Protein 6NOR (pdb70)

Foldseek 3Di:
DDDDDADDQDAAAEEEEEDLPDVSLLLLVLQLVHNRYDDAEYEYCDQVSRVVSCVVSVHDYDPDPVVVLVDPRHQEYEYDDFAACQLVSLLVCLVSLHAYEYEALNHQALVSLVVSQVSNVVSVHAYHYHLQQCQFPQLVVLLVVLPPCVQFPAWAEKEKEKEALADDDQLQQECNRHVAHQCRVVVLNRVLSRCSSVPNAAWFWKAKAFDCDDPRHDHTFWMWMWTQGPVGHIYIYTTGNRDDDDIWIKMKIHGPRDITIDTQQQPQPDKDADCPADPPADPVGHGIDRGDDPNSNNSRVNVSVVVSVCCRPVVPDDPDGSVSSSSSSVNSVNHVVNNVPVDMGTDDD/DVAAAAEEEEEDQPDVSLLLLVLQLVDPNYDYAEYADLPQVSRVVSCVVNVYHYDPDPVVVLVPPRHQEYEYDDFAACQLVVLLVCLVSVHAYEYEPVNHQALVSLVVSQVSNVVSVHHYHYHLQQCQQPQLVVLLVVLVPCVQFPAWAEKEKEKEAQADDDQQQQECNGRVAHQCRVVVLNRVLSQCSSNVNAAWFWKAKAFACDDPDHDHTFWMWMWTAGPSGHIYIYTTGNHDDDDIWIKMKIHHPRDITIDTQQQPQPDKDADCPFDPPADPVTHGIDSGHDPNSNNSRPNVRSVQSVCCRPVVRDDPAGSVSSSSSSVRSVNHVVNNVVVDMGTDD/DQAAEEEEEDLDDVSLLLLVQQVVDPRYDDAEYEYCDQVSRVVSCVVNVHHYDPDVVVVLVDPRHQEYEYDDFAAVQLVVLLVQLVSLHAYEYEFVNHQDLVSLVVSQVSNVVSVHHYHYHLQQCQFPQLVVLLVVLPPCVQFPAWAEKEKEKEALADDDQLQQECNRRVAHFCRVVVLNRVLSQCSSVVNAAWFKKAKAFACDDPRHDHTFWMWMWTQGPVGHIYIYTTGNRDDDDIWIKMKIHHPNDITIDTQQQPQPDKDADCPADPVADPVGHGIDRGDDPCSNNSRVNVSSVQSVCCRRVVPDDPQGSVSSSSSSVNSVNHVVNNVVVDMGTDPD/DPPQAAEEEEEDLDDVSLLLVVQQVVPVRYDYAEYADLDCVSRVVSCVVVVHHYDPDVVVVLVDDRHQEYEYDFFLQCQLVVLLVCLVSLHAYEYEFNNHLDLVSLVVSVVSNVVSVHHYHYRLQQCQFPQLVVLLVVLVPCVQFPAWAEKEKEKEAQADDDQLQQECNRRVAHFCRVVVLNGVLSRCSSVVNAAWFWKAKAFACDDPGHDHTFWMWMWTQGPSRHIYIYTYGNRDPDDIWIKMKIHHPNDITITTQQQPQPDKDADPPADPVADDDTHGIDRGHDPNSNNSRSNVRSVVSVCCRRVVDDDPQGSVSVSSSSLNSVNRVVNNVVVDMGGDD/DAAEEEEEAQPDVSLLLLVLQLVDPRYDYAEYEDCDQVSQVVSCVVRVHYYDPDPVVVLVPPRHAEYEYDFFQACQLVVLVVQLVSLHAYEYEFLNHQALVSLVVSQVSNVVSVHHYHYHLQQCQQPQLVVLLVVLPPCVQFPAWAEKEKEKEAQADPDQQQQECNRRVAHQCRPVVLNRVLSQCSSVPNAAWFWKAKAFACDDPDGDHTFWMWMWTQGPVGHTYIYTYGNRDDDDIWIKMKIHGDNDITIDTQQQPQPDKDADCDADPVADPVGHGIDRGHDPNSNSSRVNVRSVVSVCCRPPVRDDPAGSVSSSSSSQRSVSHVVNNVPVDMRGRD/DAAAEEEEEALPDVSLLLLVLQVVDPRYDDAEYEDLDQVSQVVSCVVNVYDYYPDPVVVLVPVRHQEYEYDDFAQCLLVVLVVCLVSLHAYEYEPVNHQDLVSLVVSQVSNVVSVHHYHYHLQQCQQPQLVVLLVVLPPCVQFPQWAEKEKEKEALADDDQQQQECNRHVAHFCRVVVLNRVLSRCSSNVNAKWFKKAKAFAQDDPDGDHTFWMWMWTQGPSNHIYIYTYGNRDDDDIWIKMKIHHPRHITITTQQQPQPDKDADCPFDPVADPVTHGIDRGHDPNSSNSRVNVSSVQSVCCRRPVRDDPDGSVSSSSSSVNSVQRVVNNVVVDMDTDTD

CATH classification: 3.40.50.720 (+1 more: 3.30.360.10)

Sequence (2049 aa):
GLVPRGSHMVERLGVAVVGGGFMGGVHAEVLTADPRVDLRWVVDRDERVGTDLATRFGARVTTTLDEALADDTVRFVVVATPAATHEPIAAQVIAAGRNVLVEKPLVLSTGHARQLAAAAHERGVVLAHGGNFVYAPKFVRAHELAADREALGTVHSVRVAFRTSGPDTDWFRSKATAGGGALTDLGWHAVELCRWMLGKPAIRAVTACTRQLSAAGDVEDQGVVLIEFADGAIGQCDVSWACPGGEQLTVEVIGTEGLVTADLWQGMGVEAYTNTKFGAVWEPNQGWLRPEWEWIRNSGYVHQDRQVVDAVLDGRPMTHTPDDAVAVVETLEAAYRSAADGRKVEMNAHMVERLGVAVVGGGFMGGVHAEVLTADPRVDLRWVVDRDERVGTDLATRFGARVTTTLDEALADDTVRRFVVVATPAATHEPIAAQVIAAGRNVLVEKPLVLSTGHARQLAAAAHERGVVLAHGGNFVYAPKFVRAHELAADREALGTVHSVRVAFRTSGPDTDWFRSKATAGGGALTDLGWHAVELCRWMLGKPAIRAVTACTRQLSAAGDVEDQGVVLIEFADGAIGQCDVSWACPGGEQLTVEVIGTEGLVTADLWQGMGVEAYTNTKFGAVWEPNQGWLRPEWEWIRNSGYVHQDRQVVDAVLDGRPMTHTPDDAVAVVETLEAAYRSAADGRKVEMNVERLGVAVVGGGFMGGVHAEVLTADPRVDLRWVVDRDERVGTDLATRFGARVTTTLDEALADDTVRFVVVATPAATHEPIAAQVIAAGRNVLVEKPLVLSTGHARQLAAAAHERGVVLAHGGNFVYAPKFVRAHELAADREALGTVHSVRVAFRTSGPDTDWFRSKATAGGGALTDLGWHAVELCRWMLGKPAIRAVTACTRQLSAAGDVEDQGVVLIEFADGAIGQCDVSWACPGGEQLTVEVIGTEGLVTADLWQGMGVEAYTNTKFGAVWEPNQGWLRPEWEWIRNSGYVHQDRQVVDAVLDGRPMTHTPDDAVAVVETLEAAYRSAADGRKVEMNAHMVERLGVAVVGGGFMGGVHAEVLTADPRVDLRWVVDRDERVGTDLATRFGARVTTTLDEALADDTVRFVVVATPAATHEPIAAQVIAAGRNVLVEKPLVLSTGHARQLAAAAHERGVVLAHGGNFVYAPKFVRAHELAADREALGTVHSVRVAFRTSGPDTDWFRSKATAGGGALTDLGWHAVELCRWMLGKPAIRAVTACTRQLSAAGDVEDQGVVLIEFADGAIGQCDVSWACPGGEQLTVEVIGTEGLVTADLWQGMGVEAYTNTKFGAVWEPNQGWLRPEWEWIRNSGYVHQDRQVVDAVLDGRPMTHTPDDAVAVVETLEAAYRSAADGRKVEMNERLGVAVVGGGFMGGVHAEVLTADPRVDLRWVVDRDERVGTDLATRFGARVTTTLDEALADDTVRFVVVATPAATHEPIAAQVIAAGRNVLVEKPLVLSTGHARQLAAAAHERGVVLAHGGNFVYAPKFVRAHELAADREALGTVHSVRVAFRTSGPDTDWFRSKATAGGGALTDLGWHAVELCRWMLGKPAIRAVTACTRQLSAAGDVEDQGVVLIEFADGAIGQCDVSWACPGGEQLTVEVIGTEGLVTADLWQGMGVEAYTNTKFGAVWEPNQGWLRPEWEWIRNSGYVHQDRQVVDAVLDGRPMTHTPDDAVAVVETLEAAYRSAADGRKVEMNVERLGVAVVGGGFMGGVHAEVLTADPRVDLRWVVDRDERVGTDLATRFGARVTTTLDEALADDTVRFVVVATPAATHEPIAAQVIAAGRNVLVEKPLVLSTGHARQLAAAAHERGVVLAHGGNFVYAPKFVRAHELAADREALGTVHSVRVAFRTSGPDTDWFRSKATAGGGALTDLGWHAVELCRWMLGKPAIRAVTACTRQLSAAGDVEDQGVVLIEFADGAIGQCDVSWACPGGEQLTVEVIGTEGLVTADLWQGMGVEAYTNTKFGAVWEPNQGWLRPEWEWIRNSGYVHQDRQVVDAVLDGRPMTHTPDDAVAVVETLEAAYRSAADGRKVEMNA

Secondary structure (DSSP, 8-state):
--PPPPP-TT--EEEEEE--SHHHHHHHHHHHTSTTEEEEEEE-SSHHHHHHHHHHHT-EEES-HHHHHT-TTEEEEEE-S-GGGHHHHHHHHHHTT-EEEEPSS--SSHHHHHHHHHHHHHTT--EEE--GGGG-HHHHHHHHHTT-HHHH-SEEEEEEEEE-S--SSGGGG-HHHHSSSHHHHTHHHHHHHHHHHTTSPPEEEEEEEEE---SSSSS-SEEEEEEEETTS-EEEEEEES---SS-EEEEEEEESS-EEEEESSS-S---EEESS--TTSPSS-SEEE---SSHHHHTTHHHHHHHHHHHHHH----SS-HHHHHHHHHHHHHHHHHHHHTB-EE---/--S--EEEEEE--SHHHHHHHHHHHTSTTEEEEEEE-SSHHHHHHHHHHTT-EEESSHHHHHS-TTEEEEEE-S-GGGHHHHHHHHHHTT-EEEE-SS--SSHHHHHHHHHHHHHHT--EEE--GGGG-HHHHHHHHHHT-HHHH-SEEEEEEEEE-S--SSGGGG-HHHHSSSHHHHTHHHHHHHHHHHTTSPPEEEEEEEEE---SSSSS-SEEEEEEEETTS-EEEEEEES---SS-EEEEEEEESS-EEEEESSS-S---EEESS--TTS-S--SEEE---SSHHHHTTHHHHHHHHHHHHHH----SS-HHHHHHHHHHHHHHHHHHHHTB-EE--/---EEEEEE--SHHHHHHHHHHHHSTTEEEEEEE-SSHHHHHHHHHHHT-EEES-HHHHHS-TTEEEEEE-S-GGGHHHHHHHHHHTT-EEEE-SS--SSHHHHHHHHHHHHHHT--EEE--GGGG-HHHHHHHHHHT-HHHH-SEEEEEEEEE-S---SGGGG-HHHHSSSHHHHTHHHHHHHHHHHTTSPPEEEEEEEEE--SSSSSS-SEEEEEEEETTS-EEEEEEES---SS-EEEEEEEESS-EEEEESSS-S---EEESS--TTSPSP-SEEE---SSHHHHTTHHHHHHHHHHHHHH----SS-HHHHHHHHHHHHHHHHHHHHTB-EE---/-----EEEEEE--SHHHHHHHHHHTTSTTEEEEEEE-SSHHHHHHHHHHTTPEEES-HHHHHHSTTEEEEEE-S-GGGHHHHHHHHHHTT-EEEEPSSS-SSHHHHHHHHHHHHHHT--EEE--GGGG-HHHHHHHHHHT-HHHH-SEEEEEEEEE-S--SSGGGG-TTTTSSSHHHHTHHHHHHHHHHHTTSPPEEEEEEEEE--SSSSSS-SEEEEEEEETTS-EEEEEEES---SS-EEEEEEEESS-EEEEESSS-S---EEESS--TTS-S--SEEE---SSHHHHTTHHHHHHHHHHHHHH-PPPSS-HHHHHHHHHHHHHHHHHHHHTSPEE--/--EEEEEE--SHHHHHHHHHHHTSTTEEEEEEE-SSHHHHHHHHHHHT-EEES-HHHHHH-TTEEEEEE-S-GGGHHHHHHHHHHTT-EEEEPSS--SSHHHHHHHHHHHHHHT--EEE--GGGG-HHHHHHHHHHT-HHHH-SEEEEEEEEE-S---SGGGG-HHHHSSSHHHHTHHHHHHHHHHHTTSPPEEEEEEEEE--SSSSSS-SEEEEEEEETTSPEEEEEEES---SS-EEEEEEEESS-EEEEESSS-S---EEESS--TTSPSP-SEEE---SSHHHHTTHHHHHHHHHHHHHH----SS-HHHHHHHHHHHHHHHHHHHHTB-B---/---EEEEEE--SHHHHHHHHHHHTSTTEEEEEEE-SSHHHHHHHHHHHT-EEES-HHHHHT-TTEEEEEE-S-GGGHHHHHHHHHHTT-EEEE-SS--SSHHHHHHHHHHHHHTT--EEE--GGGG-HHHHHHHHHHT-HHHH-SEEEEEEEEE-S--SSGGGG-HHHHSSSHHHHTHHHHHHHHHHHTTSPPEEEEEEEEE---SSSSS-SEEEEEEEETTS-EEEEEEES---SS-EEEEEEEESS-EEEEESSS-S---EEESS--TTS-S--SEEE---SSHHHHTTHHHHHHHHHHHHHH----SS-HHHHHHHHHHHHHHHHHHHHTS-EE---

Solvent-accessible surface area: 84538 Å² total; per-residue (Å²): 125,158,107,82,187,60,29,96,55,125,70,146,0,2,0,0,0,7,9,8,40,143,37,0,10,10,0,0,78,13,1,53,84,16,57,0,9,39,12,72,6,0,7,18,145,23,111,157,53,0,44,83,11,1,99,155,52,69,18,148,50,9,70,70,21,85,80,0,18,79,20,133,69,1,105,1,0,0,0,15,21,41,2,38,49,2,45,76,31,0,37,68,0,4,65,38,28,27,18,0,0,0,14,46,8,1,3,70,8,6,3,61,0,41,49,5,22,26,42,3,134,75,98,68,22,35,8,2,8,0,2,4,11,4,12,0,44,62,0,69,133,9,50,102,79,10,62,67,200,97,52,4,22,86,37,2,14,0,21,0,3,5,9,20,91,17,33,148,75,38,57,45,41,12,125,86,52,4,31,4,0,0,0,8,19,8,0,1,7,0,0,5,1,0,24,15,7,35,58,63,29,72,21,122,2,0,16,10,17,28,58,80,62,35,43,24,19,75,4,16,3,10,2,6,0,6,1,34,0,44,100,20,2,3,0,4,0,7,1,3,6,15,1,25,63,33,62,35,0,39,3,29,2,4,0,54,123,14,68,19,84,13,44,0,18,57,37,16,83,67,123,18,103,24,134,98,132,76,66,106,33,127,144,86,9,123,22,174,15,139,21,53,122,100,56,31,93,14,2,0,19,40,32,0,2,64,33,0,0,13,10,20,25,81,58,104,117,32,83,7,45,34,115,9,0,16,20,0,7,20,0,11,54,5,0,61,59,0,30,91,78,16,79,62,2,118,34,53,54,147,119,80,85,143,0,7,0,0,0,6,6,8,39,136,41,0,13,9,0,0,86,14,2,54,82,19,96,37,7,46,9,59,15,0,8,22,210,66,116,167,45,0,50,81,9,2,105,159,39,72,18,133,53,6,52,70,21,88,89,1,16,80,25,124,77,1,100,1,0,0,0,14,23,40,3,12,37,2,44,58,31,0,38,65,0,2,70,36,25,27,19,0,0,0,14,28,12,1,6,74,37,27,9,81,0,26,62,4,22,49,30,4,129,105,116,68,23,32,11,4,11,0,2,3,10,3,12,0,43,64,0,68,132,8,45,102,76,8,65,67,188,98,53,6,19,82,31,3,13,0,21,0,4,8,8,24,92,22,35,138,75,130,77,48,46,21,60,3,27,6,16,1,0,0,0,7,29,10,0,2,14,0,0,5,1,0,20,14,8,36,57,58,34,52,8,122,1,1,18,8,19,35,51,45,65,31,58,58,40,55,4,15,4,8,0,5,0,6,2,40,2,45,104,22,3,8,0,4,0,6,1,8,6,17,1,25,70,29,53,35,0,37,2,25,1,3,0,56,120,14,64,21,83,10,43,0,18,56,37,15,83,71,120,21,104,22,136,92,134,76,71,104,30,120,145,78,16,132,20,175,11,151,22,51,123,104,60,38,95,15,2,0,20,36,48,0,4,108,38,0,1,22,9,18,24,86,62,99,118,36,83,9,50,36,91,10,0,6,18,0,7,22,0,13,61,1,0,47,102,1,31,88,71,20,22,56,4,121,33,49,168,74,157,0,4,0,0,0,6,6,8,37,144,38,0,12,10,0,0,70,13,2,52,82,21,101,37,9,54,10,41,23,0,5,22,220,67,110,170,45,0,40,90,11,2,101,150,46,69,16,109,52,11,68,73,18,80,92,0,14,78,25,128,66,1,107,1,0,0,0,16,22,42,3,34,36,2,39,77,29,0,37,68,0,2,72,36,26,25,18,0,0,0,12,50,12,2,5,69,38,24,35,73,1,118,77,4,25,62,42,4,158,140,121,67,23,35,12,2,9,0,1,3,10,4,9,0,43,65,0,66,136,7,46,104,74,8,65,71,200,97,52,6,22,82,35,2,12,0,22,0,3,7,12,22,93,22,35,136,69,130,75,48,48,39,92,85,53,6,15,2,0,0,0,9,21,7,0,2,3,0,1,6,0,0,27,16,8,34,57,57,32,54,11,123,1,0,16,8,17,38,43,76,60,41,106,65,43,94,4,15,3,5,1,6,1,5,0,34,0,43,101,18,3,6,0,5,1,8,1,5,6,18,1,24,67,30,61,33,0,41,4,29,1,2,0,52,121,12,63,19,82,12,44,0,21,60,39,14,81,73,121,20,103,22,135,96,127,76,71,107,32,136,148,78,12,122,21,176,12,144,21,55,121,105,58,38,97,15,2,0,19,36,44,0,3,108,40,1,0,23,7,15,34,79,60,95,119,35,86,8,48,40,108,8,0,9,24,0,4,23,0,12,68,5,0,50,141,1,25,87,103,17,32,78,12,114,24,150,75,122,79,123,118,78,4,3,0,0,0,8,5,11,40,144,37,0,12,11,0,0,83,14,2,51,81,20,88,55,6,42,12,35,10,0,6,23,145,42,83,183,62,0,60,93,7,0,97,143,47,35,11,48,46,13,21,11,17,70,70,0,20,66,21,132,55,1,94,1,0,0,0,16,22,44,2,39,48,3,33,77,33,0,34,70,0,1,64,34,25,32,22,0,1,0,17,38,9,1,5,66,33,29,45,78,0,134,102,1,22,66,23,5,158,118,115,72,25,33,9,0,10,1,1,3,11,4,12,0,42,64,0,72,132,7,46,98,76,3,62,71,119,95,51,5,16,88,24,81,21,0,69,0,5,7,61,25,89,19,33,150,74,93,69,46,42,31,98,82,20,4,11,2,0,0,1,9,20,9,2,2,10,0,1,6,1,0,26,16,9,37,57,58,32,72,23,130,0,0,46,12,72,36,140,84,107,32,114,57,40,89,4,18,2,64,2,64,3,78,0,57,2,44,110,58,4,91,0,59,1,24,2,14,3,59,23,111,74,30,59,55,0,39,4,65,2,53,9,86,128,23,111,18,87,7,41,0,18,58,34,14,80,71,114,20,106,21,133,73,117,75,68,107,30,119,100,74,20,127,21,174,18,147,22,54,122,104,53,42,98,15,2,0,20,33,48,0,1,112,39,1,0,17,7,31,54,103,61,101,117,32,88,11,54,35,108,10,0,11,23,0,5,60,2,13,71,3,0,56,139,1,32,85,65,74,155,97,18,84,52,171,142,159,6,4,0,0,0,5,5,7,39,142,40,0,14,11,0,0,74,11,3,51,78,6,114,44,8,45,10,64,6,0,7,21,232,67,104,179,56,0,39,68,15,2,105,154,44,70,18,144,47,8,67,70,20,87,81,0,17,71,21,124,71,0,97,1,0,0,0,16,23,45,2,34,49,2,40,78,30,0,39,67,0,2,75,36,2,20,9,0,1,0,12,38,6,1,5,76,47,15,39,80,0,128,112,5,23,65,41,3,153,132,123,67,20,36,10,1,8,0,2,3,10,4,10,0,41,67,0,66,136,7,48,103,74,9,63,72,206,96,52,5,26,93,29,4,12,0,23,0,4,9,9,21,91,22,30,137,78,124,69,38,47,47,115,85,51,4,23,3,0,0,1,8,19,10,1,1,11,0,0,4,1,0,22,14,7,35,59,58,33,75,24,109,0,0,14,10,18,36,42,79,65,37,115,56,44,77,2,16,4,8,2,8,1,6,0,22,0,45,101,13,3,2,0,2,2,8,1,5,5,18,1,25,63,29,61,35,0,39,4,29,2,4,0,56,121,12,66,19,85,11,47,1,19,54,37,14,81,70,124,21,103,22,131,96,111,74,77,106,34,128,130,64,9,100,22,177,10,144,22,51,120,104,58,39,102,17,2,0,20,35,62,0,3,94,52,0,1,23,8,34,33,80,60,151,119,35,84,6,50,38,111,10,0,11,26,0,4,48,2,13,58,1,0,62,104,0,30,85,59,18,66,62,7,86,43,180,178,69,105,3,4,0,0,0,7,6,6,42,145,36,0,8,10,0,0,79,13,1,52,79,19,62,59,12,45,11,25,23,0,6,18,210,59,52,62,40,0,42,89,11,2,105,151,40,21,3,43,47,7,56,33,8,11,89,0,13,30,25,98,66,0,95,1,0,0,0,15,24,42,10,43,35,3,32,4,6,0,23,8,0,2,18,22,9,17,16,0,0,0,16,30,13,2,8,98,32,22,50,56,0,139,109,4,25,62,38,3,159,153,112,67,23,30,9,5,12,0,2,4,9,5,14,0,43,64,0,70,138,7,47,104,76,9,64,69,206,96,52,5,24,94,38,81,26,0,67,0,3,7,62,25,88,24,33,145,68,127,65,43,47,41,118,37,52,5,16,3,0,0,1,9,23,10,0,1,14,0,1,5,1,0,22,15,7,28,57,62,24,29,0,96,1,0,50,10,66,30,139,81,108,30,115,60,44,84,3,18,3,66,2,63,1,84,1,76,3,50,82,55,2,92,0,64,0,28,1,16,6,54,21,110,78,33,60,51,0,39,4,62,2,47,9,86,132,21,114,20,87,10,41,0,19,58,37,18,80,68,124,22,102,22,134,100,136,80,68,106,24,118,118,92,9,125,22,180,16,148,19,48,122,103,55,37,94,14,2,0,20,36,46,0,3,102,60,1,0,24,10,33,55,79,59,124,122,34,85,11,46,37,111,6,0,13,6,0,2,42,0,14,69,7,0,58,140,1,31,85,82,69,154,102,6,118,30,97,29

Structure (mmCIF, N/CA/C/O backbone):
data_6NOR
#
_entry.id   6NOR
#
_cell.length_a   123.997
_cell.length_b   123.997
_cell.length_c   272.569
_cell.angle_alpha   90.000
_cell.angle_beta   90.000
_cell.angle_gamma   120.000
#
_symmetry.space_group_name_H-M   'P 31 2 1'
#
loop_
_entity.id
_entity.type
_entity.pdbx_description
1 polymer 'Putative NAD dependent dehydrogenase'
2 non-polymer NICOTINAMIDE-ADENINE-DINUCLEOTIDE
3 water water
#
loop_
_atom_site.group_PDB
_atom_site.id
_atom_site.type_symbol
_atom_site.label_atom_id
_atom_site.label_alt_id
_atom_site.label_comp_id
_atom_site.label_asym_id
_atom_site.label_entity_id
_atom_site.label_seq_id
_atom_site.pdbx_PDB_ins_code
_atom_site.Cartn_x
_atom_site.Cartn_y
_atom_site.Cartn_z
_atom_site.occupancy
_atom_site.B_iso_or_equiv
_atom_site.auth_seq_id
_atom_site.auth_comp_id
_atom_site.auth_asym_id
_atom_site.auth_atom_id
_atom_site.pdbx_PDB_model_num
ATOM 1 N N . GLY A 1 13 ? -14.659 5.464 -20.431 1.00 58.94 -7 GLY A N 1
ATOM 2 C CA . GLY A 1 13 ? -13.379 4.797 -20.289 1.00 63.09 -7 GLY A CA 1
ATOM 3 C C . GLY A 1 13 ? -13.043 3.787 -21.380 1.00 64.52 -7 GLY A C 1
ATOM 4 O O . GLY A 1 13 ? -13.382 3.978 -22.553 1.00 66.92 -7 GLY A O 1
ATOM 5 N N . LEU A 1 14 ? -12.378 2.701 -20.984 1.00 71.17 -6 LEU A N 1
ATOM 6 C CA . LEU A 1 14 ? -12.061 2.485 -19.572 1.00 70.99 -6 LEU A CA 1
ATOM 7 C C . LEU A 1 14 ? -10.592 2.154 -19.302 1.00 68.27 -6 LEU A C 1
ATOM 8 O O . LEU A 1 14 ? -9.985 1.312 -19.964 1.00 68.39 -6 LEU A O 1
ATOM 13 N N . VAL A 1 15 ? -10.046 2.842 -18.304 1.00 61.21 -5 VAL A N 1
ATOM 14 C CA . VAL A 1 15 ? -8.686 2.659 -17.832 1.00 54.56 -5 VAL A CA 1
ATOM 15 C C . VAL A 1 15 ? -8.674 1.755 -16.604 1.00 57.68 -5 VAL A C 1
ATOM 16 O O . VAL A 1 15 ? -9.378 2.026 -15.631 1.00 60.91 -5 VAL A O 1
ATOM 20 N N . PRO A 1 16 ? -7.882 0.671 -16.641 1.00 55.57 -4 PRO A N 1
ATOM 21 C CA . PRO A 1 16 ? -7.819 -0.203 -15.464 1.00 55.28 -4 PRO A CA 1
ATOM 22 C C . PRO A 1 16 ? -7.222 0.532 -14.269 1.00 56.19 -4 PRO A C 1
ATOM 23 O O . PRO A 1 16 ? -6.300 1.336 -14.437 1.00 56.38 -4 PRO A O 1
ATOM 27 N N . ARG A 1 17 ? -7.746 0.267 -13.078 1.00 58.96 -3 ARG A N 1
ATOM 28 C CA . ARG A 1 17 ? -7.291 0.984 -11.894 1.00 60.37 -3 ARG A CA 1
ATOM 29 C C . ARG A 1 17 ? -5.841 0.609 -11.635 1.00 63.02 -3 ARG A C 1
ATOM 30 O O . ARG A 1 17 ? -5.446 -0.526 -11.870 1.00 64.73 -3 ARG A O 1
ATOM 38 N N . GLY A 1 18 ? -5.038 1.567 -11.191 1.00 63.10 -2 GLY A N 1
ATOM 39 C CA . GLY A 1 18 ? -3.618 1.326 -11.006 1.00 69.40 -2 GLY A CA 1
ATOM 40 C C . GLY A 1 18 ? -3.306 0.447 -9.805 1.00 67.84 -2 GLY A C 1
ATOM 41 O O . GLY A 1 18 ? -3.941 0.589 -8.754 1.00 65.87 -2 GLY A O 1
ATOM 42 N N . SER A 1 19 ? -2.354 -0.479 -9.975 1.00 75.42 -1 SER A N 1
ATOM 43 C CA . SER A 1 19 ? -1.762 -1.223 -8.855 1.00 71.88 -1 SER A CA 1
ATOM 44 C C . SER A 1 19 ? -1.310 -0.184 -7.861 1.00 77.45 -1 SER A C 1
ATOM 45 O O . SER A 1 19 ? -0.502 0.641 -8.265 1.00 83.47 -1 SER A O 1
ATOM 48 N N . HIS A 1 20 ? -1.733 -0.121 -6.598 1.00 81.52 0 HIS A N 1
ATOM 49 C CA . HIS A 1 20 ? -2.471 -0.971 -5.645 1.00 85.33 0 HIS A CA 1
ATOM 50 C C . HIS A 1 20 ? -1.380 -1.090 -4.599 1.00 91.56 0 HIS A C 1
ATOM 51 O O . HIS A 1 20 ? -1.300 -2.061 -3.843 1.00 88.34 0 HIS A O 1
ATOM 58 N N . MET A 1 21 ? -0.552 -0.047 -4.612 1.00 114.50 1 MET A N 1
ATOM 59 C CA . MET A 1 21 ? 0.816 0.009 -4.066 1.00 121.48 1 MET A CA 1
ATOM 60 C C . MET A 1 21 ? 1.251 -0.982 -2.979 1.00 108.69 1 MET A C 1
ATOM 61 O O . MET A 1 21 ? 2.413 -1.363 -2.866 1.00 122.71 1 MET A O 1
ATOM 63 N N . VAL A 1 22 ? 0.285 -1.393 -2.196 0.68 91.37 2 VAL A N 1
ATOM 64 C CA . VAL A 1 22 ? 0.492 -1.577 -0.788 0.68 64.50 2 VAL A CA 1
ATOM 65 C C . VAL A 1 22 ? 0.805 -2.972 -0.256 0.68 53.97 2 VAL A C 1
ATOM 66 O O . VAL A 1 22 ? 1.334 -3.080 0.845 0.68 47.86 2 VAL A O 1
ATOM 70 N N . GLU A 1 23 ? 0.517 -4.036 -1.005 1.00 57.06 3 GLU A N 1
ATOM 71 C CA . GLU A 1 23 ? 0.847 -5.355 -0.506 1.00 58.47 3 GLU A CA 1
ATOM 72 C C . GLU A 1 23 ? 2.317 -5.545 -0.812 1.00 58.37 3 GLU A C 1
ATOM 73 O O . GLU A 1 23 ? 2.871 -4.787 -1.598 1.00 67.71 3 GLU A O 1
ATOM 79 N N . ARG A 1 24 ? 2.980 -6.493 -0.167 1.00 48.64 4 ARG A N 1
ATOM 80 C CA . ARG A 1 24 ? 4.367 -6.726 -0.519 1.00 40.77 4 ARG A CA 1
ATOM 81 C C . ARG A 1 24 ? 4.593 -8.187 -0.825 1.00 32.67 4 ARG A C 1
ATOM 82 O O . ARG A 1 24 ? 4.293 -9.063 -0.025 1.00 37.05 4 ARG A O 1
ATOM 90 N N . LEU A 1 25 ? 5.106 -8.449 -2.015 1.00 26.43 5 LEU A N 1
ATOM 91 C CA . LEU A 1 25 ? 5.317 -9.814 -2.432 1.00 24.56 5 LEU A CA 1
ATOM 92 C C . LEU A 1 25 ? 6.766 -10.001 -2.767 1.00 18.26 5 LEU A C 1
ATOM 93 O O . LEU A 1 25 ? 7.282 -9.374 -3.678 1.00 29.80 5 LEU A O 1
ATOM 98 N N . GLY A 1 26 ? 7.430 -10.861 -2.013 1.00 22.04 6 GLY A N 1
ATOM 99 C CA . GLY A 1 26 ? 8.833 -11.140 -2.233 1.00 18.37 6 GLY A CA 1
ATOM 100 C C . GLY A 1 26 ? 8.965 -12.071 -3.416 1.00 23.00 6 GLY A C 1
ATOM 101 O O . GLY A 1 26 ? 8.258 -13.081 -3.499 1.00 20.15 6 GLY A O 1
ATOM 102 N N . VAL A 1 27 ? 9.879 -11.733 -4.323 1.00 18.24 7 VAL A N 1
ATOM 103 C CA . VAL A 1 27 ? 10.024 -12.449 -5.580 1.00 21.94 7 VAL A CA 1
ATOM 104 C C . VAL A 1 27 ? 11.454 -12.935 -5.790 1.00 23.28 7 VAL A C 1
ATOM 105 O O . VAL A 1 27 ? 12.404 -12.228 -5.461 1.00 21.85 7 VAL A O 1
ATOM 109 N N . ALA A 1 28 ? 11.606 -14.148 -6.308 1.00 18.19 8 ALA A N 1
ATOM 110 C CA . ALA A 1 28 ? 12.897 -14.584 -6.844 1.00 19.55 8 ALA A CA 1
ATOM 111 C C . ALA A 1 28 ? 12.813 -14.766 -8.355 1.00 20.53 8 ALA A C 1
ATOM 112 O O . ALA A 1 28 ? 11.813 -15.235 -8.882 1.00 24.04 8 ALA A O 1
ATOM 114 N N . VAL A 1 29 ? 13.873 -14.386 -9.047 1.00 21.94 9 VAL A N 1
ATOM 115 C CA . VAL A 1 29 ? 13.963 -14.593 -10.477 1.00 20.92 9 VAL A CA 1
ATOM 116 C C . VAL A 1 29 ? 15.069 -15.595 -10.742 1.00 20.74 9 VAL A C 1
ATOM 117 O O . VAL A 1 29 ? 16.181 -15.408 -10.294 1.00 22.41 9 VAL A O 1
ATOM 121 N N . VAL A 1 30 ? 14.741 -16.666 -11.454 1.00 21.54 10 VAL A N 1
ATOM 122 C CA . VAL A 1 30 ? 15.692 -17.723 -11.747 1.00 18.10 10 VAL A CA 1
ATOM 123 C C . VAL A 1 30 ? 16.015 -17.665 -13.222 1.00 20.92 10 VAL A C 1
ATOM 124 O O . VAL A 1 30 ? 15.137 -17.818 -14.061 1.00 24.47 10 VAL A O 1
ATOM 128 N N . GLY A 1 31 ? 17.281 -17.454 -13.539 1.00 18.08 11 GLY A N 1
ATOM 129 C CA . GLY A 1 31 ? 17.669 -17.179 -14.902 1.00 19.20 11 GLY A CA 1
ATOM 130 C C . GLY A 1 31 ? 17.707 -15.681 -15.085 1.00 23.04 11 GLY A C 1
ATOM 131 O O . GLY A 1 31 ? 16.668 -15.056 -15.249 1.00 28.25 11 GLY A O 1
ATOM 132 N N . GLY A 1 32 ? 18.899 -15.101 -15.037 1.00 25.33 12 GLY A N 1
ATOM 133 C CA . GLY A 1 32 ? 19.053 -13.661 -15.159 1.00 25.97 12 GLY A CA 1
ATOM 134 C C . GLY A 1 32 ? 19.463 -13.253 -16.558 1.00 28.21 12 GLY A C 1
ATOM 135 O O . GLY A 1 32 ? 20.218 -12.297 -16.766 1.00 34.50 12 GLY A O 1
ATOM 136 N N . GLY A 1 33 ? 18.980 -14.001 -17.538 1.00 22.64 13 GLY A N 1
ATOM 137 C CA . GLY A 1 33 ? 19.287 -13.692 -18.919 1.00 18.58 13 GLY A CA 1
ATOM 138 C C . GLY A 1 33 ? 18.307 -12.684 -19.486 1.00 19.06 13 GLY A C 1
ATOM 139 O O . GLY A 1 33 ? 17.742 -11.874 -18.768 1.00 19.46 13 GLY A O 1
ATOM 140 N N . PHE A 1 34 ? 18.082 -12.760 -20.786 1.00 20.39 14 PHE A N 1
ATOM 141 C CA . PHE A 1 34 ? 17.186 -11.846 -21.457 1.00 17.73 14 PHE A CA 1
ATOM 142 C C . PHE A 1 34 ? 15.789 -11.777 -20.839 1.00 18.04 14 PHE A C 1
ATOM 143 O O . PHE A 1 34 ? 15.284 -10.708 -20.561 1.00 23.23 14 PHE A O 1
ATOM 151 N N . MET A 1 35 ? 15.162 -12.920 -20.621 1.00 17.70 15 MET A N 1
ATOM 152 C CA . MET A 1 35 ? 13.773 -12.909 -20.201 1.00 17.67 15 MET A CA 1
ATOM 153 C C . MET A 1 35 ? 13.653 -12.667 -18.702 1.00 21.49 15 MET A C 1
ATOM 154 O O . MET A 1 35 ? 12.695 -12.050 -18.236 1.00 21.24 15 MET A O 1
ATOM 159 N N . GLY A 1 36 ? 14.650 -13.113 -17.949 1.00 17.74 16 GLY A N 1
ATOM 160 C CA . GLY A 1 36 ? 14.694 -12.801 -16.536 1.00 18.49 16 GLY A CA 1
ATOM 161 C C . GLY A 1 36 ? 14.864 -11.310 -16.309 1.00 21.23 16 GLY A C 1
ATOM 162 O O . GLY A 1 36 ? 14.329 -10.750 -15.359 1.00 21.08 16 GLY A O 1
ATOM 163 N N . GLY A 1 37 ? 15.602 -10.655 -17.193 1.00 17.72 17 GLY A N 1
ATOM 164 C CA . GLY A 1 37 ? 15.717 -9.208 -17.126 1.00 19.04 17 GLY A CA 1
ATOM 165 C C . GLY A 1 37 ? 14.411 -8.473 -17.419 1.00 19.41 17 GLY A C 1
ATOM 166 O O . GLY A 1 37 ? 14.048 -7.540 -16.713 1.00 23.62 17 GLY A O 1
ATOM 167 N N . VAL A 1 38 ? 13.711 -8.885 -18.469 1.00 17.60 18 VAL A N 1
ATOM 168 C CA . VAL A 1 38 ? 12.421 -8.295 -18.808 1.00 17.55 18 VAL A CA 1
ATOM 169 C C . VAL A 1 38 ? 11.443 -8.404 -17.642 1.00 21.80 18 VAL A C 1
ATOM 170 O O . VAL A 1 38 ? 10.751 -7.434 -17.304 1.00 17.52 18 VAL A O 1
ATOM 174 N N . HIS A 1 39 ? 11.379 -9.589 -17.039 1.00 17.59 19 HIS A N 1
ATOM 175 C CA . HIS A 1 39 ? 10.457 -9.808 -15.938 1.00 17.61 19 HIS A CA 1
ATOM 176 C C . HIS A 1 39 ? 10.861 -8.982 -14.726 1.00 17.63 19 HIS A C 1
ATOM 177 O O . HIS A 1 39 ? 10.012 -8.404 -14.051 1.00 31.58 19 HIS A O 1
ATOM 184 N N . ALA A 1 40 ? 12.155 -8.929 -14.455 1.00 17.67 20 ALA A N 1
ATOM 185 C CA . ALA A 1 40 ? 12.688 -8.104 -13.369 1.00 23.71 20 ALA A CA 1
ATOM 186 C C . ALA A 1 40 ? 12.295 -6.648 -13.553 1.00 26.90 20 ALA A C 1
ATOM 187 O O . ALA A 1 40 ? 11.978 -5.956 -12.585 1.00 28.00 20 ALA A O 1
ATOM 189 N N . GLU A 1 41 ? 12.320 -6.186 -14.802 1.00 24.42 21 GLU A N 1
ATOM 190 C CA . GLU A 1 41 ? 11.961 -4.803 -15.081 1.00 26.95 21 GLU A CA 1
ATOM 191 C C . GLU A 1 41 ? 10.461 -4.605 -14.961 1.00 23.18 21 GLU A C 1
ATOM 192 O O . GLU A 1 41 ? 10.009 -3.589 -14.459 1.00 24.34 21 GLU A O 1
ATOM 198 N N . VAL A 1 42 ? 9.680 -5.582 -15.405 1.00 20.50 22 VAL A N 1
ATOM 199 C CA . VAL A 1 42 ? 8.231 -5.474 -15.307 1.00 17.50 22 VAL A CA 1
ATOM 200 C C . VAL A 1 42 ? 7.777 -5.584 -13.856 1.00 22.20 22 VAL A C 1
ATOM 201 O O . VAL A 1 42 ? 6.925 -4.837 -13.410 1.00 25.61 22 VAL A O 1
ATOM 205 N N . LEU A 1 43 ? 8.366 -6.508 -13.110 1.00 22.35 23 LEU A N 1
ATOM 206 C CA . LEU A 1 43 ? 7.904 -6.762 -11.751 1.00 20.89 23 LEU A CA 1
ATOM 207 C C . LEU A 1 43 ? 8.295 -5.628 -10.805 1.00 21.57 23 LEU A C 1
ATOM 208 O O . LEU A 1 43 ? 7.486 -5.223 -9.986 1.00 22.36 23 LEU A O 1
ATOM 213 N N . THR A 1 44 ? 9.510 -5.094 -10.934 1.00 20.58 24 THR A N 1
ATOM 214 C CA . THR A 1 44 ? 9.929 -3.991 -10.073 1.00 20.32 24 THR A CA 1
ATOM 215 C C . THR A 1 44 ? 9.158 -2.699 -10.344 1.00 25.62 24 THR A C 1
ATOM 216 O O . THR A 1 44 ? 9.146 -1.807 -9.505 1.00 30.48 24 THR A O 1
ATOM 220 N N . ALA A 1 45 ? 8.518 -2.587 -11.500 1.00 23.59 25 ALA A N 1
ATOM 221 C CA . ALA A 1 45 ? 7.676 -1.421 -11.753 1.00 24.16 25 ALA A CA 1
ATOM 222 C C . ALA A 1 45 ? 6.351 -1.516 -11.007 1.00 24.40 25 ALA A C 1
ATOM 223 O O . ALA A 1 45 ? 5.607 -0.551 -10.943 1.00 22.97 25 ALA A O 1
ATOM 225 N N . ASP A 1 46 ? 6.063 -2.694 -10.463 1.00 25.18 26 ASP A N 1
ATOM 226 C CA . ASP A 1 46 ? 4.831 -2.960 -9.721 1.00 23.40 26 ASP A CA 1
ATOM 227 C C . ASP A 1 46 ? 5.117 -2.658 -8.262 1.00 26.87 26 ASP A C 1
ATOM 228 O O . ASP A 1 46 ? 5.987 -3.294 -7.670 1.00 30.87 26 ASP A O 1
ATOM 233 N N . PRO A 1 47 ? 4.399 -1.680 -7.679 1.00 25.34 27 PRO A N 1
ATOM 234 C CA . PRO A 1 47 ? 4.640 -1.223 -6.303 1.00 25.01 27 PRO A CA 1
ATOM 235 C C . PRO A 1 47 ? 4.538 -2.349 -5.280 1.00 25.68 27 PRO A C 1
ATOM 236 O O . PRO A 1 47 ? 5.159 -2.288 -4.213 1.00 24.98 27 PRO A O 1
ATOM 240 N N . ARG A 1 48 ? 3.760 -3.371 -5.609 1.00 22.87 28 ARG A N 1
ATOM 241 C CA . ARG A 1 48 ? 3.529 -4.474 -4.685 1.00 22.37 28 ARG A CA 1
ATOM 242 C C . ARG A 1 48 ? 4.687 -5.465 -4.591 1.00 25.27 28 ARG A C 1
ATOM 243 O O . ARG A 1 48 ? 4.677 -6.338 -3.739 1.00 31.02 28 ARG A O 1
ATOM 251 N N . VAL A 1 49 ? 5.680 -5.326 -5.460 1.00 23.12 29 VAL A N 1
ATOM 252 C CA . VAL A 1 49 ? 6.697 -6.358 -5.614 1.00 29.05 29 VAL A CA 1
ATOM 253 C C . VAL A 1 49 ? 8.041 -6.022 -4.992 1.00 28.77 29 VAL A C 1
ATOM 254 O O . VAL A 1 49 ? 8.596 -4.948 -5.193 1.00 29.44 29 VAL A O 1
ATOM 258 N N . ASP A 1 50 ? 8.556 -6.972 -4.229 1.00 29.05 30 ASP A N 1
ATOM 259 C CA . ASP A 1 50 ? 9.896 -6.885 -3.676 1.00 34.21 30 ASP A CA 1
ATOM 260 C C . ASP A 1 50 ? 10.799 -7.949 -4.309 1.00 27.39 30 ASP A C 1
ATOM 261 O O . ASP A 1 50 ? 10.696 -9.122 -3.978 1.00 23.10 30 ASP A O 1
ATOM 266 N N . LEU A 1 51 ? 11.658 -7.538 -5.240 1.00 25.74 31 LEU A N 1
ATOM 267 C CA . LEU A 1 51 ? 12.611 -8.452 -5.881 1.00 25.33 31 LEU A CA 1
ATOM 268 C C . LEU A 1 51 ? 13.750 -8.739 -4.935 1.00 23.94 31 LEU A C 1
ATOM 269 O O . LEU A 1 51 ? 14.628 -7.912 -4.741 1.00 28.07 31 LEU A O 1
ATOM 274 N N . ARG A 1 52 ? 13.739 -9.924 -4.346 1.00 24.15 32 ARG A N 1
ATOM 275 C CA . ARG A 1 52 ? 14.720 -10.263 -3.318 1.00 21.42 32 ARG A CA 1
ATOM 276 C C . ARG A 1 52 ? 15.930 -11.015 -3.859 1.00 26.01 32 ARG A C 1
ATOM 277 O O . ARG A 1 52 ? 17.061 -10.777 -3.432 1.00 28.63 32 ARG A O 1
ATOM 285 N N . TRP A 1 53 ? 15.698 -11.900 -4.822 1.00 24.60 33 TRP A N 1
ATOM 286 C CA . TRP A 1 53 ? 16.767 -12.750 -5.323 1.00 20.15 33 TRP A CA 1
ATOM 287 C C . TRP A 1 53 ? 16.776 -12.850 -6.841 1.00 18.81 33 TRP A C 1
ATOM 288 O O . TRP A 1 53 ? 15.727 -12.920 -7.468 1.00 22.24 33 TRP A O 1
ATOM 299 N N . VAL A 1 54 ? 17.980 -12.829 -7.398 1.00 18.28 34 VAL A N 1
ATOM 300 C CA . VAL A 1 54 ? 18.283 -13.324 -8.720 1.00 18.23 34 VAL A CA 1
ATOM 301 C C . VAL A 1 54 ? 19.085 -14.611 -8.541 1.00 22.85 34 VAL A C 1
ATOM 302 O O . VAL A 1 54 ? 20.114 -14.612 -7.870 1.00 26.82 34 VAL A O 1
ATOM 306 N N . VAL A 1 55 ? 18.580 -15.712 -9.091 1.00 25.63 35 VAL A N 1
ATOM 307 C CA . VAL A 1 55 ? 19.283 -16.993 -9.100 1.00 18.35 35 VAL A CA 1
ATOM 308 C C . VAL A 1 55 ? 19.795 -17.254 -10.499 1.00 24.43 35 VAL A C 1
ATOM 309 O O . VAL A 1 55 ? 19.026 -17.160 -11.454 1.00 27.29 35 VAL A O 1
ATOM 313 N N . ASP A 1 56 ? 21.083 -17.554 -10.635 1.00 20.12 36 ASP A N 1
ATOM 314 C CA . ASP A 1 56 ? 21.667 -17.854 -11.947 1.00 21.25 36 ASP A CA 1
ATOM 315 C C . ASP A 1 56 ? 22.900 -18.712 -11.765 1.00 26.50 36 ASP A C 1
ATOM 316 O O . ASP A 1 56 ? 23.647 -18.518 -10.818 1.00 31.73 36 ASP A O 1
ATOM 321 N N . ARG A 1 57 ? 23.109 -19.671 -12.661 1.00 24.56 37 ARG A N 1
ATOM 322 C CA . ARG A 1 57 ? 24.309 -20.495 -12.590 1.00 29.05 37 ARG A CA 1
ATOM 323 C C . ARG A 1 57 ? 25.542 -19.626 -12.818 1.00 33.48 37 ARG A C 1
ATOM 324 O O . ARG A 1 57 ? 26.571 -19.851 -12.201 1.00 35.32 37 ARG A O 1
ATOM 332 N N . ASP A 1 58 ? 25.430 -18.635 -13.701 1.00 37.42 38 ASP A N 1
ATOM 333 C CA . ASP A 1 58 ? 26.523 -17.699 -13.984 1.00 37.81 38 ASP A CA 1
ATOM 334 C C . ASP A 1 58 ? 26.457 -16.510 -13.029 1.00 33.76 38 ASP A C 1
ATOM 335 O O . ASP A 1 58 ? 25.576 -15.654 -13.152 1.00 32.60 38 ASP A O 1
ATOM 340 N N . GLU A 1 59 ? 27.409 -16.444 -12.103 1.00 35.17 39 GLU A N 1
ATOM 341 C CA . GLU A 1 59 ? 27.370 -15.444 -11.048 1.00 37.79 39 GLU A CA 1
ATOM 342 C C . GLU A 1 59 ? 27.529 -14.014 -11.561 1.00 38.10 39 GLU A C 1
ATOM 343 O O . GLU A 1 59 ? 26.895 -13.101 -11.039 1.00 37.81 39 GLU A O 1
ATOM 349 N N . ARG A 1 60 ? 28.358 -13.817 -12.580 1.00 32.74 40 ARG A N 1
ATOM 350 C CA . ARG A 1 60 ? 28.530 -12.488 -13.151 1.00 37.32 40 ARG A CA 1
ATOM 351 C C . ARG A 1 60 ? 27.227 -11.956 -13.722 1.00 35.26 40 ARG A C 1
ATOM 352 O O . ARG A 1 60 ? 26.851 -10.810 -13.473 1.00 34.78 40 ARG A O 1
ATOM 360 N N . VAL A 1 61 ? 26.542 -12.794 -14.491 1.00 33.32 41 VAL A N 1
ATOM 361 C CA . VAL A 1 61 ? 25.251 -12.433 -15.068 1.00 32.30 41 VAL A CA 1
ATOM 362 C C . VAL A 1 61 ? 24.206 -12.209 -13.982 1.00 31.90 41 VAL A C 1
ATOM 363 O O . VAL A 1 61 ? 23.463 -11.231 -14.003 1.00 34.41 41 VAL A O 1
ATOM 367 N N . GLY A 1 62 ? 24.167 -13.120 -13.024 1.00 29.72 42 GLY A N 1
ATOM 368 C CA . GLY A 1 62 ? 23.275 -12.987 -11.899 1.00 33.37 42 GLY A CA 1
ATOM 369 C C . GLY A 1 62 ? 23.545 -11.708 -11.136 1.00 36.34 42 GLY A C 1
ATOM 370 O O . GLY A 1 62 ? 22.620 -10.985 -10.769 1.00 40.31 42 GLY A O 1
ATOM 371 N N . THR A 1 63 ? 24.819 -11.418 -10.914 1.00 35.08 43 THR A N 1
ATOM 372 C CA . THR A 1 63 ? 25.197 -10.274 -10.106 1.00 38.72 43 THR A CA 1
ATOM 373 C C . THR A 1 63 ? 24.847 -8.976 -10.811 1.00 38.44 43 THR A C 1
ATOM 374 O O . THR A 1 63 ? 24.319 -8.052 -10.193 1.00 38.76 43 THR A O 1
ATOM 378 N N . ASP A 1 64 ? 25.103 -8.923 -12.111 1.00 38.81 44 ASP A N 1
ATOM 379 C CA . ASP A 1 64 ? 24.780 -7.744 -12.909 1.00 45.80 44 ASP A CA 1
ATOM 380 C C . ASP A 1 64 ? 23.289 -7.416 -12.863 1.00 43.67 44 ASP A C 1
ATOM 381 O O . ASP A 1 64 ? 22.908 -6.257 -12.736 1.00 51.92 44 ASP A O 1
ATOM 386 N N . LEU A 1 65 ? 22.442 -8.434 -12.947 1.00 35.66 45 LEU A N 1
ATOM 387 C CA . LEU A 1 65 ? 21.012 -8.198 -12.854 1.00 31.47 45 LEU A CA 1
ATOM 388 C C . LEU A 1 65 ? 20.614 -7.750 -11.448 1.00 31.12 45 LEU A C 1
ATOM 389 O O . LEU A 1 65 ? 19.897 -6.769 -11.288 1.00 35.65 45 LEU A O 1
ATOM 394 N N . ALA A 1 66 ? 21.093 -8.455 -10.432 1.00 28.37 46 ALA A N 1
ATOM 395 C CA . ALA A 1 66 ? 20.766 -8.125 -9.044 1.00 25.53 46 ALA A CA 1
ATOM 396 C C . ALA A 1 66 ? 21.160 -6.703 -8.616 1.00 28.63 46 ALA A C 1
ATOM 397 O O . ALA A 1 66 ? 20.401 -6.040 -7.924 1.00 30.36 46 ALA A O 1
ATOM 399 N N . THR A 1 67 ? 22.338 -6.227 -9.002 1.00 31.38 47 THR A N 1
ATOM 400 C CA . THR A 1 67 ? 22.745 -4.898 -8.542 1.00 35.96 47 THR A CA 1
ATOM 401 C C . THR A 1 67 ? 21.910 -3.830 -9.226 1.00 37.82 47 THR A C 1
ATOM 402 O O . THR A 1 67 ? 21.692 -2.755 -8.696 1.00 41.36 47 THR A O 1
ATOM 406 N N . ARG A 1 68 ? 21.430 -4.148 -10.411 1.00 37.97 48 ARG A N 1
ATOM 407 C CA . ARG A 1 68 ? 20.599 -3.240 -11.170 1.00 39.52 48 ARG A CA 1
ATOM 408 C C . ARG A 1 68 ? 19.271 -2.989 -10.450 1.00 36.92 48 ARG A C 1
ATOM 409 O O . ARG A 1 68 ? 18.702 -1.904 -10.537 1.00 38.72 48 ARG A O 1
ATOM 417 N N . PHE A 1 69 ? 18.791 -3.985 -9.713 1.00 32.88 49 PHE A N 1
ATOM 418 C CA . PHE A 1 69 ? 17.530 -3.840 -8.997 1.00 32.64 49 PHE A CA 1
ATOM 419 C C . PHE A 1 69 ? 17.667 -3.967 -7.486 1.00 35.41 49 PHE A C 1
ATOM 420 O O . PHE A 1 69 ? 16.673 -4.017 -6.773 1.00 36.09 49 PHE A O 1
ATOM 428 N N . GLY A 1 70 ? 18.903 -3.999 -7.006 1.00 36.18 50 GLY A N 1
ATOM 429 C CA . GLY A 1 70 ? 19.153 -4.063 -5.582 1.00 39.77 50 GLY A CA 1
ATOM 430 C C . GLY A 1 70 ? 18.718 -5.368 -4.949 1.00 42.91 50 GLY A C 1
ATOM 431 O O . GLY A 1 70 ? 18.343 -5.397 -3.783 1.00 47.92 50 GLY A O 1
ATOM 432 N N . ALA A 1 71 ? 18.771 -6.450 -5.715 1.00 34.56 51 ALA A N 1
ATOM 433 C CA . ALA A 1 71 ? 18.449 -7.766 -5.188 1.00 29.57 51 ALA A CA 1
ATOM 434 C C . ALA A 1 71 ? 19.693 -8.438 -4.654 1.00 26.57 51 ALA A C 1
ATOM 435 O O . ALA A 1 71 ? 20.792 -7.947 -4.855 1.00 28.53 51 ALA A O 1
ATOM 437 N N . ARG A 1 72 ? 19.523 -9.562 -3.968 1.00 27.89 52 ARG A N 1
ATOM 438 C CA . ARG A 1 72 ? 20.657 -10.449 -3.672 1.00 28.13 52 ARG A CA 1
ATOM 439 C C . ARG A 1 72 ? 20.886 -11.441 -4.812 1.00 32.52 52 ARG A C 1
ATOM 440 O O . ARG A 1 72 ? 19.969 -11.770 -5.556 1.00 38.24 52 ARG A O 1
ATOM 448 N N . VAL A 1 73 ? 22.111 -11.919 -4.948 1.00 28.88 53 VAL A N 1
ATOM 449 C CA . VAL A 1 73 ? 22.417 -12.851 -6.012 1.00 28.89 53 VAL A CA 1
ATOM 450 C C . VAL A 1 73 ? 22.894 -14.173 -5.433 1.00 30.67 53 VAL A C 1
ATOM 451 O O . VAL A 1 73 ? 23.590 -14.194 -4.427 1.00 27.81 53 VAL A O 1
ATOM 455 N N . THR A 1 74 ? 22.487 -15.275 -6.057 1.00 30.38 54 THR A N 1
ATOM 456 C CA . THR A 1 74 ? 22.946 -16.598 -5.655 1.00 29.13 54 THR A CA 1
ATOM 457 C C . THR A 1 74 ? 23.017 -17.540 -6.856 1.00 26.94 54 THR A C 1
ATOM 458 O O . THR A 1 74 ? 22.449 -17.266 -7.903 1.00 27.60 54 THR A O 1
ATOM 462 N N . THR A 1 75 ? 23.722 -18.649 -6.683 1.00 26.96 55 THR A N 1
ATOM 463 C CA . THR A 1 75 ? 23.837 -19.652 -7.720 1.00 25.83 55 THR A CA 1
ATOM 464 C C . THR A 1 75 ? 23.062 -20.881 -7.303 1.00 25.62 55 THR A C 1
ATOM 465 O O . THR A 1 75 ? 22.960 -21.843 -8.044 1.00 32.37 55 THR A O 1
ATOM 469 N N . THR A 1 76 ? 22.482 -20.824 -6.119 1.00 26.44 56 THR A N 1
ATOM 470 C CA . THR A 1 76 ? 21.765 -21.951 -5.544 1.00 27.94 56 THR A CA 1
ATOM 471 C C . THR A 1 76 ? 20.313 -21.598 -5.324 1.00 29.50 56 THR A C 1
ATOM 472 O O . THR A 1 76 ? 20.001 -20.759 -4.491 1.00 33.78 56 THR A O 1
ATOM 476 N N . LEU A 1 77 ? 19.426 -22.261 -6.048 1.00 29.70 57 LEU A N 1
ATOM 477 C CA . LEU A 1 77 ? 17.997 -22.066 -5.876 1.00 29.56 57 LEU A CA 1
ATOM 478 C C . LEU A 1 77 ? 17.570 -22.224 -4.415 1.00 36.39 57 LEU A C 1
ATOM 479 O O . LEU A 1 77 ? 16.644 -21.569 -3.953 1.00 39.59 57 LEU A O 1
ATOM 484 N N . ASP A 1 78 ? 18.270 -23.079 -3.681 1.00 39.07 58 ASP A N 1
ATOM 485 C CA . ASP A 1 78 ? 17.893 -23.384 -2.309 1.00 39.15 58 ASP A CA 1
ATOM 486 C C . ASP A 1 78 ? 18.127 -22.227 -1.358 1.00 29.62 58 ASP A C 1
ATOM 487 O O . ASP A 1 78 ? 17.432 -22.103 -0.357 1.00 27.22 58 ASP A O 1
ATOM 492 N N . GLU A 1 79 ? 19.102 -21.383 -1.665 1.00 29.39 59 GLU A N 1
ATOM 493 C CA . GLU A 1 79 ? 19.361 -20.233 -0.823 1.00 32.98 59 GLU A CA 1
ATOM 494 C C . GLU A 1 79 ? 18.161 -19.277 -0.874 1.00 32.69 59 GLU A C 1
ATOM 495 O O . GLU A 1 79 ? 17.693 -18.799 0.156 1.00 36.31 59 GLU A O 1
ATOM 501 N N . ALA A 1 80 ? 17.640 -19.041 -2.075 1.00 30.23 60 ALA A N 1
ATOM 502 C CA . ALA A 1 80 ? 16.494 -18.159 -2.255 1.00 27.29 60 ALA A CA 1
ATOM 503 C C . ALA A 1 80 ? 15.239 -18.748 -1.642 1.00 28.55 60 ALA A C 1
ATOM 504 O O . ALA A 1 80 ? 14.384 -18.017 -1.153 1.00 32.97 60 ALA A O 1
ATOM 506 N N . LEU A 1 81 ? 15.116 -20.069 -1.693 1.00 26.65 61 LEU A N 1
ATOM 507 C CA . LEU A 1 81 ? 13.943 -20.740 -1.163 1.00 23.65 61 LEU A CA 1
ATOM 508 C C . LEU A 1 81 ? 14.028 -20.847 0.367 1.00 30.27 61 LEU A C 1
ATOM 509 O O . LEU A 1 81 ? 13.054 -21.198 1.025 1.00 31.07 61 LEU A O 1
ATOM 514 N N . ALA A 1 82 ? 15.196 -20.552 0.923 1.00 30.83 62 ALA A N 1
ATOM 515 C CA . ALA A 1 82 ? 15.359 -20.558 2.371 1.00 34.65 62 ALA A CA 1
ATOM 516 C C . ALA A 1 82 ? 14.906 -19.219 2.935 1.00 40.32 62 ALA A C 1
ATOM 517 O O . ALA A 1 82 ? 14.775 -19.048 4.141 1.00 45.10 62 ALA A O 1
ATOM 519 N N . ASP A 1 83 ? 14.671 -18.275 2.035 1.00 37.92 63 ASP A N 1
ATOM 520 C CA . ASP A 1 83 ? 14.159 -16.966 2.389 1.00 31.61 63 ASP A CA 1
ATOM 521 C C . ASP A 1 83 ? 12.647 -17.044 2.472 1.00 31.34 63 ASP A C 1
ATOM 522 O O . ASP A 1 83 ? 11.973 -17.147 1.459 1.00 33.90 63 ASP A O 1
ATOM 527 N N . ASP A 1 84 ? 12.115 -16.964 3.680 1.00 31.34 64 ASP A N 1
ATOM 528 C CA . ASP A 1 84 ? 10.677 -17.060 3.891 1.00 35.37 64 ASP A CA 1
ATOM 529 C C . ASP A 1 84 ? 9.851 -15.936 3.251 1.00 30.04 64 ASP A C 1
ATOM 530 O O . ASP A 1 84 ? 8.643 -16.078 3.095 1.00 27.52 64 ASP A O 1
ATOM 535 N N . THR A 1 85 ? 10.481 -14.819 2.907 1.00 28.11 65 THR A N 1
ATOM 536 C CA . THR A 1 85 ? 9.740 -13.696 2.347 1.00 31.95 65 THR A CA 1
ATOM 537 C C . THR A 1 85 ? 9.418 -13.929 0.864 1.00 29.74 65 THR A C 1
ATOM 538 O O . THR A 1 85 ? 8.484 -13.352 0.318 1.00 29.47 65 THR A O 1
ATOM 542 N N . VAL A 1 86 ? 10.187 -14.797 0.228 1.00 27.34 66 VAL A N 1
ATOM 543 C CA . VAL A 1 86 ? 9.906 -15.202 -1.135 1.00 23.56 66 VAL A CA 1
ATOM 544 C C . VAL A 1 86 ? 8.631 -16.049 -1.218 1.00 23.84 66 VAL A C 1
ATOM 545 O O . VAL A 1 86 ? 8.521 -17.093 -0.588 1.00 20.30 66 VAL A O 1
ATOM 549 N N . ARG A 1 87 ? 7.662 -15.577 -1.994 1.00 18.45 67 ARG A N 1
ATOM 550 C CA . ARG A 1 87 ? 6.394 -16.280 -2.142 1.00 18.42 67 ARG A CA 1
ATOM 551 C C . ARG A 1 87 ? 6.090 -16.540 -3.615 1.00 27.14 67 ARG A C 1
ATOM 552 O O . ARG A 1 87 ? 5.127 -17.228 -3.962 1.00 27.18 67 ARG A O 1
ATOM 560 N N . PHE A 1 88 ? 6.923 -15.980 -4.479 1.00 18.25 68 PHE A N 1
ATOM 561 C CA . PHE A 1 88 ? 6.655 -15.994 -5.890 1.00 18.14 68 PHE A CA 1
ATOM 562 C C . PHE A 1 88 ? 7.963 -16.090 -6.653 1.00 18.12 68 PHE A C 1
ATOM 563 O O . PHE A 1 88 ? 8.870 -15.296 -6.457 1.00 25.59 68 PHE A O 1
ATOM 571 N N . VAL A 1 89 ? 8.058 -17.089 -7.512 1.00 18.09 69 VAL A N 1
ATOM 572 C CA . VAL A 1 89 ? 9.278 -17.338 -8.248 1.00 18.09 69 VAL A CA 1
ATOM 573 C C . VAL A 1 89 ? 9.009 -17.323 -9.750 1.00 18.00 69 VAL A C 1
ATOM 574 O O . VAL A 1 89 ? 8.070 -17.948 -10.227 1.00 19.88 69 VAL A O 1
ATOM 578 N N . VAL A 1 90 ? 9.827 -16.569 -10.472 1.00 17.96 70 VAL A N 1
ATOM 579 C CA . VAL A 1 90 ? 9.818 -16.523 -11.919 1.00 17.89 70 VAL A CA 1
ATOM 580 C C . VAL A 1 90 ? 10.942 -17.400 -12.458 1.00 21.51 70 VAL A C 1
ATOM 581 O O . VAL A 1 90 ? 12.110 -17.218 -12.101 1.00 18.26 70 VAL A O 1
ATOM 585 N N . VAL A 1 91 ? 10.580 -18.352 -13.312 1.00 22.63 71 VAL A N 1
ATOM 586 C CA . VAL A 1 91 ? 11.547 -19.263 -13.911 1.00 17.93 71 VAL A CA 1
ATOM 587 C C . VAL A 1 91 ? 11.780 -18.971 -15.395 1.00 17.88 71 VAL A C 1
ATOM 588 O O . VAL A 1 91 ? 10.942 -19.250 -16.242 1.00 17.83 71 VAL A O 1
ATOM 592 N N . ALA A 1 92 ? 12.935 -18.396 -15.692 1.00 17.89 72 ALA A N 1
ATOM 593 C CA . ALA A 1 92 ? 13.273 -17.997 -17.045 1.00 19.28 72 ALA A CA 1
ATOM 594 C C . ALA A 1 92 ? 14.608 -18.599 -17.421 1.00 18.70 72 ALA A C 1
ATOM 595 O O . ALA A 1 92 ? 15.563 -17.895 -17.701 1.00 19.37 72 ALA A O 1
ATOM 597 N N . THR A 1 93 ? 14.674 -19.916 -17.401 1.00 21.74 73 THR A N 1
ATOM 598 C CA . THR A 1 93 ? 15.917 -20.614 -17.652 1.00 17.99 73 THR A CA 1
ATOM 599 C C . THR A 1 93 ? 15.740 -21.378 -18.954 1.00 17.99 73 THR A C 1
ATOM 600 O O . THR A 1 93 ? 14.665 -21.314 -19.534 1.00 17.94 73 THR A O 1
ATOM 604 N N . PRO A 1 94 ? 16.781 -22.088 -19.436 1.00 18.04 74 PRO A N 1
ATOM 605 C CA . PRO A 1 94 ? 16.557 -22.887 -20.647 1.00 18.04 74 PRO A CA 1
ATOM 606 C C . PRO A 1 94 ? 15.413 -23.874 -20.487 1.00 24.28 74 PRO A C 1
ATOM 607 O O . PRO A 1 94 ? 15.114 -24.317 -19.357 1.00 18.05 74 PRO A O 1
ATOM 611 N N . ALA A 1 95 ? 14.782 -24.204 -21.609 1.00 18.01 75 ALA A N 1
ATOM 612 C CA . ALA A 1 95 ? 13.524 -24.956 -21.603 1.00 17.99 75 ALA A CA 1
ATOM 613 C C . ALA A 1 95 ? 13.580 -26.250 -20.788 1.00 19.34 75 ALA A C 1
ATOM 614 O O . ALA A 1 95 ? 12.679 -26.520 -20.016 1.00 25.14 75 ALA A O 1
ATOM 616 N N . ALA A 1 96 ? 14.635 -27.041 -20.942 1.00 19.71 76 ALA A N 1
ATOM 617 C CA . ALA A 1 96 ? 14.687 -28.347 -20.266 1.00 21.70 76 ALA A CA 1
ATOM 618 C C . ALA A 1 96 ? 14.871 -28.253 -18.750 1.00 21.47 76 ALA A C 1
ATOM 619 O O . ALA A 1 96 ? 14.621 -29.220 -18.041 1.00 23.23 76 ALA A O 1
ATOM 621 N N . THR A 1 97 ? 15.277 -27.090 -18.247 1.00 18.16 77 THR A N 1
ATOM 622 C CA . THR A 1 97 ? 15.434 -26.919 -16.812 1.00 18.19 77 THR A CA 1
ATOM 623 C C . THR A 1 97 ? 14.118 -26.508 -16.138 1.00 21.23 77 THR A C 1
ATOM 624 O O . THR A 1 97 ? 14.011 -26.549 -14.925 1.00 27.97 77 THR A O 1
ATOM 628 N N . HIS A 1 98 ? 13.107 -26.131 -16.914 1.00 22.09 78 HIS A N 1
ATOM 629 C CA . HIS A 1 98 ? 11.839 -25.671 -16.334 1.00 18.03 78 HIS A CA 1
ATOM 630 C C . HIS A 1 98 ? 11.175 -26.669 -15.395 1.00 18.07 78 HIS A C 1
ATOM 631 O O . HIS A 1 98 ? 10.753 -26.310 -14.299 1.00 26.35 78 HIS A O 1
ATOM 638 N N . GLU A 1 99 ? 11.052 -27.914 -15.819 1.00 18.09 79 GLU A N 1
ATOM 639 C CA . GLU A 1 99 ? 10.350 -28.892 -14.987 1.00 26.10 79 GLU A CA 1
ATOM 640 C C . GLU A 1 99 ? 11.032 -29.162 -13.622 1.00 20.91 79 GLU A C 1
ATOM 641 O O . GLU A 1 99 ? 10.359 -29.115 -12.611 1.00 23.16 79 GLU A O 1
ATOM 647 N N . PRO A 1 100 ? 12.349 -29.459 -13.589 1.00 18.25 80 PRO A N 1
ATOM 648 C CA . PRO A 1 100 ? 12.951 -29.671 -12.264 1.00 18.44 80 PRO A CA 1
ATOM 649 C C . PRO A 1 100 ? 12.841 -28.440 -11.358 1.00 24.82 80 PRO A C 1
ATOM 650 O O . PRO A 1 100 ? 12.505 -28.551 -10.178 1.00 28.09 80 PRO A O 1
ATOM 654 N N . ILE A 1 101 ? 13.127 -27.273 -11.918 1.00 23.11 81 ILE A N 1
ATOM 655 C CA . ILE A 1 101 ? 13.136 -26.054 -11.133 1.00 18.28 81 ILE A CA 1
ATOM 656 C C . ILE A 1 101 ? 11.736 -25.717 -10.628 1.00 20.39 81 ILE A C 1
ATOM 657 O O . ILE A 1 101 ? 11.557 -25.409 -9.454 1.00 24.42 81 ILE A O 1
ATOM 662 N N . ALA A 1 102 ? 10.738 -25.800 -11.498 1.00 18.17 82 ALA A N 1
ATOM 663 C CA . ALA A 1 102 ? 9.369 -25.505 -11.076 1.00 19.75 82 ALA A CA 1
ATOM 664 C C . ALA A 1 102 ? 8.838 -26.536 -10.112 1.00 20.38 82 ALA A C 1
ATOM 665 O O . ALA A 1 102 ? 8.019 -26.210 -9.269 1.00 22.26 82 ALA A O 1
ATOM 667 N N . ALA A 1 103 ? 9.282 -27.785 -10.246 1.00 22.32 83 ALA A N 1
ATOM 668 C CA . ALA A 1 103 ? 8.828 -28.840 -9.337 1.00 24.63 83 ALA A CA 1
ATOM 669 C C . ALA A 1 103 ? 9.358 -28.586 -7.925 1.00 18.39 83 ALA A C 1
ATOM 670 O O . ALA A 1 103 ? 8.673 -28.812 -6.943 1.00 18.43 83 ALA A O 1
ATOM 672 N N . GLN A 1 104 ? 10.584 -28.099 -7.843 1.00 18.42 84 GLN A N 1
ATOM 673 C CA . GLN A 1 104 ? 11.199 -27.796 -6.555 1.00 26.96 84 GLN A CA 1
ATOM 674 C C . GLN A 1 104 ? 10.593 -26.530 -5.914 1.00 24.34 84 GLN A C 1
ATOM 675 O O . GLN A 1 104 ? 10.404 -26.469 -4.707 1.00 25.53 84 GLN A O 1
ATOM 681 N N . VAL A 1 105 ? 10.283 -25.531 -6.729 1.00 18.41 85 VAL A N 1
ATOM 682 C CA . VAL A 1 105 ? 9.649 -24.314 -6.238 1.00 18.39 85 VAL A CA 1
ATOM 683 C C . VAL A 1 105 ? 8.265 -24.612 -5.688 1.00 20.86 85 VAL A C 1
ATOM 684 O O . VAL A 1 105 ? 7.872 -24.106 -4.653 1.00 27.10 85 VAL A O 1
ATOM 688 N N . ILE A 1 106 ? 7.529 -25.448 -6.401 1.00 21.86 86 ILE A N 1
ATOM 689 C CA . ILE A 1 106 ? 6.208 -25.851 -5.991 1.00 18.34 86 ILE A CA 1
ATOM 690 C C . ILE A 1 106 ? 6.256 -26.693 -4.720 1.00 23.66 86 ILE A C 1
ATOM 691 O O . ILE A 1 106 ? 5.442 -26.528 -3.835 1.00 18.49 86 ILE A O 1
ATOM 696 N N . ALA A 1 107 ? 7.228 -27.585 -4.629 1.00 28.75 87 ALA A N 1
ATOM 697 C CA . ALA A 1 107 ? 7.329 -28.462 -3.470 1.00 25.62 87 ALA A CA 1
ATOM 698 C C . ALA A 1 107 ? 7.666 -27.656 -2.209 1.00 28.51 87 ALA A C 1
ATOM 699 O O . ALA A 1 107 ? 7.280 -28.026 -1.103 1.00 28.77 87 ALA A O 1
ATOM 701 N N . ALA A 1 108 ? 8.352 -26.533 -2.396 1.00 27.68 88 ALA A N 1
ATOM 702 C CA . ALA A 1 108 ? 8.719 -25.646 -1.294 1.00 18.77 88 ALA A CA 1
ATOM 703 C C . ALA A 1 108 ? 7.581 -24.696 -0.968 1.00 27.86 88 ALA A C 1
ATOM 704 O O . ALA A 1 108 ? 7.730 -23.793 -0.150 1.00 28.75 88 ALA A O 1
ATOM 706 N N . GLY A 1 109 ? 6.451 -24.890 -1.636 1.00 22.55 89 GLY A N 1
ATOM 707 C CA . GLY A 1 109 ? 5.240 -24.145 -1.349 1.00 21.01 89 GLY A CA 1
ATOM 708 C C . GLY A 1 109 ? 5.196 -22.737 -1.895 1.00 23.32 89 GLY A C 1
ATOM 709 O O . GLY A 1 109 ? 4.534 -21.875 -1.341 1.00 29.63 89 GLY A O 1
ATOM 710 N N . ARG A 1 110 ? 5.899 -22.499 -2.989 1.00 20.18 90 ARG A N 1
ATOM 711 C CA . ARG A 1 110 ? 5.908 -21.175 -3.610 1.00 21.27 90 ARG A CA 1
ATOM 712 C C . ARG A 1 110 ? 5.103 -21.099 -4.897 1.00 23.13 90 ARG A C 1
ATOM 713 O O . ARG A 1 110 ? 5.036 -22.054 -5.666 1.00 18.25 90 ARG A O 1
ATOM 721 N N . ASN A 1 111 ? 4.505 -19.940 -5.131 1.00 21.44 91 ASN A N 1
ATOM 722 C CA . ASN A 1 111 ? 3.863 -19.665 -6.408 1.00 18.12 91 ASN A CA 1
ATOM 723 C C . ASN A 1 111 ? 4.922 -19.523 -7.481 1.00 18.24 91 ASN A C 1
ATOM 724 O O . ASN A 1 111 ? 6.042 -19.116 -7.189 1.00 19.12 91 ASN A O 1
ATOM 729 N N . VAL A 1 112 ? 4.582 -19.866 -8.717 1.00 18.34 92 VAL A N 1
ATOM 730 C CA . VAL A 1 112 ? 5.587 -19.875 -9.756 1.00 19.20 92 VAL A CA 1
ATOM 731 C C . VAL A 1 112 ? 5.023 -19.478 -11.131 1.00 20.35 92 VAL A C 1
ATOM 732 O O . VAL A 1 112 ? 3.948 -19.895 -11.531 1.00 19.16 92 VAL A O 1
ATOM 736 N N . LEU A 1 113 ? 5.764 -18.612 -11.811 1.00 17.85 93 LEU A N 1
ATOM 737 C CA . LEU A 1 113 ? 5.531 -18.267 -13.200 1.00 17.78 93 LEU A CA 1
ATOM 738 C C . LEU A 1 113 ? 6.658 -18.875 -14.005 1.00 17.79 93 LEU A C 1
ATOM 739 O O . LEU A 1 113 ? 7.803 -18.513 -13.803 1.00 17.81 93 LEU A O 1
ATOM 744 N N . VAL A 1 114 ? 6.327 -19.810 -14.891 1.00 17.77 94 VAL A N 1
ATOM 745 C CA . VAL A 1 114 ? 7.295 -20.458 -15.774 1.00 17.78 94 VAL A CA 1
ATOM 746 C C . VAL A 1 114 ? 7.207 -19.916 -17.181 1.00 17.73 94 VAL A C 1
ATOM 747 O O . VAL A 1 114 ? 6.139 -19.864 -17.754 1.00 17.69 94 VAL A O 1
ATOM 751 N N . GLU A 1 115 ? 8.333 -19.500 -17.731 1.00 17.74 95 GLU A N 1
ATOM 752 C CA . GLU A 1 115 ? 8.367 -19.078 -19.096 1.00 17.70 95 GLU A CA 1
ATOM 753 C C . GLU A 1 115 ? 7.933 -20.195 -20.050 1.00 23.25 95 GLU A C 1
ATOM 754 O O . GLU A 1 115 ? 8.034 -21.369 -19.738 1.00 24.94 95 GLU A O 1
ATOM 760 N N . LYS A 1 116 ? 7.414 -19.784 -21.196 1.00 22.86 96 LYS A N 1
ATOM 761 C CA . LYS A 1 116 ? 7.252 -20.614 -22.378 1.00 19.27 96 LYS A CA 1
ATOM 762 C C . LYS A 1 116 ? 8.592 -21.247 -22.792 1.00 23.36 96 LYS A C 1
ATOM 763 O O . LYS A 1 116 ? 9.625 -20.597 -22.733 1.00 26.07 96 LYS A O 1
ATOM 769 N N . PRO A 1 117 ? 8.584 -22.523 -23.195 1.00 24.35 97 PRO A N 1
ATOM 770 C CA . PRO A 1 117 ? 7.452 -23.445 -23.106 1.00 25.68 97 PRO A CA 1
ATOM 771 C C . PRO A 1 117 ? 7.365 -23.989 -21.695 1.00 32.23 97 PRO A C 1
ATOM 772 O O . PRO A 1 117 ? 8.412 -24.176 -21.085 1.00 34.56 97 PRO A O 1
ATOM 776 N N . LEU A 1 118 ? 6.160 -24.198 -21.177 1.00 36.25 98 LEU A N 1
ATOM 777 C CA . LEU A 1 118 ? 5.996 -24.608 -19.781 1.00 29.16 98 LEU A CA 1
ATOM 778 C C . LEU A 1 118 ? 6.953 -25.756 -19.474 1.00 24.62 98 LEU A C 1
ATOM 779 O O . LEU A 1 118 ? 7.890 -25.589 -18.717 1.00 17.86 98 LEU A O 1
ATOM 784 N N . VAL A 1 119 ? 6.722 -26.895 -20.113 1.00 21.76 99 VAL A N 1
ATOM 785 C CA . VAL A 1 119 ? 7.578 -28.063 -20.029 1.00 20.62 99 VAL A CA 1
ATOM 786 C C . VAL A 1 119 ? 7.639 -28.707 -21.409 1.00 24.87 99 VAL A C 1
ATOM 787 O O . VAL A 1 119 ? 7.058 -28.200 -22.351 1.00 22.51 99 VAL A O 1
ATOM 791 N N . LEU A 1 120 ? 8.322 -29.838 -21.536 1.00 29.27 100 LEU A N 1
ATOM 792 C CA . LEU A 1 120 ? 8.512 -30.416 -22.861 1.00 27.71 100 LEU A CA 1
ATOM 793 C C . LEU A 1 120 ? 7.759 -31.723 -23.086 1.00 29.86 100 LEU A C 1
ATOM 794 O O . LEU A 1 120 ? 8.014 -32.421 -24.052 1.00 37.29 100 LEU A O 1
ATOM 799 N N . SER A 1 121 ? 6.828 -32.054 -22.207 1.00 24.32 101 SER A N 1
ATOM 800 C CA . SER A 1 121 ? 6.010 -33.241 -22.411 1.00 21.10 101 SER A CA 1
ATOM 801 C C . SER A 1 121 ? 4.649 -33.051 -21.767 1.00 17.94 101 SER A C 1
ATOM 802 O O . SER A 1 121 ? 4.499 -32.288 -20.817 1.00 22.03 101 SER A O 1
ATOM 805 N N . THR A 1 122 ? 3.645 -33.708 -22.322 1.00 17.93 102 THR A N 1
ATOM 806 C CA . THR A 1 122 ? 2.287 -33.592 -21.816 1.00 17.89 102 THR A CA 1
ATOM 807 C C . THR A 1 122 ? 2.189 -34.089 -20.378 1.00 17.91 102 THR A C 1
ATOM 808 O O . THR A 1 122 ? 1.530 -33.472 -19.549 1.00 22.57 102 THR A O 1
ATOM 812 N N . GLY A 1 123 ? 2.869 -35.192 -20.086 1.00 18.14 103 GLY A N 1
ATOM 813 C CA . GLY A 1 123 ? 2.909 -35.732 -18.735 1.00 21.97 103 GLY A CA 1
ATOM 814 C C . GLY A 1 123 ? 3.393 -34.743 -17.698 1.00 17.99 103 GLY A C 1
ATOM 815 O O . GLY A 1 123 ? 2.738 -34.502 -16.689 1.00 22.10 103 GLY A O 1
ATOM 816 N N . HIS A 1 124 ? 4.545 -34.152 -17.963 1.00 18.00 104 HIS A N 1
ATOM 817 C CA . HIS A 1 124 ? 5.120 -33.151 -17.077 1.00 20.41 104 HIS A CA 1
ATOM 818 C C . HIS A 1 124 ? 4.179 -31.992 -16.838 1.00 19.96 104 HIS A C 1
ATOM 819 O O . HIS A 1 124 ? 4.136 -31.451 -15.754 1.00 22.02 104 HIS A O 1
ATOM 826 N N . ALA A 1 125 ? 3.414 -31.621 -17.853 1.00 17.91 105 ALA A N 1
ATOM 827 C CA . ALA A 1 125 ? 2.544 -30.458 -17.731 1.00 20.62 105 ALA A CA 1
ATOM 828 C C . ALA A 1 125 ? 1.362 -30.788 -16.853 1.00 21.02 105 ALA A C 1
ATOM 829 O O . ALA A 1 125 ? 1.017 -30.019 -15.975 1.00 26.24 105 ALA A O 1
ATOM 831 N N . ARG A 1 126 ? 0.736 -31.928 -17.097 1.00 17.86 106 ARG A N 1
ATOM 832 C CA . ARG A 1 126 ? -0.380 -32.348 -16.263 1.00 22.35 106 ARG A CA 1
ATOM 833 C C . ARG A 1 126 ? 0.054 -32.562 -14.811 1.00 17.92 106 ARG A C 1
ATOM 834 O O . ARG A 1 126 ? -0.679 -32.237 -13.890 1.00 24.47 106 ARG A O 1
ATOM 842 N N . GLN A 1 127 ? 1.258 -33.089 -14.619 1.00 17.97 107 GLN A N 1
ATOM 843 C CA . GLN A 1 127 ? 1.745 -33.422 -13.281 1.00 21.65 107 GLN A CA 1
ATOM 844 C C . GLN A 1 127 ? 2.210 -32.210 -12.508 1.00 18.05 107 GLN A C 1
ATOM 845 O O . GLN A 1 127 ? 2.011 -32.121 -11.298 1.00 21.46 107 GLN A O 1
ATOM 851 N N . LEU A 1 128 ? 2.821 -31.268 -13.201 1.00 18.01 108 LEU A N 1
ATOM 852 C CA . LEU A 1 128 ? 3.170 -30.000 -12.582 1.00 18.01 108 LEU A CA 1
ATOM 853 C C . LEU A 1 128 ? 1.905 -29.256 -12.156 1.00 20.67 108 LEU A C 1
ATOM 854 O O . LEU A 1 128 ? 1.812 -28.713 -11.062 1.00 19.53 108 LEU A O 1
ATOM 859 N N . ALA A 1 129 ? 0.914 -29.252 -13.033 1.00 18.12 109 ALA A N 1
ATOM 860 C CA . ALA A 1 129 ? -0.334 -28.607 -12.714 1.00 17.90 109 ALA A CA 1
ATOM 861 C C . ALA A 1 129 ? -1.031 -29.270 -11.525 1.00 17.95 109 ALA A C 1
ATOM 862 O O . ALA A 1 129 ? -1.529 -28.584 -10.643 1.00 20.43 109 ALA A O 1
ATOM 864 N N . ALA A 1 130 ? -1.065 -30.598 -11.502 1.00 17.97 110 ALA A N 1
ATOM 865 C CA . ALA A 1 130 ? -1.670 -31.309 -10.377 1.00 18.03 110 ALA A CA 1
ATOM 866 C C . ALA A 1 130 ? -0.893 -31.011 -9.096 1.00 19.37 110 ALA A C 1
ATOM 867 O O . ALA A 1 130 ? -1.491 -30.859 -8.063 1.00 18.74 110 ALA A O 1
ATOM 869 N N . ALA A 1 131 ? 0.431 -30.912 -9.174 1.00 18.12 111 ALA A N 1
ATOM 870 C CA . ALA A 1 131 ? 1.232 -30.646 -7.981 1.00 22.55 111 ALA A CA 1
ATOM 871 C C . ALA A 1 131 ? 1.001 -29.249 -7.410 1.00 23.67 111 ALA A C 1
ATOM 872 O O . ALA A 1 131 ? 0.978 -29.067 -6.198 1.00 28.21 111 ALA A O 1
ATOM 874 N N . ALA A 1 132 ? 0.818 -28.264 -8.275 1.00 22.20 112 ALA A N 1
ATOM 875 C CA . ALA A 1 132 ? 0.567 -26.901 -7.823 1.00 20.75 112 ALA A CA 1
ATOM 876 C C . ALA A 1 132 ? -0.780 -26.778 -7.133 1.00 18.13 112 ALA A C 1
ATOM 877 O O . ALA A 1 132 ? -0.905 -26.125 -6.112 1.00 23.50 112 ALA A O 1
ATOM 879 N N . HIS A 1 133 ? -1.787 -27.406 -7.714 1.00 19.14 113 HIS A N 1
ATOM 880 C CA . HIS A 1 133 ? -3.132 -27.383 -7.178 1.00 21.88 113 HIS A CA 1
ATOM 881 C C . HIS A 1 133 ? -3.151 -28.042 -5.804 1.00 27.53 113 HIS A C 1
ATOM 882 O O . HIS A 1 133 ? -3.767 -27.535 -4.881 1.00 32.29 113 HIS A O 1
ATOM 889 N N . GLU A 1 134 ? -2.439 -29.154 -5.665 1.00 26.41 114 GLU A N 1
ATOM 890 C CA . GLU A 1 134 ? -2.374 -29.849 -4.393 1.00 28.21 114 GLU A CA 1
ATOM 891 C C . GLU A 1 134 ? -1.696 -28.986 -3.353 1.00 27.40 114 GLU A C 1
ATOM 892 O O . GLU A 1 134 ? -2.068 -29.003 -2.190 1.00 28.37 114 GLU A O 1
ATOM 898 N N . ARG A 1 135 ? -0.690 -28.239 -3.773 1.00 23.88 115 ARG A N 1
ATOM 899 C CA . ARG A 1 135 ? 0.101 -27.433 -2.860 1.00 22.93 115 ARG A CA 1
ATOM 900 C C . ARG A 1 135 ? -0.617 -26.117 -2.597 1.00 18.43 115 ARG A C 1
ATOM 901 O O . ARG A 1 135 ? -0.170 -25.288 -1.829 1.00 28.46 115 ARG A O 1
ATOM 909 N N . GLY A 1 136 ? -1.754 -25.932 -3.250 1.00 25.82 116 GLY A N 1
ATOM 910 C CA . GLY A 1 136 ? -2.509 -24.689 -3.162 1.00 22.72 116 GLY A CA 1
ATOM 911 C C . GLY A 1 136 ? -1.778 -23.435 -3.634 1.00 26.62 116 GLY A C 1
ATOM 912 O O . GLY A 1 136 ? -1.995 -22.369 -3.065 1.00 28.64 116 GLY A O 1
ATOM 913 N N . VAL A 1 137 ? -0.929 -23.552 -4.664 1.00 25.73 117 VAL A N 1
ATOM 914 C CA . VAL A 1 137 ? -0.211 -22.390 -5.207 1.00 19.99 117 VAL A CA 1
ATOM 915 C C . VAL A 1 137 ? -0.572 -22.117 -6.656 1.00 23.47 117 VAL A C 1
ATOM 916 O O . VAL A 1 137 ? -1.147 -22.956 -7.340 1.00 22.75 117 VAL A O 1
ATOM 920 N N . VAL A 1 138 ? -0.239 -20.922 -7.118 1.00 24.87 118 VAL A N 1
ATOM 921 C CA . VAL A 1 138 ? -0.469 -20.568 -8.505 1.00 19.52 118 VAL A CA 1
ATOM 922 C C . VAL A 1 138 ? 0.672 -21.092 -9.360 1.00 19.67 118 VAL A C 1
ATOM 923 O O . VAL A 1 138 ? 1.853 -20.904 -9.033 1.00 18.92 118 VAL A O 1
ATOM 927 N N . LEU A 1 139 ? 0.292 -21.789 -10.427 1.00 17.87 119 LEU A N 1
ATOM 928 C CA . LEU A 1 139 ? 1.175 -22.117 -11.536 1.00 21.07 119 LEU A CA 1
ATOM 929 C C . LEU A 1 139 ? 0.723 -21.298 -12.747 1.00 23.87 119 LEU A C 1
ATOM 930 O O . LEU A 1 139 ? -0.417 -21.379 -13.174 1.00 23.12 119 LEU A O 1
ATOM 935 N N . ALA A 1 140 ? 1.625 -20.503 -13.292 1.00 21.67 120 ALA A N 1
ATOM 936 C CA . ALA A 1 140 ? 1.279 -19.636 -14.391 1.00 17.69 120 ALA A CA 1
ATOM 937 C C . ALA A 1 140 ? 2.331 -19.816 -15.442 1.00 19.15 120 ALA A C 1
ATOM 938 O O . ALA A 1 140 ? 3.452 -20.179 -15.115 1.00 18.20 120 ALA A O 1
ATOM 940 N N . HIS A 1 141 ? 1.986 -19.583 -16.705 1.00 20.69 121 HIS A N 1
ATOM 941 C CA . HIS A 1 141 ? 2.959 -19.787 -17.778 1.00 19.71 121 HIS A CA 1
ATOM 942 C C . HIS A 1 141 ? 3.093 -18.550 -18.653 1.00 19.34 121 HIS A C 1
ATOM 943 O O . HIS A 1 141 ? 2.154 -17.776 -18.801 1.00 18.03 121 HIS A O 1
ATOM 950 N N . GLY A 1 142 ? 4.273 -18.385 -19.243 1.00 17.60 122 GLY A N 1
ATOM 951 C CA . GLY A 1 142 ? 4.606 -17.166 -19.953 1.00 17.57 122 GLY A CA 1
ATOM 952 C C . GLY A 1 142 ? 4.137 -17.001 -21.387 1.00 22.07 122 GLY A C 1
ATOM 953 O O . GLY A 1 142 ? 4.924 -16.586 -22.226 1.00 24.75 122 GLY A O 1
ATOM 954 N N . GLY A 1 143 ? 2.868 -17.289 -21.676 1.00 17.53 123 GLY A N 1
ATOM 955 C CA . GLY A 1 143 ? 2.295 -16.900 -22.957 1.00 19.75 123 GLY A CA 1
ATOM 956 C C . GLY A 1 143 ? 1.845 -15.452 -23.009 1.00 17.47 123 GLY A C 1
ATOM 957 O O . GLY A 1 143 ? 0.669 -15.163 -22.891 1.00 21.80 123 GLY A O 1
ATOM 958 N N . ASN A 1 144 ? 2.785 -14.537 -23.194 1.00 17.47 124 ASN A N 1
ATOM 959 C CA . ASN A 1 144 ? 2.490 -13.109 -23.082 1.00 17.44 124 ASN A CA 1
ATOM 960 C C . ASN A 1 144 ? 1.611 -12.503 -24.170 1.00 17.42 124 ASN A C 1
ATOM 961 O O . ASN A 1 144 ? 0.904 -11.542 -23.900 1.00 20.63 124 ASN A O 1
ATOM 966 N N . PHE A 1 145 ? 1.631 -13.035 -25.387 1.00 17.44 125 PHE A N 1
ATOM 967 C CA . PHE A 1 145 ? 0.976 -12.309 -26.466 1.00 17.43 125 PHE A CA 1
ATOM 968 C C . PHE A 1 145 ? -0.540 -12.343 -26.377 1.00 17.42 125 PHE A C 1
ATOM 969 O O . PHE A 1 145 ? -1.207 -11.493 -26.960 1.00 17.70 125 PHE A O 1
ATOM 977 N N . VAL A 1 146 ? -1.105 -13.277 -25.623 1.00 17.42 126 VAL A N 1
ATOM 978 C CA . VAL A 1 146 ? -2.556 -13.257 -25.467 1.00 19.26 126 VAL A CA 1
ATOM 979 C C . VAL A 1 146 ? -2.956 -12.148 -24.502 1.00 17.38 126 VAL A C 1
ATOM 980 O O . VAL A 1 146 ? -4.126 -11.928 -24.294 1.00 21.77 126 VAL A O 1
ATOM 984 N N . TYR A 1 147 ? -1.982 -11.439 -23.930 1.00 17.98 127 TYR A N 1
ATOM 985 C CA . TYR A 1 147 ? -2.286 -10.289 -23.071 1.00 17.35 127 TYR A CA 1
ATOM 986 C C . TYR A 1 147 ? -1.934 -8.973 -23.745 1.00 17.34 127 TYR A C 1
ATOM 987 O O . TYR A 1 147 ? -2.122 -7.907 -23.172 1.00 20.72 127 TYR A O 1
ATOM 996 N N . ALA A 1 148 ? -1.380 -9.050 -24.943 1.00 17.35 128 ALA A N 1
ATOM 997 C CA . ALA A 1 148 ? -1.024 -7.858 -25.688 1.00 17.34 128 ALA A CA 1
ATOM 998 C C . ALA A 1 148 ? -2.280 -7.060 -26.022 1.00 18.13 128 ALA A C 1
ATOM 999 O O . ALA A 1 148 ? -3.217 -7.583 -26.603 1.00 17.55 128 ALA A O 1
ATOM 1001 N N . PRO A 1 149 ? -2.288 -5.782 -25.650 1.00 18.32 129 PRO A N 1
ATOM 1002 C CA . PRO A 1 149 ? -3.426 -4.864 -25.770 1.00 17.30 129 PRO A CA 1
ATOM 1003 C C . PRO A 1 149 ? -4.069 -4.894 -27.162 1.00 17.99 129 PRO A C 1
ATOM 1004 O O . PRO A 1 149 ? -5.292 -4.945 -27.301 1.00 20.84 129 PRO A O 1
ATOM 1008 N N . LYS A 1 150 ? -3.228 -4.871 -28.185 1.00 17.33 130 LYS A N 1
ATOM 1009 C CA . LYS A 1 150 ? -3.689 -4.923 -29.558 1.00 17.37 130 LYS A CA 1
ATOM 1010 C C . LYS A 1 150 ? -4.407 -6.227 -29.879 1.00 19.02 130 LYS A C 1
ATOM 1011 O O . LYS A 1 150 ? -5.442 -6.214 -30.540 1.00 20.74 130 LYS A O 1
ATOM 1017 N N . PHE A 1 151 ? -3.856 -7.348 -29.415 1.00 17.40 131 PHE A N 1
ATOM 1018 C CA . PHE A 1 151 ? -4.439 -8.657 -29.675 1.00 17.42 131 PHE A CA 1
ATOM 1019 C C . PHE A 1 151 ? -5.704 -8.887 -28.855 1.00 17.40 131 PHE A C 1
ATOM 1020 O O . PHE A 1 151 ? -6.613 -9.541 -29.308 1.00 22.28 131 PHE A O 1
ATOM 1028 N N . VAL A 1 152 ? -5.766 -8.331 -27.656 1.00 17.37 132 VAL A N 1
ATOM 1029 C CA . VAL A 1 152 ? -6.963 -8.397 -26.845 1.00 17.36 132 VAL A CA 1
ATOM 1030 C C . VAL A 1 152 ? -8.119 -7.706 -27.551 1.00 17.37 132 VAL A C 1
ATOM 1031 O O . VAL A 1 152 ? -9.205 -8.262 -27.678 1.00 17.39 132 VAL A O 1
ATOM 1035 N N . ARG A 1 153 ? -7.865 -6.499 -28.037 1.00 17.37 133 ARG A N 1
ATOM 1036 C CA . ARG A 1 153 ? -8.806 -5.807 -28.902 1.00 17.39 133 ARG A CA 1
ATOM 1037 C C . ARG A 1 153 ? -9.248 -6.646 -30.089 1.00 17.43 133 ARG A C 1
ATOM 1038 O O . ARG A 1 153 ? -10.425 -6.743 -30.369 1.00 18.48 133 ARG A O 1
ATOM 1046 N N . ALA A 1 154 ? -8.304 -7.257 -30.787 1.00 17.45 134 ALA A N 1
ATOM 1047 C CA . ALA A 1 154 ? -8.641 -8.062 -31.950 1.00 17.50 134 ALA A CA 1
ATOM 1048 C C . ALA A 1 154 ? -9.435 -9.318 -31.553 1.00 20.26 134 ALA A C 1
ATOM 1049 O O . ALA A 1 154 ? -10.331 -9.764 -32.278 1.00 22.59 134 ALA A O 1
ATOM 1051 N N . HIS A 1 155 ? -9.090 -9.887 -30.405 1.00 17.47 135 HIS A N 1
ATOM 1052 C CA . HIS A 1 155 ? -9.816 -11.028 -29.874 1.00 19.56 135 HIS A CA 1
ATOM 1053 C C . HIS A 1 155 ? -11.284 -10.683 -29.616 1.00 22.99 135 HIS A C 1
ATOM 1054 O O . HIS A 1 155 ? -12.172 -11.471 -29.905 1.00 27.46 135 HIS A O 1
ATOM 1061 N N . GLU A 1 156 ? -11.525 -9.493 -29.084 1.00 21.04 136 GLU A N 1
ATOM 1062 C CA . GLU A 1 156 ? -12.880 -9.001 -28.830 1.00 23.81 136 GLU A CA 1
ATOM 1063 C C . GLU A 1 156 ? -13.721 -8.869 -30.110 1.00 22.55 136 GLU A C 1
ATOM 1064 O O . GLU A 1 156 ? -14.890 -9.249 -30.122 1.00 22.67 136 GLU A O 1
ATOM 1070 N N . LEU A 1 157 ? -13.130 -8.349 -31.187 1.00 17.52 137 LEU A N 1
ATOM 1071 C CA . LEU A 1 157 ? -13.838 -8.267 -32.478 1.00 18.75 137 LEU A CA 1
ATOM 1072 C C . LEU A 1 157 ? -14.009 -9.626 -33.108 1.00 17.61 137 LEU A C 1
ATOM 1073 O O . LEU A 1 157 ? -14.972 -9.858 -33.812 1.00 17.66 137 LEU A O 1
ATOM 1078 N N . ALA A 1 158 ? -13.053 -10.521 -32.887 1.00 19.38 138 ALA A N 1
ATOM 1079 C CA . ALA A 1 158 ? -13.156 -11.854 -33.470 1.00 20.08 138 ALA A CA 1
ATOM 1080 C C . ALA A 1 158 ? -14.248 -12.673 -32.784 1.00 22.03 138 ALA A C 1
ATOM 1081 O O . ALA A 1 158 ? -14.596 -13.762 -33.227 1.00 24.52 138 ALA A O 1
ATOM 1083 N N . ALA A 1 159 ? -14.793 -12.145 -31.700 1.00 21.10 139 ALA A N 1
ATOM 1084 C CA . ALA A 1 159 ? -15.792 -12.878 -30.956 1.00 23.48 139 ALA A CA 1
ATOM 1085 C C . ALA A 1 159 ? -17.184 -12.341 -31.273 1.00 25.56 139 ALA A C 1
ATOM 1086 O O . ALA A 1 159 ? -18.172 -12.792 -30.720 1.00 26.13 139 ALA A O 1
ATOM 1088 N N . ASP A 1 160 ? -17.253 -11.374 -32.179 1.00 29.38 140 ASP A N 1
ATOM 1089 C CA . ASP A 1 160 ? -18.534 -10.853 -32.634 1.00 25.14 140 ASP A CA 1
ATOM 1090 C C . ASP A 1 160 ? -19.116 -11.824 -33.665 1.00 25.18 140 ASP A C 1
ATOM 1091 O O . ASP A 1 160 ? -18.689 -11.863 -34.806 1.00 24.74 140 ASP A O 1
ATOM 1096 N N . ARG A 1 161 ? -20.075 -12.634 -33.249 1.00 24.74 141 ARG A N 1
ATOM 1097 C CA . ARG A 1 161 ? -20.557 -13.695 -34.112 1.00 22.33 141 ARG A CA 1
ATOM 1098 C C . ARG A 1 161 ? -21.452 -13.176 -35.211 1.00 22.54 141 ARG A C 1
ATOM 1099 O O . ARG A 1 161 ? -21.428 -13.685 -36.317 1.00 25.45 141 ARG A O 1
ATOM 1107 N N . GLU A 1 162 ? -22.236 -12.153 -34.916 1.00 24.34 142 GLU A N 1
ATOM 1108 C CA . GLU A 1 162 ? -23.010 -11.506 -35.958 1.00 27.96 142 GLU A CA 1
ATOM 1109 C C . GLU A 1 162 ? -22.081 -10.931 -37.035 1.00 27.83 142 GLU A C 1
ATOM 1110 O O . GLU A 1 162 ? -22.365 -11.039 -38.222 1.00 32.14 142 GLU A O 1
ATOM 1112 N N . ALA A 1 163 ? -20.963 -10.338 -36.621 1.00 24.36 143 ALA A N 1
ATOM 1113 C CA . ALA A 1 163 ? -20.099 -9.640 -37.576 1.00 22.84 143 ALA A CA 1
ATOM 1114 C C . ALA A 1 163 ? -19.264 -10.584 -38.437 1.00 21.53 143 ALA A C 1
ATOM 1115 O O . ALA A 1 163 ? -19.028 -10.291 -39.613 1.00 20.68 143 ALA A O 1
ATOM 1117 N N . LEU A 1 164 ? -18.839 -11.712 -37.875 1.00 20.25 144 LEU A N 1
ATOM 1118 C CA . LEU A 1 164 ? -17.990 -12.655 -38.616 1.00 21.10 144 LEU A CA 1
ATOM 1119 C C . LEU A 1 164 ? -18.717 -13.815 -39.272 1.00 25.27 144 LEU A C 1
ATOM 1120 O O . LEU A 1 164 ? -18.198 -14.431 -40.208 1.00 27.44 144 LEU A O 1
ATOM 1125 N N . GLY A 1 165 ? -19.912 -14.118 -38.784 1.00 24.31 145 GLY A N 1
ATOM 1126 C CA . GLY A 1 165 ? -20.587 -15.323 -39.199 1.00 20.83 145 GLY A CA 1
ATOM 1127 C C . GLY A 1 165 ? -19.850 -16.543 -38.690 1.00 23.67 145 GLY A C 1
ATOM 1128 O O . GLY A 1 165 ? -19.332 -16.559 -37.586 1.00 25.07 145 GLY A O 1
ATOM 1129 N N . THR A 1 166 ? -19.803 -17.573 -39.511 1.00 26.26 146 THR A N 1
ATOM 1130 C CA . THR A 1 166 ? -19.142 -18.802 -39.149 1.00 29.96 146 THR A CA 1
ATOM 1131 C C . THR A 1 166 ? -17.663 -18.675 -39.455 1.00 25.62 146 THR A C 1
ATOM 1132 O O . THR A 1 166 ? -17.275 -18.540 -40.615 1.00 26.76 146 THR A O 1
ATOM 1136 N N . VAL A 1 167 ? -16.847 -18.709 -38.405 1.00 21.43 147 VAL A N 1
ATOM 1137 C CA . VAL A 1 167 ? -15.398 -18.665 -38.544 1.00 19.59 147 VAL A CA 1
ATOM 1138 C C . VAL A 1 167 ? -14.855 -19.976 -39.111 1.00 20.63 147 VAL A C 1
ATOM 1139 O O . VAL A 1 167 ? -15.186 -21.042 -38.614 1.00 23.61 147 VAL A O 1
ATOM 1143 N N . HIS A 1 168 ? -14.050 -19.898 -40.172 1.00 21.15 148 HIS A N 1
ATOM 1144 C CA . HIS A 1 168 ? -13.498 -21.103 -40.796 1.00 18.17 148 HIS A CA 1
ATOM 1145 C C . HIS A 1 168 ? -11.969 -21.129 -40.856 1.00 20.91 148 HIS A C 1
ATOM 1146 O O . HIS A 1 168 ? -11.375 -22.164 -41.116 1.00 22.80 148 HIS A O 1
ATOM 1153 N N . SER A 1 169 ? -11.335 -19.988 -40.636 1.00 21.88 149 SER A N 1
ATOM 1154 C CA . SER A 1 169 ? -9.891 -19.879 -40.812 1.00 21.01 149 SER A CA 1
ATOM 1155 C C . SER A 1 169 ? -9.278 -19.019 -39.749 1.00 18.15 149 SER A C 1
ATOM 1156 O O . SER A 1 169 ? -9.798 -17.954 -39.432 1.00 18.17 149 SER A O 1
ATOM 1159 N N . VAL A 1 170 ? -8.167 -19.480 -39.198 1.00 18.02 150 VAL A N 1
ATOM 1160 C CA . VAL A 1 170 ? -7.359 -18.628 -38.371 1.00 17.95 150 VAL A CA 1
ATOM 1161 C C . VAL A 1 170 ? -5.917 -18.881 -38.776 1.00 20.40 150 VAL A C 1
ATOM 1162 O O . VAL A 1 170 ? -5.558 -19.997 -39.143 1.00 19.11 150 VAL A O 1
ATOM 1166 N N . ARG A 1 171 ? -5.112 -17.829 -38.768 1.00 17.97 151 ARG A N 1
ATOM 1167 C CA . ARG A 1 171 ? -3.733 -17.943 -39.158 1.00 18.00 151 ARG A CA 1
ATOM 1168 C C . ARG A 1 171 ? -2.854 -17.072 -38.270 1.00 17.94 151 ARG A C 1
ATOM 1169 O O . ARG A 1 171 ? -3.143 -15.920 -38.062 1.00 17.90 151 ARG A O 1
ATOM 1177 N N . VAL A 1 172 ? -1.790 -17.656 -37.747 1.00 17.92 152 VAL A N 1
ATOM 1178 C CA . VAL A 1 172 ? -0.793 -16.919 -37.012 1.00 17.87 152 VAL A CA 1
ATOM 1179 C C . VAL A 1 172 ? 0.568 -17.143 -37.632 1.00 17.93 152 VAL A C 1
ATOM 1180 O O . VAL A 1 172 ? 1.002 -18.267 -37.779 1.00 17.96 152 VAL A O 1
ATOM 1184 N N . ALA A 1 173 ? 1.227 -16.056 -38.004 1.00 17.93 153 ALA A N 1
ATOM 1185 C CA . ALA A 1 173 ? 2.559 -16.118 -38.555 1.00 17.98 153 ALA A CA 1
ATOM 1186 C C . ALA A 1 173 ? 3.542 -15.486 -37.600 1.00 17.92 153 ALA A C 1
ATOM 1187 O O . ALA A 1 173 ? 3.313 -14.393 -37.096 1.00 18.01 153 ALA A O 1
ATOM 1189 N N . PHE A 1 174 ? 4.631 -16.177 -37.320 1.00 17.94 154 PHE A N 1
ATOM 1190 C CA . PHE A 1 174 ? 5.580 -15.633 -36.358 1.00 18.32 154 PHE A CA 1
ATOM 1191 C C . PHE A 1 174 ? 7.003 -15.894 -36.847 1.00 17.94 154 PHE A C 1
ATOM 1192 O O . PHE A 1 174 ? 7.450 -17.026 -36.955 1.00 17.99 154 PHE A O 1
ATOM 1200 N N . ARG A 1 175 ? 7.691 -14.811 -37.180 1.00 17.95 155 ARG A N 1
ATOM 1201 C CA . ARG A 1 175 ? 8.981 -14.898 -37.840 1.00 21.23 155 ARG A CA 1
ATOM 1202 C C . ARG A 1 175 ? 10.038 -14.006 -37.236 1.00 19.55 155 ARG A C 1
ATOM 1203 O O . ARG A 1 175 ? 9.797 -12.843 -36.941 1.00 19.29 155 ARG A O 1
ATOM 1211 N N . THR A 1 176 ? 11.213 -14.595 -37.054 1.00 18.01 156 THR A N 1
ATOM 1212 C CA . THR A 1 176 ? 12.371 -13.925 -36.516 1.00 17.99 156 THR A CA 1
ATOM 1213 C C . THR A 1 176 ? 13.598 -14.345 -37.295 1.00 18.07 156 THR A C 1
ATOM 1214 O O . THR A 1 176 ? 13.542 -15.232 -38.124 1.00 18.14 156 THR A O 1
ATOM 1218 N N . SER A 1 177 ? 14.718 -13.713 -37.004 1.00 18.06 157 SER A N 1
ATOM 1219 C CA . SER A 1 177 ? 16.010 -14.153 -37.515 1.00 19.11 157 SER A CA 1
ATOM 1220 C C . SER A 1 177 ? 16.671 -15.148 -36.551 1.00 20.67 157 SER A C 1
ATOM 1221 O O . SER A 1 177 ? 17.852 -15.394 -36.638 1.00 22.67 157 SER A O 1
ATOM 1224 N N . GLY A 1 178 ? 15.913 -15.691 -35.608 1.00 18.08 158 GLY A N 1
ATOM 1225 C CA . GLY A 1 178 ? 16.418 -16.763 -34.789 1.00 19.64 158 GLY A CA 1
ATOM 1226 C C . GLY A 1 178 ? 16.976 -16.309 -33.463 1.00 23.74 158 GLY A C 1
ATOM 1227 O O . GLY A 1 178 ? 17.174 -15.132 -33.244 1.00 26.11 158 GLY A O 1
ATOM 1228 N N . PRO A 1 179 ? 17.236 -17.259 -32.570 1.00 25.50 159 PRO A N 1
ATOM 1229 C CA . PRO A 1 179 ? 17.678 -16.994 -31.198 1.00 25.50 159 PRO A CA 1
ATOM 1230 C C . PRO A 1 179 ? 19.124 -16.531 -31.093 1.00 27.16 159 PRO A C 1
ATOM 1231 O O . PRO A 1 179 ? 19.930 -16.852 -31.944 1.00 26.01 159 PRO A O 1
ATOM 1235 N N . ASP A 1 180 ? 19.449 -15.811 -30.025 1.00 38.53 160 ASP A N 1
ATOM 1236 C CA . ASP A 1 180 ? 20.807 -15.324 -29.815 1.00 48.83 160 ASP A CA 1
ATOM 1237 C C . ASP A 1 180 ? 21.683 -16.305 -29.048 1.00 41.41 160 ASP A C 1
ATOM 1238 O O . ASP A 1 180 ? 22.876 -16.402 -29.307 1.00 45.37 160 ASP A O 1
ATOM 1243 N N . THR A 1 181 ? 21.101 -17.044 -28.115 1.00 31.94 161 THR A N 1
ATOM 1244 C CA . THR A 1 181 ? 21.919 -17.886 -27.261 1.00 25.98 161 THR A CA 1
ATOM 1245 C C . THR A 1 181 ? 21.859 -19.338 -27.687 1.00 25.77 161 THR A C 1
ATOM 1246 O O . THR A 1 181 ? 20.859 -19.817 -28.195 1.00 23.75 161 THR A O 1
ATOM 1250 N N . ASP A 1 182 ? 22.952 -20.033 -27.424 1.00 28.55 162 ASP A N 1
ATOM 1251 C CA . ASP A 1 182 ? 23.222 -21.335 -27.999 1.00 26.40 162 ASP A CA 1
ATOM 1252 C C . ASP A 1 182 ? 22.284 -22.466 -27.556 1.00 18.27 162 ASP A C 1
ATOM 1253 O O . ASP A 1 182 ? 22.034 -23.380 -28.309 1.00 20.85 162 ASP A O 1
ATOM 1258 N N . TRP A 1 183 ? 21.770 -22.416 -26.340 1.00 18.23 163 TRP A N 1
ATOM 1259 C CA . TRP A 1 183 ? 21.013 -23.554 -25.829 1.00 18.36 163 TRP A CA 1
ATOM 1260 C C . TRP A 1 183 ? 19.739 -23.792 -26.637 1.00 20.30 163 TRP A C 1
ATOM 1261 O O . TRP A 1 183 ? 19.231 -24.896 -26.674 1.00 21.76 163 TRP A O 1
ATOM 1272 N N . PHE A 1 184 ? 19.230 -22.744 -27.271 1.00 18.78 164 PHE A N 1
ATOM 1273 C CA . PHE A 1 184 ? 18.029 -22.851 -28.095 1.00 18.12 164 PHE A CA 1
ATOM 1274 C C . PHE A 1 184 ? 18.160 -23.873 -29.220 1.00 20.25 164 PHE A C 1
ATOM 1275 O O . PHE A 1 184 ? 17.163 -24.382 -29.681 1.00 21.15 164 PHE A O 1
ATOM 1283 N N . ARG A 1 185 ? 19.377 -24.163 -29.677 1.00 18.26 165 ARG A N 1
ATOM 1284 C CA . ARG A 1 185 ? 19.519 -24.991 -30.874 1.00 18.32 165 ARG A CA 1
ATOM 1285 C C . ARG A 1 185 ? 19.825 -26.479 -30.603 1.00 21.06 165 ARG A C 1
ATOM 1286 O O . ARG A 1 185 ? 20.094 -27.225 -31.534 1.00 18.45 165 ARG A O 1
ATOM 1294 N N . SER A 1 186 ? 19.725 -26.914 -29.345 1.00 21.91 166 SER A N 1
ATOM 1295 C CA . SER A 1 186 ? 19.872 -28.332 -29.013 1.00 21.28 166 SER A CA 1
ATOM 1296 C C . SER A 1 186 ? 18.610 -28.908 -28.398 1.00 18.36 166 SER A C 1
ATOM 1297 O O . SER A 1 186 ? 18.057 -28.314 -27.491 1.00 22.28 166 SER A O 1
ATOM 1300 N N . LYS A 1 187 ? 18.164 -30.062 -28.896 1.00 18.39 167 LYS A N 1
ATOM 1301 C CA . LYS A 1 187 ? 17.016 -30.776 -28.342 1.00 22.41 167 LYS A CA 1
ATOM 1302 C C . LYS A 1 187 ? 17.160 -31.012 -26.853 1.00 22.32 167 LYS A C 1
ATOM 1303 O O . LYS A 1 187 ? 16.228 -30.812 -26.097 1.00 26.23 167 LYS A O 1
ATOM 1309 N N . ALA A 1 188 ? 18.346 -31.441 -26.449 1.00 25.44 168 ALA A N 1
ATOM 1310 C CA . ALA A 1 188 ? 18.602 -31.764 -25.058 1.00 27.59 168 ALA A CA 1
ATOM 1311 C C . ALA A 1 188 ? 18.238 -30.593 -24.147 1.00 31.01 168 ALA A C 1
ATOM 1312 O O . ALA A 1 188 ? 17.665 -30.788 -23.084 1.00 38.57 168 ALA A O 1
ATOM 1314 N N . THR A 1 189 ? 18.574 -29.378 -24.565 1.00 23.98 169 THR A N 1
ATOM 1315 C CA . THR A 1 189 ? 18.348 -28.225 -23.709 1.00 23.09 169 THR A CA 1
ATOM 1316 C C . THR A 1 189 ? 17.090 -27.454 -24.075 1.00 19.94 169 THR A C 1
ATOM 1317 O O . THR A 1 189 ? 16.571 -26.703 -23.261 1.00 18.41 169 THR A O 1
ATOM 1321 N N . ALA A 1 190 ? 16.595 -27.636 -25.292 1.00 18.19 170 ALA A N 1
ATOM 1322 C CA . ALA A 1 190 ? 15.513 -26.775 -25.772 1.00 19.64 170 ALA A CA 1
ATOM 1323 C C . ALA A 1 190 ? 14.198 -27.490 -26.063 1.00 21.55 170 ALA A C 1
ATOM 1324 O O . ALA A 1 190 ? 13.154 -26.853 -26.125 1.00 24.53 170 ALA A O 1
ATOM 1326 N N . GLY A 1 191 ? 14.239 -28.803 -26.256 1.00 21.50 171 GLY A N 1
ATOM 1327 C CA . GLY A 1 191 ? 13.031 -29.535 -26.595 1.00 18.13 171 GLY A CA 1
ATOM 1328 C C . GLY A 1 191 ? 12.800 -29.588 -28.091 1.00 22.96 171 GLY A C 1
ATOM 1329 O O . GLY A 1 191 ? 12.531 -30.638 -28.650 1.00 30.69 171 GLY A O 1
ATOM 1330 N N . GLY A 1 192 ? 12.934 -28.448 -28.746 1.00 22.37 172 GLY A N 1
ATOM 1331 C CA . GLY A 1 192 ? 12.812 -28.370 -30.189 1.00 18.88 172 GLY A CA 1
ATOM 1332 C C . GLY A 1 192 ? 13.179 -26.982 -30.652 1.00 18.42 172 GLY A C 1
ATOM 1333 O O . GLY A 1 192 ? 13.617 -26.165 -29.847 1.00 18.97 172 GLY A O 1
ATOM 1334 N N . GLY A 1 193 ? 12.995 -26.714 -31.938 1.00 18.17 173 GLY A N 1
ATOM 1335 C CA . GLY A 1 193 ? 13.396 -25.445 -32.506 1.00 18.17 173 GLY A CA 1
ATOM 1336 C C . GLY A 1 193 ? 12.263 -24.451 -32.600 1.00 18.11 173 GLY A C 1
ATOM 1337 O O . GLY A 1 193 ? 11.490 -24.304 -31.665 1.00 18.04 173 GLY A O 1
ATOM 1338 N N . ALA A 1 194 ? 12.150 -23.812 -33.761 1.00 18.13 174 ALA A N 1
ATOM 1339 C CA . ALA A 1 194 ? 11.160 -22.764 -34.010 1.00 18.08 174 ALA A CA 1
ATOM 1340 C C . ALA A 1 194 ? 9.754 -23.183 -33.653 1.00 18.04 174 ALA A C 1
ATOM 1341 O O . ALA A 1 194 ? 8.954 -22.373 -33.213 1.00 20.63 174 ALA A O 1
ATOM 1343 N N . LEU A 1 195 ? 9.440 -24.449 -33.860 1.00 18.08 175 LEU A N 1
ATOM 1344 C CA . LEU A 1 195 ? 8.102 -24.942 -33.563 1.00 20.62 175 LEU A CA 1
ATOM 1345 C C . LEU A 1 195 ? 7.831 -24.928 -32.069 1.00 23.53 175 LEU A C 1
ATOM 1346 O O . LEU A 1 195 ? 6.709 -24.732 -31.633 1.00 26.97 175 LEU A O 1
ATOM 1351 N N . THR A 1 196 ? 8.868 -25.115 -31.272 1.00 17.98 176 THR A N 1
ATOM 1352 C CA . THR A 1 196 ? 8.701 -25.019 -29.838 1.00 17.93 176 THR A CA 1
ATOM 1353 C C . THR A 1 196 ? 8.794 -23.573 -29.378 1.00 17.88 176 THR A C 1
ATOM 1354 O O . THR A 1 196 ? 8.022 -23.117 -28.555 1.00 20.76 176 THR A O 1
ATOM 1358 N N . ASP A 1 197 ? 9.779 -22.866 -29.904 1.00 17.90 177 ASP A N 1
ATOM 1359 C CA . ASP A 1 197 ? 10.123 -21.525 -29.439 1.00 17.86 177 ASP A CA 1
ATOM 1360 C C . ASP A 1 197 ? 9.051 -20.513 -29.861 1.00 20.92 177 ASP A C 1
ATOM 1361 O O . ASP A 1 197 ? 8.604 -19.723 -29.058 1.00 21.88 177 ASP A O 1
ATOM 1366 N N . LEU A 1 198 ? 8.647 -20.557 -31.130 1.00 17.85 178 LEU A N 1
ATOM 1367 C CA . LEU A 1 198 ? 7.687 -19.609 -31.686 1.00 17.82 178 LEU A CA 1
ATOM 1368 C C . LEU A 1 198 ? 6.320 -20.256 -31.810 1.00 17.81 178 LEU A C 1
ATOM 1369 O O . LEU A 1 198 ? 5.292 -19.606 -31.664 1.00 17.77 178 LEU A O 1
ATOM 1374 N N . GLY A 1 199 ? 6.327 -21.553 -32.075 1.00 17.85 179 GLY A N 1
ATOM 1375 C CA . GLY A 1 199 ? 5.104 -22.286 -32.289 1.00 17.85 179 GLY A CA 1
ATOM 1376 C C . GLY A 1 199 ? 4.286 -22.331 -31.027 1.00 17.79 179 GLY A C 1
ATOM 1377 O O . GLY A 1 199 ? 3.078 -22.429 -31.099 1.00 22.96 179 GLY A O 1
ATOM 1378 N N . TRP A 1 200 ? 4.937 -22.270 -29.872 1.00 17.77 180 TRP A N 1
ATOM 1379 C CA . TRP A 1 200 ? 4.201 -22.145 -28.630 1.00 17.72 180 TRP A CA 1
ATOM 1380 C C . TRP A 1 200 ? 3.205 -20.990 -28.706 1.00 20.20 180 TRP A C 1
ATOM 1381 O O . TRP A 1 200 ? 2.023 -21.161 -28.431 1.00 18.25 180 TRP A O 1
ATOM 1392 N N . HIS A 1 201 ? 3.699 -19.812 -29.066 1.00 17.67 181 HIS A N 1
ATOM 1393 C CA . HIS A 1 201 ? 2.853 -18.634 -29.155 1.00 17.63 181 HIS A CA 1
ATOM 1394 C C . HIS A 1 201 ? 1.826 -18.717 -30.237 1.00 17.65 181 HIS A C 1
ATOM 1395 O O . HIS A 1 201 ? 0.689 -18.304 -30.058 1.00 25.02 181 HIS A O 1
ATOM 1402 N N . ALA A 1 202 ? 2.237 -19.224 -31.380 1.00 17.70 182 ALA A N 1
ATOM 1403 C CA . ALA A 1 202 ? 1.345 -19.259 -32.505 1.00 18.74 182 ALA A CA 1
ATOM 1404 C C . ALA A 1 202 ? 0.155 -20.158 -32.156 1.00 17.72 182 ALA A C 1
ATOM 1405 O O . ALA A 1 202 ? -0.991 -19.804 -32.405 1.00 17.87 182 ALA A O 1
ATOM 1407 N N . VAL A 1 203 ? 0.431 -21.300 -31.534 1.00 19.48 183 VAL A N 1
ATOM 1408 C CA . VAL A 1 203 ? -0.643 -22.235 -31.203 1.00 17.86 183 VAL A CA 1
ATOM 1409 C C . VAL A 1 203 ? -1.548 -21.659 -30.118 1.00 17.66 183 VAL A C 1
ATOM 1410 O O . VAL A 1 203 ? -2.753 -21.769 -30.207 1.00 24.05 183 VAL A O 1
ATOM 1414 N N . GLU A 1 204 ? -0.979 -21.002 -29.120 1.00 17.63 184 GLU A N 1
ATOM 1415 C CA . GLU A 1 204 ? -1.806 -20.407 -28.085 1.00 18.65 184 GLU A CA 1
ATOM 1416 C C . GLU A 1 204 ? -2.715 -19.311 -28.682 1.00 19.99 184 GLU A C 1
ATOM 1417 O O . GLU A 1 204 ? -3.912 -19.269 -28.388 1.00 19.00 184 GLU A O 1
ATOM 1423 N N . LEU A 1 205 ? -2.150 -18.454 -29.534 1.00 17.58 185 LEU A N 1
ATOM 1424 C CA . LEU A 1 205 ? -2.913 -17.389 -30.192 1.00 17.57 185 LEU A CA 1
ATOM 1425 C C . LEU A 1 205 ? -4.028 -17.934 -31.061 1.00 17.60 185 LEU A C 1
ATOM 1426 O O . LEU A 1 205 ? -5.136 -17.437 -30.990 1.00 19.55 185 LEU A O 1
ATOM 1431 N N . CYS A 1 206 ? -3.739 -18.960 -31.864 1.00 17.65 186 CYS A N 1
ATOM 1432 C CA . CYS A 1 206 ? -4.769 -19.605 -32.689 1.00 17.68 186 CYS A CA 1
ATOM 1433 C C . CYS A 1 206 ? -5.972 -20.090 -31.885 1.00 19.92 186 CYS A C 1
ATOM 1434 O O . CYS A 1 206 ? -7.104 -19.734 -32.197 1.00 25.90 186 CYS A O 1
ATOM 1437 N N . ARG A 1 207 ? -5.725 -20.942 -30.890 1.00 17.64 187 ARG A N 1
ATOM 1438 C CA . ARG A 1 207 ? -6.770 -21.446 -29.985 1.00 17.61 187 ARG A CA 1
ATOM 1439 C C . ARG A 1 207 ? -7.628 -20.335 -29.456 1.00 17.57 187 ARG A C 1
ATOM 1440 O O . ARG A 1 207 ? -8.841 -20.366 -29.529 1.00 17.85 187 ARG A O 1
ATOM 1448 N N . TRP A 1 208 ? -6.943 -19.365 -28.882 1.00 17.55 188 TRP A N 1
ATOM 1449 C CA . TRP A 1 208 ? -7.549 -18.269 -28.160 1.00 18.28 188 TRP A CA 1
ATOM 1450 C C . TRP A 1 208 ? -8.410 -17.421 -29.058 1.00 18.31 188 TRP A C 1
ATOM 1451 O O . TRP A 1 208 ? -9.536 -17.098 -28.708 1.00 22.29 188 TRP A O 1
ATOM 1462 N N . MET A 1 209 ? -7.894 -17.082 -30.230 1.00 17.55 189 MET A N 1
ATOM 1463 C CA . MET A 1 209 ? -8.670 -16.260 -31.156 1.00 22.44 189 MET A CA 1
ATOM 1464 C C . MET A 1 209 ? -9.980 -16.953 -31.508 1.00 23.77 189 MET A C 1
ATOM 1465 O O . MET A 1 209 ? -10.966 -16.292 -31.761 1.00 19.17 189 MET A O 1
ATOM 1470 N N . LEU A 1 210 ? -10.003 -18.284 -31.465 1.00 25.48 190 LEU A N 1
ATOM 1471 C CA . LEU A 1 210 ? -11.224 -19.012 -31.814 1.00 24.67 190 LEU A CA 1
ATOM 1472 C C . LEU A 1 210 ? -12.168 -19.290 -30.651 1.00 24.99 190 LEU A C 1
ATOM 1473 O O . LEU A 1 210 ? -13.240 -19.853 -30.854 1.00 26.41 190 LEU A O 1
ATOM 1478 N N . GLY A 1 211 ? -11.770 -18.920 -29.441 1.00 25.20 191 GLY A N 1
ATOM 1479 C CA . GLY A 1 211 ? -12.582 -19.182 -28.265 1.00 22.90 191 GLY A CA 1
ATOM 1480 C C . GLY A 1 211 ? -12.223 -20.504 -27.620 1.00 28.16 191 GLY A C 1
ATOM 1481 O O . GLY A 1 211 ? -13.075 -21.178 -27.056 1.00 31.08 191 GLY A O 1
ATOM 1482 N N . LYS A 1 212 ? -10.944 -20.856 -27.714 1.00 28.72 192 LYS A N 1
ATOM 1483 C CA . LYS A 1 212 ? -10.378 -22.091 -27.169 1.00 25.23 192 LYS A CA 1
ATOM 1484 C C . LYS A 1 212 ? -11.223 -23.353 -27.372 1.00 26.70 192 LYS A C 1
ATOM 1485 O O . LYS A 1 212 ? -11.611 -23.995 -26.403 1.00 29.00 192 LYS A O 1
ATOM 1491 N N . PRO A 1 213 ? -11.510 -23.709 -28.632 1.00 25.41 193 PRO A N 1
ATOM 1492 C CA . PRO A 1 213 ? -12.173 -24.984 -28.897 1.00 23.17 193 PRO A CA 1
ATOM 1493 C C . PRO A 1 213 ? -11.190 -26.149 -28.931 1.00 28.54 193 PRO A C 1
ATOM 1494 O O . PRO A 1 213 ? -9.983 -25.924 -29.052 1.00 28.66 193 PRO A O 1
ATOM 1498 N N . ALA A 1 214 ? -11.708 -27.372 -28.824 1.00 28.10 194 ALA A N 1
ATOM 1499 C CA . ALA A 1 214 ? -10.890 -28.578 -28.871 1.00 22.81 194 ALA A CA 1
ATOM 1500 C C . ALA A 1 214 ? -10.207 -28.740 -30.219 1.00 22.59 194 ALA A C 1
ATOM 1501 O O . ALA A 1 214 ? -10.781 -28.422 -31.250 1.00 26.14 194 ALA A O 1
ATOM 1503 N N . ILE A 1 215 ? -8.980 -29.237 -30.199 1.00 22.26 195 ILE A N 1
ATOM 1504 C CA . ILE A 1 215 ? -8.259 -29.549 -31.414 1.00 22.36 195 ILE A CA 1
ATOM 1505 C C . ILE A 1 215 ? -8.451 -31.012 -31.792 1.00 27.62 195 ILE A C 1
ATOM 1506 O O . ILE A 1 215 ? -8.165 -31.896 -31.007 1.00 34.95 195 ILE A O 1
ATOM 1511 N N . ARG A 1 216 ? -8.934 -31.264 -32.999 1.00 28.09 196 ARG A N 1
ATOM 1512 C CA . ARG A 1 216 ? -9.203 -32.630 -33.432 1.00 27.08 196 ARG A CA 1
ATOM 1513 C C . ARG A 1 216 ? -7.994 -33.293 -34.094 1.00 25.26 196 ARG A C 1
ATOM 1514 O O . ARG A 1 216 ? -7.679 -34.433 -33.797 1.00 29.01 196 ARG A O 1
ATOM 1522 N N . ALA A 1 217 ? -7.315 -32.596 -34.993 1.00 19.45 197 ALA A N 1
ATOM 1523 C CA . ALA A 1 217 ? -6.135 -33.172 -35.638 1.00 21.00 197 ALA A CA 1
ATOM 1524 C C . ALA A 1 217 ? -5.060 -32.129 -35.973 1.00 20.86 197 ALA A C 1
ATOM 1525 O O . ALA A 1 217 ? -5.315 -30.938 -35.956 1.00 24.70 197 ALA A O 1
ATOM 1527 N N . VAL A 1 218 ? -3.861 -32.600 -36.280 1.00 18.12 198 VAL A N 1
ATOM 1528 C CA . VAL A 1 218 ? -2.727 -31.750 -36.566 1.00 18.14 198 VAL A CA 1
ATOM 1529 C C . VAL A 1 218 ? -1.937 -32.336 -37.726 1.00 23.93 198 VAL A C 1
ATOM 1530 O O . VAL A 1 218 ? -1.798 -33.552 -37.839 1.00 27.70 198 VAL A O 1
ATOM 1534 N N . THR A 1 219 ? -1.448 -31.469 -38.607 1.00 22.56 199 THR A N 1
ATOM 1535 C CA . THR A 1 219 ? -0.502 -31.850 -39.646 1.00 21.61 199 THR A CA 1
ATOM 1536 C C . THR A 1 219 ? 0.647 -30.852 -39.611 1.00 18.36 199 THR A C 1
ATOM 1537 O O . THR A 1 219 ? 0.433 -29.682 -39.372 1.00 26.07 199 THR A O 1
ATOM 1541 N N . ALA A 1 220 ? 1.869 -31.296 -39.839 1.00 18.42 200 ALA A N 1
ATOM 1542 C CA . ALA A 1 220 ? 2.999 -30.389 -39.721 1.00 18.41 200 ALA A CA 1
ATOM 1543 C C . ALA A 1 220 ? 4.147 -30.745 -40.641 1.00 19.41 200 ALA A C 1
ATOM 1544 O O . ALA A 1 220 ? 4.336 -31.887 -40.999 1.00 19.35 200 ALA A O 1
ATOM 1546 N N . CYS A 1 221 ? 4.917 -29.733 -40.995 1.00 18.52 201 CYS A N 1
ATOM 1547 C CA . CYS A 1 221 ? 6.105 -29.894 -41.781 1.00 18.61 201 CYS A CA 1
ATOM 1548 C C . CYS A 1 221 ? 7.211 -29.072 -41.118 1.00 19.78 201 CYS A C 1
ATOM 1549 O O . CYS A 1 221 ? 6.953 -27.966 -40.666 1.00 18.50 201 CYS A O 1
ATOM 1552 N N . THR A 1 222 ? 8.427 -29.612 -41.024 1.00 18.61 202 THR A N 1
ATOM 1553 C CA . THR A 1 222 ? 9.572 -28.856 -40.508 1.00 18.58 202 THR A CA 1
ATOM 1554 C C . THR A 1 222 ? 10.819 -29.008 -41.365 1.00 22.58 202 THR A C 1
ATOM 1555 O O . THR A 1 222 ? 10.995 -30.006 -42.041 1.00 24.59 202 THR A O 1
ATOM 1559 N N . ARG A 1 223 ? 11.694 -28.013 -41.325 1.00 25.11 203 ARG A N 1
ATOM 1560 C CA . ARG A 1 223 ? 13.021 -28.136 -41.935 1.00 28.63 203 ARG A CA 1
ATOM 1561 C C . ARG A 1 223 ? 14.085 -27.555 -41.035 1.00 18.72 203 ARG A C 1
ATOM 1562 O O . ARG A 1 223 ? 13.846 -26.612 -40.311 1.00 20.77 203 ARG A O 1
ATOM 1570 N N . GLN A 1 224 ? 15.276 -28.116 -41.105 1.00 25.23 204 GLN A N 1
ATOM 1571 C CA . GLN A 1 224 ? 16.427 -27.496 -40.495 1.00 23.27 204 GLN A CA 1
ATOM 1572 C C . GLN A 1 224 ? 17.288 -26.871 -41.586 1.00 25.73 204 GLN A C 1
ATOM 1573 O O . GLN A 1 224 ? 17.717 -27.538 -42.513 1.00 28.67 204 GLN A O 1
ATOM 1579 N N . LEU A 1 225 ? 17.495 -25.569 -41.487 1.00 29.81 205 LEU A N 1
ATOM 1580 C CA . LEU A 1 225 ? 18.316 -24.829 -42.428 1.00 29.07 205 LEU A CA 1
ATOM 1581 C C . LEU A 1 225 ? 19.735 -24.714 -41.928 1.00 31.90 205 LEU A C 1
ATOM 1582 O O . LEU A 1 225 ? 20.684 -25.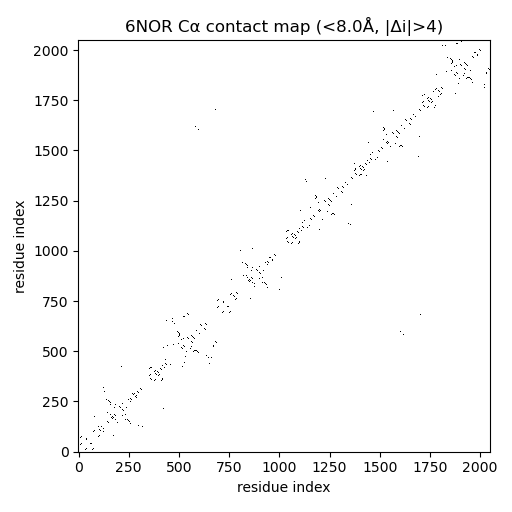025 -42.634 1.00 35.68 205 LEU A O 1
ATOM 1587 N N . SER A 1 226 ? 19.864 -24.251 -40.691 1.00 32.46 206 SER A N 1
ATOM 1588 C CA . SER A 1 226 ? 21.154 -24.037 -40.058 1.00 33.79 206 SER A CA 1
ATOM 1589 C C . SER A 1 226 ? 21.917 -25.342 -39.819 1.00 34.27 206 SER A C 1
ATOM 1590 O O . SER A 1 226 ? 21.331 -26.357 -39.457 1.00 37.69 206 SER A O 1
ATOM 1593 N N . ALA A 1 227 ? 23.230 -25.306 -40.004 1.00 33.24 207 ALA A N 1
ATOM 1594 C CA . ALA A 1 227 ? 24.066 -26.474 -39.727 1.00 33.26 207 ALA A CA 1
ATOM 1595 C C . ALA A 1 227 ? 24.220 -26.695 -38.218 1.00 27.32 207 ALA A C 1
ATOM 1596 O O . ALA A 1 227 ? 24.216 -27.825 -37.732 1.00 29.48 207 ALA A O 1
ATOM 1598 N N . ALA A 1 228 ? 24.354 -25.599 -37.487 1.00 23.28 208 ALA A N 1
ATOM 1599 C CA . ALA A 1 228 ? 24.465 -25.656 -36.042 1.00 24.05 208 ALA A CA 1
ATOM 1600 C C . ALA A 1 228 ? 23.206 -26.243 -35.421 1.00 26.46 208 ALA A C 1
ATOM 1601 O O . ALA A 1 228 ? 22.104 -25.899 -35.817 1.00 28.60 208 ALA A O 1
ATOM 1603 N N . GLY A 1 229 ? 23.391 -27.147 -34.463 1.00 22.76 209 GLY A N 1
ATOM 1604 C CA . GLY A 1 229 ? 22.303 -27.701 -33.689 1.00 22.11 209 GLY A CA 1
ATOM 1605 C C . GLY A 1 229 ? 21.601 -28.851 -34.360 1.00 21.18 209 GLY A C 1
ATOM 1606 O O . GLY A 1 229 ? 21.977 -29.276 -35.446 1.00 19.54 209 GLY A O 1
ATOM 1607 N N . ASP A 1 230 ? 20.561 -29.355 -33.711 1.00 21.93 210 ASP A N 1
ATOM 1608 C CA . ASP A 1 230 ? 19.809 -30.471 -34.275 1.00 27.81 210 ASP A CA 1
ATOM 1609 C C . ASP A 1 230 ? 18.302 -30.223 -34.256 1.00 23.58 210 ASP A C 1
ATOM 1610 O O . ASP A 1 230 ? 17.521 -31.159 -34.191 1.00 21.83 210 ASP A O 1
ATOM 1615 N N . VAL A 1 231 ? 17.890 -28.961 -34.305 1.00 18.52 211 VAL A N 1
ATOM 1616 C CA . VAL A 1 231 ? 16.462 -28.634 -34.264 1.00 21.88 211 VAL A CA 1
ATOM 1617 C C . VAL A 1 231 ? 16.044 -27.882 -35.512 1.00 22.86 211 VAL A C 1
ATOM 1618 O O . VAL A 1 231 ? 16.887 -27.366 -36.226 1.00 23.56 211 VAL A O 1
ATOM 1622 N N . GLU A 1 232 ? 14.737 -27.809 -35.750 1.00 18.47 212 GLU A N 1
ATOM 1623 C CA . GLU A 1 232 ? 14.196 -27.204 -36.966 1.00 18.46 212 GLU A CA 1
ATOM 1624 C C . GLU A 1 232 ? 14.225 -25.674 -36.917 1.00 18.41 212 GLU A C 1
ATOM 1625 O O . GLU A 1 232 ? 14.117 -25.094 -35.843 1.00 19.55 212 GLU A O 1
ATOM 1631 N N . ASP A 1 233 ? 14.365 -25.043 -38.086 1.00 22.16 213 ASP A N 1
ATOM 1632 C CA . ASP A 1 233 ? 14.363 -23.575 -38.242 1.00 22.51 213 ASP A CA 1
ATOM 1633 C C . ASP A 1 233 ? 13.028 -23.039 -38.723 1.00 21.24 213 ASP A C 1
ATOM 1634 O O . ASP A 1 233 ? 12.729 -21.852 -38.606 1.00 19.29 213 ASP A O 1
ATOM 1639 N N . GLN A 1 234 ? 12.250 -23.902 -39.343 1.00 18.43 214 GLN A N 1
ATOM 1640 C CA . GLN A 1 234 ? 10.954 -23.485 -39.832 1.00 24.52 214 GLN A CA 1
ATOM 1641 C C . GLN A 1 234 ? 9.967 -24.604 -39.694 1.00 20.29 214 GLN A C 1
ATOM 1642 O O . GLN A 1 234 ? 10.319 -25.774 -39.740 1.00 19.13 214 GLN A O 1
ATOM 1648 N N . GLY A 1 235 ? 8.717 -24.221 -39.512 1.00 20.16 215 GLY A N 1
ATOM 1649 C CA . GLY A 1 235 ? 7.649 -25.177 -39.408 1.00 18.35 215 GLY A CA 1
ATOM 1650 C C . GLY A 1 235 ? 6.325 -24.563 -39.783 1.00 20.81 215 GLY A C 1
ATOM 1651 O O . GLY A 1 235 ? 6.100 -23.357 -39.621 1.00 21.28 215 GLY A O 1
ATOM 1652 N N . VAL A 1 236 ? 5.451 -25.412 -40.300 1.00 18.37 216 VAL A N 1
ATOM 1653 C CA . VAL A 1 236 ? 4.086 -25.036 -40.568 1.00 18.35 216 VAL A CA 1
ATOM 1654 C C . VAL A 1 236 ? 3.199 -26.120 -39.981 1.00 18.32 216 VAL A C 1
ATOM 1655 O O . VAL A 1 236 ? 3.396 -27.293 -40.216 1.00 19.91 216 VAL A O 1
ATOM 1659 N N . VAL A 1 237 ? 2.237 -25.708 -39.187 1.00 20.68 217 VAL A N 1
ATOM 1660 C CA . VAL A 1 237 ? 1.271 -26.609 -38.610 1.00 18.20 217 VAL A CA 1
ATOM 1661 C C . VAL A 1 237 ? -0.113 -26.328 -39.176 1.00 21.67 217 VAL A C 1
ATOM 1662 O O . VAL A 1 237 ? -0.584 -25.205 -39.134 1.00 21.92 217 VAL A O 1
ATOM 1666 N N . LEU A 1 238 ? -0.764 -27.357 -39.695 1.00 20.88 218 LEU A N 1
ATOM 1667 C CA . LEU A 1 238 ? -2.174 -27.262 -40.020 1.00 19.95 218 LEU A CA 1
ATOM 1668 C C . LEU A 1 238 ? -2.975 -27.887 -38.889 1.00 22.56 218 LEU A C 1
ATOM 1669 O O . LEU A 1 238 ? -2.864 -29.081 -38.630 1.00 24.83 218 LEU A O 1
ATOM 1674 N N . ILE A 1 239 ? -3.765 -27.065 -38.206 1.00 20.35 219 ILE A N 1
ATOM 1675 C CA . ILE A 1 239 ? -4.605 -27.525 -37.116 1.00 20.47 219 ILE A CA 1
ATOM 1676 C C . ILE A 1 239 ? -6.059 -27.665 -37.538 1.00 25.57 219 ILE A C 1
ATOM 1677 O O . ILE A 1 239 ? -6.644 -26.739 -38.088 1.00 24.30 219 ILE A O 1
ATOM 1682 N N . GLU A 1 240 ? -6.651 -28.818 -37.261 1.00 27.50 220 GLU A N 1
ATOM 1683 C CA . GLU A 1 240 ? -8.075 -28.985 -37.490 1.00 26.83 220 GLU A CA 1
ATOM 1684 C C . GLU A 1 240 ? -8.812 -28.881 -36.160 1.00 24.29 220 GLU A C 1
ATOM 1685 O O . GLU A 1 240 ? -8.713 -29.761 -35.322 1.00 25.84 220 GLU A O 1
ATOM 1691 N N . PHE A 1 241 ? -9.553 -27.801 -35.966 1.00 21.83 221 PHE A N 1
ATOM 1692 C CA . PHE A 1 241 ? -10.381 -27.675 -34.781 1.00 23.22 221 PHE A CA 1
ATOM 1693 C C . PHE A 1 241 ? -11.678 -28.477 -34.874 1.00 25.57 221 PHE A C 1
ATOM 1694 O O . PHE A 1 241 ? -12.107 -28.863 -35.949 1.00 27.62 221 PHE A O 1
ATOM 1702 N N . ALA A 1 242 ? -12.294 -28.710 -33.723 1.00 30.74 222 ALA A N 1
ATOM 1703 C CA . ALA A 1 242 ? -13.465 -29.571 -33.600 1.00 32.59 222 ALA A CA 1
ATOM 1704 C C . ALA A 1 242 ? -14.687 -29.079 -34.380 1.00 35.70 222 ALA A C 1
ATOM 1705 O O . ALA A 1 242 ? -15.425 -29.871 -34.934 1.00 37.54 222 ALA A O 1
ATOM 1707 N N . ASP A 1 243 ? -14.904 -27.773 -34.408 1.00 43.18 223 ASP A N 1
ATOM 1708 C CA . ASP A 1 243 ? -15.990 -27.184 -35.194 1.00 49.15 223 ASP A CA 1
ATOM 1709 C C . ASP A 1 243 ? -15.764 -27.263 -36.703 1.00 44.13 223 ASP A C 1
ATOM 1710 O O . ASP A 1 243 ? -16.655 -26.966 -37.490 1.00 43.90 223 ASP A O 1
ATOM 1715 N N . GLY A 1 244 ? -14.553 -27.618 -37.100 1.00 37.92 224 GLY A N 1
ATOM 1716 C CA . GLY A 1 244 ? -14.210 -27.668 -38.503 1.00 37.64 224 GLY A CA 1
ATOM 1717 C C . GLY A 1 244 ? -13.425 -26.473 -39.027 1.00 38.45 224 GLY A C 1
ATOM 1718 O O . GLY A 1 244 ? -13.188 -26.381 -40.222 1.00 44.86 224 GLY A O 1
ATOM 1719 N N . ALA A 1 245 ? -13.014 -25.551 -38.166 1.00 29.97 225 ALA A N 1
ATOM 1720 C CA . ALA A 1 245 ? -12.172 -24.459 -38.637 1.00 22.44 225 ALA A CA 1
ATOM 1721 C C . ALA A 1 245 ? -10.742 -24.938 -38.798 1.00 27.32 225 ALA A C 1
ATOM 1722 O O . ALA A 1 245 ? -10.270 -25.768 -38.034 1.00 29.35 225 ALA A O 1
ATOM 1724 N N . ILE A 1 246 ? -10.064 -24.432 -39.814 1.00 24.89 226 ILE A N 1
ATOM 1725 C CA . ILE A 1 246 ? -8.658 -24.737 -40.017 1.00 22.42 226 ILE A CA 1
ATOM 1726 C C . ILE A 1 246 ? -7.769 -23.619 -39.478 1.00 23.01 226 ILE A C 1
ATOM 1727 O O . ILE A 1 246 ? -7.981 -22.442 -39.763 1.00 23.74 226 ILE A O 1
ATOM 1732 N N . GLY A 1 247 ? -6.797 -24.013 -38.672 1.00 18.06 227 GLY A N 1
ATOM 1733 C CA . GLY A 1 247 ? -5.778 -23.123 -38.182 1.00 19.94 227 GLY A CA 1
ATOM 1734 C C . GLY A 1 247 ? -4.468 -23.363 -38.897 1.00 23.74 227 GLY A C 1
ATOM 1735 O O . GLY A 1 247 ? -4.155 -24.478 -39.305 1.00 20.38 227 GLY A O 1
ATOM 1736 N N . GLN A 1 248 ? -3.710 -22.291 -39.076 1.00 23.99 228 GLN A N 1
ATOM 1737 C CA . GLN A 1 248 ? -2.357 -22.393 -39.589 1.00 21.84 228 GLN A CA 1
ATOM 1738 C C . GLN A 1 248 ? -1.394 -21.676 -38.643 1.00 24.73 228 GLN A C 1
ATOM 1739 O O . GLN A 1 248 ? -1.661 -20.566 -38.202 1.00 24.81 228 GLN A O 1
ATOM 1745 N N . CYS A 1 249 ? -0.275 -22.314 -38.342 1.00 26.99 229 CYS A N 1
ATOM 1746 C CA . CYS A 1 249 ? 0.809 -21.647 -37.637 1.00 24.18 229 CYS A CA 1
ATOM 1747 C C . CYS A 1 249 ? 2.046 -21.722 -38.500 1.00 29.34 229 CYS A C 1
ATOM 1748 O O . CYS A 1 249 ? 2.529 -22.802 -38.817 1.00 35.42 229 CYS A O 1
ATOM 1751 N N . ASP A 1 250 ? 2.522 -20.558 -38.911 1.00 27.82 230 ASP A N 1
ATOM 1752 C CA . ASP A 1 250 ? 3.689 -20.429 -39.767 1.00 24.86 230 ASP A CA 1
ATOM 1753 C C . ASP A 1 250 ? 4.788 -19.807 -38.910 1.00 22.39 230 ASP A C 1
ATOM 1754 O O . ASP A 1 250 ? 4.662 -18.672 -38.492 1.00 23.62 230 ASP A O 1
ATOM 1759 N N . VAL A 1 251 ? 5.841 -20.555 -38.607 1.00 18.14 231 VAL A N 1
ATOM 1760 C CA . VAL A 1 251 ? 6.920 -20.006 -37.794 1.00 18.10 231 VAL A CA 1
ATOM 1761 C C . VAL A 1 251 ? 8.277 -20.219 -38.440 1.00 18.17 231 VAL A C 1
ATOM 1762 O O . VAL A 1 251 ? 8.487 -21.168 -39.164 1.00 20.87 231 VAL A O 1
ATOM 1766 N N . SER A 1 252 ? 9.205 -19.316 -38.180 1.00 19.34 232 SER A N 1
ATOM 1767 C CA . SER A 1 252 ? 10.500 -19.379 -38.818 1.00 18.22 232 SER A CA 1
ATOM 1768 C C . SER A 1 252 ? 11.542 -18.633 -38.024 1.00 18.18 232 SER A C 1
ATOM 1769 O O . SER A 1 252 ? 11.263 -17.573 -37.480 1.00 18.11 232 SER A O 1
ATOM 1772 N N . TRP A 1 253 ? 12.740 -19.208 -37.982 1.00 18.22 233 TRP A N 1
ATOM 1773 C CA . TRP A 1 253 ? 13.935 -18.590 -37.422 1.00 18.21 233 TRP A CA 1
ATOM 1774 C C . TRP A 1 253 ? 14.839 -18.023 -38.507 1.00 18.28 233 TRP A C 1
ATOM 1775 O O . TRP A 1 253 ? 15.890 -17.492 -38.217 1.00 18.28 233 TRP A O 1
ATOM 1786 N N . ALA A 1 254 ? 14.445 -18.155 -39.766 1.00 19.46 234 ALA A N 1
ATOM 1787 C CA . ALA A 1 254 ? 15.359 -17.795 -40.839 1.00 21.14 234 ALA A CA 1
ATOM 1788 C C . ALA A 1 254 ? 14.832 -16.629 -41.649 1.00 24.26 234 ALA A C 1
ATOM 1789 O O . ALA A 1 254 ? 15.165 -16.479 -42.825 1.00 21.09 234 ALA A O 1
ATOM 1791 N N . CYS A 1 255 ? 14.018 -15.796 -41.011 1.00 23.23 235 CYS A N 1
ATOM 1792 C CA . CYS A 1 255 ? 13.426 -14.655 -41.690 1.00 18.35 235 CYS A CA 1
ATOM 1793 C C . CYS A 1 255 ? 14.138 -13.335 -41.356 1.00 21.90 235 CYS A C 1
ATOM 1794 O O . CYS A 1 255 ? 14.182 -12.917 -40.205 1.00 27.08 235 CYS A O 1
ATOM 1797 N N . PRO A 1 256 ? 14.680 -12.658 -42.373 1.00 22.77 236 PRO A N 1
ATOM 1798 C CA . PRO A 1 256 ? 15.427 -11.403 -42.190 1.00 18.35 236 PRO A CA 1
ATOM 1799 C C . PRO A 1 256 ? 14.518 -10.167 -42.084 1.00 18.28 236 PRO A C 1
ATOM 1800 O O . PRO A 1 256 ? 13.324 -10.240 -42.363 1.00 18.28 236 PRO A O 1
ATOM 1804 N N . GLY A 1 257 ? 15.079 -9.040 -41.673 1.00 18.55 237 GLY A N 1
ATOM 1805 C CA . GLY A 1 257 ? 14.383 -7.771 -41.802 1.00 18.20 237 GLY A CA 1
ATOM 1806 C C . GLY A 1 257 ? 13.616 -7.288 -40.593 1.00 18.08 237 GLY A C 1
ATOM 1807 O O . GLY A 1 257 ? 13.078 -6.176 -40.597 1.00 25.25 237 GLY A O 1
ATOM 1808 N N . GLY A 1 258 ? 13.569 -8.111 -39.552 1.00 20.45 238 GLY A N 1
ATOM 1809 C CA . GLY A 1 258 ? 12.835 -7.780 -38.342 1.00 17.94 238 GLY A CA 1
ATOM 1810 C C . GLY A 1 258 ? 11.725 -8.767 -38.024 1.00 17.92 238 GLY A C 1
ATOM 1811 O O . GLY A 1 258 ? 11.109 -9.349 -38.908 1.00 20.54 238 GLY A O 1
ATOM 1812 N N . GLU A 1 259 ? 11.507 -8.965 -36.734 1.00 22.81 239 GLU A N 1
ATOM 1813 C CA . GLU A 1 259 ? 10.405 -9.739 -36.193 1.00 22.55 239 GLU A CA 1
ATOM 1814 C C . GLU A 1 259 ? 9.045 -9.454 -36.848 1.00 22.40 239 GLU A C 1
ATOM 1815 O O . GLU A 1 259 ? 8.686 -8.303 -37.069 1.00 19.16 239 GLU A O 1
ATOM 1821 N N . GLN A 1 260 ? 8.304 -10.512 -37.163 1.00 17.86 240 GLN A N 1
ATOM 1822 C CA . GLN A 1 260 ? 6.937 -10.372 -37.668 1.00 22.45 240 GLN A CA 1
ATOM 1823 C C . GLN A 1 260 ? 5.990 -11.197 -36.805 1.00 17.82 240 GLN A C 1
ATOM 1824 O O . GLN A 1 260 ? 6.246 -12.367 -36.540 1.00 17.94 240 GLN A O 1
ATOM 1830 N N . LEU A 1 261 ? 4.877 -10.612 -36.393 1.00 17.77 241 LEU A N 1
ATOM 1831 C CA . LEU A 1 261 ? 3.859 -11.394 -35.707 1.00 17.74 241 LEU A CA 1
ATOM 1832 C C . LEU A 1 261 ? 2.472 -10.909 -36.101 1.00 17.74 241 LEU A C 1
ATOM 1833 O O . LEU A 1 261 ? 2.085 -9.792 -35.795 1.00 17.70 241 LEU A O 1
ATOM 1838 N N . THR A 1 262 ? 1.722 -11.768 -36.775 1.00 17.78 242 THR A N 1
ATOM 1839 C CA . THR A 1 262 ? 0.379 -11.421 -37.229 1.00 17.79 242 THR A CA 1
ATOM 1840 C C . THR A 1 262 ? -0.677 -12.501 -36.924 1.00 17.79 242 THR A C 1
ATOM 1841 O O . THR A 1 262 ? -0.398 -13.699 -36.854 1.00 17.81 242 THR A O 1
ATOM 1845 N N . VAL A 1 263 ? -1.906 -12.037 -36.768 1.00 17.77 243 VAL A N 1
ATOM 1846 C CA . VAL A 1 263 ? -3.040 -12.880 -36.488 1.00 17.76 243 VAL A CA 1
ATOM 1847 C C . VAL A 1 263 ? -4.155 -12.551 -37.460 1.00 18.43 243 VAL A C 1
ATOM 1848 O O . VAL A 1 263 ? -4.452 -11.390 -37.697 1.00 17.80 243 VAL A O 1
ATOM 1852 N N . GLU A 1 264 ? -4.769 -13.582 -38.016 1.00 21.67 244 GLU A N 1
ATOM 1853 C CA . GLU A 1 264 ? -5.840 -13.425 -38.984 1.00 24.17 244 GLU A CA 1
ATOM 1854 C C . GLU A 1 264 ? -6.956 -14.407 -38.669 1.00 17.91 244 GLU A C 1
ATOM 1855 O O . GLU A 1 264 ? -6.721 -15.591 -38.503 1.00 17.92 244 GLU A O 1
ATOM 1861 N N . VAL A 1 265 ? -8.166 -13.896 -38.545 1.00 17.90 245 VAL A N 1
ATOM 1862 C CA . VAL A 1 265 ? -9.344 -14.726 -38.377 1.00 17.90 245 VAL A CA 1
ATOM 1863 C C . VAL A 1 265 ? -10.351 -14.417 -39.471 1.00 17.97 245 VAL A C 1
ATOM 1864 O O . VAL A 1 265 ? -10.695 -13.257 -39.689 1.00 18.32 245 VAL A O 1
ATOM 1868 N N . ILE A 1 266 ? -10.817 -15.447 -40.167 1.00 20.68 246 ILE A N 1
ATOM 1869 C CA . ILE 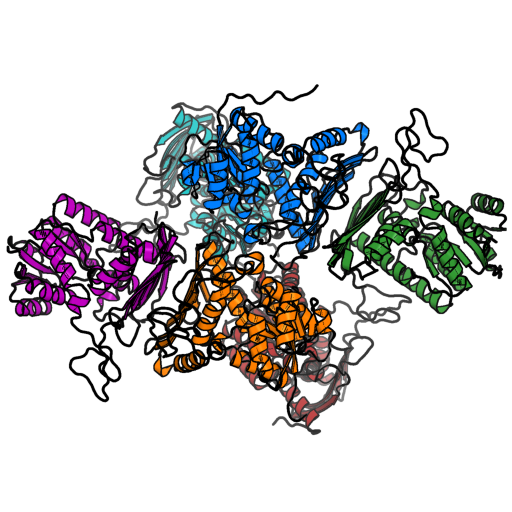A 1 266 ? -11.758 -15.268 -41.275 1.00 18.12 246 ILE A CA 1
ATOM 1870 C C . ILE A 1 266 ? -13.065 -16.059 -41.115 1.00 18.13 246 ILE A C 1
ATOM 1871 O O . ILE A 1 266 ? -13.057 -17.281 -40.982 1.00 18.13 246 ILE A O 1
ATOM 1876 N N . GLY A 1 267 ? -14.184 -15.347 -41.140 1.00 18.13 247 GLY A N 1
ATOM 1877 C CA . GLY A 1 267 ? -15.491 -15.965 -41.126 1.00 18.15 247 GLY A CA 1
ATOM 1878 C C . GLY A 1 267 ? -16.250 -15.769 -42.432 1.00 25.01 247 GLY A C 1
ATOM 1879 O O . GLY A 1 267 ? -15.702 -15.244 -43.401 1.00 23.71 247 GLY A O 1
ATOM 1880 N N . THR A 1 268 ? -17.518 -16.171 -42.467 1.00 23.10 248 THR A N 1
ATOM 1881 C CA . THR A 1 268 ? -18.283 -16.066 -43.705 1.00 23.65 248 THR A CA 1
ATOM 1882 C C . THR A 1 268 ? -18.823 -14.664 -43.918 1.00 18.42 248 THR A C 1
ATOM 1883 O O . THR A 1 268 ? -19.093 -14.281 -45.030 1.00 25.16 248 THR A O 1
ATOM 1887 N N . GLU A 1 269 ? -18.967 -13.889 -42.854 1.00 19.82 249 GLU A N 1
ATOM 1888 C CA . GLU A 1 269 ? -19.494 -12.537 -42.988 1.00 20.17 249 GLU A CA 1
ATOM 1889 C C . GLU A 1 269 ? -18.447 -11.466 -42.701 1.00 19.62 249 GLU A C 1
ATOM 1890 O O . GLU A 1 269 ? -18.689 -10.296 -42.926 1.00 23.88 249 GLU A O 1
ATOM 1896 N N . GLY A 1 270 ? -17.289 -11.852 -42.195 1.00 18.23 250 GLY A N 1
ATOM 1897 C CA . GLY A 1 270 ? -16.297 -10.855 -41.828 1.00 18.18 250 GLY A CA 1
ATOM 1898 C C . GLY A 1 270 ? -14.925 -11.420 -41.502 1.00 18.13 250 GLY A C 1
ATOM 1899 O O . GLY A 1 270 ? -14.727 -12.626 -41.545 1.00 18.15 250 GLY A O 1
ATOM 1900 N N . LEU A 1 271 ? -13.978 -10.538 -41.188 1.00 18.09 251 LEU A N 1
ATOM 1901 C CA . LEU A 1 271 ? -12.635 -10.960 -40.823 1.00 18.05 251 LEU A CA 1
ATOM 1902 C C . LEU A 1 271 ? -11.974 -9.969 -39.884 1.00 17.97 251 LEU A C 1
ATOM 1903 O O . LEU A 1 271 ? -12.365 -8.812 -39.819 1.00 22.41 251 LEU A O 1
ATOM 1908 N N . VAL A 1 272 ? -10.973 -10.438 -39.144 1.00 17.91 252 VAL A N 1
ATOM 1909 C CA . VAL A 1 272 ? -10.204 -9.581 -38.265 1.00 17.84 252 VAL A CA 1
ATOM 1910 C C . VAL A 1 272 ? -8.719 -9.905 -38.408 1.00 19.70 252 VAL A C 1
ATOM 1911 O O . VAL A 1 272 ? -8.354 -11.061 -38.437 1.00 17.86 252 VAL A O 1
ATOM 1915 N N . THR A 1 273 ? -7.870 -8.886 -38.532 1.00 17.83 253 THR A N 1
ATOM 1916 C CA . THR A 1 273 ? -6.426 -9.095 -38.569 1.00 17.83 253 THR A CA 1
ATOM 1917 C C . THR A 1 273 ? -5.742 -8.117 -37.659 1.00 20.34 253 THR A C 1
ATOM 1918 O O . THR A 1 273 ? -6.292 -7.065 -37.351 1.00 23.97 253 THR A O 1
ATOM 1922 N N . ALA A 1 274 ? -4.539 -8.470 -37.225 1.00 17.74 254 ALA A N 1
ATOM 1923 C CA . ALA A 1 274 ? -3.767 -7.611 -36.349 1.00 17.67 254 ALA A CA 1
ATOM 1924 C C . ALA A 1 274 ? -2.297 -7.900 -36.559 1.00 18.64 254 ALA A C 1
ATOM 1925 O O . ALA A 1 274 ? -1.899 -9.033 -36.765 1.00 18.31 254 ALA A O 1
ATOM 1927 N N . ASP A 1 275 ? -1.503 -6.847 -36.517 1.00 19.51 255 ASP A N 1
ATOM 1928 C CA . ASP A 1 275 ? -0.092 -6.911 -36.811 1.00 17.69 255 ASP A CA 1
ATOM 1929 C C . ASP A 1 275 ? 0.672 -6.219 -35.696 1.00 17.62 255 ASP A C 1
ATOM 1930 O O . ASP A 1 275 ? 0.541 -5.010 -35.501 1.00 28.11 255 ASP A O 1
ATOM 1935 N N . LEU A 1 276 ? 1.472 -6.976 -34.965 1.00 17.60 256 LEU A N 1
ATOM 1936 C CA . LEU A 1 276 ? 2.166 -6.427 -33.804 1.00 17.55 256 LEU A CA 1
ATOM 1937 C C . LEU A 1 276 ? 3.319 -5.500 -34.178 1.00 17.55 256 LEU A C 1
ATOM 1938 O O . LEU A 1 276 ? 3.283 -4.312 -33.874 1.00 18.94 256 LEU A O 1
ATOM 1943 N N . TRP A 1 277 ? 4.338 -6.052 -34.824 1.00 17.60 257 TRP A N 1
ATOM 1944 C CA . TRP A 1 277 ? 5.569 -5.315 -35.116 1.00 17.61 257 TRP A CA 1
ATOM 1945 C C . TRP A 1 277 ? 5.493 -4.404 -36.346 1.00 24.15 257 TRP A C 1
ATOM 1946 O O . TRP A 1 277 ? 6.161 -3.379 -36.368 1.00 19.19 257 TRP A O 1
ATOM 1957 N N . GLN A 1 278 ? 4.676 -4.759 -37.346 1.00 17.71 258 GLN A N 1
ATOM 1958 C CA . GLN A 1 278 ? 4.511 -3.907 -38.533 1.00 20.03 258 GLN A CA 1
ATOM 1959 C C . GLN A 1 278 ? 3.229 -3.077 -38.446 1.00 21.09 258 GLN A C 1
ATOM 1960 O O . GLN A 1 278 ? 2.847 -2.435 -39.405 1.00 25.35 258 GLN A O 1
ATOM 1966 N N . GLY A 1 279 ? 2.565 -3.096 -37.297 1.00 18.75 259 GLY A N 1
ATOM 1967 C CA . GLY A 1 279 ? 1.358 -2.309 -37.124 1.00 17.64 259 GLY A CA 1
ATOM 1968 C C . GLY A 1 279 ? 1.462 -1.279 -36.015 1.00 17.56 259 GLY A C 1
ATOM 1969 O O . GLY A 1 279 ? 0.481 -0.948 -35.363 1.00 19.43 259 GLY A O 1
ATOM 1970 N N . MET A 1 280 ? 2.654 -0.749 -35.799 1.00 17.55 260 MET A N 1
ATOM 1971 C CA . MET A 1 280 ? 2.819 0.192 -34.720 1.00 17.48 260 MET A CA 1
ATOM 1972 C C . MET A 1 280 ? 2.639 1.641 -35.146 1.00 19.07 260 MET A C 1
ATOM 1973 O O . MET A 1 280 ? 2.585 2.517 -34.301 1.00 23.58 260 MET A O 1
ATOM 1978 N N . GLY A 1 281 ? 2.509 1.881 -36.449 1.00 17.54 261 GLY A N 1
ATOM 1979 C CA . GLY A 1 281 ? 2.137 3.187 -36.960 1.00 17.55 261 GLY A CA 1
ATOM 1980 C C . GLY A 1 281 ? 3.251 4.219 -36.964 1.00 17.53 261 GLY A C 1
ATOM 1981 O O . GLY A 1 281 ? 2.992 5.401 -37.102 1.00 17.53 261 GLY A O 1
ATOM 1982 N N . VAL A 1 282 ? 4.492 3.782 -36.798 1.00 17.53 262 VAL A N 1
ATOM 1983 C CA . VAL A 1 282 ? 5.631 4.691 -36.893 1.00 17.52 262 VAL A CA 1
ATOM 1984 C C . VAL A 1 282 ? 6.526 4.277 -38.050 1.00 17.60 262 VAL A C 1
ATOM 1985 O O . VAL A 1 282 ? 6.856 3.108 -38.192 1.00 23.54 262 VAL A O 1
ATOM 1989 N N . GLU A 1 283 ? 6.912 5.225 -38.886 1.00 23.46 263 GLU A N 1
ATOM 1990 C CA . GLU A 1 283 ? 7.835 4.934 -39.981 1.00 26.75 263 GLU A CA 1
ATOM 1991 C C . GLU A 1 283 ? 9.024 5.894 -39.994 1.00 25.92 263 GLU A C 1
ATOM 1992 O O . GLU A 1 283 ? 8.912 7.061 -39.633 1.00 17.66 263 GLU A O 1
ATOM 1998 N N . ALA A 1 284 ? 10.182 5.389 -40.389 1.00 22.00 264 ALA A N 1
ATOM 1999 C CA . ALA A 1 284 ? 11.348 6.240 -40.440 1.00 17.74 264 ALA A CA 1
ATOM 2000 C C . ALA A 1 284 ? 12.265 5.861 -41.584 1.00 20.35 264 ALA A C 1
ATOM 2001 O O . ALA A 1 284 ? 12.269 4.733 -42.041 1.00 25.53 264 ALA A O 1
ATOM 2003 N N . TYR A 1 285 ? 13.034 6.828 -42.056 1.00 19.11 265 TYR A N 1
ATOM 2004 C CA . TYR A 1 285 ? 14.073 6.548 -43.013 1.00 17.94 265 TYR A CA 1
ATOM 2005 C C . TYR A 1 285 ? 15.290 7.331 -42.614 1.00 17.91 265 TYR A C 1
ATOM 2006 O O . TYR A 1 285 ? 15.170 8.455 -42.170 1.00 17.85 265 TYR A O 1
ATOM 2015 N N . THR A 1 286 ? 16.468 6.746 -42.775 1.00 17.95 266 THR A N 1
ATOM 2016 C CA . THR A 1 286 ? 17.684 7.543 -42.711 1.00 17.94 266 THR A CA 1
ATOM 2017 C C . THR A 1 286 ? 18.756 7.076 -43.698 1.00 21.61 266 THR A C 1
ATOM 2018 O O . THR A 1 286 ? 18.847 5.896 -44.024 1.00 24.94 266 THR A O 1
ATOM 2022 N N . ASN A 1 287 ? 19.550 8.027 -44.175 1.00 20.35 267 ASN A N 1
ATOM 2023 C CA . ASN A 1 287 ? 20.746 7.747 -44.966 1.00 21.11 267 ASN A CA 1
ATOM 2024 C C . ASN A 1 287 ? 21.921 7.230 -44.122 1.00 26.52 267 ASN A C 1
ATOM 2025 O O . ASN A 1 287 ? 22.847 6.645 -44.656 1.00 34.46 267 ASN A O 1
ATOM 2030 N N . THR A 1 288 ? 21.878 7.437 -42.810 1.00 23.77 268 THR A N 1
ATOM 2031 C CA . THR A 1 288 ? 22.945 6.966 -41.921 1.00 25.32 268 THR A CA 1
ATOM 2032 C C . THR A 1 288 ? 22.456 5.852 -40.995 1.00 24.06 268 THR A C 1
ATOM 2033 O O . THR A 1 288 ? 22.295 4.722 -41.425 1.00 26.17 268 THR A O 1
ATOM 2037 N N . LYS A 1 289 ? 22.211 6.165 -39.732 1.00 24.66 269 LYS A N 1
ATOM 2038 C CA . LYS A 1 289 ? 21.571 5.200 -38.846 1.00 27.78 269 LYS A CA 1
ATOM 2039 C C . LYS A 1 289 ? 20.823 5.890 -37.726 1.00 23.72 269 LYS A C 1
ATOM 2040 O O . LYS A 1 289 ? 21.201 6.969 -37.307 1.00 27.97 269 LYS A O 1
ATOM 2046 N N . PHE A 1 290 ? 19.753 5.273 -37.248 1.00 24.18 270 PHE A N 1
ATOM 2047 C CA . PHE A 1 290 ? 19.091 5.750 -36.034 1.00 24.58 270 PHE A CA 1
ATOM 2048 C C . PHE A 1 290 ? 19.727 5.077 -34.844 1.00 29.73 270 PHE A C 1
ATOM 2049 O O . PHE A 1 290 ? 19.691 3.865 -34.731 1.00 36.57 270 PHE A O 1
ATOM 2057 N N . GLY A 1 291 ? 20.315 5.862 -33.960 1.00 34.68 271 GLY A N 1
ATOM 2058 C CA . GLY A 1 291 ? 20.940 5.322 -32.769 1.00 41.84 271 GLY A CA 1
ATOM 2059 C C . GLY A 1 291 ? 20.011 4.531 -31.859 1.00 45.02 271 GLY A C 1
ATOM 2060 O O . GLY A 1 291 ? 20.385 3.482 -31.338 1.00 49.45 271 GLY A O 1
ATOM 2061 N N . ALA A 1 292 ? 18.792 5.021 -31.666 1.00 39.63 272 ALA A N 1
ATOM 2062 C CA . ALA A 1 292 ? 17.916 4.414 -30.678 1.00 35.62 272 ALA A CA 1
ATOM 2063 C C . ALA A 1 292 ? 17.042 3.319 -31.258 1.00 35.16 272 ALA A C 1
ATOM 2064 O O . ALA A 1 292 ? 15.994 3.019 -30.708 1.00 33.38 272 ALA A O 1
ATOM 2066 N N . VAL A 1 293 ? 17.458 2.712 -32.362 1.00 36.39 273 VAL A N 1
ATOM 2067 C CA . VAL A 1 293 ? 16.625 1.673 -32.952 1.00 34.95 273 VAL A CA 1
ATOM 2068 C C . VAL A 1 293 ? 17.364 0.341 -33.089 1.00 42.05 273 VAL A C 1
ATOM 2069 O O . VAL A 1 293 ? 18.538 0.304 -33.439 1.00 46.90 273 VAL A O 1
ATOM 2073 N N . TRP A 1 294 ? 16.656 -0.736 -32.749 1.00 45.27 274 TRP A N 1
ATOM 2074 C CA . TRP A 1 294 ? 17.081 -2.111 -32.985 1.00 52.00 274 TRP A CA 1
ATOM 2075 C C . TRP A 1 294 ? 17.607 -2.325 -34.396 1.00 56.77 274 TRP A C 1
ATOM 2076 O O . TRP A 1 294 ? 16.929 -2.002 -35.367 1.00 60.42 274 TRP A O 1
ATOM 2087 N N . GLU A 1 295 ? 18.802 -2.886 -34.514 1.00 63.47 275 GLU A N 1
ATOM 2088 C CA . GLU A 1 295 ? 19.348 -3.191 -35.828 1.00 68.39 275 GLU A CA 1
ATOM 2089 C C . GLU A 1 295 ? 18.513 -4.297 -36.465 1.00 68.11 275 GLU A C 1
ATOM 2090 O O . GLU A 1 295 ? 18.088 -5.214 -35.772 1.00 69.06 275 GLU A O 1
ATOM 2096 N N . PRO A 1 296 ? 18.246 -4.207 -37.782 1.00 67.64 276 PRO A N 1
ATOM 2097 C CA . PRO A 1 296 ? 18.739 -3.212 -38.744 1.00 66.07 276 PRO A CA 1
ATOM 2098 C C . PRO A 1 296 ? 18.125 -1.823 -38.547 1.00 56.71 276 PRO A C 1
ATOM 2099 O O . PRO A 1 296 ? 16.907 -1.691 -38.470 1.00 54.72 276 PRO A O 1
ATOM 2103 N N . ASN A 1 297 ? 18.970 -0.803 -38.465 1.00 46.11 277 ASN A N 1
ATOM 2104 C CA . ASN A 1 297 ? 18.504 0.548 -38.211 1.00 38.60 277 ASN A CA 1
ATOM 2105 C C . ASN A 1 297 ? 19.009 1.563 -39.228 1.00 31.74 277 ASN A C 1
ATOM 2106 O O . ASN A 1 297 ? 19.358 2.700 -38.864 1.00 23.16 277 ASN A O 1
ATOM 2111 N N . GLN A 1 298 ? 19.078 1.133 -40.489 1.00 30.28 278 GLN A N 1
ATOM 2112 C CA . GLN A 1 298 ? 19.403 2.015 -41.609 1.00 27.74 278 GLN A CA 1
ATOM 2113 C C . GLN A 1 298 ? 18.384 1.816 -42.698 1.00 25.55 278 GLN A C 1
ATOM 2114 O O . GLN A 1 298 ? 17.803 0.746 -42.806 1.00 25.46 278 GLN A O 1
ATOM 2120 N N . GLY A 1 299 ? 18.181 2.837 -43.517 1.00 18.12 279 GLY A N 1
ATOM 2121 C CA . GLY A 1 299 ? 17.188 2.759 -44.573 1.00 18.19 279 GLY A CA 1
ATOM 2122 C C . GLY A 1 299 ? 15.777 2.960 -44.038 1.00 18.12 279 GLY A C 1
ATOM 2123 O O . GLY A 1 299 ? 15.583 3.717 -43.111 1.00 18.03 279 GLY A O 1
ATOM 2124 N N . TRP A 1 300 ? 14.803 2.291 -44.641 1.00 18.17 280 TRP A N 1
ATOM 2125 C CA . TRP A 1 300 ? 13.424 2.358 -44.188 1.00 20.43 280 TRP A CA 1
ATOM 2126 C C . TRP A 1 300 ? 13.186 1.434 -42.999 1.00 20.12 280 TRP A C 1
ATOM 2127 O O . TRP A 1 300 ? 13.468 0.244 -43.068 1.00 22.75 280 TRP A O 1
ATOM 2138 N N . LEU A 1 301 ? 12.696 2.002 -41.903 1.00 17.94 281 LEU A N 1
ATOM 2139 C CA . LEU A 1 301 ? 12.408 1.245 -40.688 1.00 17.87 281 LEU A CA 1
ATOM 2140 C C . LEU A 1 301 ? 10.957 1.381 -40.294 1.00 25.92 281 LEU A C 1
ATOM 2141 O O . LEU A 1 301 ? 10.291 2.339 -40.688 1.00 24.84 281 LEU A O 1
ATOM 2146 N N . ARG A 1 302 ? 10.474 0.416 -39.520 1.00 17.79 282 ARG A N 1
ATOM 2147 C CA . ARG A 1 302 ? 9.222 0.575 -38.806 1.00 17.73 282 ARG A CA 1
ATOM 2148 C C . ARG A 1 302 ? 9.464 0.390 -37.307 1.00 20.27 282 ARG A C 1
ATOM 2149 O O . ARG A 1 302 ? 9.185 -0.665 -36.767 1.00 22.44 282 ARG A O 1
ATOM 2157 N N . PRO A 1 303 ? 9.990 1.426 -36.633 1.00 19.13 283 PRO A N 1
ATOM 2158 C CA . PRO A 1 303 ? 10.431 1.334 -35.233 1.00 17.53 283 PRO A CA 1
ATOM 2159 C C . PRO A 1 303 ? 9.324 0.960 -34.264 1.00 17.83 283 PRO A C 1
ATOM 2160 O O . PRO A 1 303 ? 8.185 1.363 -34.445 1.00 21.18 283 PRO A O 1
ATOM 2164 N N . GLU A 1 304 ? 9.666 0.195 -33.234 1.00 17.46 284 GLU A N 1
ATOM 2165 C CA . GLU A 1 304 ? 8.706 -0.139 -32.211 1.00 17.42 284 GLU A CA 1
ATOM 2166 C C . GLU A 1 304 ? 8.617 0.998 -31.215 1.00 19.89 284 GLU A C 1
ATOM 2167 O O . GLU A 1 304 ? 9.550 1.799 -31.083 1.00 17.36 284 GLU A O 1
ATOM 2173 N N . TRP A 1 305 ? 7.484 1.070 -30.531 1.00 17.34 285 TRP A N 1
ATOM 2174 C CA . TRP A 1 305 ? 7.365 1.856 -29.302 1.00 22.58 285 TRP A CA 1
ATOM 2175 C C . TRP A 1 305 ? 6.808 0.939 -28.218 1.00 17.28 285 TRP A C 1
ATOM 2176 O O . TRP A 1 305 ? 6.051 0.031 -28.517 1.00 17.30 285 TRP A O 1
ATOM 2187 N N . GLU A 1 306 ? 7.206 1.182 -26.971 1.00 17.26 286 GLU A N 1
ATOM 2188 C CA . GLU A 1 306 ? 6.801 0.398 -25.807 1.00 17.26 286 GLU A CA 1
ATOM 2189 C C . GLU A 1 306 ? 6.737 -1.104 -26.061 1.00 17.28 286 GLU A C 1
ATOM 2190 O O . GLU A 1 306 ? 5.703 -1.734 -25.845 1.00 17.28 286 GLU A O 1
ATOM 2196 N N . TRP A 1 307 ? 7.849 -1.687 -26.492 1.00 17.31 287 TRP A N 1
ATOM 2197 C CA . TRP A 1 307 ? 7.816 -3.065 -26.949 1.00 17.34 287 TRP A CA 1
ATOM 2198 C C . TRP A 1 307 ? 7.441 -4.045 -25.833 1.00 17.34 287 TRP A C 1
ATOM 2199 O O . TRP A 1 307 ? 6.782 -5.043 -26.083 1.00 22.84 287 TRP A O 1
ATOM 2210 N N . ILE A 1 308 ? 7.814 -3.737 -24.595 1.00 17.33 288 ILE A N 1
ATOM 2211 C CA . ILE A 1 308 ? 7.510 -4.622 -23.484 1.00 17.34 288 ILE A CA 1
ATOM 2212 C C . ILE A 1 308 ? 6.029 -4.629 -23.149 1.00 17.32 288 ILE A C 1
ATOM 2213 O O . ILE A 1 308 ? 5.415 -5.681 -23.073 1.00 17.34 288 ILE A O 1
ATOM 2218 N N . ARG A 1 309 ? 5.454 -3.455 -22.951 1.00 17.30 289 ARG A N 1
ATOM 2219 C CA . ARG A 1 309 ? 4.023 -3.363 -22.732 1.00 17.28 289 ARG A CA 1
ATOM 2220 C C . ARG A 1 309 ? 3.210 -3.868 -23.925 1.00 20.03 289 ARG A C 1
ATOM 2221 O O . ARG A 1 309 ? 2.219 -4.567 -23.771 1.00 19.98 289 ARG A O 1
ATOM 2229 N N . ASN A 1 310 ? 3.632 -3.517 -25.126 1.00 17.29 290 ASN A N 1
ATOM 2230 C CA . ASN A 1 310 ? 2.871 -3.896 -26.293 1.00 17.30 290 ASN A CA 1
ATOM 2231 C C . ASN A 1 310 ? 2.962 -5.383 -26.616 1.00 18.24 290 ASN A C 1
ATOM 2232 O O . ASN A 1 310 ? 2.088 -5.908 -27.279 1.00 17.35 290 ASN A O 1
ATOM 2237 N N . SER A 1 311 ? 3.986 -6.071 -26.113 1.00 19.50 291 SER A N 1
ATOM 2238 C CA . SER A 1 311 ? 4.065 -7.526 -26.277 1.00 17.37 291 SER A CA 1
ATOM 2239 C C . SER A 1 311 ? 3.250 -8.273 -25.236 1.00 17.37 291 SER A C 1
ATOM 2240 O O . SER A 1 311 ? 3.142 -9.489 -25.302 1.00 17.71 291 SER A O 1
ATOM 2243 N N . GLY A 1 312 ? 2.708 -7.549 -24.261 1.00 17.34 292 GLY A N 1
ATOM 2244 C CA . GLY A 1 312 ? 1.866 -8.145 -23.244 1.00 17.35 292 GLY A CA 1
ATOM 2245 C C . GLY A 1 312 ? 2.512 -8.518 -21.910 1.00 18.36 292 GLY A C 1
ATOM 2246 O O . GLY A 1 312 ? 1.824 -9.032 -21.033 1.00 18.30 292 GLY A O 1
ATOM 2247 N N . TYR A 1 313 ? 3.811 -8.273 -21.743 1.00 17.37 293 TYR A N 1
ATOM 2248 C CA . TYR A 1 313 ? 4.505 -8.721 -20.534 1.00 17.39 293 TYR A CA 1
ATOM 2249 C C . TYR A 1 313 ? 3.968 -8.047 -19.280 1.00 18.95 293 TYR A C 1
ATOM 2250 O O . TYR A 1 313 ? 3.847 -8.679 -18.231 1.00 18.11 293 TYR A O 1
ATOM 2259 N N . VAL A 1 314 ? 3.650 -6.763 -19.405 1.00 19.00 294 VAL A N 1
ATOM 2260 C CA . VAL A 1 314 ? 3.174 -5.968 -18.289 1.00 17.37 294 VAL A CA 1
ATOM 2261 C C . VAL A 1 314 ? 1.809 -6.484 -17.808 1.00 17.37 294 VAL A C 1
ATOM 2262 O O . VAL A 1 314 ? 1.608 -6.704 -16.628 1.00 24.13 294 VAL A O 1
ATOM 2266 N N . HIS A 1 315 ? 0.893 -6.724 -18.727 1.00 17.35 295 HIS A N 1
ATOM 2267 C CA . HIS A 1 315 ? -0.441 -7.203 -18.374 1.00 17.36 295 HIS A CA 1
ATOM 2268 C C . HIS A 1 315 ? -0.429 -8.624 -17.812 1.00 17.89 295 HIS A C 1
ATOM 2269 O O . HIS A 1 315 ? -1.142 -8.926 -16.871 1.00 17.63 295 HIS A O 1
ATOM 2276 N N . GLN A 1 316 ? 0.394 -9.478 -18.399 1.00 18.40 296 GLN A N 1
ATOM 2277 C CA . GLN A 1 316 ? 0.574 -10.834 -17.907 1.00 18.48 296 GLN A CA 1
ATOM 2278 C C . GLN A 1 316 ? 1.036 -10.844 -16.449 1.00 20.45 296 GLN A C 1
ATOM 2279 O O . GLN A 1 316 ? 0.419 -11.463 -15.598 1.00 23.01 296 GLN A O 1
ATOM 2285 N N . ASP A 1 317 ? 2.122 -10.136 -16.177 1.00 19.37 297 ASP A N 1
ATOM 2286 C CA . ASP A 1 317 ? 2.709 -10.135 -14.855 1.00 17.52 297 ASP A CA 1
ATOM 2287 C C . ASP A 1 317 ? 1.834 -9.421 -13.840 1.00 17.53 297 ASP A C 1
ATOM 2288 O O . ASP A 1 317 ? 1.857 -9.767 -12.682 1.00 23.12 297 ASP A O 1
ATOM 2293 N N . ARG A 1 318 ? 1.025 -8.470 -14.274 1.00 18.92 298 ARG A N 1
ATOM 2294 C CA . ARG A 1 318 ? 0.117 -7.845 -13.342 1.00 22.05 298 ARG A CA 1
ATOM 2295 C C . ARG A 1 318 ? -0.959 -8.838 -12.944 1.00 17.53 298 ARG A C 1
ATOM 2296 O O . ARG A 1 318 ? -1.324 -8.944 -11.789 1.00 17.58 298 ARG A O 1
ATOM 2304 N N . GLN A 1 319 ? -1.456 -9.586 -13.907 1.00 20.33 299 GLN A N 1
ATOM 2305 C CA . GLN A 1 319 ? -2.490 -10.551 -13.611 1.00 18.71 299 GLN A CA 1
ATOM 2306 C C . GLN A 1 319 ? -1.976 -11.748 -12.818 1.00 22.34 299 GLN A C 1
ATOM 2307 O O . GLN A 1 319 ? -2.717 -12.336 -12.046 1.00 23.81 299 GLN A O 1
ATOM 2313 N N . VAL A 1 320 ? -0.716 -12.111 -13.006 1.00 17.58 300 VAL A N 1
ATOM 2314 C CA . VAL A 1 320 ? -0.136 -13.175 -12.205 1.00 17.64 300 VAL A CA 1
ATOM 2315 C C . VAL A 1 320 ? 0.007 -12.753 -10.733 1.00 17.70 300 VAL A C 1
ATOM 2316 O O . VAL A 1 320 ? -0.372 -13.479 -9.826 1.00 25.54 300 VAL A O 1
ATOM 2320 N N . VAL A 1 321 ? 0.522 -11.556 -10.514 1.00 19.85 301 VAL A N 1
ATOM 2321 C CA . VAL A 1 321 ? 0.607 -10.988 -9.190 1.00 17.75 301 VAL A CA 1
ATOM 2322 C C . VAL A 1 321 ? -0.774 -10.805 -8.537 1.00 17.77 301 VAL A C 1
ATOM 2323 O O . VAL A 1 321 ? -0.930 -11.068 -7.354 1.00 26.04 301 VAL A O 1
ATOM 2327 N N . ASP A 1 322 ? -1.778 -10.387 -9.305 1.00 19.00 302 ASP A N 1
ATOM 2328 C CA . ASP A 1 322 ? -3.138 -10.297 -8.791 1.00 22.65 302 ASP A CA 1
ATOM 2329 C C . ASP A 1 322 ? -3.654 -11.668 -8.352 1.00 23.17 302 ASP A C 1
ATOM 2330 O O . ASP A 1 322 ? -4.407 -11.760 -7.397 1.00 25.03 302 ASP A O 1
ATOM 2335 N N . ALA A 1 323 ? -3.262 -12.729 -9.053 1.00 22.10 303 ALA A N 1
ATOM 2336 C CA . ALA A 1 323 ? -3.713 -14.071 -8.706 1.00 18.43 303 ALA A CA 1
ATOM 2337 C C . ALA A 1 323 ? -3.109 -14.529 -7.381 1.00 21.51 303 ALA A C 1
ATOM 2338 O O . ALA A 1 323 ? -3.793 -15.092 -6.552 1.00 25.34 303 ALA A O 1
ATOM 2340 N N . VAL A 1 324 ? -1.823 -14.278 -7.193 1.00 23.98 304 VAL A N 1
ATOM 2341 C CA . VAL A 1 324 ? -1.149 -14.659 -5.961 1.00 24.21 304 VAL A CA 1
ATOM 2342 C C . VAL A 1 324 ? -1.623 -13.846 -4.746 1.00 28.56 304 VAL A C 1
ATOM 2343 O O . VAL A 1 324 ? -1.964 -14.414 -3.717 1.00 29.47 304 VAL A O 1
ATOM 2347 N N . LEU A 1 325 ? -1.663 -12.524 -4.885 1.00 30.73 305 LEU A N 1
ATOM 2348 C CA . LEU A 1 325 ? -1.968 -11.624 -3.777 1.00 30.72 305 LEU A CA 1
ATOM 2349 C C . LEU A 1 325 ? -3.448 -11.500 -3.441 1.00 38.16 305 LEU A C 1
ATOM 2350 O O . LEU A 1 325 ? -3.811 -11.346 -2.272 1.00 42.44 305 LEU A O 1
ATOM 2355 N N . ASP A 1 326 ? -4.298 -11.550 -4.460 1.00 39.23 306 ASP A N 1
ATOM 2356 C CA . ASP A 1 326 ? -5.722 -11.263 -4.284 1.00 40.00 306 ASP A CA 1
ATOM 2357 C C . ASP A 1 326 ? -6.603 -12.422 -4.713 1.00 37.71 306 ASP A C 1
ATOM 2358 O O . ASP A 1 326 ? -7.819 -12.280 -4.778 1.00 34.84 306 ASP A O 1
ATOM 2363 N N . GLY A 1 327 ? -5.997 -13.559 -5.030 1.00 38.25 307 GLY A N 1
ATOM 2364 C CA . GLY A 1 327 ? -6.757 -14.718 -5.473 1.00 39.13 307 GLY A CA 1
ATOM 2365 C C . GLY A 1 327 ? -7.606 -14.501 -6.721 1.00 40.58 307 GLY A C 1
ATOM 2366 O O . GLY A 1 327 ? -8.516 -15.273 -7.004 1.00 41.98 307 GLY A O 1
ATOM 2367 N N . ARG A 1 328 ? -7.312 -13.450 -7.478 1.00 46.13 308 ARG A N 1
ATOM 2368 C CA . ARG A 1 328 ? -8.043 -13.181 -8.718 1.00 49.11 308 ARG A CA 1
ATOM 2369 C C . ARG A 1 328 ? -7.760 -14.243 -9.798 1.00 49.47 308 ARG A C 1
ATOM 2370 O O . ARG A 1 328 ? -6.652 -14.309 -10.316 1.00 47.76 308 ARG A O 1
ATOM 2378 N N . PRO A 1 329 ? -8.762 -15.072 -10.138 1.00 51.66 309 PRO A N 1
ATOM 2379 C CA . PRO A 1 329 ? -8.541 -16.233 -11.014 1.00 48.54 309 PRO A CA 1
ATOM 2380 C C . PRO A 1 329 ? -8.056 -15.820 -12.390 1.00 41.34 309 PRO A C 1
ATOM 2381 O O . PRO A 1 329 ? -8.507 -14.816 -12.927 1.00 42.55 309 PRO A O 1
ATOM 2385 N N . MET A 1 330 ? -7.112 -16.561 -12.947 1.00 35.80 310 MET A N 1
ATOM 2386 C CA . MET A 1 330 ? -6.515 -16.130 -14.202 1.00 33.14 310 MET A CA 1
ATOM 2387 C C . MET A 1 330 ? -7.343 -16.519 -15.419 1.00 26.20 310 MET A C 1
ATOM 2388 O O . MET A 1 330 ? -8.069 -17.505 -15.416 1.00 23.48 310 MET A O 1
ATOM 2393 N N . THR A 1 331 ? -7.233 -15.696 -16.450 1.00 28.17 311 THR A N 1
ATOM 2394 C CA . THR A 1 331 ? -7.857 -15.951 -17.732 1.00 28.90 311 THR A CA 1
ATOM 2395 C C . THR A 1 331 ? -7.249 -17.171 -18.410 1.00 25.54 311 THR A C 1
ATOM 2396 O O . THR A 1 331 ? -7.944 -18.013 -18.951 1.00 26.04 311 THR A O 1
ATOM 2400 N N . HIS A 1 332 ? -5.930 -17.250 -18.354 1.00 23.57 312 HIS A N 1
ATOM 2401 C CA . HIS A 1 332 ? -5.193 -18.329 -18.971 1.00 20.93 312 HIS A CA 1
ATOM 2402 C C . HIS A 1 332 ? -4.563 -19.240 -17.916 1.00 24.71 312 HIS A C 1
ATOM 2403 O O . HIS A 1 332 ? -3.777 -18.809 -17.083 1.00 28.36 312 HIS A O 1
ATOM 2410 N N . THR A 1 333 ? -4.940 -20.508 -17.961 1.00 25.84 313 THR A N 1
ATOM 2411 C CA . THR A 1 333 ? -4.676 -21.446 -16.876 1.00 28.12 313 THR A CA 1
ATOM 2412 C C . THR A 1 333 ? -3.777 -22.581 -17.334 1.00 30.61 313 THR A C 1
ATOM 2413 O O . THR A 1 333 ? -3.483 -22.692 -18.521 1.00 32.26 313 THR A O 1
ATOM 2417 N N . PRO A 1 334 ? -3.328 -23.427 -16.395 1.00 32.66 314 PRO A N 1
ATOM 2418 C CA . PRO A 1 334 ? -2.538 -24.595 -16.798 1.00 28.05 314 PRO A CA 1
ATOM 2419 C C . PRO A 1 334 ? -3.227 -25.524 -17.797 1.00 22.18 314 PRO A C 1
ATOM 2420 O O . PRO A 1 334 ? -2.535 -26.189 -18.542 1.00 27.58 314 PRO A O 1
ATOM 2424 N N . ASP A 1 335 ? -4.550 -25.576 -17.811 1.00 17.63 315 ASP A N 1
ATOM 2425 C CA . ASP A 1 335 ? -5.270 -26.305 -18.847 1.00 27.56 315 ASP A CA 1
ATOM 2426 C C . ASP A 1 335 ? -4.900 -25.804 -20.264 1.00 27.46 315 ASP A C 1
ATOM 2427 O O . ASP A 1 335 ? -4.765 -26.591 -21.194 1.00 31.01 315 ASP A O 1
ATOM 2432 N N . ASP A 1 336 ? -4.740 -24.493 -20.419 1.00 21.26 316 ASP A N 1
ATOM 2433 C CA . ASP A 1 336 ? -4.377 -23.940 -21.708 1.00 21.54 316 ASP A CA 1
ATOM 2434 C C . ASP A 1 336 ? -2.958 -24.368 -22.085 1.00 20.71 316 ASP A C 1
ATOM 2435 O O . ASP A 1 336 ? -2.687 -24.735 -23.231 1.00 21.60 316 ASP A O 1
ATOM 2440 N N . ALA A 1 337 ? -2.055 -24.355 -21.117 1.00 17.60 317 ALA A N 1
ATOM 2441 C CA . ALA A 1 337 ? -0.699 -24.795 -21.402 1.00 17.62 317 ALA A CA 1
ATOM 2442 C C . ALA A 1 337 ? -0.661 -26.278 -21.801 1.00 26.06 317 ALA A C 1
ATOM 2443 O O . ALA A 1 337 ? 0.053 -26.653 -22.734 1.00 22.92 317 ALA A O 1
ATOM 2445 N N . VAL A 1 338 ? -1.428 -27.119 -21.106 1.00 17.66 318 VAL A N 1
ATOM 2446 C CA . VAL A 1 338 ? -1.494 -28.531 -21.452 1.00 17.69 318 VAL A CA 1
ATOM 2447 C C . VAL A 1 338 ? -1.990 -28.710 -22.890 1.00 21.49 318 VAL A C 1
ATOM 2448 O O . VAL A 1 338 ? -1.478 -29.536 -23.636 1.00 22.74 318 VAL A O 1
ATOM 2452 N N . ALA A 1 339 ? -2.989 -27.929 -23.286 1.00 17.65 319 ALA A N 1
ATOM 2453 C CA . ALA A 1 339 ? -3.497 -28.053 -24.634 1.00 17.66 319 ALA A CA 1
ATOM 2454 C C . ALA A 1 339 ? -2.419 -27.675 -25.661 1.00 17.67 319 ALA A C 1
ATOM 2455 O O . ALA A 1 339 ? -2.288 -28.322 -26.688 1.00 17.71 319 ALA A O 1
ATOM 2457 N N . VAL A 1 340 ? -1.634 -26.641 -25.372 1.00 17.66 320 VAL A N 1
ATOM 2458 C CA . VAL A 1 340 ? -0.574 -26.232 -26.292 1.00 17.68 320 VAL A CA 1
ATOM 2459 C C . VAL A 1 340 ? 0.510 -27.301 -26.373 1.00 18.75 320 VAL A C 1
ATOM 2460 O O . VAL A 1 340 ? 0.978 -27.634 -27.454 1.00 21.53 320 VAL A O 1
ATOM 2464 N N . VAL A 1 341 ? 0.911 -27.841 -25.222 1.00 20.27 321 VAL A N 1
ATOM 2465 C CA . VAL A 1 341 ? 1.979 -28.834 -25.201 1.00 21.13 321 VAL A CA 1
ATOM 2466 C C . VAL A 1 341 ? 1.613 -30.074 -26.037 1.00 17.81 321 VAL A C 1
ATOM 2467 O O . VAL A 1 341 ? 2.450 -30.605 -26.756 1.00 17.85 321 VAL A O 1
ATOM 2471 N N . GLU A 1 342 ? 0.373 -30.531 -25.966 1.00 17.79 322 GLU A N 1
ATOM 2472 C CA . GLU A 1 342 ? 0.041 -31.729 -26.721 1.00 33.76 322 GLU A CA 1
ATOM 2473 C C . GLU A 1 342 ? -0.134 -31.437 -28.204 1.00 28.79 322 GLU A C 1
ATOM 2474 O O . GLU A 1 342 ? 0.156 -32.293 -29.037 1.00 27.03 322 GLU A O 1
ATOM 2480 N N . THR A 1 343 ? -0.567 -30.228 -28.538 1.00 21.96 323 THR A N 1
ATOM 2481 C CA . THR A 1 343 ? -0.592 -29.837 -29.931 1.00 17.84 323 THR A CA 1
ATOM 2482 C C . THR A 1 343 ? 0.807 -29.872 -30.521 1.00 17.89 323 THR A C 1
ATOM 2483 O O . THR A 1 343 ? 1.007 -30.424 -31.593 1.00 17.94 323 THR A O 1
ATOM 2487 N N . LEU A 1 344 ? 1.786 -29.330 -29.804 1.00 17.87 324 LEU A N 1
ATOM 2488 C CA . LEU A 1 344 ? 3.159 -29.327 -30.314 1.00 17.92 324 LEU A CA 1
ATOM 2489 C C . LEU A 1 344 ? 3.740 -30.729 -30.415 1.00 21.99 324 LEU A C 1
ATOM 2490 O O . LEU A 1 344 ? 4.500 -31.026 -31.342 1.00 25.63 324 LEU A O 1
ATOM 2495 N N . GLU A 1 345 ? 3.414 -31.587 -29.456 1.00 17.96 325 GLU A N 1
ATOM 2496 C CA . GLU A 1 345 ? 3.925 -32.949 -29.500 1.00 33.54 325 GLU A CA 1
ATOM 2497 C C . GLU A 1 345 ? 3.285 -33.678 -30.681 1.00 28.72 325 GLU A C 1
ATOM 2498 O O . GLU A 1 345 ? 3.951 -34.415 -31.388 1.00 29.85 325 GLU A O 1
ATOM 2504 N N . ALA A 1 346 ? 2.005 -33.423 -30.923 1.00 20.54 326 ALA A N 1
ATOM 2505 C CA . ALA A 1 346 ? 1.325 -34.006 -32.069 1.00 19.41 326 ALA A CA 1
ATOM 2506 C C . ALA A 1 346 ? 1.936 -33.511 -33.374 1.00 21.33 326 ALA A C 1
ATOM 2507 O O . ALA A 1 346 ? 2.153 -34.288 -34.290 1.00 25.40 326 ALA A O 1
ATOM 2509 N N . ALA A 1 347 ? 2.235 -32.218 -33.435 1.00 21.79 327 ALA A N 1
ATOM 2510 C CA . ALA A 1 347 ? 2.834 -31.634 -34.613 1.00 18.14 327 ALA A CA 1
ATOM 2511 C C . ALA A 1 347 ? 4.197 -32.249 -34.939 1.00 18.21 327 ALA A C 1
ATOM 2512 O O . ALA A 1 347 ? 4.470 -32.566 -36.083 1.00 19.86 327 ALA A O 1
ATOM 2514 N N . TYR A 1 348 ? 5.041 -32.432 -33.936 1.00 18.19 328 TYR A N 1
ATOM 2515 C CA . TYR A 1 348 ? 6.344 -33.062 -34.145 1.00 23.92 328 TYR A CA 1
ATOM 2516 C C . TYR A 1 348 ? 6.215 -34.518 -34.626 1.00 18.31 328 TYR A C 1
ATOM 2517 O O . TYR A 1 348 ? 7.002 -34.994 -35.437 1.00 25.08 328 TYR A O 1
ATOM 2526 N N . ARG A 1 349 ? 5.221 -35.226 -34.127 1.00 18.28 329 ARG A N 1
ATOM 2527 C CA . ARG A 1 349 ? 4.980 -36.571 -34.626 1.00 27.07 329 ARG A CA 1
ATOM 2528 C C . ARG A 1 349 ? 4.555 -36.558 -36.087 1.00 26.81 329 ARG A C 1
ATOM 2529 O O . ARG A 1 349 ? 5.075 -37.325 -36.884 1.00 22.08 329 ARG A O 1
ATOM 2537 N N . SER A 1 350 ? 3.618 -35.673 -36.425 1.00 23.74 330 SER A N 1
ATOM 2538 C CA . SER A 1 350 ? 3.155 -35.512 -37.800 1.00 18.43 330 SER A CA 1
ATOM 2539 C C . SER A 1 350 ? 4.278 -35.174 -38.755 1.00 18.51 330 SER A C 1
ATOM 2540 O O . SER A 1 350 ? 4.328 -35.684 -39.862 1.00 22.30 330 SER A O 1
ATOM 2543 N N . ALA A 1 351 ? 5.189 -34.313 -38.334 1.00 22.92 331 ALA A N 1
ATOM 2544 C CA . ALA A 1 351 ? 6.285 -33.935 -39.212 1.00 23.09 331 ALA A CA 1
ATOM 2545 C C . ALA A 1 351 ? 7.228 -35.118 -39.402 1.00 21.84 331 ALA A C 1
ATOM 2546 O O . ALA A 1 351 ? 7.819 -35.291 -40.455 1.00 22.28 331 ALA A O 1
ATOM 2548 N N . ALA A 1 352 ? 7.374 -35.932 -38.367 1.00 22.67 332 ALA A N 1
ATOM 2549 C CA . ALA A 1 352 ? 8.344 -37.011 -38.424 1.00 26.50 332 ALA A CA 1
ATOM 2550 C C . ALA A 1 352 ? 7.924 -38.119 -39.394 1.00 34.06 332 ALA A C 1
ATOM 2551 O O . ALA A 1 352 ? 8.765 -38.665 -40.096 1.00 41.42 332 ALA A O 1
ATOM 2553 N N . ASP A 1 353 ? 6.637 -38.444 -39.462 1.00 36.46 333 ASP A N 1
ATOM 2554 C CA . ASP A 1 353 ? 6.237 -39.559 -40.317 1.00 38.13 333 ASP A CA 1
ATOM 2555 C C . ASP A 1 353 ? 5.268 -39.235 -41.463 1.00 31.05 333 ASP A C 1
ATOM 2556 O O . ASP A 1 353 ? 4.797 -40.146 -42.145 1.00 27.74 333 ASP A O 1
ATOM 2561 N N . GLY A 1 354 ? 4.987 -37.953 -41.680 1.00 26.87 334 GLY A N 1
ATOM 2562 C CA . GLY A 1 354 ? 4.346 -37.518 -42.910 1.00 21.44 334 GLY A CA 1
ATOM 2563 C C . GLY A 1 354 ? 2.878 -37.874 -42.959 1.00 26.87 334 GLY A C 1
ATOM 2564 O O . GLY A 1 354 ? 2.351 -38.246 -43.999 1.00 27.16 334 GLY A O 1
ATOM 2565 N N . ARG A 1 355 ? 2.215 -37.744 -41.821 1.00 23.78 335 ARG A N 1
ATOM 2566 C CA . ARG A 1 355 ? 0.840 -38.153 -41.705 1.00 28.08 335 ARG A CA 1
ATOM 2567 C C . ARG A 1 355 ? 0.086 -37.225 -40.754 1.00 23.91 335 ARG A C 1
ATOM 2568 O O . ARG A 1 355 ? 0.664 -36.630 -39.864 1.00 23.72 335 ARG A O 1
ATOM 2576 N N . LYS A 1 356 ? -1.216 -37.120 -40.951 1.00 20.13 336 LYS A N 1
ATOM 2577 C CA . LYS A 1 356 ? -2.074 -36.398 -40.039 1.00 22.53 336 LYS A CA 1
ATOM 2578 C C . LYS A 1 356 ? -2.123 -37.158 -38.710 1.00 26.18 336 LYS A C 1
ATOM 2579 O O . LYS A 1 356 ? -2.210 -38.377 -38.709 1.00 30.31 336 LYS A O 1
ATOM 2585 N N . VAL A 1 357 ? -2.061 -36.441 -37.590 1.00 25.29 337 VAL A N 1
ATOM 2586 C CA . VAL A 1 357 ? -2.122 -37.061 -36.263 1.00 18.26 337 VAL A CA 1
ATOM 2587 C C . VAL A 1 357 ? -3.428 -36.662 -35.576 1.00 25.30 337 VAL A C 1
ATOM 2588 O O . VAL A 1 357 ? -3.691 -35.485 -35.356 1.00 25.75 337 VAL A O 1
ATOM 2592 N N . GLU A 1 358 ? -4.264 -37.651 -35.277 1.00 31.09 338 GLU A N 1
ATOM 2593 C CA . GLU A 1 358 ? -5.519 -37.437 -34.558 1.00 30.29 338 GLU A CA 1
ATOM 2594 C C . GLU A 1 358 ? -5.261 -37.121 -33.101 1.00 31.74 338 GLU A C 1
ATOM 2595 O O . GLU A 1 358 ? -4.500 -37.812 -32.452 1.00 28.20 338 GLU A O 1
ATOM 2601 N N . MET A 1 359 ? -5.878 -36.065 -32.591 1.00 38.90 339 MET A N 1
ATOM 2602 C CA . MET A 1 359 ? -5.772 -35.747 -31.174 1.00 46.70 339 MET A CA 1
ATOM 2603 C C . MET A 1 359 ? -6.835 -36.503 -30.418 1.00 55.52 339 MET A C 1
ATOM 2604 O O . MET A 1 359 ? -7.751 -37.072 -31.003 1.00 57.89 339 MET A O 1
ATOM 2609 N N . ASN A 1 360 ? -6.718 -36.484 -29.105 1.00 66.34 340 ASN A N 1
ATOM 2610 C CA . ASN A 1 360 ? -7.708 -37.118 -28.263 1.00 76.95 340 ASN A CA 1
ATOM 2611 C C . ASN A 1 360 ? -7.652 -36.471 -26.884 1.00 85.27 340 ASN A C 1
ATOM 2612 O O . ASN A 1 360 ? -8.656 -36.394 -26.175 1.00 89.16 340 ASN A O 1
ATOM 2614 N N . ALA A 1 361 ? -6.473 -35.966 -26.534 1.00 86.14 341 ALA A N 1
ATOM 2615 C CA . ALA A 1 361 ? -6.210 -35.463 -25.190 1.00 86.04 341 ALA A CA 1
ATOM 2616 C C . ALA A 1 361 ? -6.953 -34.164 -24.888 1.00 84.71 341 ALA A C 1
ATOM 2617 O O . ALA A 1 361 ? -7.034 -33.739 -23.730 1.00 82.60 341 ALA A O 1
ATOM 2619 N N . HIS B 1 20 ? 52.690 -39.475 -66.370 1.00 69.52 0 HIS B N 1
ATOM 2620 C CA . HIS B 1 20 ? 53.816 -38.974 -65.579 1.00 74.73 0 HIS B CA 1
ATOM 2621 C C . HIS B 1 20 ? 54.581 -40.104 -64.880 1.00 80.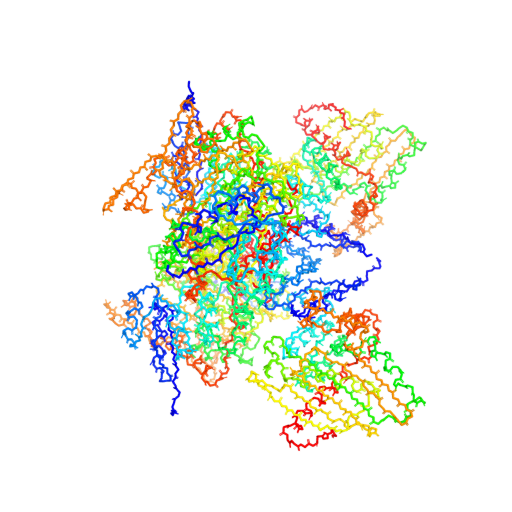76 0 HIS B C 1
ATOM 2622 O O . HIS B 1 20 ? 54.171 -41.261 -64.929 1.00 81.95 0 HIS B O 1
ATOM 2624 N N . MET B 1 21 ? 55.692 -39.759 -64.231 1.00 90.02 1 MET B N 1
ATOM 2625 C CA . MET B 1 21 ? 56.507 -40.729 -63.491 1.00 89.07 1 MET B CA 1
ATOM 2626 C C . MET B 1 21 ? 56.146 -40.745 -61.999 1.00 91.02 1 MET B C 1
ATOM 2627 O O . MET B 1 21 ? 56.441 -41.713 -61.286 1.00 89.85 1 MET B O 1
ATOM 2629 N N . VAL B 1 22 ? 55.531 -39.657 -61.534 1.00 89.54 2 VAL B N 1
ATOM 2630 C CA . VAL B 1 22 ? 54.887 -39.623 -60.226 1.00 88.96 2 VAL B CA 1
ATOM 2631 C C . VAL B 1 22 ? 53.474 -39.058 -60.393 1.00 87.56 2 VAL B C 1
ATOM 2632 O O . VAL B 1 22 ? 53.220 -38.205 -61.252 1.00 89.50 2 VAL B O 1
ATOM 2636 N N . GLU B 1 23 ? 52.552 -39.569 -59.586 1.00 85.07 3 GLU B N 1
ATOM 2637 C CA . GLU B 1 23 ? 51.172 -39.108 -59.592 1.00 80.89 3 GLU B CA 1
ATOM 2638 C C . GLU B 1 23 ? 51.055 -37.708 -59.002 1.00 74.42 3 GLU B C 1
ATOM 2639 O O . GLU B 1 23 ? 51.871 -37.307 -58.174 1.00 76.37 3 GLU B O 1
ATOM 2645 N N . ARG B 1 24 ? 50.048 -36.957 -59.432 1.00 65.26 4 ARG B N 1
ATOM 2646 C CA . ARG B 1 24 ? 49.723 -35.717 -58.747 1.00 57.92 4 ARG B CA 1
ATOM 2647 C C . ARG B 1 24 ? 48.242 -35.681 -58.428 1.00 52.22 4 ARG B C 1
ATOM 2648 O O . ARG B 1 24 ? 47.402 -36.047 -59.245 1.00 53.80 4 ARG B O 1
ATOM 2656 N N . LEU B 1 25 ? 47.940 -35.252 -57.211 1.00 46.47 5 LEU B N 1
ATOM 2657 C CA . LEU B 1 25 ? 46.599 -35.342 -56.663 1.00 41.98 5 LEU B CA 1
ATOM 2658 C C . LEU B 1 25 ? 46.087 -33.960 -56.304 1.00 37.34 5 LEU B C 1
ATOM 2659 O O . LEU B 1 25 ? 46.678 -33.273 -55.483 1.00 39.94 5 LEU B O 1
ATOM 2664 N N . GLY B 1 26 ? 44.996 -33.548 -56.933 1.00 32.05 6 GLY B N 1
ATOM 2665 C CA . GLY B 1 26 ? 44.466 -32.211 -56.725 1.00 31.84 6 GLY B CA 1
ATOM 2666 C C . GLY B 1 26 ? 43.633 -32.130 -55.468 1.00 29.56 6 GLY B C 1
ATOM 2667 O O . GLY B 1 26 ? 42.764 -32.968 -55.253 1.00 31.82 6 GLY B O 1
ATOM 2668 N N . VAL B 1 27 ? 43.899 -31.115 -54.647 1.00 30.67 7 VAL B N 1
ATOM 2669 C CA . VAL B 1 27 ? 43.377 -31.039 -53.291 1.00 29.06 7 VAL B CA 1
ATOM 2670 C C . VAL B 1 27 ? 42.725 -29.686 -53.000 1.00 30.43 7 VAL B C 1
ATOM 2671 O O . VAL B 1 27 ? 43.200 -28.650 -53.455 1.00 35.92 7 VAL B O 1
ATOM 2675 N N . ALA B 1 28 ? 41.635 -29.704 -52.243 1.00 25.08 8 ALA B N 1
ATOM 2676 C CA . ALA B 1 28 ? 41.039 -28.489 -51.712 1.00 22.28 8 ALA B CA 1
ATOM 2677 C C . ALA B 1 28 ? 40.978 -28.586 -50.191 1.00 23.05 8 ALA B C 1
ATOM 2678 O O . ALA B 1 28 ? 40.679 -29.631 -49.649 1.00 26.94 8 ALA B O 1
ATOM 2680 N N . VAL B 1 29 ? 41.285 -27.495 -49.511 1.00 20.82 9 VAL B N 1
ATOM 2681 C CA . VAL B 1 29 ? 41.178 -27.450 -48.071 1.00 27.57 9 VAL B CA 1
ATOM 2682 C C . VAL B 1 29 ? 39.997 -26.568 -47.714 1.00 29.38 9 VAL B C 1
ATOM 2683 O O . VAL B 1 29 ? 39.975 -25.398 -48.084 1.00 28.58 9 VAL B O 1
ATOM 2687 N N . VAL B 1 30 ? 39.009 -27.136 -47.025 1.00 28.59 10 VAL B N 1
ATOM 2688 C CA . VAL B 1 30 ? 37.850 -26.361 -46.570 1.00 21.48 10 VAL B CA 1
ATOM 2689 C C . VAL B 1 30 ? 37.968 -25.944 -45.113 1.00 27.73 10 VAL B C 1
ATOM 2690 O O . VAL B 1 30 ? 37.948 -26.780 -44.217 1.00 28.18 10 VAL B O 1
ATOM 2694 N N . GLY B 1 31 ? 38.065 -24.639 -44.883 1.00 30.70 11 GLY B N 1
ATOM 2695 C CA . GLY B 1 31 ? 38.366 -24.112 -43.566 1.00 26.93 11 GLY B CA 1
ATOM 2696 C C . GLY B 1 31 ? 39.851 -23.794 -43.510 1.00 30.32 11 GLY B C 1
ATOM 2697 O O . GLY B 1 31 ? 40.686 -24.686 -43.433 1.00 32.94 11 GLY B O 1
ATOM 2698 N N . GLY B 1 32 ? 40.183 -22.513 -43.568 1.00 29.88 12 GLY B N 1
ATOM 2699 C CA . GLY B 1 32 ? 41.563 -22.097 -43.585 1.00 26.91 12 GLY B CA 1
ATOM 2700 C C . GLY B 1 32 ? 42.022 -21.520 -42.268 1.00 30.76 12 GLY B C 1
ATOM 2701 O O . GLY B 1 32 ? 42.850 -20.613 -42.235 1.00 32.08 12 GLY B O 1
ATOM 2702 N N . GLY B 1 33 ? 41.476 -22.042 -41.175 1.00 27.08 13 GLY B N 1
ATOM 2703 C CA . GLY B 1 33 ? 41.891 -21.623 -39.857 1.00 22.37 13 GLY B CA 1
ATOM 2704 C C . GLY B 1 33 ? 43.052 -22.476 -39.389 1.00 24.01 13 GLY B C 1
ATOM 2705 O O . GLY B 1 33 ? 43.856 -22.940 -40.187 1.00 27.94 13 GLY B O 1
ATOM 2706 N N . PHE B 1 34 ? 43.127 -22.709 -38.090 1.00 22.20 14 PHE B N 1
ATOM 2707 C CA . PHE B 1 34 ? 44.291 -23.357 -37.518 1.00 21.32 14 PHE B CA 1
ATOM 2708 C C . PHE B 1 34 ? 44.586 -24.731 -38.138 1.00 20.72 14 PHE B C 1
ATOM 2709 O O . PHE B 1 34 ? 45.652 -24.941 -38.695 1.00 27.08 14 PHE B O 1
ATOM 2717 N N . MET B 1 35 ? 43.635 -25.653 -38.063 1.00 23.32 15 MET B N 1
ATOM 2718 C CA . MET B 1 35 ? 43.818 -26.989 -38.624 1.00 20.11 15 MET B CA 1
ATOM 2719 C C . MET B 1 35 ? 43.917 -27.026 -40.138 1.00 25.56 15 MET B C 1
ATOM 2720 O O . MET B 1 35 ? 44.576 -27.905 -40.690 1.00 26.83 15 MET B O 1
ATOM 2725 N N . GLY B 1 36 ? 43.258 -26.097 -40.825 1.00 20.16 16 GLY B N 1
ATOM 2726 C CA . GLY B 1 36 ? 43.407 -26.029 -42.267 1.00 20.27 16 GLY B CA 1
ATOM 2727 C C . GLY B 1 36 ? 44.811 -25.619 -42.674 1.00 20.37 16 GLY B C 1
ATOM 2728 O O . GLY B 1 36 ? 45.340 -26.095 -43.672 1.00 21.94 16 GLY B O 1
ATOM 2729 N N . GLY B 1 37 ? 45.408 -24.729 -41.890 1.00 20.31 17 GLY B N 1
ATOM 2730 C CA . GLY B 1 37 ? 46.787 -24.313 -42.085 1.00 20.40 17 GLY B CA 1
ATOM 2731 C C . GLY B 1 37 ? 47.724 -25.481 -41.843 1.00 29.28 17 GLY B C 1
ATOM 2732 O O . GLY B 1 37 ? 48.698 -25.673 -42.568 1.00 28.86 17 GLY B O 1
ATOM 2733 N N . VAL B 1 38 ? 47.422 -26.295 -40.837 1.00 25.64 18 VAL B N 1
ATOM 2734 C CA . VAL B 1 38 ? 48.274 -27.441 -40.559 1.00 23.17 18 VAL B CA 1
ATOM 2735 C C . VAL B 1 38 ? 48.239 -28.461 -41.696 1.00 22.17 18 VAL B C 1
ATOM 2736 O O . VAL B 1 38 ? 49.291 -28.911 -42.150 1.00 20.86 18 VAL B O 1
ATOM 2740 N N . HIS B 1 39 ? 47.042 -28.813 -42.160 1.00 20.75 19 HIS B N 1
ATOM 2741 C CA . HIS B 1 39 ? 46.913 -29.772 -43.255 1.00 20.80 19 HIS B CA 1
ATOM 2742 C C . HIS B 1 39 ? 47.570 -29.246 -44.528 1.00 26.86 19 HIS B C 1
ATOM 2743 O O . HIS B 1 39 ? 48.210 -29.995 -45.253 1.00 27.49 19 HIS B O 1
ATOM 2750 N N . ALA B 1 40 ? 47.431 -27.952 -44.775 1.00 27.67 20 ALA B N 1
ATOM 2751 C CA . ALA B 1 40 ? 48.027 -27.318 -45.941 1.00 27.25 20 ALA B CA 1
ATOM 2752 C C . ALA B 1 40 ? 49.536 -27.493 -45.941 1.00 29.86 20 ALA B C 1
ATOM 2753 O O . ALA B 1 40 ? 50.125 -27.898 -46.945 1.00 33.85 20 ALA B O 1
ATOM 2755 N N . GLU B 1 41 ? 50.142 -27.200 -44.796 1.00 26.03 21 GLU B N 1
ATOM 2756 C CA . GLU B 1 41 ? 51.575 -27.343 -44.596 1.00 30.52 21 GLU B CA 1
ATOM 2757 C C . GLU B 1 41 ? 52.005 -28.783 -44.792 1.00 27.85 21 GLU B C 1
ATOM 2758 O O . GLU B 1 41 ? 53.005 -29.056 -45.459 1.00 28.62 21 GLU B O 1
ATOM 2764 N N . VAL B 1 42 ? 51.243 -29.711 -44.231 1.00 24.62 22 VAL B N 1
ATOM 2765 C CA . VAL B 1 42 ? 51.587 -31.125 -44.347 1.00 21.34 22 VAL B CA 1
ATOM 2766 C C . VAL B 1 42 ? 51.415 -31.636 -45.773 1.00 21.47 22 VAL B C 1
ATOM 2767 O O . VAL B 1 42 ? 52.312 -32.266 -46.331 1.00 29.15 22 VAL B O 1
ATOM 2771 N N . LEU B 1 43 ? 50.273 -31.338 -46.375 1.00 25.91 23 LEU B N 1
ATOM 2772 C CA . LEU B 1 43 ? 49.979 -31.824 -47.724 1.00 25.62 23 LEU B CA 1
ATOM 2773 C C . LEU B 1 43 ? 50.918 -31.246 -48.786 1.00 23.89 23 LEU B C 1
ATOM 2774 O O . LEU B 1 43 ? 51.375 -31.971 -49.654 1.00 21.85 23 LEU B O 1
ATOM 2779 N N . THR B 1 44 ? 51.221 -29.956 -48.716 1.00 24.42 24 THR B N 1
ATOM 2780 C CA . THR B 1 44 ? 52.083 -29.361 -49.738 1.00 29.60 24 THR B CA 1
ATOM 2781 C C . THR B 1 44 ? 53.531 -29.801 -49.624 1.00 32.03 24 THR B C 1
ATOM 2782 O O . THR B 1 44 ? 54.319 -29.583 -50.529 1.00 38.08 24 THR B O 1
ATOM 2786 N N . ALA B 1 45 ? 53.884 -30.426 -48.517 1.00 29.83 25 ALA B N 1
ATOM 2787 C CA . ALA B 1 45 ? 55.226 -30.958 -48.359 1.00 29.93 25 ALA B CA 1
ATOM 2788 C C . ALA B 1 45 ? 55.338 -32.274 -49.105 1.00 30.61 25 ALA B C 1
ATOM 2789 O O . ALA B 1 45 ? 56.429 -32.786 -49.315 1.00 34.67 25 ALA B O 1
ATOM 2791 N N . ASP B 1 46 ? 54.186 -32.810 -49.488 1.00 31.49 26 ASP B N 1
ATOM 2792 C CA . ASP B 1 46 ? 54.080 -34.047 -50.255 1.00 33.56 26 ASP B CA 1
ATOM 2793 C C . ASP B 1 46 ? 54.120 -33.723 -51.756 1.00 36.50 26 ASP B C 1
ATOM 2794 O O . ASP B 1 46 ? 53.318 -32.932 -52.260 1.00 39.60 26 ASP B O 1
ATOM 2799 N N . PRO B 1 47 ? 55.076 -34.318 -52.475 1.00 38.05 27 PRO B N 1
ATOM 2800 C CA . PRO B 1 47 ? 55.267 -34.032 -53.904 1.00 38.65 27 PRO B CA 1
ATOM 2801 C C . PRO B 1 47 ? 54.126 -34.542 -54.788 1.00 42.06 27 PRO B C 1
ATOM 2802 O O . PRO B 1 47 ? 53.870 -33.969 -55.844 1.00 46.96 27 PRO B O 1
ATOM 2806 N N . ARG B 1 48 ? 53.448 -35.597 -54.354 1.00 38.28 28 ARG B N 1
ATOM 2807 C CA . ARG B 1 48 ? 52.304 -36.130 -55.075 1.00 37.99 28 ARG B CA 1
ATOM 2808 C C . ARG B 1 48 ? 51.101 -35.205 -55.016 1.00 41.77 28 ARG B C 1
ATOM 2809 O O . ARG B 1 48 ? 50.080 -35.471 -55.640 1.00 49.58 28 ARG B O 1
ATOM 2817 N N . VAL B 1 49 ? 51.211 -34.125 -54.253 1.00 37.44 29 VAL B N 1
ATOM 2818 C CA . VAL B 1 49 ? 50.045 -33.326 -53.946 1.00 35.18 29 VAL B CA 1
ATOM 2819 C C . VAL B 1 49 ? 50.095 -31.945 -54.568 1.00 35.61 29 VAL B C 1
ATOM 2820 O O . VAL B 1 49 ? 51.122 -31.290 -54.554 1.00 37.52 29 VAL B O 1
ATOM 2824 N N . ASP B 1 50 ? 48.966 -31.515 -55.119 1.00 36.34 30 ASP B N 1
ATOM 2825 C CA . ASP B 1 50 ? 48.800 -30.152 -55.596 1.00 40.12 30 ASP B CA 1
ATOM 2826 C C . ASP B 1 50 ? 47.627 -29.489 -54.887 1.00 37.97 30 ASP B C 1
ATOM 2827 O O . ASP B 1 50 ? 46.488 -29.910 -55.036 1.00 36.78 30 ASP B O 1
ATOM 2832 N N . LEU B 1 51 ? 47.914 -28.452 -54.110 1.00 40.40 31 LEU B N 1
ATOM 2833 C CA . LEU B 1 51 ? 46.875 -27.729 -53.389 1.00 36.05 31 LEU B CA 1
ATOM 2834 C C . LEU B 1 51 ? 46.299 -26.630 -54.260 1.00 37.69 31 LEU B C 1
ATOM 2835 O O . LEU B 1 51 ? 46.947 -25.619 -54.501 1.00 39.52 31 LEU B O 1
ATOM 2840 N N . ARG B 1 52 ? 45.069 -26.835 -54.718 1.00 38.38 32 ARG B N 1
ATOM 2841 C CA . ARG B 1 52 ? 44.462 -25.958 -55.713 1.00 36.78 32 ARG B CA 1
ATOM 2842 C C . ARG B 1 52 ? 43.570 -24.887 -55.117 1.00 33.68 32 ARG B C 1
ATOM 2843 O O . ARG B 1 52 ? 43.615 -23.737 -55.539 1.00 35.07 32 ARG B O 1
ATOM 2851 N N . TRP B 1 53 ? 42.762 -25.269 -54.134 1.00 30.80 33 TRP B N 1
ATOM 2852 C CA . TRP B 1 53 ? 41.790 -24.362 -53.535 1.00 29.86 33 TRP B CA 1
ATOM 2853 C C . TRP B 1 53 ? 41.840 -24.336 -52.011 1.00 31.04 33 TRP B C 1
ATOM 2854 O O . TRP B 1 53 ? 42.032 -25.365 -51.363 1.00 31.20 33 TRP B O 1
ATOM 2865 N N . VAL B 1 54 ? 41.661 -23.142 -51.457 1.00 30.81 34 VAL B N 1
ATOM 2866 C CA . VAL B 1 54 ? 41.229 -22.972 -50.080 1.00 30.25 34 VAL B CA 1
ATOM 2867 C C . VAL B 1 54 ? 39.805 -22.424 -50.045 1.00 33.10 34 VAL B C 1
ATOM 2868 O O . VAL B 1 54 ? 39.537 -21.354 -50.573 1.00 33.55 34 VAL B O 1
ATOM 2872 N N . VAL B 1 55 ? 38.898 -23.171 -49.431 1.00 36.03 35 VAL B N 1
ATOM 2873 C CA . VAL B 1 55 ? 37.514 -22.749 -49.279 1.00 35.80 35 VAL B CA 1
ATOM 2874 C C . VAL B 1 55 ? 37.239 -22.259 -47.860 1.00 36.63 35 VAL B C 1
ATOM 2875 O O . VAL B 1 55 ? 37.109 -23.070 -46.947 1.00 40.58 35 VAL B O 1
ATOM 2879 N N . ASP B 1 56 ? 37.160 -20.948 -47.663 1.00 35.62 36 ASP B N 1
ATOM 2880 C CA . ASP B 1 56 ? 36.738 -20.415 -46.368 1.00 38.06 36 ASP B CA 1
ATOM 2881 C C . ASP B 1 56 ? 35.661 -19.347 -46.521 1.00 38.34 36 ASP B C 1
ATOM 2882 O O . ASP B 1 56 ? 35.726 -18.503 -47.413 1.00 38.31 36 ASP B O 1
ATOM 2887 N N . ARG B 1 57 ? 34.665 -19.399 -45.640 1.00 42.53 37 ARG B N 1
ATOM 2888 C CA . ARG B 1 57 ? 33.553 -18.463 -45.691 1.00 49.83 37 ARG B CA 1
ATOM 2889 C C . ARG B 1 57 ? 33.968 -17.075 -45.218 1.00 52.69 37 ARG B C 1
ATOM 2890 O O . ARG B 1 57 ? 33.248 -16.103 -45.422 1.00 56.70 37 ARG B O 1
ATOM 2898 N N . ASP B 1 58 ? 35.128 -16.992 -44.580 1.00 47.03 38 ASP B N 1
ATOM 2899 C CA . ASP B 1 58 ? 35.764 -15.712 -44.312 1.00 49.76 38 ASP B CA 1
ATOM 2900 C C . ASP B 1 58 ? 36.798 -15.467 -45.403 1.00 45.94 38 ASP B C 1
ATOM 2901 O O . ASP B 1 58 ? 37.823 -16.138 -45.453 1.00 46.21 38 ASP B O 1
ATOM 2906 N N . GLU B 1 59 ? 36.529 -14.503 -46.276 1.00 49.00 39 GLU B N 1
ATOM 2907 C CA . GLU B 1 59 ? 37.377 -14.290 -47.447 1.00 54.47 39 GLU B CA 1
ATOM 2908 C C . GLU B 1 59 ? 38.807 -13.881 -47.081 1.00 50.52 39 GLU B C 1
ATOM 2909 O O . GLU B 1 59 ? 39.763 -14.347 -47.690 1.00 55.61 39 GLU B O 1
ATOM 2915 N N . ARG B 1 60 ? 38.945 -13.012 -46.088 1.00 44.35 40 ARG B N 1
ATOM 2916 C CA . ARG B 1 60 ? 40.250 -12.565 -45.625 1.00 41.46 40 ARG B CA 1
ATOM 2917 C C . ARG B 1 60 ? 41.103 -13.730 -45.081 1.00 42.69 40 ARG B C 1
ATOM 2918 O O . ARG B 1 60 ? 42.233 -13.928 -45.523 1.00 43.70 40 ARG B O 1
ATOM 2926 N N . VAL B 1 61 ? 40.558 -14.506 -44.143 1.00 43.10 41 VAL B N 1
ATOM 2927 C CA . VAL B 1 61 ? 41.241 -15.696 -43.629 1.00 41.92 41 VAL B CA 1
ATOM 2928 C C . VAL B 1 61 ? 41.632 -16.677 -44.750 1.00 43.24 41 VAL B C 1
ATOM 2929 O O . VAL B 1 61 ? 42.776 -17.122 -44.825 1.00 45.99 41 VAL B O 1
ATOM 2933 N N . GLY B 1 62 ? 40.673 -17.011 -45.610 1.00 42.83 42 GLY B N 1
ATOM 2934 C CA . GLY B 1 62 ? 40.904 -17.919 -46.719 1.00 42.04 42 GLY B CA 1
ATOM 2935 C C . GLY B 1 62 ? 41.958 -17.419 -47.697 1.00 42.63 42 GLY B C 1
ATOM 2936 O O . GLY B 1 62 ? 42.748 -18.200 -48.223 1.00 42.36 42 GLY B O 1
ATOM 2937 N N . THR B 1 63 ? 41.976 -16.111 -47.929 1.00 45.17 43 THR B N 1
ATOM 2938 C CA . THR B 1 63 ? 42.947 -15.497 -48.824 1.00 44.23 43 THR B CA 1
ATOM 2939 C C . THR B 1 63 ? 44.368 -15.645 -48.298 1.00 44.11 43 THR B C 1
ATOM 2940 O O . THR B 1 63 ? 45.272 -16.030 -49.036 1.00 45.37 43 THR B O 1
ATOM 2944 N N . ASP B 1 64 ? 44.561 -15.344 -47.018 1.00 48.82 44 ASP B N 1
ATOM 2945 C CA . ASP B 1 64 ? 45.883 -15.428 -46.402 1.00 50.76 44 ASP B CA 1
ATOM 2946 C C . ASP B 1 64 ? 46.465 -16.829 -46.500 1.00 44.92 44 ASP B C 1
ATOM 2947 O O . ASP B 1 64 ? 47.631 -16.997 -46.831 1.00 46.18 44 ASP B O 1
ATOM 2952 N N . LEU B 1 65 ? 45.647 -17.839 -46.233 1.00 39.64 45 LEU B N 1
ATOM 2953 C CA . LEU B 1 65 ? 46.129 -19.203 -46.315 1.00 34.21 45 LEU B CA 1
ATOM 2954 C C . LEU B 1 65 ? 46.474 -19.566 -47.757 1.00 35.72 45 LEU B C 1
ATOM 2955 O O . LEU B 1 65 ? 47.463 -20.243 -48.015 1.00 38.94 45 LEU B O 1
ATOM 2960 N N . ALA B 1 66 ? 45.656 -19.094 -48.688 1.00 35.44 46 ALA B N 1
ATOM 2961 C CA . ALA B 1 66 ? 45.803 -19.431 -50.102 1.00 36.12 46 ALA B CA 1
ATOM 2962 C C . ALA B 1 66 ? 47.085 -18.866 -50.702 1.00 39.56 46 ALA B C 1
ATOM 2963 O O . ALA B 1 66 ? 47.798 -19.557 -51.418 1.00 43.75 46 ALA B O 1
ATOM 2965 N N . THR B 1 67 ? 47.373 -17.610 -50.398 1.00 43.39 47 THR B N 1
ATOM 2966 C CA . THR B 1 67 ? 48.559 -16.947 -50.921 1.00 45.39 47 THR B CA 1
ATOM 2967 C C . THR B 1 67 ? 49.864 -17.582 -50.433 1.00 45.98 47 THR B C 1
ATOM 2968 O O . THR B 1 67 ? 50.838 -17.661 -51.183 1.00 46.33 47 THR B O 1
ATOM 2972 N N . ARG B 1 68 ? 49.878 -18.028 -49.179 1.00 41.92 48 ARG B N 1
ATOM 2973 C CA . ARG B 1 68 ? 51.050 -18.691 -48.621 1.00 41.65 48 ARG B CA 1
ATOM 2974 C C . ARG B 1 68 ? 51.392 -19.939 -49.414 1.00 38.24 48 ARG B C 1
ATOM 2975 O O . ARG B 1 68 ? 52.554 -20.311 -49.523 1.00 39.52 48 ARG B O 1
ATOM 2983 N N . PHE B 1 69 ? 50.378 -20.599 -49.956 1.00 38.35 49 PHE B N 1
ATOM 2984 C CA . PHE B 1 69 ? 50.611 -21.884 -50.602 1.00 39.47 49 PHE B CA 1
ATOM 2985 C C . PHE B 1 69 ? 50.245 -21.889 -52.082 1.00 43.19 49 PHE B C 1
ATOM 2986 O O . PHE B 1 69 ? 50.014 -22.951 -52.665 1.00 46.44 49 PHE B O 1
ATOM 2994 N N . GLY B 1 70 ? 50.187 -20.698 -52.671 1.00 41.41 50 GLY B N 1
ATOM 2995 C CA . GLY B 1 70 ? 49.922 -20.538 -54.088 1.00 40.91 50 GLY B CA 1
ATOM 2996 C C . GLY B 1 70 ? 48.677 -21.246 -54.578 1.00 40.72 50 GLY B C 1
ATOM 2997 O O . GLY B 1 70 ? 48.708 -21.959 -55.575 1.00 39.07 50 GLY B O 1
ATOM 2998 N N . ALA B 1 71 ? 47.575 -21.048 -53.869 1.00 43.21 51 ALA B N 1
ATOM 2999 C CA . ALA B 1 71 ? 46.332 -21.717 -54.203 1.00 40.92 51 ALA B CA 1
ATOM 3000 C C . ALA B 1 71 ? 45.263 -20.688 -54.521 1.00 38.05 51 ALA B C 1
ATOM 3001 O O . ALA B 1 71 ? 45.393 -19.527 -54.152 1.00 38.43 51 ALA B O 1
ATOM 3003 N N . ARG B 1 72 ? 44.217 -21.101 -55.225 1.00 38.65 52 ARG B N 1
ATOM 3004 C CA . ARG B 1 72 ? 43.097 -20.207 -55.461 1.00 39.56 52 ARG B CA 1
ATOM 3005 C C . ARG B 1 72 ? 42.265 -20.144 -54.191 1.00 40.25 52 ARG B C 1
ATOM 3006 O O . ARG B 1 72 ? 42.293 -21.069 -53.385 1.00 37.96 52 ARG B O 1
ATOM 3014 N N . VAL B 1 73 ? 41.530 -19.056 -54.014 1.00 38.30 53 VAL B N 1
ATOM 3015 C CA . VAL B 1 73 ? 40.664 -18.919 -52.861 1.00 40.96 53 VAL B CA 1
ATOM 3016 C C . VAL B 1 73 ? 39.202 -18.743 -53.273 1.00 41.49 53 VAL B C 1
ATOM 3017 O O . VAL B 1 73 ? 38.900 -18.028 -54.216 1.00 43.43 53 VAL B O 1
ATOM 3021 N N . THR B 1 74 ? 38.300 -19.415 -52.569 1.00 40.51 54 THR B N 1
ATOM 3022 C CA . THR B 1 74 ? 36.879 -19.227 -52.803 1.00 41.11 54 THR B CA 1
ATOM 3023 C C . THR B 1 74 ? 36.106 -19.225 -51.495 1.00 40.10 54 THR B C 1
ATOM 3024 O O . THR B 1 74 ? 36.537 -19.819 -50.516 1.00 40.60 54 THR B O 1
ATOM 3028 N N . THR B 1 75 ? 34.966 -18.546 -51.475 1.00 38.69 55 THR B N 1
ATOM 3029 C CA . THR B 1 75 ? 34.097 -18.584 -50.306 1.00 38.27 55 THR B CA 1
ATOM 3030 C C . THR B 1 75 ? 32.958 -19.570 -50.498 1.00 39.10 55 THR B C 1
ATOM 3031 O O . THR B 1 75 ? 32.149 -19.776 -49.593 1.00 41.79 55 THR B O 1
ATOM 3035 N N . THR B 1 76 ? 32.876 -20.166 -51.680 1.00 37.20 56 THR B N 1
ATOM 3036 C CA . THR B 1 76 ? 31.839 -21.145 -51.933 1.00 42.26 56 THR B CA 1
ATOM 3037 C C . THR B 1 76 ? 32.457 -22.467 -52.366 1.00 40.92 56 THR B C 1
ATOM 3038 O O . THR B 1 76 ? 33.288 -22.531 -53.275 1.00 42.76 56 THR B O 1
ATOM 3042 N N . LEU B 1 77 ? 32.029 -23.523 -51.692 1.00 40.85 57 LEU B N 1
ATOM 3043 C CA . LEU B 1 77 ? 32.570 -24.853 -51.869 1.00 40.67 57 LEU B CA 1
ATOM 3044 C C . LEU B 1 77 ? 32.357 -25.375 -53.281 1.00 46.31 57 LEU B C 1
ATOM 3045 O O . LEU B 1 77 ? 33.161 -26.148 -53.798 1.00 52.88 57 LEU B O 1
ATOM 3050 N N . ASP B 1 78 ? 31.277 -24.940 -53.911 1.00 46.66 58 ASP B N 1
ATOM 3051 C CA . ASP B 1 78 ? 30.921 -25.453 -55.223 1.00 51.32 58 ASP B CA 1
ATOM 3052 C C . ASP B 1 78 ? 31.882 -24.963 -56.299 1.00 47.59 58 ASP B C 1
ATOM 3053 O O . ASP B 1 78 ? 32.134 -25.663 -57.277 1.00 44.80 58 ASP B O 1
ATOM 3058 N N . GLU B 1 79 ? 32.439 -23.772 -56.102 1.00 44.39 59 GLU B N 1
ATOM 3059 C CA . GLU B 1 79 ? 33.399 -23.239 -57.052 1.00 44.44 59 GLU B CA 1
ATOM 3060 C C . GLU B 1 79 ? 34.661 -24.097 -57.085 1.00 45.88 59 GLU B C 1
ATOM 3061 O O . GLU B 1 79 ? 35.350 -24.148 -58.099 1.00 48.90 59 GLU B O 1
ATOM 3067 N N . ALA B 1 80 ? 34.954 -24.780 -55.981 1.00 45.39 60 ALA B N 1
ATOM 3068 C CA . ALA B 1 80 ? 36.108 -25.670 -55.933 1.00 42.13 60 ALA B CA 1
ATOM 3069 C C . ALA B 1 80 ? 35.736 -27.070 -56.388 1.00 38.20 60 ALA B C 1
ATOM 3070 O O . ALA B 1 80 ? 36.582 -27.823 -56.863 1.00 40.35 60 ALA B O 1
ATOM 3072 N N . LEU B 1 81 ? 34.469 -27.422 -56.238 1.00 34.90 61 LEU B N 1
ATOM 3073 C CA . LEU B 1 81 ? 34.006 -28.722 -56.690 1.00 36.34 61 LEU B CA 1
ATOM 3074 C C . LEU B 1 81 ? 33.664 -28.677 -58.188 1.00 40.03 61 LEU B C 1
ATOM 3075 O O . LEU B 1 81 ? 33.356 -29.697 -58.799 1.00 40.63 61 LEU B O 1
ATOM 3080 N N . ALA B 1 82 ? 33.719 -27.483 -58.767 1.00 42.23 62 ALA B N 1
ATOM 3081 C CA . ALA B 1 82 ? 33.563 -27.323 -60.207 1.00 45.44 62 ALA B CA 1
ATOM 3082 C C . ALA B 1 82 ? 34.867 -27.700 -60.904 1.00 50.29 62 ALA B C 1
ATOM 3083 O O . ALA B 1 82 ? 34.859 -28.241 -62.000 1.00 50.67 62 ALA B O 1
ATOM 3085 N N . ASP B 1 83 ? 35.985 -27.406 -60.245 1.00 54.47 63 ASP B N 1
ATOM 3086 C CA . ASP B 1 83 ? 37.304 -27.834 -60.697 1.00 53.32 63 ASP B CA 1
ATOM 3087 C C . ASP B 1 83 ? 37.360 -29.349 -60.707 1.00 52.83 63 ASP B C 1
ATOM 3088 O O . ASP B 1 83 ? 37.215 -29.984 -59.669 1.00 54.35 63 ASP B O 1
ATOM 3093 N N . ASP B 1 84 ? 37.583 -29.939 -61.871 1.00 55.27 64 ASP B N 1
ATOM 3094 C CA . ASP B 1 84 ? 37.535 -31.392 -61.963 1.00 58.35 64 ASP B CA 1
ATOM 3095 C C . ASP B 1 84 ? 38.882 -32.043 -61.641 1.00 48.40 64 ASP B C 1
ATOM 3096 O O . ASP B 1 84 ? 38.985 -33.270 -61.581 1.00 45.52 64 ASP B O 1
ATOM 3101 N N . THR B 1 85 ? 39.906 -31.225 -61.421 1.00 46.56 65 THR B N 1
ATOM 3102 C CA . THR B 1 85 ? 41.201 -31.751 -61.003 1.00 50.33 65 THR B CA 1
ATOM 3103 C C . THR B 1 85 ? 41.203 -32.080 -59.495 1.00 51.87 65 THR B C 1
ATOM 3104 O O . THR B 1 85 ? 41.947 -32.952 -59.043 1.00 54.73 65 THR B O 1
ATOM 3108 N N . VAL B 1 86 ? 40.347 -31.404 -58.733 1.00 46.46 66 VAL B N 1
ATOM 3109 C CA . VAL B 1 86 ? 40.179 -31.707 -57.309 1.00 43.35 66 VAL B CA 1
ATOM 3110 C C . VAL B 1 86 ? 39.528 -33.070 -57.055 1.00 41.47 66 VAL B C 1
ATOM 3111 O O . VAL B 1 86 ? 38.350 -33.256 -57.328 1.00 48.23 66 VAL B O 1
ATOM 3115 N N . ARG B 1 87 ? 40.294 -34.006 -56.499 1.00 34.33 67 ARG B N 1
ATOM 3116 C CA A ARG B 1 87 ? 39.823 -35.355 -56.201 0.56 31.19 67 ARG B CA 1
ATOM 3117 C CA B ARG B 1 87 ? 39.757 -35.329 -56.201 0.44 31.73 67 ARG B CA 1
ATOM 3118 C C . ARG B 1 87 ? 39.764 -35.631 -54.697 1.00 32.33 67 ARG B C 1
ATOM 3119 O O . ARG B 1 87 ? 39.253 -36.664 -54.262 1.00 34.72 67 ARG B O 1
ATOM 3134 N N . PHE B 1 88 ? 40.328 -34.723 -53.906 1.00 30.26 68 PHE B N 1
ATOM 3135 C CA . PHE B 1 88 ? 40.478 -34.936 -52.469 1.00 26.25 68 PHE B CA 1
ATOM 3136 C C . PHE B 1 88 ? 40.260 -33.632 -51.743 1.00 27.34 68 PHE B C 1
ATOM 3137 O O . PHE B 1 88 ? 40.875 -32.627 -52.063 1.00 31.12 68 PHE B O 1
ATOM 3145 N N . VAL B 1 89 ? 39.356 -33.645 -50.776 1.00 28.30 69 VAL B N 1
ATOM 3146 C CA . VAL B 1 89 ? 39.065 -32.451 -49.991 1.00 25.09 69 VAL B CA 1
ATOM 3147 C C . VAL B 1 89 ? 39.291 -32.683 -48.499 1.00 26.88 69 VAL B C 1
ATOM 3148 O O . VAL B 1 89 ? 38.855 -33.676 -47.922 1.00 28.17 69 VAL B O 1
ATOM 3152 N N . VAL B 1 90 ? 39.995 -31.748 -47.882 1.00 29.22 70 VAL B N 1
ATOM 3153 C CA . VAL B 1 90 ? 40.195 -31.763 -46.464 1.00 26.71 70 VAL B CA 1
ATOM 3154 C C . VAL B 1 90 ? 39.215 -30.819 -45.793 1.00 30.99 70 VAL B C 1
ATOM 3155 O O . VAL B 1 90 ? 39.230 -29.616 -46.066 1.00 34.28 70 VAL B O 1
ATOM 3159 N N . VAL B 1 91 ? 38.371 -31.365 -44.920 1.00 25.16 71 VAL B N 1
ATOM 3160 C CA . VAL B 1 91 ? 37.373 -30.577 -44.232 1.00 20.24 71 VAL B CA 1
ATOM 3161 C C . VAL B 1 91 ? 37.797 -30.256 -42.802 1.00 24.81 71 VAL B C 1
ATOM 3162 O O . VAL B 1 91 ? 37.741 -31.097 -41.920 1.00 25.01 71 VAL B O 1
ATOM 3166 N N . ALA B 1 92 ? 38.222 -29.018 -42.592 1.00 24.26 72 ALA B N 1
ATOM 3167 C CA . ALA B 1 92 ? 38.710 -28.568 -41.304 1.00 23.96 72 ALA B CA 1
ATOM 3168 C C . ALA B 1 92 ? 37.916 -27.355 -40.819 1.00 24.58 72 ALA B C 1
ATOM 3169 O O . ALA B 1 92 ? 38.465 -26.277 -40.583 1.00 24.49 72 ALA B O 1
ATOM 3171 N N . THR B 1 93 ? 36.614 -27.547 -40.674 1.00 23.82 73 THR B N 1
ATOM 3172 C CA . THR B 1 93 ? 35.698 -26.477 -40.297 1.00 24.85 73 THR B CA 1
ATOM 3173 C C . THR B 1 93 ? 35.072 -26.809 -38.936 1.00 27.32 73 THR B C 1
ATOM 3174 O O . THR B 1 93 ? 35.276 -27.909 -38.438 1.00 25.02 73 THR B O 1
ATOM 3178 N N . PRO B 1 94 ? 34.296 -25.875 -38.342 1.00 25.24 74 PRO B N 1
ATOM 3179 C CA . PRO B 1 94 ? 33.688 -26.253 -37.061 1.00 19.33 74 PRO B CA 1
ATOM 3180 C C . PRO B 1 94 ? 32.824 -27.505 -37.174 1.00 22.20 74 PRO B C 1
ATOM 3181 O O . PRO B 1 94 ? 32.297 -27.802 -38.238 1.00 23.34 74 PRO B O 1
ATOM 3185 N N . ALA B 1 95 ? 32.707 -28.227 -36.068 1.00 25.20 75 ALA B N 1
ATOM 3186 C CA . ALA B 1 95 ? 32.179 -29.588 -36.048 1.00 30.32 75 ALA B CA 1
ATOM 3187 C C . ALA B 1 95 ? 30.824 -29.786 -36.744 1.00 33.07 75 ALA B C 1
ATOM 3188 O O . ALA B 1 95 ? 30.634 -30.746 -37.474 1.00 37.60 75 ALA B O 1
ATOM 3190 N N . ALA B 1 96 ? 29.883 -28.883 -36.512 1.00 29.76 76 ALA B N 1
ATOM 3191 C CA . ALA B 1 96 ? 28.518 -29.084 -36.980 1.00 29.13 76 ALA B CA 1
ATOM 3192 C C . ALA B 1 96 ? 28.397 -28.925 -38.501 1.00 30.26 76 ALA B C 1
ATOM 3193 O O . ALA B 1 96 ? 27.428 -29.368 -39.101 1.00 33.95 76 ALA B O 1
ATOM 3195 N N . THR B 1 97 ? 29.389 -28.298 -39.117 1.00 29.01 77 THR B N 1
ATOM 3196 C CA . THR B 1 97 ? 29.375 -28.117 -40.554 1.00 30.23 77 THR B CA 1
ATOM 3197 C C . THR B 1 97 ? 29.901 -29.349 -41.267 1.00 33.33 77 THR B C 1
ATOM 3198 O O . THR B 1 97 ? 29.785 -29.440 -42.484 1.00 36.74 77 THR B O 1
ATOM 3202 N N . HIS B 1 98 ? 30.474 -30.287 -40.519 1.00 27.66 78 HIS B N 1
ATOM 3203 C CA . HIS B 1 98 ? 31.161 -31.430 -41.122 1.00 29.78 78 HIS B CA 1
ATOM 3204 C C . HIS B 1 98 ? 30.246 -32.314 -41.946 1.00 37.01 78 HIS B C 1
ATOM 3205 O O . HIS B 1 98 ? 30.579 -32.664 -43.075 1.00 44.04 78 HIS B O 1
ATOM 3212 N N . GLU B 1 99 ? 29.102 -32.681 -41.377 1.00 38.76 79 GLU B N 1
ATOM 3213 C CA . GLU B 1 99 ? 28.200 -33.615 -42.038 1.00 39.43 79 GLU B CA 1
ATOM 3214 C C . GLU B 1 99 ? 27.664 -33.036 -43.353 1.00 33.21 79 GLU B C 1
ATOM 3215 O O . GLU B 1 99 ? 27.710 -33.712 -44.373 1.00 32.21 79 GLU B O 1
ATOM 3221 N N . PRO B 1 100 ? 27.167 -31.791 -43.346 1.00 28.05 80 PRO B N 1
ATOM 3222 C CA . PRO B 1 100 ? 26.739 -31.305 -44.664 1.00 28.86 80 PRO B CA 1
ATOM 3223 C C . PRO B 1 100 ? 27.881 -31.108 -45.666 1.00 34.92 80 PRO B C 1
ATOM 3224 O O . PRO B 1 100 ? 27.697 -31.440 -46.831 1.00 42.42 80 PRO B O 1
ATOM 3228 N N . ILE B 1 101 ? 29.030 -30.593 -45.240 1.00 38.89 81 ILE B N 1
ATOM 3229 C CA . ILE B 1 101 ? 30.124 -30.370 -46.183 1.00 33.23 81 ILE B CA 1
ATOM 3230 C C . ILE B 1 101 ? 30.659 -31.698 -46.717 1.00 30.63 81 ILE B C 1
ATOM 3231 O O . ILE B 1 101 ? 30.843 -31.858 -47.918 1.00 30.15 81 ILE B O 1
ATOM 3236 N N . ALA B 1 102 ? 30.876 -32.664 -45.839 1.00 31.26 82 ALA B N 1
ATOM 3237 C CA . ALA B 1 102 ? 31.323 -33.977 -46.289 1.00 31.08 82 ALA B CA 1
ATOM 3238 C C . ALA B 1 102 ? 30.303 -34.640 -47.218 1.00 34.07 82 ALA B C 1
ATOM 3239 O O . ALA B 1 102 ? 30.676 -35.286 -48.197 1.00 34.50 82 ALA B O 1
ATOM 3241 N N . ALA B 1 103 ? 29.023 -34.485 -46.902 1.00 33.87 83 ALA B N 1
ATOM 3242 C CA . ALA B 1 103 ? 27.958 -35.062 -47.715 1.00 32.44 83 ALA B CA 1
ATOM 3243 C C . ALA B 1 103 ? 27.996 -34.509 -49.130 1.00 28.96 83 ALA B C 1
ATOM 3244 O O . ALA B 1 103 ? 27.922 -35.261 -50.091 1.00 31.36 83 ALA B O 1
ATOM 3246 N N . GLN B 1 104 ? 28.124 -33.194 -49.249 1.00 29.02 84 GLN B N 1
ATOM 3247 C CA . GLN B 1 104 ? 28.221 -32.555 -50.555 1.00 35.00 84 GLN B CA 1
ATOM 3248 C C . GLN B 1 104 ? 29.509 -32.952 -51.300 1.00 40.47 84 GLN B C 1
ATOM 3249 O O . GLN B 1 104 ? 29.520 -33.057 -52.521 1.00 46.34 84 GLN B O 1
ATOM 3255 N N . VAL B 1 105 ? 30.589 -33.180 -50.563 1.00 37.56 85 VAL B N 1
ATOM 3256 C CA . VAL B 1 105 ? 31.850 -33.574 -51.171 1.00 35.31 85 VAL B CA 1
ATOM 3257 C C . VAL B 1 105 ? 31.777 -35.005 -51.708 1.00 36.25 85 VAL B C 1
ATOM 3258 O O . VAL B 1 105 ? 32.278 -35.299 -52.791 1.00 40.97 85 VAL B O 1
ATOM 3262 N N . ILE B 1 106 ? 31.150 -35.897 -50.958 1.00 31.42 86 ILE B N 1
ATOM 3263 C CA . ILE B 1 106 ? 31.013 -37.272 -51.407 1.00 29.91 86 ILE B CA 1
ATOM 3264 C C . ILE B 1 106 ? 30.027 -37.346 -52.573 1.00 39.09 86 ILE B C 1
ATOM 3265 O O . ILE B 1 106 ? 30.195 -38.150 -53.491 1.00 42.31 86 ILE B O 1
ATOM 3270 N N . ALA B 1 107 ? 29.007 -36.489 -52.537 1.00 40.47 87 ALA B N 1
ATOM 3271 C CA . ALA B 1 107 ? 28.006 -36.441 -53.599 1.00 38.51 87 ALA B CA 1
ATOM 3272 C C . ALA B 1 107 ? 28.636 -36.015 -54.930 1.00 39.45 87 ALA B C 1
ATOM 3273 O O . ALA B 1 107 ? 28.219 -36.461 -55.997 1.00 42.13 87 ALA B O 1
ATOM 3275 N N . ALA B 1 108 ? 29.648 -35.158 -54.854 1.00 35.25 88 ALA B N 1
ATOM 3276 C CA . ALA B 1 108 ? 30.380 -34.734 -56.037 1.00 32.83 88 ALA B CA 1
ATOM 3277 C C . ALA B 1 108 ? 31.450 -35.752 -56.423 1.00 30.49 88 ALA B C 1
ATOM 3278 O O . ALA B 1 108 ? 32.300 -35.484 -57.257 1.00 34.82 88 ALA B O 1
ATOM 3280 N N . GLY B 1 109 ? 31.406 -36.913 -55.791 1.00 30.14 89 GLY B N 1
ATOM 3281 C CA . GLY B 1 109 ? 32.357 -37.968 -56.047 1.00 33.09 89 GLY B CA 1
ATOM 3282 C C . GLY B 1 109 ? 33.811 -37.704 -55.689 1.00 38.14 89 GLY B C 1
ATOM 3283 O O . GLY B 1 109 ? 34.696 -38.264 -56.331 1.00 40.27 89 GLY B O 1
ATOM 3284 N N . ARG B 1 110 ? 34.083 -36.883 -54.675 1.00 38.03 90 ARG B N 1
ATOM 3285 C CA . ARG B 1 110 ? 35.480 -36.686 -54.268 1.00 38.31 90 ARG B CA 1
ATOM 3286 C C . ARG B 1 110 ? 35.811 -37.475 -53.009 1.00 35.69 90 ARG B C 1
ATOM 3287 O O . ARG B 1 110 ? 34.944 -37.762 -52.195 1.00 36.25 90 ARG B O 1
ATOM 3295 N N . ASN B 1 111 ? 37.075 -37.856 -52.880 1.00 36.47 91 ASN B N 1
ATOM 3296 C CA . ASN B 1 111 ? 37.584 -38.411 -51.639 1.00 31.62 91 ASN B CA 1
ATOM 3297 C C . ASN B 1 111 ? 37.642 -37.311 -50.586 1.00 28.84 91 ASN B C 1
ATOM 3298 O O . ASN B 1 111 ? 37.848 -36.142 -50.916 1.00 26.64 91 ASN B O 1
ATOM 3303 N N . VAL B 1 112 ? 37.464 -37.669 -49.321 1.00 25.65 92 VAL B N 1
ATOM 3304 C CA . VAL B 1 112 ? 37.370 -36.641 -48.282 1.00 24.97 92 VAL B CA 1
ATOM 3305 C C . VAL B 1 112 ? 38.040 -37.057 -46.955 1.00 23.49 92 VAL B C 1
ATOM 3306 O O . VAL B 1 112 ? 37.976 -38.212 -46.537 1.00 20.88 92 VAL B O 1
ATOM 3310 N N . LEU B 1 113 ? 38.735 -36.113 -46.336 1.00 22.50 93 LEU B N 1
ATOM 3311 C CA . LEU B 1 113 ? 39.265 -36.290 -44.984 1.00 20.73 93 LEU B CA 1
ATOM 3312 C C . LEU B 1 113 ? 38.588 -35.296 -44.057 1.00 21.51 93 LEU B C 1
ATOM 3313 O O . LEU B 1 113 ? 38.677 -34.096 -44.255 1.00 21.88 93 LEU B O 1
ATOM 3318 N N . VAL B 1 114 ? 37.901 -35.808 -43.052 1.00 20.45 94 VAL B N 1
ATOM 3319 C CA . VAL B 1 114 ? 37.115 -34.975 -42.147 1.00 20.29 94 VAL B CA 1
ATOM 3320 C C . VAL B 1 114 ? 37.804 -34.875 -40.793 1.00 24.05 94 VAL B C 1
ATOM 3321 O O . VAL B 1 114 ? 38.143 -35.886 -40.185 1.00 26.08 94 VAL B O 1
ATOM 3325 N N . GLU B 1 115 ? 38.032 -33.659 -40.327 1.00 21.92 95 GLU B N 1
ATOM 3326 C CA . GLU B 1 115 ? 38.641 -33.510 -39.027 1.00 25.00 95 GLU B CA 1
ATOM 3327 C C . GLU B 1 115 ? 37.768 -34.120 -37.934 1.00 25.45 95 GLU B C 1
ATOM 3328 O O . GLU B 1 115 ? 36.559 -34.312 -38.094 1.00 21.70 95 GLU B O 1
ATOM 3334 N N . LYS B 1 116 ? 38.424 -34.443 -36.831 1.00 24.32 96 LYS B N 1
ATOM 3335 C CA . LYS B 1 116 ? 37.772 -35.025 -35.677 1.00 24.49 96 LYS B CA 1
ATOM 3336 C C . LYS B 1 116 ? 36.684 -34.094 -35.136 1.00 31.46 96 LYS B C 1
ATOM 3337 O O . LYS B 1 116 ? 36.690 -32.908 -35.443 1.00 33.72 96 LYS B O 1
ATOM 3343 N N . PRO B 1 117 ? 35.898 -34.587 -34.172 1.00 37.96 97 PRO B N 1
ATOM 3344 C CA . PRO B 1 117 ? 34.513 -35.019 -34.279 1.00 34.04 97 PRO B CA 1
ATOM 3345 C C . PRO B 1 117 ? 34.175 -35.199 -35.740 1.00 34.56 97 PRO B C 1
ATOM 3346 O O . PRO B 1 117 ? 33.990 -34.207 -36.449 1.00 35.97 97 PRO B O 1
ATOM 3350 N N . LEU B 1 118 ? 34.134 -36.450 -36.187 1.00 30.01 98 LEU B N 1
ATOM 3351 C CA . LEU B 1 118 ? 33.694 -36.750 -37.550 1.00 31.72 98 LEU B CA 1
ATOM 3352 C C . LEU B 1 118 ? 32.352 -36.062 -37.774 1.00 32.32 98 LEU B C 1
ATOM 3353 O O . LEU B 1 118 ? 32.253 -35.111 -38.555 1.00 34.88 98 LEU B O 1
ATOM 3358 N N . VAL B 1 119 ? 31.340 -36.546 -37.062 1.00 26.66 99 VAL B N 1
ATOM 3359 C CA . VAL B 1 119 ? 30.028 -35.915 -36.992 1.00 32.30 99 VAL B CA 1
ATOM 3360 C C . VAL B 1 119 ? 29.513 -35.942 -35.548 1.00 36.87 99 VAL B C 1
ATOM 3361 O O . VAL B 1 119 ? 30.180 -36.446 -34.645 1.00 36.83 99 VAL B O 1
ATOM 3365 N N . LEU B 1 120 ? 28.311 -35.428 -35.335 1.00 37.60 100 LEU B N 1
ATOM 3366 C CA . LEU B 1 120 ? 27.803 -35.300 -33.983 1.00 35.98 100 LEU B CA 1
ATOM 3367 C C . LEU B 1 120 ? 26.770 -36.371 -33.616 1.00 38.95 100 LEU B C 1
ATOM 3368 O O . LEU B 1 120 ? 26.237 -36.360 -32.522 1.00 42.75 100 LEU B O 1
ATOM 3373 N N . SER B 1 121 ? 26.491 -37.304 -34.515 1.00 36.66 101 SER B N 1
ATOM 3374 C CA . SER B 1 121 ? 25.511 -38.349 -34.217 1.00 35.54 101 SER B CA 1
ATOM 3375 C C . SER B 1 121 ? 25.898 -39.676 -34.841 1.00 34.20 101 SER B C 1
ATOM 3376 O O . SER B 1 121 ? 26.477 -39.706 -35.926 1.00 32.51 101 SER B O 1
ATOM 3379 N N . THR B 1 122 ? 25.598 -40.771 -34.148 1.00 36.48 102 THR B N 1
ATOM 3380 C CA . THR B 1 122 ? 25.883 -42.110 -34.666 1.00 38.61 102 THR B CA 1
ATOM 3381 C C . THR B 1 122 ? 25.237 -42.320 -36.031 1.00 45.95 102 THR B C 1
ATOM 3382 O O . THR B 1 122 ? 25.820 -42.949 -36.918 1.00 50.27 102 THR B O 1
ATOM 3386 N N . GLY B 1 123 ? 24.036 -41.765 -36.194 1.00 43.55 103 GLY B N 1
ATOM 3387 C CA . GLY B 1 123 ? 23.287 -41.882 -37.431 1.00 38.45 103 GLY B CA 1
ATOM 3388 C C . GLY B 1 123 ? 23.928 -41.226 -38.635 1.00 38.86 103 GLY B C 1
ATOM 3389 O O . GLY B 1 123 ? 24.095 -41.859 -39.677 1.00 39.56 103 GLY B O 1
ATOM 3390 N N . HIS B 1 124 ? 24.280 -39.954 -38.513 1.00 37.74 104 HIS B N 1
ATOM 3391 C CA . HIS B 1 124 ? 24.973 -39.280 -39.606 1.00 41.03 104 HIS B CA 1
ATOM 3392 C C . HIS B 1 124 ? 26.295 -39.966 -39.942 1.00 37.32 104 HIS B C 1
ATOM 3393 O O . HIS B 1 124 ? 26.713 -39.991 -41.103 1.00 36.47 104 HIS B O 1
ATOM 3400 N N . ALA B 1 125 ? 26.934 -40.534 -38.923 1.00 33.52 105 ALA B N 1
ATOM 3401 C CA . ALA B 1 125 ? 28.216 -41.188 -39.107 1.00 29.76 105 ALA B CA 1
ATOM 3402 C C . ALA B 1 125 ? 28.078 -42.387 -40.011 1.00 30.12 105 ALA B C 1
ATOM 3403 O O . ALA B 1 125 ? 28.729 -42.455 -41.045 1.00 31.19 105 ALA B O 1
ATOM 3405 N N . ARG B 1 126 ? 27.224 -43.324 -39.614 1.00 36.16 106 ARG B N 1
ATOM 3406 C CA . ARG B 1 126 ? 27.026 -44.565 -40.362 1.00 41.98 106 ARG B CA 1
ATOM 3407 C C . ARG B 1 126 ? 26.513 -44.284 -41.770 1.00 41.49 106 ARG B C 1
ATOM 3408 O O . ARG B 1 126 ? 26.838 -44.997 -42.721 1.00 42.13 106 ARG B O 1
ATOM 3416 N N . GLN B 1 127 ? 25.751 -43.214 -41.908 1.00 43.82 107 GLN B N 1
ATOM 3417 C CA . GLN B 1 127 ? 25.158 -42.890 -43.189 1.00 52.61 107 GLN B CA 1
ATOM 3418 C C . GLN B 1 127 ? 26.171 -42.187 -44.095 1.00 46.76 107 GLN B C 1
ATOM 3419 O O . GLN B 1 127 ? 26.134 -42.313 -45.317 1.00 49.60 107 GLN B O 1
ATOM 3425 N N . LEU B 1 128 ? 27.094 -41.458 -43.490 1.00 42.13 108 LEU B N 1
ATOM 3426 C CA . LEU B 1 128 ? 28.161 -40.822 -44.250 1.00 36.83 108 LEU B CA 1
ATOM 3427 C C . LEU B 1 128 ? 29.139 -41.881 -44.732 1.00 33.67 108 LEU B C 1
ATOM 3428 O O . LEU B 1 128 ? 29.608 -41.852 -45.866 1.00 33.32 108 LEU B O 1
ATOM 3433 N N . ALA B 1 129 ? 29.442 -42.823 -43.852 1.00 27.84 109 ALA B N 1
ATOM 3434 C CA . ALA B 1 129 ? 30.260 -43.963 -44.229 1.00 32.46 109 ALA B CA 1
ATOM 3435 C C . ALA B 1 129 ? 29.644 -44.703 -45.421 1.00 36.20 109 ALA B C 1
ATOM 3436 O O . ALA B 1 129 ? 30.322 -44.997 -46.408 1.00 35.62 109 ALA B O 1
ATOM 3438 N N . ALA B 1 130 ? 28.352 -44.990 -45.321 1.00 35.82 110 ALA B N 1
ATOM 3439 C CA . ALA B 1 130 ? 27.654 -45.730 -46.357 1.00 34.62 110 ALA B CA 1
ATOM 3440 C C . ALA B 1 130 ? 27.738 -44.994 -47.688 1.00 34.67 110 ALA B C 1
ATOM 3441 O O . ALA B 1 130 ? 28.095 -45.572 -48.709 1.00 35.49 110 ALA B O 1
ATOM 3443 N N . ALA B 1 131 ? 27.427 -43.706 -47.655 1.00 30.92 111 ALA B N 1
ATOM 3444 C CA . ALA B 1 131 ? 27.532 -42.841 -48.821 1.00 31.91 111 ALA B CA 1
ATOM 3445 C C . ALA B 1 131 ? 28.908 -42.868 -49.478 1.00 36.03 111 ALA B C 1
ATOM 3446 O O . ALA B 1 131 ? 29.010 -42.808 -50.697 1.00 43.00 111 ALA B O 1
ATOM 3448 N N . ALA B 1 132 ? 29.962 -42.933 -48.674 1.00 36.81 112 ALA B N 1
ATOM 3449 C CA . ALA B 1 132 ? 31.312 -42.994 -49.209 1.00 33.78 112 ALA B CA 1
ATOM 3450 C C . ALA B 1 132 ? 31.545 -44.329 -49.895 1.00 32.53 112 ALA B C 1
ATOM 3451 O O . ALA B 1 132 ? 32.091 -44.377 -50.986 1.00 32.85 112 ALA B O 1
ATOM 3453 N N . HIS B 1 133 ? 31.131 -45.403 -49.228 1.00 37.67 113 HIS B N 1
ATOM 3454 C CA . HIS B 1 133 ? 31.223 -46.765 -49.741 1.00 45.89 113 HIS B CA 1
ATOM 3455 C C . HIS B 1 133 ? 30.481 -46.864 -51.075 1.00 52.40 113 HIS B C 1
ATOM 3456 O O . HIS B 1 133 ? 30.990 -47.425 -52.052 1.00 53.74 113 HIS B O 1
ATOM 3463 N N . GLU B 1 134 ? 29.279 -46.294 -51.088 1.00 58.68 114 GLU B N 1
ATOM 3464 C CA . GLU B 1 134 ? 28.460 -46.119 -52.283 1.00 65.27 114 GLU B CA 1
ATOM 3465 C C . GLU B 1 134 ? 29.233 -45.680 -53.524 1.00 61.56 114 GLU B C 1
ATOM 3466 O O . GLU B 1 134 ? 29.252 -46.395 -54.519 1.00 59.40 114 GLU B O 1
ATOM 3472 N N . ARG B 1 135 ? 29.863 -44.508 -53.463 1.00 56.37 115 ARG B N 1
ATOM 3473 C CA . ARG B 1 135 ? 30.538 -43.923 -54.618 1.00 54.31 115 ARG B CA 1
ATOM 3474 C C . ARG B 1 135 ? 31.945 -44.477 -54.815 1.00 53.53 115 ARG B C 1
ATOM 3475 O O . ARG B 1 135 ? 32.662 -44.056 -55.723 1.00 59.33 115 ARG B O 1
ATOM 3483 N N . GLY B 1 136 ? 32.338 -45.413 -53.962 1.00 47.55 116 GLY B N 1
ATOM 3484 C CA . GLY B 1 136 ? 33.693 -45.920 -53.970 1.00 46.27 116 GLY B CA 1
ATOM 3485 C C . GLY B 1 136 ? 34.736 -44.831 -53.774 1.00 46.42 116 GLY B C 1
ATOM 3486 O O . GLY B 1 136 ? 35.744 -44.806 -54.472 1.00 51.62 116 GLY B O 1
ATOM 3487 N N . VAL B 1 137 ? 34.506 -43.915 -52.839 1.00 41.76 117 VAL B N 1
ATOM 3488 C CA . VAL B 1 137 ? 35.532 -42.919 -52.542 1.00 35.91 117 VAL B CA 1
ATOM 3489 C C . VAL B 1 137 ? 36.029 -43.123 -51.122 1.00 34.06 117 VAL B C 1
ATOM 3490 O O . VAL B 1 137 ? 35.365 -43.767 -50.314 1.00 31.35 117 VAL B O 1
ATOM 3494 N N . VAL B 1 138 ? 37.207 -42.589 -50.823 1.00 34.89 118 VAL B N 1
ATOM 3495 C CA . VAL B 1 138 ? 37.778 -42.726 -49.483 1.00 29.68 118 VAL B CA 1
ATOM 3496 C C . VAL B 1 138 ? 37.123 -41.740 -48.530 1.00 29.40 118 VAL B C 1
ATOM 3497 O O . VAL B 1 138 ? 36.994 -40.560 -48.840 1.00 30.91 118 VAL B O 1
ATOM 3501 N N . LEU B 1 139 ? 36.675 -42.245 -47.388 1.00 28.06 119 LEU B N 1
ATOM 3502 C CA . LEU B 1 139 ? 36.301 -41.402 -46.258 1.00 26.60 119 LEU B CA 1
ATOM 3503 C C . LEU B 1 139 ? 37.287 -41.656 -45.128 1.00 28.52 119 LEU B C 1
ATOM 3504 O O . LEU B 1 139 ? 37.375 -42.761 -44.613 1.00 33.10 119 LEU B O 1
ATOM 3509 N N . ALA B 1 140 ? 38.043 -40.634 -44.762 1.00 26.26 120 ALA B N 1
ATOM 3510 C CA . ALA B 1 140 ? 38.985 -40.730 -43.654 1.00 25.48 120 ALA B CA 1
ATOM 3511 C C . ALA B 1 140 ? 38.662 -39.706 -42.573 1.00 26.05 120 ALA B C 1
ATOM 3512 O O . ALA B 1 140 ? 38.040 -38.677 -42.853 1.00 24.64 120 ALA B O 1
ATOM 3514 N N . HIS B 1 141 ? 39.092 -39.975 -41.340 1.00 25.17 121 HIS B N 1
ATOM 3515 C CA . HIS B 1 141 ? 38.879 -39.011 -40.277 1.00 25.75 121 HIS B CA 1
ATOM 3516 C C . HIS B 1 141 ? 40.175 -38.611 -39.582 1.00 26.56 121 HIS B C 1
ATOM 3517 O O . HIS B 1 141 ? 41.126 -39.383 -39.515 1.00 25.13 121 HIS B O 1
ATOM 3524 N N . GLY B 1 142 ? 40.171 -37.396 -39.041 1.00 20.42 122 GLY B N 1
ATOM 3525 C CA . GLY B 1 142 ? 41.356 -36.770 -38.489 1.00 32.04 122 GLY B CA 1
ATOM 3526 C C . GLY B 1 142 ? 41.839 -37.130 -37.089 1.00 33.06 122 GLY B C 1
ATOM 3527 O O . GLY B 1 142 ? 42.351 -36.269 -36.387 1.00 39.49 122 GLY B O 1
ATOM 3528 N N . GLY B 1 143 ? 41.722 -38.388 -36.683 1.00 25.00 123 GLY B N 1
ATOM 3529 C CA . GLY B 1 143 ? 42.305 -38.804 -35.417 1.00 22.99 123 GLY B CA 1
ATOM 3530 C C . GLY B 1 143 ? 43.799 -39.047 -35.524 1.00 20.61 123 GLY B C 1
ATOM 3531 O O . GLY B 1 143 ? 44.239 -40.173 -35.687 1.00 20.72 123 GLY B O 1
ATOM 3532 N N . ASN B 1 144 ? 44.584 -37.985 -35.418 1.00 20.61 124 ASN B N 1
ATOM 3533 C CA . ASN B 1 144 ? 46.003 -38.040 -35.748 1.00 20.74 124 ASN B CA 1
ATOM 3534 C C . ASN B 1 144 ? 46.909 -38.794 -34.758 1.00 20.82 124 ASN B C 1
ATOM 3535 O O . ASN B 1 144 ? 47.928 -39.325 -35.168 1.00 24.42 124 ASN B O 1
ATOM 3540 N N . PHE B 1 145 ? 46.551 -38.856 -33.476 1.00 20.74 125 PHE B N 1
ATOM 3541 C CA . PHE B 1 145 ? 47.496 -39.387 -32.477 1.00 20.81 125 PHE B CA 1
ATOM 3542 C C . PHE B 1 145 ? 47.706 -40.899 -32.545 1.00 24.30 125 PHE B C 1
ATOM 3543 O O . PHE B 1 145 ? 48.719 -41.383 -32.047 1.00 24.59 125 PHE B O 1
ATOM 3551 N N . VAL B 1 146 ? 46.801 -41.640 -33.190 1.00 20.91 126 VAL B N 1
ATOM 3552 C CA . VAL B 1 146 ? 47.059 -43.064 -33.436 1.00 22.75 126 VAL B CA 1
ATOM 3553 C C . VAL B 1 146 ? 48.110 -43.248 -34.552 1.00 24.48 126 VAL B C 1
ATOM 3554 O O . VAL B 1 146 ? 48.517 -44.372 -34.848 1.00 22.81 126 VAL B O 1
ATOM 3558 N N . TYR B 1 147 ? 48.561 -42.141 -35.142 1.00 21.17 127 TYR B N 1
ATOM 3559 C CA . TYR B 1 147 ? 49.619 -42.162 -36.150 1.00 24.00 127 TYR B CA 1
ATOM 3560 C C . TYR B 1 147 ? 50.935 -41.579 -35.637 1.00 25.26 127 TYR B C 1
ATOM 3561 O O . TYR B 1 147 ? 51.926 -41.528 -36.368 1.00 25.58 127 TYR B O 1
ATOM 3570 N N . ALA B 1 148 ? 50.924 -41.071 -34.415 1.00 21.29 128 ALA B N 1
ATOM 3571 C CA . ALA B 1 148 ? 52.121 -40.498 -33.830 1.00 21.34 128 ALA B CA 1
ATOM 3572 C C . ALA B 1 148 ? 53.154 -41.597 -33.671 1.00 21.50 128 ALA B C 1
ATOM 3573 O O . ALA B 1 148 ? 52.823 -42.667 -33.182 1.00 23.57 128 ALA B O 1
ATOM 3575 N N . PRO B 1 149 ? 54.408 -41.338 -34.078 1.00 21.62 129 PRO B N 1
ATOM 3576 C CA . PRO B 1 149 ? 55.414 -42.413 -34.081 1.00 23.02 129 PRO B CA 1
ATOM 3577 C C . PRO B 1 149 ? 55.727 -42.973 -32.690 1.00 21.80 129 PRO B C 1
ATOM 3578 O O . PRO B 1 149 ? 55.906 -44.173 -32.527 1.00 32.66 129 PRO B O 1
ATOM 3582 N N . LYS B 1 150 ? 55.752 -42.118 -31.689 1.00 21.72 130 LYS B N 1
ATOM 3583 C CA . LYS B 1 150 ? 55.966 -42.561 -30.315 1.00 21.73 130 LYS B CA 1
ATOM 3584 C C . LYS B 1 150 ? 54.856 -43.509 -29.864 1.00 21.67 130 LYS B C 1
ATOM 3585 O O . LYS B 1 150 ? 55.120 -44.544 -29.250 1.00 21.75 130 LYS B O 1
ATOM 3591 N N . PHE B 1 151 ? 53.615 -43.156 -30.186 1.00 21.53 131 PHE B N 1
ATOM 3592 C CA . PHE B 1 151 ? 52.454 -43.931 -29.765 1.00 24.25 131 PHE B CA 1
ATOM 3593 C C . PHE B 1 151 ? 52.336 -45.245 -30.542 1.00 26.40 131 PHE B C 1
ATOM 3594 O O . PHE B 1 151 ? 51.901 -46.261 -30.001 1.00 26.35 131 PHE B O 1
ATOM 3602 N N . VAL B 1 152 ? 52.711 -45.211 -31.815 1.00 21.62 132 VAL B N 1
ATOM 3603 C CA . VAL B 1 152 ? 52.691 -46.408 -32.639 1.00 23.49 132 VAL B CA 1
ATOM 3604 C C . VAL B 1 152 ? 53.668 -47.433 -32.058 1.00 23.25 132 VAL B C 1
ATOM 3605 O O . VAL B 1 152 ? 53.338 -48.611 -31.900 1.00 21.91 132 VAL B O 1
ATOM 3609 N N . ARG B 1 153 ? 54.856 -46.968 -31.694 1.00 21.95 133 ARG B N 1
ATOM 3610 C CA . ARG B 1 153 ? 55.802 -47.823 -30.999 1.00 22.08 133 ARG B CA 1
ATOM 3611 C C . ARG B 1 153 ? 55.234 -48.395 -29.701 1.00 24.38 133 ARG B C 1
ATOM 3612 O O . ARG B 1 153 ? 55.428 -49.559 -29.391 1.00 24.73 133 ARG B O 1
ATOM 3620 N N . ALA B 1 154 ? 54.533 -47.568 -28.939 1.00 21.89 134 ALA B N 1
ATOM 3621 C CA . ALA B 1 154 ? 53.976 -48.017 -27.676 1.00 21.84 134 ALA B CA 1
ATOM 3622 C C . ALA B 1 154 ? 52.874 -49.040 -27.904 1.00 22.61 134 ALA B C 1
ATOM 3623 O O . ALA B 1 154 ? 52.724 -49.977 -27.130 1.00 23.37 134 ALA B O 1
ATOM 3625 N N . HIS B 1 155 ? 52.106 -48.850 -28.970 1.00 22.58 135 HIS B N 1
ATOM 3626 C CA . HIS B 1 155 ? 51.042 -49.772 -29.327 1.00 21.69 135 HIS B CA 1
ATOM 3627 C C . HIS B 1 155 ? 51.620 -51.148 -29.686 1.00 22.76 135 HIS B C 1
ATOM 3628 O O . HIS B 1 155 ? 51.071 -52.178 -29.333 1.00 28.02 135 HIS B O 1
ATOM 3635 N N . GLU B 1 156 ? 52.759 -51.143 -30.356 1.00 25.09 136 GLU B N 1
ATOM 3636 C CA . GLU B 1 156 ? 53.466 -52.368 -30.709 1.00 28.25 136 GLU B CA 1
ATOM 3637 C C . GLU B 1 156 ? 53.886 -53.159 -29.477 1.00 25.37 136 GLU B C 1
ATOM 3638 O O . GLU B 1 156 ? 53.784 -54.373 -29.448 1.00 24.14 136 GLU B O 1
ATOM 3644 N N . LEU B 1 157 ? 54.348 -52.463 -28.449 1.00 26.73 137 LEU B N 1
ATOM 3645 C CA . LEU B 1 157 ? 54.728 -53.115 -27.207 1.00 24.28 137 LEU B CA 1
ATOM 3646 C C . LEU B 1 157 ? 53.507 -53.537 -26.395 1.00 27.54 137 LEU B C 1
ATOM 3647 O O . LEU B 1 157 ? 53.539 -54.534 -25.683 1.00 34.50 137 LEU B O 1
ATOM 3652 N N . ALA B 1 158 ? 52.425 -52.773 -26.493 1.00 26.47 138 ALA B N 1
ATOM 3653 C CA . ALA B 1 158 ? 51.215 -53.135 -25.773 1.00 24.61 138 ALA B CA 1
ATOM 3654 C C . ALA B 1 158 ? 50.544 -54.369 -26.387 1.00 21.89 138 ALA B C 1
ATOM 3655 O O . ALA B 1 158 ? 49.713 -54.993 -25.753 1.00 28.28 138 ALA B O 1
ATOM 3657 N N . ALA B 1 159 ? 50.904 -54.728 -27.612 1.00 28.13 139 ALA B N 1
ATOM 3658 C CA . ALA B 1 159 ? 50.260 -55.867 -28.258 1.00 27.48 139 ALA B CA 1
ATOM 3659 C C . ALA B 1 159 ? 51.047 -57.156 -28.024 1.00 32.15 139 ALA B C 1
ATOM 3660 O O . ALA B 1 159 ? 50.683 -58.205 -28.528 1.00 35.74 139 ALA B O 1
ATOM 3662 N N . ASP B 1 160 ? 52.113 -57.076 -27.234 1.00 34.40 140 ASP B N 1
ATOM 3663 C CA . ASP B 1 160 ? 52.929 -58.245 -26.903 1.00 33.18 140 ASP B CA 1
ATOM 3664 C C . ASP B 1 160 ? 52.311 -58.987 -25.720 1.00 33.75 140 ASP B C 1
ATOM 3665 O O . ASP B 1 160 ? 52.575 -58.674 -24.566 1.00 33.47 140 ASP B O 1
ATOM 3670 N N . ARG B 1 161 ? 51.502 -59.989 -26.017 1.00 35.85 141 ARG B N 1
ATOM 3671 C CA . ARG B 1 161 ? 50.745 -60.675 -24.982 1.00 36.71 141 ARG B CA 1
ATOM 3672 C C . ARG B 1 161 ? 51.623 -61.417 -23.971 1.00 33.28 141 ARG B C 1
ATOM 3673 O O . ARG B 1 161 ? 51.283 -61.493 -22.792 1.00 33.56 141 ARG B O 1
ATOM 3681 N N . GLU B 1 162 ? 52.752 -61.955 -24.418 1.00 27.41 142 GLU B N 1
ATOM 3682 C CA . GLU B 1 162 ? 53.618 -62.670 -23.503 1.00 28.54 142 GLU B CA 1
ATOM 3683 C C . GLU B 1 162 ? 54.213 -61.716 -22.463 1.00 31.81 142 GLU B C 1
ATOM 3684 O O . GLU B 1 162 ? 54.376 -62.074 -21.296 1.00 34.60 142 GLU B O 1
ATOM 3686 N N . ALA B 1 163 ? 54.525 -60.498 -22.893 1.00 31.83 143 ALA B N 1
ATOM 3687 C CA . ALA B 1 163 ? 55.187 -59.523 -22.026 1.00 32.33 143 ALA B CA 1
ATOM 3688 C C . ALA B 1 163 ? 54.234 -58.886 -21.023 1.00 29.86 143 ALA B C 1
ATOM 3689 O O . ALA B 1 163 ? 54.598 -58.660 -19.871 1.00 26.82 143 ALA B O 1
ATOM 3691 N N . LEU B 1 164 ? 53.014 -58.618 -21.472 1.00 22.43 144 LEU B N 1
ATOM 3692 C CA . LEU B 1 164 ? 52.008 -57.913 -20.679 1.00 24.09 144 LEU B CA 1
ATOM 3693 C C . LEU B 1 164 ? 51.027 -58.790 -19.922 1.00 27.60 144 LEU B C 1
ATOM 3694 O O . LEU B 1 164 ? 50.371 -58.308 -18.991 1.00 30.16 144 LEU B O 1
ATOM 3699 N N . GLY B 1 165 ? 50.902 -60.055 -20.324 1.00 25.71 145 GLY B N 1
ATOM 3700 C CA . GLY B 1 165 ? 49.880 -60.922 -19.765 1.00 24.74 145 GLY B CA 1
ATOM 3701 C C . GLY B 1 165 ? 48.482 -60.409 -20.079 1.00 27.75 145 GLY B C 1
ATOM 3702 O O . GLY B 1 165 ? 48.252 -59.830 -21.131 1.00 29.22 145 GLY B O 1
ATOM 3703 N N . THR B 1 166 ? 47.545 -60.598 -19.157 1.00 30.37 146 THR B N 1
ATOM 3704 C CA . THR B 1 166 ? 46.180 -60.123 -19.358 1.00 34.08 146 THR B CA 1
ATOM 3705 C C . THR B 1 166 ? 46.065 -58.637 -19.085 1.00 28.25 146 THR B C 1
ATOM 3706 O O . THR B 1 166 ? 46.293 -58.195 -17.972 1.00 33.90 146 THR B O 1
ATOM 3710 N N . VAL B 1 167 ? 45.716 -57.869 -20.109 1.00 27.68 147 VAL B N 1
ATOM 3711 C CA . VAL B 1 167 ? 45.614 -56.424 -19.985 1.00 25.42 147 VAL B CA 1
ATOM 3712 C C . VAL B 1 167 ? 44.328 -56.039 -19.295 1.00 29.62 147 VAL B C 1
ATOM 3713 O O . VAL B 1 167 ? 43.256 -56.378 -19.775 1.00 38.49 147 VAL B O 1
ATOM 3717 N N . HIS B 1 168 ? 44.428 -55.335 -18.170 1.00 26.54 148 HIS B N 1
ATOM 3718 C CA . HIS B 1 168 ? 43.239 -54.941 -17.419 1.00 25.72 148 HIS B CA 1
ATOM 3719 C C . HIS B 1 168 ? 42.957 -53.442 -17.356 1.00 25.29 148 HIS B C 1
ATOM 3720 O O . HIS B 1 168 ? 41.839 -53.055 -17.028 1.00 25.84 148 HIS B O 1
ATOM 3727 N N . SER B 1 169 ? 43.955 -52.604 -17.640 1.00 24.99 149 SER B N 1
ATOM 3728 C CA . SER B 1 169 ? 43.795 -51.152 -17.508 1.00 24.97 149 SER B CA 1
ATOM 3729 C C . SER B 1 169 ? 44.399 -50.401 -18.667 1.00 23.61 149 SER B C 1
ATOM 3730 O O . SER B 1 169 ? 45.462 -50.740 -19.160 1.00 21.20 149 SER B O 1
ATOM 3733 N N . VAL B 1 170 ? 43.721 -49.344 -19.076 1.00 20.96 150 VAL B N 1
ATOM 3734 C CA . VAL B 1 170 ? 44.315 -48.419 -20.005 1.00 20.95 150 VAL B CA 1
ATOM 3735 C C . VAL B 1 170 ? 43.851 -47.048 -19.553 1.00 21.77 150 VAL B C 1
ATOM 3736 O O . VAL B 1 170 ? 42.727 -46.878 -19.114 1.00 20.73 150 VAL B O 1
ATOM 3740 N N . ARG B 1 171 ? 44.742 -46.075 -19.606 1.00 20.85 151 ARG B N 1
ATOM 3741 C CA . ARG B 1 171 ? 44.372 -44.724 -19.254 1.00 20.75 151 ARG B CA 1
ATOM 3742 C C . ARG B 1 171 ? 44.987 -43.763 -20.244 1.00 24.50 151 ARG B C 1
ATOM 3743 O O . ARG B 1 171 ? 46.146 -43.909 -20.632 1.00 20.84 151 ARG B O 1
ATOM 3751 N N . VAL B 1 172 ? 44.201 -42.792 -20.670 1.00 20.60 152 VAL B N 1
ATOM 3752 C CA . VAL B 1 172 ? 44.716 -41.718 -21.490 1.00 20.58 152 VAL B CA 1
ATOM 3753 C C . VAL B 1 172 ? 44.361 -40.406 -20.836 1.00 20.48 152 VAL B C 1
ATOM 3754 O O . VAL B 1 172 ? 43.217 -40.162 -20.536 1.00 26.60 152 VAL B O 1
ATOM 3758 N N . ALA B 1 173 ? 45.345 -39.565 -20.591 1.00 23.56 153 ALA B N 1
ATOM 3759 C CA . ALA B 1 173 ? 45.058 -38.260 -20.040 1.00 21.71 153 ALA B CA 1
ATOM 3760 C C . ALA B 1 173 ? 45.406 -37.224 -21.079 1.00 20.39 153 ALA B C 1
ATOM 3761 O O . ALA B 1 173 ? 46.487 -37.237 -21.628 1.00 20.47 153 ALA B O 1
ATOM 3763 N N . PHE B 1 174 ? 44.469 -36.330 -21.348 1.00 20.26 154 PHE B N 1
ATOM 3764 C CA . PHE B 1 174 ? 44.712 -35.243 -22.283 1.00 24.98 154 PHE B CA 1
ATOM 3765 C C . PHE B 1 174 ? 44.297 -33.904 -21.670 1.00 20.11 154 PHE B C 1
ATOM 3766 O O . PHE B 1 174 ? 43.138 -33.645 -21.397 1.00 20.26 154 PHE B O 1
ATOM 3774 N N . ARG B 1 175 ? 45.290 -33.068 -21.424 1.00 20.15 155 ARG B N 1
ATOM 3775 C CA . ARG B 1 175 ? 45.064 -31.803 -20.749 1.00 20.07 155 ARG B CA 1
ATOM 3776 C C . ARG B 1 175 ? 45.646 -30.641 -21.514 1.00 23.68 155 ARG B C 1
ATOM 3777 O O . ARG B 1 175 ? 46.699 -30.736 -22.135 1.00 24.09 155 ARG B O 1
ATOM 3785 N N . THR B 1 176 ? 44.968 -29.518 -21.377 1.00 23.65 156 THR B N 1
ATOM 3786 C CA . THR B 1 176 ? 45.117 -28.391 -22.251 1.00 20.14 156 THR B CA 1
ATOM 3787 C C . THR B 1 176 ? 44.634 -27.138 -21.503 1.00 19.78 156 THR B C 1
ATOM 3788 O O . THR B 1 176 ? 43.895 -27.258 -20.527 1.00 19.74 156 THR B O 1
ATOM 3792 N N . SER B 1 177 ? 45.075 -25.956 -21.924 1.00 20.55 157 SER B N 1
ATOM 3793 C CA . SER B 1 177 ? 44.576 -24.708 -21.352 1.00 23.82 157 SER B CA 1
ATOM 3794 C C . SER B 1 177 ? 43.333 -24.129 -22.076 1.00 28.04 157 SER B C 1
ATOM 3795 O O . SER B 1 177 ? 42.955 -22.982 -21.871 1.00 28.47 157 SER B O 1
ATOM 3798 N N . GLY B 1 178 ? 42.698 -24.916 -22.923 1.00 21.36 158 GLY B N 1
ATOM 3799 C CA . GLY B 1 178 ? 41.484 -24.475 -23.561 1.00 28.35 158 GLY B CA 1
ATOM 3800 C C . GLY B 1 178 ? 41.663 -23.927 -24.958 1.00 30.27 158 GLY B C 1
ATOM 3801 O O . GLY B 1 178 ? 42.761 -23.568 -25.365 1.00 32.00 158 GLY B O 1
ATOM 3802 N N . PRO B 1 179 ? 40.558 -23.853 -25.698 1.00 34.47 159 PRO B N 1
ATOM 3803 C CA . PRO B 1 179 ? 40.555 -23.472 -27.115 1.00 37.00 159 PRO B CA 1
ATOM 3804 C C . PRO B 1 179 ? 40.684 -21.970 -27.355 1.00 42.92 159 PRO B C 1
ATOM 3805 O O . PRO B 1 179 ? 40.282 -21.149 -26.528 1.00 38.86 159 PRO B O 1
ATOM 3809 N N . ASP B 1 180 ? 41.243 -21.638 -28.513 1.00 58.02 160 ASP B N 1
ATOM 3810 C CA . ASP B 1 180 ? 41.412 -20.262 -28.960 1.00 68.08 160 ASP B CA 1
ATOM 3811 C C . ASP B 1 180 ? 40.076 -19.594 -29.257 1.00 59.91 160 ASP B C 1
ATOM 3812 O O . ASP B 1 180 ? 39.674 -18.650 -28.586 1.00 58.76 160 ASP B O 1
ATOM 3817 N N . THR B 1 181 ? 39.396 -20.110 -30.276 1.00 52.61 161 THR B N 1
ATOM 3818 C CA . THR B 1 181 ? 38.247 -19.439 -30.863 1.00 47.63 161 THR B CA 1
ATOM 3819 C C . THR B 1 181 ? 36.911 -19.776 -30.187 1.00 44.04 161 THR B C 1
ATOM 3820 O O . THR B 1 181 ? 36.783 -20.753 -29.455 1.00 46.30 161 THR B O 1
ATOM 3824 N N . ASP B 1 182 ? 35.915 -18.951 -30.471 1.00 43.36 162 ASP B N 1
ATOM 3825 C CA . ASP B 1 182 ? 34.650 -18.950 -29.753 1.00 43.07 162 ASP B CA 1
ATOM 3826 C C . ASP B 1 182 ? 33.748 -20.156 -29.989 1.00 34.09 162 ASP B C 1
ATOM 3827 O O . ASP B 1 182 ? 33.041 -20.586 -29.064 1.00 35.94 162 ASP B O 1
ATOM 3832 N N . TRP B 1 183 ? 33.743 -20.694 -31.205 1.00 25.61 163 TRP B N 1
ATOM 3833 C CA . TRP B 1 183 ? 32.745 -21.707 -31.535 1.00 26.47 163 TRP B CA 1
ATOM 3834 C C . TRP B 1 183 ? 32.968 -22.998 -30.757 1.00 29.87 163 TRP B C 1
ATOM 3835 O O . TRP B 1 183 ? 32.085 -23.845 -30.698 1.00 32.97 163 TRP B O 1
ATOM 3846 N N . PHE B 1 184 ? 34.148 -23.138 -30.161 1.00 26.74 164 PHE B N 1
ATOM 3847 C CA . PHE B 1 184 ? 34.482 -24.335 -29.406 1.00 24.69 164 PHE B CA 1
ATOM 3848 C C . PHE B 1 184 ? 33.618 -24.460 -28.145 1.00 27.65 164 PHE B C 1
ATOM 3849 O O . PHE B 1 184 ? 33.398 -25.556 -27.647 1.00 25.40 164 PHE B O 1
ATOM 3857 N N . ARG B 1 185 ? 33.110 -23.338 -27.651 1.00 18.85 165 ARG B N 1
ATOM 3858 C CA . ARG B 1 185 ? 32.338 -23.347 -26.424 1.00 27.74 165 ARG B CA 1
ATOM 3859 C C . ARG B 1 185 ? 30.827 -23.271 -26.657 1.00 24.90 165 ARG B C 1
ATOM 3860 O O . ARG B 1 185 ? 30.055 -23.091 -25.725 1.00 25.95 165 ARG B O 1
ATOM 3868 N N . SER B 1 186 ? 30.426 -23.415 -27.909 1.00 24.21 166 SER B N 1
ATOM 3869 C CA . SER B 1 186 ? 29.032 -23.512 -28.280 1.00 22.18 166 SER B CA 1
ATOM 3870 C C . SER B 1 186 ? 28.657 -24.954 -28.527 1.00 21.79 166 SER B C 1
ATOM 3871 O O . SER B 1 186 ? 29.196 -25.591 -29.426 1.00 22.79 166 SER B O 1
ATOM 3874 N N . LYS B 1 187 ? 27.736 -25.469 -27.724 1.00 22.02 167 LYS B N 1
ATOM 3875 C CA . LYS B 1 187 ? 27.304 -26.859 -27.817 1.00 22.06 167 LYS B CA 1
ATOM 3876 C C . LYS B 1 187 ? 26.743 -27.186 -29.216 1.00 30.03 167 LYS B C 1
ATOM 3877 O O . LYS B 1 187 ? 27.013 -28.242 -29.788 1.00 29.50 167 LYS B O 1
ATOM 3883 N N . ALA B 1 188 ? 25.993 -26.246 -29.771 1.00 29.15 168 ALA B N 1
ATOM 3884 C CA . ALA B 1 188 ? 25.314 -26.427 -31.045 1.00 25.50 168 ALA B CA 1
ATOM 3885 C C . ALA B 1 188 ? 26.291 -26.551 -32.219 1.00 25.50 168 ALA B C 1
ATOM 3886 O O . ALA B 1 188 ? 26.042 -27.275 -33.183 1.00 23.87 168 ALA B O 1
ATOM 3888 N N . THR B 1 189 ? 27.404 -25.836 -32.121 1.00 29.77 169 THR B N 1
ATOM 3889 C CA . THR B 1 189 ? 28.428 -25.828 -33.162 1.00 26.79 169 THR B CA 1
ATOM 3890 C C . THR B 1 189 ? 29.515 -26.878 -32.941 1.00 22.47 169 THR B C 1
ATOM 3891 O O . THR B 1 189 ? 29.880 -27.599 -33.859 1.00 24.30 169 THR B O 1
ATOM 3895 N N . ALA B 1 190 ? 30.024 -26.965 -31.720 1.00 21.92 170 ALA B N 1
ATOM 3896 C CA . ALA B 1 190 ? 31.124 -27.881 -31.402 1.00 19.02 170 ALA B CA 1
ATOM 3897 C C . ALA B 1 190 ? 30.654 -29.291 -31.047 1.00 23.43 170 ALA B C 1
ATOM 3898 O O . ALA B 1 190 ? 31.405 -30.247 -31.193 1.00 25.11 170 ALA B O 1
ATOM 3900 N N . GLY B 1 191 ? 29.415 -29.416 -30.570 1.00 24.76 171 GLY B N 1
ATOM 3901 C CA . GLY B 1 191 ? 28.879 -30.709 -30.188 1.00 22.58 171 GLY B CA 1
ATOM 3902 C C . GLY B 1 191 ? 29.163 -31.111 -28.748 1.00 27.90 171 GLY B C 1
ATOM 3903 O O . GLY B 1 191 ? 28.676 -32.137 -28.276 1.00 33.95 171 GLY B O 1
ATOM 3904 N N . GLY B 1 192 ? 29.956 -30.306 -28.054 1.00 25.09 172 GLY B N 1
ATOM 3905 C CA . GLY B 1 192 ? 30.378 -30.609 -26.695 1.00 22.27 172 GLY B CA 1
ATOM 3906 C C . GLY B 1 192 ? 31.638 -29.833 -26.352 1.00 21.94 172 GLY B C 1
ATOM 3907 O O . GLY B 1 192 ? 32.135 -29.060 -27.167 1.00 23.21 172 GLY B O 1
ATOM 3908 N N . GLY B 1 193 ? 32.157 -30.029 -25.151 1.00 20.69 173 GLY B N 1
ATOM 3909 C CA . GLY B 1 193 ? 33.384 -29.370 -24.750 1.00 23.74 173 GLY B CA 1
ATOM 3910 C C . GLY B 1 193 ? 34.597 -30.289 -24.754 1.00 25.49 173 GLY B C 1
ATOM 3911 O O . GLY B 1 193 ? 34.859 -30.979 -25.737 1.00 26.33 173 GLY B O 1
ATOM 3912 N N . ALA B 1 194 ? 35.318 -30.303 -23.635 1.00 25.07 174 ALA B N 1
ATOM 3913 C CA . ALA B 1 194 ? 36.551 -31.065 -23.495 1.00 25.48 174 ALA B CA 1
ATOM 3914 C C . ALA B 1 194 ? 36.361 -32.519 -23.860 1.00 19.44 174 ALA B C 1
ATOM 3915 O O . ALA B 1 194 ? 37.220 -33.128 -24.452 1.00 19.53 174 ALA B O 1
ATOM 3917 N N . LEU B 1 195 ? 35.209 -33.065 -23.512 1.00 20.46 175 LEU B N 1
ATOM 3918 C CA . LEU B 1 195 ? 34.897 -34.457 -23.780 1.00 24.19 175 LEU B CA 1
ATOM 3919 C C . LEU B 1 195 ? 34.804 -34.744 -25.279 1.00 19.45 175 LEU B C 1
ATOM 3920 O O . LEU B 1 195 ? 35.068 -35.843 -25.736 1.00 22.41 175 LEU B O 1
ATOM 3925 N N . THR B 1 196 ? 34.429 -33.741 -26.049 1.00 22.16 176 THR B N 1
ATOM 3926 C CA . THR B 1 196 ? 34.399 -33.915 -27.495 1.00 19.41 176 THR B CA 1
ATOM 3927 C C . THR B 1 196 ? 35.726 -33.519 -28.097 1.00 23.79 176 THR B C 1
ATOM 3928 O O . THR B 1 196 ? 36.336 -34.292 -28.818 1.00 24.53 176 THR B O 1
ATOM 3932 N N . ASP B 1 197 ? 36.175 -32.313 -27.780 1.00 24.40 177 ASP B N 1
ATOM 3933 C CA . ASP B 1 197 ? 37.378 -31.763 -28.379 1.00 24.39 177 ASP B CA 1
ATOM 3934 C C . ASP B 1 197 ? 38.626 -32.567 -28.016 1.00 27.38 177 ASP B C 1
ATOM 3935 O O . ASP B 1 197 ? 39.485 -32.767 -28.851 1.00 27.43 177 ASP B O 1
ATOM 3940 N N . LEU B 1 198 ? 38.735 -33.037 -26.781 1.00 25.28 178 LEU B N 1
ATOM 3941 C CA . LEU B 1 198 ? 39.900 -33.831 -26.395 1.00 24.73 178 LEU B CA 1
ATOM 3942 C C . LEU B 1 198 ? 39.540 -35.307 -26.228 1.00 23.47 178 LEU B C 1
ATOM 3943 O O . LEU B 1 198 ? 40.358 -36.200 -26.456 1.00 19.93 178 LEU B O 1
ATOM 3948 N N . GLY B 1 199 ? 38.303 -35.560 -25.824 1.00 22.38 179 GLY B N 1
ATOM 3949 C CA . GLY B 1 199 ? 37.895 -36.912 -25.483 1.00 20.65 179 GLY B CA 1
ATOM 3950 C C . GLY B 1 199 ? 37.821 -37.821 -26.686 1.00 19.83 179 GLY B C 1
ATOM 3951 O O . GLY B 1 199 ? 37.897 -39.047 -26.559 1.00 24.02 179 GLY B O 1
ATOM 3952 N N . TRP B 1 200 ? 37.650 -37.215 -27.856 1.00 19.80 180 TRP B N 1
ATOM 3953 C CA . TRP B 1 200 ? 37.669 -37.961 -29.096 1.00 23.65 180 TRP B CA 1
ATOM 3954 C C . TRP B 1 200 ? 38.977 -38.738 -29.209 1.00 24.66 180 TRP B C 1
ATOM 3955 O O . TRP B 1 200 ? 38.991 -39.951 -29.414 1.00 20.07 180 TRP B O 1
ATOM 3966 N N . HIS B 1 201 ? 40.075 -38.008 -29.074 1.00 20.92 181 HIS B N 1
ATOM 3967 C CA . HIS B 1 201 ? 41.404 -38.600 -29.086 1.00 20.18 181 HIS B CA 1
ATOM 3968 C C . HIS B 1 201 ? 41.633 -39.588 -27.955 1.00 20.23 181 HIS B C 1
ATOM 3969 O O . HIS B 1 201 ? 42.213 -40.648 -28.158 1.00 20.57 181 HIS B O 1
ATOM 3976 N N . ALA B 1 202 ? 41.186 -39.236 -26.755 1.00 20.16 182 ALA B N 1
ATOM 3977 C CA . ALA B 1 202 ? 41.420 -40.101 -25.605 1.00 20.21 182 ALA B CA 1
ATOM 3978 C C . ALA B 1 202 ? 40.732 -41.438 -25.818 1.00 20.23 182 ALA B C 1
ATOM 3979 O O . ALA B 1 202 ? 41.311 -42.486 -25.594 1.00 20.33 182 ALA B O 1
ATOM 3981 N N . VAL B 1 203 ? 39.493 -41.392 -26.291 1.00 21.95 183 VAL B N 1
ATOM 3982 C CA . VAL B 1 203 ? 38.719 -42.614 -26.517 1.00 20.34 183 VAL B CA 1
ATOM 3983 C C . VAL B 1 203 ? 39.290 -43.438 -27.666 1.00 22.18 183 VAL B C 1
ATOM 3984 O O . VAL B 1 203 ? 39.388 -44.661 -27.576 1.00 25.88 183 VAL B O 1
ATOM 3988 N N . GLU B 1 204 ? 39.683 -42.764 -28.738 1.00 20.26 184 GLU B N 1
ATOM 3989 C CA . GLU B 1 204 ? 40.292 -43.441 -29.859 1.00 20.37 184 GLU B CA 1
ATOM 3990 C C . GLU B 1 204 ? 41.595 -44.142 -29.428 1.00 30.14 184 GLU B C 1
ATOM 3991 O O . GLU B 1 204 ? 41.837 -45.288 -29.796 1.00 20.60 184 GLU B O 1
ATOM 3997 N N . LEU B 1 205 ? 42.409 -43.464 -28.621 1.00 20.52 185 LEU B N 1
ATOM 3998 C CA . LEU B 1 205 ? 43.670 -44.034 -28.157 1.00 20.65 185 LEU B CA 1
ATOM 3999 C C . LEU B 1 205 ? 43.464 -45.218 -27.217 1.00 23.31 185 LEU B C 1
ATOM 4000 O O . LEU B 1 205 ? 44.149 -46.219 -27.351 1.00 23.24 185 LEU B O 1
ATOM 4005 N N . CYS B 1 206 ? 42.527 -45.103 -26.274 1.00 24.72 186 CYS B N 1
ATOM 4006 C CA . CYS B 1 206 ? 42.149 -46.230 -25.408 1.00 28.95 186 CYS B CA 1
ATOM 4007 C C . CYS B 1 206 ? 41.777 -47.495 -26.179 1.00 29.00 186 CYS B C 1
ATOM 4008 O O . CYS B 1 206 ? 42.286 -48.574 -25.884 1.00 30.39 186 CYS B O 1
ATOM 4011 N N . ARG B 1 207 ? 40.846 -47.350 -27.120 1.00 27.75 187 ARG B N 1
ATOM 4012 C CA . ARG B 1 207 ? 40.381 -48.446 -27.976 1.00 28.74 187 ARG B CA 1
ATOM 4013 C C . ARG B 1 207 ? 41.542 -49.125 -28.642 1.00 25.51 187 ARG B C 1
ATOM 4014 O O . ARG B 1 207 ? 41.697 -50.334 -28.608 1.00 24.51 187 ARG B O 1
ATOM 4022 N N . TRP B 1 208 ? 42.332 -48.293 -29.296 1.00 20.80 188 TRP B N 1
ATOM 4023 C CA . TRP B 1 208 ? 43.411 -48.725 -30.148 1.00 25.21 188 TRP B CA 1
ATOM 4024 C C . TRP B 1 208 ? 44.475 -49.490 -29.397 1.00 28.22 188 TRP B C 1
ATOM 4025 O O . TRP B 1 208 ? 44.992 -50.482 -29.893 1.00 29.83 188 TRP B O 1
ATOM 4036 N N . MET B 1 209 ? 44.809 -49.017 -28.199 1.00 27.42 189 MET B N 1
ATOM 4037 C CA . MET B 1 209 ? 45.889 -49.621 -27.428 1.00 24.92 189 MET B CA 1
ATOM 4038 C C . MET B 1 209 ? 45.469 -51.016 -26.967 1.00 28.59 189 MET B C 1
ATOM 4039 O O . MET B 1 209 ? 46.304 -51.875 -26.737 1.00 31.72 189 MET B O 1
ATOM 4044 N N . LEU B 1 210 ? 44.167 -51.248 -26.868 1.00 21.10 190 LEU B N 1
ATOM 4045 C CA . LEU B 1 210 ? 43.675 -52.562 -26.468 1.00 28.89 190 LEU B CA 1
ATOM 4046 C C . LEU B 1 210 ? 43.458 -53.514 -27.644 1.00 33.28 190 LEU B C 1
ATOM 4047 O O . LEU B 1 210 ? 43.110 -54.670 -27.448 1.00 39.14 190 LEU B O 1
ATOM 4052 N N . GLY B 1 211 ? 43.662 -53.034 -28.861 1.00 33.97 191 GLY B N 1
ATOM 4053 C CA . GLY B 1 211 ? 43.421 -53.848 -30.036 1.00 35.32 191 GLY B CA 1
ATOM 4054 C C . GLY B 1 211 ? 41.985 -53.702 -30.491 1.00 36.49 191 GLY B C 1
ATOM 4055 O O . GLY B 1 211 ? 41.415 -54.608 -31.092 1.00 41.96 191 GLY B O 1
ATOM 4056 N N . LYS B 1 212 ? 41.407 -52.551 -30.174 1.00 32.22 192 LYS B N 1
ATOM 4057 C CA . LYS B 1 212 ? 40.052 -52.198 -30.578 1.00 32.63 192 LYS B CA 1
ATOM 4058 C C . LYS B 1 212 ? 38.949 -53.191 -30.198 1.00 33.15 192 LYS B C 1
ATOM 4059 O O . LYS B 1 212 ? 38.147 -53.558 -31.028 1.00 34.13 192 LYS B O 1
ATOM 4065 N N . PRO B 1 213 ? 38.871 -53.595 -28.932 1.00 32.95 193 PRO B N 1
ATOM 4066 C CA . PRO B 1 213 ? 37.760 -54.480 -28.568 1.00 29.16 193 PRO B CA 1
ATOM 4067 C C . PRO B 1 213 ? 36.439 -53.729 -28.477 1.00 29.36 193 PRO B C 1
ATOM 4068 O O . PRO B 1 213 ? 36.419 -52.506 -28.549 1.00 31.06 193 PRO B O 1
ATOM 4072 N N . ALA B 1 214 ? 35.348 -54.458 -28.311 1.00 29.42 194 ALA B N 1
ATOM 4073 C CA . ALA B 1 214 ? 34.037 -53.837 -28.175 1.00 30.50 194 ALA B CA 1
ATOM 4074 C C . ALA B 1 214 ? 33.902 -53.120 -26.837 1.00 31.78 194 ALA B C 1
ATOM 4075 O O . ALA B 1 214 ? 34.466 -53.551 -25.831 1.00 31.16 194 ALA B O 1
ATOM 4077 N N . ILE B 1 215 ? 33.148 -52.030 -26.832 1.00 35.80 195 ILE B N 1
ATOM 4078 C CA . ILE B 1 215 ? 32.853 -51.312 -25.600 1.00 35.47 195 ILE B CA 1
ATOM 4079 C C . ILE B 1 215 ? 31.465 -51.673 -25.094 1.00 36.09 195 ILE B C 1
ATOM 4080 O O . ILE B 1 215 ? 30.491 -51.443 -25.786 1.00 39.08 195 ILE B O 1
ATOM 4085 N N . ARG B 1 216 ? 31.374 -52.228 -23.887 1.00 39.58 196 ARG B N 1
ATOM 4086 C CA . ARG B 1 216 ? 30.078 -52.671 -23.357 1.00 43.15 196 ARG B CA 1
ATOM 4087 C C . ARG B 1 216 ? 29.386 -51.668 -22.449 1.00 37.33 196 ARG B C 1
ATOM 4088 O O . ARG B 1 216 ? 28.175 -51.717 -22.297 1.00 41.47 196 ARG B O 1
ATOM 4096 N N . ALA B 1 217 ? 30.135 -50.757 -21.848 1.00 33.54 197 ALA B N 1
ATOM 4097 C CA . ALA B 1 217 ? 29.510 -49.773 -20.977 1.00 31.55 197 ALA B CA 1
ATOM 4098 C C . ALA B 1 217 ? 30.390 -48.550 -20.728 1.00 25.62 197 ALA B C 1
ATOM 4099 O O . ALA B 1 217 ? 31.600 -48.629 -20.739 1.00 25.01 197 ALA B O 1
ATOM 4101 N N . VAL B 1 218 ? 29.749 -47.423 -20.472 1.00 23.98 198 VAL B N 1
ATOM 4102 C CA . VAL B 1 218 ? 30.434 -46.178 -20.213 1.00 25.25 198 VAL B CA 1
ATOM 4103 C C . VAL B 1 218 ? 29.843 -45.467 -18.988 1.00 29.14 198 VAL B C 1
ATOM 4104 O O . VAL B 1 218 ? 28.625 -45.404 -18.822 1.00 31.35 198 VAL B O 1
ATOM 4108 N N . THR B 1 219 ? 30.719 -44.954 -18.128 1.00 35.09 199 THR B N 1
ATOM 4109 C CA . THR B 1 219 ? 30.340 -44.041 -17.052 1.00 34.32 199 THR B CA 1
ATOM 4110 C C . THR B 1 219 ? 31.153 -42.763 -17.193 1.00 35.62 199 THR B C 1
ATOM 4111 O O . THR B 1 219 ? 32.350 -42.833 -17.470 1.00 36.46 199 THR B O 1
ATOM 4115 N N . ALA B 1 220 ? 30.520 -41.604 -17.012 1.00 23.74 200 ALA B N 1
ATOM 4116 C CA . ALA B 1 220 ? 31.207 -40.348 -17.237 1.00 23.46 200 ALA B CA 1
ATOM 4117 C C . ALA B 1 220 ? 30.756 -39.237 -16.304 1.00 27.57 200 ALA B C 1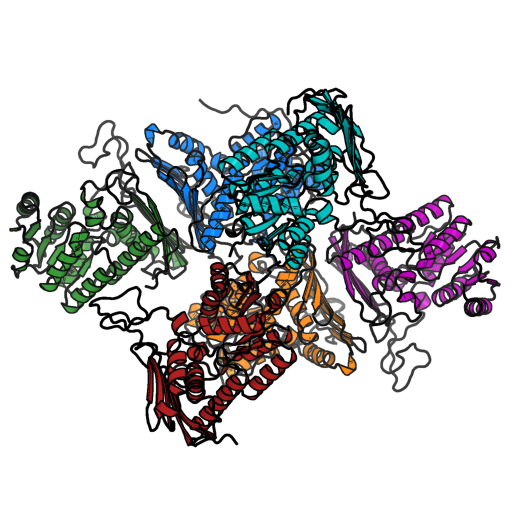
ATOM 4118 O O . ALA B 1 220 ? 29.575 -39.109 -16.014 1.00 30.93 200 ALA B O 1
ATOM 4120 N N . CYS B 1 221 ? 31.711 -38.424 -15.862 1.00 26.51 201 CYS B N 1
ATOM 4121 C CA . CYS B 1 221 ? 31.427 -37.217 -15.089 1.00 25.42 201 CYS B CA 1
ATOM 4122 C C . CYS B 1 221 ? 31.985 -35.990 -15.803 1.00 23.76 201 CYS B C 1
ATOM 4123 O O . CYS B 1 221 ? 33.068 -36.042 -16.359 1.00 27.63 201 CYS B O 1
ATOM 4126 N N . THR B 1 222 ? 31.252 -34.885 -15.790 1.00 22.12 202 THR B N 1
ATOM 4127 C CA . THR B 1 222 ? 31.687 -33.681 -16.487 1.00 21.92 202 THR B CA 1
ATOM 4128 C C . THR B 1 222 ? 31.384 -32.436 -15.693 1.00 23.15 202 THR B C 1
ATOM 4129 O O . THR B 1 222 ? 30.540 -32.443 -14.825 1.00 25.03 202 THR B O 1
ATOM 4133 N N . ARG B 1 223 ? 32.058 -31.347 -16.021 1.00 25.94 203 ARG B N 1
ATOM 4134 C CA . ARG B 1 223 ? 31.896 -30.125 -15.267 1.00 26.54 203 ARG B CA 1
ATOM 4135 C C . ARG B 1 223 ? 32.289 -28.915 -16.095 1.00 26.08 203 ARG B C 1
ATOM 4136 O O . ARG B 1 223 ? 33.298 -28.926 -16.798 1.00 24.75 203 ARG B O 1
ATOM 4144 N N . GLN B 1 224 ? 31.481 -27.870 -16.011 1.00 24.07 204 GLN B N 1
ATOM 4145 C CA . GLN B 1 224 ? 31.823 -26.608 -16.632 1.00 23.28 204 GLN B CA 1
ATOM 4146 C C . GLN B 1 224 ? 32.460 -25.715 -15.584 1.00 25.15 204 GLN B C 1
ATOM 4147 O O . GLN B 1 224 ? 31.878 -25.485 -14.554 1.00 30.41 204 GLN B O 1
ATOM 4153 N N . LEU B 1 225 ? 33.666 -25.231 -15.856 1.00 30.59 205 LEU B N 1
ATOM 4154 C CA . LEU B 1 225 ? 34.352 -24.286 -14.979 1.00 36.37 205 LEU B CA 1
ATOM 4155 C C . LEU B 1 225 ? 34.295 -22.870 -15.537 1.00 38.08 205 LEU B C 1
ATOM 4156 O O . LEU B 1 225 ? 34.122 -21.908 -14.791 1.00 40.22 205 LEU B O 1
ATOM 4161 N N . SER B 1 226 ? 34.450 -22.753 -16.851 1.00 37.14 206 SER B N 1
ATOM 4162 C CA . SER B 1 226 ? 34.420 -21.461 -17.516 1.00 43.68 206 SER B CA 1
ATOM 4163 C C . SER B 1 226 ? 33.067 -20.795 -17.361 1.00 43.11 206 SER B C 1
ATOM 4164 O O . SER B 1 226 ? 32.031 -21.458 -17.297 1.00 46.34 206 SER B O 1
ATOM 4167 N N . ALA B 1 227 ? 33.091 -19.472 -17.298 1.00 46.09 207 ALA B N 1
ATOM 4168 C CA . ALA B 1 227 ? 31.867 -18.691 -17.227 1.00 47.53 207 ALA B CA 1
ATOM 4169 C C . ALA B 1 227 ? 31.239 -18.639 -18.611 1.00 45.79 207 ALA B C 1
ATOM 4170 O O . ALA B 1 227 ? 30.020 -18.662 -18.757 1.00 48.57 207 ALA B O 1
ATOM 4172 N N . ALA B 1 228 ? 32.101 -18.601 -19.620 1.00 42.38 208 ALA B N 1
ATOM 4173 C CA . ALA B 1 228 ? 31.690 -18.520 -21.014 1.00 41.24 208 ALA B CA 1
ATOM 4174 C C . ALA B 1 228 ? 31.179 -19.846 -21.557 1.00 39.85 208 ALA B C 1
ATOM 4175 O O . ALA B 1 228 ? 31.579 -20.922 -21.099 1.00 41.26 208 ALA B O 1
ATOM 4177 N N . GLY B 1 229 ? 30.292 -19.747 -22.542 1.00 33.35 209 GLY B N 1
ATOM 4178 C CA . GLY B 1 229 ? 29.812 -20.907 -23.258 1.00 22.72 209 GLY B CA 1
ATOM 4179 C C . GLY B 1 229 ? 28.914 -21.770 -22.412 1.00 18.53 209 GLY B C 1
ATOM 4180 O O . GLY B 1 229 ? 28.575 -21.411 -21.303 1.00 27.19 209 GLY B O 1
ATOM 4181 N N . ASP B 1 230 ? 28.560 -22.926 -22.942 1.00 23.13 210 ASP B N 1
ATOM 4182 C CA . ASP B 1 230 ? 27.640 -23.848 -22.311 1.00 24.82 210 ASP B CA 1
ATOM 4183 C C . ASP B 1 230 ? 28.123 -25.289 -22.518 1.00 24.73 210 ASP B C 1
ATOM 4184 O O . ASP B 1 230 ? 27.312 -26.208 -22.650 1.00 23.49 210 ASP B O 1
ATOM 4189 N N . VAL B 1 231 ? 29.441 -25.474 -22.581 1.00 21.35 211 VAL B N 1
ATOM 4190 C CA . VAL B 1 231 ? 30.017 -26.814 -22.630 1.00 18.79 211 VAL B CA 1
ATOM 4191 C C . VAL B 1 231 ? 30.961 -27.082 -21.449 1.00 18.87 211 VAL B C 1
ATOM 4192 O O . VAL B 1 231 ? 31.427 -26.167 -20.801 1.00 18.86 211 VAL B O 1
ATOM 4196 N N . GLU B 1 232 ? 31.255 -28.353 -21.211 1.00 18.94 212 GLU B N 1
ATOM 4197 C CA . GLU B 1 232 ? 32.106 -28.769 -20.106 1.00 22.64 212 GLU B CA 1
ATOM 4198 C C . GLU B 1 232 ? 33.600 -28.498 -20.349 1.00 22.97 212 GLU B C 1
ATOM 4199 O O . GLU B 1 232 ? 34.074 -28.550 -21.471 1.00 26.67 212 GLU B O 1
ATOM 4205 N N . ASP B 1 233 ? 34.319 -28.232 -19.265 1.00 23.93 213 ASP B N 1
ATOM 4206 C CA . ASP B 1 233 ? 35.750 -27.941 -19.274 1.00 22.65 213 ASP B CA 1
ATOM 4207 C C . ASP B 1 233 ? 36.560 -29.135 -18.842 1.00 22.97 213 ASP B C 1
ATOM 4208 O O . ASP B 1 233 ? 37.779 -29.158 -18.996 1.00 23.61 213 ASP B O 1
ATOM 4213 N N . GLN B 1 234 ? 35.902 -30.109 -18.234 1.00 19.36 214 GLN B N 1
ATOM 4214 C CA . GLN B 1 234 ? 36.613 -31.276 -17.776 1.00 21.81 214 GLN B CA 1
ATOM 4215 C C . GLN B 1 234 ? 35.666 -32.440 -17.748 1.00 23.89 214 GLN B C 1
ATOM 4216 O O . GLN B 1 234 ? 34.459 -32.277 -17.628 1.00 19.38 214 GLN B O 1
ATOM 4222 N N . GLY B 1 235 ? 36.229 -33.625 -17.887 1.00 19.56 215 GLY B N 1
ATOM 4223 C CA . GLY B 1 235 ? 35.435 -34.818 -17.858 1.00 21.41 215 GLY B CA 1
ATOM 4224 C C . GLY B 1 235 ? 36.295 -36.038 -17.652 1.00 24.12 215 GLY B C 1
ATOM 4225 O O . GLY B 1 235 ? 37.454 -36.078 -18.031 1.00 26.30 215 GLY B O 1
ATOM 4226 N N . VAL B 1 236 ? 35.702 -37.034 -17.029 1.00 19.70 216 VAL B N 1
ATOM 4227 C CA . VAL B 1 236 ? 36.337 -38.300 -16.837 1.00 19.82 216 VAL B CA 1
ATOM 4228 C C . VAL B 1 236 ? 35.388 -39.353 -17.351 1.00 19.79 216 VAL B C 1
ATOM 4229 O O . VAL B 1 236 ? 34.236 -39.389 -16.966 1.00 31.95 216 VAL B O 1
ATOM 4233 N N . VAL B 1 237 ? 35.871 -40.196 -18.246 1.00 19.96 217 VAL B N 1
ATOM 4234 C CA . VAL B 1 237 ? 35.083 -41.288 -18.756 1.00 19.83 217 VAL B CA 1
ATOM 4235 C C . VAL B 1 237 ? 35.710 -42.599 -18.320 1.00 24.34 217 VAL B C 1
ATOM 4236 O O . VAL B 1 237 ? 36.883 -42.840 -18.543 1.00 26.08 217 VAL B O 1
ATOM 4240 N N . LEU B 1 238 ? 34.912 -43.434 -17.673 1.00 29.37 218 LEU B N 1
ATOM 4241 C CA . LEU B 1 238 ? 35.289 -44.797 -17.370 1.00 30.62 218 LEU B CA 1
ATOM 4242 C C . LEU B 1 238 ? 34.649 -45.706 -18.413 1.00 30.49 218 LEU B C 1
ATOM 4243 O O . LEU B 1 238 ? 33.441 -45.706 -18.604 1.00 29.86 218 LEU B O 1
ATOM 4248 N N . ILE B 1 239 ? 35.472 -46.463 -19.111 1.00 27.64 219 ILE B N 1
ATOM 4249 C CA . ILE B 1 239 ? 34.959 -47.335 -20.135 1.00 27.39 219 ILE B CA 1
ATOM 4250 C C . ILE B 1 239 ? 35.094 -48.781 -19.733 1.00 28.12 219 ILE B C 1
ATOM 4251 O O . ILE B 1 239 ? 36.148 -49.209 -19.286 1.00 30.06 219 ILE B O 1
ATOM 4256 N N . GLU B 1 240 ? 34.011 -49.528 -19.895 1.00 32.46 220 GLU B N 1
ATOM 4257 C CA . GLU B 1 240 ? 34.029 -50.966 -19.688 1.00 39.85 220 GLU B CA 1
ATOM 4258 C C . GLU B 1 240 ? 34.133 -51.646 -21.041 1.00 34.64 220 GLU B C 1
ATOM 4259 O O . GLU B 1 240 ? 33.292 -51.458 -21.901 1.00 33.55 220 GLU B O 1
ATOM 4265 N N . PHE B 1 241 ? 35.191 -52.413 -21.237 1.00 32.71 221 PHE B N 1
ATOM 4266 C CA . PHE B 1 241 ? 35.412 -53.112 -22.493 1.00 31.48 221 PHE B CA 1
ATOM 4267 C C . PHE B 1 241 ? 34.901 -54.542 -22.388 1.00 34.13 221 PHE B C 1
ATOM 4268 O O . PHE B 1 241 ? 34.702 -55.047 -21.290 1.00 33.42 221 PHE B O 1
ATOM 4276 N N . ALA B 1 242 ? 34.679 -55.188 -23.530 1.00 38.66 222 ALA B N 1
ATOM 4277 C CA . ALA B 1 242 ? 34.043 -56.505 -23.549 1.00 40.84 222 ALA B CA 1
ATOM 4278 C C . ALA B 1 242 ? 34.859 -57.516 -22.765 1.00 46.37 222 ALA B C 1
ATOM 4279 O O . ALA B 1 242 ? 34.325 -58.279 -21.966 1.00 49.48 222 ALA B O 1
ATOM 4281 N N . ASP B 1 243 ? 36.163 -57.497 -23.004 1.00 51.29 223 ASP B N 1
ATOM 4282 C CA . ASP B 1 243 ? 37.118 -58.358 -22.317 1.00 57.24 223 ASP B CA 1
ATOM 4283 C C . ASP B 1 243 ? 37.077 -58.232 -20.790 1.00 54.73 223 ASP B C 1
ATOM 4284 O O . ASP B 1 243 ? 37.304 -59.203 -20.073 1.00 56.69 223 ASP B O 1
ATOM 4289 N N . GLY B 1 244 ? 36.787 -57.033 -20.301 1.00 50.71 224 GLY B N 1
ATOM 4290 C CA . GLY B 1 244 ? 36.749 -56.780 -18.874 1.00 45.81 224 GLY B CA 1
ATOM 4291 C C . GLY B 1 244 ? 37.623 -55.606 -18.442 1.00 40.77 224 GLY B C 1
ATOM 4292 O O . GLY B 1 244 ? 37.421 -55.038 -17.377 1.00 44.22 224 GLY B O 1
ATOM 4293 N N . ALA B 1 245 ? 38.599 -55.242 -19.266 1.00 30.81 225 ALA B N 1
ATOM 4294 C CA . ALA B 1 245 ? 39.489 -54.137 -18.947 1.00 26.54 225 ALA B CA 1
ATOM 4295 C C . ALA B 1 245 ? 38.721 -52.840 -18.714 1.00 26.30 225 ALA B C 1
ATOM 4296 O O . ALA B 1 245 ? 37.620 -52.669 -19.223 1.00 30.78 225 ALA B O 1
ATOM 4298 N N . ILE B 1 246 ? 39.296 -51.939 -17.929 1.00 25.60 226 ILE B N 1
ATOM 4299 C CA . ILE B 1 246 ? 38.711 -50.614 -17.735 1.00 24.18 226 ILE B CA 1
ATOM 4300 C C . ILE B 1 246 ? 39.545 -49.559 -18.426 1.00 25.10 226 ILE B C 1
ATOM 4301 O O . ILE B 1 246 ? 40.751 -49.487 -18.228 1.00 29.40 226 ILE B O 1
ATOM 4306 N N . GLY B 1 247 ? 38.907 -48.756 -19.257 1.00 21.96 227 GLY B N 1
ATOM 4307 C CA . GLY B 1 247 ? 39.557 -47.577 -19.779 1.00 24.38 227 GLY B CA 1
ATOM 4308 C C . GLY B 1 247 ? 39.256 -46.342 -18.950 1.00 28.31 227 GLY B C 1
ATOM 4309 O O . GLY B 1 247 ? 38.153 -46.173 -18.439 1.00 29.94 227 GLY B O 1
ATOM 4310 N N . GLN B 1 248 ? 40.256 -45.485 -18.788 1.00 31.15 228 GLN B N 1
ATOM 4311 C CA . GLN B 1 248 ? 40.027 -44.162 -18.221 1.00 27.01 228 GLN B CA 1
ATOM 4312 C C . GLN B 1 248 ? 40.428 -43.097 -19.225 1.00 27.25 228 GLN B C 1
ATOM 4313 O O . GLN B 1 248 ? 41.504 -43.146 -19.808 1.00 31.64 228 GLN B O 1
ATOM 4319 N N . CYS B 1 249 ? 39.542 -42.147 -19.449 1.00 23.01 229 CYS B N 1
ATOM 4320 C CA . CYS B 1 249 ? 39.868 -41.004 -20.277 1.00 23.29 229 CYS B CA 1
ATOM 4321 C C . CYS B 1 249 ? 39.696 -39.792 -19.413 1.00 23.12 229 CYS B C 1
ATOM 4322 O O . CYS B 1 249 ? 38.617 -39.541 -18.902 1.00 27.16 229 CYS B O 1
ATOM 4325 N N . ASP B 1 250 ? 40.784 -39.065 -19.231 1.00 27.72 230 ASP B N 1
ATOM 4326 C CA . ASP B 1 250 ? 40.848 -37.924 -18.340 1.00 32.32 230 ASP B CA 1
ATOM 4327 C C . ASP B 1 250 ? 41.160 -36.727 -19.200 1.00 20.05 230 ASP B C 1
ATOM 4328 O O . ASP B 1 250 ? 42.266 -36.623 -19.723 1.00 26.58 230 ASP B O 1
ATOM 4333 N N . VAL B 1 251 ? 40.200 -35.829 -19.377 1.00 19.92 231 VAL B N 1
ATOM 4334 C CA . VAL B 1 251 ? 40.443 -34.692 -20.248 1.00 19.87 231 VAL B CA 1
ATOM 4335 C C . VAL B 1 251 ? 40.118 -33.391 -19.565 1.00 19.79 231 VAL B C 1
ATOM 4336 O O . VAL B 1 251 ? 39.264 -33.336 -18.696 1.00 19.74 231 VAL B O 1
ATOM 4340 N N . SER B 1 252 ? 40.818 -32.338 -19.950 1.00 19.78 232 SER B N 1
ATOM 4341 C CA . SER B 1 252 ? 40.600 -31.041 -19.346 1.00 19.71 232 SER B CA 1
ATOM 4342 C C . SER B 1 252 ? 41.047 -29.900 -20.221 1.00 19.67 232 SER B C 1
ATOM 4343 O O . SER B 1 252 ? 42.075 -29.974 -20.860 1.00 21.85 232 SER B O 1
ATOM 4346 N N . TRP B 1 253 ? 40.253 -28.835 -20.222 1.00 19.56 233 TRP B N 1
ATOM 4347 C CA . TRP B 1 253 ? 40.614 -27.570 -20.834 1.00 19.52 233 TRP B CA 1
ATOM 4348 C C . TRP B 1 253 ? 41.158 -26.586 -19.786 1.00 22.99 233 TRP B C 1
ATOM 4349 O O . TRP B 1 253 ? 41.451 -25.437 -20.105 1.00 22.85 233 TRP B O 1
ATOM 4360 N N . ALA B 1 254 ? 41.280 -27.014 -18.532 1.00 19.58 234 ALA B N 1
ATOM 4361 C CA . ALA B 1 254 ? 41.622 -26.062 -17.476 1.00 19.58 234 ALA B CA 1
ATOM 4362 C C . ALA B 1 254 ? 42.966 -26.341 -16.813 1.00 24.43 234 ALA B C 1
ATOM 4363 O O . ALA B 1 254 ? 43.124 -26.138 -15.617 1.00 21.97 234 ALA B O 1
ATOM 4365 N N . CYS B 1 255 ? 43.941 -26.790 -17.591 1.00 24.59 235 CYS B N 1
ATOM 4366 C CA . CYS B 1 255 ? 45.198 -27.222 -17.014 1.00 26.46 235 CYS B CA 1
ATOM 4367 C C . CYS B 1 255 ? 46.315 -26.300 -17.495 1.00 26.71 235 CYS B C 1
ATOM 4368 O O . CYS B 1 255 ? 46.532 -26.149 -18.688 1.00 29.47 235 CYS B O 1
ATOM 4371 N N . PRO B 1 256 ? 47.007 -25.652 -16.552 1.00 24.09 236 PRO B N 1
ATOM 4372 C CA . PRO B 1 256 ? 48.034 -24.671 -16.883 1.00 20.01 236 PRO B CA 1
ATOM 4373 C C . PRO B 1 256 ? 49.365 -25.339 -17.115 1.00 20.14 236 PRO B C 1
ATOM 4374 O O . PRO B 1 256 ? 49.511 -26.525 -16.845 1.00 20.23 236 PRO B O 1
ATOM 4378 N N . GLY B 1 257 ? 50.328 -24.590 -17.627 1.00 22.77 237 GLY B N 1
ATOM 4379 C CA . GLY B 1 257 ? 51.695 -25.066 -17.655 1.00 22.85 237 GLY B CA 1
ATOM 4380 C C . GLY B 1 257 ? 52.096 -25.755 -18.931 1.00 28.25 237 GLY B C 1
ATOM 4381 O O . GLY B 1 257 ? 53.283 -26.002 -19.162 1.00 35.23 237 GLY B O 1
ATOM 4382 N N . GLY B 1 258 ? 51.122 -26.072 -19.771 1.00 23.03 238 GLY B N 1
ATOM 4383 C CA . GLY B 1 258 ? 51.461 -26.696 -21.035 1.00 20.31 238 GLY B CA 1
ATOM 4384 C C . GLY B 1 258 ? 50.750 -28.014 -21.241 1.00 25.94 238 GLY B C 1
ATOM 4385 O O . GLY B 1 258 ? 50.526 -28.776 -20.310 1.00 30.02 238 GLY B O 1
ATOM 4386 N N . GLU B 1 259 ? 50.394 -28.257 -22.486 1.00 20.29 239 GLU B N 1
ATOM 4387 C CA . GLU B 1 259 ? 49.680 -29.438 -22.917 1.00 20.29 239 GLU B CA 1
ATOM 4388 C C . GLU B 1 259 ? 50.302 -30.754 -22.419 1.00 20.42 239 GLU B C 1
ATOM 4389 O O . GLU B 1 259 ? 51.522 -30.907 -22.376 1.00 20.54 239 GLU B O 1
ATOM 4395 N N . GLN B 1 260 ? 49.453 -31.696 -22.028 1.00 20.41 240 GLN B N 1
ATOM 4396 C CA . GLN B 1 260 ? 49.919 -33.037 -21.690 1.00 27.68 240 GLN B CA 1
ATOM 4397 C C . GLN B 1 260 ? 49.107 -34.089 -22.415 1.00 20.51 240 GLN B C 1
ATOM 4398 O O . GLN B 1 260 ? 47.892 -34.017 -22.433 1.00 20.40 240 GLN B O 1
ATOM 4404 N N . LEU B 1 261 ? 49.774 -35.080 -22.994 1.00 20.62 241 LEU B N 1
ATOM 4405 C CA . LEU B 1 261 ? 49.072 -36.227 -23.554 1.00 20.62 241 LEU B CA 1
ATOM 4406 C C . LEU B 1 261 ? 49.833 -37.480 -23.189 1.00 20.77 241 LEU B C 1
ATOM 4407 O O . LEU B 1 261 ? 50.956 -37.681 -23.619 1.00 20.88 241 LEU B O 1
ATOM 4412 N N . THR B 1 262 ? 49.193 -38.314 -22.385 1.00 20.76 242 THR B N 1
ATOM 4413 C CA . THR B 1 262 ? 49.810 -39.502 -21.821 1.00 20.89 242 THR B CA 1
ATOM 4414 C C . THR B 1 262 ? 48.944 -40.749 -22.067 1.00 24.45 242 THR B C 1
ATOM 4415 O O . THR B 1 262 ? 47.720 -40.674 -22.091 1.00 24.98 242 THR B O 1
ATOM 4419 N N . VAL B 1 263 ? 49.600 -41.881 -22.284 1.00 21.01 243 VAL B N 1
ATOM 4420 C CA . VAL B 1 263 ? 48.943 -43.166 -22.492 1.00 24.09 243 VAL B CA 1
ATOM 4421 C C . VAL B 1 263 ? 49.577 -44.209 -21.590 1.00 26.35 243 VAL B C 1
ATOM 4422 O O . VAL B 1 263 ? 50.781 -44.212 -21.396 1.00 24.14 243 VAL B O 1
ATOM 4426 N N . GLU B 1 264 ? 48.761 -45.102 -21.053 1.00 21.14 244 GLU B N 1
ATOM 4427 C CA . GLU B 1 264 ? 49.239 -46.094 -20.128 1.00 21.26 244 GLU B CA 1
ATOM 4428 C C . GLU B 1 264 ? 48.422 -47.373 -20.239 1.00 21.26 244 GLU B C 1
ATOM 4429 O O . GLU B 1 264 ? 47.213 -47.348 -20.123 1.00 21.79 244 GLU B O 1
ATOM 4435 N N . VAL B 1 265 ? 49.100 -48.484 -20.484 1.00 21.39 245 VAL B N 1
ATOM 4436 C CA . VAL B 1 265 ? 48.464 -49.794 -20.577 1.00 21.40 245 VAL B CA 1
ATOM 4437 C C . VAL B 1 265 ? 49.089 -50.727 -19.561 1.00 21.54 245 VAL B C 1
ATOM 4438 O O . VAL B 1 265 ? 50.300 -50.909 -19.552 1.00 26.36 245 VAL B O 1
ATOM 4442 N N . ILE B 1 266 ? 48.268 -51.315 -18.707 1.00 21.51 246 ILE B N 1
ATOM 4443 C CA . ILE B 1 266 ? 48.757 -52.192 -17.649 1.00 22.00 246 ILE B CA 1
ATOM 4444 C C . ILE B 1 266 ? 48.154 -53.576 -17.723 1.00 24.97 246 ILE B C 1
ATOM 4445 O O . ILE B 1 266 ? 46.937 -53.728 -17.759 1.00 27.15 246 ILE B O 1
ATOM 4450 N N . GLY B 1 267 ? 49.014 -54.582 -17.707 1.00 21.81 247 GLY B N 1
ATOM 4451 C CA . GLY B 1 267 ? 48.576 -55.952 -17.604 1.00 23.36 247 GLY B CA 1
ATOM 4452 C C . GLY B 1 267 ? 49.125 -56.619 -16.357 1.00 27.90 247 GLY B C 1
ATOM 4453 O O . GLY B 1 267 ? 49.802 -55.997 -15.550 1.00 29.08 247 GLY B O 1
ATOM 4454 N N . THR B 1 268 ? 48.841 -57.905 -16.211 1.00 29.74 248 THR B N 1
ATOM 4455 C CA . THR B 1 268 ? 49.278 -58.654 -15.053 1.00 27.08 248 THR B CA 1
ATOM 4456 C C . THR B 1 268 ? 50.788 -58.899 -15.039 1.00 23.69 248 THR B C 1
ATOM 4457 O O . THR B 1 268 ? 51.380 -59.017 -13.978 1.00 24.43 248 THR B O 1
ATOM 4461 N N . GLU B 1 269 ? 51.419 -58.944 -16.204 1.00 22.38 249 GLU B N 1
ATOM 4462 C CA . GLU B 1 269 ? 52.835 -59.301 -16.276 1.00 24.30 249 GLU B CA 1
ATOM 4463 C C . GLU B 1 269 ? 53.707 -58.141 -16.694 1.00 24.90 249 GLU B C 1
ATOM 4464 O O . GLU B 1 269 ? 54.923 -58.189 -16.554 1.00 28.47 249 GLU B O 1
ATOM 4470 N N . GLY B 1 270 ? 53.092 -57.093 -17.222 1.00 24.17 250 GLY B N 1
ATOM 4471 C CA . GLY B 1 270 ? 53.853 -55.974 -17.739 1.00 24.10 250 GLY B CA 1
ATOM 4472 C C . GLY B 1 270 ? 52.999 -54.744 -17.938 1.00 22.22 250 GLY B C 1
ATOM 4473 O O . GLY B 1 270 ? 51.801 -54.807 -17.775 1.00 22.11 250 GLY B O 1
ATOM 4474 N N . LEU B 1 271 ? 53.631 -53.627 -18.268 1.00 22.21 251 LEU B N 1
ATOM 4475 C CA . LEU B 1 271 ? 52.915 -52.393 -18.587 1.00 22.05 251 LEU B CA 1
ATOM 4476 C C . LEU B 1 271 ? 53.672 -51.599 -19.636 1.00 22.05 251 LEU B C 1
ATOM 4477 O O . LEU B 1 271 ? 54.831 -51.860 -19.888 1.00 22.19 251 LEU B O 1
ATOM 4482 N N . VAL B 1 272 ? 53.001 -50.638 -20.256 1.00 21.91 252 VAL B N 1
ATOM 4483 C CA . VAL B 1 272 ? 53.621 -49.753 -21.227 1.00 21.90 252 VAL B CA 1
ATOM 4484 C C . VAL B 1 272 ? 53.057 -48.363 -21.031 1.00 21.76 252 VAL B C 1
ATOM 4485 O O . VAL B 1 272 ? 51.882 -48.197 -20.765 1.00 26.14 252 VAL B O 1
ATOM 4489 N N . THR B 1 273 ? 53.914 -47.372 -21.197 1.00 21.78 253 THR B N 1
ATOM 4490 C CA . THR B 1 273 ? 53.628 -45.991 -20.882 1.00 21.66 253 THR B CA 1
ATOM 4491 C C . THR B 1 273 ? 54.226 -45.088 -21.966 1.00 21.65 253 THR B C 1
ATOM 4492 O O . THR B 1 273 ? 55.320 -45.338 -22.446 1.00 21.78 253 THR B O 1
ATOM 4496 N N . ALA B 1 274 ? 53.519 -44.043 -22.365 1.00 21.52 254 ALA B N 1
ATOM 4497 C CA . ALA B 1 274 ? 54.115 -43.099 -23.301 1.00 21.51 254 ALA B CA 1
ATOM 4498 C C . ALA B 1 274 ? 53.588 -41.707 -23.043 1.00 21.37 254 ALA B C 1
ATOM 4499 O O . ALA B 1 274 ? 52.442 -41.522 -22.682 1.00 21.25 254 ALA B O 1
ATOM 4501 N N . ASP B 1 275 ? 54.468 -40.742 -23.253 1.00 23.85 255 ASP B N 1
ATOM 4502 C CA . ASP B 1 275 ? 54.268 -39.350 -22.900 1.00 21.29 255 ASP B CA 1
ATOM 4503 C C . ASP B 1 275 ? 54.659 -38.482 -24.094 1.00 21.27 255 ASP B C 1
ATOM 4504 O O . ASP B 1 275 ? 55.822 -38.426 -24.483 1.00 24.10 255 ASP B O 1
ATOM 4509 N N . LEU B 1 276 ? 53.702 -37.799 -24.687 1.00 21.14 256 LEU B N 1
ATOM 4510 C CA . LEU B 1 276 ? 54.005 -37.058 -25.905 1.00 21.12 256 LEU B CA 1
ATOM 4511 C C . LEU B 1 276 ? 54.774 -35.765 -25.644 1.00 21.11 256 LEU B C 1
ATOM 4512 O O . LEU B 1 276 ? 55.885 -35.604 -26.126 1.00 24.60 256 LEU B O 1
ATOM 4517 N N . TRP B 1 277 ? 54.196 -34.845 -24.887 1.00 21.00 257 TRP B N 1
ATOM 4518 C CA . TRP B 1 277 ? 54.823 -33.525 -24.731 1.00 20.98 257 TRP B CA 1
ATOM 4519 C C . TRP B 1 277 ? 55.841 -33.393 -23.600 1.00 21.88 257 TRP B C 1
ATOM 4520 O O . TRP B 1 277 ? 56.710 -32.531 -23.662 1.00 23.86 257 TRP B O 1
ATOM 4531 N N . GLN B 1 278 ? 55.733 -34.228 -22.573 1.00 21.11 258 GLN B N 1
ATOM 4532 C CA . GLN B 1 278 ? 56.724 -34.241 -21.500 1.00 21.22 258 GLN B CA 1
ATOM 4533 C C . GLN B 1 278 ? 57.752 -35.330 -21.720 1.00 26.63 258 GLN B C 1
ATOM 4534 O O . GLN B 1 278 ? 58.587 -35.557 -20.868 1.00 27.84 258 GLN B O 1
ATOM 4540 N N . GLY B 1 279 ? 57.687 -36.017 -22.853 1.00 21.41 259 GLY B N 1
ATOM 4541 C CA . GLY B 1 279 ? 58.671 -37.040 -23.128 1.00 21.57 259 GLY B CA 1
ATOM 4542 C C . GLY B 1 279 ? 59.483 -36.769 -24.376 1.00 21.63 259 GLY B C 1
ATOM 4543 O O . GLY B 1 279 ? 59.822 -37.698 -25.086 1.00 21.78 259 GLY B O 1
ATOM 4544 N N . MET B 1 280 ? 59.800 -35.502 -24.640 1.00 21.58 260 MET B N 1
ATOM 4545 C CA . MET B 1 280 ? 60.530 -35.141 -25.844 1.00 21.63 260 MET B CA 1
ATOM 4546 C C . MET B 1 280 ? 62.026 -35.085 -25.612 1.00 25.83 260 MET B C 1
ATOM 4547 O O . MET B 1 280 ? 62.797 -34.977 -26.561 1.00 27.54 260 MET B O 1
ATOM 4552 N N . GLY B 1 281 ? 62.438 -35.172 -24.350 1.00 23.86 261 GLY B N 1
ATOM 4553 C CA . GLY B 1 281 ? 63.840 -35.375 -24.023 1.00 21.99 261 GLY B CA 1
ATOM 4554 C C . GLY B 1 281 ? 64.695 -34.130 -24.119 1.00 21.99 261 GLY B C 1
ATOM 4555 O O . GLY B 1 281 ? 65.913 -34.213 -24.096 1.00 22.13 261 GLY B O 1
ATOM 4556 N N . VAL B 1 282 ? 64.065 -32.969 -24.232 1.00 21.85 262 VAL B N 1
ATOM 4557 C CA . VAL B 1 282 ? 64.819 -31.721 -24.249 1.00 21.84 262 VAL B CA 1
ATOM 4558 C C . VAL B 1 282 ? 64.413 -30.870 -23.048 1.00 21.75 262 VAL B C 1
ATOM 4559 O O . VAL B 1 282 ? 63.244 -30.794 -22.698 1.00 21.63 262 VAL B O 1
ATOM 4563 N N . GLU B 1 283 ? 65.372 -30.232 -22.409 1.00 21.81 263 GLU B N 1
ATOM 4564 C CA . GLU B 1 283 ? 65.046 -29.412 -21.262 1.00 24.62 263 GLU B CA 1
ATOM 4565 C C . GLU B 1 283 ? 65.839 -28.108 -21.333 1.00 22.40 263 GLU B C 1
ATOM 4566 O O . GLU B 1 283 ? 66.963 -28.095 -21.806 1.00 21.84 263 GLU B O 1
ATOM 4572 N N . ALA B 1 284 ? 65.239 -27.006 -20.901 1.00 21.60 264 ALA B N 1
ATOM 4573 C CA . ALA B 1 284 ? 65.932 -25.734 -20.894 1.00 21.59 264 ALA B CA 1
ATOM 4574 C C . ALA B 1 284 ? 65.530 -24.886 -19.690 1.00 21.52 264 ALA B C 1
ATOM 4575 O O . ALA B 1 284 ? 64.437 -25.014 -19.162 1.00 21.43 264 ALA B O 1
ATOM 4577 N N . TYR B 1 285 ? 66.449 -24.036 -19.249 1.00 21.57 265 TYR B N 1
ATOM 4578 C CA . TYR B 1 285 ? 66.135 -23.011 -18.287 1.00 21.49 265 TYR B CA 1
ATOM 4579 C C . TYR B 1 285 ? 66.643 -21.654 -18.762 1.00 21.44 265 TYR B C 1
ATOM 4580 O O . TYR B 1 285 ? 67.709 -21.553 -19.322 1.00 21.53 265 TYR B O 1
ATOM 4589 N N . THR B 1 286 ? 65.887 -20.600 -18.514 1.00 21.31 266 THR B N 1
ATOM 4590 C CA . THR B 1 286 ? 66.436 -19.273 -18.718 1.00 21.27 266 THR B CA 1
ATOM 4591 C C . THR B 1 286 ? 65.927 -18.268 -17.695 1.00 21.19 266 THR B C 1
ATOM 4592 O O . THR B 1 286 ? 64.771 -18.306 -17.291 1.00 21.09 266 THR B O 1
ATOM 4596 N N . ASN B 1 287 ? 66.821 -17.381 -17.272 1.00 21.23 267 ASN B N 1
ATOM 4597 C CA . ASN B 1 287 ? 66.463 -16.249 -16.417 1.00 27.52 267 ASN B CA 1
ATOM 4598 C C . ASN B 1 287 ? 65.647 -15.188 -17.151 1.00 28.77 267 ASN B C 1
ATOM 4599 O O . ASN B 1 287 ? 65.014 -14.346 -16.519 1.00 33.08 267 ASN B O 1
ATOM 4604 N N . THR B 1 288 ? 65.667 -15.236 -18.480 1.00 30.87 268 THR B N 1
ATOM 4605 C CA . THR B 1 288 ? 64.961 -14.263 -19.311 1.00 28.50 268 THR B CA 1
ATOM 4606 C C . THR B 1 288 ? 63.863 -14.952 -20.131 1.00 28.67 268 THR B C 1
ATOM 4607 O O . THR B 1 288 ? 62.851 -15.348 -19.579 1.00 32.43 268 THR B O 1
ATOM 4611 N N . LYS B 1 289 ? 64.057 -15.110 -21.436 1.00 29.76 269 LYS B N 1
ATOM 4612 C CA . LYS B 1 289 ? 63.113 -15.896 -22.240 1.00 33.94 269 LYS B CA 1
ATOM 4613 C C . LYS B 1 289 ? 63.765 -16.463 -23.492 1.00 32.31 269 LYS B C 1
ATOM 4614 O O . LYS B 1 289 ? 64.691 -15.879 -24.050 1.00 34.35 269 LYS B O 1
ATOM 4620 N N . PHE B 1 290 ? 63.279 -17.617 -23.921 1.00 30.24 270 PHE B N 1
ATOM 4621 C CA . PHE B 1 290 ? 63.666 -18.183 -25.204 1.00 30.36 270 PHE B CA 1
ATOM 4622 C C . PHE B 1 290 ? 62.727 -17.667 -26.281 1.00 33.96 270 PHE B C 1
ATOM 4623 O O . PHE B 1 290 ? 61.519 -17.912 -26.227 1.00 35.92 270 PHE B O 1
ATOM 4631 N N . GLY B 1 291 ? 63.284 -16.959 -27.255 1.00 37.02 271 GLY B N 1
ATOM 4632 C CA . GLY B 1 291 ? 62.500 -16.399 -28.339 1.00 44.66 271 GLY B CA 1
ATOM 4633 C C . GLY B 1 291 ? 61.836 -17.394 -29.279 1.00 47.46 271 GLY B C 1
ATOM 4634 O O . GLY B 1 291 ? 60.923 -17.033 -30.011 1.00 52.54 271 GLY B O 1
ATOM 4635 N N . ALA B 1 292 ? 62.277 -18.646 -29.258 1.00 46.62 272 ALA B N 1
ATOM 4636 C CA . ALA B 1 292 ? 61.760 -19.642 -30.187 1.00 44.37 272 ALA B CA 1
ATOM 4637 C C . ALA B 1 292 ? 60.920 -20.733 -29.518 1.00 46.84 272 ALA B C 1
ATOM 4638 O O . ALA B 1 292 ? 60.873 -21.868 -29.999 1.00 48.59 272 ALA B O 1
ATOM 4640 N N . VAL B 1 293 ? 60.252 -20.410 -28.418 1.00 45.45 273 VAL B N 1
ATOM 4641 C CA . VAL B 1 293 ? 59.491 -21.435 -27.708 1.00 43.06 273 VAL B CA 1
ATOM 4642 C C . VAL B 1 293 ? 58.044 -21.010 -27.442 1.00 46.12 273 VAL B C 1
ATOM 4643 O O . VAL B 1 293 ? 57.792 -19.849 -27.142 1.00 46.78 273 VAL B O 1
ATOM 4647 N N . TRP B 1 294 ? 57.104 -21.951 -27.583 1.00 51.12 274 TRP B N 1
ATOM 4648 C CA . TRP B 1 294 ? 55.715 -21.763 -27.153 1.00 56.76 274 TRP B CA 1
ATOM 4649 C C . TRP B 1 294 ? 55.725 -21.209 -25.720 1.00 59.15 274 TRP B C 1
ATOM 4650 O O . TRP B 1 294 ? 56.476 -21.689 -24.881 1.00 59.90 274 TRP B O 1
ATOM 4661 N N . GLU B 1 295 ? 54.877 -20.236 -25.419 1.00 69.98 275 GLU B N 1
ATOM 4662 C CA . GLU B 1 295 ? 55.242 -19.327 -24.355 1.00 83.90 275 GLU B CA 1
ATOM 4663 C C . GLU B 1 295 ? 54.699 -19.556 -22.968 1.00 87.30 275 GLU B C 1
ATOM 4664 O O . GLU B 1 295 ? 54.325 -18.614 -22.280 1.00 89.16 275 GLU B O 1
ATOM 4670 N N . PRO B 1 296 ? 54.690 -20.836 -22.545 1.00 89.23 276 PRO B N 1
ATOM 4671 C CA . PRO B 1 296 ? 55.464 -21.039 -21.310 1.00 85.92 276 PRO B CA 1
ATOM 4672 C C . PRO B 1 296 ? 56.920 -20.977 -21.740 1.00 77.53 276 PRO B C 1
ATOM 4673 O O . PRO B 1 296 ? 57.445 -22.035 -22.076 1.00 87.49 276 PRO B O 1
ATOM 4677 N N . ASN B 1 297 ? 57.541 -19.802 -21.807 1.00 63.28 277 ASN B N 1
ATOM 4678 C CA . ASN B 1 297 ? 58.919 -19.742 -22.306 1.00 51.79 277 ASN B CA 1
ATOM 4679 C C . ASN B 1 297 ? 59.925 -19.019 -21.398 1.00 38.93 277 ASN B C 1
ATOM 4680 O O . ASN B 1 297 ? 60.961 -18.531 -21.867 1.00 30.74 277 ASN B O 1
ATOM 4685 N N . GLN B 1 298 ? 59.606 -19.005 -20.102 1.00 32.47 278 GLN B N 1
ATOM 4686 C CA . GLN B 1 298 ? 60.432 -18.434 -19.045 1.00 34.24 278 GLN B CA 1
ATOM 4687 C C . GLN B 1 298 ? 60.663 -19.456 -17.928 1.00 31.28 278 GLN B C 1
ATOM 4688 O O . GLN B 1 298 ? 59.747 -20.194 -17.563 1.00 30.36 278 GLN B O 1
ATOM 4694 N N . GLY B 1 299 ? 61.866 -19.488 -17.362 1.00 26.53 279 GLY B N 1
ATOM 4695 C CA . GLY B 1 299 ? 62.159 -20.457 -16.324 1.00 21.01 279 GLY B CA 1
ATOM 4696 C C . GLY B 1 299 ? 62.398 -21.840 -16.899 1.00 21.10 279 GLY B C 1
ATOM 4697 O O . GLY B 1 299 ? 63.038 -21.977 -17.930 1.00 24.11 279 GLY B O 1
ATOM 4698 N N . TRP B 1 300 ? 61.892 -22.869 -16.238 1.00 21.13 280 TRP B N 1
ATOM 4699 C CA . TRP B 1 300 ? 62.115 -24.240 -16.689 1.00 21.22 280 TRP B CA 1
ATOM 4700 C C . TRP B 1 300 ? 61.122 -24.676 -17.758 1.00 25.07 280 TRP B C 1
ATOM 4701 O O . TRP B 1 300 ? 59.905 -24.543 -17.587 1.00 21.00 280 TRP B O 1
ATOM 4712 N N . LEU B 1 301 ? 61.662 -25.189 -18.858 1.00 21.18 281 LEU B N 1
ATOM 4713 C CA . LEU B 1 301 ? 60.884 -25.548 -20.038 1.00 21.10 281 LEU B CA 1
ATOM 4714 C C . LEU B 1 301 ? 61.190 -26.952 -20.497 1.00 21.32 281 LEU B C 1
ATOM 4715 O O . LEU B 1 301 ? 62.324 -27.416 -20.360 1.00 21.35 281 LEU B O 1
ATOM 4720 N N . ARG B 1 302 ? 60.180 -27.614 -21.053 1.00 21.14 282 ARG B N 1
ATOM 4721 C CA . ARG B 1 302 ? 60.371 -28.846 -21.805 1.00 21.45 282 ARG B CA 1
ATOM 4722 C C . ARG B 1 302 ? 59.891 -28.605 -23.237 1.00 22.47 282 ARG B C 1
ATOM 4723 O O . ARG B 1 302 ? 58.803 -29.009 -23.605 1.00 21.07 282 ARG B O 1
ATOM 4731 N N . PRO B 1 303 ? 60.722 -27.930 -24.046 1.00 21.19 283 PRO B N 1
ATOM 4732 C CA . PRO B 1 303 ? 60.391 -27.469 -25.395 1.00 21.13 283 PRO B CA 1
ATOM 4733 C C . PRO B 1 303 ? 60.115 -28.616 -26.353 1.00 27.38 283 PRO B C 1
ATOM 4734 O O . PRO B 1 303 ? 60.794 -29.643 -26.278 1.00 23.81 283 PRO B O 1
ATOM 4738 N N . GLU B 1 304 ? 59.155 -28.438 -27.252 1.00 24.03 284 GLU B N 1
ATOM 4739 C CA . GLU B 1 304 ? 58.861 -29.462 -28.238 1.00 28.32 284 GLU B CA 1
ATOM 4740 C C . GLU B 1 304 ? 59.820 -29.363 -29.418 1.00 21.23 284 GLU B C 1
ATOM 4741 O O . GLU B 1 304 ? 60.447 -28.324 -29.634 1.00 21.23 284 GLU B O 1
ATOM 4747 N N . TRP B 1 305 ? 59.951 -30.457 -30.164 1.00 21.33 285 TRP B N 1
ATOM 4748 C CA . TRP B 1 305 ? 60.604 -30.435 -31.484 1.00 21.42 285 TRP B CA 1
ATOM 4749 C C . TRP B 1 305 ? 59.700 -31.174 -32.464 1.00 26.60 285 TRP B C 1
ATOM 4750 O O . TRP B 1 305 ? 58.978 -32.094 -32.060 1.00 21.39 285 TRP B O 1
ATOM 4761 N N . GLU B 1 306 ? 59.721 -30.750 -33.731 1.00 21.43 286 GLU B N 1
ATOM 4762 C CA . GLU B 1 306 ? 58.854 -31.297 -34.786 1.00 21.42 286 GLU B CA 1
ATOM 4763 C C . GLU B 1 306 ? 57.439 -31.659 -34.325 1.00 21.30 286 GLU B C 1
ATOM 4764 O O . GLU B 1 306 ? 57.017 -32.810 -34.434 1.00 21.33 286 GLU B O 1
ATOM 4770 N N . TRP B 1 307 ? 56.713 -30.685 -33.798 1.00 22.46 287 TRP B N 1
ATOM 4771 C CA . TRP B 1 307 ? 55.462 -30.986 -33.122 1.00 22.18 287 TRP B CA 1
ATOM 4772 C C . TRP B 1 307 ? 54.415 -31.557 -34.088 1.00 25.63 287 TRP B C 1
ATOM 4773 O O . TRP B 1 307 ? 53.620 -32.411 -33.704 1.00 24.37 287 TRP B O 1
ATOM 4784 N N . ILE B 1 308 ? 54.469 -31.133 -35.349 1.00 23.79 288 ILE B N 1
ATOM 4785 C CA . ILE B 1 308 ? 53.525 -31.600 -36.349 1.00 23.29 288 ILE B CA 1
ATOM 4786 C C . ILE B 1 308 ? 53.762 -33.061 -36.692 1.00 21.15 288 ILE B C 1
ATOM 4787 O O . ILE B 1 308 ? 52.834 -33.860 -36.720 1.00 21.46 288 ILE B O 1
ATOM 4792 N N . ARG B 1 309 ? 55.006 -33.426 -36.942 1.00 21.30 289 ARG B N 1
ATOM 4793 C CA . ARG B 1 309 ? 55.273 -34.813 -37.268 1.00 21.43 289 ARG B CA 1
ATOM 4794 C C . ARG B 1 309 ? 55.056 -35.693 -36.042 1.00 21.40 289 ARG B C 1
ATOM 4795 O O . ARG B 1 309 ? 54.408 -36.728 -36.113 1.00 24.83 289 ARG B O 1
ATOM 4803 N N . ASN B 1 310 ? 55.565 -35.266 -34.899 1.00 21.37 290 ASN B N 1
ATOM 4804 C CA . ASN B 1 310 ? 55.391 -36.050 -33.687 1.00 21.36 290 ASN B CA 1
ATOM 4805 C C . ASN B 1 310 ? 53.936 -36.151 -33.194 1.00 21.21 290 ASN B C 1
ATOM 4806 O O . ASN B 1 310 ? 53.599 -37.080 -32.475 1.00 21.21 290 ASN B O 1
ATOM 4811 N N . SER B 1 311 ? 53.072 -35.228 -33.597 1.00 21.09 291 SER B N 1
ATOM 4812 C CA . SER B 1 311 ? 51.647 -35.367 -33.285 1.00 20.96 291 SER B CA 1
ATOM 4813 C C . SER B 1 311 ? 50.882 -36.296 -34.220 1.00 20.99 291 SER B C 1
ATOM 4814 O O . SER B 1 311 ? 49.710 -36.556 -33.991 1.00 21.36 291 SER B O 1
ATOM 4817 N N . GLY B 1 312 ? 51.527 -36.763 -35.283 1.00 21.12 292 GLY B N 1
ATOM 4818 C CA . GLY B 1 312 ? 50.941 -37.757 -36.162 1.00 21.16 292 GLY B CA 1
ATOM 4819 C C . GLY B 1 312 ? 50.331 -37.247 -37.457 1.00 21.14 292 GLY B C 1
ATOM 4820 O O . GLY B 1 312 ? 49.891 -38.032 -38.270 1.00 22.98 292 GLY B O 1
ATOM 4821 N N . TYR B 1 313 ? 50.309 -35.938 -37.657 1.00 21.07 293 TYR B N 1
ATOM 4822 C CA . TYR B 1 313 ? 49.669 -35.362 -38.837 1.00 21.05 293 TYR B CA 1
ATOM 4823 C C . TYR B 1 313 ? 50.308 -35.783 -40.145 1.00 24.67 293 TYR B C 1
ATOM 4824 O O . TYR B 1 313 ? 49.614 -36.056 -41.111 1.00 25.24 293 TYR B O 1
ATOM 4833 N N . VAL B 1 314 ? 51.632 -35.827 -40.175 1.00 22.95 294 VAL B N 1
ATOM 4834 C CA . VAL B 1 314 ? 52.345 -36.201 -41.378 1.00 21.49 294 VAL B CA 1
ATOM 4835 C C . VAL B 1 314 ? 52.015 -37.645 -41.767 1.00 22.85 294 VAL B C 1
ATOM 4836 O O . VAL B 1 314 ? 51.686 -37.919 -42.907 1.00 23.18 294 VAL B O 1
ATOM 4840 N N . HIS B 1 315 ? 52.084 -38.563 -40.813 1.00 21.58 295 HIS B N 1
ATOM 4841 C CA . HIS B 1 315 ? 51.833 -39.959 -41.113 1.00 24.21 295 HIS B CA 1
ATOM 4842 C C . HIS B 1 315 ? 50.354 -40.214 -41.453 1.00 27.04 295 HIS B C 1
ATOM 4843 O O . HIS B 1 315 ? 50.054 -41.057 -42.290 1.00 27.35 295 HIS B O 1
ATOM 4850 N N . GLN B 1 316 ? 49.449 -39.484 -40.807 1.00 21.40 296 GLN B N 1
ATOM 4851 C CA . GLN B 1 316 ? 48.025 -39.557 -41.125 1.00 26.13 296 GLN B CA 1
ATOM 4852 C C . GLN B 1 316 ? 47.761 -39.204 -42.585 1.00 27.49 296 GLN B C 1
ATOM 4853 O O . GLN B 1 316 ? 47.142 -39.963 -43.318 1.00 22.82 296 GLN B O 1
ATOM 4859 N N . ASP B 1 317 ? 48.251 -38.038 -42.988 1.00 21.37 297 ASP B N 1
ATOM 4860 C CA . ASP B 1 317 ? 47.965 -37.504 -44.302 1.00 23.52 297 ASP B CA 1
ATOM 4861 C C . ASP B 1 317 ? 48.672 -38.274 -45.421 1.00 27.50 297 ASP B C 1
ATOM 4862 O O . ASP B 1 317 ? 48.153 -38.361 -46.528 1.00 29.47 297 ASP B O 1
ATOM 4867 N N . ARG B 1 318 ? 49.839 -38.837 -45.132 1.00 23.61 298 ARG B N 1
ATOM 4868 C CA . ARG B 1 318 ? 50.514 -39.701 -46.079 1.00 26.92 298 ARG B CA 1
ATOM 4869 C C . ARG B 1 318 ? 49.664 -40.939 -46.351 1.00 25.52 298 ARG B C 1
ATOM 4870 O O . ARG B 1 318 ? 49.492 -41.356 -47.484 1.00 22.87 298 ARG B O 1
ATOM 4878 N N . GLN B 1 319 ? 49.138 -41.522 -45.288 1.00 21.84 299 GLN B N 1
ATOM 4879 C CA . GLN B 1 319 ? 48.343 -42.730 -45.405 1.00 30.66 299 GLN B CA 1
ATOM 4880 C C . GLN B 1 319 ? 47.034 -42.491 -46.140 1.00 26.17 299 GLN B C 1
ATOM 4881 O O . GLN B 1 319 ? 46.561 -43.353 -46.870 1.00 29.35 299 GLN B O 1
ATOM 4887 N N . VAL B 1 320 ? 46.450 -41.319 -45.945 1.00 24.46 300 VAL B N 1
ATOM 4888 C CA . VAL B 1 320 ? 45.202 -40.999 -46.614 1.00 27.19 300 VAL B CA 1
ATOM 4889 C C . VAL B 1 320 ? 45.465 -40.767 -48.102 1.00 30.71 300 VAL B C 1
ATOM 4890 O O . VAL B 1 320 ? 44.719 -41.223 -48.958 1.00 34.58 300 VAL B O 1
ATOM 4894 N N . VAL B 1 321 ? 46.541 -40.059 -48.401 1.00 29.60 301 VAL B N 1
ATOM 4895 C CA . VAL B 1 321 ? 46.933 -39.830 -49.775 1.00 26.70 301 VAL B CA 1
ATOM 4896 C C . VAL B 1 321 ? 47.268 -41.153 -50.483 1.00 29.15 301 VAL B C 1
ATOM 4897 O O . VAL B 1 321 ? 46.895 -41.337 -51.636 1.00 34.22 301 VAL B O 1
ATOM 4901 N N . ASP B 1 322 ? 47.910 -42.079 -49.773 1.00 27.26 302 ASP B N 1
ATOM 4902 C CA . ASP B 1 322 ? 48.222 -43.412 -50.280 1.00 33.52 302 ASP B CA 1
ATOM 4903 C C . ASP B 1 322 ? 46.952 -44.216 -50.553 1.00 33.10 302 ASP B C 1
ATOM 4904 O O . ASP B 1 322 ? 46.872 -44.976 -51.522 1.00 31.19 302 ASP B O 1
ATOM 4909 N N . ALA B 1 323 ? 45.966 -44.069 -49.678 1.00 31.08 303 ALA B N 1
ATOM 4910 C CA . ALA B 1 323 ? 44.699 -44.745 -49.869 1.00 28.88 303 ALA B CA 1
ATOM 4911 C C . ALA B 1 323 ? 44.007 -44.234 -51.133 1.00 32.76 303 ALA B C 1
ATOM 4912 O O . ALA B 1 323 ? 43.512 -45.017 -51.931 1.00 36.96 303 ALA B O 1
ATOM 4914 N N . VAL B 1 324 ? 43.994 -42.921 -51.315 1.00 33.97 304 VAL B N 1
ATOM 4915 C CA . VAL B 1 324 ? 43.339 -42.309 -52.470 1.00 34.18 304 VAL B CA 1
ATOM 4916 C C . VAL B 1 324 ? 44.045 -42.620 -53.801 1.00 38.27 304 VAL B C 1
ATOM 4917 O O . VAL B 1 324 ? 43.392 -42.790 -54.828 1.00 38.65 304 VAL B O 1
ATOM 4921 N N . LEU B 1 325 ? 45.372 -42.713 -53.775 1.00 41.19 305 LEU B N 1
ATOM 4922 C CA . LEU B 1 325 ? 46.157 -42.878 -54.998 1.00 41.14 305 LEU B CA 1
ATOM 4923 C C . LEU B 1 325 ? 46.511 -44.324 -55.314 1.00 47.52 305 LEU B C 1
ATOM 4924 O O . LEU B 1 325 ? 46.572 -44.702 -56.482 1.00 48.61 305 LEU B O 1
ATOM 4929 N N . ASP B 1 326 ? 46.751 -45.129 -54.285 1.00 48.98 306 ASP B N 1
ATOM 4930 C CA . ASP B 1 326 ? 47.307 -46.468 -54.484 1.00 54.83 306 ASP B CA 1
ATOM 4931 C C . ASP B 1 326 ? 46.378 -47.581 -54.020 1.00 54.88 306 ASP B C 1
ATOM 4932 O O . ASP B 1 326 ? 46.782 -48.739 -53.950 1.00 55.89 306 ASP B O 1
ATOM 4937 N N . GLY B 1 327 ? 45.143 -47.233 -53.677 1.00 56.68 307 GLY B N 1
ATOM 4938 C CA . GLY B 1 327 ? 44.203 -48.209 -53.148 1.00 59.43 307 GLY B CA 1
ATOM 4939 C C . GLY B 1 327 ? 44.630 -48.820 -51.819 1.00 59.81 307 GLY B C 1
ATOM 4940 O O . GLY B 1 327 ? 43.954 -49.699 -51.285 1.00 62.49 307 GLY B O 1
ATOM 4941 N N . ARG B 1 328 ? 45.753 -48.348 -51.286 1.00 59.25 308 ARG B N 1
ATOM 4942 C CA . ARG B 1 328 ? 46.300 -48.843 -50.028 1.00 63.32 308 ARG B CA 1
ATOM 4943 C C . ARG B 1 328 ? 45.303 -48.684 -48.883 1.00 64.64 308 ARG B C 1
ATOM 4944 O O . ARG B 1 328 ? 45.032 -47.569 -48.449 1.00 61.61 308 ARG B O 1
ATOM 4952 N N . PRO B 1 329 ? 44.757 -49.807 -48.392 1.00 71.32 309 PRO B N 1
ATOM 4953 C CA . PRO B 1 329 ? 43.698 -49.795 -47.373 1.00 70.97 309 PRO B CA 1
ATOM 4954 C C . PRO B 1 329 ? 44.171 -49.191 -46.055 1.00 66.48 309 PRO B C 1
ATOM 4955 O O . PRO B 1 329 ? 45.327 -49.381 -45.666 1.00 65.99 309 PRO B O 1
ATOM 4959 N N . MET B 1 330 ? 43.280 -48.470 -45.382 1.00 56.99 310 MET B N 1
ATOM 4960 C CA . MET B 1 330 ? 43.655 -47.722 -44.191 1.00 47.69 310 MET B CA 1
ATOM 4961 C C . MET B 1 330 ? 43.626 -48.602 -42.954 1.00 42.83 310 MET B C 1
ATOM 4962 O O . MET B 1 330 ? 42.838 -49.533 -42.852 1.00 41.15 310 MET B O 1
ATOM 4967 N N . THR B 1 331 ? 44.515 -48.303 -42.021 1.00 46.26 311 THR B N 1
ATOM 4968 C CA . THR B 1 331 ? 44.550 -48.975 -40.734 1.00 44.56 311 THR B CA 1
ATOM 4969 C C . THR B 1 331 ? 43.336 -48.597 -39.910 1.00 39.95 311 THR B C 1
ATOM 4970 O O . THR B 1 331 ? 42.711 -49.436 -39.270 1.00 43.49 311 THR B O 1
ATOM 4974 N N . HIS B 1 332 ? 43.002 -47.316 -39.938 1.00 33.18 312 HIS B N 1
ATOM 4975 C CA . HIS B 1 332 ? 41.890 -46.812 -39.152 1.00 31.54 312 HIS B CA 1
ATOM 4976 C C . HIS B 1 332 ? 40.764 -46.374 -40.073 1.00 33.86 312 HIS B C 1
ATOM 4977 O O . HIS B 1 332 ? 40.924 -45.492 -40.908 1.00 37.12 312 HIS B O 1
ATOM 4984 N N . THR B 1 333 ? 39.620 -47.014 -39.894 1.00 35.93 313 THR B N 1
ATOM 4985 C CA . THR B 1 333 ? 38.531 -46.969 -40.847 1.00 40.50 313 THR B CA 1
ATOM 4986 C C . THR B 1 333 ? 37.378 -46.128 -40.327 1.00 36.97 313 THR B C 1
ATOM 4987 O O . THR B 1 333 ? 37.397 -45.711 -39.171 1.00 35.49 313 THR B O 1
ATOM 4991 N N . PRO B 1 334 ? 36.365 -45.869 -41.177 1.00 34.86 314 PRO B N 1
ATOM 4992 C CA . PRO B 1 334 ? 35.221 -45.135 -40.627 1.00 29.96 314 PRO B CA 1
ATOM 4993 C C . PRO B 1 334 ? 34.485 -45.908 -39.530 1.00 31.53 314 PRO B C 1
ATOM 4994 O O . PRO B 1 334 ? 33.856 -45.269 -38.700 1.00 34.50 314 PRO B O 1
ATOM 4998 N N . ASP B 1 335 ? 34.583 -47.233 -39.508 1.00 33.25 315 ASP B N 1
ATOM 4999 C CA . ASP B 1 335 ? 34.047 -48.029 -38.401 1.00 41.38 315 ASP B CA 1
ATOM 5000 C C . ASP B 1 335 ? 34.626 -47.589 -37.055 1.00 39.19 315 ASP B C 1
ATOM 5001 O O . ASP B 1 335 ? 33.937 -47.606 -36.040 1.00 37.62 315 ASP B O 1
ATOM 5006 N N . ASP B 1 336 ? 35.899 -47.205 -37.054 1.00 38.24 316 ASP B N 1
ATOM 5007 C CA . ASP B 1 336 ? 36.562 -46.759 -35.836 1.00 34.69 316 ASP B CA 1
ATOM 5008 C C . ASP B 1 336 ? 36.000 -45.410 -35.399 1.00 31.63 316 ASP B C 1
ATOM 5009 O O . ASP B 1 336 ? 35.762 -45.173 -34.221 1.00 34.48 316 ASP B O 1
ATOM 5014 N N . ALA B 1 337 ? 35.774 -44.531 -36.361 1.00 32.54 317 ALA B N 1
ATOM 5015 C CA . ALA B 1 337 ? 35.164 -43.247 -36.079 1.00 29.02 317 ALA B CA 1
ATOM 5016 C C . ALA 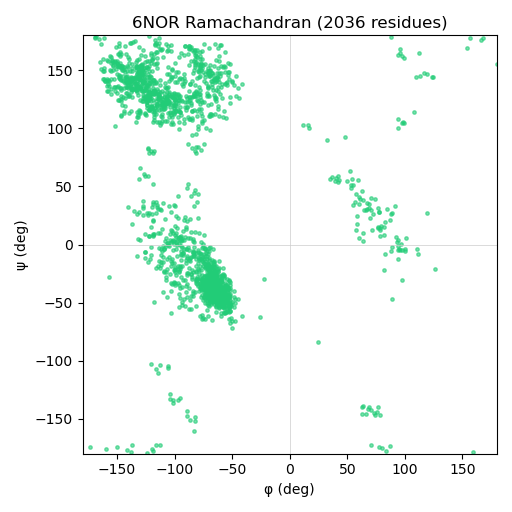B 1 337 ? 33.760 -43.414 -35.497 1.00 31.49 317 ALA B C 1
ATOM 5017 O O . ALA B 1 337 ? 33.370 -42.685 -34.591 1.00 34.66 317 ALA B O 1
ATOM 5019 N N . VAL B 1 338 ? 33.010 -44.377 -36.027 1.00 30.75 318 VAL B N 1
ATOM 5020 C CA . VAL B 1 338 ? 31.651 -44.641 -35.572 1.00 26.70 318 VAL B CA 1
ATOM 5021 C C . VAL B 1 338 ? 31.654 -45.040 -34.092 1.00 29.13 318 VAL B C 1
ATOM 5022 O O . VAL B 1 338 ? 30.879 -44.512 -33.307 1.00 35.37 318 VAL B O 1
ATOM 5026 N N . ALA B 1 339 ? 32.549 -45.949 -33.719 1.00 24.09 319 ALA B N 1
ATOM 5027 C CA . ALA B 1 339 ? 32.695 -46.384 -32.340 1.00 22.60 319 ALA B CA 1
ATOM 5028 C C . ALA B 1 339 ? 32.989 -45.236 -31.373 1.00 25.44 319 ALA B C 1
ATOM 5029 O O . ALA B 1 339 ? 32.471 -45.209 -30.255 1.00 29.94 319 ALA B O 1
ATOM 5031 N N . VAL B 1 340 ? 33.808 -44.283 -31.804 1.00 23.51 320 VAL B N 1
ATOM 5032 C CA . VAL B 1 340 ? 34.112 -43.132 -30.970 1.00 24.68 320 VAL B CA 1
ATOM 5033 C C . VAL B 1 340 ? 32.871 -42.272 -30.771 1.00 19.79 320 VAL B C 1
ATOM 5034 O O . VAL B 1 340 ? 32.553 -41.879 -29.654 1.00 23.66 320 VAL B O 1
ATOM 5038 N N . VAL B 1 341 ? 32.176 -41.984 -31.861 1.00 19.76 321 VAL B N 1
ATOM 5039 C CA . VAL B 1 341 ? 30.931 -41.233 -31.803 1.00 26.23 321 VAL B CA 1
ATOM 5040 C C . VAL B 1 341 ? 29.920 -41.888 -30.846 1.00 22.70 321 VAL B C 1
ATOM 5041 O O . VAL B 1 341 ? 29.368 -41.214 -29.996 1.00 27.66 321 VAL B O 1
ATOM 5045 N N . GLU B 1 342 ? 29.696 -43.194 -30.978 1.00 28.45 322 GLU B N 1
ATOM 5046 C CA . GLU B 1 342 ? 28.830 -43.932 -30.039 1.00 35.91 322 GLU B CA 1
ATOM 5047 C C . GLU B 1 342 ? 29.293 -43.749 -28.596 1.00 35.61 322 GLU B C 1
ATOM 5048 O O . GLU B 1 342 ? 28.491 -43.508 -27.706 1.00 34.05 322 GLU B O 1
ATOM 5054 N N . THR B 1 343 ? 30.594 -43.868 -28.370 1.00 29.58 323 THR B N 1
ATOM 5055 C CA . THR B 1 343 ? 31.106 -43.802 -27.027 1.00 19.66 323 THR B CA 1
ATOM 5056 C C . THR B 1 343 ? 30.911 -42.427 -26.422 1.00 19.57 323 THR B C 1
ATOM 5057 O O . THR B 1 343 ? 30.488 -42.311 -25.272 1.00 22.61 323 THR B O 1
ATOM 5061 N N . LEU B 1 344 ? 31.186 -41.387 -27.200 1.00 23.39 324 LEU B N 1
ATOM 5062 C CA . LEU B 1 344 ? 31.019 -40.019 -26.733 1.00 24.05 324 LEU B CA 1
ATOM 5063 C C . LEU B 1 344 ? 29.551 -39.692 -26.449 1.00 29.79 324 LEU B C 1
ATOM 5064 O O . LEU B 1 344 ? 29.228 -39.054 -25.451 1.00 34.63 324 LEU B O 1
ATOM 5069 N N . GLU B 1 345 ? 28.663 -40.134 -27.327 1.00 31.89 325 GLU B N 1
ATOM 5070 C CA . GLU B 1 345 ? 27.239 -39.939 -27.120 1.00 34.15 325 GLU B CA 1
ATOM 5071 C C . GLU B 1 345 ? 26.758 -40.651 -25.838 1.00 28.90 325 GLU B C 1
ATOM 5072 O O . GLU B 1 345 ? 26.006 -40.077 -25.063 1.00 29.01 325 GLU B O 1
ATOM 5078 N N . ALA B 1 346 ? 27.235 -41.870 -25.590 1.00 24.54 326 ALA B N 1
ATOM 5079 C CA . ALA B 1 346 ? 26.879 -42.592 -24.374 1.00 24.12 326 ALA B CA 1
ATOM 5080 C C . ALA B 1 346 ? 27.447 -41.939 -23.114 1.00 27.45 326 ALA B C 1
ATOM 5081 O O . ALA B 1 346 ? 26.797 -41.939 -22.085 1.00 30.52 326 ALA B O 1
ATOM 5083 N N . ALA B 1 347 ? 28.658 -41.395 -23.201 1.00 29.11 327 ALA B N 1
ATOM 5084 C CA . ALA B 1 347 ? 29.291 -40.708 -22.073 1.00 23.17 327 ALA B CA 1
ATOM 5085 C C . ALA B 1 347 ? 28.527 -39.450 -21.684 1.00 25.01 327 ALA B C 1
ATOM 5086 O O . ALA B 1 347 ? 28.360 -39.154 -20.497 1.00 26.46 327 ALA B O 1
ATOM 5088 N N . TYR B 1 348 ? 28.050 -38.705 -22.670 1.00 19.19 328 TYR B N 1
ATOM 5089 C CA . TYR B 1 348 ? 27.246 -37.529 -22.355 1.00 27.33 328 TYR B CA 1
ATOM 5090 C C . TYR B 1 348 ? 25.919 -37.923 -21.683 1.00 29.17 328 TYR B C 1
ATOM 5091 O O . TYR B 1 348 ? 25.456 -37.239 -20.778 1.00 31.88 328 TYR B O 1
ATOM 5100 N N . ARG B 1 349 ? 25.314 -39.020 -22.121 1.00 30.44 329 ARG B N 1
ATOM 5101 C CA . ARG B 1 349 ? 24.109 -39.509 -21.472 1.00 34.40 329 ARG B CA 1
ATOM 5102 C C . ARG B 1 349 ? 24.402 -39.877 -20.029 1.00 34.39 329 ARG B C 1
ATOM 5103 O O . ARG B 1 349 ? 23.692 -39.458 -19.124 1.00 41.45 329 ARG B O 1
ATOM 5111 N N . SER B 1 350 ? 25.454 -40.667 -19.835 1.00 29.67 330 SER B N 1
ATOM 5112 C CA . SER B 1 350 ? 25.911 -41.068 -18.513 1.00 24.51 330 SER B CA 1
ATOM 5113 C C . SER B 1 350 ? 26.109 -39.872 -17.587 1.00 23.30 330 SER B C 1
ATOM 5114 O O . SER B 1 350 ? 25.591 -39.838 -16.474 1.00 28.01 330 SER B O 1
ATOM 5117 N N . ALA B 1 351 ? 26.837 -38.876 -18.072 1.00 26.85 331 ALA B N 1
ATOM 5118 C CA . ALA B 1 351 ? 27.122 -37.670 -17.306 1.00 28.49 331 ALA B CA 1
ATOM 5119 C C . ALA B 1 351 ? 25.863 -36.892 -16.964 1.00 30.92 331 ALA B C 1
ATOM 5120 O O . ALA B 1 351 ? 25.787 -36.258 -15.914 1.00 36.44 331 ALA B O 1
ATOM 5122 N N . ALA B 1 352 ? 24.867 -36.929 -17.838 1.00 31.02 332 ALA B N 1
ATOM 5123 C CA . ALA B 1 352 ? 23.629 -36.202 -17.545 1.00 30.84 332 ALA B CA 1
ATOM 5124 C C . ALA B 1 352 ? 22.767 -36.937 -16.505 1.00 30.89 332 ALA B C 1
ATOM 5125 O O . ALA B 1 352 ? 22.243 -36.325 -15.583 1.00 31.97 332 ALA B O 1
ATOM 5127 N N . ASP B 1 353 ? 22.644 -38.251 -16.661 1.00 28.46 333 ASP B N 1
ATOM 5128 C CA . ASP B 1 353 ? 21.723 -39.044 -15.868 1.00 27.60 333 ASP B CA 1
ATOM 5129 C C . ASP B 1 353 ? 22.315 -39.467 -14.533 1.00 28.49 333 ASP B C 1
ATOM 5130 O O . ASP B 1 353 ? 21.576 -39.786 -13.607 1.00 32.03 333 ASP B O 1
ATOM 5135 N N . GLY B 1 354 ? 23.643 -39.476 -14.441 1.00 28.86 334 GLY B N 1
ATOM 5136 C CA . GLY B 1 354 ? 24.324 -40.002 -13.279 1.00 22.05 334 GLY B CA 1
ATOM 5137 C C . GLY B 1 354 ? 24.204 -41.518 -13.210 1.00 26.69 334 GLY B C 1
ATOM 5138 O O . GLY B 1 354 ? 24.020 -42.087 -12.133 1.00 28.00 334 GLY B O 1
ATOM 5139 N N . ARG B 1 355 ? 24.308 -42.176 -14.359 1.00 23.56 335 ARG B N 1
ATOM 5140 C CA . ARG B 1 355 ? 24.245 -43.632 -14.417 1.00 25.21 335 ARG B CA 1
ATOM 5141 C C . ARG B 1 355 ? 25.251 -44.212 -15.408 1.00 23.55 335 ARG B C 1
ATOM 5142 O O . ARG B 1 355 ? 25.700 -43.547 -16.330 1.00 22.71 335 ARG B O 1
ATOM 5150 N N . LYS B 1 356 ? 25.602 -45.466 -15.185 1.00 22.87 336 LYS B N 1
ATOM 5151 C CA . LYS B 1 356 ? 26.330 -46.233 -16.160 1.00 27.29 336 LYS B CA 1
ATOM 5152 C C . LYS B 1 356 ? 25.427 -46.549 -17.356 1.00 31.83 336 LYS B C 1
ATOM 5153 O O . LYS B 1 356 ? 24.332 -47.066 -17.187 1.00 31.62 336 LYS B O 1
ATOM 5159 N N . VAL B 1 357 ? 25.899 -46.237 -18.557 1.00 33.30 337 VAL B N 1
ATOM 5160 C CA . VAL B 1 357 ? 25.138 -46.480 -19.765 1.00 26.35 337 VAL B CA 1
ATOM 5161 C C . VAL B 1 357 ? 25.687 -47.671 -20.515 1.00 29.79 337 VAL B C 1
ATOM 5162 O O . VAL B 1 357 ? 26.793 -47.602 -21.066 1.00 32.37 337 VAL B O 1
ATOM 5166 N N . GLU B 1 358 ? 24.927 -48.769 -20.515 1.00 32.93 338 GLU B N 1
ATOM 5167 C CA . GLU B 1 358 ? 25.285 -49.975 -21.280 1.00 35.90 338 GLU B CA 1
ATOM 5168 C C . GLU B 1 358 ? 25.152 -49.701 -22.759 1.00 37.47 338 GLU B C 1
ATOM 5169 O O . GLU B 1 358 ? 24.252 -48.957 -23.165 1.00 36.40 338 GLU B O 1
ATOM 5175 N N . MET B 1 359 ? 26.040 -50.310 -23.530 1.00 45.42 339 MET B N 1
ATOM 5176 C CA . MET B 1 359 ? 25.970 -50.255 -24.938 1.00 52.21 339 MET B CA 1
ATOM 5177 C C . MET B 1 359 ? 26.541 -51.507 -25.563 1.00 66.29 339 MET B C 1
ATOM 5178 O O . MET B 1 359 ? 26.794 -52.538 -24.932 1.00 68.65 339 MET B O 1
ATOM 5183 N N . ASN B 1 360 ? 26.588 -51.398 -26.878 1.00 82.77 340 ASN B N 1
ATOM 5184 C CA . ASN B 1 360 ? 27.273 -52.231 -27.869 1.00 82.33 340 ASN B CA 1
ATOM 5185 C C . ASN B 1 360 ? 28.662 -51.671 -28.222 1.00 81.56 340 ASN B C 1
ATOM 5186 O O . ASN B 1 360 ? 28.879 -50.989 -29.221 1.00 80.34 340 ASN B O 1
ATOM 5191 N N . VAL C 1 22 ? -0.776 -6.570 -89.638 1.00 84.60 2 VAL C N 1
ATOM 5192 C CA . VAL C 1 22 ? -0.117 -6.823 -90.917 1.00 83.30 2 VAL C CA 1
ATOM 5193 C C . VAL C 1 22 ? -0.007 -8.332 -91.165 1.00 85.99 2 VAL C C 1
ATOM 5194 O O . VAL C 1 22 ? -0.199 -8.799 -92.285 1.00 86.91 2 VAL C O 1
ATOM 5198 N N . GLU C 1 23 ? 0.325 -9.077 -90.114 1.00 85.67 3 GLU C N 1
ATOM 5199 C CA . GLU C 1 23 ? 0.135 -10.511 -90.088 1.00 83.32 3 GLU C CA 1
ATOM 5200 C C . GLU C 1 23 ? -1.203 -10.687 -89.409 1.00 77.63 3 GLU C C 1
ATOM 5201 O O . GLU C 1 23 ? -1.339 -10.339 -88.243 1.00 81.25 3 GLU C O 1
ATOM 5207 N N . ARG C 1 24 ? -2.208 -11.176 -90.118 1.00 68.60 4 ARG C N 1
ATOM 5208 C CA . ARG C 1 24 ? -3.482 -11.371 -89.456 1.00 62.79 4 ARG C CA 1
ATOM 5209 C C . ARG C 1 24 ? -3.627 -12.829 -89.026 1.00 54.77 4 ARG C C 1
ATOM 5210 O O . ARG C 1 24 ? -3.213 -13.750 -89.730 1.00 58.91 4 ARG C O 1
ATOM 5218 N N . LEU C 1 25 ? -4.178 -13.021 -87.835 1.00 43.39 5 LEU C N 1
ATOM 5219 C CA . LEU C 1 25 ? -4.397 -14.347 -87.291 1.00 34.15 5 LEU C CA 1
ATOM 5220 C C . LEU C 1 25 ? -5.879 -14.528 -87.029 1.00 29.88 5 LEU C C 1
ATOM 5221 O O . LEU C 1 25 ? -6.500 -13.706 -86.356 1.00 29.84 5 LEU C O 1
ATOM 5226 N N . GLY C 1 26 ? -6.449 -15.595 -87.577 1.00 25.77 6 GLY C N 1
ATOM 5227 C CA . GLY C 1 26 ? -7.866 -15.867 -87.425 1.00 25.74 6 GLY C CA 1
ATOM 5228 C C . GLY C 1 26 ? -8.121 -16.711 -86.192 1.00 30.06 6 GLY C C 1
ATOM 5229 O O . GLY C 1 26 ? -7.519 -17.775 -86.015 1.00 29.36 6 GLY C O 1
ATOM 5230 N N . VAL C 1 27 ? -9.030 -16.227 -85.352 1.00 30.33 7 VAL C N 1
ATOM 5231 C CA . VAL C 1 27 ? -9.264 -16.779 -84.033 1.00 24.93 7 VAL C CA 1
ATOM 5232 C C . VAL C 1 27 ? -10.718 -17.178 -83.840 1.00 27.31 7 VAL C C 1
ATOM 5233 O O . VAL C 1 27 ? -11.625 -16.518 -84.348 1.00 28.00 7 VAL C O 1
ATOM 5237 N N . ALA C 1 28 ? -10.935 -18.271 -83.117 1.00 27.75 8 ALA C N 1
ATOM 5238 C CA . ALA C 1 28 ? -12.262 -18.607 -82.634 1.00 26.28 8 ALA C CA 1
ATOM 5239 C C . ALA C 1 28 ? -12.259 -18.736 -81.115 1.00 26.47 8 ALA C C 1
ATOM 5240 O O . ALA C 1 28 ? -11.318 -19.245 -80.530 1.00 26.73 8 ALA C O 1
ATOM 5242 N N . VAL C 1 29 ? -13.320 -18.262 -80.482 1.00 29.86 9 VAL C N 1
ATOM 5243 C CA . VAL C 1 29 ? -13.460 -18.362 -79.043 1.00 28.27 9 VAL C CA 1
ATOM 5244 C C . VAL C 1 29 ? -14.565 -19.345 -78.740 1.00 36.13 9 VAL C C 1
ATOM 5245 O O . VAL C 1 29 ? -15.681 -19.182 -79.218 1.00 32.30 9 VAL C O 1
ATOM 5249 N N . VAL C 1 30 ? -14.240 -20.374 -77.960 1.00 31.68 10 VAL C N 1
ATOM 5250 C CA . VAL C 1 30 ? -15.210 -21.377 -77.555 1.00 28.13 10 VAL C CA 1
ATOM 5251 C C . VAL C 1 30 ? -15.612 -21.159 -76.107 1.00 31.51 10 VAL C C 1
ATOM 5252 O O . VAL C 1 30 ? -14.773 -21.165 -75.218 1.00 34.77 10 VAL C O 1
ATOM 5256 N N . GLY C 1 31 ? -16.905 -20.955 -75.887 1.00 28.70 11 GLY C N 1
ATOM 5257 C CA . GLY C 1 31 ? -17.421 -20.525 -74.606 1.00 22.96 11 GLY C CA 1
ATOM 5258 C C . GLY C 1 31 ? -17.555 -19.010 -74.600 1.00 33.01 11 GLY C C 1
ATOM 5259 O O . GLY C 1 31 ? -16.566 -18.294 -74.556 1.00 36.71 11 GLY C O 1
ATOM 5260 N N . GLY C 1 32 ? -18.787 -18.516 -74.649 1.00 33.49 12 GLY C N 1
ATOM 5261 C CA . GLY C 1 32 ? -19.032 -17.088 -74.687 1.00 28.45 12 GLY C CA 1
ATOM 5262 C C . GLY C 1 32 ? -19.381 -16.503 -73.339 1.00 29.73 12 GLY C C 1
ATOM 5263 O O . GLY C 1 32 ? -20.022 -15.458 -73.256 1.00 35.56 12 GLY C O 1
ATOM 5264 N N . GLY C 1 33 ? -18.954 -17.175 -72.275 1.00 26.37 13 GLY C N 1
ATOM 5265 C CA . GLY C 1 33 ? -19.198 -16.704 -70.927 1.00 25.30 13 GLY C CA 1
ATOM 5266 C C . GLY C 1 33 ? -18.203 -15.660 -70.449 1.00 26.36 13 GLY C C 1
ATOM 5267 O O . GLY C 1 33 ? -17.629 -14.904 -71.237 1.00 22.22 13 GLY C O 1
ATOM 5268 N N . PHE C 1 34 ? -17.994 -15.627 -69.139 1.00 23.18 14 PHE C N 1
ATOM 5269 C CA . PHE C 1 34 ? -17.136 -14.626 -68.543 1.00 27.32 14 PHE C CA 1
ATOM 5270 C C . PHE C 1 34 ? -15.726 -14.568 -69.140 1.00 21.79 14 PHE C C 1
ATOM 5271 O O . PHE C 1 34 ? -15.290 -13.507 -69.563 1.00 26.90 14 PHE C O 1
ATOM 5279 N N . MET C 1 35 ? -15.018 -15.697 -69.165 1.00 22.61 15 MET C N 1
ATOM 5280 C CA . MET C 1 35 ? -13.638 -15.727 -69.669 1.00 21.87 15 MET C CA 1
ATOM 5281 C C . MET C 1 35 ? -13.523 -15.618 -71.178 1.00 22.15 15 MET C C 1
ATOM 5282 O O . MET C 1 35 ? -12.571 -15.032 -71.674 1.00 29.41 15 MET C O 1
ATOM 5287 N N . GLY C 1 36 ? -14.467 -16.208 -71.904 1.00 22.31 16 GLY C N 1
ATOM 5288 C CA . GLY C 1 36 ? -14.536 -16.015 -73.333 1.00 22.60 16 GLY C CA 1
ATOM 5289 C C . GLY C 1 36 ? -14.679 -14.532 -73.612 1.00 29.62 16 GLY C C 1
ATOM 5290 O O . GLY C 1 36 ? -14.040 -13.994 -74.519 1.00 26.76 16 GLY C O 1
ATOM 5291 N N . GLY C 1 37 ? -15.498 -13.866 -72.800 1.00 22.48 17 GLY C N 1
ATOM 5292 C CA . GLY C 1 37 ? -15.686 -12.429 -72.906 1.00 23.41 17 GLY C CA 1
ATOM 5293 C C . GLY C 1 37 ? -14.398 -11.643 -72.715 1.00 22.42 17 GLY C C 1
ATOM 5294 O O . GLY C 1 37 ? -14.094 -10.733 -73.477 1.00 30.16 17 GLY C O 1
ATOM 5295 N N . VAL C 1 38 ? -13.633 -12.006 -71.701 1.00 22.21 18 VAL C N 1
ATOM 5296 C CA . VAL C 1 38 ? -12.371 -11.326 -71.408 1.00 22.12 18 VAL C CA 1
ATOM 5297 C C . VAL C 1 38 ? -11.362 -11.524 -72.524 1.00 22.33 18 VAL C C 1
ATOM 5298 O O . VAL C 1 38 ? -10.733 -10.571 -72.965 1.00 22.39 18 VAL C O 1
ATOM 5302 N N . HIS C 1 39 ? -11.222 -12.763 -72.983 1.00 22.44 19 HIS C N 1
ATOM 5303 C CA . HIS C 1 39 ? -10.278 -13.081 -74.052 1.00 24.23 19 HIS C CA 1
ATOM 5304 C C . HIS C 1 39 ? -10.630 -12.339 -75.331 1.00 25.47 19 HIS C C 1
ATOM 5305 O O . HIS C 1 39 ? -9.770 -11.769 -75.981 1.00 29.07 19 HIS C O 1
ATOM 5312 N N . ALA C 1 40 ? -11.906 -12.340 -75.668 1.00 25.91 20 ALA C N 1
ATOM 5313 C CA . ALA C 1 40 ? -12.392 -11.628 -76.845 1.00 33.60 20 ALA C CA 1
ATOM 5314 C C . ALA C 1 40 ? -12.033 -10.145 -76.780 1.00 28.80 20 ALA C C 1
ATOM 5315 O O . ALA C 1 40 ? -11.633 -9.554 -77.772 1.00 29.99 20 ALA C O 1
ATOM 5317 N N . GLU C 1 41 ? -12.178 -9.563 -75.597 1.00 25.30 21 GLU C N 1
ATOM 5318 C CA . GLU C 1 41 ? -11.784 -8.187 -75.327 1.00 29.87 21 GLU C CA 1
ATOM 5319 C C . GLU C 1 41 ? -10.284 -7.955 -75.524 1.00 22.88 21 GLU C C 1
ATOM 5320 O O . GLU C 1 41 ? -9.863 -6.960 -76.103 1.00 26.86 21 GLU C O 1
ATOM 5326 N N . VAL C 1 42 ? -9.483 -8.891 -75.034 1.00 32.22 22 VAL C N 1
ATOM 5327 C CA . VAL C 1 42 ? -8.035 -8.777 -75.078 1.00 22.76 22 VAL C CA 1
ATOM 5328 C C . VAL C 1 42 ? -7.500 -9.024 -76.486 1.00 23.06 22 VAL C C 1
ATOM 5329 O O . VAL C 1 42 ? -6.682 -8.272 -76.991 1.00 26.02 22 VAL C O 1
ATOM 5333 N N . LEU C 1 43 ? -7.989 -10.060 -77.141 1.00 23.22 23 LEU C N 1
ATOM 5334 C CA . LEU C 1 43 ? -7.484 -10.389 -78.456 1.00 27.12 23 LEU C CA 1
ATOM 5335 C C . LEU C 1 43 ? -7.902 -9.374 -79.525 1.00 30.67 23 LEU C C 1
ATOM 5336 O O . LEU C 1 43 ? -7.145 -9.125 -80.450 1.00 35.31 23 LEU C O 1
ATOM 5341 N N . THR C 1 44 ? -9.085 -8.777 -79.413 1.00 26.82 24 THR C N 1
ATOM 5342 C CA . THR C 1 44 ? -9.503 -7.862 -80.468 1.00 28.84 24 THR C CA 1
ATOM 5343 C C . THR C 1 44 ? -8.802 -6.523 -80.314 1.00 30.14 24 THR C C 1
ATOM 5344 O O . THR C 1 44 ? -8.805 -5.713 -81.233 1.00 35.53 24 THR C O 1
ATOM 5348 N N . ALA C 1 45 ? -8.171 -6.305 -79.171 1.00 24.14 25 ALA C N 1
ATOM 5349 C CA . ALA C 1 45 ? -7.337 -5.127 -79.010 1.00 27.13 25 ALA C CA 1
ATOM 5350 C C . ALA C 1 45 ? -5.992 -5.336 -79.701 1.00 28.78 25 ALA C C 1
ATOM 5351 O O . ALA C 1 45 ? -5.285 -4.379 -79.984 1.00 30.00 25 ALA C O 1
ATOM 5353 N N . ASP C 1 46 ? -5.642 -6.588 -79.975 1.00 28.40 26 ASP C N 1
ATOM 5354 C CA . ASP C 1 46 ? -4.434 -6.887 -80.740 1.00 29.04 26 ASP C CA 1
ATOM 5355 C C . ASP C 1 46 ? -4.669 -6.631 -82.238 1.00 31.55 26 ASP C C 1
ATOM 5356 O O . ASP C 1 46 ? -5.482 -7.290 -82.879 1.00 31.90 26 ASP C O 1
ATOM 5361 N N . PRO C 1 47 ? -3.926 -5.680 -82.801 1.00 31.28 27 PRO C N 1
ATOM 5362 C CA . PRO C 1 47 ? -4.037 -5.365 -84.225 1.00 31.36 27 PRO C CA 1
ATOM 5363 C C . PRO C 1 47 ? -3.770 -6.566 -85.129 1.00 33.78 27 PRO C C 1
ATOM 5364 O O . PRO C 1 47 ? -4.220 -6.534 -86.265 1.00 37.75 27 PRO C O 1
ATOM 5368 N N . ARG C 1 48 ? -3.088 -7.602 -84.648 1.00 33.87 28 ARG C N 1
ATOM 5369 C CA . ARG C 1 48 ? -2.793 -8.766 -85.488 1.00 32.06 28 ARG C CA 1
ATOM 5370 C C . ARG C 1 48 ? -3.937 -9.763 -85.540 1.00 35.47 28 ARG C C 1
ATOM 5371 O O . ARG C 1 48 ? -3.885 -10.730 -86.295 1.00 40.18 28 ARG C O 1
ATOM 5379 N N . VAL C 1 49 ? -4.967 -9.543 -84.735 1.00 34.61 29 VAL C N 1
ATOM 5380 C CA . VAL C 1 49 ? -5.970 -10.580 -84.525 1.00 32.85 29 VAL C CA 1
ATOM 5381 C C . VAL C 1 49 ? -7.330 -10.315 -85.163 1.00 37.71 29 VAL C C 1
ATOM 5382 O O . VAL C 1 49 ? -7.881 -9.228 -85.065 1.00 41.40 29 VAL C O 1
ATOM 5386 N N . ASP C 1 50 ? -7.884 -11.339 -85.792 1.00 37.80 30 ASP C N 1
ATOM 5387 C CA . ASP C 1 50 ? -9.228 -11.245 -86.321 1.00 40.44 30 ASP C CA 1
ATOM 5388 C C . ASP C 1 50 ? -10.126 -12.282 -85.661 1.00 32.83 30 ASP C C 1
ATOM 5389 O O . ASP C 1 50 ? -10.036 -13.470 -85.932 1.00 34.92 30 ASP C O 1
ATOM 5394 N N . LEU C 1 51 ? -10.984 -11.819 -84.768 1.00 29.28 31 LEU C N 1
ATOM 5395 C CA . LEU C 1 51 ? -11.928 -12.701 -84.116 1.00 27.66 31 LEU C CA 1
ATOM 5396 C C . LEU C 1 51 ? -13.060 -13.021 -85.083 1.00 31.42 31 LEU C C 1
ATOM 5397 O O . LEU C 1 51 ? -13.859 -12.156 -85.403 1.00 33.27 31 LEU C O 1
ATOM 5402 N N . ARG C 1 52 ? -13.118 -14.266 -85.545 1.00 29.37 32 ARG C N 1
ATOM 5403 C CA . ARG C 1 52 ? -14.031 -14.658 -86.609 1.00 28.88 32 ARG C CA 1
ATOM 5404 C C . ARG C 1 52 ? -15.249 -15.401 -86.092 1.00 29.67 32 ARG C C 1
ATOM 5405 O O . ARG C 1 52 ? -16.341 -15.286 -86.648 1.00 30.01 32 ARG C O 1
ATOM 5413 N N . TRP C 1 53 ? -15.060 -16.184 -85.039 1.00 29.75 33 TRP C N 1
ATOM 5414 C CA . TRP C 1 53 ? -16.136 -17.033 -84.535 1.00 25.15 33 TRP C CA 1
ATOM 5415 C C . TRP C 1 53 ? -16.252 -17.017 -83.019 1.00 27.86 33 TRP C C 1
ATOM 5416 O O . TRP C 1 53 ? -15.258 -16.969 -82.309 1.00 24.59 33 TRP C O 1
ATOM 5427 N N . VAL C 1 54 ? -17.486 -17.076 -82.541 1.00 29.59 34 VAL C N 1
ATOM 5428 C CA . VAL C 1 54 ? -17.753 -17.422 -81.168 1.00 28.19 34 VAL C CA 1
ATOM 5429 C C . VAL C 1 54 ? -18.517 -18.718 -81.173 1.00 27.99 34 VAL C C 1
ATOM 5430 O O . VAL C 1 54 ? -19.558 -18.823 -81.798 1.00 32.56 34 VAL C O 1
ATOM 5434 N N . VAL C 1 55 ? -17.995 -19.719 -80.490 1.00 27.41 35 VAL C N 1
ATOM 5435 C CA . VAL C 1 55 ? -18.714 -20.962 -80.356 1.00 24.25 35 VAL C CA 1
ATOM 5436 C C . VAL C 1 55 ? -19.265 -21.104 -78.939 1.00 30.59 35 VAL C C 1
ATOM 5437 O O . VAL C 1 55 ? -18.547 -20.899 -77.975 1.00 31.37 35 VAL C O 1
ATOM 5441 N N . ASP C 1 56 ? -20.544 -21.438 -78.815 1.00 30.15 36 ASP C N 1
ATOM 5442 C CA . ASP C 1 56 ? -21.144 -21.662 -77.504 1.00 30.65 36 ASP C CA 1
ATOM 5443 C C . ASP C 1 56 ? -22.401 -22.512 -77.616 1.00 34.47 36 ASP C C 1
ATOM 5444 O O . ASP C 1 56 ? -23.194 -22.345 -78.534 1.00 36.47 36 ASP C O 1
ATOM 5449 N N . ARG C 1 57 ? -22.574 -23.419 -76.660 1.00 38.51 37 ARG C N 1
ATOM 5450 C CA . ARG C 1 57 ? -23.698 -24.347 -76.654 1.00 41.67 37 ARG C CA 1
ATOM 5451 C C . ARG C 1 57 ? -25.006 -23.601 -76.476 1.00 45.72 37 ARG C C 1
ATOM 5452 O O . ARG C 1 57 ? -26.019 -23.972 -77.051 1.00 54.04 37 ARG C O 1
ATOM 5460 N N . ASP C 1 58 ? -24.972 -22.554 -75.664 1.00 44.01 38 ASP C N 1
ATOM 5461 C CA . ASP C 1 58 ? -26.102 -21.650 -75.505 1.00 47.54 38 ASP C CA 1
ATOM 5462 C C . ASP C 1 58 ? -26.036 -20.609 -76.613 1.00 45.94 38 ASP C C 1
ATOM 5463 O O . ASP C 1 58 ? -25.115 -19.795 -76.640 1.00 49.21 38 ASP C O 1
ATOM 5468 N N . GLU C 1 59 ? -27.018 -20.618 -77.512 1.00 45.48 39 GLU C N 1
ATOM 5469 C CA . GLU C 1 59 ? -26.964 -19.746 -78.679 1.00 45.58 39 GLU C CA 1
ATOM 5470 C C . GLU C 1 59 ? -27.143 -18.281 -78.305 1.00 40.48 39 GLU C C 1
ATOM 5471 O O . GLU C 1 59 ? -26.545 -17.411 -78.929 1.00 37.51 39 GLU C O 1
ATOM 5477 N N . ARG C 1 60 ? -27.960 -18.009 -77.295 1.00 40.38 40 ARG C N 1
ATOM 5478 C CA . ARG C 1 60 ? -28.199 -16.636 -76.877 1.00 46.84 40 ARG C CA 1
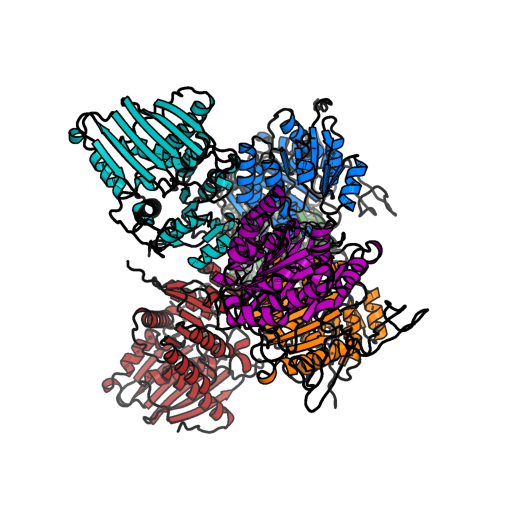ATOM 5479 C C . ARG C 1 60 ? -26.940 -15.986 -76.313 1.00 50.36 40 ARG C C 1
ATOM 5480 O O . ARG C 1 60 ? -26.655 -14.818 -76.590 1.00 58.70 40 ARG C O 1
ATOM 5488 N N . VAL C 1 61 ? -26.196 -16.744 -75.515 1.00 45.85 41 VAL C N 1
ATOM 5489 C CA . VAL C 1 61 ? -24.961 -16.246 -74.934 1.00 37.07 41 VAL C CA 1
ATOM 5490 C C . VAL C 1 61 ? -23.916 -15.994 -76.016 1.00 37.26 41 VAL C C 1
ATOM 5491 O O . VAL C 1 61 ? -23.278 -14.945 -76.044 1.00 37.29 41 VAL C O 1
ATOM 5495 N N . GLY C 1 62 ? -23.750 -16.962 -76.908 1.00 34.78 42 GLY C N 1
ATOM 5496 C CA . GLY C 1 62 ? -22.790 -16.851 -77.989 1.00 34.69 42 GLY C CA 1
ATOM 5497 C C . GLY C 1 62 ? -23.135 -15.725 -78.944 1.00 34.48 42 GLY C C 1
ATOM 5498 O O . GLY C 1 62 ? -22.259 -15.051 -79.480 1.00 33.86 42 GLY C O 1
ATOM 5499 N N . THR C 1 63 ? -24.425 -15.513 -79.145 1.00 34.24 43 THR C N 1
ATOM 5500 C CA . THR C 1 63 ? -24.889 -14.497 -80.073 1.00 35.72 43 THR C CA 1
ATOM 5501 C C . THR C 1 63 ? -24.607 -13.123 -79.526 1.00 36.41 43 THR C C 1
ATOM 5502 O O . THR C 1 63 ? -24.124 -12.252 -80.238 1.00 40.29 43 THR C O 1
ATOM 5506 N N . ASP C 1 64 ? -24.897 -12.945 -78.246 1.00 38.97 44 ASP C N 1
ATOM 5507 C CA . ASP C 1 64 ? -24.596 -11.705 -77.560 1.00 41.21 44 ASP C CA 1
ATOM 5508 C C . ASP C 1 64 ? -23.123 -11.320 -77.672 1.00 38.61 44 ASP C C 1
ATOM 5509 O O . ASP C 1 64 ? -22.816 -10.173 -77.988 1.00 37.08 44 ASP C O 1
ATOM 5514 N N . LEU C 1 65 ? -22.220 -12.270 -77.412 1.00 33.85 45 LEU C N 1
ATOM 5515 C CA . LEU C 1 65 ? -20.784 -12.005 -77.512 1.00 26.50 45 LEU C CA 1
ATOM 5516 C C . LEU C 1 65 ? -20.372 -11.741 -78.964 1.00 27.62 45 LEU C C 1
ATOM 5517 O O . LEU C 1 65 ? -19.606 -10.823 -79.236 1.00 32.28 45 LEU C O 1
ATOM 5522 N N . ALA C 1 66 ? -20.881 -12.544 -79.891 1.00 26.75 46 ALA C N 1
ATOM 5523 C CA . ALA C 1 66 ? -20.558 -12.359 -81.303 1.00 30.78 46 ALA C CA 1
ATOM 5524 C C . ALA C 1 66 ? -20.975 -10.980 -81.816 1.00 29.92 46 ALA C C 1
ATOM 5525 O O . ALA C 1 66 ? -20.185 -10.310 -82.467 1.00 33.70 46 ALA C O 1
ATOM 5527 N N . THR C 1 67 ? -22.195 -10.550 -81.510 1.00 28.93 47 THR C N 1
ATOM 5528 C CA . THR C 1 67 ? -22.697 -9.276 -82.026 1.00 28.10 47 THR C CA 1
ATOM 5529 C C . THR C 1 67 ? -21.900 -8.119 -81.432 1.00 30.33 47 THR C C 1
ATOM 5530 O O . THR C 1 67 ? -21.664 -7.110 -82.082 1.00 30.99 47 THR C O 1
ATOM 5534 N N . ARG C 1 68 ? -21.449 -8.284 -80.199 1.00 29.76 48 ARG C N 1
ATOM 5535 C CA . ARG C 1 68 ? -20.633 -7.262 -79.563 1.00 32.23 48 ARG C CA 1
ATOM 5536 C C . ARG C 1 68 ? -19.273 -7.067 -80.265 1.00 35.55 48 ARG C C 1
ATOM 5537 O O . ARG C 1 68 ? -18.778 -5.953 -80.352 1.00 43.70 48 ARG C O 1
ATOM 5545 N N . PHE C 1 69 ? -18.681 -8.139 -80.780 1.00 31.88 49 PHE C N 1
ATOM 5546 C CA . PHE C 1 69 ? -17.366 -8.039 -81.417 1.00 29.97 49 PHE C CA 1
ATOM 5547 C C . PHE C 1 69 ? -17.354 -8.286 -82.925 1.00 34.16 49 PHE C C 1
ATOM 5548 O O . PHE C 1 69 ? -16.293 -8.406 -83.518 1.00 41.31 49 PHE C O 1
ATOM 5556 N N . GLY C 1 70 ? -18.524 -8.361 -83.543 1.00 32.34 50 GLY C N 1
ATOM 5557 C CA . GLY C 1 70 ? -18.615 -8.531 -84.988 1.00 34.98 50 GLY C CA 1
ATOM 5558 C C . GLY C 1 70 ? -18.119 -9.865 -85.532 1.00 33.91 50 GLY C C 1
ATOM 5559 O O . GLY C 1 70 ? -17.560 -9.935 -86.613 1.00 35.30 50 GLY C O 1
ATOM 5560 N N . ALA C 1 71 ? -18.332 -10.934 -84.782 1.00 32.93 51 ALA C N 1
ATOM 5561 C CA . ALA C 1 71 ? -17.916 -12.253 -85.228 1.00 30.16 51 ALA C CA 1
ATOM 5562 C C . ALA C 1 71 ? -19.101 -13.089 -85.659 1.00 31.29 51 ALA C C 1
ATOM 5563 O O . ALA C 1 71 ? -20.244 -12.742 -85.394 1.00 29.20 51 ALA C O 1
ATOM 5565 N N . ARG C 1 72 ? -18.818 -14.193 -86.336 1.00 29.72 52 ARG C N 1
ATOM 5566 C CA . ARG C 1 72 ? -19.852 -15.162 -86.637 1.00 32.34 52 ARG C CA 1
ATOM 5567 C C . ARG C 1 72 ? -20.137 -15.932 -85.373 1.00 31.60 52 ARG C C 1
ATOM 5568 O O . ARG C 1 72 ? -19.319 -15.947 -84.455 1.00 34.56 52 ARG C O 1
ATOM 5576 N N . VAL C 1 73 ? -21.295 -16.564 -85.310 1.00 30.82 53 VAL C N 1
ATOM 5577 C CA . VAL C 1 73 ? -21.645 -17.336 -84.136 1.00 33.80 53 VAL C CA 1
ATOM 5578 C C . VAL C 1 73 ? -22.156 -18.704 -84.538 1.00 37.00 53 VAL C C 1
ATOM 5579 O O . VAL C 1 73 ? -22.828 -18.853 -85.550 1.00 35.23 53 VAL C O 1
ATOM 5583 N N . THR C 1 74 ? -21.815 -19.714 -83.756 1.00 36.57 54 THR C N 1
ATOM 5584 C CA . THR C 1 74 ? -22.389 -21.029 -83.970 1.00 34.21 54 THR C CA 1
ATOM 5585 C C . THR C 1 74 ? -22.457 -21.809 -82.669 1.00 34.13 54 THR C C 1
ATOM 5586 O O . THR C 1 74 ? -21.899 -21.398 -81.659 1.00 34.82 54 THR C O 1
ATOM 5590 N N . THR C 1 75 ? -23.156 -22.935 -82.707 1.00 34.44 55 THR C N 1
ATOM 5591 C CA . THR C 1 75 ? -23.241 -23.819 -81.563 1.00 39.44 55 THR C CA 1
ATOM 5592 C C . THR C 1 75 ? -22.436 -25.089 -81.801 1.00 40.43 55 THR C C 1
ATOM 5593 O O . THR C 1 75 ? -22.408 -25.976 -80.961 1.00 48.35 55 THR C O 1
ATOM 5597 N N . THR C 1 76 ? -21.768 -25.154 -82.944 1.00 39.88 56 THR C N 1
ATOM 5598 C CA . THR C 1 76 ? -21.065 -26.354 -83.372 1.00 41.63 56 THR C CA 1
ATOM 5599 C C . THR C 1 76 ? -19.612 -26.031 -83.688 1.00 42.46 56 THR C C 1
ATOM 5600 O O . THR C 1 76 ? -19.322 -25.333 -84.655 1.00 43.74 56 THR C O 1
ATOM 5604 N N . LEU C 1 77 ? -18.702 -26.543 -82.876 1.00 37.73 57 LEU C N 1
ATOM 5605 C CA . LEU C 1 77 ? -17.285 -26.238 -83.045 1.00 39.43 57 LEU C CA 1
ATOM 5606 C C . LEU C 1 77 ? -16.798 -26.590 -84.442 1.00 40.58 57 LEU C C 1
ATOM 5607 O O . LEU C 1 77 ? -15.959 -25.906 -85.012 1.00 40.59 57 LEU C O 1
ATOM 5612 N N . ASP C 1 78 ? -17.346 -27.656 -85.004 1.00 43.25 58 ASP C N 1
ATOM 5613 C CA . ASP C 1 78 ? -16.884 -28.118 -86.310 1.00 48.44 58 ASP C CA 1
ATOM 5614 C C . ASP C 1 78 ? -17.255 -27.158 -87.440 1.00 43.65 58 ASP C C 1
ATOM 5615 O O . ASP C 1 78 ? -16.598 -27.151 -88.472 1.00 43.18 58 ASP C O 1
ATOM 5620 N N . GLU C 1 79 ? -18.292 -26.348 -87.252 1.00 39.33 59 GLU C N 1
ATOM 5621 C CA . GLU C 1 79 ? -18.589 -25.319 -88.234 1.00 40.35 59 GLU C CA 1
ATOM 5622 C C . GLU C 1 79 ? -17.495 -24.260 -88.252 1.00 36.86 59 GLU C C 1
ATOM 5623 O O . GLU C 1 79 ? -17.189 -23.701 -89.289 1.00 37.33 59 GLU C O 1
ATOM 5629 N N . ALA C 1 80 ? -16.899 -23.996 -87.093 1.00 37.09 60 ALA C N 1
ATOM 5630 C CA . ALA C 1 80 ? -15.803 -23.034 -86.992 1.00 33.46 60 ALA C CA 1
ATOM 5631 C C . ALA C 1 80 ? -14.466 -23.630 -87.419 1.00 33.84 60 ALA C C 1
ATOM 5632 O O . ALA C 1 80 ? -13.582 -22.920 -87.872 1.00 32.59 60 ALA C O 1
ATOM 5634 N N . LEU C 1 81 ? -14.311 -24.936 -87.263 1.00 37.50 61 LEU C N 1
ATOM 5635 C CA . LEU C 1 81 ? -13.082 -25.595 -87.688 1.00 39.45 61 LEU C CA 1
ATOM 5636 C C . LEU C 1 81 ? -13.092 -25.881 -89.196 1.00 40.73 61 LEU C C 1
ATOM 5637 O O . LEU C 1 81 ? -12.040 -26.091 -89.802 1.00 43.40 61 LEU C O 1
ATOM 5642 N N . ALA C 1 82 ? -14.276 -25.866 -89.802 1.00 37.66 62 ALA C N 1
ATOM 5643 C CA . ALA C 1 82 ? -14.365 -25.965 -91.255 1.00 38.63 62 ALA C CA 1
ATOM 5644 C C . ALA C 1 82 ? -13.808 -24.702 -91.935 1.00 43.27 62 ALA C C 1
ATOM 5645 O O . ALA C 1 82 ? -13.453 -24.725 -93.111 1.00 49.45 62 ALA C O 1
ATOM 5647 N N . ASP C 1 83 ? -13.720 -23.610 -91.185 1.00 39.92 63 ASP C N 1
ATOM 5648 C CA . ASP C 1 83 ? -13.168 -22.353 -91.686 1.00 37.55 63 ASP C CA 1
ATOM 5649 C C . ASP C 1 83 ? -11.640 -22.395 -91.646 1.00 39.47 63 ASP C C 1
ATOM 5650 O O . ASP C 1 83 ? -11.039 -22.370 -90.580 1.00 45.41 63 ASP C O 1
ATOM 5655 N N . ASP C 1 84 ? -11.017 -22.435 -92.814 1.00 46.21 64 ASP C N 1
ATOM 5656 C CA . ASP C 1 84 ? -9.562 -22.565 -92.909 1.00 52.10 64 ASP C CA 1
ATOM 5657 C C . ASP C 1 84 ? -8.807 -21.307 -92.495 1.00 49.06 64 ASP C C 1
ATOM 5658 O O . ASP C 1 84 ? -7.577 -21.309 -92.460 1.00 44.83 64 ASP C O 1
ATOM 5663 N N . THR C 1 85 ? -9.534 -20.228 -92.213 1.00 45.08 65 THR C N 1
ATOM 5664 C CA . THR C 1 85 ? -8.901 -18.992 -91.781 1.00 44.01 65 THR C CA 1
ATOM 5665 C C . THR C 1 85 ? -8.573 -19.073 -90.298 1.00 39.63 65 THR C C 1
ATOM 5666 O O . THR C 1 85 ? -7.624 -18.452 -89.825 1.00 39.91 65 THR C O 1
ATOM 5670 N N . VAL C 1 86 ? -9.387 -19.838 -89.578 1.00 34.16 66 VAL C N 1
ATOM 5671 C CA . VAL C 1 86 ? -9.193 -20.054 -88.160 1.00 30.69 66 VAL C CA 1
ATOM 5672 C C . VAL C 1 86 ? -7.951 -20.899 -87.925 1.00 30.69 66 VAL C C 1
ATOM 5673 O O . VAL C 1 86 ? -7.926 -22.079 -88.240 1.00 32.05 66 VAL C O 1
ATOM 5677 N N . ARG C 1 87 ? -6.920 -20.272 -87.371 1.00 32.90 67 ARG C N 1
ATOM 5678 C CA . ARG C 1 87 ? -5.685 -20.951 -87.041 1.00 35.63 67 ARG C CA 1
ATOM 5679 C C . ARG C 1 87 ? -5.434 -21.025 -85.531 1.00 37.07 67 ARG C C 1
ATOM 5680 O O . ARG C 1 87 ? -4.449 -21.609 -85.086 1.00 42.80 67 ARG C O 1
ATOM 5688 N N . PHE C 1 88 ? -6.317 -20.429 -84.742 1.00 31.58 68 PHE C N 1
ATOM 5689 C CA . PHE C 1 88 ? -6.094 -20.360 -83.312 1.00 29.73 68 PHE C CA 1
ATOM 5690 C C . PHE C 1 88 ? -7.425 -20.309 -82.562 1.00 30.97 68 PHE C C 1
ATOM 5691 O O . PHE C 1 88 ? -8.331 -19.551 -82.912 1.00 29.47 68 PHE C O 1
ATOM 5699 N N . VAL C 1 89 ? -7.533 -21.144 -81.538 1.00 24.40 69 VAL C N 1
ATOM 5700 C CA . VAL C 1 89 ? -8.771 -21.305 -80.782 1.00 24.24 69 VAL C CA 1
ATOM 5701 C C . VAL C 1 89 ? -8.548 -21.128 -79.287 1.00 28.93 69 VAL C C 1
ATOM 5702 O O . VAL C 1 89 ? -7.610 -21.689 -78.708 1.00 30.14 69 VAL C O 1
ATOM 5706 N N . VAL C 1 90 ? -9.401 -20.323 -78.668 1.00 25.75 70 VAL C N 1
ATOM 5707 C CA . VAL C 1 90 ? -9.382 -20.157 -77.231 1.00 23.42 70 VAL C CA 1
ATOM 5708 C C . VAL C 1 90 ? -10.522 -20.974 -76.626 1.00 25.29 70 VAL C C 1
ATOM 5709 O O . VAL C 1 90 ? -11.673 -20.854 -77.030 1.00 26.09 70 VAL C O 1
ATOM 5713 N N . VAL C 1 91 ? -10.199 -21.823 -75.668 1.00 23.12 71 VAL C N 1
ATOM 5714 C CA . VAL C 1 91 ? -11.200 -22.686 -75.059 1.00 23.02 71 VAL C CA 1
ATOM 5715 C C . VAL C 1 91 ? -11.546 -22.219 -73.656 1.00 22.72 71 VAL C C 1
ATOM 5716 O O . VAL C 1 91 ? -10.765 -22.370 -72.744 1.00 25.11 71 VAL C O 1
ATOM 5720 N N . ALA C 1 92 ? -12.719 -21.628 -73.493 1.00 27.45 72 ALA C N 1
ATOM 5721 C CA . ALA C 1 92 ? -13.093 -21.046 -72.212 1.00 25.75 72 ALA C CA 1
ATOM 5722 C C . ALA C 1 92 ? -14.419 -21.607 -71.754 1.00 24.98 72 ALA C C 1
ATOM 5723 O O . ALA C 1 92 ? -15.379 -20.885 -71.547 1.00 25.77 72 ALA C O 1
ATOM 5725 N N . THR C 1 93 ? -14.450 -22.917 -71.607 1.00 29.11 73 THR C N 1
ATOM 5726 C CA . THR C 1 93 ? -15.658 -23.641 -71.270 1.00 31.35 73 THR C CA 1
ATOM 5727 C C . THR C 1 93 ? -15.449 -24.318 -69.922 1.00 32.28 73 THR C C 1
ATOM 5728 O O . THR C 1 93 ? -14.340 -24.286 -69.399 1.00 31.53 73 THR C O 1
ATOM 5732 N N . PRO C 1 94 ? -16.508 -24.910 -69.339 1.00 31.49 74 PRO C N 1
ATOM 5733 C CA . PRO C 1 94 ? -16.295 -25.619 -68.069 1.00 30.03 74 PRO C CA 1
ATOM 5734 C C . PRO C 1 94 ? -15.167 -26.647 -68.141 1.00 29.14 74 PRO C C 1
ATOM 5735 O O . PRO C 1 94 ? -14.936 -27.225 -69.199 1.00 32.70 74 PRO C O 1
ATOM 5739 N N . ALA C 1 95 ? -14.489 -26.850 -67.015 1.00 29.96 75 ALA C N 1
ATOM 5740 C CA . ALA C 1 95 ? -13.273 -27.659 -66.912 1.00 33.24 75 ALA C CA 1
ATOM 5741 C C . ALA C 1 95 ? -13.332 -29.034 -67.588 1.00 34.09 75 ALA C C 1
ATOM 5742 O O . ALA C 1 95 ? -12.405 -29.419 -68.291 1.00 34.83 75 ALA C O 1
ATOM 5744 N N . ALA C 1 96 ? -14.410 -29.777 -67.362 1.00 34.48 76 ALA C N 1
ATOM 5745 C CA . ALA C 1 96 ? -14.508 -31.144 -67.871 1.00 32.85 76 ALA C CA 1
ATOM 5746 C C . ALA C 1 96 ? -14.635 -31.198 -69.389 1.00 31.85 76 ALA C C 1
ATOM 5747 O O . ALA C 1 96 ? -14.368 -32.227 -69.994 1.00 32.67 76 ALA C O 1
ATOM 5749 N N . THR C 1 97 ? -15.044 -30.095 -70.005 1.00 30.28 77 THR C N 1
ATOM 5750 C CA . THR C 1 97 ? -15.172 -30.067 -71.450 1.00 27.33 77 THR C CA 1
ATOM 5751 C C . THR C 1 97 ? -13.842 -29.776 -72.131 1.00 29.20 77 THR C C 1
ATOM 5752 O O . THR C 1 97 ? -13.735 -29.911 -73.353 1.00 35.91 77 THR C O 1
ATOM 5756 N N . HIS C 1 98 ? -12.820 -29.414 -71.351 1.00 28.65 78 HIS C N 1
ATOM 5757 C CA . HIS C 1 98 ? -11.555 -28.949 -71.939 1.00 29.92 78 HIS C CA 1
ATOM 5758 C C . HIS C 1 98 ? -10.842 -29.984 -72.800 1.00 33.67 78 HIS C C 1
ATOM 5759 O O . HIS C 1 98 ? -10.424 -29.675 -73.920 1.00 35.24 78 HIS C O 1
ATOM 5766 N N . GLU C 1 99 ? -10.725 -31.207 -72.301 1.00 31.46 79 GLU C N 1
ATOM 5767 C CA . GLU C 1 99 ? -9.959 -32.219 -73.008 1.00 35.28 79 GLU C CA 1
ATOM 5768 C C . GLU C 1 99 ? -10.628 -32.651 -74.326 1.00 34.67 79 GLU C C 1
ATOM 5769 O O . GLU C 1 99 ? -9.970 -32.642 -75.355 1.00 36.81 79 GLU C O 1
ATOM 5775 N N . PRO C 1 100 ? -11.925 -33.022 -74.308 1.00 31.57 80 PRO C N 1
ATOM 5776 C CA . PRO C 1 100 ? -12.527 -33.351 -75.607 1.00 31.06 80 PRO C CA 1
ATOM 5777 C C . PRO C 1 100 ? -12.428 -32.216 -76.633 1.00 34.61 80 PRO C C 1
ATOM 5778 O O . PRO C 1 100 ? -12.074 -32.470 -77.774 1.00 34.68 80 PRO C O 1
ATOM 5782 N N . ILE C 1 101 ? -12.692 -30.983 -76.223 1.00 37.03 81 ILE C N 1
ATOM 5783 C CA . ILE C 1 101 ? -12.611 -29.860 -77.150 1.00 31.01 81 ILE C CA 1
ATOM 5784 C C . ILE C 1 101 ? -11.198 -29.621 -77.662 1.00 29.63 81 ILE C C 1
ATOM 5785 O O . ILE C 1 101 ? -10.990 -29.510 -78.868 1.00 34.54 81 ILE C O 1
ATOM 5790 N N . ALA C 1 102 ? -10.230 -29.562 -76.756 1.00 29.16 82 ALA C N 1
ATOM 5791 C CA . ALA C 1 102 ? -8.830 -29.332 -77.122 1.00 28.20 82 ALA C CA 1
ATOM 5792 C C . ALA C 1 102 ? -8.278 -30.423 -78.021 1.00 31.12 82 ALA C C 1
ATOM 5793 O O . ALA C 1 102 ? -7.463 -30.159 -78.901 1.00 34.92 82 ALA C O 1
ATOM 5795 N N . ALA C 1 103 ? -8.713 -31.652 -77.789 1.00 30.39 83 ALA C N 1
ATOM 5796 C CA . ALA C 1 103 ? -8.261 -32.768 -78.600 1.00 29.79 83 ALA C CA 1
ATOM 5797 C C . ALA C 1 103 ? -8.785 -32.594 -80.017 1.00 30.54 83 ALA C C 1
ATOM 5798 O O . ALA C 1 103 ? -8.059 -32.766 -80.988 1.00 32.97 83 ALA C O 1
ATOM 5800 N N . GLN C 1 104 ? -10.047 -32.216 -80.122 1.00 28.34 84 GLN C N 1
ATOM 5801 C CA . GLN C 1 104 ? -10.666 -31.955 -81.410 1.00 29.27 84 GLN C CA 1
ATOM 5802 C C . GLN C 1 104 ? -9.923 -30.858 -82.165 1.00 34.93 84 GLN C C 1
ATOM 5803 O O . GLN C 1 104 ? -9.614 -31.015 -83.344 1.00 40.68 84 GLN C O 1
ATOM 5809 N N . VAL C 1 105 ? -9.618 -29.762 -81.473 1.00 29.74 85 VAL C N 1
ATOM 5810 C CA . VAL C 1 105 ? -9.000 -28.604 -82.096 1.00 28.79 85 VAL C CA 1
ATOM 5811 C C . VAL C 1 105 ? -7.604 -28.925 -82.619 1.00 32.16 85 VAL C C 1
ATOM 5812 O O . VAL C 1 105 ? -7.212 -28.490 -83.706 1.00 34.16 85 VAL C O 1
ATOM 5816 N N . ILE C 1 106 ? -6.850 -29.679 -81.830 1.00 35.84 86 ILE C N 1
ATOM 5817 C CA . ILE C 1 106 ? -5.504 -30.090 -82.209 1.00 34.93 86 ILE C CA 1
ATOM 5818 C C . ILE C 1 106 ? -5.542 -31.095 -83.350 1.00 34.64 86 ILE C C 1
ATOM 5819 O O . ILE C 1 106 ? -4.705 -31.061 -84.249 1.00 35.71 86 ILE C O 1
ATOM 5824 N N . ALA C 1 107 ? -6.535 -31.976 -83.315 1.00 32.87 87 ALA C N 1
ATOM 5825 C CA . ALA C 1 107 ? -6.712 -32.982 -84.354 1.00 32.32 87 ALA C CA 1
ATOM 5826 C C . ALA C 1 107 ? -7.021 -32.314 -85.690 1.00 33.55 87 ALA C C 1
ATOM 5827 O O . ALA C 1 107 ? -6.701 -32.844 -86.745 1.00 33.59 87 ALA C O 1
ATOM 5829 N N . ALA C 1 108 ? -7.616 -31.127 -85.625 1.00 34.00 88 ALA C N 1
ATOM 5830 C CA . ALA C 1 108 ? -7.940 -30.357 -86.817 1.00 30.13 88 ALA C CA 1
ATOM 5831 C C . ALA C 1 108 ? -6.812 -29.414 -87.216 1.00 31.35 88 ALA C C 1
ATOM 5832 O O . ALA C 1 108 ? -6.969 -28.613 -88.120 1.00 30.90 88 ALA C O 1
ATOM 5834 N N . GLY C 1 109 ? -5.676 -29.504 -86.534 1.00 31.63 89 GLY C N 1
ATOM 5835 C CA . GLY C 1 109 ? -4.497 -28.750 -86.927 1.00 30.57 89 GLY C CA 1
ATOM 5836 C C . GLY C 1 109 ? -4.445 -27.310 -86.454 1.00 34.22 89 GLY C C 1
ATOM 5837 O O . GLY C 1 109 ? -3.696 -26.508 -86.998 1.00 37.78 89 GLY C O 1
ATOM 5838 N N . ARG C 1 110 ? -5.221 -26.975 -85.430 1.00 32.76 90 ARG C N 1
ATOM 5839 C CA . ARG C 1 110 ? -5.245 -25.606 -84.922 1.00 30.82 90 ARG C CA 1
ATOM 5840 C C . ARG C 1 110 ? -4.445 -25.426 -83.640 1.00 30.95 90 ARG C C 1
ATOM 5841 O O . ARG C 1 110 ? -4.409 -26.307 -82.787 1.00 34.64 90 ARG C O 1
ATOM 5849 N N . ASN C 1 111 ? -3.807 -24.270 -83.513 1.00 29.51 91 ASN C N 1
ATOM 5850 C CA . ASN C 1 111 ? -3.202 -23.873 -82.259 1.00 24.63 91 ASN C CA 1
ATOM 5851 C C . ASN C 1 111 ? -4.277 -23.606 -81.224 1.00 24.38 91 ASN C C 1
ATOM 5852 O O . ASN C 1 111 ? -5.381 -23.178 -81.569 1.00 25.88 91 ASN C O 1
ATOM 5857 N N . VAL C 1 112 ? -3.980 -23.870 -79.959 1.00 24.10 92 VAL C N 1
ATOM 5858 C CA . VAL C 1 112 ? -5.033 -23.767 -78.974 1.00 23.87 92 VAL C CA 1
ATOM 5859 C C . VAL C 1 112 ? -4.535 -23.192 -77.655 1.00 23.57 92 VAL C C 1
ATOM 5860 O O . VAL C 1 112 ? -3.394 -23.409 -77.227 1.00 23.48 92 VAL C O 1
ATOM 5864 N N . LEU C 1 113 ? -5.400 -22.408 -77.040 1.00 23.41 93 LEU C N 1
ATOM 5865 C CA . LEU C 1 113 ? -5.176 -21.935 -75.694 1.00 23.12 93 LEU C CA 1
ATOM 5866 C C . LEU C 1 113 ? -6.319 -22.421 -74.834 1.00 22.95 93 LEU C C 1
ATOM 5867 O O . LEU C 1 113 ? -7.475 -22.167 -75.131 1.00 23.01 93 LEU C O 1
ATOM 5872 N N . VAL C 1 114 ? -5.990 -23.138 -73.772 1.00 22.75 94 VAL C N 1
ATOM 5873 C CA . VAL C 1 114 ? -7.012 -23.742 -72.922 1.00 24.85 94 VAL C CA 1
ATOM 5874 C C . VAL C 1 114 ? -6.979 -23.092 -71.562 1.00 22.31 94 VAL C C 1
ATOM 5875 O O . VAL C 1 114 ? -5.934 -23.025 -70.937 1.00 22.18 94 VAL C O 1
ATOM 5879 N N . GLU C 1 115 ? -8.122 -22.598 -71.111 1.00 24.64 95 GLU C N 1
ATOM 5880 C CA . GLU C 1 115 ? -8.200 -21.950 -69.810 1.00 27.70 95 GLU C CA 1
ATOM 5881 C C . GLU C 1 115 ? -7.823 -22.914 -68.691 1.00 30.65 95 GLU C C 1
ATOM 5882 O O . GLU C 1 115 ? -7.847 -24.129 -68.893 1.00 29.71 95 GLU C O 1
ATOM 5888 N N . LYS C 1 116 ? -7.497 -22.360 -67.520 1.00 35.09 96 LYS C N 1
ATOM 5889 C CA . LYS C 1 116 ? -7.030 -23.135 -66.363 1.00 34.34 96 LYS C CA 1
ATOM 5890 C C . LYS C 1 116 ? -8.155 -24.095 -65.930 1.00 34.93 96 LYS C C 1
ATOM 5891 O O . LYS C 1 116 ? -9.308 -23.838 -66.249 1.00 37.11 96 LYS C O 1
ATOM 5897 N N . PRO C 1 117 ? -7.846 -25.045 -65.032 1.00 38.63 97 PRO C N 1
ATOM 5898 C CA . PRO C 1 117 ? -7.613 -26.476 -65.199 1.00 37.10 97 PRO C CA 1
ATOM 5899 C C . PRO C 1 117 ? -7.487 -26.801 -66.660 1.00 38.10 97 PRO C C 1
ATOM 5900 O O . PRO C 1 117 ? -8.496 -26.837 -67.351 1.00 45.44 97 PRO C O 1
ATOM 5904 N N . LEU C 1 118 ? -6.257 -26.999 -67.123 1.00 35.97 98 LEU C N 1
ATOM 5905 C CA . LEU C 1 118 ? -6.027 -27.491 -68.475 1.00 33.15 98 LEU C CA 1
ATOM 5906 C C . LEU C 1 118 ? -6.839 -28.763 -68.656 1.00 37.50 98 LEU C C 1
ATOM 5907 O O . LEU C 1 118 ? -7.765 -28.810 -69.455 1.00 40.87 98 LEU C O 1
ATOM 5912 N N . VAL C 1 119 ? -6.498 -29.784 -67.880 1.00 36.65 99 VAL C N 1
ATOM 5913 C CA . VAL C 1 119 ? -7.296 -30.996 -67.788 1.00 37.80 99 VAL C CA 1
ATOM 5914 C C . VAL C 1 119 ? -7.275 -31.503 -66.358 1.00 43.60 99 VAL C C 1
ATOM 5915 O O . VAL C 1 119 ? -6.509 -31.025 -65.527 1.00 44.34 99 VAL C O 1
ATOM 5919 N N . LEU C 1 120 ? -8.111 -32.490 -66.080 1.00 46.91 100 LEU C N 1
ATOM 5920 C CA . LEU C 1 120 ? -8.293 -32.958 -64.717 1.00 48.91 100 LEU C CA 1
ATOM 5921 C C . LEU C 1 120 ? -7.400 -34.154 -64.402 1.00 48.89 100 LEU C C 1
ATOM 5922 O O . LEU C 1 120 ? -7.216 -34.514 -63.249 1.00 54.37 100 LEU C O 1
ATOM 5927 N N . SER C 1 121 ? -6.822 -34.753 -65.431 1.00 46.29 101 SER C N 1
ATOM 5928 C CA . SER C 1 121 ? -5.994 -35.936 -65.247 1.00 43.07 101 SER C CA 1
ATOM 5929 C C . SER C 1 121 ? -4.625 -35.775 -65.886 1.00 33.75 101 SER C C 1
ATOM 5930 O O . SER C 1 121 ? -4.508 -35.228 -66.982 1.00 31.31 101 SER C O 1
ATOM 5933 N N . THR C 1 122 ? -3.601 -36.266 -65.197 1.00 26.71 102 THR C N 1
ATOM 5934 C CA . THR C 1 122 ? -2.232 -36.175 -65.671 1.00 29.95 102 THR C CA 1
ATOM 5935 C C . THR C 1 122 ? -2.010 -36.912 -66.974 1.00 36.97 102 THR C C 1
ATOM 5936 O O . THR C 1 122 ? -1.219 -36.473 -67.812 1.00 47.71 102 THR C O 1
ATOM 5940 N N . GLY C 1 123 ? -2.707 -38.031 -67.145 1.00 33.02 103 GLY C N 1
ATOM 5941 C CA . GLY C 1 123 ? -2.623 -38.782 -68.381 1.00 31.50 103 GLY C CA 1
ATOM 5942 C C . GLY C 1 123 ? -3.117 -37.946 -69.545 1.00 34.22 103 GLY C C 1
ATOM 5943 O O . GLY C 1 123 ? -2.428 -37.808 -70.552 1.00 34.19 103 GLY C O 1
ATOM 5944 N N . HIS C 1 124 ? -4.305 -37.373 -69.388 1.00 35.43 104 HIS C N 1
ATOM 5945 C CA . HIS C 1 124 ? -4.878 -36.476 -70.383 1.00 41.10 104 HIS C CA 1
ATOM 5946 C C . HIS C 1 124 ? -3.990 -35.269 -70.713 1.00 39.85 104 HIS C C 1
ATOM 5947 O O . HIS C 1 124 ? -3.888 -34.874 -71.868 1.00 41.84 104 HIS C O 1
ATOM 5954 N N . ALA C 1 125 ? -3.337 -34.690 -69.712 1.00 37.34 105 ALA C N 1
ATOM 5955 C CA . ALA C 1 125 ? -2.439 -33.568 -69.967 1.00 36.46 105 ALA C CA 1
ATOM 5956 C C . ALA C 1 125 ? -1.275 -33.971 -70.855 1.00 36.30 105 ALA C C 1
ATOM 5957 O O . ALA C 1 125 ? -0.924 -33.255 -71.792 1.00 41.28 105 ALA C O 1
ATOM 5959 N N . ARG C 1 126 ? -0.678 -35.120 -70.560 1.00 36.87 106 ARG C N 1
ATOM 5960 C CA . ARG C 1 126 ? 0.468 -35.586 -71.320 1.00 38.04 106 ARG C CA 1
ATOM 5961 C C . ARG C 1 126 ? 0.073 -35.952 -72.743 1.00 39.82 106 ARG C C 1
ATOM 5962 O O . ARG C 1 126 ? 0.832 -35.706 -73.668 1.00 48.95 106 ARG C O 1
ATOM 5970 N N . GLN C 1 127 ? -1.116 -36.524 -72.916 1.00 36.52 107 GLN C N 1
ATOM 5971 C CA . GLN C 1 127 ? -1.629 -36.827 -74.256 1.00 38.95 107 GLN C CA 1
ATOM 5972 C C . GLN C 1 127 ? -1.769 -35.567 -75.094 1.00 36.53 107 GLN C C 1
ATOM 5973 O O . GLN C 1 127 ? -1.285 -35.506 -76.222 1.00 42.47 107 GLN C O 1
ATOM 5979 N N . LEU C 1 128 ? -2.436 -34.563 -74.543 1.00 31.58 108 LEU C N 1
ATOM 5980 C CA . LEU C 1 128 ? -2.658 -33.326 -75.272 1.00 28.68 108 LEU C CA 1
ATOM 5981 C C . LEU C 1 128 ? -1.349 -32.703 -75.688 1.00 27.77 108 LEU C C 1
ATOM 5982 O O . LEU C 1 128 ? -1.220 -32.227 -76.799 1.00 33.13 108 LEU C O 1
ATOM 5987 N N . ALA C 1 129 ? -0.375 -32.716 -74.793 1.00 26.40 109 ALA C N 1
ATOM 5988 C CA . ALA C 1 129 ? 0.907 -32.097 -75.090 1.00 27.26 109 ALA C CA 1
ATOM 5989 C C . ALA C 1 129 ? 1.575 -32.840 -76.228 1.00 29.14 109 ALA C C 1
ATOM 5990 O O . ALA C 1 129 ? 2.141 -32.235 -77.145 1.00 32.03 109 ALA C O 1
ATOM 5992 N N . ALA C 1 130 ? 1.488 -34.161 -76.161 1.00 30.46 110 ALA C N 1
ATOM 5993 C CA . ALA C 1 130 ? 2.121 -35.015 -77.147 1.00 35.47 110 ALA C CA 1
ATOM 5994 C C . ALA C 1 130 ? 1.398 -34.878 -78.485 1.00 39.20 110 ALA C C 1
ATOM 5995 O O . ALA C 1 130 ? 2.040 -34.775 -79.529 1.00 48.05 110 ALA C O 1
ATOM 5997 N N . ALA C 1 131 ? 0.066 -34.832 -78.444 1.00 33.20 111 ALA C N 1
ATOM 5998 C CA . ALA C 1 131 ? -0.739 -34.614 -79.650 1.00 31.30 111 ALA C CA 1
ATOM 5999 C C . ALA C 1 131 ? -0.436 -33.267 -80.295 1.00 34.79 111 ALA C C 1
ATOM 6000 O O . ALA C 1 131 ? -0.373 -33.152 -81.505 1.00 39.09 111 ALA C O 1
ATOM 6002 N N . ALA C 1 132 ? -0.239 -32.244 -79.481 1.00 35.68 112 ALA C N 1
ATOM 6003 C CA . ALA C 1 132 ? 0.109 -30.936 -79.998 1.00 35.94 112 ALA C CA 1
ATOM 6004 C C . ALA C 1 132 ? 1.512 -30.908 -80.606 1.00 36.39 112 ALA C C 1
ATOM 6005 O O . ALA C 1 132 ? 1.750 -30.246 -81.613 1.00 38.76 112 ALA C O 1
ATOM 6007 N N . HIS C 1 133 ? 2.447 -31.619 -79.994 1.00 38.09 113 HIS C N 1
ATOM 6008 C CA . HIS C 1 133 ? 3.813 -31.591 -80.477 1.00 43.46 113 HIS C CA 1
ATOM 6009 C C . HIS C 1 133 ? 3.894 -32.303 -81.827 1.00 44.89 113 HIS C C 1
ATOM 6010 O O . HIS C 1 133 ? 4.549 -31.836 -82.769 1.00 42.82 113 HIS C O 1
ATOM 6017 N N . GLU C 1 134 ? 3.200 -33.432 -81.906 1.00 48.21 114 GLU C N 1
ATOM 6018 C CA . GLU C 1 134 ? 3.142 -34.231 -83.109 1.00 52.12 114 GLU C CA 1
ATOM 6019 C C . GLU C 1 134 ? 2.551 -33.410 -84.259 1.00 53.39 114 GLU C C 1
ATOM 6020 O O . GLU C 1 134 ? 3.164 -33.304 -85.319 1.00 58.75 114 GLU C O 1
ATOM 6026 N N . ARG C 1 135 ? 1.381 -32.807 -84.047 1.00 48.31 115 ARG C N 1
ATOM 6027 C CA . ARG C 1 135 ? 0.738 -31.996 -85.092 1.00 41.36 115 ARG C CA 1
ATOM 6028 C C . ARG C 1 135 ? 1.521 -30.739 -85.435 1.00 38.05 115 ARG C C 1
ATOM 6029 O O . ARG C 1 135 ? 1.253 -30.099 -86.439 1.00 39.01 115 ARG C O 1
ATOM 6037 N N . GLY C 1 136 ? 2.470 -30.367 -84.590 1.00 37.08 116 GLY C N 1
ATOM 6038 C CA . GLY C 1 136 ? 3.240 -29.151 -84.797 1.00 40.70 116 GLY C CA 1
ATOM 6039 C C . GLY C 1 136 ? 2.535 -27.849 -84.439 1.00 40.12 116 GLY C C 1
ATOM 6040 O O . GLY C 1 136 ? 2.844 -26.807 -85.008 1.00 40.61 116 GLY C O 1
ATOM 6041 N N . VAL C 1 137 ? 1.596 -27.891 -83.498 1.00 41.36 117 VAL C N 1
ATOM 6042 C CA . VAL C 1 137 ? 0.861 -26.683 -83.126 1.00 40.25 117 VAL C CA 1
ATOM 6043 C C . VAL C 1 137 ? 1.194 -26.194 -81.725 1.00 37.90 117 VAL C C 1
ATOM 6044 O O . VAL C 1 137 ? 1.841 -26.889 -80.941 1.00 39.92 117 VAL C O 1
ATOM 6048 N N . VAL C 1 138 ? 0.753 -24.981 -81.415 1.00 35.31 118 VAL C N 1
ATOM 6049 C CA . VAL C 1 138 ? 0.968 -24.430 -80.083 1.00 29.74 118 VAL C CA 1
ATOM 6050 C C . VAL C 1 138 ? -0.158 -24.838 -79.152 1.00 25.35 118 VAL C C 1
ATOM 6051 O O . VAL C 1 138 ? -1.336 -24.689 -79.470 1.00 28.19 118 VAL C O 1
ATOM 6055 N N . LEU C 1 139 ? 0.220 -25.411 -78.021 1.00 23.73 119 LEU C N 1
ATOM 6056 C CA . LEU C 1 139 ? -0.709 -25.633 -76.934 1.00 27.10 119 LEU C CA 1
ATOM 6057 C C . LEU C 1 139 ? -0.298 -24.753 -75.765 1.00 28.78 119 LEU C C 1
ATOM 6058 O O . LEU C 1 139 ? 0.823 -24.825 -75.272 1.00 31.49 119 LEU C O 1
ATOM 6063 N N . ALA C 1 140 ? -1.211 -23.896 -75.348 1.00 27.99 120 ALA C N 1
ATOM 6064 C CA . ALA C 1 140 ? -0.934 -22.925 -74.308 1.00 26.83 120 ALA C CA 1
ATOM 6065 C C . ALA C 1 140 ? -2.024 -23.034 -73.270 1.00 22.65 120 ALA C C 1
ATOM 6066 O O . ALA C 1 140 ? -3.141 -23.451 -73.584 1.00 22.72 120 ALA C O 1
ATOM 6068 N N . HIS C 1 141 ? -1.707 -22.682 -72.029 1.00 22.40 121 HIS C N 1
ATOM 6069 C CA . HIS C 1 141 ? -2.697 -22.793 -70.964 1.00 26.80 121 HIS C CA 1
ATOM 6070 C C . HIS C 1 141 ? -2.880 -21.463 -70.224 1.00 27.35 121 HIS C C 1
ATOM 6071 O O . HIS C 1 141 ? -1.944 -20.669 -70.097 1.00 21.98 121 HIS C O 1
ATOM 6078 N N . GLY C 1 142 ? -4.085 -21.247 -69.711 1.00 30.62 122 GLY C N 1
ATOM 6079 C CA . GLY C 1 142 ? -4.483 -19.972 -69.131 1.00 33.07 122 GLY C CA 1
ATOM 6080 C C . GLY C 1 142 ? -4.070 -19.569 -67.719 1.00 34.98 122 GLY C C 1
ATOM 6081 O O . GLY C 1 142 ? -4.871 -19.022 -66.971 1.00 37.75 122 GLY C O 1
ATOM 6082 N N . GLY C 1 143 ? -2.819 -19.798 -67.355 1.00 31.17 123 GLY C N 1
ATOM 6083 C CA . GLY C 1 143 ? -2.306 -19.292 -66.093 1.00 28.95 123 GLY C CA 1
ATOM 6084 C C . GLY C 1 143 ? -1.875 -17.839 -66.194 1.00 25.78 123 GLY C C 1
ATOM 6085 O O . GLY C 1 143 ? -0.703 -17.535 -66.320 1.00 22.42 123 GLY C O 1
ATOM 6086 N N . ASN C 1 144 ? -2.835 -16.929 -66.119 1.00 24.90 124 ASN C N 1
ATOM 6087 C CA . ASN C 1 144 ? -2.563 -15.535 -66.429 1.00 23.47 124 ASN C CA 1
ATOM 6088 C C . ASN C 1 144 ? -1.676 -14.788 -65.421 1.00 21.02 124 ASN C C 1
ATOM 6089 O O . ASN C 1 144 ? -0.957 -13.879 -65.807 1.00 24.15 124 ASN C O 1
ATOM 6094 N N . PHE C 1 145 ? -1.713 -15.166 -64.144 1.00 20.82 125 PHE C N 1
ATOM 6095 C CA . PHE C 1 145 ? -1.041 -14.375 -63.101 1.00 20.64 125 PHE C CA 1
ATOM 6096 C C . PHE C 1 145 ? 0.497 -14.460 -63.133 1.00 25.04 125 PHE C C 1
ATOM 6097 O O . PHE C 1 145 ? 1.173 -13.532 -62.670 1.00 20.56 125 PHE C O 1
ATOM 6105 N N . VAL C 1 146 ? 1.056 -15.519 -63.717 1.00 20.77 126 VAL C N 1
ATOM 6106 C CA . VAL C 1 146 ? 2.501 -15.533 -63.966 1.00 24.19 126 VAL C CA 1
ATOM 6107 C C . VAL C 1 146 ? 2.911 -14.535 -65.057 1.00 24.70 126 VAL C C 1
ATOM 6108 O O . VAL C 1 146 ? 4.090 -14.383 -65.338 1.00 28.65 126 VAL C O 1
ATOM 6112 N N . TYR C 1 147 ? 1.945 -13.840 -65.649 1.00 24.81 127 TYR C N 1
ATOM 6113 C CA . TYR C 1 147 ? 2.243 -12.799 -66.639 1.00 21.20 127 TYR C CA 1
ATOM 6114 C C . TYR C 1 147 ? 1.914 -11.396 -66.122 1.00 21.08 127 TYR C C 1
ATOM 6115 O O . TYR C 1 147 ? 2.147 -10.425 -66.816 1.00 24.13 127 TYR C O 1
ATOM 6124 N N . ALA C 1 148 ? 1.320 -11.307 -64.936 1.00 20.88 128 ALA C N 1
ATOM 6125 C CA . ALA C 1 148 ? 0.988 -10.023 -64.316 1.00 20.75 128 ALA C CA 1
ATOM 6126 C C . ALA C 1 148 ? 2.244 -9.184 -64.086 1.00 22.26 128 ALA C C 1
ATOM 6127 O O . ALA C 1 148 ? 3.205 -9.663 -63.524 1.00 23.74 128 ALA C O 1
ATOM 6129 N N . PRO C 1 149 ? 2.232 -7.924 -64.529 1.00 23.08 129 PRO C N 1
ATOM 6130 C CA . PRO C 1 149 ? 3.416 -7.057 -64.500 1.00 20.72 129 PRO C CA 1
ATOM 6131 C C . PRO C 1 149 ? 4.020 -6.885 -63.120 1.00 25.87 129 PRO C C 1
ATOM 6132 O O . PRO C 1 149 ? 5.232 -6.921 -62.984 1.00 29.38 129 PRO C O 1
ATOM 6136 N N . LYS C 1 150 ? 3.187 -6.707 -62.109 1.00 20.33 130 LYS C N 1
ATOM 6137 C CA . LYS C 1 150 ? 3.673 -6.597 -60.749 1.00 20.13 130 LYS C CA 1
ATOM 6138 C C . LYS C 1 150 ? 4.336 -7.908 -60.268 1.00 22.06 130 LYS C C 1
ATOM 6139 O O . LYS C 1 150 ? 5.392 -7.882 -59.635 1.00 25.82 130 LYS C O 1
ATOM 6145 N N . PHE C 1 151 ? 3.724 -9.048 -60.572 1.00 21.10 131 PHE C N 1
ATOM 6146 C CA . PHE C 1 151 ? 4.287 -10.333 -60.164 1.00 20.13 131 PHE C CA 1
ATOM 6147 C C . PHE C 1 151 ? 5.563 -10.641 -60.938 1.00 20.26 131 PHE C C 1
ATOM 6148 O O . PHE C 1 151 ? 6.488 -11.212 -60.387 1.00 20.20 131 PHE C O 1
ATOM 6156 N N . VAL C 1 152 ? 5.603 -10.239 -62.205 1.00 20.44 132 VAL C N 1
ATOM 6157 C CA . VAL C 1 152 ? 6.776 -10.416 -63.040 1.00 20.59 132 VAL C CA 1
ATOM 6158 C C . VAL C 1 152 ? 7.965 -9.642 -62.455 1.00 23.82 132 VAL C C 1
ATOM 6159 O O . VAL C 1 152 ? 9.089 -10.116 -62.457 1.00 24.45 132 VAL C O 1
ATOM 6163 N N . ARG C 1 153 ? 7.698 -8.465 -61.913 1.00 20.37 133 ARG C N 1
ATOM 6164 C CA . ARG C 1 153 ? 8.735 -7.696 -61.258 1.00 20.27 133 ARG C CA 1
ATOM 6165 C C . ARG C 1 153 ? 9.194 -8.383 -59.966 1.00 25.91 133 ARG C C 1
ATOM 6166 O O . ARG C 1 153 ? 10.396 -8.507 -59.709 1.00 20.08 133 ARG C O 1
ATOM 6174 N N . ALA C 1 154 ? 8.235 -8.836 -59.160 1.00 19.98 134 ALA C N 1
ATOM 6175 C CA . ALA C 1 154 ? 8.549 -9.538 -57.921 1.00 19.83 134 ALA C CA 1
ATOM 6176 C C . ALA C 1 154 ? 9.361 -10.811 -58.194 1.00 19.91 134 ALA C C 1
ATOM 6177 O O . ALA C 1 154 ? 10.244 -11.176 -57.427 1.00 19.97 134 ALA C O 1
ATOM 6179 N N . HIS C 1 155 ? 9.056 -11.481 -59.296 1.00 20.30 135 HIS C N 1
ATOM 6180 C CA . HIS C 1 155 ? 9.765 -12.682 -59.684 1.00 23.36 135 HIS C CA 1
ATOM 6181 C C . HIS C 1 155 ? 11.210 -12.368 -60.045 1.00 24.58 135 HIS C C 1
ATOM 6182 O O . HIS C 1 155 ? 12.100 -13.155 -59.790 1.00 31.92 135 HIS C O 1
ATOM 6189 N N . GLU C 1 156 ? 11.439 -11.208 -60.639 1.00 25.11 136 GLU C N 1
ATOM 6190 C CA . GLU C 1 156 ? 12.791 -10.789 -60.970 1.00 27.61 136 GLU C CA 1
ATOM 6191 C C . GLU C 1 156 ? 13.608 -10.529 -59.697 1.00 27.55 136 GLU C C 1
ATOM 6192 O O . GLU C 1 156 ? 14.753 -10.946 -59.579 1.00 28.27 136 GLU C O 1
ATOM 6198 N N . LEU C 1 157 ? 13.002 -9.849 -58.737 1.00 20.02 137 LEU C N 1
ATOM 6199 C CA . LEU C 1 157 ? 13.656 -9.586 -57.463 1.00 19.85 137 LEU C CA 1
ATOM 6200 C C . LEU C 1 157 ? 13.965 -10.905 -56.759 1.00 19.80 137 LEU C C 1
ATOM 6201 O O . LEU C 1 157 ? 15.076 -11.137 -56.342 1.00 23.39 137 LEU C O 1
ATOM 6206 N N . ALA C 1 158 ? 12.971 -11.780 -56.677 1.00 19.79 138 ALA C N 1
ATOM 6207 C CA . ALA C 1 158 ? 13.116 -13.060 -56.016 1.00 19.75 138 ALA C CA 1
ATOM 6208 C C . ALA C 1 158 ? 14.179 -13.964 -56.662 1.00 27.65 138 ALA C C 1
ATOM 6209 O O . ALA C 1 158 ? 14.584 -14.954 -56.071 1.00 26.81 138 ALA C O 1
ATOM 6211 N N . ALA C 1 159 ? 14.621 -13.622 -57.867 1.00 27.55 139 ALA C N 1
ATOM 6212 C CA . ALA C 1 159 ? 15.626 -14.409 -58.568 1.00 26.66 139 ALA C CA 1
ATOM 6213 C C . ALA C 1 159 ? 17.043 -13.868 -58.321 1.00 26.07 139 ALA C C 1
ATOM 6214 O O . ALA C 1 159 ? 18.009 -14.435 -58.803 1.00 29.09 139 ALA C O 1
ATOM 6216 N N . ASP C 1 160 ? 17.155 -12.784 -57.561 1.00 24.82 140 ASP C N 1
ATOM 6217 C CA . ASP C 1 160 ? 18.453 -12.240 -57.172 1.00 23.16 140 ASP C CA 1
ATOM 6218 C C . ASP C 1 160 ? 19.007 -13.064 -56.016 1.00 27.37 140 ASP C C 1
ATOM 6219 O O . ASP C 1 160 ? 18.639 -12.866 -54.863 1.00 28.74 140 ASP C O 1
ATOM 6224 N N . ARG C 1 161 ? 19.905 -13.983 -56.339 1.00 28.97 141 ARG C N 1
ATOM 6225 C CA . ARG C 1 161 ? 20.413 -14.934 -55.365 1.00 31.51 141 ARG C CA 1
ATOM 6226 C C . ARG C 1 161 ? 21.253 -14.265 -54.290 1.00 27.78 141 ARG C C 1
ATOM 6227 O O . ARG C 1 161 ? 21.151 -14.618 -53.122 1.00 24.12 141 ARG C O 1
ATOM 6235 N N . GLU C 1 162 ? 22.066 -13.292 -54.673 1.00 24.02 142 GLU C N 1
ATOM 6236 C CA . GLU C 1 162 ? 22.858 -12.555 -53.688 1.00 24.56 142 GLU C CA 1
ATOM 6237 C C . GLU C 1 162 ? 21.972 -11.778 -52.705 1.00 25.58 142 GLU C C 1
ATOM 6238 O O . GLU C 1 162 ? 22.294 -11.654 -51.530 1.00 30.19 142 GLU C O 1
ATOM 6240 N N . ALA C 1 163 ? 20.860 -11.244 -53.190 1.00 25.08 143 ALA C N 1
ATOM 6241 C CA . ALA C 1 163 ? 19.977 -10.446 -52.344 1.00 22.31 143 ALA C CA 1
ATOM 6242 C C . ALA C 1 163 ? 19.164 -11.303 -51.383 1.00 19.29 143 ALA C C 1
ATOM 6243 O O . ALA C 1 163 ? 18.947 -10.908 -50.245 1.00 19.15 143 ALA C O 1
ATOM 6245 N N . LEU C 1 164 ? 18.701 -12.465 -51.841 1.00 19.36 144 LEU C N 1
ATOM 6246 C CA . LEU C 1 164 ? 17.850 -13.308 -50.997 1.00 19.27 144 LEU C CA 1
ATOM 6247 C C . LEU C 1 164 ? 18.580 -14.408 -50.224 1.00 21.48 144 LEU C C 1
ATOM 6248 O O . LEU C 1 164 ? 18.047 -14.931 -49.253 1.00 19.15 144 LEU C O 1
ATOM 6253 N N . GLY C 1 165 ? 19.787 -14.762 -50.656 1.00 23.53 145 GLY C N 1
ATOM 6254 C CA . GLY C 1 165 ? 20.476 -15.888 -50.061 1.00 26.39 145 GLY C CA 1
ATOM 6255 C C . GLY C 1 165 ? 19.758 -17.168 -50.439 1.00 29.51 145 GLY C C 1
ATOM 6256 O O . GLY C 1 165 ? 19.289 -17.300 -51.557 1.00 28.57 145 GLY C O 1
ATOM 6257 N N . THR C 1 166 ? 19.634 -18.097 -49.500 1.00 31.94 146 THR C N 1
ATOM 6258 C CA . THR C 1 166 ? 18.922 -19.346 -49.756 1.00 31.09 146 THR C CA 1
ATOM 6259 C C . THR C 1 166 ? 17.426 -19.194 -49.527 1.00 27.13 146 THR C C 1
ATOM 6260 O O . THR C 1 166 ? 16.994 -18.866 -48.431 1.00 29.60 146 THR C O 1
ATOM 6264 N N . VAL C 1 167 ? 16.640 -19.436 -50.571 1.00 28.13 147 VAL C N 1
ATOM 6265 C CA . VAL C 1 167 ? 15.187 -19.363 -50.488 1.00 24.59 147 VAL C CA 1
ATOM 6266 C C . VAL C 1 167 ? 14.578 -20.595 -49.811 1.00 24.17 147 VAL C C 1
ATOM 6267 O O . VAL C 1 167 ? 14.813 -21.704 -50.230 1.00 27.83 147 VAL C O 1
ATOM 6271 N N . HIS C 1 168 ? 13.798 -20.393 -48.756 1.00 23.11 148 HIS C N 1
ATOM 6272 C CA . HIS C 1 168 ? 13.274 -21.513 -47.985 1.00 19.09 148 HIS C CA 1
ATOM 6273 C C . HIS C 1 168 ? 11.750 -21.513 -47.834 1.00 26.14 148 HIS C C 1
ATOM 6274 O O . HIS C 1 168 ? 11.171 -22.513 -47.408 1.00 28.08 148 HIS C O 1
ATOM 6281 N N . SER C 1 169 ? 11.106 -20.407 -48.187 1.00 27.00 149 SER C N 1
ATOM 6282 C CA . SER C 1 169 ? 9.648 -20.286 -48.095 1.00 25.99 149 SER C CA 1
ATOM 6283 C C . SER C 1 169 ? 9.077 -19.536 -49.281 1.00 24.92 149 SER C C 1
ATOM 6284 O O . SER C 1 169 ? 9.612 -18.513 -49.701 1.00 23.10 149 SER C O 1
ATOM 6287 N N . VAL C 1 170 ? 7.978 -20.051 -49.807 1.00 23.49 150 VAL C N 1
ATOM 6288 C CA . VAL C 1 170 ? 7.135 -19.302 -50.715 1.00 19.17 150 VAL C CA 1
ATOM 6289 C C . VAL C 1 170 ? 5.700 -19.528 -50.263 1.00 19.10 150 VAL C C 1
ATOM 6290 O O . VAL C 1 170 ? 5.336 -20.628 -49.889 1.00 20.18 150 VAL C O 1
ATOM 6294 N N . ARG C 1 171 ? 4.894 -18.477 -50.265 1.00 19.06 151 ARG C N 1
ATOM 6295 C CA . ARG C 1 171 ? 3.499 -18.606 -49.906 1.00 19.01 151 ARG C CA 1
ATOM 6296 C C . ARG C 1 171 ? 2.608 -17.810 -50.852 1.00 20.59 151 ARG C C 1
ATOM 6297 O O . ARG C 1 171 ? 2.863 -16.646 -51.155 1.00 19.84 151 ARG C O 1
ATOM 6305 N N . VAL C 1 172 ? 1.554 -18.456 -51.316 1.00 19.14 152 VAL C N 1
ATOM 6306 C CA . VAL C 1 172 ? 0.587 -17.808 -52.157 1.00 19.21 152 VAL C CA 1
ATOM 6307 C C . VAL C 1 172 ? -0.789 -17.946 -51.531 1.00 19.13 152 VAL C C 1
ATOM 6308 O O . VAL C 1 172 ? -1.256 -19.043 -51.317 1.00 25.26 152 VAL C O 1
ATOM 6312 N N . ALA C 1 173 ? -1.431 -16.827 -51.226 1.00 19.07 153 ALA C N 1
ATOM 6313 C CA . ALA C 1 173 ? -2.788 -16.847 -50.710 1.00 19.01 153 ALA C CA 1
ATOM 6314 C C . ALA C 1 173 ? -3.734 -16.311 -51.753 1.00 19.11 153 ALA C C 1
ATOM 6315 O O . ALA C 1 173 ? -3.517 -15.229 -52.264 1.00 25.27 153 ALA C O 1
ATOM 6317 N N . PHE C 1 174 ? -4.781 -17.064 -52.075 1.00 19.16 154 PHE C N 1
ATOM 6318 C CA . PHE C 1 174 ? -5.735 -16.601 -53.061 1.00 19.27 154 PHE C CA 1
ATOM 6319 C C . PHE C 1 174 ? -7.136 -16.774 -52.466 1.00 20.40 154 PHE C C 1
ATOM 6320 O O . PHE C 1 174 ? -7.581 -17.881 -52.199 1.00 19.19 154 PHE C O 1
ATOM 6328 N N . ARG C 1 175 ? -7.810 -15.650 -52.222 1.00 19.16 155 ARG C N 1
ATOM 6329 C CA . ARG C 1 175 ? -9.106 -15.663 -51.532 1.00 20.49 155 ARG C CA 1
ATOM 6330 C C . ARG C 1 175 ? -10.165 -14.899 -52.281 1.00 23.42 155 ARG C C 1
ATOM 6331 O O . ARG C 1 175 ? -9.934 -13.771 -52.705 1.00 19.67 155 ARG C O 1
ATOM 6339 N N . THR C 1 176 ? -11.329 -15.527 -52.424 1.00 19.20 156 THR C N 1
ATOM 6340 C CA . THR C 1 176 ? -12.466 -14.920 -53.097 1.00 22.63 156 THR C CA 1
ATOM 6341 C C . THR C 1 176 ? -13.739 -15.214 -52.333 1.00 27.30 156 THR C C 1
ATOM 6342 O O . THR C 1 176 ? -13.740 -15.997 -51.391 1.00 26.25 156 THR C O 1
ATOM 6346 N N . SER C 1 177 ? -14.830 -14.602 -52.759 1.00 25.96 157 SER C N 1
ATOM 6347 C CA . SER C 1 177 ? -16.111 -14.895 -52.152 1.00 29.29 157 SER C CA 1
ATOM 6348 C C . SER C 1 177 ? -16.796 -16.004 -52.940 1.00 29.64 157 SER C C 1
ATOM 6349 O O . SER C 1 177 ? -17.967 -16.287 -52.732 1.00 30.54 157 SER C O 1
ATOM 6352 N N . GLY C 1 178 ? -16.053 -16.639 -53.838 1.00 24.14 158 GLY C N 1
ATOM 6353 C CA . GLY C 1 178 ? -16.563 -17.803 -54.528 1.00 27.90 158 GLY C CA 1
ATOM 6354 C C . GLY C 1 178 ? -17.210 -17.491 -55.861 1.00 30.34 158 GLY C C 1
ATOM 6355 O O . GLY C 1 178 ? -17.545 -16.348 -56.142 1.00 32.29 158 GLY C O 1
ATOM 6356 N N . PRO C 1 179 ? -17.389 -18.521 -56.689 1.00 37.99 159 PRO C N 1
ATOM 6357 C CA . PRO C 1 179 ? -17.943 -18.409 -58.043 1.00 43.97 159 PRO C CA 1
ATOM 6358 C C . PRO C 1 179 ? -19.452 -18.265 -58.027 1.00 44.76 159 PRO C C 1
ATOM 6359 O O . PRO C 1 179 ? -20.102 -18.607 -57.044 1.00 43.92 159 PRO C O 1
ATOM 6363 N N . ASP C 1 180 ? -20.004 -17.748 -59.112 1.00 54.11 160 ASP C N 1
ATOM 6364 C CA . ASP C 1 180 ? -21.426 -17.432 -59.162 1.00 62.84 160 ASP C CA 1
ATOM 6365 C C . ASP C 1 180 ? -22.206 -18.384 -60.068 1.00 60.66 160 ASP C C 1
ATOM 6366 O O . ASP C 1 180 ? -23.413 -18.537 -59.908 1.00 65.10 160 ASP C O 1
ATOM 6371 N N . THR C 1 181 ? -21.527 -19.015 -61.023 1.00 51.78 161 THR C N 1
ATOM 6372 C CA . THR C 1 181 ? -22.201 -19.976 -61.891 1.00 45.76 161 THR C CA 1
ATOM 6373 C C . THR C 1 181 ? -22.091 -21.395 -61.320 1.00 41.67 161 THR C C 1
ATOM 6374 O O . THR C 1 181 ? -21.092 -21.769 -60.699 1.00 39.63 161 THR C O 1
ATOM 6378 N N . ASP C 1 182 ? -23.135 -22.176 -61.554 1.00 39.96 162 ASP C N 1
ATOM 6379 C CA . ASP C 1 182 ? -23.382 -23.402 -60.814 1.00 42.60 162 ASP C CA 1
ATOM 6380 C C . ASP C 1 182 ? -22.401 -24.515 -61.110 1.00 36.32 162 ASP C C 1
ATOM 6381 O O . ASP C 1 182 ? -22.091 -25.306 -60.226 1.00 39.48 162 ASP C O 1
ATOM 6386 N N . TRP C 1 183 ? -21.908 -24.590 -62.340 1.00 30.29 163 TRP C N 1
ATOM 6387 C CA . TRP C 1 183 ? -21.062 -25.722 -62.701 1.00 29.72 163 TRP C CA 1
ATOM 6388 C C . TRP C 1 183 ? -19.749 -25.748 -61.922 1.00 33.78 163 TRP C C 1
ATOM 6389 O O . TRP C 1 183 ? -19.103 -26.789 -61.854 1.00 32.14 163 TRP C O 1
ATOM 6400 N N . PHE C 1 184 ? -19.356 -24.611 -61.346 1.00 39.66 164 PHE C N 1
ATOM 6401 C CA . PHE C 1 184 ? -18.120 -24.535 -60.561 1.00 33.31 164 PHE C CA 1
ATOM 6402 C C . PHE C 1 184 ? -18.208 -25.410 -59.323 1.00 31.19 164 PHE C C 1
ATOM 6403 O O . PHE C 1 184 ? -17.199 -25.885 -58.821 1.00 29.11 164 PHE C O 1
ATOM 6411 N N . ARG C 1 185 ? -19.425 -25.628 -58.839 1.00 31.99 165 ARG C N 1
ATOM 6412 C CA . ARG C 1 185 ? -19.608 -26.358 -57.595 1.00 35.97 165 ARG C CA 1
ATOM 6413 C C . ARG C 1 185 ? -20.045 -27.804 -57.815 1.00 35.22 165 ARG C C 1
ATOM 6414 O O . ARG C 1 185 ? -20.410 -28.496 -56.879 1.00 37.64 165 ARG C O 1
ATOM 6422 N N . SER C 1 186 ? -19.972 -28.261 -59.057 1.00 36.60 166 SER C N 1
ATOM 6423 C CA . SER C 1 186 ? -20.197 -29.663 -59.368 1.00 38.74 166 SER C CA 1
ATOM 6424 C C . SER C 1 186 ? -18.880 -30.346 -59.713 1.00 37.51 166 SER C C 1
ATOM 6425 O O . SER C 1 186 ? -18.142 -29.877 -60.563 1.00 41.68 166 SER C O 1
ATOM 6428 N N . LYS C 1 187 ? -18.596 -31.457 -59.044 1.00 37.62 167 LYS C N 1
ATOM 6429 C CA . LYS C 1 187 ? -17.351 -32.202 -59.232 1.00 41.08 167 LYS C CA 1
ATOM 6430 C C . LYS C 1 187 ? -17.298 -32.792 -60.637 1.00 40.21 167 LYS C C 1
ATOM 6431 O O . LYS C 1 187 ? -16.229 -32.875 -61.237 1.00 40.02 167 LYS C O 1
ATOM 6437 N N . ALA C 1 188 ? -18.455 -33.180 -61.167 1.00 39.77 168 ALA C N 1
ATOM 6438 C CA . ALA C 1 188 ? -18.512 -33.829 -62.471 1.00 42.34 168 ALA C CA 1
ATOM 6439 C C . ALA C 1 188 ? -18.059 -32.897 -63.580 1.00 42.65 168 ALA C C 1
ATOM 6440 O O . ALA C 1 188 ? -17.353 -33.309 -64.496 1.00 45.38 168 ALA C O 1
ATOM 6442 N N . THR C 1 189 ? -18.479 -31.641 -63.498 1.00 42.68 169 THR C N 1
ATOM 6443 C CA . THR C 1 189 ? -18.138 -30.677 -64.530 1.00 41.25 169 THR C CA 1
ATOM 6444 C C . THR C 1 189 ? -16.946 -29.774 -64.170 1.00 38.32 169 THR C C 1
ATOM 6445 O O . THR C 1 189 ? -16.245 -29.302 -65.050 1.00 39.47 169 THR C O 1
ATOM 6449 N N . ALA C 1 190 ? -16.693 -29.550 -62.888 1.00 35.48 170 ALA C N 1
ATOM 6450 C CA . ALA C 1 190 ? -15.587 -28.676 -62.503 1.00 35.73 170 ALA C CA 1
ATOM 6451 C C . ALA C 1 190 ? -14.295 -29.445 -62.184 1.00 35.16 170 ALA C C 1
ATOM 6452 O O . ALA C 1 190 ? -13.206 -28.891 -62.256 1.00 36.94 170 ALA C O 1
ATOM 6454 N N . GLY C 1 191 ? -14.418 -30.719 -61.824 1.00 38.83 171 GLY C N 1
ATOM 6455 C CA . GLY C 1 191 ? -13.259 -31.523 -61.481 1.00 40.64 171 GLY C CA 1
ATOM 6456 C C . GLY C 1 191 ? -12.616 -31.142 -60.154 1.00 43.32 171 GLY C C 1
ATOM 6457 O O . GLY C 1 191 ? -11.507 -31.580 -59.840 1.00 48.77 171 GLY C O 1
ATOM 6458 N N . GLY C 1 192 ? -13.315 -30.332 -59.364 1.00 40.60 172 GLY C N 1
ATOM 6459 C CA . GLY C 1 192 ? -12.780 -29.839 -58.104 1.00 35.64 172 GLY C CA 1
ATOM 6460 C C . GLY C 1 192 ? -13.392 -28.516 -57.685 1.00 29.69 172 GLY C C 1
ATOM 6461 O O . GLY C 1 192 ? -14.084 -27.867 -58.463 1.00 30.29 172 GLY C O 1
ATOM 6462 N N . GLY C 1 193 ? -13.131 -28.115 -56.449 1.00 23.37 173 GLY C N 1
ATOM 6463 C CA . GLY C 1 193 ? -13.586 -26.829 -55.961 1.00 22.24 173 GLY C CA 1
ATOM 6464 C C . GLY C 1 193 ? -12.475 -25.791 -55.948 1.00 22.58 173 GLY C C 1
ATOM 6465 O O . GLY C 1 193 ? -11.709 -25.668 -56.901 1.00 25.55 173 GLY C O 1
ATOM 6466 N N . ALA C 1 194 ? -12.377 -25.068 -54.838 1.00 19.64 174 ALA C N 1
ATOM 6467 C CA . ALA C 1 194 ? -11.409 -23.993 -54.668 1.00 22.47 174 ALA C CA 1
ATOM 6468 C C . ALA C 1 194 ? -9.965 -24.423 -54.932 1.00 22.22 174 ALA C C 1
ATOM 6469 O O . ALA C 1 194 ? -9.169 -23.652 -55.454 1.00 23.54 174 ALA C O 1
ATOM 6471 N N . LEU C 1 195 ? -9.631 -25.658 -54.583 1.00 21.68 175 LEU C N 1
ATOM 6472 C CA . LEU C 1 195 ? -8.276 -26.150 -54.759 1.00 21.53 175 LEU C CA 1
ATOM 6473 C C . LEU C 1 195 ? -7.924 -26.268 -56.233 1.00 22.86 175 LEU C C 1
ATOM 6474 O O . LEU C 1 195 ? -6.764 -26.205 -56.619 1.00 24.60 175 LEU C O 1
ATOM 6479 N N . THR C 1 196 ? -8.943 -26.432 -57.064 1.00 25.12 176 THR C N 1
ATOM 6480 C CA . THR C 1 196 ? -8.733 -26.533 -58.494 1.00 25.53 176 THR C CA 1
ATOM 6481 C C . THR C 1 196 ? -8.879 -25.175 -59.138 1.00 29.12 176 THR C C 1
ATOM 6482 O O . THR C 1 196 ? -8.028 -24.753 -59.910 1.00 34.35 176 THR C O 1
ATOM 6486 N N . ASP C 1 197 ? -9.967 -24.493 -58.800 1.00 26.36 177 ASP C N 1
ATOM 6487 C CA . ASP C 1 197 ? -10.287 -23.205 -59.379 1.00 24.22 177 ASP C CA 1
ATOM 6488 C C . ASP C 1 197 ? -9.228 -22.162 -59.020 1.00 23.87 177 ASP C C 1
ATOM 6489 O O . ASP C 1 197 ? -8.691 -21.515 -59.896 1.00 25.19 177 ASP C O 1
ATOM 6494 N N . LEU C 1 198 ? -8.924 -22.022 -57.730 1.00 19.97 178 LEU C N 1
ATOM 6495 C CA . LEU C 1 198 ? -7.931 -21.075 -57.259 1.00 19.89 178 LEU C CA 1
ATOM 6496 C C . LEU C 1 198 ? -6.548 -21.698 -57.116 1.00 19.88 178 LEU C C 1
ATOM 6497 O O . LEU C 1 198 ? -5.532 -21.052 -57.357 1.00 19.91 178 LEU C O 1
ATOM 6502 N N . GLY C 1 199 ? -6.511 -22.952 -56.685 1.00 24.05 179 GLY C N 1
ATOM 6503 C CA . GLY C 1 199 ? -5.254 -23.634 -56.447 1.00 19.83 179 GLY C CA 1
ATOM 6504 C C . GLY C 1 199 ? -4.388 -23.770 -57.678 1.00 20.01 179 GLY C C 1
ATOM 6505 O O . GLY C 1 199 ? -3.164 -23.806 -57.569 1.00 28.57 179 GLY C O 1
ATOM 6506 N N . TRP C 1 200 ? -5.004 -23.861 -58.852 1.00 22.66 180 TRP C N 1
ATOM 6507 C CA . TRP C 1 200 ? -4.227 -23.912 -60.084 1.00 20.36 180 TRP C CA 1
ATOM 6508 C C . TRP C 1 200 ? -3.228 -22.758 -60.119 1.00 20.35 180 TRP C C 1
ATOM 6509 O O . TRP C 1 200 ? -2.044 -22.959 -60.340 1.00 21.06 180 TRP C O 1
ATOM 6520 N N . HIS C 1 201 ? -3.728 -21.553 -59.885 1.00 20.28 181 HIS C N 1
ATOM 6521 C CA . HIS C 1 201 ? -2.908 -20.350 -59.862 1.00 20.26 181 HIS C CA 1
ATOM 6522 C C . HIS C 1 201 ? -1.905 -20.316 -58.730 1.00 20.10 181 HIS C C 1
ATOM 6523 O O . HIS C 1 201 ? -0.750 -20.006 -58.941 1.00 22.77 181 HIS C O 1
ATOM 6530 N N . ALA C 1 202 ? -2.377 -20.624 -57.521 1.00 19.93 182 ALA C N 1
ATOM 6531 C CA . ALA C 1 202 ? -1.536 -20.651 -56.332 1.00 19.78 182 ALA C CA 1
ATOM 6532 C C . ALA C 1 202 ? -0.303 -21.528 -56.564 1.00 19.84 182 ALA C C 1
ATOM 6533 O O . ALA C 1 202 ? 0.826 -21.074 -56.423 1.00 23.83 182 ALA C O 1
ATOM 6535 N N . VAL C 1 203 ? -0.535 -22.770 -56.973 1.00 19.92 183 VAL C N 1
ATOM 6536 C CA . VAL C 1 203 ? 0.539 -23.711 -57.253 1.00 19.99 183 VAL C CA 1
ATOM 6537 C C . VAL C 1 203 ? 1.429 -23.230 -58.400 1.00 21.56 183 VAL C C 1
ATOM 6538 O O . VAL C 1 203 ? 2.646 -23.267 -58.289 1.00 27.84 183 VAL C O 1
ATOM 6542 N N . GLU C 1 204 ? 0.845 -22.747 -59.488 1.00 20.29 184 GLU C N 1
ATOM 6543 C CA . GLU C 1 204 ? 1.685 -22.255 -60.588 1.00 24.72 184 GLU C CA 1
ATOM 6544 C C . GLU C 1 204 ? 2.563 -21.062 -60.166 1.00 25.48 184 GLU C C 1
ATOM 6545 O O . GLU C 1 204 ? 3.736 -20.980 -60.533 1.00 23.08 184 GLU C O 1
ATOM 6551 N N . LEU C 1 205 ? 2.003 -20.160 -59.370 1.00 20.22 185 LEU C N 1
ATOM 6552 C CA . LEU C 1 205 ? 2.758 -19.019 -58.854 1.00 20.37 185 LEU C CA 1
ATOM 6553 C C . LEU C 1 205 ? 3.901 -19.453 -57.919 1.00 20.02 185 LEU C C 1
ATOM 6554 O O . LEU C 1 205 ? 5.021 -19.008 -58.105 1.00 20.50 185 LEU C O 1
ATOM 6559 N N . CYS C 1 206 ? 3.612 -20.335 -56.954 1.00 19.90 186 CYS C N 1
ATOM 6560 C CA . CYS C 1 206 ? 4.613 -20.869 -56.012 1.00 22.48 186 CYS C CA 1
ATOM 6561 C C . CYS C 1 206 ? 5.812 -21.436 -56.749 1.00 26.09 186 CYS C C 1
ATOM 6562 O O . CYS C 1 206 ? 6.961 -21.049 -56.533 1.00 23.19 186 CYS C O 1
ATOM 6565 N N . ARG C 1 207 ? 5.500 -22.402 -57.599 1.00 20.08 187 ARG C N 1
ATOM 6566 C CA . ARG C 1 207 ? 6.447 -23.065 -58.451 1.00 20.23 187 ARG C CA 1
ATOM 6567 C C . ARG C 1 207 ? 7.314 -22.064 -59.228 1.00 24.70 187 ARG C C 1
ATOM 6568 O O . ARG C 1 207 ? 8.525 -22.141 -59.232 1.00 26.31 187 ARG C O 1
ATOM 6576 N N . TRP C 1 208 ? 6.668 -21.098 -59.858 1.00 28.31 188 TRP C N 1
ATOM 6577 C CA . TRP C 1 208 ? 7.338 -20.112 -60.690 1.00 20.56 188 TRP C CA 1
ATOM 6578 C C . TRP C 1 208 ? 8.256 -19.166 -59.921 1.00 20.97 188 TRP C C 1
ATOM 6579 O O . TRP C 1 208 ? 9.354 -18.841 -60.369 1.00 24.57 188 TRP C O 1
ATOM 6590 N N . MET C 1 209 ? 7.795 -18.725 -58.762 1.00 21.67 189 MET C N 1
ATOM 6591 C CA . MET C 1 209 ? 8.568 -17.815 -57.934 1.00 26.67 189 MET C CA 1
ATOM 6592 C C . MET C 1 209 ? 9.898 -18.436 -57.514 1.00 28.55 189 MET C C 1
ATOM 6593 O O . MET C 1 209 ? 10.868 -17.728 -57.304 1.00 30.58 189 MET C O 1
ATOM 6598 N N . LEU C 1 210 ? 9.964 -19.760 -57.440 1.00 25.93 190 LEU C N 1
ATOM 6599 C CA . LEU C 1 210 ? 11.210 -20.414 -57.057 1.00 25.22 190 LEU C CA 1
ATOM 6600 C C . LEU C 1 210 ? 12.114 -20.790 -58.222 1.00 29.62 190 LEU C C 1
ATOM 6601 O O . LEU C 1 210 ? 13.146 -21.418 -58.013 1.00 33.00 190 LEU C O 1
ATOM 6606 N N . GLY C 1 211 ? 11.741 -20.428 -59.444 1.00 26.01 191 GLY C N 1
ATOM 6607 C CA . GLY C 1 211 ? 12.547 -20.813 -60.593 1.00 24.81 191 GLY C CA 1
ATOM 6608 C C . GLY C 1 211 ? 12.142 -22.182 -61.112 1.00 30.68 191 GLY C C 1
ATOM 6609 O O . GLY C 1 211 ? 12.911 -22.845 -61.791 1.00 29.80 191 GLY C O 1
ATOM 6610 N N . LYS C 1 212 ? 10.927 -22.599 -60.771 1.00 28.47 192 LYS C N 1
ATOM 6611 C CA . LYS C 1 212 ? 10.337 -23.842 -61.268 1.00 29.23 192 LYS C CA 1
ATOM 6612 C C . LYS C 1 212 ? 11.106 -25.128 -60.955 1.00 29.65 192 LYS C C 1
ATOM 6613 O O . LYS C 1 212 ? 11.409 -25.894 -61.856 1.00 35.87 192 LYS C O 1
ATOM 6619 N N . PRO C 1 213 ? 11.390 -25.391 -59.679 1.00 26.67 193 PRO C N 1
ATOM 6620 C CA . PRO C 1 213 ? 12.074 -26.634 -59.324 1.00 24.91 193 PRO C CA 1
ATOM 6621 C C . PRO C 1 213 ? 11.096 -27.803 -59.212 1.00 23.29 193 PRO C C 1
ATOM 6622 O O . PRO C 1 213 ? 9.896 -27.594 -59.160 1.00 26.87 193 PRO C O 1
ATOM 6626 N N . ALA C 1 214 ? 11.600 -29.024 -59.155 1.00 25.09 194 ALA C N 1
ATOM 6627 C CA . ALA C 1 214 ? 10.718 -30.180 -59.034 1.00 24.04 194 ALA C CA 1
ATOM 6628 C C . ALA C 1 214 ? 10.062 -30.268 -57.647 1.00 23.15 194 ALA C C 1
ATOM 6629 O O . ALA C 1 214 ? 10.623 -29.847 -56.639 1.00 24.74 194 ALA C O 1
ATOM 6631 N N . ILE C 1 215 ? 8.854 -30.803 -57.622 1.00 21.98 195 ILE C N 1
ATOM 6632 C CA . ILE C 1 215 ? 8.120 -31.035 -56.391 1.00 24.99 195 ILE C CA 1
ATOM 6633 C C . ILE C 1 215 ? 8.285 -32.481 -55.937 1.00 28.85 195 ILE C C 1
ATOM 6634 O O . ILE C 1 215 ? 8.080 -33.403 -56.723 1.00 33.31 195 ILE C O 1
ATOM 6639 N N . ARG C 1 216 ? 8.667 -32.669 -54.676 1.00 31.31 196 ARG C N 1
ATOM 6640 C CA . ARG C 1 216 ? 8.970 -33.999 -54.135 1.00 34.78 196 ARG C CA 1
ATOM 6641 C C . ARG C 1 216 ? 7.829 -34.594 -53.339 1.00 29.22 196 ARG C C 1
ATOM 6642 O O . ARG C 1 216 ? 7.629 -35.793 -53.356 1.00 30.58 196 ARG C O 1
ATOM 6650 N N . ALA C 1 217 ? 7.093 -33.751 -52.628 1.00 27.67 197 ALA C N 1
ATOM 6651 C CA . ALA C 1 217 ? 5.978 -34.209 -51.815 1.00 22.83 197 ALA C CA 1
ATOM 6652 C C . ALA C 1 217 ? 4.933 -33.117 -51.644 1.00 23.81 197 ALA C C 1
ATOM 6653 O O . ALA C 1 217 ? 5.225 -31.942 -51.771 1.00 27.79 197 ALA C O 1
ATOM 6655 N N . VAL C 1 218 ? 3.708 -33.521 -51.353 1.00 24.29 198 VAL C N 1
ATOM 6656 C CA . VAL C 1 218 ? 2.605 -32.598 -51.190 1.00 22.71 198 VAL C CA 1
ATOM 6657 C C . VAL C 1 218 ? 1.736 -33.051 -50.034 1.00 23.89 198 VAL C C 1
ATOM 6658 O O . VAL C 1 218 ? 1.332 -34.194 -49.994 1.00 31.27 198 VAL C O 1
ATOM 6662 N N . THR C 1 219 ? 1.457 -32.165 -49.087 1.00 21.16 199 THR C N 1
ATOM 6663 C CA . THR C 1 219 ? 0.462 -32.445 -48.048 1.00 23.19 199 THR C CA 1
ATOM 6664 C C . THR C 1 219 ? -0.709 -31.473 -48.176 1.00 25.99 199 THR C C 1
ATOM 6665 O O . THR C 1 219 ? -0.495 -30.289 -48.429 1.00 28.01 199 THR C O 1
ATOM 6669 N N . ALA C 1 220 ? -1.941 -31.934 -47.988 1.00 23.05 200 ALA C N 1
ATOM 6670 C CA . ALA C 1 220 ? -3.056 -30.996 -48.104 1.00 21.92 200 ALA C CA 1
ATOM 6671 C C . ALA C 1 220 ? -4.260 -31.259 -47.211 1.00 24.67 200 ALA C C 1
ATOM 6672 O O . ALA C 1 220 ? -4.540 -32.382 -46.841 1.00 26.23 200 ALA C O 1
ATOM 6674 N N . CYS C 1 221 ? -4.980 -30.188 -46.895 1.00 23.40 201 CYS C N 1
ATOM 6675 C CA . CYS C 1 221 ? -6.190 -30.265 -46.107 1.00 26.10 201 CYS C CA 1
ATOM 6676 C C . CYS C 1 221 ? -7.290 -29.444 -46.773 1.00 30.11 201 CYS C C 1
ATOM 6677 O O . CYS C 1 221 ? -7.063 -28.313 -47.153 1.00 38.12 201 CYS C O 1
ATOM 6680 N N . THR C 1 222 ? -8.481 -30.014 -46.924 1.00 27.37 202 THR C N 1
ATOM 6681 C CA . THR C 1 222 ? -9.589 -29.303 -47.539 1.00 22.79 202 THR C CA 1
ATOM 6682 C C . THR C 1 222 ? -10.843 -29.321 -46.691 1.00 25.06 202 THR C C 1
ATOM 6683 O O . THR C 1 222 ? -10.948 -30.072 -45.745 1.00 25.73 202 THR C O 1
ATOM 6687 N N . ARG C 1 223 ? -11.805 -28.486 -47.055 1.00 28.05 203 ARG C N 1
ATOM 6688 C CA . ARG C 1 223 ? -13.054 -28.438 -46.337 1.00 31.62 203 ARG C CA 1
ATOM 6689 C C . ARG C 1 223 ? -14.200 -27.862 -47.178 1.00 29.70 203 ARG C C 1
ATOM 6690 O O . ARG C 1 223 ? -14.032 -26.887 -47.902 1.00 30.04 203 ARG C O 1
ATOM 6698 N N . GLN C 1 224 ? -15.371 -28.479 -47.075 1.00 29.99 204 GLN C N 1
ATOM 6699 C CA . GLN C 1 224 ? -16.570 -27.956 -47.706 1.00 30.06 204 GLN C CA 1
ATOM 6700 C C . GLN C 1 224 ? -17.407 -27.212 -46.681 1.00 34.41 204 GLN C C 1
ATOM 6701 O O . GLN C 1 224 ? -17.730 -27.746 -45.630 1.00 39.58 204 GLN C O 1
ATOM 6707 N N . LEU C 1 225 ? -17.750 -25.969 -46.986 1.00 39.18 205 LEU C N 1
ATOM 6708 C CA . LEU C 1 225 ? -18.508 -25.127 -46.071 1.00 42.47 205 LEU C CA 1
ATOM 6709 C C . LEU C 1 225 ? -19.959 -25.011 -46.472 1.00 50.03 205 LEU C C 1
ATOM 6710 O O . LEU C 1 225 ? -20.850 -25.347 -45.696 1.00 54.87 205 LEU C O 1
ATOM 6715 N N . SER C 1 226 ? -20.183 -24.515 -47.685 1.00 50.13 206 SER C N 1
ATOM 6716 C CA . SER C 1 226 ? -21.521 -24.380 -48.241 1.00 53.02 206 SER C CA 1
ATOM 6717 C C . SER C 1 226 ? -22.192 -25.735 -48.376 1.00 50.38 206 SER C C 1
ATOM 6718 O O . SER C 1 226 ? -21.523 -26.755 -48.541 1.00 49.79 206 SER C O 1
ATOM 6721 N N . ALA C 1 227 ? -23.518 -25.735 -48.307 1.00 56.15 207 ALA C N 1
ATOM 6722 C CA . ALA C 1 227 ? -24.298 -26.963 -48.422 1.00 59.49 207 ALA C CA 1
ATOM 6723 C C . ALA C 1 227 ? -24.467 -27.348 -49.888 1.00 58.24 207 ALA C C 1
ATOM 6724 O O . ALA C 1 227 ? -24.528 -28.527 -50.245 1.00 58.35 207 ALA C O 1
ATOM 6726 N N . ALA C 1 228 ? -24.521 -26.331 -50.734 1.00 52.31 208 ALA C N 1
ATOM 6727 C CA . ALA C 1 228 ? -24.629 -26.530 -52.166 1.00 51.31 208 ALA C CA 1
ATOM 6728 C C . ALA C 1 228 ? -23.387 -27.205 -52.731 1.00 45.64 208 ALA C C 1
ATOM 6729 O O . ALA C 1 228 ? -22.262 -26.895 -52.337 1.00 42.96 208 ALA C O 1
ATOM 6731 N N . GLY C 1 229 ? -23.606 -28.131 -53.659 1.00 42.84 209 GLY C N 1
ATOM 6732 C CA . GLY C 1 229 ? -22.524 -28.755 -54.392 1.00 40.73 209 GLY C CA 1
ATOM 6733 C C . GLY C 1 229 ? -21.815 -29.855 -53.638 1.00 40.30 209 GLY C C 1
ATOM 6734 O O . GLY C 1 229 ? -22.198 -30.222 -52.532 1.00 43.27 209 GLY C O 1
ATOM 6735 N N . ASP C 1 230 ? -20.761 -30.378 -54.244 1.00 43.15 210 ASP C N 1
ATOM 6736 C CA . ASP C 1 230 ? -20.021 -31.475 -53.653 1.00 46.29 210 ASP C CA 1
ATOM 6737 C C . ASP C 1 230 ? -18.511 -31.266 -53.734 1.00 40.89 210 ASP C C 1
ATOM 6738 O O . ASP C 1 230 ? -17.755 -32.234 -53.786 1.00 41.20 210 ASP C O 1
ATOM 6743 N N . VAL C 1 231 ? -18.080 -30.006 -53.736 1.00 36.45 211 VAL C N 1
ATOM 6744 C CA . VAL C 1 231 ? -16.658 -29.664 -53.787 1.00 27.80 211 VAL C CA 1
ATOM 6745 C C . VAL C 1 231 ? -16.221 -28.770 -52.618 1.00 27.59 211 VAL C C 1
ATOM 6746 O O . VAL C 1 231 ? -17.033 -28.076 -52.016 1.00 33.03 211 VAL C O 1
ATOM 6750 N N . GLU C 1 232 ? -14.932 -28.771 -52.312 1.00 24.58 212 GLU C N 1
ATOM 6751 C CA . GLU C 1 232 ? -14.412 -27.984 -51.188 1.00 21.78 212 GLU C CA 1
ATOM 6752 C C . GLU C 1 232 ? -14.482 -26.477 -51.452 1.00 23.89 212 GLU C C 1
ATOM 6753 O O . GLU C 1 232 ? -14.483 -26.045 -52.606 1.00 26.56 212 GLU C O 1
ATOM 6759 N N . ASP C 1 233 ? -14.540 -25.693 -50.379 1.00 20.77 213 ASP C N 1
ATOM 6760 C CA . ASP C 1 233 ? -14.583 -24.235 -50.437 1.00 24.42 213 ASP C CA 1
ATOM 6761 C C . ASP C 1 233 ? -13.253 -23.652 -50.016 1.00 19.05 213 ASP C C 1
ATOM 6762 O O . ASP C 1 233 ? -12.954 -22.498 -50.270 1.00 25.72 213 ASP C O 1
ATOM 6767 N N . GLN C 1 234 ? -12.476 -24.437 -49.293 1.00 24.14 214 GLN C N 1
ATOM 6768 C CA . GLN C 1 234 ? -11.171 -23.980 -48.864 1.00 24.89 214 GLN C CA 1
ATOM 6769 C C . GLN C 1 234 ? -10.198 -25.129 -48.769 1.00 23.96 214 GLN C C 1
ATOM 6770 O O . GLN C 1 234 ? -10.583 -26.280 -48.603 1.00 23.56 214 GLN C O 1
ATOM 6776 N N . GLY C 1 235 ? -8.925 -24.804 -48.911 1.00 21.27 215 GLY C N 1
ATOM 6777 C CA . GLY C 1 235 ? -7.882 -25.792 -48.805 1.00 18.95 215 GLY C CA 1
ATOM 6778 C C . GLY C 1 235 ? -6.522 -25.149 -48.630 1.00 23.90 215 GLY C C 1
ATOM 6779 O O . GLY C 1 235 ? -6.307 -24.001 -48.994 1.00 25.77 215 GLY C O 1
ATOM 6780 N N . VAL C 1 236 ? -5.607 -25.916 -48.056 1.00 18.89 216 VAL C N 1
ATOM 6781 C CA . VAL C 1 236 ? -4.242 -25.502 -47.832 1.00 18.87 216 VAL C CA 1
ATOM 6782 C C . VAL C 1 236 ? -3.358 -26.609 -48.358 1.00 24.53 216 VAL C C 1
ATOM 6783 O O . VAL C 1 236 ? -3.633 -27.777 -48.143 1.00 28.09 216 VAL C O 1
ATOM 6787 N N . VAL C 1 237 ? -2.313 -26.249 -49.079 1.00 22.40 217 VAL C N 1
ATOM 6788 C CA . VAL C 1 237 ? -1.372 -27.233 -49.571 1.00 22.39 217 VAL C CA 1
ATOM 6789 C C . VAL C 1 237 ? 0.019 -26.851 -49.110 1.00 23.47 217 VAL C C 1
ATOM 6790 O O . VAL C 1 237 ? 0.439 -25.724 -49.307 1.00 28.12 217 VAL C O 1
ATOM 6794 N N . LEU C 1 238 ? 0.719 -27.782 -48.478 1.00 21.42 218 LEU C N 1
ATOM 6795 C CA . LEU C 1 238 ? 2.139 -27.620 -48.202 1.00 19.03 218 LEU C CA 1
ATOM 6796 C C . LEU C 1 238 ? 2.911 -28.400 -49.227 1.00 23.35 218 LEU C C 1
ATOM 6797 O O . LEU C 1 238 ? 2.636 -29.564 -49.466 1.00 26.18 218 LEU C O 1
ATOM 6802 N N . ILE C 1 239 ? 3.882 -27.747 -49.842 1.00 28.81 219 ILE C N 1
ATOM 6803 C CA . ILE C 1 239 ? 4.630 -28.343 -50.935 1.00 23.61 219 ILE C CA 1
ATOM 6804 C C . ILE C 1 239 ? 6.088 -28.448 -50.585 1.00 23.15 219 ILE C C 1
ATOM 6805 O O . ILE C 1 239 ? 6.718 -27.450 -50.259 1.00 24.10 219 ILE C O 1
ATOM 6810 N N . GLU C 1 240 ? 6.640 -29.650 -50.663 1.00 26.97 220 GLU C N 1
ATOM 6811 C CA . GLU C 1 240 ? 8.069 -29.785 -50.483 1.00 29.97 220 GLU C CA 1
ATOM 6812 C C . GLU C 1 240 ? 8.752 -29.793 -51.828 1.00 20.11 220 GLU C C 1
ATOM 6813 O O . GLU C 1 240 ? 8.574 -30.714 -52.598 1.00 25.52 220 GLU C O 1
ATOM 6819 N N . PHE C 1 241 ? 9.540 -28.768 -52.104 1.00 19.66 221 PHE C N 1
ATOM 6820 C CA . PHE C 1 241 ? 10.285 -28.707 -53.345 1.00 29.15 221 PHE C CA 1
ATOM 6821 C C . PHE C 1 241 ? 11.597 -29.454 -53.187 1.00 25.92 221 PHE C C 1
ATOM 6822 O O . PHE C 1 241 ? 12.080 -29.615 -52.077 1.00 23.65 221 PHE C O 1
ATOM 6830 N N . ALA C 1 242 ? 12.168 -29.880 -54.308 1.00 27.95 222 ALA C N 1
ATOM 6831 C CA . ALA C 1 242 ? 13.407 -30.662 -54.343 1.00 31.21 222 ALA C CA 1
ATOM 6832 C C . ALA C 1 242 ? 14.524 -30.150 -53.429 1.00 35.00 222 ALA C C 1
ATOM 6833 O O . ALA C 1 242 ? 15.139 -30.921 -52.696 1.00 36.99 222 ALA C O 1
ATOM 6835 N N . ASP C 1 243 ? 14.784 -28.853 -53.462 1.00 39.37 223 ASP C N 1
ATOM 6836 C CA . ASP C 1 243 ? 15.856 -28.293 -52.649 1.00 47.45 223 ASP C CA 1
ATOM 6837 C C . ASP C 1 243 ? 15.522 -28.281 -51.157 1.00 46.15 223 ASP C C 1
ATOM 6838 O O . ASP C 1 243 ? 16.402 -28.126 -50.320 1.00 46.07 223 ASP C O 1
ATOM 6843 N N . GLY C 1 244 ? 14.248 -28.424 -50.821 1.00 40.75 224 GLY C N 1
ATOM 6844 C CA . GLY C 1 244 ? 13.846 -28.393 -49.427 1.00 41.12 224 GLY C CA 1
ATOM 6845 C C . GLY C 1 244 ? 13.036 -27.177 -49.010 1.00 35.38 224 GLY C C 1
ATOM 6846 O O . GLY C 1 244 ? 12.586 -27.099 -47.875 1.00 35.10 224 GLY C O 1
ATOM 6847 N N . ALA C 1 245 ? 12.847 -26.230 -49.921 1.00 35.21 225 ALA C N 1
ATOM 6848 C CA . ALA C 1 245 ? 12.019 -25.067 -49.640 1.00 28.67 225 ALA C CA 1
ATOM 6849 C C . ALA C 1 245 ? 10.588 -25.506 -49.472 1.00 24.56 225 ALA C C 1
ATOM 6850 O O . ALA C 1 245 ? 10.169 -26.463 -50.097 1.00 28.25 225 ALA C O 1
ATOM 6852 N N . ILE C 1 246 ? 9.852 -24.836 -48.592 1.00 24.41 226 ILE C N 1
ATOM 6853 C CA . ILE C 1 246 ? 8.460 -25.191 -48.357 1.00 24.70 226 ILE C CA 1
ATOM 6854 C C . ILE C 1 246 ? 7.533 -24.176 -49.017 1.00 25.61 226 ILE C C 1
ATOM 6855 O O . ILE C 1 246 ? 7.700 -22.979 -48.862 1.00 25.61 226 ILE C O 1
ATOM 6860 N N . GLY C 1 247 ? 6.576 -24.673 -49.786 1.00 22.32 227 GLY C N 1
ATOM 6861 C CA . GLY C 1 247 ? 5.573 -23.822 -50.380 1.00 20.27 227 GLY C CA 1
ATOM 6862 C C . GLY C 1 247 ? 4.279 -23.944 -49.615 1.00 22.46 227 GLY C C 1
ATOM 6863 O O . GLY C 1 247 ? 3.955 -25.007 -49.128 1.00 25.29 227 GLY C O 1
ATOM 6864 N N . GLN C 1 248 ? 3.555 -22.844 -49.486 1.00 23.11 228 GLN C N 1
ATOM 6865 C CA . GLN C 1 248 ? 2.207 -22.864 -48.936 1.00 23.88 228 GLN C CA 1
ATOM 6866 C C . GLN C 1 248 ? 1.262 -22.279 -49.983 1.00 27.64 228 GLN C C 1
ATOM 6867 O O . GLN C 1 248 ? 1.536 -21.227 -50.543 1.00 32.45 228 GLN C O 1
ATOM 6873 N N . CYS C 1 249 ? 0.163 -22.967 -50.249 1.00 19.11 229 CYS C N 1
ATOM 6874 C CA . CYS C 1 249 ? -0.909 -22.431 -51.069 1.00 19.17 229 CYS C CA 1
ATOM 6875 C C . CYS C 1 249 ? -2.155 -22.403 -50.239 1.00 25.80 229 CYS C C 1
ATOM 6876 O O . CYS C 1 249 ? -2.617 -23.442 -49.800 1.00 28.23 229 CYS C O 1
ATOM 6879 N N . ASP C 1 250 ? -2.694 -21.213 -50.017 1.00 24.56 230 ASP C N 1
ATOM 6880 C CA . ASP C 1 250 ? -3.864 -21.033 -49.175 1.00 26.72 230 ASP C CA 1
ATOM 6881 C C . ASP C 1 250 ? -4.979 -20.459 -50.039 1.00 26.20 230 ASP C C 1
ATOM 6882 O O . ASP C 1 250 ? -4.893 -19.322 -50.486 1.00 23.45 230 ASP C O 1
ATOM 6887 N N . VAL C 1 251 ? -6.023 -21.244 -50.277 1.00 19.03 231 VAL C N 1
ATOM 6888 C CA . VAL C 1 251 ? -7.101 -20.786 -51.138 1.00 19.12 231 VAL C CA 1
ATOM 6889 C C . VAL C 1 251 ? -8.470 -20.940 -50.496 1.00 19.05 231 VAL C C 1
ATOM 6890 O O . VAL C 1 251 ? -8.704 -21.841 -49.704 1.00 22.68 231 VAL C O 1
ATOM 6894 N N . SER C 1 252 ? -9.387 -20.059 -50.865 1.00 19.07 232 SER C N 1
ATOM 6895 C CA . SER C 1 252 ? -10.701 -20.056 -50.253 1.00 22.32 232 SER C CA 1
ATOM 6896 C C . SER C 1 252 ? -11.748 -19.332 -51.089 1.00 19.10 232 SER C C 1
ATOM 6897 O O . SER C 1 252 ? -11.475 -18.305 -51.687 1.00 22.30 232 SER C O 1
ATOM 6900 N N . TRP C 1 253 ? -12.941 -19.905 -51.107 1.00 19.12 233 TRP C N 1
ATOM 6901 C CA . TRP C 1 253 ? -14.128 -19.331 -51.710 1.00 19.19 233 TRP C CA 1
ATOM 6902 C C . TRP C 1 253 ? -14.992 -18.685 -50.649 1.00 22.44 233 TRP C C 1
ATOM 6903 O O . TRP C 1 253 ? -16.107 -18.281 -50.923 1.00 25.55 233 TRP C O 1
ATOM 6914 N N . ALA C 1 254 ? -14.508 -18.610 -49.418 1.00 18.93 234 ALA C N 1
ATOM 6915 C CA . ALA C 1 254 ? -15.394 -18.190 -48.339 1.00 20.79 234 ALA C CA 1
ATOM 6916 C C . ALA C 1 254 ? -14.916 -16.924 -47.679 1.00 25.00 234 ALA C C 1
ATOM 6917 O O . ALA C 1 254 ? -15.294 -16.638 -46.551 1.00 25.87 234 ALA C O 1
ATOM 6919 N N . CYS C 1 255 ? -14.082 -16.163 -48.376 1.00 25.46 235 CYS C N 1
ATOM 6920 C CA . CYS C 1 255 ? -13.498 -14.955 -47.797 1.00 26.96 235 CYS C CA 1
ATOM 6921 C C . CYS C 1 255 ? -14.239 -13.689 -48.242 1.00 25.61 235 CYS C C 1
ATOM 6922 O O . CYS C 1 255 ? -14.400 -13.444 -49.432 1.00 26.66 235 CYS C O 1
ATOM 6925 N N . PRO C 1 256 ? -14.711 -12.891 -47.279 1.00 24.98 236 PRO C N 1
ATOM 6926 C CA . PRO C 1 256 ? -15.510 -11.698 -47.563 1.00 22.23 236 PRO C CA 1
ATOM 6927 C C . PRO C 1 256 ? -14.650 -10.447 -47.712 1.00 23.89 236 PRO C C 1
ATOM 6928 O O . PRO C 1 256 ? -13.458 -10.510 -47.427 1.00 23.91 236 PRO C O 1
ATOM 6932 N N . GLY C 1 257 ? -15.245 -9.340 -48.159 1.00 20.87 237 GLY C N 1
ATOM 6933 C CA . GLY C 1 257 ? -14.566 -8.053 -48.165 1.00 19.25 237 GLY C CA 1
ATOM 6934 C C . GLY C 1 257 ? -13.756 -7.690 -49.404 1.00 21.43 237 GLY C C 1
ATOM 6935 O O . GLY C 1 257 ? -13.186 -6.601 -49.501 1.00 25.01 237 GLY C O 1
ATOM 6936 N N . GLY C 1 258 ? -13.702 -8.596 -50.361 1.00 18.92 238 GLY C N 1
ATOM 6937 C CA . GLY C 1 258 ? -12.904 -8.364 -51.548 1.00 19.04 238 GLY C CA 1
ATOM 6938 C C . GLY C 1 258 ? -11.883 -9.463 -51.783 1.00 21.36 238 GLY C C 1
ATOM 6939 O O . GLY C 1 258 ? -11.334 -10.019 -50.852 1.00 24.33 238 GLY C O 1
ATOM 6940 N N . GLU C 1 259 ? -11.659 -9.774 -53.047 1.00 19.21 239 GLU C N 1
ATOM 6941 C CA . GLU C 1 259 ? -10.639 -10.709 -53.509 1.00 28.28 239 GLU C CA 1
ATOM 6942 C C . GLU C 1 259 ? -9.221 -10.372 -53.005 1.00 19.19 239 GLU C C 1
ATOM 6943 O O . GLU C 1 259 ? -8.836 -9.223 -52.961 1.00 19.16 239 GLU C O 1
ATOM 6949 N N . GLN C 1 260 ? -8.459 -11.390 -52.626 1.00 19.15 240 GLN C N 1
ATOM 6950 C CA . GLN C 1 260 ? -7.056 -11.207 -52.237 1.00 19.09 240 GLN C CA 1
ATOM 6951 C C . GLN C 1 260 ? -6.148 -12.142 -53.008 1.00 19.19 240 GLN C C 1
ATOM 6952 O O . GLN C 1 260 ? -6.462 -13.306 -53.176 1.00 19.91 240 GLN C O 1
ATOM 6958 N N . LEU C 1 261 ? -4.999 -11.645 -53.441 1.00 19.63 241 LEU C N 1
ATOM 6959 C CA . LEU C 1 261 ? -3.992 -12.502 -54.059 1.00 19.32 241 LEU C CA 1
ATOM 6960 C C . LEU C 1 261 ? -2.617 -11.976 -53.710 1.00 19.27 241 LEU C C 1
ATOM 6961 O O . LEU C 1 261 ? -2.226 -10.917 -54.156 1.00 19.30 241 LEU C O 1
ATOM 6966 N N . THR C 1 262 ? -1.890 -12.713 -52.878 1.00 19.18 242 THR C N 1
ATOM 6967 C CA . THR C 1 262 ? -0.579 -12.268 -52.455 1.00 19.13 242 THR C CA 1
ATOM 6968 C C . THR C 1 262 ? 0.451 -13.357 -52.659 1.00 19.17 242 THR C C 1
ATOM 6969 O O . THR C 1 262 ? 0.141 -14.543 -52.689 1.00 19.20 242 THR C O 1
ATOM 6973 N N . VAL C 1 263 ? 1.686 -12.910 -52.806 1.00 19.19 243 VAL C N 1
ATOM 6974 C CA . VAL C 1 263 ? 2.823 -13.758 -53.044 1.00 19.25 243 VAL C CA 1
ATOM 6975 C C . VAL C 1 263 ? 3.940 -13.363 -52.090 1.00 19.13 243 VAL C C 1
ATOM 6976 O O . VAL C 1 263 ? 4.215 -12.186 -51.903 1.00 25.26 243 VAL C O 1
ATOM 6980 N N . GLU C 1 264 ? 4.592 -14.346 -51.495 1.00 23.22 244 GLU C N 1
ATOM 6981 C CA . GLU C 1 264 ? 5.664 -14.078 -50.554 1.00 24.76 244 GLU C CA 1
ATOM 6982 C C . GLU C 1 264 ? 6.813 -15.046 -50.753 1.00 19.90 244 GLU C C 1
ATOM 6983 O O . GLU C 1 264 ? 6.612 -16.235 -50.788 1.00 20.19 244 GLU C O 1
ATOM 6989 N N . VAL C 1 265 ? 8.023 -14.524 -50.895 1.00 19.19 245 VAL C N 1
ATOM 6990 C CA . VAL C 1 265 ? 9.216 -15.362 -50.961 1.00 19.13 245 VAL C CA 1
ATOM 6991 C C . VAL C 1 265 ? 10.233 -14.908 -49.936 1.00 19.03 245 VAL C C 1
ATOM 6992 O O . VAL C 1 265 ? 10.599 -13.739 -49.891 1.00 19.00 245 VAL C O 1
ATOM 6996 N N . ILE C 1 266 ? 10.682 -15.841 -49.102 1.00 18.97 246 ILE C N 1
ATOM 6997 C CA . ILE C 1 266 ? 11.602 -15.529 -48.021 1.00 18.88 246 ILE C CA 1
ATOM 6998 C C . ILE C 1 266 ? 12.869 -16.358 -48.110 1.00 18.94 246 ILE C C 1
ATOM 6999 O O . ILE C 1 266 ? 12.818 -17.573 -48.218 1.00 25.71 246 ILE C O 1
ATOM 7004 N N . GLY C 1 267 ? 14.014 -15.693 -48.077 1.00 18.94 247 GLY C N 1
ATOM 7005 C CA . GLY C 1 267 ? 15.289 -16.386 -48.019 1.00 18.99 247 GLY C CA 1
ATOM 7006 C C . GLY C 1 267 ? 16.074 -16.042 -46.762 1.00 22.98 247 GLY C C 1
ATOM 7007 O O . GLY C 1 267 ? 15.610 -15.277 -45.916 1.00 18.77 247 GLY C O 1
ATOM 7008 N N . THR C 1 268 ? 17.274 -16.582 -46.629 1.00 18.92 248 THR C N 1
ATOM 7009 C CA . THR C 1 268 ? 18.037 -16.301 -45.425 1.00 22.26 248 THR C CA 1
ATOM 7010 C C . THR C 1 268 ? 18.556 -14.875 -45.395 1.00 21.59 248 THR C C 1
ATOM 7011 O O . THR C 1 268 ? 18.723 -14.300 -44.325 1.00 23.00 248 THR C O 1
ATOM 7015 N N . GLU C 1 269 ? 18.796 -14.290 -46.563 1.00 20.74 249 GLU C N 1
ATOM 7016 C CA . GLU C 1 269 ? 19.338 -12.936 -46.607 1.00 18.86 249 GLU C CA 1
ATOM 7017 C C . GLU C 1 269 ? 18.321 -11.871 -46.990 1.00 19.22 249 GLU C C 1
ATOM 7018 O O . GLU C 1 269 ? 18.605 -10.681 -46.874 1.00 18.80 249 GLU C O 1
ATOM 7024 N N . GLY C 1 270 ? 17.144 -12.287 -47.447 1.00 18.86 250 GLY C N 1
ATOM 7025 C CA . GLY C 1 270 ? 16.185 -11.332 -47.968 1.00 18.86 250 GLY C CA 1
ATOM 7026 C C . GLY C 1 270 ? 14.811 -11.906 -48.218 1.00 18.87 250 GLY C C 1
ATOM 7027 O O . GLY C 1 270 ? 14.582 -13.089 -48.026 1.00 18.88 250 GLY C O 1
ATOM 7028 N N . LEU C 1 271 ? 13.894 -11.054 -48.650 1.00 18.86 251 LEU C N 1
ATOM 7029 C CA . LEU C 1 271 ? 12.543 -11.477 -48.965 1.00 18.88 251 LEU C CA 1
ATOM 7030 C C . LEU C 1 271 ? 11.873 -10.535 -49.972 1.00 18.94 251 LEU C C 1
ATOM 7031 O O . LEU C 1 271 ? 12.314 -9.415 -50.167 1.00 21.44 251 LEU C O 1
ATOM 7036 N N . VAL C 1 272 ? 10.814 -11.013 -50.611 1.00 19.01 252 VAL C N 1
ATOM 7037 C CA . VAL C 1 272 ? 10.024 -10.242 -51.555 1.00 19.08 252 VAL C CA 1
ATOM 7038 C C . VAL C 1 272 ? 8.548 -10.574 -51.360 1.00 19.04 252 VAL C C 1
ATOM 7039 O O . VAL C 1 272 ? 8.182 -11.728 -51.205 1.00 21.16 252 VAL C O 1
ATOM 7043 N N . THR C 1 273 ? 7.699 -9.559 -51.332 1.00 19.00 253 THR C N 1
ATOM 7044 C CA . THR C 1 273 ? 6.260 -9.772 -51.253 1.00 19.31 253 THR C CA 1
ATOM 7045 C C . THR C 1 273 ? 5.571 -8.935 -52.307 1.00 19.08 253 THR C C 1
ATOM 7046 O O . THR C 1 273 ? 6.016 -7.852 -52.615 1.00 19.89 253 THR C O 1
ATOM 7050 N N . ALA C 1 274 ? 4.477 -9.434 -52.854 1.00 19.14 254 ALA C N 1
ATOM 7051 C CA . ALA C 1 274 ? 3.690 -8.631 -53.774 1.00 19.23 254 ALA C CA 1
ATOM 7052 C C . ALA C 1 274 ? 2.213 -8.877 -53.552 1.00 19.20 254 ALA C C 1
ATOM 7053 O O . ALA C 1 274 ? 1.774 -9.997 -53.341 1.00 19.20 254 ALA C O 1
ATOM 7055 N N . ASP C 1 275 ? 1.449 -7.804 -53.616 1.00 24.75 255 ASP C N 1
ATOM 7056 C CA . ASP C 1 275 ? 0.035 -7.839 -53.312 1.00 28.05 255 ASP C CA 1
ATOM 7057 C C . ASP C 1 275 ? -0.725 -7.301 -54.517 1.00 19.28 255 ASP C C 1
ATOM 7058 O O . ASP C 1 275 ? -0.568 -6.138 -54.857 1.00 21.44 255 ASP C O 1
ATOM 7063 N N . LEU C 1 276 ? -1.570 -8.112 -55.142 1.00 19.38 256 LEU C N 1
ATOM 7064 C CA . LEU C 1 276 ? -2.255 -7.653 -56.366 1.00 19.53 256 LEU C CA 1
ATOM 7065 C C . LEU C 1 276 ? -3.428 -6.719 -56.080 1.00 24.40 256 LEU C C 1
ATOM 7066 O O . LEU C 1 276 ? -3.412 -5.578 -56.515 1.00 30.03 256 LEU C O 1
ATOM 7071 N N . TRP C 1 277 ? -4.442 -7.189 -55.360 1.00 19.40 257 TRP C N 1
ATOM 7072 C CA . TRP C 1 277 ? -5.675 -6.406 -55.199 1.00 19.38 257 TRP C CA 1
ATOM 7073 C C . TRP C 1 277 ? -5.639 -5.393 -54.040 1.00 21.99 257 TRP C C 1
ATOM 7074 O O . TRP C 1 277 ? -6.350 -4.397 -54.092 1.00 19.22 257 TRP C O 1
ATOM 7085 N N . GLN C 1 278 ? -4.821 -5.626 -53.013 1.00 19.09 258 GLN C N 1
ATOM 7086 C CA . GLN C 1 278 ? -4.674 -4.627 -51.950 1.00 19.04 258 GLN C CA 1
ATOM 7087 C C . GLN C 1 278 ? -3.412 -3.788 -52.098 1.00 18.95 258 GLN C C 1
ATOM 7088 O O . GLN C 1 278 ? -3.123 -2.949 -51.260 1.00 20.88 258 GLN C O 1
ATOM 7094 N N . GLY C 1 279 ? -2.664 -4.006 -53.164 1.00 19.07 259 GLY C N 1
ATOM 7095 C CA . GLY C 1 279 ? -1.472 -3.221 -53.399 1.00 19.08 259 GLY C CA 1
ATOM 7096 C C . GLY C 1 279 ? -1.595 -2.369 -54.648 1.00 22.82 259 GLY C C 1
ATOM 7097 O O . GLY C 1 279 ? -0.617 -2.134 -55.355 1.00 26.09 259 GLY C O 1
ATOM 7098 N N . MET C 1 280 ? -2.804 -1.900 -54.924 1.00 21.04 260 MET C N 1
ATOM 7099 C CA . MET C 1 280 ? -3.020 -1.102 -56.119 1.00 19.40 260 MET C CA 1
ATOM 7100 C C . MET C 1 280 ? -2.939 0.407 -55.869 1.00 21.08 260 MET C C 1
ATOM 7101 O O . MET C 1 280 ? -2.974 1.187 -56.808 1.00 25.27 260 MET C O 1
ATOM 7106 N N . GLY C 1 281 ? -2.804 0.806 -54.606 1.00 19.18 261 GLY C N 1
ATOM 7107 C CA . GLY C 1 281 ? -2.443 2.166 -54.253 1.00 19.12 261 GLY C CA 1
ATOM 7108 C C . GLY C 1 281 ? -3.521 3.235 -54.342 1.00 19.12 261 GLY C C 1
ATOM 7109 O O . GLY C 1 281 ? -3.225 4.427 -54.339 1.00 24.09 261 GLY C O 1
ATOM 7110 N N . VAL C 1 282 ? -4.768 2.817 -54.432 1.00 19.15 262 VAL C N 1
ATOM 7111 C CA . VAL C 1 282 ? -5.880 3.751 -54.403 1.00 19.16 262 VAL C CA 1
ATOM 7112 C C . VAL C 1 282 ? -6.769 3.443 -53.201 1.00 19.03 262 VAL C C 1
ATOM 7113 O O . VAL C 1 282 ? -7.132 2.298 -52.960 1.00 20.31 262 VAL C O 1
ATOM 7117 N N . GLU C 1 283 ? -7.078 4.461 -52.413 1.00 18.93 263 GLU C N 1
ATOM 7118 C CA . GLU C 1 283 ? -7.969 4.273 -51.277 1.00 25.25 263 GLU C CA 1
ATOM 7119 C C . GLU C 1 283 ? -9.159 5.218 -51.424 1.00 22.54 263 GLU C C 1
ATOM 7120 O O . GLU C 1 283 ? -9.030 6.322 -51.933 1.00 20.99 263 GLU C O 1
ATOM 7126 N N . ALA C 1 284 ? -10.329 4.770 -51.009 1.00 18.83 264 ALA C N 1
ATOM 7127 C CA . ALA C 1 284 ? -11.491 5.627 -51.060 1.00 18.85 264 ALA C CA 1
ATOM 7128 C C . ALA C 1 284 ? -12.402 5.367 -49.863 1.00 18.74 264 ALA C C 1
ATOM 7129 O O . ALA C 1 284 ? -12.397 4.284 -49.299 1.00 22.02 264 ALA C O 1
ATOM 7131 N N . TYR C 1 285 ? -13.153 6.387 -49.470 1.00 18.72 265 TYR C N 1
ATOM 7132 C CA . TYR C 1 285 ? -14.202 6.242 -48.493 1.00 18.64 265 TYR C CA 1
ATOM 7133 C C . TYR C 1 285 ? -15.448 6.966 -48.956 1.00 18.72 265 TYR C C 1
ATOM 7134 O O . TYR C 1 285 ? -15.369 8.038 -49.573 1.00 18.78 265 TYR C O 1
ATOM 7143 N N . THR C 1 286 ? -16.608 6.389 -48.660 1.00 18.72 266 THR C N 1
ATOM 7144 C CA . THR C 1 286 ? -17.855 7.125 -48.830 1.00 18.78 266 THR C CA 1
ATOM 7145 C C . THR C 1 286 ? -18.930 6.739 -47.811 1.00 18.71 266 THR C C 1
ATOM 7146 O O . THR C 1 286 ? -19.047 5.585 -47.419 1.00 18.67 266 THR C O 1
ATOM 7150 N N . ASN C 1 287 ? -19.715 7.728 -47.407 1.00 18.70 267 ASN C N 1
ATOM 7151 C CA . ASN C 1 287 ? -20.922 7.520 -46.604 1.00 18.66 267 ASN C CA 1
ATOM 7152 C C . ASN C 1 287 ? -22.089 6.929 -47.386 1.00 29.64 267 ASN C C 1
ATOM 7153 O O . ASN C 1 287 ? -23.049 6.441 -46.794 1.00 32.43 267 ASN C O 1
ATOM 7158 N N . THR C 1 288 ? -22.013 6.986 -48.713 1.00 29.22 268 THR C N 1
ATOM 7159 C CA . THR C 1 288 ? -23.069 6.439 -49.563 1.00 27.71 268 THR C CA 1
ATOM 7160 C C . THR C 1 288 ? -22.532 5.249 -50.354 1.00 31.72 268 THR C C 1
ATOM 7161 O O . THR C 1 288 ? -22.254 4.198 -49.787 1.00 37.12 268 THR C O 1
ATOM 7165 N N . LYS C 1 289 ? -22.377 5.410 -51.662 1.00 32.00 269 LYS C N 1
ATOM 7166 C CA . LYS C 1 289 ? -21.683 4.399 -52.455 1.00 32.93 269 LYS C CA 1
ATOM 7167 C C . LYS C 1 289 ? -20.968 5.003 -53.656 1.00 28.76 269 LYS C C 1
ATOM 7168 O O . LYS C 1 289 ? -21.305 6.093 -54.092 1.00 29.27 269 LYS C O 1
ATOM 7174 N N . PHE C 1 290 ? -19.965 4.290 -54.162 1.00 29.16 270 PHE C N 1
ATOM 7175 C CA . PHE C 1 290 ? -19.288 4.616 -55.423 1.00 25.98 270 PHE C CA 1
ATOM 7176 C C . PHE C 1 290 ? -19.875 3.793 -56.548 1.00 28.11 270 PHE C C 1
ATOM 7177 O O . PHE C 1 290 ? -19.740 2.574 -56.537 1.00 32.83 270 PHE C O 1
ATOM 7185 N N . GLY C 1 291 ? -20.503 4.443 -57.519 1.00 27.12 271 GLY C N 1
ATOM 7186 C CA . GLY C 1 291 ? -21.085 3.744 -58.650 1.00 33.23 271 GLY C CA 1
ATOM 7187 C C . GLY C 1 291 ? -20.105 3.016 -59.554 1.00 36.27 271 GLY C C 1
ATOM 7188 O O . GLY C 1 291 ? -20.418 1.965 -60.096 1.00 37.09 271 GLY C O 1
ATOM 7189 N N . ALA C 1 292 ? -18.912 3.570 -59.716 1.00 38.78 272 ALA C N 1
ATOM 7190 C CA . ALA C 1 292 ? -17.923 2.977 -60.605 1.00 38.68 272 ALA C CA 1
ATOM 7191 C C . ALA C 1 292 ? -17.069 1.908 -59.915 1.00 42.73 272 ALA C C 1
ATOM 7192 O O . ALA C 1 292 ? -15.963 1.621 -60.359 1.00 46.06 272 ALA C O 1
ATOM 7194 N N . VAL C 1 293 ? -17.565 1.323 -58.829 1.00 41.63 273 VAL C N 1
ATOM 7195 C CA . VAL C 1 293 ? -16.775 0.324 -58.117 1.00 35.23 273 VAL C CA 1
ATOM 7196 C C . VAL C 1 293 ? -17.520 -0.990 -57.861 1.00 37.76 273 VAL C C 1
ATOM 7197 O O . VAL C 1 293 ? -18.699 -0.999 -57.525 1.00 39.47 273 VAL C O 1
ATOM 7201 N N . TRP C 1 294 ? -16.804 -2.095 -58.059 1.00 40.48 274 TRP C N 1
ATOM 7202 C CA . TRP C 1 294 ? -17.244 -3.436 -57.692 1.00 45.32 274 TRP C CA 1
ATOM 7203 C C . TRP C 1 294 ? -17.694 -3.480 -56.231 1.00 47.35 274 TRP C C 1
ATOM 7204 O O . TRP C 1 294 ? -16.951 -3.081 -55.337 1.00 48.62 274 TRP C O 1
ATOM 7215 N N . GLU C 1 295 ? -18.903 -3.968 -55.986 1.00 52.81 275 GLU C N 1
ATOM 7216 C CA . GLU C 1 295 ? -19.403 -4.089 -54.621 1.00 59.98 275 GLU C CA 1
ATOM 7217 C C . GLU C 1 295 ? -18.606 -5.149 -53.875 1.00 59.22 275 GLU C C 1
ATOM 7218 O O . GLU C 1 295 ? -18.341 -6.207 -54.435 1.00 60.38 275 GLU C O 1
ATOM 7224 N N . PRO C 1 296 ? -18.205 -4.872 -52.617 1.00 60.01 276 PRO C N 1
ATOM 7225 C CA . PRO C 1 296 ? -18.548 -3.750 -51.728 1.00 58.16 276 PRO C CA 1
ATOM 7226 C C . PRO C 1 296 ? -18.091 -2.392 -52.230 1.00 50.29 276 PRO C C 1
ATOM 7227 O O . PRO C 1 296 ? -16.902 -2.206 -52.476 1.00 48.95 276 PRO C O 1
ATOM 7231 N N . ASN C 1 297 ? -19.024 -1.460 -52.379 1.00 44.68 277 ASN C N 1
ATOM 7232 C CA . ASN C 1 297 ? -18.670 -0.111 -52.796 1.00 40.65 277 ASN C CA 1
ATOM 7233 C C . ASN C 1 297 ? -19.139 0.946 -51.813 1.00 34.14 277 ASN C C 1
ATOM 7234 O O . ASN C 1 297 ? -19.345 2.100 -52.187 1.00 31.53 277 ASN C O 1
ATOM 7239 N N . GLN C 1 298 ? -19.298 0.541 -50.555 1.00 32.95 278 GLN C N 1
ATOM 7240 C CA . GLN C 1 298 ? -19.626 1.461 -49.471 1.00 29.41 278 GLN C CA 1
ATOM 7241 C C . GLN C 1 298 ? -18.522 1.434 -48.419 1.00 22.33 278 GLN C C 1
ATOM 7242 O O . GLN C 1 298 ? -17.892 0.403 -48.204 1.00 21.47 278 GLN C O 1
ATOM 7248 N N . GLY C 1 299 ? -18.318 2.561 -47.746 1.00 18.69 279 GLY C N 1
ATOM 7249 C CA . GLY C 1 299 ? -17.358 2.669 -46.671 1.00 18.55 279 GLY C CA 1
ATOM 7250 C C . GLY C 1 299 ? -15.951 2.736 -47.227 1.00 24.83 279 GLY C C 1
ATOM 7251 O O . GLY C 1 299 ? -15.730 3.313 -48.290 1.00 18.67 279 GLY C O 1
ATOM 7252 N N . TRP C 1 300 ? -14.999 2.134 -46.522 1.00 18.48 280 TRP C N 1
ATOM 7253 C CA . TRP C 1 300 ? -13.615 2.156 -46.973 1.00 18.49 280 TRP C CA 1
ATOM 7254 C C . TRP C 1 300 ? -13.356 1.112 -48.043 1.00 18.60 280 TRP C C 1
ATOM 7255 O O . TRP C 1 300 ? -13.696 -0.054 -47.885 1.00 18.60 280 TRP C O 1
ATOM 7266 N N . LEU C 1 301 ? -12.739 1.543 -49.133 1.00 18.69 281 LEU C N 1
ATOM 7267 C CA . LEU C 1 301 ? -12.546 0.690 -50.295 1.00 19.50 281 LEU C CA 1
ATOM 7268 C C . LEU C 1 301 ? -11.121 0.722 -50.740 1.00 21.79 281 LEU C C 1
ATOM 7269 O O . LEU C 1 301 ? -10.442 1.723 -50.546 1.00 20.95 281 LEU C O 1
ATOM 7274 N N . ARG C 1 302 ? -10.682 -0.350 -51.382 1.00 18.91 282 ARG C N 1
ATOM 7275 C CA . ARG C 1 302 ? -9.419 -0.291 -52.111 1.00 25.47 282 ARG C CA 1
ATOM 7276 C C . ARG C 1 302 ? -9.648 -0.676 -53.583 1.00 21.01 282 ARG C C 1
ATOM 7277 O O . ARG C 1 302 ? -9.427 -1.800 -53.982 1.00 24.47 282 ARG C O 1
ATOM 7285 N N . PRO C 1 303 ? -10.092 0.285 -54.391 1.00 19.25 283 PRO C N 1
ATOM 7286 C CA . PRO C 1 303 ? -10.519 0.066 -55.770 1.00 19.44 283 PRO C CA 1
ATOM 7287 C C . PRO C 1 303 ? -9.409 -0.379 -56.711 1.00 19.55 283 PRO C C 1
ATOM 7288 O O . PRO C 1 303 ? -8.296 0.090 -56.618 1.00 19.51 283 PRO C O 1
ATOM 7292 N N . GLU C 1 304 ? -9.744 -1.265 -57.633 1.00 19.69 284 GLU C N 1
ATOM 7293 C CA . GLU C 1 304 ? -8.812 -1.712 -58.661 1.00 22.63 284 GLU C CA 1
ATOM 7294 C C . GLU C 1 304 ? -8.748 -0.715 -59.797 1.00 23.23 284 GLU C C 1
ATOM 7295 O O . GLU C 1 304 ? -9.664 0.074 -60.006 1.00 22.94 284 GLU C O 1
ATOM 7301 N N . TRP C 1 305 ? -7.652 -0.747 -60.528 1.00 20.06 285 TRP C N 1
ATOM 7302 C CA . TRP C 1 305 ? -7.582 -0.085 -61.831 1.00 22.40 285 TRP C CA 1
ATOM 7303 C C . TRP C 1 305 ? -6.952 -1.073 -62.809 1.00 20.41 285 TRP C C 1
ATOM 7304 O O . TRP C 1 305 ? -6.186 -1.946 -62.386 1.00 20.34 285 TRP C O 1
ATOM 7315 N N . GLU C 1 306 ? -7.288 -0.918 -64.095 1.00 20.62 286 GLU C N 1
ATOM 7316 C CA . GLU C 1 306 ? -6.886 -1.826 -65.182 1.00 20.80 286 GLU C CA 1
ATOM 7317 C C . GLU C 1 306 ? -6.798 -3.301 -64.776 1.00 20.75 286 GLU C C 1
ATOM 7318 O O . GLU C 1 306 ? -5.756 -3.928 -64.951 1.00 22.27 286 GLU C O 1
ATOM 7324 N N . TRP C 1 307 ? -7.883 -3.856 -64.247 1.00 20.69 287 TRP C N 1
ATOM 7325 C CA . TRP C 1 307 ? -7.833 -5.199 -63.676 1.00 20.61 287 TRP C CA 1
ATOM 7326 C C . TRP C 1 307 ? -7.490 -6.293 -64.685 1.00 21.35 287 TRP C C 1
ATOM 7327 O O . TRP C 1 307 ? -6.871 -7.280 -64.313 1.00 22.80 287 TRP C O 1
ATOM 7338 N N . ILE C 1 308 ? -7.863 -6.113 -65.954 1.00 21.00 288 ILE C N 1
ATOM 7339 C CA . ILE C 1 308 ? -7.565 -7.113 -66.967 1.00 21.19 288 ILE C CA 1
ATOM 7340 C C . ILE C 1 308 ? -6.077 -7.139 -67.259 1.00 24.02 288 ILE C C 1
ATOM 7341 O O . ILE C 1 308 ? -5.459 -8.198 -67.207 1.00 21.22 288 ILE C O 1
ATOM 7346 N N . ARG C 1 309 ? -5.490 -5.977 -67.524 1.00 22.62 289 ARG C N 1
ATOM 7347 C CA . ARG C 1 309 ? -4.051 -5.925 -67.752 1.00 21.27 289 ARG C CA 1
ATOM 7348 C C . ARG C 1 309 ? -3.266 -6.317 -66.502 1.00 21.05 289 ARG C C 1
ATOM 7349 O O . ARG C 1 309 ? -2.299 -7.053 -66.583 1.00 21.08 289 ARG C O 1
ATOM 7357 N N . ASN C 1 310 ? -3.689 -5.835 -65.343 1.00 20.85 290 ASN C N 1
ATOM 7358 C CA . ASN C 1 310 ? -2.927 -6.079 -64.125 1.00 20.65 290 ASN C CA 1
ATOM 7359 C C . ASN C 1 310 ? -3.003 -7.540 -63.679 1.00 22.87 290 ASN C C 1
ATOM 7360 O O . ASN C 1 310 ? -2.131 -8.020 -62.972 1.00 22.80 290 ASN C O 1
ATOM 7365 N N . SER C 1 311 ? -4.037 -8.244 -64.116 1.00 20.69 291 SER C N 1
ATOM 7366 C CA . SER C 1 311 ? -4.153 -9.674 -63.846 1.00 20.67 291 SER C CA 1
ATOM 7367 C C . SER C 1 311 ? -3.314 -10.539 -64.776 1.00 20.84 291 SER C C 1
ATOM 7368 O O . SER C 1 311 ? -3.269 -11.745 -64.604 1.00 20.83 291 SER C O 1
ATOM 7371 N N . GLY C 1 312 ? -2.689 -9.932 -65.779 1.00 20.99 292 GLY C N 1
ATOM 7372 C CA . GLY C 1 312 ? -1.865 -10.658 -66.722 1.00 21.16 292 GLY C CA 1
ATOM 7373 C C . GLY C 1 312 ? -2.483 -11.127 -68.035 1.00 21.41 292 GLY C C 1
ATOM 7374 O O . GLY C 1 312 ? -1.775 -11.676 -68.863 1.00 21.56 292 GLY C O 1
ATOM 7375 N N . TYR C 1 313 ? -3.782 -10.929 -68.245 1.00 21.44 293 TYR C N 1
ATOM 7376 C CA . TYR C 1 313 ? -4.420 -11.437 -69.470 1.00 23.79 293 TYR C CA 1
ATOM 7377 C C . TYR C 1 313 ? -3.843 -10.847 -70.744 1.00 26.02 293 TYR C C 1
ATOM 7378 O O . TYR C 1 313 ? -3.676 -11.547 -71.736 1.00 28.29 293 TYR C O 1
ATOM 7387 N N . VAL C 1 314 ? -3.546 -9.558 -70.720 1.00 26.07 294 VAL C N 1
ATOM 7388 C CA . VAL C 1 314 ? -3.052 -8.888 -71.914 1.00 22.09 294 VAL C CA 1
ATOM 7389 C C . VAL C 1 314 ? -1.704 -9.467 -72.299 1.00 22.17 294 VAL C C 1
ATOM 7390 O O . VAL C 1 314 ? -1.497 -9.836 -73.441 1.00 25.85 294 VAL C O 1
ATOM 7394 N N . HIS C 1 315 ? -0.793 -9.578 -71.345 1.00 21.98 295 HIS C N 1
ATOM 7395 C CA . HIS C 1 315 ? 0.535 -10.100 -71.647 1.00 22.05 295 HIS C CA 1
ATOM 7396 C C . HIS C 1 315 ? 0.497 -11.561 -72.059 1.00 22.16 295 HIS C C 1
ATOM 7397 O O . HIS C 1 315 ? 1.173 -11.947 -73.012 1.00 25.12 295 HIS C O 1
ATOM 7404 N N . GLN C 1 316 ? -0.305 -12.356 -71.358 1.00 22.04 296 GLN C N 1
ATOM 7405 C CA . GLN C 1 316 ? -0.495 -13.755 -71.701 1.00 28.81 296 GLN C CA 1
ATOM 7406 C C . GLN C 1 316 ? -0.885 -13.921 -73.168 1.00 28.71 296 GLN C C 1
ATOM 7407 O O . GLN C 1 316 ? -0.237 -14.651 -73.917 1.00 32.35 296 GLN C O 1
ATOM 7413 N N . ASP C 1 317 ? -1.937 -13.220 -73.570 1.00 25.24 297 ASP C N 1
ATOM 7414 C CA . ASP C 1 317 ? -2.514 -13.391 -74.889 1.00 22.77 297 ASP C CA 1
ATOM 7415 C C . ASP C 1 317 ? -1.608 -12.797 -75.951 1.00 24.83 297 ASP C C 1
ATOM 7416 O O . ASP C 1 317 ? -1.607 -13.264 -77.082 1.00 27.69 297 ASP C O 1
ATOM 7421 N N . ARG C 1 318 ? -0.796 -11.809 -75.591 1.00 23.59 298 ARG C N 1
ATOM 7422 C CA . ARG C 1 318 ? 0.168 -11.291 -76.550 1.00 27.06 298 ARG C CA 1
ATOM 7423 C C . ARG C 1 318 ? 1.276 -12.320 -76.790 1.00 24.99 298 ARG C C 1
ATOM 7424 O O . ARG C 1 318 ? 1.707 -12.528 -77.909 1.00 23.39 298 ARG C O 1
ATOM 7432 N N . GLN C 1 319 ? 1.718 -12.982 -75.734 1.00 22.94 299 GLN C N 1
ATOM 7433 C CA . GLN C 1 319 ? 2.790 -13.954 -75.847 1.00 30.99 299 GLN C CA 1
ATOM 7434 C C . GLN C 1 319 ? 2.349 -15.262 -76.503 1.00 29.43 299 GLN C C 1
ATOM 7435 O O . GLN C 1 319 ? 3.162 -15.944 -77.104 1.00 34.05 299 GLN C O 1
ATOM 7441 N N . VAL C 1 320 ? 1.070 -15.605 -76.395 1.00 23.14 300 VAL C N 1
ATOM 7442 C CA . VAL C 1 320 ? 0.537 -16.759 -77.106 1.00 23.31 300 VAL C CA 1
ATOM 7443 C C . VAL C 1 320 ? 0.338 -16.459 -78.603 1.00 35.36 300 VAL C C 1
ATOM 7444 O O . VAL C 1 320 ? 0.580 -17.305 -79.465 1.00 35.15 300 VAL C O 1
ATOM 7448 N N . VAL C 1 321 ? -0.094 -15.246 -78.916 1.00 23.67 301 VAL C N 1
ATOM 7449 C CA . VAL C 1 321 ? -0.220 -14.857 -80.311 1.00 26.26 301 VAL C CA 1
ATOM 7450 C C . VAL C 1 321 ? 1.159 -14.767 -80.944 1.00 24.12 301 VAL C C 1
ATOM 7451 O O . VAL C 1 321 ? 1.341 -15.205 -82.078 1.00 37.33 301 VAL C O 1
ATOM 7455 N N . ASP C 1 322 ? 2.130 -14.236 -80.202 1.00 26.61 302 ASP C N 1
ATOM 7456 C CA . ASP C 1 322 ? 3.514 -14.152 -80.668 1.00 37.71 302 ASP C CA 1
ATOM 7457 C C . ASP C 1 322 ? 4.075 -15.528 -81.019 1.00 36.84 302 ASP C C 1
ATOM 7458 O O . ASP C 1 322 ? 4.812 -15.682 -81.995 1.00 33.39 302 ASP C O 1
ATOM 7463 N N . ALA C 1 323 ? 3.736 -16.519 -80.199 1.00 34.74 303 ALA C N 1
ATOM 7464 C CA . ALA C 1 323 ? 4.218 -17.868 -80.394 1.00 29.02 303 ALA C CA 1
ATOM 7465 C C . ALA C 1 323 ? 3.643 -18.433 -81.673 1.00 29.51 303 ALA C C 1
ATOM 7466 O O . ALA C 1 323 ? 4.360 -18.998 -82.475 1.00 34.79 303 ALA C O 1
ATOM 7468 N N . VAL C 1 324 ? 2.342 -18.261 -81.858 1.00 31.94 304 VAL C N 1
ATOM 7469 C CA . VAL C 1 324 ? 1.651 -18.816 -83.008 1.00 34.17 304 VAL C CA 1
ATOM 7470 C C . VAL C 1 324 ? 2.104 -18.182 -84.319 1.00 41.69 304 VAL C C 1
ATOM 7471 O O . VAL C 1 324 ? 2.220 -18.860 -85.334 1.00 43.17 304 VAL C O 1
ATOM 7475 N N . LEU C 1 325 ? 2.378 -16.884 -84.286 1.00 45.53 305 LEU C N 1
ATOM 7476 C CA . LEU C 1 325 ? 2.752 -16.150 -85.486 1.00 47.34 305 LEU C CA 1
ATOM 7477 C C . LEU C 1 325 ? 4.243 -16.215 -85.770 1.00 52.51 305 LEU C C 1
ATOM 7478 O O . LEU C 1 325 ? 4.656 -16.484 -86.890 1.00 56.72 305 LEU C O 1
ATOM 7483 N N . ASP C 1 326 ? 5.051 -15.969 -84.751 1.00 54.77 306 ASP C N 1
ATOM 7484 C CA . ASP C 1 326 ? 6.484 -15.798 -84.949 1.00 57.31 306 ASP C CA 1
ATOM 7485 C C . ASP C 1 326 ? 7.317 -16.983 -84.440 1.00 54.73 306 ASP C C 1
ATOM 7486 O O . ASP C 1 326 ? 8.543 -16.923 -84.437 1.00 53.42 306 ASP C O 1
ATOM 7491 N N . GLY C 1 327 ? 6.648 -18.050 -84.002 1.00 55.04 307 GLY C N 1
ATOM 7492 C CA . GLY C 1 327 ? 7.318 -19.248 -83.521 1.00 56.24 307 GLY C CA 1
ATOM 7493 C C . GLY C 1 327 ? 8.219 -18.988 -82.327 1.00 59.44 307 GLY C C 1
ATOM 7494 O O . GLY C 1 327 ? 8.942 -19.876 -81.865 1.00 59.09 307 GLY C O 1
ATOM 7495 N N . ARG C 1 328 ? 8.176 -17.753 -81.840 1.00 61.37 308 ARG C N 1
ATOM 7496 C CA . ARG C 1 328 ? 8.955 -17.331 -80.697 1.00 63.74 308 ARG C CA 1
ATOM 7497 C C . ARG C 1 328 ? 8.523 -18.164 -79.481 1.00 62.85 308 ARG C C 1
ATOM 7498 O O . ARG C 1 328 ? 7.393 -18.040 -78.999 1.00 56.43 308 ARG C O 1
ATOM 7506 N N . PRO C 1 329 ? 9.420 -19.054 -79.014 1.00 67.56 309 PRO C N 1
ATOM 7507 C CA . PRO C 1 329 ? 9.182 -20.098 -78.001 1.00 68.56 309 PRO C CA 1
ATOM 7508 C C . PRO C 1 329 ? 8.590 -19.538 -76.713 1.00 60.66 309 PRO C C 1
ATOM 7509 O O . PRO C 1 329 ? 8.917 -18.417 -76.343 1.00 58.89 309 PRO C O 1
ATOM 7513 N N . MET C 1 330 ? 7.729 -20.300 -76.046 1.00 50.94 310 MET C N 1
ATOM 7514 C CA . MET C 1 330 ? 7.005 -19.764 -74.899 1.00 42.16 310 MET C CA 1
ATOM 7515 C C . MET C 1 330 ? 7.695 -19.991 -73.552 1.00 38.43 310 MET C C 1
ATOM 7516 O O . MET C 1 330 ? 8.250 -21.052 -73.278 1.00 42.92 310 MET C O 1
ATOM 7521 N N . THR C 1 331 ? 7.646 -18.962 -72.721 1.00 36.71 311 THR C N 1
ATOM 7522 C CA . THR C 1 331 ? 8.150 -19.018 -71.353 1.00 35.83 311 THR C CA 1
ATOM 7523 C C . THR C 1 331 ? 7.495 -20.105 -70.505 1.00 30.71 311 THR C C 1
ATOM 7524 O O . THR C 1 331 ? 8.171 -20.845 -69.813 1.00 32.79 311 THR C O 1
ATOM 7528 N N . HIS C 1 332 ? 6.173 -20.190 -70.566 1.00 29.73 312 HIS C N 1
ATOM 7529 C CA . HIS C 1 332 ? 5.432 -21.182 -69.799 1.00 28.88 312 HIS C CA 1
ATOM 7530 C C . HIS C 1 332 ? 4.858 -22.227 -70.737 1.00 31.28 312 HIS C C 1
ATOM 7531 O O . HIS C 1 332 ? 4.091 -21.919 -71.648 1.00 33.85 312 HIS C O 1
ATOM 7538 N N . THR C 1 333 ? 5.236 -23.471 -70.503 1.00 30.87 313 THR C N 1
ATOM 7539 C CA . THR C 1 333 ? 5.058 -24.521 -71.494 1.00 37.52 313 THR C CA 1
ATOM 7540 C C . THR C 1 333 ? 4.048 -25.563 -71.022 1.00 34.85 313 THR C C 1
ATOM 7541 O O . THR C 1 333 ? 3.601 -25.509 -69.879 1.00 31.48 313 THR C O 1
ATOM 7545 N N . PRO C 1 334 ? 3.678 -26.518 -71.894 1.00 33.54 314 PRO C N 1
ATOM 7546 C CA . PRO C 1 334 ? 2.806 -27.600 -71.415 1.00 31.27 314 PRO C CA 1
ATOM 7547 C C . PRO C 1 334 ? 3.437 -28.451 -70.308 1.00 31.70 314 PRO C C 1
ATOM 7548 O O . PRO C 1 334 ? 2.722 -29.107 -69.566 1.00 32.70 314 PRO C O 1
ATOM 7552 N N . ASP C 1 335 ? 4.760 -28.440 -70.205 1.00 33.54 315 ASP C N 1
ATOM 7553 C CA . ASP C 1 335 ? 5.450 -29.133 -69.122 1.00 38.70 315 ASP C CA 1
ATOM 7554 C C . ASP C 1 335 ? 5.100 -28.522 -67.768 1.00 35.95 315 ASP C C 1
ATOM 7555 O O . ASP C 1 335 ? 5.019 -29.222 -66.757 1.00 33.88 315 ASP C O 1
ATOM 7560 N N . ASP C 1 336 ? 4.908 -27.207 -67.761 1.00 31.15 316 ASP C N 1
ATOM 7561 C CA . ASP C 1 336 ? 4.531 -26.511 -66.554 1.00 23.51 316 ASP C CA 1
ATOM 7562 C C . ASP C 1 336 ? 3.114 -26.878 -66.165 1.00 22.26 316 ASP C C 1
ATOM 7563 O O . ASP C 1 336 ? 2.795 -27.011 -64.988 1.00 27.06 316 ASP C O 1
ATOM 7568 N N . ALA C 1 337 ? 2.263 -27.048 -67.162 1.00 22.70 317 ALA C N 1
ATOM 7569 C CA . ALA C 1 337 ? 0.870 -27.338 -66.907 1.00 24.55 317 ALA C CA 1
ATOM 7570 C C . ALA C 1 337 ? 0.719 -28.749 -66.353 1.00 29.04 317 ALA C C 1
ATOM 7571 O O . ALA C 1 337 ? -0.108 -28.992 -65.474 1.00 30.72 317 ALA C O 1
ATOM 7573 N N . VAL C 1 338 ? 1.530 -29.667 -66.870 1.00 29.18 318 VAL C N 1
ATOM 7574 C CA . VAL C 1 338 ? 1.540 -31.044 -66.398 1.00 31.91 318 VAL C CA 1
ATOM 7575 C C . VAL C 1 338 ? 1.971 -31.091 -64.933 1.00 31.13 318 VAL C C 1
ATOM 7576 O O . VAL C 1 338 ? 1.350 -31.767 -64.099 1.00 30.70 318 VAL C O 1
ATOM 7580 N N . ALA C 1 339 ? 3.015 -30.338 -64.611 1.00 27.53 319 ALA C N 1
ATOM 7581 C CA . ALA C 1 339 ? 3.495 -30.283 -63.241 1.00 22.99 319 ALA C CA 1
ATOM 7582 C C . ALA C 1 339 ? 2.391 -29.816 -62.297 1.00 26.47 319 ALA C C 1
ATOM 7583 O O . ALA C 1 339 ? 2.265 -30.319 -61.179 1.00 24.04 319 ALA C O 1
ATOM 7585 N N . VAL C 1 340 ? 1.572 -28.876 -62.762 1.00 25.86 320 VAL C N 1
ATOM 7586 C CA . VAL C 1 340 ? 0.515 -28.342 -61.926 1.00 26.09 320 VAL C CA 1
ATOM 7587 C C . VAL C 1 340 ? -0.586 -29.370 -61.767 1.00 20.78 320 VAL C C 1
ATOM 7588 O O . VAL C 1 340 ? -1.098 -29.558 -60.677 1.00 30.52 320 VAL C O 1
ATOM 7592 N N . VAL C 1 341 ? -0.942 -30.046 -62.849 1.00 25.54 321 VAL C N 1
ATOM 7593 C CA . VAL C 1 341 ? -2.006 -31.050 -62.796 1.00 20.97 321 VAL C CA 1
ATOM 7594 C C . VAL C 1 341 ? -1.639 -32.158 -61.804 1.00 20.84 321 VAL C C 1
ATOM 7595 O O . VAL C 1 341 ? -2.463 -32.571 -61.009 1.00 25.50 321 VAL C O 1
ATOM 7599 N N . GLU C 1 342 ? -0.391 -32.617 -61.851 1.00 25.39 322 GLU C N 1
ATOM 7600 C CA . GLU C 1 342 ? 0.079 -33.676 -60.966 1.00 29.00 322 GLU C CA 1
ATOM 7601 C C . GLU C 1 342 ? -0.029 -33.281 -59.502 1.00 26.20 322 GLU C C 1
ATOM 7602 O O . GLU C 1 342 ? -0.498 -34.050 -58.665 1.00 28.99 322 GLU C O 1
ATOM 7608 N N . THR C 1 343 ? 0.424 -32.071 -59.215 1.00 22.86 323 THR C N 1
ATOM 7609 C CA . THR C 1 343 ? 0.429 -31.544 -57.876 1.00 20.28 323 THR C CA 1
ATOM 7610 C C . THR C 1 343 ? -0.973 -31.465 -57.324 1.00 20.18 323 THR C C 1
ATOM 7611 O O . THR C 1 343 ? -1.199 -31.854 -56.197 1.00 20.03 323 THR C O 1
ATOM 7615 N N . LEU C 1 344 ? -1.923 -30.992 -58.124 1.00 20.73 324 LEU C N 1
ATOM 7616 C CA . LEU C 1 344 ? -3.307 -30.913 -57.671 1.00 20.79 324 LEU C CA 1
ATOM 7617 C C . LEU C 1 344 ? -3.874 -32.311 -57.460 1.00 28.35 324 LEU C C 1
ATOM 7618 O O . LEU C 1 344 ? -4.589 -32.548 -56.492 1.00 31.18 324 LEU C O 1
ATOM 7623 N N . GLU C 1 345 ? -3.550 -33.238 -58.361 1.00 32.88 325 GLU C N 1
ATOM 7624 C CA . GLU C 1 345 ? -3.915 -34.635 -58.161 1.00 33.60 325 GLU C CA 1
ATOM 7625 C C . GLU C 1 345 ? -3.363 -35.145 -56.827 1.00 28.17 325 GLU C C 1
ATOM 7626 O O . GLU C 1 345 ? -4.084 -35.759 -56.064 1.00 26.35 325 GLU C O 1
ATOM 7632 N N . ALA C 1 346 ? -2.093 -34.862 -56.548 1.00 23.72 326 ALA C N 1
ATOM 7633 C CA . ALA C 1 346 ? -1.463 -35.337 -55.320 1.00 23.49 326 ALA C CA 1
ATOM 7634 C C . ALA C 1 346 ? -2.065 -34.698 -54.086 1.00 25.32 326 ALA C C 1
ATOM 7635 O O . ALA C 1 346 ? -2.192 -35.343 -53.056 1.00 32.46 326 ALA C O 1
ATOM 7637 N N . ALA C 1 347 ? -2.438 -33.427 -54.202 1.00 25.75 327 ALA C N 1
ATOM 7638 C CA . ALA C 1 347 ? -3.018 -32.692 -53.093 1.00 23.68 327 ALA C CA 1
ATOM 7639 C C . ALA C 1 347 ? -4.373 -33.256 -52.699 1.00 21.23 327 ALA C C 1
ATOM 7640 O O . ALA C 1 347 ? -4.666 -33.409 -51.509 1.00 23.52 327 ALA C O 1
ATOM 7642 N N . TYR C 1 348 ? -5.206 -33.568 -53.681 1.00 21.37 328 TYR C N 1
ATOM 7643 C CA . TYR C 1 348 ? -6.526 -34.125 -53.373 1.00 23.83 328 TYR C CA 1
ATOM 7644 C C . TYR C 1 348 ? -6.413 -35.520 -52.749 1.00 27.15 328 TYR C C 1
ATOM 7645 O O . TYR C 1 348 ? -7.246 -35.904 -51.934 1.00 28.81 328 TYR C O 1
ATOM 7654 N N . ARG C 1 349 ? -5.393 -36.281 -53.139 1.00 28.96 329 ARG C N 1
ATOM 7655 C CA . ARG C 1 349 ? -5.186 -37.597 -52.547 1.00 31.25 329 ARG C CA 1
ATOM 7656 C C . ARG C 1 349 ? -4.714 -37.461 -51.106 1.00 32.41 329 ARG C C 1
ATOM 7657 O O . ARG C 1 349 ? -5.212 -38.147 -50.213 1.00 35.19 329 ARG C O 1
ATOM 7665 N N . SER C 1 350 ? -3.759 -36.561 -50.893 1.00 27.12 330 SER C N 1
ATOM 7666 C CA . SER C 1 350 ? -3.274 -36.247 -49.564 1.00 24.38 330 SER C CA 1
ATOM 7667 C C . SER C 1 350 ? -4.419 -35.815 -48.647 1.00 24.74 330 SER C C 1
ATOM 7668 O O . SER C 1 350 ? -4.514 -36.266 -47.523 1.00 27.82 330 SER C O 1
ATOM 7671 N N . ALA C 1 351 ? -5.312 -34.970 -49.149 1.00 27.14 331 ALA C N 1
ATOM 7672 C CA . ALA C 1 351 ? -6.449 -34.499 -48.364 1.00 26.39 331 ALA C CA 1
ATOM 7673 C C . ALA C 1 351 ? -7.390 -35.640 -47.988 1.00 33.48 331 ALA C C 1
ATOM 7674 O O . ALA C 1 351 ? -7.996 -35.623 -46.918 1.00 41.41 331 ALA C O 1
ATOM 7676 N N . ALA C 1 352 ? -7.511 -36.627 -48.867 1.00 30.86 332 ALA C N 1
ATOM 7677 C CA . ALA C 1 352 ? -8.365 -37.783 -48.591 1.00 27.81 332 ALA C CA 1
ATOM 7678 C C . ALA C 1 352 ? -7.695 -38.795 -47.652 1.00 32.69 332 ALA C C 1
ATOM 7679 O O . ALA C 1 352 ? -8.354 -39.347 -46.788 1.00 35.87 332 ALA C O 1
ATOM 7681 N N . ASP C 1 353 ? -6.397 -39.032 -47.824 1.00 36.45 333 ASP C N 1
ATOM 7682 C CA . ASP C 1 353 ? -5.689 -40.074 -47.075 1.00 39.98 333 ASP C CA 1
ATOM 7683 C C . ASP C 1 353 ? -5.110 -39.593 -45.748 1.00 35.86 333 ASP C C 1
ATOM 7684 O O . ASP C 1 353 ? -4.649 -40.397 -4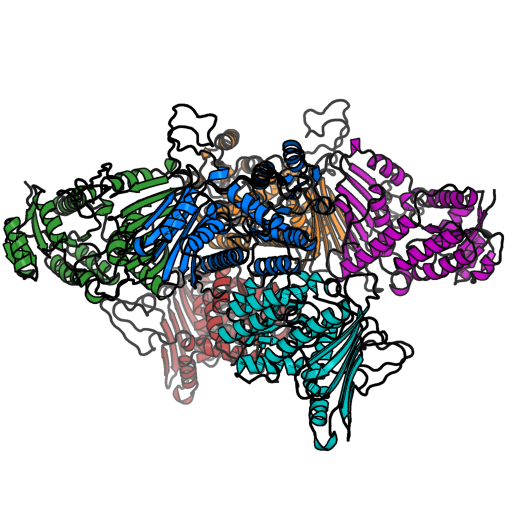4.947 1.00 38.18 333 ASP C O 1
ATOM 7689 N N . GLY C 1 354 ? -5.124 -38.282 -45.525 1.00 32.40 334 GLY C N 1
ATOM 7690 C CA . GLY C 1 354 ? -4.506 -37.707 -44.351 1.00 21.15 334 GLY C CA 1
ATOM 7691 C C . GLY C 1 354 ? -3.026 -38.023 -44.307 1.00 22.70 334 GLY C C 1
ATOM 7692 O O . GLY C 1 354 ? -2.481 -38.328 -43.256 1.00 23.75 334 GLY C O 1
ATOM 7693 N N . ARG C 1 355 ? -2.360 -37.954 -45.453 1.00 18.96 335 ARG C N 1
ATOM 7694 C CA . ARG C 1 355 ? -0.947 -38.290 -45.482 1.00 22.95 335 ARG C CA 1
ATOM 7695 C C . ARG C 1 355 ? -0.158 -37.533 -46.554 1.00 24.38 335 ARG C C 1
ATOM 7696 O O . ARG C 1 355 ? -0.697 -37.082 -47.553 1.00 27.48 335 ARG C O 1
ATOM 7698 N N . LYS C 1 356 ? 1.135 -37.401 -46.326 1.00 23.64 336 LYS C N 1
ATOM 7699 C CA . LYS C 1 356 ? 2.013 -36.797 -47.296 1.00 29.34 336 LYS C CA 1
ATOM 7700 C C . LYS C 1 356 ? 2.092 -37.697 -48.503 1.00 32.17 336 LYS C C 1
ATOM 7701 O O . LYS C 1 356 ? 2.287 -38.893 -48.369 1.00 40.20 336 LYS C O 1
ATOM 7707 N N . VAL C 1 357 ? 1.955 -37.113 -49.683 1.00 31.14 337 VAL C N 1
ATOM 7708 C CA . VAL C 1 357 ? 2.041 -37.863 -50.920 1.00 26.45 337 VAL C CA 1
ATOM 7709 C C . VAL C 1 357 ? 3.337 -37.547 -51.625 1.00 31.19 337 VAL C C 1
ATOM 7710 O O . VAL C 1 357 ? 3.610 -36.393 -51.907 1.00 32.65 337 VAL C O 1
ATOM 7714 N N . GLU C 1 358 ? 4.136 -38.575 -51.901 1.00 34.46 338 GLU C N 1
ATOM 7715 C CA . GLU C 1 358 ? 5.413 -38.398 -52.594 1.00 40.76 338 GLU C CA 1
ATOM 7716 C C . GLU C 1 358 ? 5.213 -38.320 -54.097 1.00 39.91 338 GLU C C 1
ATOM 7717 O O . GLU C 1 358 ? 4.439 -39.082 -54.663 1.00 39.19 338 GLU C O 1
ATOM 7723 N N . MET C 1 359 ? 5.922 -37.395 -54.733 1.00 42.28 339 MET C N 1
ATOM 7724 C CA . MET C 1 359 ? 5.835 -37.207 -56.178 1.00 48.84 339 MET C CA 1
ATOM 7725 C C . MET C 1 359 ? 6.943 -37.950 -56.875 1.00 60.33 339 MET C C 1
ATOM 7726 O O . MET C 1 359 ? 8.098 -37.521 -56.849 1.00 65.34 339 MET C O 1
ATOM 7731 N N . ASN C 1 360 ? 6.595 -39.065 -57.498 1.00 74.03 340 ASN C N 1
ATOM 7732 C CA . ASN C 1 360 ? 7.519 -39.730 -58.395 1.00 85.91 340 ASN C CA 1
ATOM 7733 C C . ASN C 1 360 ? 7.357 -39.157 -59.797 1.00 95.84 340 ASN C C 1
ATOM 7734 O O . ASN C 1 360 ? 7.154 -39.894 -60.767 1.00 100.36 340 ASN C O 1
ATOM 7739 N N . ALA C 1 361 ? 7.431 -37.826 -59.867 1.00 88.00 341 ALA C N 1
ATOM 7740 C CA . ALA C 1 361 ? 7.398 -37.060 -61.113 1.00 81.88 341 ALA C CA 1
ATOM 7741 C C . ALA C 1 361 ? 7.572 -35.564 -60.829 1.00 75.20 341 ALA C C 1
ATOM 7742 O O . ALA C 1 361 ? 7.624 -35.136 -59.674 1.00 71.06 341 ALA C O 1
ATOM 7744 N N . HIS D 1 20 ? 0.190 -71.420 -20.669 1.00 73.14 0 HIS D N 1
ATOM 7745 C CA . HIS D 1 20 ? -0.002 -72.536 -21.595 1.00 74.08 0 HIS D CA 1
ATOM 7746 C C . HIS D 1 20 ? -0.137 -72.013 -23.026 1.00 77.60 0 HIS D C 1
ATOM 7747 O O . HIS D 1 20 ? -0.616 -70.899 -23.234 1.00 77.26 0 HIS D O 1
ATOM 7749 N N . MET D 1 21 ? 0.290 -72.823 -23.996 1.00 78.33 1 MET D N 1
ATOM 7750 C CA . MET D 1 21 ? 0.287 -72.459 -25.418 1.00 77.57 1 MET D CA 1
ATOM 7751 C C . MET D 1 21 ? 0.989 -71.135 -25.658 1.00 79.76 1 MET D C 1
ATOM 7752 O O . MET D 1 21 ? 0.383 -70.156 -26.077 1.00 82.57 1 MET D O 1
ATOM 7754 N N . VAL D 1 22 ? 2.274 -71.105 -25.355 1.00 87.68 2 VAL D N 1
ATOM 7755 C CA . VAL D 1 22 ? 3.116 -70.003 -25.774 1.00 94.67 2 VAL D CA 1
ATOM 7756 C C . VAL D 1 22 ? 3.814 -70.456 -27.071 1.00 97.48 2 VAL D C 1
ATOM 7757 O O . VAL D 1 22 ? 4.786 -71.217 -27.049 1.00 99.44 2 VAL D O 1
ATOM 7761 N N . GLU D 1 23 ? 3.279 -70.007 -28.208 1.00 87.14 3 GLU D N 1
ATOM 7762 C CA . GLU D 1 23 ? 3.648 -70.571 -29.510 1.00 73.50 3 GLU D CA 1
ATOM 7763 C C . GLU D 1 23 ? 4.588 -69.685 -30.336 1.00 67.75 3 GLU D C 1
ATOM 7764 O O . GLU D 1 23 ? 4.920 -70.029 -31.464 1.00 65.39 3 GLU D O 1
ATOM 7770 N N . ARG D 1 24 ? 5.028 -68.567 -29.763 1.00 58.08 4 ARG D N 1
ATOM 7771 C CA . ARG D 1 24 ? 5.708 -67.513 -30.515 1.00 57.52 4 ARG D CA 1
ATOM 7772 C C . ARG D 1 24 ? 7.178 -67.791 -30.843 1.00 58.81 4 ARG D C 1
ATOM 7773 O O . ARG D 1 24 ? 7.797 -68.691 -30.281 1.00 58.94 4 ARG D O 1
ATOM 7781 N N . LEU D 1 25 ? 7.719 -67.004 -31.771 1.00 58.03 5 LEU D N 1
ATOM 7782 C CA . LEU D 1 25 ? 9.128 -67.072 -32.145 1.00 48.55 5 LEU D CA 1
ATOM 7783 C C . LEU D 1 25 ? 9.652 -65.690 -32.495 1.00 42.33 5 LEU D C 1
ATOM 7784 O O . LEU D 1 25 ? 9.156 -65.047 -33.411 1.00 43.71 5 LEU D O 1
ATOM 7789 N N . GLY D 1 26 ? 10.663 -65.238 -31.765 1.00 39.87 6 GLY D N 1
ATOM 7790 C CA . GLY D 1 26 ? 11.188 -63.897 -31.943 1.00 38.72 6 GLY D CA 1
ATOM 7791 C C . GLY D 1 26 ? 12.214 -63.831 -33.052 1.00 37.21 6 GLY D C 1
ATOM 7792 O O . GLY D 1 26 ? 13.033 -64.735 -33.192 1.00 32.04 6 GLY D O 1
ATOM 7793 N N . VAL D 1 27 ? 12.175 -62.752 -33.829 1.00 37.89 7 VAL D N 1
ATOM 7794 C CA . VAL D 1 27 ? 12.930 -62.674 -35.067 1.00 36.98 7 VAL D CA 1
ATOM 7795 C C . VAL D 1 27 ? 13.521 -61.286 -35.300 1.00 38.10 7 VAL D C 1
ATOM 7796 O O . VAL D 1 27 ? 12.871 -60.280 -35.046 1.00 44.61 7 VAL D O 1
ATOM 7800 N N . ALA D 1 28 ? 14.759 -61.241 -35.781 1.00 31.72 8 ALA D N 1
ATOM 7801 C CA . ALA D 1 28 ? 15.357 -59.998 -36.243 1.00 30.05 8 ALA D CA 1
ATOM 7802 C C . ALA D 1 28 ? 15.665 -60.068 -37.739 1.00 33.35 8 ALA D C 1
ATOM 7803 O O . ALA D 1 28 ? 16.141 -61.083 -38.231 1.00 33.34 8 ALA D O 1
ATOM 7805 N N . VAL D 1 29 ? 15.408 -58.978 -38.450 1.00 35.14 9 VAL D N 1
ATOM 7806 C CA . VAL D 1 29 ? 15.685 -58.905 -39.870 1.00 35.08 9 VAL D CA 1
ATOM 7807 C C . VAL D 1 29 ? 16.821 -57.929 -40.139 1.00 43.77 9 VAL D C 1
ATOM 7808 O O . VAL D 1 29 ? 16.667 -56.724 -39.978 1.00 46.00 9 VAL D O 1
ATOM 7812 N N . VAL D 1 30 ? 17.967 -58.460 -40.546 1.00 50.70 10 VAL D N 1
ATOM 7813 C CA . VAL D 1 30 ? 19.117 -57.628 -40.856 1.00 46.14 10 VAL D CA 1
ATOM 7814 C C . VAL D 1 30 ? 19.095 -57.234 -42.325 1.00 47.73 10 VAL D C 1
ATOM 7815 O O . VAL D 1 30 ? 19.210 -58.074 -43.208 1.00 51.33 10 VAL D O 1
ATOM 7819 N N . GLY D 1 31 ? 18.955 -55.940 -42.572 1.00 47.88 11 GLY D N 1
ATOM 7820 C CA . GLY D 1 31 ? 18.781 -55.431 -43.911 1.00 49.75 11 GLY D CA 1
ATOM 7821 C C . GLY D 1 31 ? 17.345 -54.981 -44.035 1.00 51.82 11 GLY D C 1
ATOM 7822 O O . GLY D 1 31 ? 16.423 -55.789 -43.955 1.00 54.49 11 GLY D O 1
ATOM 7823 N N . GLY D 1 32 ? 17.158 -53.681 -44.201 1.00 50.94 12 GLY D N 1
ATOM 7824 C CA . GLY D 1 32 ? 15.833 -53.106 -44.287 1.00 47.53 12 GLY D CA 1
ATOM 7825 C C . GLY D 1 32 ? 15.555 -52.674 -45.706 1.00 50.53 12 GLY D C 1
ATOM 7826 O O . GLY D 1 32 ? 14.702 -51.823 -45.964 1.00 51.59 12 GLY D O 1
ATOM 7827 N N . GLY D 1 33 ? 16.287 -53.269 -46.637 1.00 49.57 13 GLY D N 1
ATOM 7828 C CA . GLY D 1 33 ? 16.080 -53.000 -48.046 1.00 51.64 13 GLY D CA 1
ATOM 7829 C C . GLY D 1 33 ? 14.951 -53.828 -48.626 1.00 49.03 13 GLY D C 1
ATOM 7830 O O . GLY D 1 33 ? 14.098 -54.349 -47.905 1.00 50.87 13 GLY D O 1
ATOM 7831 N N . PHE D 1 34 ? 14.962 -53.952 -49.945 1.00 47.77 14 PHE D N 1
ATOM 7832 C CA . PHE D 1 34 ? 13.928 -54.666 -50.678 1.00 39.63 14 PHE D CA 1
ATOM 7833 C C . PHE D 1 34 ? 13.589 -56.040 -50.101 1.00 33.20 14 PHE D C 1
ATOM 7834 O O . PHE D 1 34 ? 12.428 -56.355 -49.859 1.00 30.95 14 PHE D O 1
ATOM 7842 N N . MET D 1 35 ? 14.617 -56.841 -49.868 1.00 28.73 15 MET D N 1
ATOM 7843 C CA . MET D 1 35 ? 14.431 -58.234 -49.514 1.00 34.47 15 MET D CA 1
ATOM 7844 C C . MET D 1 35 ? 14.114 -58.442 -48.046 1.00 37.13 15 MET D C 1
ATOM 7845 O O . MET D 1 35 ? 13.374 -59.357 -47.698 1.00 38.28 15 MET D O 1
ATOM 7850 N N . GLY D 1 36 ? 14.669 -57.594 -47.183 1.00 40.38 16 GLY D N 1
ATOM 7851 C CA . GLY D 1 36 ? 14.293 -57.615 -45.784 1.00 34.63 16 GLY D CA 1
ATOM 7852 C C . GLY D 1 36 ? 12.828 -57.237 -45.671 1.00 34.79 16 GLY D C 1
ATOM 7853 O O . GLY D 1 36 ? 12.086 -57.835 -44.896 1.00 34.09 16 GLY D O 1
ATOM 7854 N N . GLY D 1 37 ? 12.414 -56.251 -46.466 1.00 35.13 17 GLY D N 1
ATOM 7855 C CA . GLY D 1 37 ? 11.036 -55.793 -46.496 1.00 39.40 17 GLY D CA 1
ATOM 7856 C C . GLY D 1 37 ? 10.092 -56.908 -46.892 1.00 39.95 17 GLY D C 1
ATOM 7857 O O . GLY D 1 37 ? 9.052 -57.107 -46.276 1.00 40.59 17 GLY D O 1
ATOM 7858 N N . VAL D 1 38 ? 10.472 -57.641 -47.930 1.00 41.80 18 VAL D N 1
ATOM 7859 C CA . VAL D 1 38 ? 9.727 -58.813 -48.356 1.00 33.14 18 VAL D CA 1
ATOM 7860 C C . VAL D 1 38 ? 9.628 -59.857 -47.244 1.00 32.38 18 VAL D C 1
ATOM 7861 O O . VAL D 1 38 ? 8.541 -60.345 -46.935 1.00 35.62 18 VAL D O 1
ATOM 7865 N N . HIS D 1 39 ? 10.759 -60.200 -46.643 1.00 30.56 19 HIS D N 1
ATOM 7866 C CA . HIS D 1 39 ? 10.759 -61.202 -45.586 1.00 32.01 19 HIS D CA 1
ATOM 7867 C C . HIS D 1 39 ? 9.952 -60.767 -44.360 1.00 35.76 19 HIS D C 1
ATOM 7868 O O . HIS D 1 39 ? 9.389 -61.596 -43.661 1.00 37.83 19 HIS D O 1
ATOM 7875 N N . ALA D 1 40 ? 9.910 -59.470 -44.093 1.00 39.08 20 ALA D N 1
ATOM 7876 C CA . ALA D 1 40 ? 9.135 -58.975 -42.966 1.00 36.97 20 ALA D CA 1
ATOM 7877 C C . ALA D 1 40 ? 7.644 -59.089 -43.272 1.00 36.17 20 ALA D C 1
ATOM 7878 O O . ALA D 1 40 ? 6.864 -59.486 -42.409 1.00 34.07 20 ALA D O 1
ATOM 7880 N N . GLU D 1 41 ? 7.254 -58.749 -44.498 1.00 35.63 21 GLU D N 1
ATOM 7881 C CA . GLU D 1 41 ? 5.871 -58.936 -44.937 1.00 38.86 21 GLU D CA 1
ATOM 7882 C C . GLU D 1 41 ? 5.419 -60.378 -44.739 1.00 33.85 21 GLU D C 1
ATOM 7883 O O . GLU D 1 41 ? 4.347 -60.632 -44.201 1.00 33.64 21 GLU D O 1
ATOM 7889 N N . VAL D 1 42 ? 6.263 -61.316 -45.154 1.00 31.81 22 VAL D N 1
ATOM 7890 C CA . VAL D 1 42 ? 5.942 -62.739 -45.125 1.00 29.64 22 VAL D CA 1
ATOM 7891 C C . VAL D 1 42 ? 5.937 -63.324 -43.711 1.00 30.96 22 VAL D C 1
ATOM 7892 O O . VAL D 1 42 ? 5.029 -64.080 -43.335 1.00 29.78 22 VAL D O 1
ATOM 7896 N N . LEU D 1 43 ? 6.944 -62.958 -42.929 1.00 34.98 23 LEU D N 1
ATOM 7897 C CA . LEU D 1 43 ? 7.133 -63.532 -41.604 1.00 37.86 23 LEU D CA 1
ATOM 7898 C C . LEU D 1 43 ? 6.064 -63.080 -40.622 1.00 33.79 23 LEU D C 1
ATOM 7899 O O . LEU D 1 43 ? 5.537 -63.885 -39.866 1.00 33.66 23 LEU D O 1
ATOM 7904 N N . THR D 1 44 ? 5.733 -61.798 -40.636 1.00 30.00 24 THR D N 1
ATOM 7905 C CA . THR D 1 44 ? 4.679 -61.302 -39.764 1.00 34.13 24 THR D CA 1
ATOM 7906 C C . THR D 1 44 ? 3.277 -61.762 -40.165 1.00 39.76 24 THR D C 1
ATOM 7907 O O . THR D 1 44 ? 2.313 -61.449 -39.477 1.00 49.14 24 THR D O 1
ATOM 7911 N N . ALA D 1 45 ? 3.151 -62.491 -41.271 1.00 34.64 25 ALA D N 1
ATOM 7912 C CA . ALA D 1 45 ? 1.862 -63.087 -41.621 1.00 29.49 25 ALA D CA 1
ATOM 7913 C C . ALA D 1 45 ? 1.770 -64.477 -41.011 1.00 32.22 25 ALA D C 1
ATOM 7914 O O . ALA D 1 45 ? 0.708 -65.075 -40.955 1.00 33.48 25 ALA D O 1
ATOM 7916 N N . ASP D 1 46 ? 2.902 -64.988 -40.550 1.00 33.95 26 ASP D N 1
ATOM 7917 C CA . ASP D 1 46 ? 2.928 -66.210 -39.762 1.00 38.48 26 ASP D CA 1
ATOM 7918 C C . ASP D 1 46 ? 2.555 -65.833 -38.329 1.00 42.50 26 ASP D C 1
ATOM 7919 O O . ASP D 1 46 ? 3.273 -65.081 -37.678 1.00 41.54 26 ASP D O 1
ATOM 7924 N N . PRO D 1 47 ? 1.412 -66.336 -37.842 1.00 44.37 27 PRO D N 1
ATOM 7925 C CA . PRO D 1 47 ? 0.931 -66.042 -36.486 1.00 44.20 27 PRO D CA 1
ATOM 7926 C C . PRO D 1 47 ? 1.963 -66.391 -35.421 1.00 42.73 27 PRO D C 1
ATOM 7927 O O . PRO D 1 47 ? 2.073 -65.687 -34.426 1.00 46.34 27 PRO D O 1
ATOM 7931 N N . ARG D 1 48 ? 2.724 -67.456 -35.652 1.00 38.10 28 ARG D N 1
ATOM 7932 C CA . ARG D 1 48 ? 3.768 -67.874 -34.735 1.00 34.53 28 ARG D CA 1
ATOM 7933 C C . ARG D 1 48 ? 4.931 -66.908 -34.612 1.00 36.18 28 ARG D C 1
ATOM 7934 O O . ARG D 1 48 ? 5.840 -67.148 -33.818 1.00 39.92 28 ARG D O 1
ATOM 7942 N N . VAL D 1 49 ? 4.946 -65.835 -35.388 1.00 32.21 29 VAL D N 1
ATOM 7943 C CA . VAL D 1 49 ? 6.161 -65.043 -35.455 1.00 34.25 29 VAL D CA 1
ATOM 7944 C C . VAL D 1 49 ? 6.022 -63.646 -34.885 1.00 40.69 29 VAL D C 1
ATOM 7945 O O . VAL D 1 49 ? 5.084 -62.931 -35.200 1.00 45.60 29 VAL D O 1
ATOM 7949 N N . ASP D 1 50 ? 6.986 -63.272 -34.049 1.00 45.09 30 ASP D N 1
ATOM 7950 C CA . ASP D 1 50 ? 7.088 -61.927 -33.503 1.00 49.45 30 ASP D CA 1
ATOM 7951 C C . ASP D 1 50 ? 8.328 -61.209 -34.028 1.00 43.08 30 ASP D C 1
ATOM 7952 O O . ASP D 1 50 ? 9.456 -61.482 -33.605 1.00 43.57 30 ASP D O 1
ATOM 7957 N N . LEU D 1 51 ? 8.102 -60.278 -34.943 1.00 41.01 31 LEU D N 1
ATOM 7958 C CA . LEU D 1 51 ? 9.159 -59.425 -35.457 1.00 41.00 31 LEU D CA 1
ATOM 7959 C C . LEU D 1 51 ? 9.558 -58.354 -34.436 1.00 44.95 31 LEU D C 1
ATOM 7960 O O . LEU D 1 51 ? 8.822 -57.396 -34.214 1.00 49.16 31 LEU D O 1
ATOM 7965 N N . ARG D 1 52 ? 10.734 -58.514 -33.836 1.00 40.73 32 ARG D N 1
ATOM 7966 C CA . ARG D 1 52 ? 11.201 -57.614 -32.782 1.00 41.38 32 ARG D CA 1
ATOM 7967 C C . ARG D 1 52 ? 12.113 -56.498 -33.275 1.00 39.65 32 ARG D C 1
ATOM 7968 O O . ARG D 1 52 ? 11.948 -55.342 -32.894 1.00 42.20 32 ARG D O 1
ATOM 7976 N N . TRP D 1 53 ? 13.081 -56.834 -34.119 1.00 37.14 33 TRP D N 1
ATOM 7977 C CA . TRP D 1 53 ? 14.007 -55.818 -34.598 1.00 35.29 33 TRP D CA 1
ATOM 7978 C C . TRP D 1 53 ? 14.178 -55.794 -36.102 1.00 34.30 33 TRP D C 1
ATOM 7979 O O . TRP D 1 53 ? 14.152 -56.823 -36.764 1.00 35.07 33 TRP D O 1
ATOM 7990 N N . VAL D 1 54 ? 14.372 -54.588 -36.611 1.00 33.18 34 VAL D N 1
ATOM 7991 C CA . VAL D 1 54 ? 14.969 -54.376 -37.897 1.00 40.56 34 VAL D CA 1
ATOM 7992 C C . VAL D 1 54 ? 16.368 -53.794 -37.672 1.00 47.88 34 VAL D C 1
ATOM 7993 O O . VAL D 1 54 ? 16.525 -52.744 -37.051 1.00 49.07 34 VAL D O 1
ATOM 7997 N N . VAL D 1 55 ? 17.381 -54.511 -38.150 1.00 54.78 35 VAL D N 1
ATOM 7998 C CA . VAL D 1 55 ? 18.769 -54.062 -38.110 1.00 46.38 35 VAL D CA 1
ATOM 7999 C C . VAL D 1 55 ? 19.217 -53.528 -39.469 1.00 51.04 35 VAL D C 1
ATOM 8000 O O . VAL D 1 55 ? 19.304 -54.286 -40.424 1.00 55.94 35 VAL D O 1
ATOM 8004 N N . ASP D 1 56 ? 19.503 -52.233 -39.557 1.00 52.88 36 ASP D N 1
ATOM 8005 C CA . ASP D 1 56 ? 20.011 -51.638 -40.790 1.00 57.72 36 ASP D CA 1
ATOM 8006 C C . ASP D 1 56 ? 20.940 -50.457 -40.484 1.00 59.95 36 ASP D C 1
ATOM 8007 O O . ASP D 1 56 ? 20.630 -49.624 -39.632 1.00 64.19 36 ASP D O 1
ATOM 8012 N N . ARG D 1 57 ? 22.072 -50.384 -41.187 1.00 59.40 37 ARG D N 1
ATOM 8013 C CA . ARG D 1 57 ? 23.066 -49.333 -40.935 1.00 60.35 37 ARG D CA 1
ATOM 8014 C C . ARG D 1 57 ? 22.555 -47.941 -41.276 1.00 62.35 37 ARG D C 1
ATOM 8015 O O . ARG D 1 57 ? 22.971 -46.957 -40.664 1.00 66.42 37 ARG D O 1
ATOM 8023 N N . ASP D 1 58 ? 21.666 -47.844 -42.255 1.00 63.23 38 ASP D N 1
ATOM 8024 C CA . ASP D 1 58 ? 20.933 -46.606 -42.418 1.00 66.93 38 ASP D CA 1
ATOM 8025 C C . ASP D 1 58 ? 19.733 -46.665 -41.487 1.00 66.14 38 ASP D C 1
ATOM 8026 O O . ASP D 1 58 ? 18.972 -47.632 -41.501 1.00 68.28 38 ASP D O 1
ATOM 8031 N N . GLU D 1 59 ? 19.577 -45.645 -40.657 1.00 67.30 39 GLU D N 1
ATOM 8032 C CA . GLU D 1 59 ? 18.459 -45.642 -39.732 1.00 69.89 39 GLU D CA 1
ATOM 8033 C C . GLU D 1 59 ? 17.224 -45.089 -40.432 1.00 64.65 39 GLU D C 1
ATOM 8034 O O . GLU D 1 59 ? 16.109 -45.449 -40.090 1.00 60.87 39 GLU D O 1
ATOM 8040 N N . ARG D 1 60 ? 17.427 -44.229 -41.423 1.00 62.64 40 ARG D N 1
ATOM 8041 C CA . ARG D 1 60 ? 16.312 -43.712 -42.215 1.00 67.26 40 ARG D CA 1
ATOM 8042 C C . ARG D 1 60 ? 15.561 -44.860 -42.886 1.00 67.40 40 ARG D C 1
ATOM 8043 O O . ARG D 1 60 ? 14.331 -44.885 -42.916 1.00 68.47 40 ARG D O 1
ATOM 8051 N N . VAL D 1 61 ? 16.328 -45.813 -43.406 1.00 61.26 41 VAL D N 1
ATOM 8052 C CA . VAL D 1 61 ? 15.800 -46.989 -44.075 1.00 53.36 41 VAL D CA 1
ATOM 8053 C C . VAL D 1 61 ? 15.285 -48.018 -43.078 1.00 52.34 41 VAL D C 1
ATOM 8054 O O . VAL D 1 61 ? 14.206 -48.572 -43.252 1.00 51.58 41 VAL D O 1
ATOM 8058 N N . GLY D 1 62 ? 16.057 -48.265 -42.027 1.00 55.92 42 GLY D N 1
ATOM 8059 C CA . GLY D 1 62 ? 15.678 -49.236 -41.019 1.00 57.84 42 GLY D CA 1
ATOM 8060 C C . GLY D 1 62 ? 14.440 -48.832 -40.244 1.00 59.25 42 GLY D C 1
ATOM 8061 O O . GLY D 1 62 ? 13.681 -49.681 -39.795 1.00 59.79 42 GLY D O 1
ATOM 8062 N N . THR D 1 63 ? 14.230 -47.531 -40.079 1.00 63.76 43 THR D N 1
ATOM 8063 C CA . THR D 1 63 ? 13.111 -47.050 -39.273 1.00 63.62 43 THR D CA 1
ATOM 8064 C C . THR D 1 63 ? 11.808 -47.234 -40.025 1.00 60.29 43 THR D C 1
ATOM 8065 O O . THR D 1 63 ? 10.803 -47.634 -39.446 1.00 60.05 43 THR D O 1
ATOM 8069 N N . ASP D 1 64 ? 11.839 -46.950 -41.320 1.00 63.05 44 ASP D N 1
ATOM 8070 C CA . ASP D 1 64 ? 10.653 -47.085 -42.160 1.00 65.85 44 ASP D CA 1
ATOM 8071 C C . ASP D 1 64 ? 10.121 -48.513 -42.211 1.00 57.05 44 ASP D C 1
ATOM 8072 O O . ASP D 1 64 ? 8.915 -48.730 -42.140 1.00 53.94 44 ASP D O 1
ATOM 8077 N N . LEU D 1 65 ? 11.006 -49.492 -42.323 1.00 49.12 45 LEU D N 1
ATOM 8078 C CA . LEU D 1 65 ? 10.542 -50.866 -42.303 1.00 46.53 45 LEU D CA 1
ATOM 8079 C C . LEU D 1 65 ? 9.958 -51.176 -40.934 1.00 44.94 45 LEU D C 1
ATOM 8080 O O . LEU D 1 65 ? 8.830 -51.656 -40.831 1.00 44.53 45 LEU D O 1
ATOM 8085 N N . ALA D 1 66 ? 10.718 -50.876 -39.884 1.00 45.90 46 ALA D N 1
ATOM 8086 C CA . ALA D 1 66 ? 10.299 -51.188 -38.514 1.00 46.15 46 ALA D CA 1
ATOM 8087 C C . ALA D 1 66 ? 9.003 -50.486 -38.115 1.00 46.15 46 ALA D C 1
ATOM 8088 O O . ALA D 1 66 ? 8.182 -51.049 -37.396 1.00 42.07 46 ALA D O 1
ATOM 8090 N N . THR D 1 67 ? 8.824 -49.255 -38.578 1.00 53.71 47 THR D N 1
ATOM 8091 C CA . THR D 1 67 ? 7.630 -48.507 -38.233 1.00 56.78 47 THR D CA 1
ATOM 8092 C C . THR D 1 67 ? 6.410 -49.157 -38.873 1.00 67.72 47 THR D C 1
ATOM 8093 O O . THR D 1 67 ? 5.300 -49.068 -38.348 1.00 74.59 47 THR D O 1
ATOM 8097 N N . ARG D 1 68 ? 6.630 -49.840 -39.991 1.00 64.08 48 ARG D N 1
ATOM 8098 C CA . ARG D 1 68 ? 5.538 -50.413 -40.755 1.00 57.46 48 ARG D CA 1
ATOM 8099 C C . ARG D 1 68 ? 5.073 -51.714 -40.129 1.00 49.18 48 ARG D C 1
ATOM 8100 O O . ARG D 1 68 ? 3.944 -52.137 -40.347 1.00 48.17 48 ARG D O 1
ATOM 8108 N N . PHE D 1 69 ? 5.931 -52.341 -39.331 1.00 45.34 49 PHE D N 1
ATOM 8109 C CA . PHE D 1 69 ? 5.531 -53.554 -38.619 1.00 43.84 49 PHE D CA 1
ATOM 8110 C C . PHE D 1 69 ? 5.641 -53.417 -37.115 1.00 45.03 49 PHE D C 1
ATOM 8111 O O . PHE D 1 69 ? 5.601 -54.418 -36.394 1.00 44.02 49 PHE D O 1
ATOM 8119 N N . GLY D 1 70 ? 5.767 -52.177 -36.647 1.00 47.06 50 GLY D N 1
ATOM 8120 C CA . GLY D 1 70 ? 5.927 -51.899 -35.227 1.00 51.20 50 GLY D CA 1
ATOM 8121 C C . GLY D 1 70 ? 7.077 -52.610 -34.525 1.00 53.52 50 GLY D C 1
ATOM 8122 O O . GLY D 1 70 ? 6.963 -52.960 -33.354 1.00 57.18 50 GLY D O 1
ATOM 8123 N N . ALA D 1 71 ? 8.187 -52.830 -35.224 1.00 52.45 51 ALA D N 1
ATOM 8124 C CA . ALA D 1 71 ? 9.351 -53.441 -34.584 1.00 51.35 51 ALA D CA 1
ATOM 8125 C C . ALA D 1 71 ? 10.309 -52.364 -34.080 1.00 44.36 51 ALA D C 1
ATOM 8126 O O . ALA D 1 71 ? 10.197 -51.202 -34.460 1.00 46.77 51 ALA D O 1
ATOM 8128 N N . ARG D 1 72 ? 11.243 -52.745 -33.220 1.00 38.83 52 ARG D N 1
ATOM 8129 C CA . ARG D 1 72 ? 12.282 -51.815 -32.783 1.00 40.60 52 ARG D CA 1
ATOM 8130 C C . ARG D 1 72 ? 13.368 -51.708 -33.849 1.00 43.16 52 ARG D C 1
ATOM 8131 O O . ARG D 1 72 ? 13.615 -52.663 -34.579 1.00 45.60 52 ARG D O 1
ATOM 8139 N N . VAL D 1 73 ? 14.009 -50.549 -33.945 1.00 44.14 53 VAL D N 1
ATOM 8140 C CA . VAL D 1 73 ? 15.126 -50.384 -34.865 1.00 45.91 53 VAL D CA 1
ATOM 8141 C C . VAL D 1 73 ? 16.440 -50.424 -34.093 1.00 48.97 53 VAL D C 1
ATOM 8142 O O . VAL D 1 73 ? 16.445 -50.456 -32.871 1.00 47.62 53 VAL D O 1
ATOM 8146 N N . THR D 1 74 ? 17.539 -50.449 -34.839 1.00 53.20 54 THR D N 1
ATOM 8147 C CA . THR D 1 74 ? 18.898 -50.334 -34.324 1.00 50.26 54 THR D CA 1
ATOM 8148 C C . THR D 1 74 ? 19.855 -50.411 -35.508 1.00 50.96 54 THR D C 1
ATOM 8149 O O . THR D 1 74 ? 19.507 -50.959 -36.549 1.00 48.30 54 THR D O 1
ATOM 8153 N N . THR D 1 75 ? 21.045 -49.842 -35.365 1.00 53.56 55 THR D N 1
ATOM 8154 C CA . THR D 1 75 ? 22.025 -49.869 -36.446 1.00 48.94 55 THR D CA 1
ATOM 8155 C C . THR D 1 75 ? 23.114 -50.881 -36.164 1.00 51.24 55 THR D C 1
ATOM 8156 O O . THR D 1 75 ? 24.101 -50.978 -36.878 1.00 50.06 55 THR D O 1
ATOM 8160 N N . THR D 1 76 ? 22.903 -51.666 -35.132 1.00 49.27 56 THR D N 1
ATOM 8161 C CA . THR D 1 76 ? 23.895 -52.613 -34.707 1.00 52.42 56 THR D CA 1
ATOM 8162 C C . THR D 1 76 ? 23.246 -53.946 -34.439 1.00 54.21 56 THR D C 1
ATOM 8163 O O . THR D 1 76 ? 22.174 -54.037 -33.852 1.00 58.87 56 THR D O 1
ATOM 8167 N N . LEU D 1 77 ? 23.917 -54.996 -34.857 1.00 54.64 57 LEU D N 1
ATOM 8168 C CA . LEU D 1 77 ? 23.347 -56.311 -34.757 1.00 53.14 57 LEU D CA 1
ATOM 8169 C C . LEU D 1 77 ? 23.503 -56.838 -33.340 1.00 54.63 57 LEU D C 1
ATOM 8170 O O . LEU D 1 77 ? 22.843 -57.791 -32.937 1.00 53.64 57 LEU D O 1
ATOM 8175 N N . ASP D 1 78 ? 24.382 -56.199 -32.578 1.00 60.25 58 ASP D N 1
ATOM 8176 C CA . ASP D 1 78 ? 24.682 -56.643 -31.219 1.00 62.36 58 ASP D CA 1
ATOM 8177 C C . ASP D 1 78 ? 23.524 -56.339 -30.276 1.00 54.34 58 ASP D C 1
ATOM 8178 O O . ASP D 1 78 ? 23.213 -57.132 -29.384 1.00 47.72 58 ASP D O 1
ATOM 8183 N N . GLU D 1 79 ? 22.900 -55.179 -30.476 1.00 51.20 59 GLU D N 1
ATOM 8184 C CA . GLU D 1 79 ? 21.762 -54.771 -29.666 1.00 56.62 59 GLU D CA 1
ATOM 8185 C C . GLU D 1 79 ? 20.652 -55.784 -29.838 1.00 58.62 59 GLU D C 1
ATOM 8186 O O . GLU D 1 79 ? 20.004 -56.192 -28.873 1.00 57.62 59 GLU D O 1
ATOM 8192 N N . ALA D 1 80 ? 20.454 -56.199 -31.086 1.00 59.85 60 ALA D N 1
ATOM 8193 C CA . ALA D 1 80 ? 19.464 -57.212 -31.402 1.00 57.78 60 ALA D CA 1
ATOM 8194 C C . ALA D 1 80 ? 19.869 -58.570 -30.831 1.00 54.77 60 ALA D C 1
ATOM 8195 O O . ALA D 1 80 ? 19.037 -59.315 -30.321 1.00 53.81 60 ALA D O 1
ATOM 8197 N N . LEU D 1 81 ? 21.147 -58.898 -30.900 1.00 56.70 61 LEU D N 1
ATOM 8198 C CA . LEU D 1 81 ? 21.580 -60.172 -30.352 1.00 58.82 61 LEU D CA 1
ATOM 8199 C C . LEU D 1 81 ? 21.629 -60.141 -28.827 1.00 60.91 61 LEU D C 1
ATOM 8200 O O . LEU D 1 81 ? 21.770 -61.181 -28.182 1.00 62.75 61 LEU D O 1
ATOM 8205 N N . ALA D 1 82 ? 21.507 -58.950 -28.250 1.00 65.68 62 ALA D N 1
ATOM 8206 C CA . ALA D 1 82 ? 21.399 -58.845 -26.803 1.00 67.71 62 ALA D CA 1
ATOM 8207 C C . ALA D 1 82 ? 20.063 -59.419 -26.352 1.00 67.41 62 ALA D C 1
ATOM 8208 O O . ALA D 1 82 ? 20.012 -60.241 -25.437 1.00 70.02 62 ALA D O 1
ATOM 8210 N N . ASP D 1 83 ? 18.988 -58.991 -27.012 1.00 62.44 63 ASP D N 1
ATOM 8211 C CA . ASP D 1 83 ? 17.639 -59.464 -26.692 1.00 59.80 63 ASP D CA 1
ATOM 8212 C C . ASP D 1 83 ? 17.561 -60.975 -26.848 1.00 54.14 63 ASP D C 1
ATOM 8213 O O . ASP D 1 83 ? 17.878 -61.522 -27.895 1.00 53.70 63 ASP D O 1
ATOM 8218 N N . ASP D 1 84 ? 17.103 -61.634 -25.792 1.00 56.17 64 ASP D N 1
ATOM 8219 C CA . ASP D 1 84 ? 17.219 -63.080 -25.673 1.00 59.00 64 ASP D CA 1
ATOM 8220 C C . ASP D 1 84 ? 16.020 -63.848 -26.203 1.00 56.54 64 ASP D C 1
ATOM 8221 O O . ASP D 1 84 ? 16.031 -65.075 -26.205 1.00 53.13 64 ASP D O 1
ATOM 8226 N N . THR D 1 85 ? 14.974 -63.157 -26.634 1.00 55.30 65 THR D N 1
ATOM 8227 C CA . THR D 1 85 ? 13.833 -63.892 -27.175 1.00 59.29 65 THR D CA 1
ATOM 8228 C C . THR D 1 85 ? 13.862 -63.850 -28.707 1.00 52.47 65 THR D C 1
ATOM 8229 O O . THR D 1 85 ? 13.057 -64.489 -29.372 1.00 50.80 65 THR D O 1
ATOM 8233 N N . VAL D 1 86 ? 14.817 -63.097 -29.242 1.00 50.14 66 VAL D N 1
ATOM 8234 C CA . VAL D 1 86 ? 15.268 -63.249 -30.620 1.00 43.92 66 VAL D CA 1
ATOM 8235 C C . VAL D 1 86 ? 16.031 -64.559 -30.762 1.00 42.59 66 VAL D C 1
ATOM 8236 O O . VAL D 1 86 ? 17.117 -64.711 -30.221 1.00 42.90 66 VAL D O 1
ATOM 8240 N N . ARG D 1 87 ? 15.444 -65.512 -31.473 1.00 44.29 67 ARG D N 1
ATOM 8241 C CA . ARG D 1 87 ? 16.038 -66.836 -31.630 1.00 46.62 67 ARG D CA 1
ATOM 8242 C C . ARG D 1 87 ? 16.176 -67.219 -33.107 1.00 41.36 67 ARG D C 1
ATOM 8243 O O . ARG D 1 87 ? 16.514 -68.352 -33.442 1.00 39.96 67 ARG D O 1
ATOM 8251 N N . PHE D 1 88 ? 15.926 -66.262 -33.987 1.00 36.13 68 PHE D N 1
ATOM 8252 C CA . PHE D 1 88 ? 15.998 -66.496 -35.416 1.00 33.81 68 PHE D CA 1
ATOM 8253 C C . PHE D 1 88 ? 16.267 -65.189 -36.127 1.00 31.40 68 PHE D C 1
ATOM 8254 O O . PHE D 1 88 ? 15.586 -64.196 -35.890 1.00 31.28 68 PHE D O 1
ATOM 8262 N N . VAL D 1 89 ? 17.272 -65.194 -36.994 1.00 29.93 69 VAL D N 1
ATOM 8263 C CA . VAL D 1 89 ? 17.662 -63.987 -37.708 1.00 29.60 69 VAL D CA 1
ATOM 8264 C C . VAL D 1 89 ? 17.659 -64.176 -39.235 1.00 31.06 69 VAL D C 1
ATOM 8265 O O . VAL D 1 89 ? 18.114 -65.183 -39.751 1.00 32.18 69 VAL D O 1
ATOM 8269 N N . VAL D 1 90 ? 17.130 -63.191 -39.942 1.00 26.77 70 VAL D N 1
ATOM 8270 C CA . VAL D 1 90 ? 17.112 -63.198 -41.386 1.00 31.10 70 VAL D CA 1
ATOM 8271 C C . VAL D 1 90 ? 18.135 -62.216 -41.932 1.00 35.07 70 VAL D C 1
ATOM 8272 O O . VAL D 1 90 ? 17.986 -61.008 -41.768 1.00 38.28 70 VAL D O 1
ATOM 8276 N N . VAL D 1 91 ? 19.164 -62.729 -42.593 1.00 34.23 71 VAL D N 1
ATOM 8277 C CA . VAL D 1 91 ? 20.212 -61.873 -43.140 1.00 34.49 71 VAL D CA 1
ATOM 8278 C C . VAL D 1 91 ? 19.923 -61.462 -44.569 1.00 34.21 71 VAL D C 1
ATOM 8279 O O . VAL D 1 91 ? 20.086 -62.261 -45.486 1.00 37.92 71 VAL D O 1
ATOM 8283 N N . ALA D 1 92 ? 19.510 -60.212 -44.754 1.00 33.55 72 ALA D N 1
ATOM 8284 C CA . ALA D 1 92 ? 19.194 -59.679 -46.078 1.00 37.14 72 ALA D CA 1
ATOM 8285 C C . ALA D 1 92 ? 20.087 -58.500 -46.456 1.00 38.61 72 ALA D C 1
ATOM 8286 O O . ALA D 1 92 ? 19.604 -57.440 -46.855 1.00 35.99 72 ALA D O 1
ATOM 8288 N N . THR D 1 93 ? 21.392 -58.704 -46.337 1.00 47.50 73 THR D N 1
ATOM 8289 C CA . THR D 1 93 ? 22.381 -57.660 -46.573 1.00 53.67 73 THR D CA 1
ATOM 8290 C C . THR D 1 93 ? 23.206 -57.994 -47.819 1.00 59.86 73 THR D C 1
ATOM 8291 O O . THR D 1 93 ? 23.104 -59.111 -48.327 1.00 60.73 73 THR D O 1
ATOM 8295 N N . PRO D 1 94 ? 24.008 -57.030 -48.326 1.00 66.53 74 PRO D N 1
ATOM 8296 C CA . PRO D 1 94 ? 24.923 -57.294 -49.447 1.00 67.34 74 PRO D CA 1
ATOM 8297 C C . PRO D 1 94 ? 25.739 -58.577 -49.291 1.00 67.07 74 PRO D C 1
ATOM 8298 O O . PRO D 1 94 ? 26.122 -58.927 -48.169 1.00 66.53 74 PRO D O 1
ATOM 8302 N N . ALA D 1 95 ? 25.996 -59.248 -50.416 1.00 60.24 75 ALA D N 1
ATOM 8303 C CA . ALA D 1 95 ? 26.550 -60.608 -50.448 1.00 55.99 75 ALA D CA 1
ATOM 8304 C C . ALA D 1 95 ? 27.831 -60.794 -49.637 1.00 52.26 75 ALA D C 1
ATOM 8305 O O . ALA D 1 95 ? 27.990 -61.800 -48.941 1.00 47.38 75 ALA D O 1
ATOM 8307 N N . ALA D 1 96 ? 28.744 -59.833 -49.743 1.00 52.93 76 ALA D N 1
ATOM 8308 C CA . ALA D 1 96 ? 30.017 -59.903 -49.032 1.00 50.62 76 ALA D CA 1
ATOM 8309 C C . ALA D 1 96 ? 29.814 -59.908 -47.528 1.00 52.54 76 ALA D C 1
ATOM 8310 O O . ALA D 1 96 ? 30.538 -60.581 -46.797 1.00 54.63 76 ALA D O 1
ATOM 8312 N N . THR D 1 97 ? 28.814 -59.157 -47.076 1.00 52.97 77 THR D N 1
ATOM 8313 C CA . THR D 1 97 ? 28.562 -58.967 -45.653 1.00 50.94 77 THR D CA 1
ATOM 8314 C C . THR D 1 97 ? 27.946 -60.193 -44.989 1.00 51.31 77 THR D C 1
ATOM 8315 O O . THR D 1 97 ? 27.886 -60.272 -43.769 1.00 56.13 77 THR D O 1
ATOM 8319 N N . HIS D 1 98 ? 27.495 -61.152 -45.790 1.00 51.06 78 HIS D N 1
ATOM 8320 C CA . HIS D 1 98 ? 26.785 -62.314 -45.257 1.00 48.72 78 HIS D CA 1
ATOM 8321 C C . HIS D 1 98 ? 27.632 -63.143 -44.295 1.00 51.71 78 HIS D C 1
ATOM 8322 O O . HIS D 1 98 ? 27.213 -63.391 -43.172 1.00 53.73 78 HIS D O 1
ATOM 8329 N N . GLU D 1 99 ? 28.821 -63.557 -44.722 1.00 53.32 79 GLU D N 1
ATOM 8330 C CA . GLU D 1 99 ? 29.664 -64.432 -43.899 1.00 56.94 79 GLU D CA 1
ATOM 8331 C C . GLU D 1 99 ? 30.031 -63.843 -42.526 1.00 52.78 79 GLU D C 1
ATOM 8332 O O . GLU D 1 99 ? 30.026 -64.577 -41.538 1.00 52.92 79 GLU D O 1
ATOM 8338 N N . PRO D 1 100 ? 30.370 -62.538 -42.452 1.00 50.72 80 PRO D N 1
ATOM 8339 C CA . PRO D 1 100 ? 30.536 -61.981 -41.104 1.00 48.99 80 PRO D CA 1
ATOM 8340 C C . PRO D 1 100 ? 29.249 -62.091 -40.286 1.00 46.41 80 PRO D C 1
ATOM 8341 O O . PRO D 1 100 ? 29.202 -62.764 -39.246 1.00 47.91 80 PRO D O 1
ATOM 8345 N N . ILE D 1 101 ? 28.211 -61.428 -40.791 1.00 38.57 81 ILE D N 1
ATOM 8346 C CA . ILE D 1 101 ? 26.932 -61.339 -40.120 1.00 34.68 81 ILE D CA 1
ATOM 8347 C C . ILE D 1 101 ? 26.381 -62.715 -39.772 1.00 38.90 81 ILE D C 1
ATOM 8348 O O . ILE D 1 101 ? 25.952 -62.949 -38.650 1.00 41.86 81 ILE D O 1
ATOM 8353 N N . ALA D 1 102 ? 26.437 -63.649 -40.706 1.00 38.56 82 ALA D N 1
ATOM 8354 C CA . ALA D 1 102 ? 25.942 -64.988 -40.411 1.00 40.64 82 ALA D CA 1
ATOM 8355 C C . ALA D 1 102 ? 26.771 -65.689 -39.333 1.00 41.30 82 ALA D C 1
ATOM 8356 O O . ALA D 1 102 ? 26.224 -66.384 -38.486 1.00 41.51 82 ALA D O 1
ATOM 8358 N N . ALA D 1 103 ? 28.088 -65.507 -39.359 1.00 43.37 83 ALA D N 1
ATOM 8359 C CA . ALA D 1 103 ? 28.958 -66.153 -38.375 1.00 43.07 83 ALA D CA 1
ATOM 8360 C C . ALA D 1 103 ? 28.725 -65.609 -36.963 1.00 41.82 83 ALA D C 1
ATOM 8361 O O . ALA D 1 103 ? 28.671 -66.374 -35.995 1.00 38.75 83 ALA D O 1
ATOM 8363 N N . GLN D 1 104 ? 28.579 -64.290 -36.851 1.00 44.81 84 GLN D N 1
ATOM 8364 C CA . GLN D 1 104 ? 28.217 -63.670 -35.577 1.00 48.71 84 GLN D CA 1
ATOM 8365 C C . GLN D 1 104 ? 26.885 -64.196 -35.049 1.00 46.96 84 GLN D C 1
ATOM 8366 O O . GLN D 1 104 ? 26.776 -64.542 -33.877 1.00 48.85 84 GLN D O 1
ATOM 8372 N N . VAL D 1 105 ? 25.879 -64.258 -35.925 1.00 47.84 85 VAL D N 1
ATOM 8373 C CA . VAL D 1 105 ? 24.551 -64.749 -35.558 1.00 43.90 85 VAL D CA 1
ATOM 8374 C C . VAL D 1 105 ? 24.606 -66.188 -35.062 1.00 39.53 85 VAL D C 1
ATOM 8375 O O . VAL D 1 105 ? 23.964 -66.543 -34.079 1.00 37.58 85 VAL D O 1
ATOM 8379 N N . ILE D 1 106 ? 25.378 -67.017 -35.750 1.00 40.37 86 ILE D N 1
ATOM 8380 C CA . ILE D 1 106 ? 25.537 -68.412 -35.364 1.00 42.31 86 ILE D CA 1
ATOM 8381 C C . ILE D 1 106 ? 26.357 -68.554 -34.081 1.00 46.99 86 ILE D C 1
ATOM 8382 O O . ILE D 1 106 ? 26.116 -69.458 -33.277 1.00 46.93 86 ILE D O 1
ATOM 8387 N N . ALA D 1 107 ? 27.329 -67.660 -33.891 1.00 57.07 87 ALA D N 1
ATOM 8388 C CA . ALA D 1 107 ? 28.136 -67.666 -32.672 1.00 57.24 87 ALA D CA 1
ATOM 8389 C C . ALA D 1 107 ? 27.257 -67.362 -31.461 1.00 58.30 87 ALA D C 1
ATOM 8390 O O . ALA D 1 107 ? 27.395 -67.987 -30.410 1.00 61.60 87 ALA D O 1
ATOM 8392 N N . ALA D 1 108 ? 26.326 -66.430 -31.629 1.00 50.19 88 ALA D N 1
ATOM 8393 C CA . ALA D 1 108 ? 25.427 -66.051 -30.543 1.00 43.37 88 ALA D CA 1
ATOM 8394 C C . ALA D 1 108 ? 24.295 -67.047 -30.338 1.00 41.63 88 ALA D C 1
ATOM 8395 O O . ALA D 1 108 ? 23.359 -66.778 -29.598 1.00 44.04 88 ALA D O 1
ATOM 8397 N N . GLY D 1 109 ? 24.378 -68.192 -31.004 1.00 43.03 89 GLY D N 1
ATOM 8398 C CA . GLY D 1 109 ? 23.449 -69.283 -30.771 1.00 42.23 89 GLY D CA 1
ATOM 8399 C C . GLY D 1 109 ? 22.072 -69.171 -31.406 1.00 40.96 89 GLY D C 1
ATOM 8400 O O . GLY D 1 109 ? 21.168 -69.929 -31.042 1.00 36.50 89 GLY D O 1
ATOM 8401 N N . ARG D 1 110 ? 21.907 -68.245 -32.352 1.00 44.07 90 ARG D N 1
ATOM 8402 C CA . ARG D 1 110 ? 20.617 -68.072 -33.034 1.00 44.11 90 ARG D CA 1
ATOM 8403 C C . ARG D 1 110 ? 20.551 -68.784 -34.371 1.00 41.10 90 ARG D C 1
ATOM 8404 O O . ARG D 1 110 ? 21.549 -68.922 -35.070 1.00 42.59 90 ARG D O 1
ATOM 8412 N N . ASN D 1 111 ? 19.354 -69.223 -34.727 1.00 40.24 91 ASN D N 1
ATOM 8413 C CA . ASN D 1 111 ? 19.097 -69.746 -36.057 1.00 37.54 91 ASN D CA 1
ATOM 8414 C C . ASN D 1 111 ? 19.154 -68.639 -37.074 1.00 32.54 91 ASN D C 1
ATOM 8415 O O . ASN D 1 111 ? 18.844 -67.495 -36.766 1.00 30.19 91 ASN D O 1
ATOM 8420 N N . VAL D 1 112 ? 19.561 -68.970 -38.291 1.00 31.18 92 VAL D N 1
ATOM 8421 C CA . VAL D 1 112 ? 19.751 -67.929 -39.284 1.00 30.91 92 VAL D CA 1
ATOM 8422 C C . VAL D 1 112 ? 19.320 -68.382 -40.680 1.00 29.72 92 VAL D C 1
ATOM 8423 O O . VAL D 1 112 ? 19.484 -69.548 -41.070 1.00 28.14 92 VAL D O 1
ATOM 8427 N N . LEU D 1 113 ? 18.720 -67.440 -41.401 1.00 29.94 93 LEU D N 1
ATOM 8428 C CA . LEU D 1 113 ? 18.390 -67.604 -42.800 1.00 26.95 93 LEU D CA 1
ATOM 8429 C C . LEU D 1 113 ? 19.195 -66.575 -43.557 1.00 29.18 93 LEU D C 1
ATOM 8430 O O . LEU D 1 113 ? 19.002 -65.382 -43.354 1.00 26.44 93 LEU D O 1
ATOM 8435 N N . VAL D 1 114 ? 20.113 -67.034 -44.409 1.00 28.78 94 VAL D N 1
ATOM 8436 C CA . VAL D 1 114 ? 20.938 -66.118 -45.182 1.00 27.96 94 VAL D CA 1
ATOM 8437 C C . VAL D 1 114 ? 20.428 -66.015 -46.606 1.00 31.31 94 VAL D C 1
ATOM 8438 O O . VAL D 1 114 ? 20.252 -67.022 -47.279 1.00 29.81 94 VAL D O 1
ATOM 8442 N N . GLU D 1 115 ? 20.188 -64.796 -47.065 1.00 31.76 95 GLU D N 1
ATOM 8443 C CA . GLU D 1 115 ? 19.827 -64.566 -48.451 1.00 37.60 95 GLU D CA 1
ATOM 8444 C C . GLU D 1 115 ? 20.865 -65.135 -49.419 1.00 42.15 95 GLU D C 1
ATOM 8445 O O . GLU D 1 115 ? 21.976 -65.458 -49.012 1.00 46.00 95 GLU D O 1
ATOM 8451 N N . LYS D 1 116 ? 20.496 -65.243 -50.697 1.00 45.87 96 LYS D N 1
ATOM 8452 C CA . LYS D 1 116 ? 21.347 -65.860 -51.721 1.00 48.29 96 LYS D CA 1
ATOM 8453 C C . LYS D 1 116 ? 22.628 -65.050 -51.931 1.00 54.46 96 LYS D C 1
ATOM 8454 O O . LYS D 1 116 ? 22.701 -63.904 -51.496 1.00 56.10 96 LYS D O 1
ATOM 8460 N N . PRO D 1 117 ? 23.570 -65.579 -52.727 1.00 62.37 97 PRO D N 1
ATOM 8461 C CA . PRO D 1 117 ? 24.946 -65.763 -52.292 1.00 62.58 97 PRO D CA 1
ATOM 8462 C C . PRO D 1 117 ? 25.030 -66.062 -50.809 1.00 63.13 97 PRO D C 1
ATOM 8463 O O . PRO D 1 117 ? 25.110 -65.122 -50.017 1.00 64.49 97 PRO D O 1
ATOM 8467 N N . LEU D 1 118 ? 24.977 -67.347 -50.445 1.00 62.24 98 LEU D N 1
ATOM 8468 C CA . LEU D 1 118 ? 25.247 -67.768 -49.071 1.00 58.03 98 LEU D CA 1
ATOM 8469 C C . LEU D 1 118 ? 26.563 -67.133 -48.652 1.00 57.04 98 LEU D C 1
ATOM 8470 O O . LEU D 1 118 ? 26.601 -66.272 -47.772 1.00 58.76 98 LEU D O 1
ATOM 8475 N N . VAL D 1 119 ? 27.630 -67.560 -49.321 1.00 55.08 99 VAL D N 1
ATOM 8476 C CA . VAL D 1 119 ? 28.942 -66.935 -49.229 1.00 54.87 99 VAL D CA 1
ATOM 8477 C C . VAL D 1 119 ? 29.627 -67.041 -50.583 1.00 52.88 99 VAL D C 1
ATOM 8478 O O . VAL D 1 119 ? 29.384 -67.983 -51.324 1.00 51.84 99 VAL D O 1
ATOM 8482 N N . LEU D 1 120 ? 30.484 -66.075 -50.896 1.00 58.80 100 LEU D N 1
ATOM 8483 C CA . LEU D 1 120 ? 31.164 -66.023 -52.189 1.00 59.55 100 LEU D CA 1
ATOM 8484 C C . LEU D 1 120 ? 32.362 -66.964 -52.258 1.00 58.81 100 LEU D C 1
ATOM 8485 O O . LEU D 1 120 ? 33.257 -66.758 -53.066 1.00 60.62 100 LEU D O 1
ATOM 8490 N N . SER D 1 121 ? 32.375 -67.995 -51.420 1.00 55.96 101 SER D N 1
ATOM 8491 C CA . SER D 1 121 ? 33.528 -68.879 -51.307 1.00 55.73 101 SER D CA 1
ATOM 8492 C C . SER D 1 121 ? 33.150 -70.228 -50.729 1.00 53.44 101 SER D C 1
ATOM 8493 O O . SER D 1 121 ? 32.468 -70.299 -49.715 1.00 58.49 101 SER D O 1
ATOM 8496 N N . THR D 1 122 ? 33.610 -71.294 -51.366 1.00 44.81 102 THR D N 1
ATOM 8497 C CA . THR D 1 122 ? 33.296 -72.641 -50.919 1.00 45.97 102 THR D CA 1
ATOM 8498 C C . THR D 1 122 ? 33.731 -72.877 -49.476 1.00 50.39 102 THR D C 1
ATOM 8499 O O . THR D 1 122 ? 33.004 -73.485 -48.694 1.00 53.81 102 THR D O 1
ATOM 8503 N N . GLY D 1 123 ? 34.919 -72.394 -49.131 1.00 52.05 103 GLY D N 1
ATOM 8504 C CA . GLY D 1 123 ? 35.485 -72.646 -47.824 1.00 49.22 103 GLY D CA 1
ATOM 8505 C C . GLY D 1 123 ? 34.597 -72.100 -46.734 1.00 50.40 103 GLY D C 1
ATOM 8506 O O . GLY D 1 123 ? 34.341 -72.767 -45.735 1.00 48.04 103 GLY D O 1
ATOM 8507 N N . HIS D 1 124 ? 34.112 -70.885 -46.944 1.00 52.22 104 HIS D N 1
ATOM 8508 C CA . HIS D 1 124 ? 33.281 -70.221 -45.956 1.00 55.82 104 HIS D CA 1
ATOM 8509 C C . HIS D 1 124 ? 31.944 -70.926 -45.811 1.00 56.84 104 HIS D C 1
ATOM 8510 O O . HIS D 1 124 ? 31.345 -70.935 -44.738 1.00 58.68 104 HIS D O 1
ATOM 8517 N N . ALA D 1 125 ? 31.495 -71.540 -46.899 1.00 57.53 105 ALA D N 1
ATOM 8518 C CA . ALA D 1 125 ? 30.210 -72.216 -46.911 1.00 50.96 105 ALA D CA 1
ATOM 8519 C C . ALA D 1 125 ? 30.228 -73.428 -46.011 1.00 45.44 105 ALA D C 1
ATOM 8520 O O . ALA D 1 125 ? 29.289 -73.635 -45.251 1.00 43.28 105 ALA D O 1
ATOM 8522 N N . ARG D 1 126 ? 31.286 -74.228 -46.092 1.00 42.70 106 ARG D N 1
ATOM 8523 C CA . ARG D 1 126 ? 31.370 -75.434 -45.271 1.00 47.97 106 ARG D CA 1
ATOM 8524 C C . ARG D 1 126 ? 31.749 -75.029 -43.862 1.00 47.74 106 ARG D C 1
ATOM 8525 O O . ARG D 1 126 ? 31.502 -75.761 -42.909 1.00 47.81 106 ARG D O 1
ATOM 8533 N N . GLN D 1 127 ? 32.347 -73.848 -43.751 1.00 54.90 107 GLN D N 1
ATOM 8534 C CA . GLN D 1 127 ? 32.743 -73.282 -42.468 1.00 60.79 107 GLN D CA 1
ATOM 8535 C C . GLN D 1 127 ? 31.497 -72.853 -41.711 1.00 58.57 107 GLN D C 1
ATOM 8536 O O . GLN D 1 127 ? 31.248 -73.308 -40.595 1.00 60.87 107 GLN D O 1
ATOM 8542 N N . LEU D 1 128 ? 30.705 -71.993 -42.344 1.00 53.25 108 LEU D N 1
ATOM 8543 C CA . LEU D 1 128 ? 29.410 -71.598 -41.813 1.00 49.70 108 LEU D CA 1
ATOM 8544 C C . LEU D 1 128 ? 28.524 -72.797 -41.491 1.00 46.29 108 LEU D C 1
ATOM 8545 O O . LEU D 1 128 ? 27.796 -72.776 -40.507 1.00 50.28 108 LEU D O 1
ATOM 8550 N N . ALA D 1 129 ? 28.584 -73.841 -42.314 1.00 41.27 109 ALA D N 1
ATOM 8551 C CA . ALA D 1 129 ? 27.751 -75.019 -42.083 1.00 38.49 109 ALA D CA 1
ATOM 8552 C C . ALA D 1 129 ? 28.258 -75.798 -40.900 1.00 41.96 109 ALA D C 1
ATOM 8553 O O . ALA D 1 129 ? 27.481 -76.371 -40.144 1.00 46.80 109 ALA D O 1
ATOM 8555 N N . ALA D 1 130 ? 29.574 -75.847 -40.758 1.00 42.60 110 ALA D N 1
ATOM 8556 C CA . ALA D 1 130 ? 30.165 -76.546 -39.636 1.00 41.41 110 ALA D CA 1
ATOM 8557 C C . ALA D 1 130 ? 29.801 -75.783 -38.379 1.00 36.89 110 ALA D C 1
ATOM 8558 O O . ALA D 1 130 ? 29.472 -76.372 -37.358 1.00 41.88 110 ALA D O 1
ATOM 8560 N N . ALA D 1 131 ? 29.833 -74.460 -38.471 1.00 34.55 111 ALA D N 1
ATOM 8561 C CA . ALA D 1 131 ? 29.487 -73.622 -37.327 1.00 40.56 111 ALA D CA 1
ATOM 8562 C C . ALA D 1 131 ? 28.001 -73.697 -36.943 1.00 47.61 111 ALA D C 1
ATOM 8563 O O . ALA D 1 131 ? 27.652 -73.496 -35.792 1.00 51.15 111 ALA D O 1
ATOM 8565 N N . ALA D 1 132 ? 27.117 -73.970 -37.895 1.00 47.44 112 ALA D N 1
ATOM 8566 C CA . ALA D 1 132 ? 25.704 -74.079 -37.556 1.00 44.66 112 ALA D CA 1
ATOM 8567 C C . ALA D 1 132 ? 25.438 -75.378 -36.822 1.00 45.96 112 ALA D C 1
ATOM 8568 O O . ALA D 1 132 ? 24.708 -75.405 -35.837 1.00 44.62 112 ALA D O 1
ATOM 8570 N N . HIS D 1 133 ? 26.052 -76.448 -37.305 1.00 45.13 113 HIS D N 1
ATOM 8571 C CA . HIS D 1 133 ? 25.922 -77.763 -36.704 1.00 53.35 113 HIS D CA 1
ATOM 8572 C C . HIS D 1 133 ? 26.598 -77.784 -35.325 1.00 60.90 113 HIS D C 1
ATOM 8573 O O . HIS D 1 133 ? 26.058 -78.380 -34.380 1.00 58.69 113 HIS D O 1
ATOM 8580 N N . GLU D 1 134 ? 27.770 -77.139 -35.248 1.00 71.69 114 GLU D N 1
ATOM 8581 C CA . GLU D 1 134 ? 28.371 -76.663 -34.002 1.00 81.98 114 GLU D CA 1
ATOM 8582 C C . GLU D 1 134 ? 27.380 -76.386 -32.889 1.00 70.61 114 GLU D C 1
ATOM 8583 O O . GLU D 1 134 ? 27.409 -76.988 -31.817 1.00 67.54 114 GLU D O 1
ATOM 8589 N N . ARG D 1 135 ? 26.513 -75.434 -33.178 1.00 64.63 115 ARG D N 1
ATOM 8590 C CA . ARG D 1 135 ? 25.718 -74.733 -32.202 1.00 61.82 115 ARG D CA 1
ATOM 8591 C C . ARG D 1 135 ? 24.368 -75.400 -32.021 1.00 60.52 115 ARG D C 1
ATOM 8592 O O . ARG D 1 135 ? 23.608 -75.027 -31.142 1.00 63.95 115 ARG D O 1
ATOM 8600 N N . GLY D 1 136 ? 24.077 -76.394 -32.854 1.00 56.51 116 GLY D N 1
ATOM 8601 C CA . GLY D 1 136 ? 22.783 -77.052 -32.841 1.00 53.86 116 GLY D CA 1
ATOM 8602 C C . GLY D 1 136 ? 21.656 -76.158 -33.328 1.00 50.89 116 GLY D C 1
ATOM 8603 O O . GLY D 1 136 ? 20.512 -76.288 -32.886 1.00 52.27 116 GLY D O 1
ATOM 8604 N N . VAL D 1 137 ? 21.984 -75.248 -34.242 1.00 46.64 117 VAL D N 1
ATOM 8605 C CA . VAL D 1 137 ? 21.006 -74.317 -34.797 1.00 45.57 117 VAL D CA 1
ATOM 8606 C C . VAL D 1 137 ? 20.699 -74.586 -36.275 1.00 47.20 117 VAL D C 1
ATOM 8607 O O . VAL D 1 137 ? 21.401 -75.355 -36.935 1.00 50.94 117 VAL D O 1
ATOM 8611 N N . VAL D 1 138 ? 19.642 -73.950 -36.783 1.00 42.24 118 VAL D N 1
ATOM 8612 C CA . VAL D 1 138 ? 19.261 -74.083 -38.184 1.00 37.39 118 VAL D CA 1
ATOM 8613 C C . VAL D 1 138 ? 19.955 -73.038 -39.047 1.00 37.57 118 VAL D C 1
ATOM 8614 O O . VAL D 1 138 ? 19.877 -71.849 -38.753 1.00 38.75 118 VAL D O 1
ATOM 8618 N N . LEU D 1 139 ? 20.635 -73.486 -40.103 1.00 34.27 119 LEU D N 1
ATOM 8619 C CA . LEU D 1 139 ? 21.132 -72.589 -41.151 1.00 36.26 119 LEU D CA 1
ATOM 8620 C C . LEU D 1 139 ? 20.422 -72.874 -42.467 1.00 38.92 119 LEU D C 1
ATOM 8621 O O . LEU D 1 139 ? 20.348 -74.016 -42.918 1.00 38.74 119 LEU D O 1
ATOM 8626 N N . ALA D 1 140 ? 19.908 -71.817 -43.080 1.00 36.14 120 ALA D N 1
ATOM 8627 C CA . ALA D 1 140 ? 19.090 -71.950 -44.262 1.00 32.70 120 ALA D CA 1
ATOM 8628 C C . ALA D 1 140 ? 19.422 -70.830 -45.215 1.00 32.75 120 ALA D C 1
ATOM 8629 O O . ALA D 1 140 ? 19.795 -69.737 -44.786 1.00 35.06 120 ALA D O 1
ATOM 8631 N N . HIS D 1 141 ? 19.293 -71.104 -46.509 1.00 33.71 121 HIS D N 1
ATOM 8632 C CA . HIS D 1 141 ? 19.593 -70.098 -47.520 1.00 33.96 121 HIS D CA 1
ATOM 8633 C C . HIS D 1 141 ? 18.356 -69.683 -48.328 1.00 28.49 121 HIS D C 1
ATOM 8634 O O . HIS D 1 141 ? 17.377 -70.414 -48.439 1.00 27.20 121 HIS D O 1
ATOM 8641 N N . GLY D 1 142 ? 18.416 -68.488 -48.890 1.00 28.62 122 GLY D N 1
ATOM 8642 C CA . GLY D 1 142 ? 17.275 -67.911 -49.563 1.00 32.14 122 GLY D CA 1
ATOM 8643 C C . GLY D 1 142 ? 17.054 -68.328 -51.005 1.00 36.78 122 GLY D C 1
ATOM 8644 O O . GLY D 1 142 ? 16.768 -67.483 -51.850 1.00 42.79 122 GLY D O 1
ATOM 8645 N N . GLY D 1 143 ? 17.177 -69.620 -51.288 1.00 33.70 123 GLY D N 1
ATOM 8646 C CA . GLY D 1 143 ? 16.757 -70.157 -52.570 1.00 35.92 123 GLY D CA 1
ATOM 8647 C C . GLY D 1 143 ? 15.243 -70.320 -52.657 1.00 31.56 123 GLY D C 1
ATOM 8648 O O . GLY D 1 143 ? 14.720 -71.404 -52.473 1.00 33.60 123 GLY D O 1
ATOM 8649 N N . ASN D 1 144 ? 14.537 -69.237 -52.951 1.00 21.62 124 ASN D N 1
ATOM 8650 C CA . ASN D 1 144 ? 13.079 -69.232 -52.861 1.00 25.52 124 ASN D CA 1
ATOM 8651 C C . ASN D 1 144 ? 12.345 -69.982 -53.966 1.00 28.37 124 ASN D C 1
ATOM 8652 O O . ASN D 1 144 ? 11.301 -70.578 -53.707 1.00 21.59 124 ASN D O 1
ATOM 8657 N N . PHE D 1 145 ? 12.889 -69.969 -55.182 1.00 24.55 125 PHE D N 1
ATOM 8658 C CA . PHE D 1 145 ? 12.140 -70.487 -56.318 1.00 24.19 125 PHE D CA 1
ATOM 8659 C C . PHE D 1 145 ? 11.977 -71.998 -56.249 1.00 22.03 125 PHE D C 1
ATOM 8660 O O . PHE D 1 145 ? 11.073 -72.525 -56.860 1.00 22.08 125 PHE D O 1
ATOM 8668 N N . VAL D 1 146 ? 12.790 -72.703 -55.470 1.00 22.00 126 VAL D N 1
ATOM 8669 C CA . VAL D 1 146 ? 12.531 -74.143 -55.306 1.00 25.43 126 VAL D CA 1
ATOM 8670 C C . VAL D 1 146 ? 11.344 -74.395 -54.370 1.00 24.83 126 VAL D C 1
ATOM 8671 O O . VAL D 1 146 ? 10.944 -75.532 -54.154 1.00 28.32 126 VAL D O 1
ATOM 8675 N N . TYR D 1 147 ? 10.774 -73.328 -53.831 1.00 21.70 127 TYR D N 1
ATOM 8676 C CA . TYR D 1 147 ? 9.593 -73.450 -52.989 1.00 23.82 127 TYR D CA 1
ATOM 8677 C C . TYR D 1 147 ? 8.350 -72.908 -53.693 1.00 26.48 127 TYR D C 1
ATOM 8678 O O . TYR D 1 147 ? 7.254 -72.958 -53.146 1.00 25.03 127 TYR D O 1
ATOM 8687 N N . ALA D 1 148 ? 8.530 -72.358 -54.888 1.00 21.67 128 ALA D N 1
ATOM 8688 C CA . ALA D 1 148 ? 7.415 -71.797 -55.641 1.00 21.68 128 ALA D CA 1
ATOM 8689 C C . ALA D 1 148 ? 6.422 -72.879 -56.054 1.00 21.73 128 ALA D C 1
ATOM 8690 O O . ALA D 1 148 ? 6.804 -73.877 -56.626 1.00 24.97 128 ALA D O 1
ATOM 8692 N N . PRO D 1 149 ? 5.140 -72.668 -55.752 1.00 22.10 129 PRO D N 1
ATOM 8693 C CA . PRO D 1 149 ? 4.054 -73.638 -55.942 1.00 21.63 129 PRO D CA 1
ATOM 8694 C C . PRO D 1 149 ? 3.988 -74.231 -57.359 1.00 23.39 129 PRO D C 1
ATOM 8695 O O . PRO D 1 149 ? 3.802 -75.428 -57.518 1.00 25.60 129 PRO D O 1
ATOM 8699 N N . LYS D 1 150 ? 4.158 -73.395 -58.370 1.00 21.97 130 LYS D N 1
ATOM 8700 C CA . LYS D 1 150 ? 4.186 -73.858 -59.752 1.00 27.98 130 LYS D CA 1
ATOM 8701 C C . LYS D 1 150 ? 5.378 -74.773 -60.011 1.00 22.34 130 LYS D C 1
ATOM 8702 O O . LYS D 1 150 ? 5.242 -75.773 -60.687 1.00 22.59 130 LYS D O 1
ATOM 8708 N N . PHE D 1 151 ? 6.541 -74.443 -59.452 1.00 22.84 131 PHE D N 1
ATOM 8709 C CA . PHE D 1 151 ? 7.748 -75.236 -59.689 1.00 22.43 131 PHE D CA 1
ATOM 8710 C C . PHE D 1 151 ? 7.722 -76.540 -58.916 1.00 22.38 131 PHE D C 1
ATOM 8711 O O . PHE D 1 151 ? 8.193 -77.562 -59.416 1.00 22.53 131 PHE D O 1
ATOM 8719 N N . VAL D 1 152 ? 7.166 -76.510 -57.707 1.00 22.17 132 VAL D N 1
ATOM 8720 C CA . VAL D 1 152 ? 7.028 -77.714 -56.889 1.00 22.11 132 VAL D CA 1
ATOM 8721 C C . VAL D 1 152 ? 6.177 -78.728 -57.629 1.00 22.21 132 VAL D C 1
ATOM 8722 O O . VAL D 1 152 ? 6.517 -79.902 -57.704 1.00 22.30 132 VAL D O 1
ATOM 8726 N N . ARG D 1 153 ? 5.070 -78.264 -58.196 1.00 22.21 133 ARG D N 1
ATOM 8727 C CA . ARG D 1 153 ? 4.264 -79.111 -59.055 1.00 22.33 133 ARG D CA 1
ATOM 8728 C C . ARG D 1 153 ? 5.036 -79.633 -60.284 1.00 22.59 133 ARG D C 1
ATOM 8729 O O . ARG D 1 153 ? 4.952 -80.809 -60.613 1.00 24.55 133 ARG D O 1
ATOM 8737 N N . ALA D 1 154 ? 5.812 -78.786 -60.950 1.00 26.59 134 ALA D N 1
ATOM 8738 C CA . ALA D 1 154 ? 6.585 -79.252 -62.108 1.00 22.94 134 ALA D CA 1
ATOM 8739 C C . ALA D 1 154 ? 7.621 -80.283 -61.675 1.00 22.98 134 ALA D C 1
ATOM 8740 O O . ALA D 1 154 ? 7.858 -81.287 -62.360 1.00 23.15 134 ALA D O 1
ATOM 8742 N N . HIS D 1 155 ? 8.212 -80.054 -60.515 1.00 22.82 135 HIS D N 1
ATOM 8743 C CA . HIS D 1 155 ? 9.213 -80.978 -60.004 1.00 22.99 135 HIS D CA 1
ATOM 8744 C C . HIS D 1 155 ? 8.612 -82.350 -59.674 1.00 22.83 135 HIS D C 1
ATOM 8745 O O . HIS D 1 155 ? 9.258 -83.368 -59.812 1.00 31.77 135 HIS D O 1
ATOM 8752 N N . GLU D 1 156 ? 7.360 -82.372 -59.260 1.00 22.70 136 GLU D N 1
ATOM 8753 C CA . GLU D 1 156 ? 6.682 -83.630 -58.996 1.00 29.68 136 GLU D CA 1
ATOM 8754 C C . GLU D 1 156 ? 6.419 -84.409 -60.292 1.00 29.53 136 GLU D C 1
ATOM 8755 O O . GLU D 1 156 ? 6.549 -85.628 -60.331 1.00 28.20 136 GLU D O 1
ATOM 8761 N N . LEU D 1 157 ? 6.048 -83.712 -61.357 1.00 23.01 137 LEU D N 1
ATOM 8762 C CA . LEU D 1 157 ? 5.851 -84.381 -62.633 1.00 23.24 137 LEU D CA 1
ATOM 8763 C C . LEU D 1 157 ? 7.180 -84.856 -63.197 1.00 23.43 137 LEU D C 1
ATOM 8764 O O . LEU D 1 157 ? 7.255 -85.916 -63.802 1.00 27.02 137 LEU D O 1
ATOM 8769 N N . ALA D 1 158 ? 8.227 -84.070 -62.991 1.00 23.42 138 ALA D N 1
ATOM 8770 C CA . ALA D 1 158 ? 9.539 -84.412 -63.507 1.00 23.60 138 ALA D CA 1
ATOM 8771 C C . ALA D 1 158 ? 10.164 -85.602 -62.787 1.00 27.79 138 ALA D C 1
ATOM 8772 O O . ALA D 1 158 ? 11.146 -86.166 -63.260 1.00 30.33 138 ALA D O 1
ATOM 8774 N N . ALA D 1 159 ? 9.602 -85.987 -61.650 1.00 28.59 139 ALA D N 1
ATOM 8775 C CA . ALA D 1 159 ? 10.161 -87.078 -60.853 1.00 26.42 139 ALA D CA 1
ATOM 8776 C C . ALA D 1 159 ? 9.499 -88.419 -61.188 1.00 29.48 139 ALA D C 1
ATOM 8777 O O . ALA D 1 159 ? 9.948 -89.466 -60.738 1.00 34.05 139 ALA D O 1
ATOM 8779 N N . ASP D 1 160 ? 8.424 -88.373 -61.971 1.00 31.51 140 ASP D N 1
ATOM 8780 C CA . ASP D 1 160 ? 7.756 -89.573 -62.473 1.00 30.12 140 ASP D CA 1
ATOM 8781 C C . ASP D 1 160 ? 8.659 -90.260 -63.501 1.00 33.54 140 ASP D C 1
ATOM 8782 O O . ASP D 1 160 ? 8.710 -89.870 -64.662 1.00 35.32 140 ASP D O 1
ATOM 8787 N N . ARG D 1 161 ? 9.383 -91.287 -63.072 1.00 36.46 141 ARG D N 1
ATOM 8788 C CA . ARG D 1 161 ? 10.369 -91.902 -63.945 1.00 33.62 141 ARG D CA 1
ATOM 8789 C C . ARG D 1 161 ? 9.758 -92.638 -65.126 1.00 31.80 141 ARG D C 1
ATOM 8790 O O . ARG D 1 161 ? 10.389 -92.772 -66.160 1.00 29.02 141 ARG D O 1
ATOM 8798 N N . GLU D 1 162 ? 8.530 -93.110 -64.978 1.00 32.08 142 GLU D N 1
ATOM 8799 C CA . GLU D 1 162 ? 7.891 -93.850 -66.049 1.00 28.81 142 GLU D CA 1
ATOM 8800 C C . GLU D 1 162 ? 7.385 -92.910 -67.135 1.00 30.86 142 GLU D C 1
ATOM 8801 O O . GLU D 1 162 ? 7.398 -93.258 -68.309 1.00 34.02 142 GLU D O 1
ATOM 8803 N N . ALA D 1 163 ? 6.951 -91.716 -66.740 1.00 27.92 143 ALA D N 1
ATOM 8804 C CA . ALA D 1 163 ? 6.404 -90.741 -67.681 1.00 24.47 143 ALA D CA 1
ATOM 8805 C C . ALA D 1 163 ? 7.468 -90.108 -68.559 1.00 27.10 143 ALA D C 1
ATOM 8806 O O . ALA D 1 163 ? 7.220 -89.829 -69.733 1.00 26.77 143 ALA D O 1
ATOM 8808 N N . LEU D 1 164 ? 8.641 -89.879 -67.981 1.00 24.62 144 LEU D N 1
ATOM 8809 C CA . LEU D 1 164 ? 9.697 -89.131 -68.643 1.00 27.91 144 LEU D CA 1
ATOM 8810 C C . LEU D 1 164 ? 10.845 -89.964 -69.215 1.00 30.58 144 LEU D C 1
ATOM 8811 O O . LEU D 1 164 ? 11.647 -89.448 -69.990 1.00 29.52 144 LEU D O 1
ATOM 8816 N N . GLY D 1 165 ? 10.938 -91.230 -68.814 1.00 30.80 145 GLY D N 1
ATOM 8817 C CA . GLY D 1 165 ? 12.071 -92.066 -69.170 1.00 25.20 145 GLY D CA 1
ATOM 8818 C C . GLY D 1 165 ? 13.402 -91.579 -68.622 1.00 36.61 145 GLY D C 1
ATOM 8819 O O . GLY D 1 165 ? 13.513 -91.122 -67.483 1.00 37.33 145 GLY D O 1
ATOM 8820 N N . THR D 1 166 ? 14.438 -91.676 -69.433 1.00 37.10 146 THR D N 1
ATOM 8821 C CA . THR D 1 166 ? 15.746 -91.206 -69.000 1.00 34.67 146 THR D CA 1
ATOM 8822 C C . THR D 1 166 ? 15.844 -89.726 -69.286 1.00 34.54 146 THR D C 1
ATOM 8823 O O . THR D 1 166 ? 15.707 -89.305 -70.433 1.00 30.05 146 THR D O 1
ATOM 8827 N N . VAL D 1 167 ? 16.080 -88.945 -68.241 1.00 30.78 147 VAL D N 1
ATOM 8828 C CA . VAL D 1 167 ? 16.179 -87.505 -68.366 1.00 29.17 147 VAL D CA 1
ATOM 8829 C C . VAL D 1 167 ? 17.570 -87.125 -68.848 1.00 31.64 147 VAL D C 1
ATOM 8830 O O . VAL D 1 167 ? 18.566 -87.546 -68.271 1.00 35.39 147 VAL D O 1
ATOM 8834 N N . HIS D 1 168 ? 17.640 -86.334 -69.913 1.00 27.76 148 HIS D N 1
ATOM 8835 C CA . HIS D 1 168 ? 18.926 -85.981 -70.493 1.00 25.59 148 HIS D CA 1
ATOM 8836 C C . HIS D 1 168 ? 19.162 -84.488 -70.489 1.00 25.52 148 HIS D C 1
ATOM 8837 O O . HIS D 1 168 ? 20.256 -84.022 -70.771 1.00 25.62 148 HIS D O 1
ATOM 8844 N N . SER D 1 169 ? 18.140 -83.720 -70.156 1.00 29.14 149 SER D N 1
ATOM 8845 C CA . SER D 1 169 ? 18.265 -82.294 -70.350 1.00 30.44 149 SER D CA 1
ATOM 8846 C C . SER D 1 169 ? 17.463 -81.480 -69.358 1.00 25.00 149 SER D C 1
ATOM 8847 O O . SER D 1 169 ? 16.311 -81.774 -69.074 1.00 24.89 149 SER D O 1
ATOM 8850 N N . VAL D 1 170 ? 18.085 -80.442 -68.826 1.00 24.89 150 VAL D N 1
ATOM 8851 C CA . VAL D 1 170 ? 17.351 -79.485 -68.043 1.00 24.64 150 VAL D CA 1
ATOM 8852 C C . VAL D 1 170 ? 17.850 -78.116 -68.434 1.00 24.67 150 VAL D C 1
ATOM 8853 O O . VAL D 1 170 ? 19.021 -77.932 -68.719 1.00 27.74 150 VAL D O 1
ATOM 8857 N N . ARG D 1 171 ? 16.949 -77.156 -68.491 1.00 24.56 151 ARG D N 1
ATOM 8858 C CA . ARG D 1 171 ? 17.352 -75.804 -68.787 1.00 24.57 151 ARG D CA 1
ATOM 8859 C C . ARG D 1 171 ? 16.559 -74.801 -67.971 1.00 24.31 151 ARG D C 1
ATOM 8860 O O . ARG D 1 171 ? 15.337 -74.842 -67.902 1.00 24.23 151 ARG D O 1
ATOM 8868 N N . VAL D 1 172 ? 17.285 -73.893 -67.353 1.00 24.20 152 VAL D N 1
ATOM 8869 C CA . VAL D 1 172 ? 16.679 -72.811 -66.624 1.00 23.97 152 VAL D CA 1
ATOM 8870 C C . VAL D 1 172 ? 17.134 -71.525 -67.254 1.00 24.05 152 VAL D C 1
ATOM 8871 O O . VAL D 1 172 ? 18.307 -71.334 -67.481 1.00 25.54 152 VAL D O 1
ATOM 8875 N N . ALA D 1 173 ? 16.198 -70.647 -67.552 1.00 23.99 153 ALA D N 1
ATOM 8876 C CA . ALA D 1 173 ? 16.528 -69.346 -68.096 1.00 24.04 153 ALA D CA 1
ATOM 8877 C C . ALA D 1 173 ? 15.986 -68.263 -67.177 1.00 23.79 153 ALA D C 1
ATOM 8878 O O . ALA D 1 173 ? 14.822 -68.284 -66.807 1.00 25.82 153 ALA D O 1
ATOM 8880 N N . PHE D 1 174 ? 16.843 -67.331 -66.792 1.00 23.73 154 PHE D N 1
ATOM 8881 C CA . PHE D 1 174 ? 16.443 -66.271 -65.881 1.00 23.58 154 PHE D CA 1
ATOM 8882 C C . PHE D 1 174 ? 16.936 -64.935 -66.439 1.00 23.55 154 PHE D C 1
ATOM 8883 O O . PHE D 1 174 ? 18.120 -64.656 -66.495 1.00 23.61 154 PHE D O 1
ATOM 8891 N N . ARG D 1 175 ? 15.980 -64.143 -66.897 1.00 23.53 155 ARG D N 1
ATOM 8892 C CA . ARG D 1 175 ? 16.224 -62.862 -67.537 1.00 27.56 155 ARG D CA 1
ATOM 8893 C C . ARG D 1 175 ? 15.572 -61.718 -66.765 1.00 28.76 155 ARG D C 1
ATOM 8894 O O . ARG D 1 175 ? 14.397 -61.802 -66.427 1.00 31.37 155 ARG D O 1
ATOM 8902 N N . THR D 1 176 ? 16.342 -60.665 -66.491 1.00 26.20 156 THR D N 1
ATOM 8903 C CA . THR D 1 176 ? 15.838 -59.392 -65.936 1.00 28.53 156 THR D CA 1
ATOM 8904 C C . THR D 1 176 ? 16.456 -58.203 -66.653 1.00 31.11 156 THR D C 1
ATOM 8905 O O . THR D 1 176 ? 17.370 -58.353 -67.458 1.00 32.99 156 THR D O 1
ATOM 8909 N N . SER D 1 177 ? 15.990 -57.010 -66.317 1.00 30.58 157 SER D N 1
ATOM 8910 C CA . SER D 1 177 ? 16.506 -55.808 -66.945 1.00 31.57 157 SER D CA 1
ATOM 8911 C C . SER D 1 177 ? 17.612 -55.213 -66.090 1.00 36.91 157 SER D C 1
ATOM 8912 O O . SER D 1 177 ? 18.124 -54.136 -66.373 1.00 43.62 157 SER D O 1
ATOM 8915 N N . GLY D 1 178 ? 17.975 -55.923 -65.037 1.00 32.30 158 GLY D N 1
ATOM 8916 C CA . GLY D 1 178 ? 19.129 -55.548 -64.258 1.00 36.30 158 GLY D CA 1
ATOM 8917 C C . GLY D 1 178 ? 18.774 -55.065 -62.875 1.00 41.77 158 GLY D C 1
ATOM 8918 O O . GLY D 1 178 ? 17.636 -54.744 -62.593 1.00 39.54 158 GLY D O 1
ATOM 8919 N N . PRO D 1 179 ? 19.768 -55.005 -61.997 1.00 52.87 159 PRO D N 1
ATOM 8920 C CA . PRO D 1 179 ? 19.482 -54.655 -60.612 1.00 63.19 159 PRO D CA 1
ATOM 8921 C C . PRO D 1 179 ? 19.315 -53.154 -60.441 1.00 71.64 159 PRO D C 1
ATOM 8922 O O . PRO D 1 179 ? 19.848 -52.379 -61.241 1.00 69.79 159 PRO D O 1
ATOM 8926 N N . ASP D 1 180 ? 18.582 -52.767 -59.398 1.00 93.09 160 ASP D N 1
ATOM 8927 C CA . ASP D 1 180 ? 18.297 -51.366 -59.103 1.00 103.21 160 ASP D CA 1
ATOM 8928 C C . ASP D 1 180 ? 19.458 -50.694 -58.368 1.00 103.37 160 ASP D C 1
ATOM 8929 O O . ASP D 1 180 ? 19.949 -49.644 -58.788 1.00 104.69 160 ASP D O 1
ATOM 8934 N N . THR D 1 181 ? 19.887 -51.315 -57.271 1.00 92.36 161 THR D N 1
ATOM 8935 C CA . THR D 1 181 ? 20.914 -50.757 -56.398 1.00 82.29 161 THR D CA 1
ATOM 8936 C C . THR D 1 181 ? 22.327 -51.040 -56.923 1.00 78.44 161 THR D C 1
ATOM 8937 O O . THR D 1 181 ? 22.556 -52.037 -57.611 1.00 77.59 161 THR D O 1
ATOM 8941 N N . ASP D 1 182 ? 23.270 -50.162 -56.586 1.00 77.26 162 ASP D N 1
ATOM 8942 C CA . ASP D 1 182 ? 24.591 -50.166 -57.216 1.00 80.07 162 ASP D CA 1
ATOM 8943 C C . ASP D 1 182 ? 25.551 -51.241 -56.709 1.00 74.17 162 ASP D C 1
ATOM 8944 O O . ASP D 1 182 ? 26.427 -51.686 -57.454 1.00 77.32 162 ASP D O 1
ATOM 8949 N N . TRP D 1 183 ? 25.405 -51.665 -55.457 1.00 68.11 163 TRP D N 1
ATOM 8950 C CA . TRP D 1 183 ? 26.324 -52.661 -54.913 1.00 63.38 163 TRP D CA 1
ATOM 8951 C C . TRP D 1 183 ? 26.253 -53.972 -55.705 1.00 59.63 163 TRP D C 1
ATOM 8952 O O . TRP D 1 183 ? 27.190 -54.771 -55.672 1.00 56.25 163 TRP D O 1
ATOM 8963 N N . PHE D 1 184 ? 25.153 -54.176 -56.429 1.00 60.62 164 PHE D N 1
ATOM 8964 C CA . PHE D 1 184 ? 24.987 -55.364 -57.265 1.00 59.95 164 PHE D CA 1
ATOM 8965 C C . PHE D 1 184 ? 25.998 -55.411 -58.399 1.00 57.99 164 PHE D C 1
ATOM 8966 O O . PHE D 1 184 ? 26.441 -56.488 -58.802 1.00 58.56 164 PHE D O 1
ATOM 8974 N N . ARG D 1 185 ? 26.364 -54.241 -58.911 1.00 55.38 165 ARG D N 1
ATOM 8975 C CA . ARG D 1 185 ? 27.341 -54.177 -59.985 1.00 54.72 165 ARG D CA 1
ATOM 8976 C C . ARG D 1 185 ? 28.766 -54.012 -59.469 1.00 53.58 165 ARG D C 1
ATOM 8977 O O . ARG D 1 185 ? 29.642 -53.585 -60.208 1.00 55.83 165 ARG D O 1
ATOM 8985 N N . SER D 1 186 ? 28.996 -54.377 -58.210 1.00 55.13 166 SER D N 1
ATOM 8986 C CA . SER D 1 186 ? 30.316 -54.266 -57.591 1.00 58.43 166 SER D CA 1
ATOM 8987 C C . SER D 1 186 ? 30.862 -55.634 -57.183 1.00 56.15 166 SER D C 1
ATOM 8988 O O . SER D 1 186 ? 30.274 -56.330 -56.361 1.00 55.90 166 SER D O 1
ATOM 8991 N N . LYS D 1 187 ? 32.006 -55.994 -57.754 1.00 55.29 167 LYS D N 1
ATOM 8992 C CA . LYS D 1 187 ? 32.598 -57.321 -57.597 1.00 57.84 167 LYS D CA 1
ATOM 8993 C C . LYS D 1 187 ? 32.996 -57.611 -56.161 1.00 57.43 167 LYS D C 1
ATOM 8994 O O . LYS D 1 187 ? 33.035 -58.768 -55.736 1.00 57.45 167 LYS D O 1
ATOM 9000 N N . ALA D 1 188 ? 33.300 -56.547 -55.425 1.00 56.58 168 ALA D N 1
ATOM 9001 C CA . ALA D 1 188 ? 33.803 -56.667 -54.071 1.00 58.74 168 ALA D CA 1
ATOM 9002 C C . ALA D 1 188 ? 32.669 -56.877 -53.059 1.00 59.84 168 ALA D C 1
ATOM 9003 O O . ALA D 1 188 ? 32.790 -57.682 -52.137 1.00 63.05 168 ALA D O 1
ATOM 9005 N N . THR D 1 189 ? 31.564 -56.165 -53.244 1.00 57.91 169 THR D N 1
ATOM 9006 C CA . THR D 1 189 ? 30.425 -56.276 -52.340 1.00 59.00 169 THR D CA 1
ATOM 9007 C C . THR D 1 189 ? 29.418 -57.356 -52.769 1.00 55.40 169 THR D C 1
ATOM 9008 O O . THR D 1 189 ? 28.824 -58.032 -51.928 1.00 53.98 169 THR D O 1
ATOM 9012 N N . ALA D 1 190 ? 29.235 -57.514 -54.077 1.00 54.63 170 ALA D N 1
ATOM 9013 C CA . ALA D 1 190 ? 28.282 -58.482 -54.611 1.00 52.01 170 ALA D CA 1
ATOM 9014 C C . ALA D 1 190 ? 28.914 -59.845 -54.877 1.00 50.62 170 ALA D C 1
ATOM 9015 O O . ALA D 1 190 ? 28.247 -60.868 -54.785 1.00 47.97 170 ALA D O 1
ATOM 9017 N N . GLY D 1 191 ? 30.200 -59.854 -55.217 1.00 52.06 171 GLY D N 1
ATOM 9018 C CA . GLY D 1 191 ? 30.903 -61.092 -55.508 1.00 51.44 171 GLY D CA 1
ATOM 9019 C C . GLY D 1 191 ? 30.695 -61.614 -56.922 1.00 51.15 171 GLY D C 1
ATOM 9020 O O . GLY D 1 191 ? 31.112 -62.726 -57.254 1.00 49.59 171 GLY D O 1
ATOM 9021 N N . GLY D 1 192 ? 30.047 -60.812 -57.760 1.00 53.21 172 GLY D N 1
ATOM 9022 C CA . GLY D 1 192 ? 29.793 -61.197 -59.136 1.00 54.25 172 GLY D CA 1
ATOM 9023 C C . GLY D 1 192 ? 28.605 -60.466 -59.722 1.00 50.75 172 GLY D C 1
ATOM 9024 O O . GLY D 1 192 ? 27.956 -59.674 -59.041 1.00 53.90 172 GLY D O 1
ATOM 9025 N N . GLY D 1 193 ? 28.328 -60.728 -60.995 1.00 49.39 173 GLY D N 1
ATOM 9026 C CA . GLY D 1 193 ? 27.210 -60.108 -61.682 1.00 40.80 173 GLY D CA 1
ATOM 9027 C C . GLY D 1 193 ? 26.053 -61.062 -61.843 1.00 31.94 173 GLY D C 1
ATOM 9028 O O . GLY D 1 193 ? 25.684 -61.751 -60.896 1.00 31.51 173 GLY D O 1
ATOM 9029 N N . ALA D 1 194 ? 25.510 -61.115 -63.058 1.00 28.72 174 ALA D N 1
ATOM 9030 C CA . ALA D 1 194 ? 24.339 -61.921 -63.383 1.00 26.13 174 ALA D CA 1
ATOM 9031 C C . ALA D 1 194 ? 24.507 -63.386 -62.998 1.00 26.23 174 ALA D C 1
ATOM 9032 O O . ALA D 1 194 ? 23.561 -64.034 -62.552 1.00 28.56 174 ALA D O 1
ATOM 9034 N N . LEU D 1 195 ? 25.720 -63.901 -63.160 1.00 26.21 175 LEU D N 1
ATOM 9035 C CA . LEU D 1 195 ? 26.015 -65.302 -62.866 1.00 28.69 175 LEU D CA 1
ATOM 9036 C C . LEU D 1 195 ? 25.871 -65.608 -61.382 1.00 29.94 175 LEU D C 1
ATOM 9037 O O . LEU D 1 195 ? 25.677 -66.746 -60.977 1.00 34.87 175 LEU D O 1
ATOM 9042 N N . THR D 1 196 ? 25.974 -64.579 -60.563 1.00 29.80 176 THR D N 1
ATOM 9043 C CA . THR D 1 196 ? 25.840 -64.753 -59.131 1.00 29.88 176 THR D CA 1
ATOM 9044 C C . THR D 1 196 ? 24.415 -64.432 -58.704 1.00 27.26 176 THR D C 1
ATOM 9045 O O . THR D 1 196 ? 23.750 -65.236 -58.074 1.00 27.51 176 THR D O 1
ATOM 9049 N N . ASP D 1 197 ? 23.965 -63.248 -59.087 1.00 22.73 177 ASP D N 1
ATOM 9050 C CA . ASP D 1 197 ? 22.653 -62.752 -58.758 1.00 32.83 177 ASP D CA 1
ATOM 9051 C C . ASP D 1 197 ? 21.547 -63.692 -59.226 1.00 30.10 177 ASP D C 1
ATOM 9052 O O . ASP D 1 197 ? 20.752 -64.170 -58.434 1.00 26.50 177 ASP D O 1
ATOM 9057 N N . LEU D 1 198 ? 21.504 -63.946 -60.528 1.00 29.89 178 LEU D N 1
ATOM 9058 C CA . LEU D 1 198 ? 20.474 -64.801 -61.093 1.00 24.64 178 LEU D CA 1
ATOM 9059 C C . LEU D 1 198 ? 20.935 -66.231 -61.178 1.00 27.26 178 LEU D C 1
ATOM 9060 O O . LEU D 1 198 ? 20.136 -67.144 -61.096 1.00 27.90 178 LEU D O 1
ATOM 9065 N N . GLY D 1 199 ? 22.236 -66.414 -61.357 1.00 28.26 179 GLY D N 1
ATOM 9066 C CA . GLY D 1 199 ? 22.780 -67.727 -61.617 1.00 23.27 179 GLY D CA 1
ATOM 9067 C C . GLY D 1 199 ? 22.723 -68.642 -60.426 1.00 23.14 179 GLY D C 1
ATOM 9068 O O . GLY D 1 199 ? 22.693 -69.859 -60.601 1.00 26.25 179 GLY D O 1
ATOM 9069 N N . TRP D 1 200 ? 22.738 -68.070 -59.222 1.00 22.93 180 TRP D N 1
ATOM 9070 C CA . TRP D 1 200 ? 22.476 -68.840 -58.005 1.00 31.00 180 TRP D CA 1
ATOM 9071 C C . TRP D 1 200 ? 21.173 -69.637 -58.133 1.00 22.75 180 TRP D C 1
ATOM 9072 O O . TRP D 1 200 ? 21.155 -70.832 -57.913 1.00 28.73 180 TRP D O 1
ATOM 9083 N N . HIS D 1 201 ? 20.094 -68.968 -58.506 1.00 22.69 181 HIS D N 1
ATOM 9084 C CA . HIS D 1 201 ? 18.783 -69.616 -58.641 1.00 28.18 181 HIS D CA 1
ATOM 9085 C C . HIS D 1 201 ? 18.710 -70.652 -59.750 1.00 28.20 181 HIS D C 1
ATOM 9086 O O . HIS D 1 201 ? 18.121 -71.720 -59.586 1.00 27.12 181 HIS D O 1
ATOM 9093 N N . ALA D 1 202 ? 19.297 -70.313 -60.888 1.00 25.24 182 ALA D N 1
ATOM 9094 C CA . ALA D 1 202 ? 19.264 -71.182 -62.048 1.00 23.29 182 ALA D CA 1
ATOM 9095 C C . ALA D 1 202 ? 19.982 -72.500 -61.789 1.00 23.37 182 ALA D C 1
ATOM 9096 O O . ALA D 1 202 ? 19.488 -73.573 -62.139 1.00 25.51 182 ALA D O 1
ATOM 9098 N N . VAL D 1 203 ? 21.149 -72.432 -61.164 1.00 23.35 183 VAL D N 1
ATOM 9099 C CA . VAL D 1 203 ? 21.855 -73.658 -60.821 1.00 23.42 183 VAL D CA 1
ATOM 9100 C C . VAL D 1 203 ? 21.094 -74.452 -59.769 1.00 23.25 183 VAL D C 1
ATOM 9101 O O . VAL D 1 203 ? 21.024 -75.679 -59.840 1.00 28.76 183 VAL D O 1
ATOM 9105 N N . GLU D 1 204 ? 20.509 -73.769 -58.797 1.00 23.02 184 GLU D N 1
ATOM 9106 C CA . GLU D 1 204 ? 19.765 -74.501 -57.775 1.00 30.94 184 GLU D CA 1
ATOM 9107 C C . GLU D 1 204 ? 18.535 -75.178 -58.391 1.00 22.91 184 GLU D C 1
ATOM 9108 O O . GLU D 1 204 ? 18.280 -76.353 -58.140 1.00 29.33 184 GLU D O 1
ATOM 9114 N N . LEU D 1 205 ? 17.808 -74.458 -59.240 1.00 22.94 185 LEU D N 1
ATOM 9115 C CA . LEU D 1 205 ? 16.660 -75.038 -59.930 1.00 23.00 185 LEU D CA 1
ATOM 9116 C C . LEU D 1 205 ? 17.030 -76.236 -60.813 1.00 23.22 185 LEU D C 1
ATOM 9117 O O . LEU D 1 205 ? 16.376 -77.279 -60.707 1.00 23.22 185 LEU D O 1
ATOM 9122 N N . CYS D 1 206 ? 18.078 -76.102 -61.643 1.00 23.41 186 CYS D N 1
ATOM 9123 C CA . CYS D 1 206 ? 18.547 -77.203 -62.520 1.00 23.65 186 CYS D CA 1
ATOM 9124 C C . CYS D 1 206 ? 18.835 -78.455 -61.730 1.00 23.61 186 CYS D C 1
ATOM 9125 O O . CYS D 1 206 ? 18.411 -79.550 -62.069 1.00 32.65 186 CYS D O 1
ATOM 9128 N N . ARG D 1 207 ? 19.601 -78.259 -60.674 1.00 23.49 187 ARG D N 1
ATOM 9129 C CA . ARG D 1 207 ? 20.043 -79.325 -59.808 1.00 30.22 187 ARG D CA 1
ATOM 9130 C C . ARG D 1 207 ? 18.857 -80.045 -59.184 1.00 23.32 187 ARG D C 1
ATOM 9131 O O . ARG D 1 207 ? 18.728 -81.268 -59.239 1.00 30.75 187 ARG D O 1
ATOM 9139 N N . TRP D 1 208 ? 17.983 -79.250 -58.600 1.00 23.12 188 TRP D N 1
ATOM 9140 C CA . TRP D 1 208 ? 16.789 -79.735 -57.935 1.00 22.97 188 TRP D CA 1
ATOM 9141 C C . TRP D 1 208 ? 15.854 -80.491 -58.878 1.00 26.36 188 TRP D C 1
ATOM 9142 O O . TRP D 1 208 ? 15.343 -81.553 -58.529 1.00 26.14 188 TRP D O 1
ATOM 9153 N N . MET D 1 209 ? 15.661 -79.978 -60.095 1.00 26.26 189 MET D N 1
ATOM 9154 C CA . MET D 1 209 ? 14.731 -80.624 -61.023 1.00 23.34 189 MET D CA 1
ATOM 9155 C C . MET D 1 209 ? 15.172 -82.023 -61.419 1.00 23.51 189 MET D C 1
ATOM 9156 O O . MET D 1 209 ? 14.346 -82.836 -61.801 1.00 23.56 189 MET D O 1
ATOM 9161 N N . LEU D 1 210 ? 16.463 -82.318 -61.299 1.00 24.86 190 LEU D N 1
ATOM 9162 C CA . LEU D 1 210 ? 16.970 -83.659 -61.601 1.00 29.40 190 LEU D CA 1
ATOM 9163 C C . LEU D 1 210 ? 17.094 -84.586 -60.390 1.00 31.81 190 LEU D C 1
ATOM 9164 O O . LEU D 1 210 ? 17.589 -85.697 -60.523 1.00 33.63 190 LEU D O 1
ATOM 9169 N N . GLY D 1 211 ? 16.680 -84.136 -59.210 1.00 32.97 191 GLY D N 1
ATOM 9170 C CA . GLY D 1 211 ? 16.797 -84.971 -58.029 1.00 31.00 191 GLY D CA 1
ATOM 9171 C C . GLY D 1 211 ? 18.137 -84.805 -57.343 1.00 33.10 191 GLY D C 1
ATOM 9172 O O . GLY D 1 211 ? 18.596 -85.709 -56.666 1.00 37.45 191 GLY D O 1
ATOM 9173 N N . LYS D 1 212 ? 18.748 -83.635 -57.523 1.00 34.22 192 LYS D N 1
ATOM 9174 C CA . LYS D 1 212 ? 20.023 -83.276 -56.901 1.00 35.82 192 LYS D CA 1
ATOM 9175 C C . LYS D 1 212 ? 21.176 -84.258 -57.133 1.00 39.50 192 LYS D C 1
ATOM 9176 O O . LYS D 1 212 ? 21.779 -84.739 -56.177 1.00 40.28 192 LYS D O 1
ATOM 9182 N N . PRO D 1 213 ? 21.509 -84.540 -58.402 1.00 35.46 193 PRO D N 1
ATOM 9183 C CA . PRO D 1 213 ? 22.644 -85.428 -58.622 1.00 32.19 193 PRO D CA 1
ATOM 9184 C C . PRO D 1 213 ? 23.970 -84.673 -58.566 1.00 32.61 193 PRO D C 1
ATOM 9185 O O . PRO D 1 213 ? 23.991 -83.439 -58.586 1.00 31.62 193 PRO D O 1
ATOM 9189 N N . ALA D 1 214 ? 25.065 -85.418 -58.459 1.00 33.18 194 ALA D N 1
ATOM 9190 C CA . ALA D 1 214 ? 26.399 -84.827 -58.379 1.00 34.52 194 ALA D CA 1
ATOM 9191 C C . ALA D 1 214 ? 26.777 -84.182 -59.704 1.00 36.94 194 ALA D C 1
ATOM 9192 O O . ALA D 1 214 ? 26.478 -84.708 -60.766 1.00 35.66 194 ALA D O 1
ATOM 9194 N N . ILE D 1 215 ? 27.437 -83.038 -59.625 1.00 37.00 195 ILE D N 1
ATOM 9195 C CA . ILE D 1 215 ? 27.919 -82.340 -60.800 1.00 34.72 195 ILE D CA 1
ATOM 9196 C C . ILE D 1 215 ? 29.335 -82.781 -61.148 1.00 38.55 195 ILE D C 1
ATOM 9197 O O . ILE D 1 215 ? 30.237 -82.685 -60.327 1.00 44.67 195 ILE D O 1
ATOM 9202 N N . ARG D 1 216 ? 29.515 -83.275 -62.369 1.00 39.89 196 ARG D N 1
ATOM 9203 C CA . ARG D 1 216 ? 30.810 -83.756 -62.827 1.00 39.03 196 ARG D CA 1
ATOM 9204 C C . ARG D 1 216 ? 31.698 -82.657 -63.446 1.00 34.89 196 ARG D C 1
ATOM 9205 O O . ARG D 1 216 ? 32.911 -82.659 -63.251 1.00 32.09 196 ARG D O 1
ATOM 9213 N N . ALA D 1 217 ? 31.109 -81.719 -64.180 1.00 31.00 197 ALA D N 1
ATOM 9214 C CA . ALA D 1 217 ? 31.905 -80.685 -64.839 1.00 30.78 197 ALA D CA 1
ATOM 9215 C C . ALA D 1 217 ? 31.070 -79.492 -65.250 1.00 25.21 197 ALA D C 1
ATOM 9216 O O . ALA D 1 217 ? 29.860 -79.587 -65.387 1.00 25.14 197 ALA D O 1
ATOM 9218 N N . VAL D 1 218 ? 31.734 -78.367 -65.465 1.00 25.23 198 VAL D N 1
ATOM 9219 C CA . VAL D 1 218 ? 31.050 -77.127 -65.791 1.00 25.15 198 VAL D CA 1
ATOM 9220 C C . VAL D 1 218 ? 31.782 -76.380 -66.909 1.00 28.88 198 VAL D C 1
ATOM 9221 O O . VAL D 1 218 ? 32.994 -76.249 -66.880 1.00 27.39 198 VAL D O 1
ATOM 9225 N N . THR D 1 219 ? 31.039 -75.909 -67.903 1.00 26.63 199 THR D N 1
ATOM 9226 C CA . THR D 1 219 ? 31.584 -74.993 -68.899 1.00 29.46 199 THR D CA 1
ATOM 9227 C C . THR D 1 219 ? 30.774 -73.716 -68.846 1.00 28.63 199 THR D C 1
ATOM 9228 O O . THR D 1 219 ? 29.576 -73.774 -68.633 1.00 30.11 199 THR D O 1
ATOM 9232 N N . ALA D 1 220 ? 31.402 -72.562 -69.039 1.00 25.46 200 ALA D N 1
ATOM 9233 C CA . ALA D 1 220 ? 30.659 -71.322 -68.913 1.00 25.30 200 ALA D CA 1
ATOM 9234 C C . ALA D 1 220 ? 31.179 -70.205 -69.802 1.00 25.44 200 ALA D C 1
ATOM 9235 O O . ALA D 1 220 ? 32.339 -70.209 -70.202 1.00 30.37 200 ALA D O 1
ATOM 9237 N N . CYS D 1 221 ? 30.301 -69.250 -70.099 1.00 31.38 201 CYS D N 1
ATOM 9238 C CA . CYS D 1 221 ? 30.646 -68.069 -70.881 1.00 35.20 201 CYS D CA 1
ATOM 9239 C C . CYS D 1 221 ? 29.930 -66.807 -70.367 1.00 34.90 201 CYS D C 1
ATOM 9240 O O . CYS D 1 221 ? 28.741 -66.840 -70.076 1.00 34.90 201 CYS D O 1
ATOM 9243 N N . THR D 1 222 ? 30.671 -65.703 -70.269 1.00 34.41 202 THR D N 1
ATOM 9244 C CA . THR D 1 222 ? 30.161 -64.448 -69.728 1.00 31.92 202 THR D CA 1
ATOM 9245 C C . THR D 1 222 ? 30.444 -63.219 -70.589 1.00 38.27 202 THR D C 1
ATOM 9246 O O . THR D 1 222 ? 31.351 -63.212 -71.410 1.00 43.23 202 THR D O 1
ATOM 9250 N N . ARG D 1 223 ? 29.663 -62.168 -70.354 1.00 36.89 203 ARG D N 1
ATOM 9251 C CA . ARG D 1 223 ? 29.809 -60.883 -71.029 1.00 36.18 203 ARG D CA 1
ATOM 9252 C C . ARG D 1 223 ? 29.457 -59.713 -70.133 1.00 33.47 203 ARG D C 1
ATOM 9253 O O . ARG D 1 223 ? 28.415 -59.724 -69.486 1.00 33.11 203 ARG D O 1
ATOM 9261 N N . GLN D 1 224 ? 30.302 -58.690 -70.112 1.00 35.39 204 GLN D N 1
ATOM 9262 C CA . GLN D 1 224 ? 29.899 -57.415 -69.542 1.00 37.98 204 GLN D CA 1
ATOM 9263 C C . GLN D 1 224 ? 29.412 -56.534 -70.685 1.00 42.13 204 GLN D C 1
ATOM 9264 O O . GLN D 1 224 ? 30.091 -56.382 -71.687 1.00 45.88 204 GLN D O 1
ATOM 9270 N N . LEU D 1 225 ? 28.210 -55.990 -70.543 1.00 51.39 205 LEU D N 1
ATOM 9271 C CA . LEU D 1 225 ? 27.614 -55.129 -71.565 1.00 53.06 205 LEU D CA 1
ATOM 9272 C C . LEU D 1 225 ? 27.549 -53.702 -71.083 1.00 55.42 205 LEU D C 1
ATOM 9273 O O . LEU D 1 225 ? 27.789 -52.768 -71.836 1.00 55.48 205 LEU D O 1
ATOM 9278 N N . SER D 1 226 ? 27.190 -53.560 -69.814 1.00 57.45 206 SER D N 1
ATOM 9279 C CA . SER D 1 226 ? 27.116 -52.274 -69.138 1.00 64.15 206 SER D CA 1
ATOM 9280 C C . SER D 1 226 ? 28.492 -51.672 -68.870 1.00 67.31 206 SER D C 1
ATOM 9281 O O . SER D 1 226 ? 29.408 -52.359 -68.410 1.00 68.82 206 SER D O 1
ATOM 9284 N N . ALA D 1 227 ? 28.627 -50.381 -69.149 1.00 75.39 207 ALA D N 1
ATOM 9285 C CA . ALA D 1 227 ? 29.852 -49.653 -68.840 1.00 79.24 207 ALA D CA 1
ATOM 9286 C C . ALA D 1 227 ? 30.036 -49.508 -67.324 1.00 80.87 207 ALA D C 1
ATOM 9287 O O . ALA D 1 227 ? 31.143 -49.247 -66.846 1.00 84.88 207 ALA D O 1
ATOM 9289 N N . ALA D 1 228 ? 28.948 -49.687 -66.576 1.00 74.94 208 ALA D N 1
ATOM 9290 C CA . ALA D 1 228 ? 28.989 -49.592 -65.119 1.00 71.38 208 ALA D CA 1
ATOM 9291 C C . ALA D 1 228 ? 29.365 -50.914 -64.454 1.00 64.08 208 ALA D C 1
ATOM 9292 O O . ALA D 1 228 ? 28.896 -51.987 -64.842 1.00 63.80 208 ALA D O 1
ATOM 9294 N N . GLY D 1 229 ? 30.216 -50.821 -63.440 1.00 63.25 209 GLY D N 1
ATOM 9295 C CA . GLY D 1 229 ? 30.575 -51.972 -62.640 1.00 62.00 209 GLY D CA 1
ATOM 9296 C C . GLY D 1 229 ? 31.743 -52.754 -63.194 1.00 55.79 209 GLY D C 1
ATOM 9297 O O . GLY D 1 229 ? 32.294 -52.431 -64.246 1.00 55.20 209 GLY D O 1
ATOM 9298 N N . ASP D 1 230 ? 32.122 -53.794 -62.467 1.00 60.59 210 ASP D N 1
ATOM 9299 C CA . ASP D 1 230 ? 33.209 -54.671 -62.877 1.00 67.92 210 ASP D CA 1
ATOM 9300 C C . ASP D 1 230 ? 32.709 -56.115 -62.988 1.00 64.94 210 ASP D C 1
ATOM 9301 O O . ASP D 1 230 ? 33.479 -57.066 -62.844 1.00 71.43 210 ASP D O 1
ATOM 9306 N N . VAL D 1 231 ? 31.413 -56.268 -63.254 1.00 54.01 211 VAL D N 1
ATOM 9307 C CA . VAL D 1 231 ? 30.806 -57.591 -63.342 1.00 46.54 211 VAL D CA 1
ATOM 9308 C C . VAL D 1 231 ? 30.068 -57.811 -64.653 1.00 38.98 211 VAL D C 1
ATOM 9309 O O . VAL D 1 231 ? 29.727 -56.867 -65.354 1.00 37.35 211 VAL D O 1
ATOM 9313 N N . GLU D 1 232 ? 29.812 -59.078 -64.952 1.00 36.07 212 GLU D N 1
ATOM 9314 C CA . GLU D 1 232 ? 29.135 -59.492 -66.175 1.00 33.24 212 GLU D CA 1
ATOM 9315 C C . GLU D 1 232 ? 27.615 -59.283 -66.117 1.00 31.25 212 GLU D C 1
ATOM 9316 O O . GLU D 1 232 ? 27.027 -59.327 -65.043 1.00 27.81 212 GLU D O 1
ATOM 9322 N N . ASP D 1 233 ? 27.007 -59.065 -67.286 1.00 29.53 213 ASP D N 1
ATOM 9323 C CA . ASP D 1 233 ? 25.558 -58.865 -67.444 1.00 33.62 213 ASP D CA 1
ATOM 9324 C C . ASP D 1 233 ? 24.832 -60.094 -67.999 1.00 31.85 213 ASP D C 1
ATOM 9325 O O . ASP D 1 233 ? 23.626 -60.230 -67.829 1.00 33.52 213 ASP D O 1
ATOM 9330 N N . GLN D 1 234 ? 25.546 -60.945 -68.727 1.00 29.10 214 GLN D N 1
ATOM 9331 C CA . GLN D 1 234 ? 24.969 -62.198 -69.181 1.00 30.80 214 GLN D CA 1
ATOM 9332 C C . GLN D 1 234 ? 25.910 -63.356 -68.911 1.00 30.31 214 GLN D C 1
ATOM 9333 O O . GLN D 1 234 ? 27.106 -63.173 -68.712 1.00 32.06 214 GLN D O 1
ATOM 9339 N N . GLY D 1 235 ? 25.347 -64.552 -68.873 1.00 26.40 215 GLY D N 1
ATOM 9340 C CA . GLY D 1 235 ? 26.124 -65.747 -68.658 1.00 24.58 215 GLY D CA 1
ATOM 9341 C C . GLY D 1 235 ? 25.336 -66.957 -69.094 1.00 28.40 215 GLY D C 1
ATOM 9342 O O . GLY D 1 235 ? 24.112 -67.013 -68.918 1.00 24.56 215 GLY D O 1
ATOM 9343 N N . VAL D 1 236 ? 26.040 -67.918 -69.676 1.00 24.89 216 VAL D N 1
ATOM 9344 C CA . VAL D 1 236 ? 25.471 -69.211 -69.975 1.00 24.98 216 VAL D CA 1
ATOM 9345 C C . VAL D 1 236 ? 26.375 -70.261 -69.366 1.00 24.99 216 VAL D C 1
ATOM 9346 O O . VAL D 1 236 ? 27.570 -70.239 -69.581 1.00 27.41 216 VAL D O 1
ATOM 9350 N N . VAL D 1 237 ? 25.792 -71.166 -68.587 1.00 33.48 217 VAL D N 1
ATOM 9351 C CA . VAL D 1 237 ? 26.517 -72.248 -67.942 1.00 24.86 217 VAL D CA 1
ATOM 9352 C C . VAL D 1 237 ? 26.010 -73.591 -68.442 1.00 24.99 217 VAL D C 1
ATOM 9353 O O . VAL D 1 237 ? 24.808 -73.846 -68.460 1.00 28.65 217 VAL D O 1
ATOM 9357 N N . LEU D 1 238 ? 26.930 -74.443 -68.852 1.00 25.19 218 LEU D N 1
ATOM 9358 C CA . LEU D 1 238 ? 26.604 -75.785 -69.261 1.00 25.32 218 LEU D CA 1
ATOM 9359 C C . LEU D 1 238 ? 27.087 -76.742 -68.201 1.00 25.22 218 LEU D C 1
ATOM 9360 O O . LEU D 1 238 ? 28.262 -76.784 -67.888 1.00 29.25 218 LEU D O 1
ATOM 9365 N N . ILE D 1 239 ? 26.178 -77.524 -67.651 1.00 27.43 219 ILE D N 1
ATOM 9366 C CA . ILE D 1 239 ? 26.531 -78.414 -66.566 1.00 24.99 219 ILE D CA 1
ATOM 9367 C C . ILE D 1 239 ? 26.431 -79.851 -67.008 1.00 25.15 219 ILE D C 1
ATOM 9368 O O . ILE D 1 239 ? 25.423 -80.259 -67.547 1.00 34.86 219 ILE D O 1
ATOM 9373 N N . GLU D 1 240 ? 27.502 -80.605 -66.818 1.00 37.84 220 GLU D N 1
ATOM 9374 C CA . GLU D 1 240 ? 27.445 -82.040 -67.009 1.00 41.08 220 GLU D CA 1
ATOM 9375 C C . GLU D 1 240 ? 27.180 -82.710 -65.673 1.00 36.52 220 GLU D C 1
ATOM 9376 O O . GLU D 1 240 ? 28.024 -82.691 -64.796 1.00 32.43 220 GLU D O 1
ATOM 9382 N N . PHE D 1 241 ? 26.003 -83.297 -65.521 1.00 33.46 221 PHE D N 1
ATOM 9383 C CA . PHE D 1 241 ? 25.701 -84.082 -64.336 1.00 31.16 221 PHE D CA 1
ATOM 9384 C C . PHE D 1 241 ? 26.255 -85.498 -64.471 1.00 33.04 221 PHE D C 1
ATOM 9385 O O . PHE D 1 241 ? 26.443 -85.999 -65.580 1.00 29.76 221 PHE D O 1
ATOM 9393 N N . ALA D 1 242 ? 26.523 -86.127 -63.330 1.00 36.50 222 ALA D N 1
ATOM 9394 C CA . ALA D 1 242 ? 27.180 -87.432 -63.263 1.00 41.27 222 ALA D CA 1
ATOM 9395 C C . ALA D 1 242 ? 26.447 -88.502 -64.039 1.00 46.19 222 ALA D C 1
ATOM 9396 O O . ALA D 1 242 ? 27.048 -89.453 -64.513 1.00 51.27 222 ALA D O 1
ATOM 9398 N N . ASP D 1 243 ? 25.135 -88.348 -64.140 1.00 56.29 223 ASP D N 1
ATOM 9399 C CA . ASP D 1 243 ? 24.292 -89.259 -64.903 1.00 63.30 223 ASP D CA 1
ATOM 9400 C C . ASP D 1 243 ? 24.600 -89.184 -66.396 1.00 57.84 223 ASP D C 1
ATOM 9401 O O . ASP D 1 243 ? 24.378 -90.140 -67.138 1.00 59.45 223 ASP D O 1
ATOM 9406 N N . GLY D 1 244 ? 25.107 -88.034 -66.828 1.00 50.00 224 GLY D N 1
ATOM 9407 C CA . GLY D 1 244 ? 25.328 -87.764 -68.234 1.00 43.16 224 GLY D CA 1
ATOM 9408 C C . GLY D 1 244 ? 24.394 -86.690 -68.768 1.00 35.51 224 GLY D C 1
ATOM 9409 O O . GLY D 1 244 ? 24.540 -86.241 -69.900 1.00 39.73 224 GLY D O 1
ATOM 9410 N N . ALA D 1 245 ? 23.429 -86.281 -67.954 1.00 29.59 225 ALA D N 1
ATOM 9411 C CA . ALA D 1 245 ? 22.477 -85.256 -68.350 1.00 28.07 225 ALA D CA 1
ATOM 9412 C C . ALA D 1 245 ? 23.124 -83.887 -68.438 1.00 30.21 225 ALA D C 1
ATOM 9413 O O . ALA D 1 245 ? 24.020 -83.569 -67.676 1.00 32.38 225 ALA D O 1
ATOM 9415 N N . ILE D 1 246 ? 22.666 -83.078 -69.382 1.00 30.00 226 ILE D N 1
ATOM 9416 C CA . ILE D 1 246 ? 23.196 -81.732 -69.534 1.00 30.12 226 ILE D CA 1
ATOM 9417 C C . ILE D 1 246 ? 22.232 -80.678 -69.028 1.00 27.28 226 ILE D C 1
ATOM 9418 O O . ILE D 1 246 ? 21.069 -80.651 -69.408 1.00 26.33 226 ILE D O 1
ATOM 9423 N N . GLY D 1 247 ? 22.725 -79.810 -68.161 1.00 25.07 227 GLY D N 1
ATOM 9424 C CA . GLY D 1 247 ? 21.948 -78.675 -67.712 1.00 24.86 227 GLY D CA 1
ATOM 9425 C C . GLY D 1 247 ? 22.432 -77.402 -68.356 1.00 25.76 227 GLY D C 1
ATOM 9426 O O . GLY D 1 247 ? 23.629 -77.214 -68.556 1.00 29.20 227 GLY D O 1
ATOM 9427 N N . GLN D 1 248 ? 21.498 -76.532 -68.712 1.00 26.47 228 GLN D N 1
ATOM 9428 C CA . GLN D 1 248 ? 21.850 -75.188 -69.161 1.00 26.40 228 GLN D CA 1
ATOM 9429 C C . GLN D 1 248 ? 21.252 -74.146 -68.227 1.00 27.42 228 GLN D C 1
ATOM 9430 O O . GLN D 1 248 ? 20.073 -74.190 -67.890 1.00 32.10 228 GLN D O 1
ATOM 9436 N N . CYS D 1 249 ? 22.072 -73.201 -67.817 1.00 27.29 229 CYS D N 1
ATOM 9437 C CA . CYS D 1 249 ? 21.585 -72.050 -67.087 1.00 24.34 229 CYS D CA 1
ATOM 9438 C C . CYS D 1 249 ? 21.928 -70.831 -67.904 1.00 30.83 229 CYS D C 1
ATOM 9439 O O . CYS D 1 249 ? 23.093 -70.559 -68.180 1.00 33.32 229 CYS D O 1
ATOM 9442 N N . ASP D 1 250 ? 20.891 -70.124 -68.312 1.00 24.40 230 ASP D N 1
ATOM 9443 C CA . ASP D 1 250 ? 20.994 -68.957 -69.155 1.00 31.49 230 ASP D CA 1
ATOM 9444 C C . ASP D 1 250 ? 20.494 -67.771 -68.346 1.00 31.89 230 ASP D C 1
ATOM 9445 O O . ASP D 1 250 ? 19.312 -67.691 -68.021 1.00 30.73 230 ASP D O 1
ATOM 9450 N N . VAL D 1 251 ? 21.380 -66.852 -67.996 1.00 24.20 231 VAL D N 1
ATOM 9451 C CA . VAL D 1 251 ? 20.938 -65.693 -67.244 1.00 23.97 231 VAL D CA 1
ATOM 9452 C C . VAL D 1 251 ? 21.396 -64.408 -67.883 1.00 24.05 231 VAL D C 1
ATOM 9453 O O . VAL D 1 251 ? 22.402 -64.376 -68.569 1.00 31.04 231 VAL D O 1
ATOM 9457 N N . SER D 1 252 ? 20.642 -63.345 -67.651 1.00 23.90 232 SER D N 1
ATOM 9458 C CA . SER D 1 252 ? 20.963 -62.050 -68.220 1.00 23.96 232 SER D CA 1
ATOM 9459 C C . SER D 1 252 ? 20.325 -60.906 -67.451 1.00 29.85 232 SER D C 1
ATOM 9460 O O . SER D 1 252 ? 19.193 -61.008 -66.998 1.00 28.89 232 SER D O 1
ATOM 9463 N N . TRP D 1 253 ? 21.073 -59.814 -67.330 1.00 32.79 233 TRP D N 1
ATOM 9464 C CA . TRP D 1 253 ? 20.585 -58.562 -66.775 1.00 23.49 233 TRP D CA 1
ATOM 9465 C C . TRP D 1 253 ? 20.194 -57.580 -67.883 1.00 26.90 233 TRP D C 1
ATOM 9466 O O . TRP D 1 253 ? 19.819 -56.453 -67.616 1.00 24.16 233 TRP D O 1
ATOM 9477 N N . ALA D 1 254 ? 20.305 -57.983 -69.136 1.00 23.87 234 ALA D N 1
ATOM 9478 C CA . ALA D 1 254 ? 20.091 -57.018 -70.198 1.00 25.50 234 ALA D CA 1
ATOM 9479 C C . ALA D 1 254 ? 18.835 -57.299 -71.017 1.00 26.55 234 ALA D C 1
ATOM 9480 O O . ALA D 1 254 ? 18.774 -56.977 -72.199 1.00 29.37 234 ALA D O 1
ATOM 9482 N N . CYS D 1 255 ? 17.823 -57.886 -70.402 1.00 26.81 235 CYS D N 1
ATOM 9483 C CA . CYS D 1 255 ? 16.654 -58.276 -71.182 1.00 26.74 235 CYS D CA 1
ATOM 9484 C C . CYS D 1 255 ? 15.476 -57.328 -70.929 1.00 23.92 235 CYS D C 1
ATOM 9485 O O . CYS D 1 255 ? 15.058 -57.159 -69.799 1.00 29.79 235 CYS D O 1
ATOM 9488 N N . PRO D 1 256 ? 14.953 -56.696 -71.983 1.00 24.06 236 PRO D N 1
ATOM 9489 C CA . PRO D 1 256 ? 13.811 -55.780 -71.885 1.00 23.95 236 PRO D CA 1
ATOM 9490 C C . PRO D 1 256 ? 12.485 -56.530 -71.841 1.00 23.91 236 PRO D C 1
ATOM 9491 O O . PRO D 1 256 ? 12.462 -57.705 -72.150 1.00 24.02 236 PRO D O 1
ATOM 9495 N N . GLY D 1 257 ? 11.406 -55.861 -71.454 1.00 24.79 237 GLY D N 1
ATOM 9496 C CA . GLY D 1 257 ? 10.071 -56.422 -71.566 1.00 27.59 237 GLY D CA 1
ATOM 9497 C C . GLY D 1 257 ? 9.485 -57.060 -70.317 1.00 29.35 237 GLY D C 1
ATOM 9498 O O . GLY D 1 257 ? 8.330 -57.481 -70.311 1.00 32.04 237 GLY D O 1
ATOM 9499 N N . GLY D 1 258 ? 10.273 -57.132 -69.257 1.00 26.84 238 GLY D N 1
ATOM 9500 C CA . GLY D 1 258 ? 9.830 -57.788 -68.046 1.00 23.13 238 GLY D CA 1
ATOM 9501 C C . GLY D 1 258 ? 10.543 -59.096 -67.766 1.00 23.17 238 GLY D C 1
ATOM 9502 O O . GLY D 1 258 ? 10.864 -59.866 -68.663 1.00 25.10 238 GLY D O 1
ATOM 9503 N N . GLU D 1 259 ? 10.772 -59.332 -66.489 1.00 22.96 239 GLU D N 1
ATOM 9504 C CA . GLU D 1 259 ? 11.360 -60.549 -65.956 1.00 29.05 239 GLU D CA 1
ATOM 9505 C C . GLU D 1 259 ? 10.848 -61.851 -66.598 1.00 23.10 239 GLU D C 1
ATOM 9506 O O . GLU D 1 259 ? 9.662 -61.995 -66.860 1.00 23.09 239 GLU D O 1
ATOM 9512 N N . GLN D 1 260 ? 11.763 -62.783 -66.858 1.00 23.61 240 GLN D N 1
ATOM 9513 C CA . GLN D 1 260 ? 11.409 -64.131 -67.312 1.00 23.36 240 GLN D CA 1
ATOM 9514 C C . GLN D 1 260 ? 12.109 -65.199 -66.476 1.00 25.31 240 GLN D C 1
ATOM 9515 O O . GLN D 1 260 ? 13.297 -65.110 -66.217 1.00 27.26 240 GLN D O 1
ATOM 9521 N N . LEU D 1 261 ? 11.369 -66.219 -66.065 1.00 23.23 241 LEU D N 1
ATOM 9522 C CA . LEU D 1 261 ? 11.964 -67.372 -65.400 1.00 23.21 241 LEU D CA 1
ATOM 9523 C C . LEU D 1 261 ? 11.236 -68.630 -65.843 1.00 23.30 241 LEU D C 1
ATOM 9524 O O . LEU D 1 261 ? 10.033 -68.763 -65.639 1.00 27.80 241 LEU D O 1
ATOM 9529 N N . THR D 1 262 ? 11.970 -69.541 -66.465 1.00 23.50 242 THR D N 1
ATOM 9530 C CA . THR D 1 262 ? 11.388 -70.759 -67.009 1.00 23.62 242 THR D CA 1
ATOM 9531 C C . THR D 1 262 ? 12.251 -71.960 -66.704 1.00 23.68 242 THR D C 1
ATOM 9532 O O . THR D 1 262 ? 13.466 -71.862 -66.581 1.00 23.72 242 THR D O 1
ATOM 9536 N N . VAL D 1 263 ? 11.599 -73.102 -66.612 1.00 23.68 243 VAL D N 1
ATOM 9537 C CA . VAL D 1 263 ? 12.263 -74.332 -66.294 1.00 23.72 243 VAL D CA 1
ATOM 9538 C C . VAL D 1 263 ? 11.762 -75.383 -67.254 1.00 23.92 243 VAL D C 1
ATOM 9539 O O . VAL D 1 263 ? 10.601 -75.400 -67.620 1.00 23.98 243 VAL D O 1
ATOM 9543 N N . GLU D 1 264 ? 12.650 -76.268 -67.661 1.00 24.09 244 GLU D N 1
ATOM 9544 C CA . GLU D 1 264 ? 12.338 -77.217 -68.698 1.00 24.31 244 GLU D CA 1
ATOM 9545 C C . GLU D 1 264 ? 13.161 -78.459 -68.432 1.00 24.38 244 GLU D C 1
ATOM 9546 O O . GLU D 1 264 ? 14.353 -78.377 -68.176 1.00 24.40 244 GLU D O 1
ATOM 9552 N N . VAL D 1 265 ? 12.500 -79.599 -68.441 1.00 24.40 245 VAL D N 1
ATOM 9553 C CA . VAL D 1 265 ? 13.141 -80.869 -68.193 1.00 24.46 245 VAL D CA 1
ATOM 9554 C C . VAL D 1 265 ? 12.733 -81.818 -69.287 1.00 24.69 245 VAL D C 1
ATOM 9555 O O . VAL D 1 265 ? 11.554 -81.995 -69.527 1.00 24.67 245 VAL D O 1
ATOM 9559 N N . ILE D 1 266 ? 13.702 -82.400 -69.982 1.00 24.92 246 ILE D N 1
ATOM 9560 C CA . ILE D 1 266 ? 13.379 -83.292 -71.096 1.00 25.16 246 ILE D CA 1
ATOM 9561 C C . ILE D 1 266 ? 13.962 -84.675 -70.934 1.00 25.25 246 ILE D C 1
ATOM 9562 O O . ILE D 1 266 ? 15.145 -84.833 -70.675 1.00 25.28 246 ILE D O 1
ATOM 9567 N N . GLY D 1 267 ? 13.120 -85.684 -71.103 1.00 25.28 247 GLY D N 1
ATOM 9568 C CA . GLY D 1 267 ? 13.568 -87.059 -71.100 1.00 25.39 247 GLY D CA 1
ATOM 9569 C C . GLY D 1 267 ? 13.211 -87.766 -72.385 1.00 25.66 247 GLY D C 1
ATOM 9570 O O . GLY D 1 267 ? 12.589 -87.183 -73.264 1.00 25.76 247 GLY D O 1
ATOM 9571 N N . THR D 1 268 ? 13.595 -89.031 -72.481 1.00 25.77 248 THR D N 1
ATOM 9572 C CA . THR D 1 268 ? 13.347 -89.846 -73.668 1.00 26.05 248 THR D CA 1
ATOM 9573 C C . THR D 1 268 ? 11.882 -90.211 -73.922 1.00 31.66 248 THR D C 1
ATOM 9574 O O . THR D 1 268 ? 11.501 -90.492 -75.058 1.00 30.62 248 THR D O 1
ATOM 9578 N N . GLU D 1 269 ? 11.060 -90.213 -72.877 1.00 25.75 249 GLU D N 1
ATOM 9579 C CA . GLU D 1 269 ? 9.661 -90.598 -73.033 1.00 25.71 249 GLU D CA 1
ATOM 9580 C C . GLU D 1 269 ? 8.696 -89.461 -72.788 1.00 25.54 249 GLU D C 1
ATOM 9581 O O . GLU D 1 269 ? 7.516 -89.557 -73.126 1.00 25.87 249 GLU D O 1
ATOM 9587 N N . GLY D 1 270 ? 9.189 -88.387 -72.196 1.00 25.39 250 GLY D N 1
ATOM 9588 C CA . GLY D 1 270 ? 8.362 -87.232 -71.940 1.00 25.22 250 GLY D CA 1
ATOM 9589 C C . GLY D 1 270 ? 9.150 -86.006 -71.507 1.00 25.12 250 GLY D C 1
ATOM 9590 O O . GLY D 1 270 ? 10.369 -86.035 -71.396 1.00 25.18 250 GLY D O 1
ATOM 9591 N N . LEU D 1 271 ? 8.438 -84.917 -71.270 1.00 24.97 251 LEU D N 1
ATOM 9592 C CA . LEU D 1 271 ? 9.072 -83.692 -70.838 1.00 24.86 251 LEU D CA 1
ATOM 9593 C C . LEU D 1 271 ? 8.164 -82.894 -69.909 1.00 24.59 251 LEU D C 1
ATOM 9594 O O . LEU D 1 271 ? 6.957 -83.107 -69.889 1.00 24.52 251 LEU D O 1
ATOM 9599 N N . VAL D 1 272 ? 8.747 -81.961 -69.165 1.00 24.43 252 VAL D N 1
ATOM 9600 C CA . VAL D 1 272 ? 7.988 -81.049 -68.315 1.00 24.18 252 VAL D CA 1
ATOM 9601 C C . VAL D 1 272 ? 8.530 -79.633 -68.430 1.00 24.16 252 VAL D C 1
ATOM 9602 O O . VAL D 1 272 ? 9.728 -79.429 -68.493 1.00 24.23 252 VAL D O 1
ATOM 9606 N N . THR D 1 273 ? 7.632 -78.664 -68.416 1.00 24.06 253 THR D N 1
ATOM 9607 C CA . THR D 1 273 ? 7.944 -77.254 -68.629 1.00 24.05 253 THR D CA 1
ATOM 9608 C C . THR D 1 273 ? 7.137 -76.353 -67.679 1.00 24.48 253 THR D C 1
ATOM 9609 O O . THR D 1 273 ? 5.950 -76.605 -67.443 1.00 25.45 253 THR D O 1
ATOM 9613 N N . ALA D 1 274 ? 7.756 -75.308 -67.137 1.00 23.67 254 ALA D N 1
ATOM 9614 C CA . ALA D 1 274 ? 7.039 -74.380 -66.260 1.00 23.43 254 ALA D CA 1
ATOM 9615 C C . ALA D 1 274 ? 7.508 -72.959 -66.441 1.00 23.42 254 ALA D C 1
ATOM 9616 O O . ALA D 1 274 ? 8.700 -72.680 -66.490 1.00 25.04 254 ALA D O 1
ATOM 9618 N N . ASP D 1 275 ? 6.550 -72.057 -66.532 1.00 23.34 255 ASP D N 1
ATOM 9619 C CA . ASP D 1 275 ? 6.831 -70.660 -66.790 1.00 36.62 255 ASP D CA 1
ATOM 9620 C C . ASP D 1 275 ? 6.262 -69.791 -65.655 1.00 23.07 255 ASP D C 1
ATOM 9621 O O . ASP D 1 275 ? 5.051 -69.727 -65.462 1.00 22.98 255 ASP D O 1
ATOM 9626 N N . LEU D 1 276 ? 7.127 -69.110 -64.921 1.00 22.96 256 LEU D N 1
ATOM 9627 C CA . LEU D 1 276 ? 6.651 -68.343 -63.779 1.00 25.34 256 LEU D CA 1
ATOM 9628 C C . LEU D 1 276 ? 5.972 -67.026 -64.200 1.00 29.66 256 LEU D C 1
ATOM 9629 O O . LEU D 1 276 ? 4.768 -66.866 -63.989 1.00 30.64 256 LEU D O 1
ATOM 9634 N N . TRP D 1 277 ? 6.705 -66.099 -64.810 1.00 22.78 257 TRP D N 1
ATOM 9635 C CA . TRP D 1 277 ? 6.132 -64.774 -65.062 1.00 22.74 257 TRP D CA 1
ATOM 9636 C C . TRP D 1 277 ? 5.297 -64.676 -66.341 1.00 22.92 257 TRP D C 1
ATOM 9637 O O . TRP D 1 277 ? 4.423 -63.835 -66.430 1.00 22.86 257 TRP D O 1
ATOM 9648 N N . GLN D 1 278 ? 5.528 -65.542 -67.313 1.00 23.14 258 GLN D N 1
ATOM 9649 C CA . GLN D 1 278 ? 4.733 -65.476 -68.538 1.00 25.85 258 GLN D CA 1
ATOM 9650 C C . GLN D 1 278 ? 3.671 -66.544 -68.496 1.00 28.05 258 GLN D C 1
ATOM 9651 O O . GLN D 1 278 ? 2.915 -66.712 -69.450 1.00 28.60 258 GLN D O 1
ATOM 9657 N N . GLY D 1 279 ? 3.615 -67.247 -67.372 1.00 23.14 259 GLY D N 1
ATOM 9658 C CA . GLY D 1 279 ? 2.611 -68.260 -67.168 1.00 23.11 259 GLY D CA 1
ATOM 9659 C C . GLY D 1 279 ? 1.612 -67.956 -66.068 1.00 22.86 259 GLY D C 1
ATOM 9660 O O . GLY D 1 279 ? 1.110 -68.874 -65.444 1.00 22.76 259 GLY D O 1
ATOM 9661 N N . MET D 1 280 ? 1.310 -66.681 -65.836 1.00 22.75 260 MET D N 1
ATOM 9662 C CA . MET D 1 280 ? 0.387 -66.321 -64.772 1.00 22.52 260 MET D CA 1
ATOM 9663 C C . MET D 1 280 ? -1.054 -66.344 -65.254 1.00 23.11 260 MET D C 1
ATOM 9664 O O . MET D 1 280 ? -1.971 -66.329 -64.447 1.00 27.35 260 MET D O 1
ATOM 9669 N N . GLY D 1 281 ? -1.249 -66.387 -66.569 1.00 22.77 261 GLY D N 1
ATOM 9670 C CA . GLY D 1 281 ? -2.560 -66.595 -67.156 1.00 22.84 261 GLY D CA 1
ATOM 9671 C C . GLY D 1 281 ? -3.453 -65.373 -67.188 1.00 22.77 261 GLY D C 1
ATOM 9672 O O . GLY D 1 281 ? -4.667 -65.487 -67.364 1.00 22.76 261 GLY D O 1
ATOM 9673 N N . VAL D 1 282 ? -2.857 -64.202 -67.001 1.00 22.71 262 VAL D N 1
ATOM 9674 C CA . VAL D 1 282 ? -3.574 -62.944 -67.154 1.00 22.67 262 VAL D CA 1
ATOM 9675 C C . VAL D 1 282 ? -2.967 -62.111 -68.273 1.00 22.86 262 VAL D C 1
ATOM 9676 O O . VAL D 1 282 ? -1.755 -61.948 -68.355 1.00 22.91 262 VAL D O 1
ATOM 9680 N N . GLU D 1 283 ? -3.816 -61.590 -69.142 1.00 22.98 263 GLU D N 1
ATOM 9681 C CA . GLU D 1 283 ? -3.350 -60.763 -70.233 1.00 23.17 263 GLU D CA 1
ATOM 9682 C C . GLU D 1 283 ? -4.097 -59.442 -70.235 1.00 25.39 263 GLU D C 1
ATOM 9683 O O . GLU D 1 283 ? -5.268 -59.392 -69.899 1.00 24.70 263 GLU D O 1
ATOM 9689 N N . ALA D 1 284 ? -3.420 -58.364 -70.602 1.00 25.44 264 ALA D N 1
ATOM 9690 C CA . ALA D 1 284 ? -4.086 -57.074 -70.683 1.00 23.10 264 ALA D CA 1
ATOM 9691 C C . ALA D 1 284 ? -3.516 -56.219 -71.786 1.00 23.31 264 ALA D C 1
ATOM 9692 O O . ALA D 1 284 ? -2.359 -56.344 -72.164 1.00 27.92 264 ALA D O 1
ATOM 9694 N N . TYR D 1 285 ? -4.355 -55.343 -72.307 1.00 23.36 265 TYR D N 1
ATOM 9695 C CA . TYR D 1 285 ? -3.913 -54.311 -73.215 1.00 23.52 265 TYR D CA 1
ATOM 9696 C C . TYR D 1 285 ? -4.505 -52.970 -72.796 1.00 29.16 265 TYR D C 1
ATOM 9697 O O . TYR D 1 285 ? -5.642 -52.900 -72.323 1.00 23.25 265 TYR D O 1
ATOM 9706 N N . THR D 1 286 ? -3.723 -51.912 -72.970 1.00 23.39 266 THR D N 1
ATOM 9707 C CA . THR D 1 286 ? -4.266 -50.573 -72.929 1.00 25.24 266 THR D CA 1
ATOM 9708 C C . THR D 1 286 ? -3.574 -49.612 -73.900 1.00 26.67 266 THR D C 1
ATOM 9709 O O . THR D 1 286 ? -2.361 -49.657 -74.074 1.00 23.57 266 THR D O 1
ATOM 9713 N N . ASN D 1 287 ? -4.374 -48.746 -74.518 1.00 26.49 267 ASN D N 1
ATOM 9714 C CA . ASN D 1 287 ? -3.882 -47.579 -75.261 1.00 28.01 267 ASN D CA 1
ATOM 9715 C C . ASN D 1 287 ? -3.203 -46.531 -74.367 1.00 30.27 267 ASN D C 1
ATOM 9716 O O . ASN D 1 287 ? -2.525 -45.647 -74.870 1.00 33.94 267 ASN D O 1
ATOM 9721 N N . THR D 1 288 ? -3.381 -46.621 -73.051 1.00 28.52 268 THR D N 1
ATOM 9722 C CA . THR D 1 288 ? -2.719 -45.674 -72.149 1.00 31.74 268 THR D CA 1
ATOM 9723 C C . THR D 1 288 ? -1.815 -46.405 -71.167 1.00 28.93 268 THR D C 1
ATOM 9724 O O . THR D 1 288 ? -0.731 -46.817 -71.546 1.00 32.79 268 THR D O 1
ATOM 9728 N N . LYS D 1 289 ? -2.239 -46.581 -69.916 1.00 29.64 269 LYS D N 1
ATOM 9729 C CA . LYS D 1 289 ? -1.415 -47.319 -68.953 1.00 33.09 269 LYS D CA 1
ATOM 9730 C C . LYS D 1 289 ? -2.257 -47.933 -67.839 1.00 29.44 269 LYS D C 1
ATOM 9731 O O . LYS D 1 289 ? -3.348 -47.470 -67.573 1.00 32.39 269 LYS D O 1
ATOM 9737 N N . PHE D 1 290 ? -1.755 -48.991 -67.212 1.00 27.92 270 PHE D N 1
ATOM 9738 C CA . PHE D 1 290 ? -2.374 -49.571 -66.022 1.00 29.52 270 PHE D CA 1
ATOM 9739 C C . PHE D 1 290 ? -1.551 -49.157 -64.836 1.00 32.51 270 PHE D C 1
ATOM 9740 O O . PHE D 1 290 ? -0.421 -49.608 -64.699 1.00 31.51 270 PHE D O 1
ATOM 9748 N N . GLY D 1 291 ? -2.116 -48.329 -63.967 1.00 39.51 271 GLY D N 1
ATOM 9749 C CA . GLY D 1 291 ? -1.416 -47.878 -62.780 1.00 42.26 271 GLY D CA 1
ATOM 9750 C C . GLY D 1 291 ? -1.029 -48.974 -61.802 1.00 43.32 271 GLY D C 1
ATOM 9751 O O . GLY D 1 291 ? -0.029 -48.866 -61.096 1.00 44.01 271 GLY D O 1
ATOM 9752 N N . ALA D 1 292 ? -1.807 -50.044 -61.745 1.00 42.00 272 ALA D N 1
ATOM 9753 C CA . ALA D 1 292 ? -1.535 -51.072 -60.746 1.00 42.33 272 ALA D CA 1
ATOM 9754 C C . ALA D 1 292 ? -0.516 -52.107 -61.234 1.00 45.96 272 ALA D C 1
ATOM 9755 O O . ALA D 1 292 ? -0.241 -53.085 -60.542 1.00 49.44 272 ALA D O 1
ATOM 9757 N N . VAL D 1 293 ? 0.052 -51.881 -62.415 1.00 40.18 273 VAL D N 1
ATOM 9758 C CA . VAL D 1 293 ? 0.992 -52.831 -63.003 1.00 37.45 273 VAL D CA 1
ATOM 9759 C C . VAL D 1 293 ? 2.439 -52.331 -62.998 1.00 42.97 273 VAL D C 1
ATOM 9760 O O . VAL D 1 293 ? 2.713 -51.162 -63.263 1.00 41.97 273 VAL D O 1
ATOM 9764 N N . TRP D 1 294 ? 3.348 -53.254 -62.691 1.00 50.27 274 TRP D N 1
ATOM 9765 C CA . TRP D 1 294 ? 4.794 -53.038 -62.655 1.00 57.77 274 TRP D CA 1
ATOM 9766 C C . TRP D 1 294 ? 5.436 -52.420 -63.891 1.00 62.05 274 TRP D C 1
ATOM 9767 O O . TRP D 1 294 ? 4.936 -52.543 -64.999 1.00 59.84 274 TRP D O 1
ATOM 9778 N N . GLU D 1 295 ? 6.580 -51.786 -63.643 1.00 82.36 275 GLU D N 1
ATOM 9779 C CA . GLU D 1 295 ? 7.562 -51.294 -64.625 1.00 84.35 275 GLU D CA 1
ATOM 9780 C C . GLU D 1 295 ? 7.050 -50.985 -66.060 1.00 74.27 275 GLU D C 1
ATOM 9781 O O . GLU D 1 295 ? 6.759 -49.821 -66.335 1.00 78.77 275 GLU D O 1
ATOM 9783 N N . PRO D 1 296 ? 6.943 -51.974 -66.985 1.00 65.41 276 PRO D N 1
ATOM 9784 C CA . PRO D 1 296 ? 6.399 -51.436 -68.235 1.00 63.10 276 PRO D CA 1
ATOM 9785 C C . PRO D 1 296 ? 4.906 -51.750 -68.381 1.00 54.34 276 PRO D C 1
ATOM 9786 O O . PRO D 1 296 ? 4.527 -52.913 -68.488 1.00 55.74 276 PRO D O 1
ATOM 9790 N N . ASN D 1 297 ? 4.067 -50.722 -68.382 1.00 43.89 277 ASN D N 1
ATOM 9791 C CA . ASN D 1 297 ? 2.636 -50.943 -68.248 1.00 39.23 277 ASN D CA 1
ATOM 9792 C C . ASN D 1 297 ? 1.732 -50.308 -69.306 1.00 37.64 277 ASN D C 1
ATOM 9793 O O . ASN D 1 297 ? 0.610 -49.916 -68.985 1.00 34.03 277 ASN D O 1
ATOM 9798 N N . GLN D 1 298 ? 2.221 -50.211 -70.547 1.00 35.30 278 GLN D N 1
ATOM 9799 C CA . GLN D 1 298 ? 1.425 -49.768 -71.691 1.00 34.04 278 GLN D CA 1
ATOM 9800 C C . GLN D 1 298 ? 1.423 -50.827 -72.789 1.00 33.68 278 GLN D C 1
ATOM 9801 O O . GLN D 1 298 ? 2.371 -51.587 -72.920 1.00 33.20 278 GLN D O 1
ATOM 9807 N N . GLY D 1 299 ? 0.363 -50.861 -73.589 1.00 31.47 279 GLY D N 1
ATOM 9808 C CA . GLY D 1 299 ? 0.241 -51.845 -74.650 1.00 25.90 279 GLY D CA 1
ATOM 9809 C C . GLY D 1 299 ? -0.076 -53.216 -74.069 1.00 27.88 279 GLY D C 1
ATOM 9810 O O . GLY D 1 299 ? -0.758 -53.309 -73.054 1.00 28.02 279 GLY D O 1
ATOM 9811 N N . TRP D 1 300 ? 0.422 -54.279 -74.689 1.00 23.94 280 TRP D N 1
ATOM 9812 C CA . TRP D 1 300 ? 0.119 -55.629 -74.214 1.00 23.93 280 TRP D CA 1
ATOM 9813 C C . TRP D 1 300 ? 0.958 -56.012 -73.000 1.00 23.67 280 TRP D C 1
ATOM 9814 O O . TRP D 1 300 ? 2.158 -55.783 -72.959 1.00 26.03 280 TRP D O 1
ATOM 9825 N N . LEU D 1 301 ? 0.307 -56.611 -72.015 1.00 23.47 281 LEU D N 1
ATOM 9826 C CA . LEU D 1 301 ? 0.959 -56.986 -70.768 1.00 23.26 281 LEU D CA 1
ATOM 9827 C C . LEU D 1 301 ? 0.553 -58.367 -70.309 1.00 28.17 281 LEU D C 1
ATOM 9828 O O . LEU D 1 301 ? -0.535 -58.846 -70.629 1.00 23.26 281 LEU D O 1
ATOM 9833 N N . ARG D 1 302 ? 1.430 -58.978 -69.523 1.00 23.12 282 ARG D N 1
ATOM 9834 C CA . ARG D 1 302 ? 1.105 -60.185 -68.805 1.00 23.02 282 ARG D CA 1
ATOM 9835 C C . ARG D 1 302 ? 1.356 -59.929 -67.320 1.00 22.75 282 ARG D C 1
ATOM 9836 O O . ARG D 1 302 ? 2.410 -60.247 -66.797 1.00 22.70 282 ARG D O 1
ATOM 9844 N N . PRO D 1 303 ? 0.375 -59.313 -66.639 1.00 22.57 283 PRO D N 1
ATOM 9845 C CA . PRO D 1 303 ? 0.555 -58.865 -65.255 1.00 22.31 283 PRO D CA 1
ATOM 9846 C C . PRO D 1 303 ? 0.712 -60.017 -64.280 1.00 22.20 283 PRO D C 1
ATOM 9847 O O . PRO D 1 303 ? 0.129 -61.075 -64.484 1.00 22.31 283 PRO D O 1
ATOM 9851 N N . GLU D 1 304 ? 1.488 -59.806 -63.225 1.00 22.04 284 GLU D N 1
ATOM 9852 C CA . GLU D 1 304 ? 1.664 -60.821 -62.205 1.00 26.28 284 GLU D CA 1
ATOM 9853 C C . GLU D 1 304 ? 0.489 -60.822 -61.229 1.00 26.21 284 GLU D C 1
ATOM 9854 O O . GLU D 1 304 ? -0.258 -59.855 -61.151 1.00 24.25 284 GLU D O 1
ATOM 9860 N N . TRP D 1 305 ? 0.323 -61.910 -60.489 1.00 21.65 285 TRP D N 1
ATOM 9861 C CA . TRP D 1 305 ? -0.578 -61.898 -59.343 1.00 22.22 285 TRP D CA 1
ATOM 9862 C C . TRP D 1 305 ? 0.118 -62.661 -58.224 1.00 26.68 285 TRP D C 1
ATOM 9863 O O . TRP D 1 305 ? 0.844 -63.633 -58.500 1.00 21.44 285 TRP D O 1
ATOM 9874 N N . GLU D 1 306 ? -0.071 -62.181 -56.987 1.00 21.13 286 GLU D N 1
ATOM 9875 C CA . GLU D 1 306 ? 0.572 -62.729 -55.784 1.00 23.23 286 GLU D CA 1
ATOM 9876 C C . GLU D 1 306 ? 2.048 -63.054 -55.994 1.00 21.11 286 GLU D C 1
ATOM 9877 O O . GLU D 1 306 ? 2.479 -64.182 -55.777 1.00 21.14 286 GLU D O 1
ATOM 9883 N N . TRP D 1 307 ? 2.830 -62.073 -56.422 1.00 21.31 287 TRP D N 1
ATOM 9884 C CA . TRP D 1 307 ? 4.178 -62.379 -56.855 1.00 21.29 287 TRP D CA 1
ATOM 9885 C C . TRP D 1 307 ? 5.038 -62.933 -55.740 1.00 24.60 287 TRP D C 1
ATOM 9886 O O . TRP D 1 307 ? 5.969 -63.694 -55.999 1.00 26.54 287 TRP D O 1
ATOM 9897 N N . ILE D 1 308 ? 4.705 -62.585 -54.500 1.00 21.00 288 ILE D N 1
ATOM 9898 C CA . ILE D 1 308 ? 5.511 -63.004 -53.372 1.00 20.91 288 ILE D CA 1
ATOM 9899 C C . ILE D 1 308 ? 5.314 -64.467 -53.099 1.00 20.93 288 ILE D C 1
ATOM 9900 O O . ILE D 1 308 ? 6.278 -65.212 -52.971 1.00 20.99 288 ILE D O 1
ATOM 9905 N N . ARG D 1 309 ? 4.056 -64.871 -53.009 1.00 20.88 289 ARG D N 1
ATOM 9906 C CA . ARG D 1 309 ? 3.738 -66.263 -52.770 1.00 20.89 289 ARG D CA 1
ATOM 9907 C C . ARG D 1 309 ? 4.116 -67.095 -53.985 1.00 21.10 289 ARG D C 1
ATOM 9908 O O . ARG D 1 309 ? 4.640 -68.189 -53.856 1.00 21.15 289 ARG D O 1
ATOM 9916 N N . ASN D 1 310 ? 3.875 -66.575 -55.174 1.00 21.22 290 ASN D N 1
ATOM 9917 C CA . ASN D 1 310 ? 4.200 -67.355 -56.361 1.00 21.42 290 ASN D CA 1
ATOM 9918 C C . ASN D 1 310 ? 5.702 -67.488 -56.601 1.00 26.46 290 ASN D C 1
ATOM 9919 O O . ASN D 1 310 ? 6.128 -68.408 -57.292 1.00 21.69 290 ASN D O 1
ATOM 9924 N N . SER D 1 311 ? 6.511 -66.629 -55.978 1.00 24.34 291 SER D N 1
ATOM 9925 C CA . SER D 1 311 ? 7.962 -66.799 -56.050 1.00 21.54 291 SER D CA 1
ATOM 9926 C C . SER D 1 311 ? 8.483 -67.775 -55.014 1.00 21.47 291 SER D C 1
ATOM 9927 O O . SER D 1 311 ? 9.665 -68.090 -54.999 1.00 22.62 291 SER D O 1
ATOM 9930 N N . GLY D 1 312 ? 7.619 -68.249 -54.134 1.00 21.33 292 GLY D N 1
ATOM 9931 C CA . GLY D 1 312 ? 8.060 -69.204 -53.139 1.00 21.27 292 GLY D CA 1
ATOM 9932 C C . GLY D 1 312 ? 8.490 -68.651 -51.787 1.00 21.11 292 GLY D C 1
ATOM 9933 O O . GLY D 1 312 ? 8.847 -69.428 -50.909 1.00 21.06 292 GLY D O 1
ATOM 9934 N N . TYR D 1 313 ? 8.458 -67.334 -51.612 1.00 21.03 293 TYR D N 1
ATOM 9935 C CA . TYR D 1 313 ? 8.890 -66.712 -50.357 1.00 20.88 293 TYR D CA 1
ATOM 9936 C C . TYR D 1 313 ? 8.056 -67.165 -49.160 1.00 26.74 293 TYR D C 1
ATOM 9937 O O . TYR D 1 313 ? 8.600 -67.422 -48.087 1.00 24.39 293 TYR D O 1
ATOM 9946 N N . VAL D 1 314 ? 6.740 -67.262 -49.343 1.00 22.96 294 VAL D N 1
ATOM 9947 C CA . VAL D 1 314 ? 5.867 -67.672 -48.261 1.00 20.54 294 VAL D CA 1
ATOM 9948 C C . VAL D 1 314 ? 6.171 -69.106 -47.834 1.00 20.57 294 VAL D C 1
ATOM 9949 O O . VAL D 1 314 ? 6.290 -69.383 -46.657 1.00 28.11 294 VAL D O 1
ATOM 9953 N N . HIS D 1 315 ? 6.327 -70.023 -48.776 1.00 20.72 295 HIS D N 1
ATOM 9954 C CA . HIS D 1 315 ? 6.542 -71.424 -48.401 1.00 20.75 295 HIS D CA 1
ATOM 9955 C C . HIS D 1 315 ? 7.943 -71.665 -47.869 1.00 25.79 295 HIS D C 1
ATOM 9956 O O . HIS D 1 315 ? 8.161 -72.559 -47.041 1.00 28.03 295 HIS D O 1
ATOM 9963 N N . GLN D 1 316 ? 8.903 -70.894 -48.356 1.00 20.85 296 GLN D N 1
ATOM 9964 C CA . GLN D 1 316 ? 10.256 -71.013 -47.852 1.00 24.70 296 GLN D CA 1
ATOM 9965 C C . GLN D 1 316 ? 10.293 -70.610 -46.389 1.00 26.02 296 GLN D C 1
ATOM 9966 O O . GLN D 1 316 ? 10.754 -71.354 -45.532 1.00 20.69 296 GLN D O 1
ATOM 9972 N N . ASP D 1 317 ? 9.785 -69.419 -46.124 1.00 27.67 297 ASP D N 1
ATOM 9973 C CA . ASP D 1 317 ? 9.837 -68.873 -44.790 1.00 31.87 297 ASP D CA 1
ATOM 9974 C C . ASP D 1 317 ? 8.977 -69.678 -43.832 1.00 26.28 297 ASP D C 1
ATOM 9975 O O . ASP D 1 317 ? 9.340 -69.847 -42.678 1.00 26.11 297 ASP D O 1
ATOM 9980 N N . ARG D 1 318 ? 7.889 -70.251 -44.317 1.00 28.11 298 ARG D N 1
ATOM 9981 C CA . ARG D 1 318 ? 7.107 -71.114 -43.455 1.00 30.28 298 ARG D CA 1
ATOM 9982 C C . ARG D 1 318 ? 7.873 -72.384 -43.075 1.00 32.60 298 ARG D C 1
ATOM 9983 O O . ARG D 1 318 ? 7.821 -72.817 -41.933 1.00 39.09 298 ARG D O 1
ATOM 9991 N N . GLN D 1 319 ? 8.587 -72.982 -44.018 1.00 34.78 299 GLN D N 1
ATOM 9992 C CA . GLN D 1 319 ? 9.324 -74.206 -43.727 1.00 32.50 299 GLN D CA 1
ATOM 9993 C C . GLN D 1 319 ? 10.543 -73.946 -42.873 1.00 27.27 299 GLN D C 1
ATOM 9994 O O . GLN D 1 319 ? 10.935 -74.802 -42.093 1.00 29.33 299 GLN D O 1
ATOM 10000 N N . VAL D 1 320 ? 11.158 -72.780 -43.037 1.00 27.47 300 VAL D N 1
ATOM 10001 C CA . VAL D 1 320 ? 12.279 -72.407 -42.190 1.00 36.00 300 VAL D CA 1
ATOM 10002 C C . VAL D 1 320 ? 11.788 -72.283 -40.744 1.00 35.87 300 VAL D C 1
ATOM 10003 O O . VAL D 1 320 ? 12.373 -72.861 -39.835 1.00 35.39 300 VAL D O 1
ATOM 10007 N N . VAL D 1 321 ? 10.694 -71.555 -40.545 1.00 33.21 301 VAL D N 1
ATOM 10008 C CA . VAL D 1 321 ? 10.104 -71.423 -39.222 1.00 30.71 301 VAL D CA 1
ATOM 10009 C C . VAL D 1 321 ? 9.699 -72.772 -38.630 1.00 33.35 301 VAL D C 1
ATOM 10010 O O . VAL D 1 321 ? 9.956 -73.028 -37.466 1.00 37.06 301 VAL D O 1
ATOM 10014 N N . ASP D 1 322 ? 9.109 -73.647 -39.432 1.00 29.70 302 ASP D N 1
ATOM 10015 C CA . ASP D 1 322 ? 8.768 -74.979 -38.962 1.00 32.65 302 ASP D CA 1
ATOM 10016 C C . ASP D 1 322 ? 10.006 -75.736 -38.498 1.00 34.20 302 ASP D C 1
ATOM 10017 O O . ASP D 1 322 ? 9.925 -76.593 -37.615 1.00 33.77 302 ASP D O 1
ATOM 10022 N N . ALA D 1 323 ? 11.147 -75.435 -39.110 1.00 33.12 303 ALA D N 1
ATOM 10023 C CA . ALA D 1 323 ? 12.367 -76.152 -38.792 1.00 30.42 303 ALA D CA 1
ATOM 10024 C C . ALA D 1 323 ? 12.867 -75.761 -37.408 1.00 32.82 303 ALA D C 1
ATOM 10025 O O . ALA D 1 323 ? 13.218 -76.620 -36.614 1.00 36.99 303 ALA D O 1
ATOM 10027 N N . VAL D 1 324 ? 12.888 -74.465 -37.122 1.00 37.77 304 VAL D N 1
ATOM 10028 C CA . VAL D 1 324 ? 13.380 -73.997 -35.835 1.00 39.68 304 VAL D CA 1
ATOM 10029 C C . VAL D 1 324 ? 12.432 -74.339 -34.686 1.00 47.45 304 VAL D C 1
ATOM 10030 O O . VAL D 1 324 ? 12.883 -74.566 -33.571 1.00 58.42 304 VAL D O 1
ATOM 10034 N N . LEU D 1 325 ? 11.133 -74.413 -34.953 1.00 45.93 305 LEU D N 1
ATOM 10035 C CA . LEU D 1 325 ? 10.150 -74.595 -33.883 1.00 48.09 305 LEU D CA 1
ATOM 10036 C C . LEU D 1 325 ? 9.832 -76.041 -33.577 1.00 58.12 305 LEU D C 1
ATOM 10037 O O . LEU D 1 325 ? 9.673 -76.414 -32.417 1.00 67.63 305 LEU D O 1
ATOM 10042 N N . ASP D 1 326 ? 9.715 -76.854 -34.613 1.00 56.15 306 ASP D N 1
ATOM 10043 C CA . ASP D 1 326 ? 9.275 -78.222 -34.422 1.00 57.05 306 ASP D CA 1
ATOM 10044 C C . ASP D 1 326 ? 10.336 -79.202 -34.862 1.00 52.77 306 ASP D C 1
ATOM 10045 O O . ASP D 1 326 ? 10.089 -80.403 -34.911 1.00 52.11 306 ASP D O 1
ATOM 10050 N N . GLY D 1 327 ? 11.517 -78.689 -35.185 1.00 49.30 307 GLY D N 1
ATOM 10051 C CA . GLY D 1 327 ? 12.594 -79.535 -35.657 1.00 54.37 307 GLY D CA 1
ATOM 10052 C C . GLY D 1 327 ? 12.225 -80.320 -36.904 1.00 57.97 307 GLY D C 1
ATOM 10053 O O . GLY D 1 327 ? 12.799 -81.379 -37.169 1.00 60.21 307 GLY D O 1
ATOM 10054 N N . ARG D 1 328 ? 11.259 -79.812 -37.669 1.00 62.91 308 ARG D N 1
ATOM 10055 C CA . ARG D 1 328 ? 10.895 -80.436 -38.938 1.00 67.65 308 ARG D CA 1
ATOM 10056 C C . ARG D 1 328 ? 12.002 -80.233 -39.976 1.00 67.49 308 ARG D C 1
ATOM 10057 O O . ARG D 1 328 ? 12.338 -79.096 -40.320 1.00 69.02 308 ARG D O 1
ATOM 10065 N N . PRO D 1 329 ? 12.562 -81.345 -40.482 1.00 61.69 309 PRO D N 1
ATOM 10066 C CA . PRO D 1 329 ? 13.760 -81.379 -41.332 1.00 59.84 309 PRO D CA 1
ATOM 10067 C C . PRO D 1 329 ? 13.581 -80.640 -42.653 1.00 52.72 309 PRO D C 1
ATOM 10068 O O . PRO D 1 329 ? 12.582 -80.829 -43.345 1.00 51.90 309 PRO D O 1
ATOM 10072 N N . MET D 1 330 ? 14.553 -79.803 -42.994 1.00 50.50 310 MET D N 1
ATOM 10073 C CA . MET D 1 330 ? 14.452 -78.993 -44.193 1.00 48.62 310 MET D CA 1
ATOM 10074 C C . MET D 1 330 ? 14.856 -79.781 -45.428 1.00 50.26 310 MET D C 1
ATOM 10075 O O . MET D 1 330 ? 15.924 -80.384 -45.469 1.00 53.70 310 MET D O 1
ATOM 10080 N N . THR D 1 331 ? 13.979 -79.768 -46.425 1.00 48.40 311 THR D N 1
ATOM 10081 C CA . THR D 1 331 ? 14.230 -80.399 -47.713 1.00 46.41 311 THR D CA 1
ATOM 10082 C C . THR D 1 331 ? 15.514 -79.895 -48.352 1.00 40.86 311 THR D C 1
ATOM 10083 O O . THR D 1 331 ? 16.242 -80.656 -48.976 1.00 41.99 311 THR D O 1
ATOM 10087 N N . HIS D 1 332 ? 15.792 -78.610 -48.171 1.00 37.28 312 HIS D N 1
ATOM 10088 C CA . HIS D 1 332 ? 16.967 -77.993 -48.759 1.00 35.41 312 HIS D CA 1
ATOM 10089 C C . HIS D 1 332 ? 18.001 -77.586 -47.703 1.00 39.62 312 HIS D C 1
ATOM 10090 O O . HIS D 1 332 ? 17.870 -76.585 -47.003 1.00 38.43 312 HIS D O 1
ATOM 10097 N N . THR D 1 333 ? 19.050 -78.394 -47.639 1.00 43.84 313 THR D N 1
ATOM 10098 C CA . THR D 1 333 ? 20.078 -78.328 -46.626 1.00 44.37 313 THR D CA 1
ATOM 10099 C C . THR D 1 333 ? 21.200 -77.369 -47.003 1.00 43.11 313 THR D C 1
ATOM 10100 O O . THR D 1 333 ? 21.270 -76.904 -48.133 1.00 41.70 313 THR D O 1
ATOM 10104 N N . PRO D 1 334 ? 22.070 -77.046 -46.038 1.00 43.91 314 PRO D N 1
ATOM 10105 C CA . PRO D 1 334 ? 23.280 -76.281 -46.334 1.00 43.50 314 PRO D CA 1
ATOM 10106 C C . PRO D 1 334 ? 24.238 -76.996 -47.288 1.00 39.41 314 PRO D C 1
ATOM 10107 O O . PRO D 1 334 ? 25.049 -76.341 -47.920 1.00 35.35 314 PRO D O 1
ATOM 10111 N N . ASP D 1 335 ? 24.156 -78.315 -47.385 1.00 44.32 315 ASP D N 1
ATOM 10112 C CA . ASP D 1 335 ? 24.961 -79.030 -48.365 1.00 49.27 315 ASP D CA 1
ATOM 10113 C C . ASP D 1 335 ? 24.600 -78.568 -49.772 1.00 47.72 315 ASP D C 1
ATOM 10114 O O . ASP D 1 335 ? 25.476 -78.346 -50.606 1.00 49.20 315 ASP D O 1
ATOM 10119 N N . ASP D 1 336 ? 23.303 -78.409 -50.018 1.00 43.34 316 ASP D N 1
ATOM 10120 C CA . ASP D 1 336 ? 22.806 -77.896 -51.284 1.00 40.50 316 ASP D CA 1
ATOM 10121 C C . ASP D 1 336 ? 23.414 -76.546 -51.605 1.00 36.44 316 ASP D C 1
ATOM 10122 O O . ASP D 1 336 ? 23.835 -76.288 -52.733 1.00 39.21 316 ASP D O 1
ATOM 10127 N N . ALA D 1 337 ? 23.455 -75.684 -50.597 1.00 34.15 317 ALA D N 1
ATOM 10128 C CA . ALA D 1 337 ? 24.022 -74.367 -50.761 1.00 31.38 317 ALA D CA 1
ATOM 10129 C C . ALA D 1 337 ? 25.480 -74.481 -51.154 1.00 35.60 317 ALA D C 1
ATOM 10130 O O . ALA D 1 337 ? 25.967 -73.699 -51.961 1.00 40.85 317 ALA D O 1
ATOM 10132 N N . VAL D 1 338 ? 26.167 -75.471 -50.591 1.00 34.12 318 VAL D N 1
ATOM 10133 C CA . VAL D 1 338 ? 27.585 -75.646 -50.850 1.00 35.83 318 VAL D CA 1
ATOM 10134 C C . VAL D 1 338 ? 27.826 -76.086 -52.288 1.00 33.54 318 VAL D C 1
ATOM 10135 O O . VAL D 1 338 ? 28.742 -75.593 -52.946 1.00 33.29 318 VAL D O 1
ATOM 10139 N N . ALA D 1 339 ? 26.987 -76.996 -52.773 1.00 33.60 319 ALA D N 1
ATOM 10140 C CA . ALA D 1 339 ? 27.087 -77.474 -54.147 1.00 31.59 319 ALA D CA 1
ATOM 10141 C C . ALA D 1 339 ? 26.914 -76.316 -55.122 1.00 32.36 319 ALA D C 1
ATOM 10142 O O . ALA D 1 339 ? 27.665 -76.188 -56.085 1.00 31.05 319 ALA D O 1
ATOM 10144 N N . VAL D 1 340 ? 25.946 -75.454 -54.853 1.00 29.63 320 VAL D N 1
ATOM 10145 C CA . VAL D 1 340 ? 25.717 -74.321 -55.726 1.00 29.58 320 VAL D CA 1
ATOM 10146 C C . VAL D 1 340 ? 26.892 -73.344 -55.700 1.00 34.33 320 VAL D C 1
ATOM 10147 O O . VAL D 1 340 ? 27.311 -72.871 -56.747 1.00 35.29 320 VAL D O 1
ATOM 10151 N N . VAL D 1 341 ? 27.421 -73.046 -54.514 1.00 32.42 321 VAL D N 1
ATOM 10152 C CA . VAL D 1 341 ? 28.551 -72.117 -54.383 1.00 33.47 321 VAL D CA 1
ATOM 10153 C C . VAL D 1 341 ? 29.735 -72.615 -55.188 1.00 34.81 321 VAL D C 1
ATOM 10154 O O . VAL D 1 341 ? 30.418 -71.862 -55.871 1.00 37.18 321 VAL D O 1
ATOM 10158 N N . GLU D 1 342 ? 29.945 -73.914 -55.085 1.00 35.45 322 GLU D N 1
ATOM 10159 C CA . GLU D 1 342 ? 31.054 -74.593 -55.706 1.00 40.26 322 GLU D CA 1
ATOM 10160 C C . GLU D 1 342 ? 30.883 -74.677 -57.230 1.00 36.75 322 GLU D C 1
ATOM 10161 O O . GLU D 1 342 ? 31.848 -74.586 -57.981 1.00 36.97 322 GLU D O 1
ATOM 10167 N N . THR D 1 343 ? 29.648 -74.812 -57.687 1.00 32.92 323 THR D N 1
ATOM 10168 C CA . THR D 1 343 ? 29.385 -74.821 -59.111 1.00 29.21 323 THR D CA 1
ATOM 10169 C C . THR D 1 343 ? 29.572 -73.427 -59.704 1.00 28.23 323 THR D C 1
ATOM 10170 O O . THR D 1 343 ? 30.022 -73.283 -60.843 1.00 31.04 323 THR D O 1
ATOM 10174 N N . LEU D 1 344 ? 29.262 -72.396 -58.926 1.00 28.44 324 LEU D N 1
ATOM 10175 C CA . LEU D 1 344 ? 29.405 -71.028 -59.411 1.00 30.39 324 LEU D CA 1
ATOM 10176 C C . LEU D 1 344 ? 30.877 -70.623 -59.525 1.00 34.96 324 LEU D C 1
ATOM 10177 O O . LEU D 1 344 ? 31.270 -69.906 -60.447 1.00 37.27 324 LEU D O 1
ATOM 10182 N N . GLU D 1 345 ? 31.690 -71.081 -58.585 1.00 36.99 325 GLU D N 1
ATOM 10183 C CA . GLU D 1 345 ? 33.117 -70.790 -58.630 1.00 39.66 325 GLU D CA 1
ATOM 10184 C C . GLU D 1 345 ? 33.729 -71.454 -59.853 1.00 36.00 325 GLU D C 1
ATOM 10185 O O . GLU D 1 345 ? 34.497 -70.847 -60.588 1.00 31.94 325 GLU D O 1
ATOM 10191 N N . ALA D 1 346 ? 33.368 -72.711 -60.063 1.00 33.32 326 ALA D N 1
ATOM 10192 C CA . ALA D 1 346 ? 33.850 -73.459 -61.205 1.00 32.52 326 ALA D CA 1
ATOM 10193 C C . ALA D 1 346 ? 33.386 -72.809 -62.510 1.00 33.35 326 ALA D C 1
ATOM 10194 O O . ALA D 1 346 ? 34.134 -72.734 -63.481 1.00 39.32 326 ALA D O 1
ATOM 10196 N N . ALA D 1 347 ? 32.157 -72.310 -62.521 1.00 32.44 327 ALA D N 1
ATOM 10197 C CA . ALA D 1 347 ? 31.644 -71.625 -63.698 1.00 27.08 327 ALA D CA 1
ATOM 10198 C C . ALA D 1 347 ? 32.459 -70.380 -64.022 1.00 28.32 327 ALA D C 1
ATOM 10199 O O . ALA D 1 347 ? 32.689 -70.076 -65.193 1.00 30.50 327 ALA D O 1
ATOM 10201 N N . TYR D 1 348 ? 32.888 -69.657 -62.994 1.00 24.37 328 TYR D N 1
ATOM 10202 C CA . TYR D 1 348 ? 33.661 -68.438 -63.198 1.00 26.72 328 TYR D CA 1
ATOM 10203 C C . TYR D 1 348 ? 35.071 -68.732 -63.702 1.00 32.00 328 TYR D C 1
ATOM 10204 O O . TYR D 1 348 ? 35.578 -68.023 -64.563 1.00 35.91 328 TYR D O 1
ATOM 10213 N N . ARG D 1 349 ? 35.704 -69.777 -63.183 1.00 33.14 329 ARG D N 1
ATOM 10214 C CA . ARG D 1 349 ? 37.011 -70.152 -63.698 1.00 37.69 329 ARG D CA 1
ATOM 10215 C C . ARG D 1 349 ? 36.935 -70.592 -65.155 1.00 34.02 329 ARG D C 1
ATOM 10216 O O . ARG D 1 349 ? 37.773 -70.206 -65.963 1.00 33.19 329 ARG D O 1
ATOM 10224 N N . SER D 1 350 ? 35.923 -71.380 -65.494 1.00 32.80 330 SER D N 1
ATOM 10225 C CA . SER D 1 350 ? 35.706 -71.773 -66.882 1.00 32.57 330 SER D CA 1
ATOM 10226 C C . SER D 1 350 ? 35.606 -70.562 -67.805 1.00 33.14 330 SER D C 1
ATOM 10227 O O . SER D 1 350 ? 36.213 -70.524 -68.876 1.00 33.42 330 SER D O 1
ATOM 10230 N N . ALA D 1 351 ? 34.825 -69.578 -67.374 1.00 33.46 331 ALA D N 1
ATOM 10231 C CA . ALA D 1 351 ? 34.628 -68.360 -68.139 1.00 33.98 331 ALA D CA 1
ATOM 10232 C C . ALA D 1 351 ? 35.948 -67.658 -68.384 1.00 36.81 331 ALA D C 1
ATOM 10233 O O . ALA D 1 351 ? 36.187 -67.114 -69.456 1.00 42.30 331 ALA D O 1
ATOM 10235 N N . ALA D 1 352 ? 36.806 -67.685 -67.378 1.00 35.28 332 ALA D N 1
ATOM 10236 C CA . ALA D 1 352 ? 38.066 -66.956 -67.424 1.00 34.77 332 ALA D CA 1
ATOM 10237 C C . ALA D 1 352 ? 39.136 -67.675 -68.242 1.00 37.38 332 ALA D C 1
ATOM 10238 O O . ALA D 1 352 ? 39.975 -67.038 -68.870 1.00 40.23 332 ALA D O 1
ATOM 10240 N N . ASP D 1 353 ? 39.087 -69.001 -68.234 1.00 40.81 333 ASP D N 1
ATOM 10241 C CA . ASP D 1 353 ? 40.134 -69.818 -68.826 1.00 46.74 333 ASP D CA 1
ATOM 10242 C C . ASP D 1 353 ? 39.730 -70.448 -70.150 1.00 42.57 333 ASP D C 1
ATOM 10243 O O . ASP D 1 353 ? 40.518 -71.168 -70.754 1.00 44.03 333 ASP D O 1
ATOM 10248 N N . GLY D 1 354 ? 38.501 -70.197 -70.594 1.00 36.54 334 GLY D N 1
ATOM 10249 C CA . GLY D 1 354 ? 38.029 -70.754 -71.847 1.00 28.69 334 GLY D CA 1
ATOM 10250 C C . GLY D 1 354 ? 38.106 -72.271 -71.922 1.00 29.70 334 GLY D C 1
ATOM 10251 O O . GLY D 1 354 ? 38.408 -72.842 -72.984 1.00 27.60 334 GLY D O 1
ATOM 10252 N N . ARG D 1 355 ? 37.848 -72.938 -70.800 1.00 26.37 335 ARG D N 1
ATOM 10253 C CA . ARG D 1 355 ? 37.877 -74.391 -70.787 1.00 37.35 335 ARG D CA 1
ATOM 10254 C C . ARG D 1 355 ? 36.919 -75.015 -69.782 1.00 35.87 335 ARG D C 1
ATOM 10255 O O . ARG D 1 355 ? 36.423 -74.362 -68.860 1.00 34.83 335 ARG D O 1
ATOM 10263 N N . LYS D 1 356 ? 36.682 -76.304 -69.977 1.00 32.11 336 LYS D N 1
ATOM 10264 C CA . LYS D 1 356 ? 35.764 -77.055 -69.148 1.00 33.11 336 LYS D CA 1
ATOM 10265 C C . LYS D 1 356 ? 36.408 -77.445 -67.833 1.00 36.48 336 LYS D C 1
ATOM 10266 O O . LYS D 1 356 ? 37.444 -78.101 -67.818 1.00 39.23 336 LYS D O 1
ATOM 10272 N N . VAL D 1 357 ? 35.777 -77.049 -66.733 1.00 37.08 337 VAL D N 1
ATOM 10273 C CA . VAL D 1 357 ? 36.275 -77.336 -65.395 1.00 34.79 337 VAL D CA 1
ATOM 10274 C C . VAL D 1 357 ? 35.660 -78.598 -64.805 1.00 38.01 337 VAL D C 1
ATOM 10275 O O . VAL D 1 357 ? 34.440 -78.716 -64.726 1.00 41.00 337 VAL D O 1
ATOM 10279 N N . GLU D 1 358 ? 36.510 -79.540 -64.401 1.00 40.93 338 GLU D N 1
ATOM 10280 C CA . GLU D 1 358 ? 36.072 -80.755 -63.707 1.00 48.74 338 GLU D CA 1
ATOM 10281 C C . GLU D 1 358 ? 35.920 -80.507 -62.200 1.00 47.73 338 GLU D C 1
ATOM 10282 O O . GLU D 1 358 ? 36.381 -79.491 -61.691 1.00 42.11 338 GLU D O 1
ATOM 10288 N N . MET D 1 359 ? 35.287 -81.432 -61.483 1.00 53.07 339 MET D N 1
ATOM 10289 C CA . MET D 1 359 ? 35.054 -81.224 -60.052 1.00 61.33 339 MET D CA 1
ATOM 10290 C C . MET D 1 359 ? 35.899 -82.131 -59.148 1.00 68.97 339 MET D C 1
ATOM 10291 O O . MET D 1 359 ? 36.131 -81.802 -57.985 1.00 71.27 339 MET D O 1
ATOM 10296 N N . ASN D 1 360 ? 36.361 -83.256 -59.690 1.00 79.39 340 ASN D N 1
ATOM 10297 C CA . ASN D 1 360 ? 37.089 -84.280 -58.928 1.00 87.98 340 ASN D CA 1
ATOM 10298 C C . ASN D 1 360 ? 38.155 -83.740 -57.971 1.00 93.74 340 ASN D C 1
ATOM 10299 O O . ASN D 1 360 ? 39.040 -84.477 -57.526 1.00 98.92 340 ASN D O 1
ATOM 10304 N N . GLU E 1 23 ? 59.616 -38.702 30.194 1.00 56.19 3 GLU E N 1
ATOM 10305 C CA . GLU E 1 23 ? 58.228 -39.159 30.234 1.00 59.21 3 GLU E CA 1
ATOM 10306 C C . GLU E 1 23 ? 58.117 -40.556 29.625 1.00 57.28 3 GLU E C 1
ATOM 10307 O O . GLU E 1 23 ? 58.842 -40.885 28.692 1.00 61.96 3 GLU E O 1
ATOM 10313 N N . ARG E 1 24 ? 57.213 -41.376 30.148 1.00 55.39 4 ARG E N 1
ATOM 10314 C CA . ARG E 1 24 ? 57.244 -42.806 29.852 1.00 52.20 4 ARG E CA 1
ATOM 10315 C C . ARG E 1 24 ? 55.860 -43.421 29.617 1.00 47.72 4 ARG E C 1
ATOM 10316 O O . ARG E 1 24 ? 54.963 -43.276 30.442 1.00 46.20 4 ARG E O 1
ATOM 10324 N N . LEU E 1 25 ? 55.705 -44.120 28.490 1.00 44.92 5 LEU E N 1
ATOM 10325 C CA . LEU E 1 25 ? 54.401 -44.611 28.035 1.00 39.45 5 LEU E CA 1
ATOM 10326 C C . LEU E 1 25 ? 54.384 -46.099 27.701 1.00 38.80 5 LEU E C 1
ATOM 10327 O O . LEU E 1 25 ? 55.149 -46.560 26.859 1.00 38.76 5 LEU E O 1
ATOM 10332 N N . GLY E 1 26 ? 53.485 -46.838 28.349 1.00 35.09 6 GLY E N 1
ATOM 10333 C CA . GLY E 1 26 ? 53.389 -48.278 28.194 1.00 30.71 6 GLY E CA 1
ATOM 10334 C C . GLY E 1 26 ? 52.489 -48.680 27.044 1.00 32.64 6 GLY E C 1
ATOM 10335 O O . GLY E 1 26 ? 51.368 -48.195 26.920 1.00 38.29 6 GLY E O 1
ATOM 10336 N N . VAL E 1 27 ? 52.975 -49.590 26.208 1.00 28.51 7 VAL E N 1
ATOM 10337 C CA . VAL E 1 27 ? 52.331 -49.872 24.940 1.00 28.65 7 VAL E CA 1
ATOM 10338 C C . VAL E 1 27 ? 52.162 -51.375 24.681 1.00 33.27 7 VAL E C 1
ATOM 10339 O O . VAL E 1 27 ? 53.043 -52.178 24.989 1.00 36.93 7 VAL E O 1
ATOM 10343 N N . ALA E 1 28 ? 51.003 -51.745 24.145 1.00 33.45 8 ALA E N 1
ATOM 10344 C CA . ALA E 1 28 ? 50.751 -53.108 23.689 1.00 32.89 8 ALA E CA 1
ATOM 10345 C C . ALA E 1 28 ? 50.405 -53.113 22.209 1.00 35.24 8 ALA E C 1
ATOM 10346 O O . ALA E 1 28 ? 49.552 -52.360 21.759 1.00 37.38 8 ALA E O 1
ATOM 10348 N N . VAL E 1 29 ? 51.070 -53.968 21.456 1.00 34.97 9 VAL E N 1
ATOM 10349 C CA . VAL E 1 29 ? 50.762 -54.122 20.056 1.00 36.55 9 VAL E CA 1
ATOM 10350 C C . VAL E 1 29 ? 49.906 -55.365 19.881 1.00 42.59 9 VAL E C 1
ATOM 10351 O O . VAL E 1 29 ? 50.257 -56.439 20.364 1.00 51.76 9 VAL E O 1
ATOM 10355 N N . VAL E 1 30 ? 48.773 -55.211 19.208 1.00 37.55 10 VAL E N 1
ATOM 10356 C CA . VAL E 1 30 ? 47.869 -56.323 18.972 1.00 35.12 10 VAL E CA 1
ATOM 10357 C C . VAL E 1 30 ? 47.875 -56.713 17.502 1.00 35.48 10 VAL E C 1
ATOM 10358 O O . VAL E 1 30 ? 47.491 -55.936 16.624 1.00 33.81 10 VAL E O 1
ATOM 10362 N N . GLY E 1 31 ? 48.318 -57.936 17.247 1.00 36.96 11 GLY E N 1
ATOM 10363 C CA . GLY E 1 31 ? 48.533 -58.401 15.894 1.00 33.22 11 GLY E CA 1
ATOM 10364 C C . GLY E 1 31 ? 50.003 -58.224 15.599 1.00 34.05 11 GLY E C 1
ATOM 10365 O O . GLY E 1 31 ? 50.466 -57.110 15.386 1.00 38.52 11 GLY E O 1
ATOM 10366 N N . GLY E 1 32 ? 50.741 -59.323 15.603 1.00 32.33 12 GLY E N 1
ATOM 10367 C CA . GLY E 1 32 ? 52.181 -59.275 15.460 1.00 29.78 12 GLY E CA 1
ATOM 10368 C C . GLY E 1 32 ? 52.687 -59.669 14.087 1.00 31.81 12 GLY E C 1
ATOM 10369 O O . GLY E 1 32 ? 53.811 -60.159 13.933 1.00 34.54 12 GLY E O 1
ATOM 10370 N N . GLY E 1 33 ? 51.852 -59.449 13.083 1.00 30.64 13 GLY E N 1
ATOM 10371 C CA . GLY E 1 33 ? 52.233 -59.685 11.708 1.00 32.87 13 GLY E CA 1
ATOM 10372 C C . GLY E 1 33 ? 53.017 -58.523 11.133 1.00 34.83 13 GLY E C 1
ATOM 10373 O O . GLY E 1 33 ? 53.744 -57.831 11.840 1.00 37.16 13 GLY E O 1
ATOM 10374 N N . PHE E 1 34 ? 52.860 -58.305 9.836 1.00 34.15 14 PHE E N 1
ATOM 10375 C CA . PHE E 1 34 ? 53.637 -57.290 9.136 1.00 30.51 14 PHE E CA 1
ATOM 10376 C C . PHE E 1 34 ? 53.509 -55.899 9.753 1.00 28.41 14 PHE E C 1
ATOM 10377 O O . PHE E 1 34 ? 54.494 -55.298 10.162 1.00 32.01 14 PHE E O 1
ATOM 10385 N N . MET E 1 35 ? 52.287 -55.398 9.832 1.00 28.18 15 MET E N 1
ATOM 10386 C CA . MET E 1 35 ? 52.074 -54.019 10.240 1.00 32.10 15 MET E CA 1
ATOM 10387 C C . MET E 1 35 ? 52.315 -53.832 11.737 1.00 33.31 15 MET E C 1
ATOM 10388 O O . MET E 1 35 ? 52.762 -52.765 12.177 1.00 33.47 15 MET E O 1
ATOM 10393 N N . GLY E 1 36 ? 52.055 -54.874 12.518 1.00 24.67 16 GLY E N 1
ATOM 10394 C CA . GLY E 1 36 ? 52.411 -54.859 13.923 1.00 30.00 16 GLY E CA 1
ATOM 10395 C C . GLY E 1 36 ? 53.915 -54.799 14.117 1.00 32.38 16 GLY E C 1
ATOM 10396 O O . GLY E 1 36 ? 54.405 -54.168 15.054 1.00 35.74 16 GLY E O 1
ATOM 10397 N N . GLY E 1 37 ? 54.651 -55.465 13.232 1.00 30.13 17 GLY E N 1
ATOM 10398 C CA . GLY E 1 37 ? 56.101 -55.418 13.258 1.00 29.64 17 GLY E CA 1
ATOM 10399 C C . GLY E 1 37 ? 56.653 -54.028 12.967 1.00 29.40 17 GLY E C 1
ATOM 10400 O O . GLY E 1 37 ? 57.565 -53.554 13.624 1.00 30.42 17 GLY E O 1
ATOM 10401 N N . VAL E 1 38 ? 56.084 -53.375 11.971 1.00 28.33 18 VAL E N 1
ATOM 10402 C CA . VAL E 1 38 ? 56.480 -52.025 11.592 1.00 25.19 18 VAL E CA 1
ATOM 10403 C C . VAL E 1 38 ? 56.226 -51.010 12.696 1.00 26.33 18 VAL E C 1
ATOM 10404 O O . VAL E 1 38 ? 57.106 -50.209 13.026 1.00 29.40 18 VAL E O 1
ATOM 10408 N N . HIS E 1 39 ? 55.023 -51.042 13.259 1.00 26.72 19 HIS E N 1
ATOM 10409 C CA . HIS E 1 39 ? 54.706 -50.241 14.440 1.00 28.78 19 HIS E CA 1
ATOM 10410 C C . HIS E 1 39 ? 55.652 -50.492 15.613 1.00 29.75 19 HIS E C 1
ATOM 10411 O O . HIS E 1 39 ? 56.106 -49.540 16.230 1.00 33.48 19 HIS E O 1
ATOM 10418 N N . ALA E 1 40 ? 55.965 -51.752 15.909 1.00 25.41 20 ALA E N 1
ATOM 10419 C CA . ALA E 1 40 ? 56.915 -52.054 16.982 1.00 27.88 20 ALA E CA 1
ATOM 10420 C C . ALA E 1 40 ? 58.220 -51.349 16.725 1.00 32.12 20 ALA E C 1
ATOM 10421 O O . ALA E 1 40 ? 58.748 -50.681 17.609 1.00 36.41 20 ALA E O 1
ATOM 10423 N N . GLU E 1 41 ? 58.728 -51.483 15.504 1.00 33.78 21 GLU E N 1
ATOM 10424 C CA . GLU E 1 41 ? 60.010 -50.881 15.129 1.00 37.58 21 GLU E CA 1
ATOM 10425 C C . GLU E 1 41 ? 60.013 -49.347 15.265 1.00 34.17 21 GLU E C 1
ATOM 10426 O O . GLU E 1 41 ? 60.998 -48.755 15.671 1.00 34.81 21 GLU E O 1
ATOM 10432 N N . VAL E 1 42 ? 58.898 -48.713 14.939 1.00 29.73 22 VAL E N 1
ATOM 10433 C CA . VAL E 1 42 ? 58.802 -47.263 14.988 1.00 25.30 22 VAL E CA 1
ATOM 10434 C C . VAL E 1 42 ? 58.681 -46.803 16.425 1.00 29.87 22 VAL E C 1
ATOM 10435 O O . VAL E 1 42 ? 59.371 -45.887 16.870 1.00 33.50 22 VAL E O 1
ATOM 10439 N N . LEU E 1 43 ? 57.787 -47.463 17.147 1.00 31.82 23 LEU E N 1
ATOM 10440 C CA . LEU E 1 43 ? 57.482 -47.105 18.516 1.00 31.21 23 LEU E CA 1
ATOM 10441 C C . LEU E 1 43 ? 58.656 -47.343 19.463 1.00 30.74 23 LEU E C 1
ATOM 10442 O O . LEU E 1 43 ? 58.909 -46.538 20.349 1.00 32.24 23 LEU E O 1
ATOM 10447 N N . THR E 1 44 ? 59.385 -48.434 19.281 1.00 30.48 24 THR E N 1
ATOM 10448 C CA . THR E 1 44 ? 60.508 -48.685 20.169 1.00 32.78 24 THR E CA 1
ATOM 10449 C C . THR E 1 44 ? 61.641 -47.698 19.938 1.00 34.18 24 THR E C 1
ATOM 10450 O O . THR E 1 44 ? 62.469 -47.519 20.820 1.00 34.02 24 THR E O 1
ATOM 10454 N N . ALA E 1 45 ? 61.665 -47.047 18.775 1.00 34.42 25 ALA E N 1
ATOM 10455 C CA . ALA E 1 45 ? 62.694 -46.042 18.487 1.00 36.16 25 ALA E CA 1
ATOM 10456 C C . ALA E 1 45 ? 62.420 -44.713 19.190 1.00 35.94 25 ALA E C 1
ATOM 10457 O O . ALA E 1 45 ? 63.283 -43.850 19.246 1.00 37.79 25 ALA E O 1
ATOM 10459 N N . ASP E 1 46 ? 61.217 -44.557 19.727 1.00 32.39 26 ASP E N 1
ATOM 10460 C CA . ASP E 1 46 ? 60.840 -43.368 20.483 1.00 30.89 26 ASP E CA 1
ATOM 10461 C C . ASP E 1 46 ? 61.224 -43.574 21.956 1.00 33.15 26 ASP E C 1
ATOM 10462 O O . ASP E 1 46 ? 60.782 -44.538 22.565 1.00 34.73 26 ASP E O 1
ATOM 10467 N N . PRO E 1 47 ? 62.043 -42.670 22.533 1.00 33.22 27 PRO E N 1
ATOM 10468 C CA . PRO E 1 47 ? 62.577 -42.865 23.892 1.00 35.95 27 PRO E CA 1
ATOM 10469 C C . PRO E 1 47 ? 61.503 -42.814 24.979 1.00 36.92 27 PRO E C 1
ATOM 10470 O O . PRO E 1 47 ? 61.751 -43.270 26.088 1.00 33.28 27 PRO E O 1
ATOM 10474 N N . ARG E 1 48 ? 60.329 -42.285 24.645 1.00 38.30 28 ARG E N 1
ATOM 10475 C CA . ARG E 1 48 ? 59.212 -42.195 25.575 1.00 39.31 28 ARG E CA 1
ATOM 10476 C C . ARG E 1 48 ? 58.423 -43.500 25.687 1.00 41.52 28 ARG E C 1
ATOM 10477 O O . ARG E 1 48 ? 57.596 -43.652 26.583 1.00 46.25 28 ARG E O 1
ATOM 10485 N N . VAL E 1 49 ? 58.667 -44.440 24.783 1.00 40.17 29 VAL E N 1
ATOM 10486 C CA . VAL E 1 49 ? 57.791 -45.605 24.674 1.00 38.11 29 VAL E CA 1
ATOM 10487 C C . VAL E 1 49 ? 58.395 -46.892 25.227 1.00 38.37 29 VAL E C 1
ATOM 10488 O O . VAL E 1 49 ? 59.554 -47.202 24.985 1.00 36.97 29 VAL E O 1
ATOM 10492 N N . ASP E 1 50 ? 57.596 -47.634 25.985 1.00 41.31 30 ASP E N 1
ATOM 10493 C CA . ASP E 1 50 ? 57.982 -48.963 26.432 1.00 45.79 30 ASP E CA 1
ATOM 10494 C C . ASP E 1 50 ? 56.989 -49.988 25.904 1.00 36.56 30 ASP E C 1
ATOM 10495 O O . ASP E 1 50 ? 55.814 -49.991 26.269 1.00 33.12 30 ASP E O 1
ATOM 10500 N N . LEU E 1 51 ? 57.490 -50.863 25.044 1.00 35.36 31 LEU E N 1
ATOM 10501 C CA . LEU E 1 51 ? 56.682 -51.899 24.434 1.00 33.77 31 LEU E CA 1
ATOM 10502 C C . LEU E 1 51 ? 56.611 -53.089 25.374 1.00 35.52 31 LEU E C 1
ATOM 10503 O O . LEU E 1 51 ? 57.578 -53.830 25.525 1.00 34.97 31 LEU E O 1
ATOM 10508 N N . ARG E 1 52 ? 55.450 -53.272 25.988 1.00 38.49 32 ARG E N 1
ATOM 10509 C CA . ARG E 1 52 ? 55.300 -54.229 27.072 1.00 38.77 32 ARG E CA 1
ATOM 10510 C C . ARG E 1 52 ? 54.678 -55.548 26.628 1.00 40.19 32 ARG E C 1
ATOM 10511 O O . ARG E 1 52 ? 55.022 -56.603 27.155 1.00 41.49 32 ARG E O 1
ATOM 10519 N N . TRP E 1 53 ? 53.778 -55.492 25.655 1.00 35.52 33 TRP E N 1
ATOM 10520 C CA . TRP E 1 53 ? 53.048 -56.681 25.235 1.00 38.46 33 TRP E CA 1
ATOM 10521 C C . TRP E 1 53 ? 52.869 -56.806 23.720 1.00 39.26 33 TRP E C 1
ATOM 10522 O O . TRP E 1 53 ? 52.609 -55.824 23.026 1.00 40.13 33 TRP E O 1
ATOM 10533 N N . VAL E 1 54 ? 52.991 -58.033 23.225 1.00 37.34 34 VAL E N 1
ATOM 10534 C CA . VAL E 1 54 ? 52.540 -58.371 21.885 1.00 35.09 34 VAL E CA 1
ATOM 10535 C C . VAL E 1 54 ? 51.405 -59.374 21.989 1.00 36.49 34 VAL E C 1
ATOM 10536 O O . VAL E 1 54 ? 51.573 -60.457 22.524 1.00 40.82 34 VAL E O 1
ATOM 10540 N N . VAL E 1 55 ? 50.244 -58.996 21.486 1.00 35.68 35 VAL E N 1
ATOM 10541 C CA . VAL E 1 55 ? 49.062 -59.831 21.541 1.00 37.78 35 VAL E CA 1
ATOM 10542 C C . VAL E 1 55 ? 48.736 -60.360 20.157 1.00 44.92 35 VAL E C 1
ATOM 10543 O O . VAL E 1 55 ? 48.511 -59.576 19.233 1.00 44.68 35 VAL E O 1
ATOM 10547 N N . ASP E 1 56 ? 48.708 -61.682 20.016 1.00 49.84 36 ASP E N 1
ATOM 10548 C CA . ASP E 1 56 ? 48.446 -62.315 18.727 1.00 55.69 36 ASP E CA 1
ATOM 10549 C C . ASP E 1 56 ? 47.821 -63.696 18.912 1.00 56.50 36 ASP E C 1
ATOM 10550 O O . ASP E 1 56 ? 48.270 -64.481 19.745 1.00 58.53 36 ASP E O 1
ATOM 10555 N N . ARG E 1 57 ? 46.784 -63.982 18.129 1.00 59.25 37 ARG E N 1
ATOM 10556 C CA . ARG E 1 57 ? 46.134 -65.290 18.132 1.00 60.39 37 ARG E CA 1
ATOM 10557 C C . ARG E 1 57 ? 47.128 -66.431 17.954 1.00 56.17 37 ARG E C 1
ATOM 10558 O O . ARG E 1 57 ? 46.986 -67.480 18.562 1.00 53.23 37 ARG E O 1
ATOM 10566 N N . ASP E 1 58 ? 48.119 -66.216 17.097 1.00 60.86 38 ASP E N 1
ATOM 10567 C CA . ASP E 1 58 ? 49.209 -67.165 16.893 1.00 68.28 38 ASP E CA 1
ATOM 10568 C C . ASP E 1 58 ? 50.302 -66.886 17.908 1.00 69.34 38 ASP E C 1
ATOM 10569 O O . ASP E 1 58 ? 50.645 -65.730 18.156 1.00 72.11 38 ASP E O 1
ATOM 10574 N N . GLU E 1 59 ? 50.874 -67.937 18.481 1.00 71.76 39 GLU E N 1
ATOM 10575 C CA . GLU E 1 59 ? 51.884 -67.710 19.495 1.00 73.90 39 GLU E CA 1
ATOM 10576 C C . GLU E 1 59 ? 53.296 -67.730 18.924 1.00 70.90 39 GLU E C 1
ATOM 10577 O O . GLU E 1 59 ? 54.170 -67.064 19.463 1.00 70.31 39 GLU E O 1
ATOM 10583 N N . ARG E 1 60 ? 53.542 -68.461 17.842 1.00 67.71 40 ARG E N 1
ATOM 10584 C CA . ARG E 1 60 ? 54.885 -68.400 17.272 1.00 69.90 40 ARG E CA 1
ATOM 10585 C C . ARG E 1 60 ? 55.123 -67.020 16.663 1.00 66.55 40 ARG E C 1
ATOM 10586 O O . ARG E 1 60 ? 56.178 -66.417 16.857 1.00 69.57 40 ARG E O 1
ATOM 10594 N N . VAL E 1 61 ? 54.132 -66.524 15.932 1.00 60.56 41 VAL E N 1
ATOM 10595 C CA . VAL E 1 61 ? 54.211 -65.189 15.361 1.00 53.58 41 VAL E CA 1
ATOM 10596 C C . VAL E 1 61 ? 54.348 -64.149 16.466 1.00 51.99 41 VAL E C 1
ATOM 10597 O O . VAL E 1 61 ? 55.253 -63.325 16.434 1.00 53.03 41 VAL E O 1
ATOM 10601 N N . GLY E 1 62 ? 53.454 -64.209 17.447 1.00 46.35 42 GLY E N 1
ATOM 10602 C CA . GLY E 1 62 ? 53.484 -63.302 18.577 1.00 47.29 42 GLY E CA 1
ATOM 10603 C C . GLY E 1 62 ? 54.781 -63.340 19.369 1.00 46.88 42 GLY E C 1
ATOM 10604 O O . GLY E 1 62 ? 55.304 -62.295 19.747 1.00 48.60 42 GLY E O 1
ATOM 10605 N N . THR E 1 63 ? 55.304 -64.538 19.620 1.00 46.63 43 THR E N 1
ATOM 10606 C CA . THR E 1 63 ? 56.540 -64.673 20.386 1.00 45.71 43 THR E CA 1
ATOM 10607 C C . THR E 1 63 ? 57.745 -64.171 19.607 1.00 44.68 43 THR E C 1
ATOM 10608 O O . THR E 1 63 ? 58.590 -63.476 20.163 1.00 45.54 43 THR E O 1
ATOM 10612 N N . ASP E 1 64 ? 57.823 -64.525 18.326 1.00 47.37 44 ASP E N 1
ATOM 10613 C CA . ASP E 1 64 ? 58.932 -64.090 17.474 1.00 50.42 44 ASP E CA 1
ATOM 10614 C C . ASP E 1 64 ? 59.107 -62.581 17.529 1.00 46.42 44 ASP E C 1
ATOM 10615 O O . ASP E 1 64 ? 60.214 -62.080 17.706 1.00 46.97 44 ASP E O 1
ATOM 10620 N N . LEU E 1 65 ? 57.997 -61.866 17.398 1.00 45.87 45 LEU E N 1
ATOM 10621 C CA . LEU E 1 65 ? 58.006 -60.417 17.459 1.00 41.64 45 LEU E CA 1
ATOM 10622 C C . LEU E 1 65 ? 58.345 -59.939 18.859 1.00 40.91 45 LEU E C 1
ATOM 10623 O O . LEU E 1 65 ? 59.080 -58.969 19.032 1.00 43.76 45 LEU E O 1
ATOM 10628 N N . ALA E 1 66 ? 57.810 -60.625 19.859 1.00 40.14 46 ALA E N 1
ATOM 10629 C CA . ALA E 1 66 ? 58.023 -60.220 21.245 1.00 41.32 46 ALA E CA 1
ATOM 10630 C C . ALA E 1 66 ? 59.481 -60.355 21.635 1.00 42.11 46 ALA E C 1
ATOM 10631 O O . ALA E 1 66 ? 60.027 -59.486 22.308 1.00 41.99 46 ALA E O 1
ATOM 10633 N N . THR E 1 67 ? 60.109 -61.442 21.204 1.00 48.12 47 THR E N 1
ATOM 10634 C CA . THR E 1 67 ? 61.523 -61.670 21.495 1.00 52.60 47 THR E CA 1
ATOM 10635 C C . THR E 1 67 ? 62.388 -60.632 20.801 1.00 52.68 47 THR E C 1
ATOM 10636 O O . THR E 1 67 ? 63.402 -60.194 21.339 1.00 54.39 47 THR E O 1
ATOM 10640 N N . ARG E 1 68 ? 61.974 -60.231 19.605 1.00 52.09 48 ARG E N 1
ATOM 10641 C CA . ARG E 1 68 ? 62.751 -59.287 18.812 1.00 49.10 48 ARG E CA 1
ATOM 10642 C C . ARG E 1 68 ? 62.830 -57.925 19.499 1.00 46.57 48 ARG E C 1
ATOM 10643 O O . ARG E 1 68 ? 63.763 -57.161 19.263 1.00 45.53 48 ARG E O 1
ATOM 10651 N N . PHE E 1 69 ? 61.861 -57.627 20.360 1.00 43.92 49 PHE E N 1
ATOM 10652 C CA . PHE E 1 69 ? 61.832 -56.336 21.049 1.00 47.79 49 PHE E CA 1
ATOM 10653 C C . PHE E 1 69 ? 61.829 -56.454 22.577 1.00 51.22 49 PHE E C 1
ATOM 10654 O O . PHE E 1 69 ? 61.686 -55.457 23.282 1.00 55.69 49 PHE E O 1
ATOM 10662 N N . GLY E 1 70 ? 61.999 -57.670 23.085 1.00 51.07 50 GLY E N 1
ATOM 10663 C CA . GLY E 1 70 ? 62.058 -57.890 24.517 1.00 50.51 50 GLY E CA 1
ATOM 10664 C C . GLY E 1 70 ? 60.785 -57.513 25.252 1.00 49.86 50 GLY E C 1
ATOM 10665 O O . GLY E 1 70 ? 60.824 -56.851 26.286 1.00 52.64 50 GLY E O 1
ATOM 10666 N N . ALA E 1 71 ? 59.648 -57.931 24.714 1.00 46.13 51 ALA E N 1
ATOM 10667 C CA . ALA E 1 71 ? 58.375 -57.692 25.373 1.00 45.31 51 ALA E CA 1
ATOM 10668 C C . ALA E 1 71 ? 57.740 -59.012 25.765 1.00 45.10 51 ALA E C 1
ATOM 10669 O O . ALA E 1 71 ? 58.158 -60.068 25.306 1.00 47.17 51 ALA E O 1
ATOM 10671 N N . ARG E 1 72 ? 56.729 -58.943 26.620 1.00 50.27 52 ARG E N 1
ATOM 10672 C CA . ARG E 1 72 ? 55.967 -60.120 27.011 1.00 52.62 52 ARG E CA 1
ATOM 10673 C C . ARG E 1 72 ? 54.992 -60.494 25.906 1.00 53.83 52 ARG E C 1
ATOM 10674 O O . ARG E 1 72 ? 54.595 -59.644 25.116 1.00 58.51 52 ARG E O 1
ATOM 10682 N N . VAL E 1 73 ? 54.608 -61.762 25.837 1.00 55.24 53 VAL E N 1
ATOM 10683 C CA . VAL E 1 73 ? 53.720 -62.205 24.765 1.00 52.70 53 VAL E CA 1
ATOM 10684 C C . VAL E 1 73 ? 52.474 -62.842 25.359 1.00 51.47 53 VAL E C 1
ATOM 10685 O O . VAL E 1 73 ? 52.522 -63.432 26.428 1.00 51.10 53 VAL E O 1
ATOM 10689 N N . THR E 1 74 ? 51.346 -62.684 24.684 1.00 50.67 54 THR E N 1
ATOM 10690 C CA . THR E 1 74 ? 50.118 -63.337 25.104 1.00 51.99 54 THR E CA 1
ATOM 10691 C C . THR E 1 74 ? 49.214 -63.525 23.907 1.00 52.45 54 THR E C 1
ATOM 10692 O O . THR E 1 74 ? 49.365 -62.853 22.896 1.00 54.16 54 THR E O 1
ATOM 10696 N N . THR E 1 75 ? 48.281 -64.456 24.019 1.00 51.94 55 THR E N 1
ATOM 10697 C CA . THR E 1 75 ? 47.300 -64.670 22.974 1.00 52.84 55 THR E CA 1
ATOM 10698 C C . THR E 1 75 ? 45.975 -64.098 23.447 1.00 50.91 55 THR E C 1
ATOM 10699 O O . THR E 1 75 ? 44.969 -64.172 22.749 1.00 50.76 55 THR E O 1
ATOM 10703 N N . THR E 1 76 ? 45.993 -63.519 24.643 1.00 56.00 56 THR E N 1
ATOM 10704 C CA . THR E 1 76 ? 44.789 -62.984 25.264 1.00 60.46 56 THR E CA 1
ATOM 10705 C C . THR E 1 76 ? 44.922 -61.493 25.530 1.00 55.07 56 THR E C 1
ATOM 10706 O O . THR E 1 76 ? 45.784 -61.051 26.295 1.00 54.77 56 THR E O 1
ATOM 10710 N N . LEU E 1 77 ? 44.057 -60.720 24.893 1.00 49.67 57 LEU E N 1
ATOM 10711 C CA . LEU E 1 77 ? 44.103 -59.281 25.033 1.00 48.49 57 LEU E CA 1
ATOM 10712 C C . LEU E 1 77 ? 43.910 -58.895 26.490 1.00 51.77 57 LEU E C 1
ATOM 10713 O O . LEU E 1 77 ? 44.546 -57.967 26.985 1.00 51.01 57 LEU E O 1
ATOM 10718 N N . ASP E 1 78 ? 43.049 -59.636 27.177 1.00 56.25 58 ASP E N 1
ATOM 10719 C CA . ASP E 1 78 ? 42.741 -59.342 28.569 1.00 60.12 58 ASP E CA 1
ATOM 10720 C C . ASP E 1 78 ? 43.974 -59.375 29.469 1.00 53.48 58 ASP E C 1
ATOM 10721 O O . ASP E 1 78 ? 44.088 -58.569 30.389 1.00 53.43 58 ASP E O 1
ATOM 10726 N N . GLU E 1 79 ? 44.900 -60.291 29.205 1.00 50.64 59 GLU E N 1
ATOM 10727 C CA . GLU E 1 79 ? 46.100 -60.372 30.024 1.00 49.38 59 GLU E CA 1
ATOM 10728 C C . GLU E 1 79 ? 46.892 -59.076 29.918 1.00 52.09 59 GLU E C 1
ATOM 10729 O O . GLU E 1 79 ? 47.432 -58.588 30.906 1.00 55.83 59 GLU E O 1
ATOM 10735 N N . ALA E 1 80 ? 46.946 -58.512 28.715 1.00 51.50 60 ALA E N 1
ATOM 10736 C CA . ALA E 1 80 ? 47.712 -57.294 28.485 1.00 51.70 60 ALA E CA 1
ATOM 10737 C C . ALA E 1 80 ? 47.001 -56.093 29.077 1.00 52.10 60 ALA E C 1
ATOM 10738 O O . ALA E 1 80 ? 47.635 -55.148 29.537 1.00 56.65 60 ALA E O 1
ATOM 10740 N N . LEU E 1 81 ? 45.675 -56.132 29.060 1.00 50.57 61 LEU E N 1
ATOM 10741 C CA . LEU E 1 81 ? 44.879 -55.054 29.631 1.00 50.87 61 LEU E CA 1
ATOM 10742 C C . LEU E 1 81 ? 44.857 -55.134 31.162 1.00 56.37 61 LEU E C 1
ATOM 10743 O O . LEU E 1 81 ? 44.465 -54.185 31.841 1.00 60.85 61 LEU E O 1
ATOM 10748 N N . ALA E 1 82 ? 45.272 -56.274 31.701 1.00 56.39 62 ALA E N 1
ATOM 10749 C CA . ALA E 1 82 ? 45.465 -56.394 33.137 1.00 55.99 62 ALA E CA 1
ATOM 10750 C C . ALA E 1 82 ? 46.600 -55.476 33.581 1.00 57.09 62 ALA E C 1
ATOM 10751 O O . ALA E 1 82 ? 46.495 -54.803 34.598 1.00 56.36 62 ALA E O 1
ATOM 10753 N N . ASP E 1 83 ? 47.680 -55.454 32.807 1.00 55.07 63 ASP E N 1
ATOM 10754 C CA . ASP E 1 83 ? 48.812 -54.569 33.073 1.00 53.63 63 ASP E CA 1
ATOM 10755 C C . ASP E 1 83 ? 48.383 -53.099 33.116 1.00 55.72 63 ASP E C 1
ATOM 10756 O O . ASP E 1 83 ? 47.957 -52.541 32.111 1.00 55.90 63 ASP E O 1
ATOM 10761 N N . ASP E 1 84 ? 48.508 -52.472 34.281 1.00 57.16 64 ASP E N 1
ATOM 10762 C CA . ASP E 1 84 ? 48.077 -51.087 34.447 1.00 62.07 64 ASP E CA 1
ATOM 10763 C C . ASP E 1 84 ? 49.038 -50.091 33.809 1.00 57.98 64 ASP E C 1
ATOM 10764 O O . ASP E 1 84 ? 48.699 -48.921 33.632 1.00 61.51 64 ASP E O 1
ATOM 10769 N N . THR E 1 85 ? 50.239 -50.553 33.485 1.00 53.34 65 THR E N 1
ATOM 10770 C CA . THR E 1 85 ? 51.244 -49.692 32.879 1.00 50.62 65 THR E CA 1
ATOM 10771 C C . THR E 1 85 ? 50.895 -49.439 31.415 1.00 46.84 65 THR E C 1
ATOM 10772 O O . THR E 1 85 ? 51.211 -48.389 30.867 1.00 47.16 65 THR E O 1
ATOM 10776 N N . VAL E 1 86 ? 50.247 -50.423 30.797 1.00 42.22 66 VAL E N 1
ATOM 10777 C CA . VAL E 1 86 ? 49.745 -50.313 29.435 1.00 42.94 66 VAL E CA 1
ATOM 10778 C C . VAL E 1 86 ? 48.696 -49.217 29.340 1.00 43.46 66 VAL E C 1
ATOM 10779 O O . VAL E 1 86 ? 47.640 -49.307 29.959 1.00 42.21 66 VAL E O 1
ATOM 10783 N N . ARG E 1 87 ? 49.001 -48.186 28.557 1.00 42.94 67 ARG E N 1
ATOM 10784 C CA . ARG E 1 87 ? 48.137 -47.024 28.410 1.00 39.96 67 ARG E CA 1
ATOM 10785 C C . ARG E 1 87 ? 47.821 -46.769 26.941 1.00 39.08 67 ARG E C 1
ATOM 10786 O O . ARG E 1 87 ? 47.016 -45.897 26.599 1.00 40.99 67 ARG E O 1
ATOM 10794 N N . PHE E 1 88 ? 48.463 -47.534 26.071 1.00 34.95 68 PHE E N 1
ATOM 10795 C CA . PHE E 1 88 ? 48.322 -47.323 24.652 1.00 34.14 68 PHE E CA 1
ATOM 10796 C C . PHE E 1 88 ? 48.397 -48.640 23.907 1.00 31.93 68 PHE E C 1
ATOM 10797 O O . PHE E 1 88 ? 49.330 -49.416 24.074 1.00 31.07 68 PHE E O 1
ATOM 10805 N N . VAL E 1 89 ? 47.398 -48.882 23.073 1.00 34.72 69 VAL E N 1
ATOM 10806 C CA . VAL E 1 89 ? 47.319 -50.115 22.321 1.00 32.90 69 VAL E CA 1
ATOM 10807 C C . VAL E 1 89 ? 47.275 -49.838 20.819 1.00 33.11 69 VAL E C 1
ATOM 10808 O O . VAL E 1 89 ? 46.533 -48.972 20.362 1.00 33.72 69 VAL E O 1
ATOM 10812 N N . VAL E 1 90 ? 48.082 -50.576 20.067 1.00 30.41 70 VAL E N 1
ATOM 10813 C CA . VAL E 1 90 ? 48.054 -50.530 18.621 1.00 31.53 70 VAL E CA 1
ATOM 10814 C C . VAL E 1 90 ? 47.305 -51.735 18.108 1.00 34.84 70 VAL E C 1
ATOM 10815 O O . VAL E 1 90 ? 47.686 -52.860 18.410 1.00 39.71 70 VAL E O 1
ATOM 10819 N N . VAL E 1 91 ? 46.240 -51.516 17.341 1.00 30.88 71 VAL E N 1
ATOM 10820 C CA . VAL E 1 91 ? 45.504 -52.643 16.803 1.00 28.54 71 VAL E CA 1
ATOM 10821 C C . VAL E 1 91 ? 45.839 -52.834 15.337 1.00 32.24 71 VAL E C 1
ATOM 10822 O O . VAL E 1 91 ? 45.501 -52.009 14.485 1.00 27.07 71 VAL E O 1
ATOM 10826 N N . ALA E 1 92 ? 46.524 -53.939 15.063 1.00 32.79 72 ALA E N 1
ATOM 10827 C CA . ALA E 1 92 ? 47.030 -54.248 13.738 1.00 28.99 72 ALA E CA 1
ATOM 10828 C C . ALA E 1 92 ? 46.647 -55.672 13.369 1.00 30.16 72 ALA E C 1
ATOM 10829 O O . ALA E 1 92 ? 47.484 -56.511 13.058 1.00 34.72 72 ALA E O 1
ATOM 10831 N N . THR E 1 93 ? 45.355 -55.932 13.412 1.00 30.85 73 THR E N 1
ATOM 10832 C CA . THR E 1 93 ? 44.814 -57.249 13.133 1.00 33.50 73 THR E CA 1
ATOM 10833 C C . THR E 1 93 ? 43.971 -57.181 11.864 1.00 31.94 73 THR E C 1
ATOM 10834 O O . THR E 1 93 ? 43.723 -56.086 11.364 1.00 32.89 73 THR E O 1
ATOM 10838 N N . PRO E 1 94 ? 43.530 -58.340 11.331 1.00 34.02 74 PRO E N 1
ATOM 10839 C CA . PRO E 1 94 ? 42.625 -58.304 10.175 1.00 36.26 74 PRO E CA 1
ATOM 10840 C C . PRO E 1 94 ? 41.435 -57.364 10.372 1.00 37.18 74 PRO E C 1
ATOM 10841 O O . PRO E 1 94 ? 40.892 -57.298 11.471 1.00 40.26 74 PRO E O 1
ATOM 10845 N N . ALA E 1 95 ? 41.064 -56.646 9.313 1.00 38.77 75 ALA E N 1
ATOM 10846 C CA . ALA E 1 95 ? 40.091 -55.550 9.369 1.00 39.61 75 ALA E CA 1
ATOM 10847 C C . ALA E 1 95 ? 38.782 -55.870 10.108 1.00 43.47 75 ALA E C 1
ATOM 10848 O O . ALA E 1 95 ? 38.257 -55.027 10.833 1.00 42.44 75 ALA E O 1
ATOM 10850 N N . ALA E 1 96 ? 38.254 -57.076 9.924 1.00 49.44 76 ALA E N 1
ATOM 10851 C CA . ALA E 1 96 ? 36.988 -57.455 10.555 1.00 48.86 76 ALA E CA 1
ATOM 10852 C C . ALA E 1 96 ? 37.057 -57.429 12.081 1.00 49.29 76 ALA E C 1
ATOM 10853 O O . ALA E 1 96 ? 36.064 -57.116 12.752 1.00 51.83 76 ALA E O 1
ATOM 10855 N N . THR E 1 97 ? 38.226 -57.752 12.629 1.00 47.97 77 THR E N 1
ATOM 10856 C CA . THR E 1 97 ? 38.387 -57.837 14.079 1.00 45.32 77 THR E CA 1
ATOM 10857 C C . THR E 1 97 ? 38.563 -56.474 14.767 1.00 47.95 77 THR E C 1
ATOM 10858 O O . THR E 1 97 ? 38.617 -56.403 15.991 1.00 53.18 77 THR E O 1
ATOM 10862 N N . HIS E 1 98 ? 38.642 -55.394 13.996 1.00 44.16 78 HIS E N 1
ATOM 10863 C CA . HIS E 1 98 ? 38.941 -54.081 14.569 1.00 41.74 78 HIS E CA 1
ATOM 10864 C C . HIS E 1 98 ? 37.838 -53.564 15.463 1.00 43.45 78 HIS E C 1
ATOM 10865 O O . HIS E 1 98 ? 38.103 -53.013 16.526 1.00 44.56 78 HIS E O 1
ATOM 10872 N N . GLU E 1 99 ? 36.599 -53.722 15.024 1.00 50.95 79 GLU E N 1
ATOM 10873 C CA . GLU E 1 99 ? 35.475 -53.216 15.787 1.00 53.61 79 GLU E CA 1
ATOM 10874 C C . GLU E 1 99 ? 35.425 -53.854 17.184 1.00 56.26 79 GLU E C 1
ATOM 10875 O O . GLU E 1 99 ? 35.351 -53.130 18.172 1.00 61.70 79 GLU E O 1
ATOM 10881 N N . PRO E 1 100 ? 35.478 -55.198 17.285 1.00 48.74 80 PRO E N 1
ATOM 10882 C CA . PRO E 1 100 ? 35.461 -55.707 18.662 1.00 46.75 80 PRO E CA 1
ATOM 10883 C C . PRO E 1 100 ? 36.693 -55.322 19.479 1.00 42.95 80 PRO E C 1
ATOM 10884 O O . PRO E 1 100 ? 36.538 -54.882 20.611 1.00 45.17 80 PRO E O 1
ATOM 10888 N N . ILE E 1 101 ? 37.887 -55.462 18.914 1.00 39.21 81 ILE E N 1
ATOM 10889 C CA . ILE E 1 101 ? 39.101 -55.224 19.676 1.00 35.64 81 ILE E CA 1
ATOM 10890 C C . ILE E 1 101 ? 39.227 -53.772 20.117 1.00 39.11 81 ILE E C 1
ATOM 10891 O O . ILE E 1 101 ? 39.548 -53.491 21.269 1.00 41.73 81 ILE E O 1
ATOM 10896 N N . ALA E 1 102 ? 38.969 -52.845 19.209 1.00 38.57 82 ALA E N 1
ATOM 10897 C CA . ALA E 1 102 ? 39.047 -51.434 19.563 1.00 40.51 82 ALA E CA 1
ATOM 10898 C C . ALA E 1 102 ? 38.080 -51.100 20.682 1.00 41.72 82 ALA E C 1
ATOM 10899 O O . ALA E 1 102 ? 38.418 -50.352 21.593 1.00 44.15 82 ALA E O 1
ATOM 10901 N N . ALA E 1 103 ? 36.877 -51.656 20.608 1.00 43.63 83 ALA E N 1
ATOM 10902 C CA . ALA E 1 103 ? 35.832 -51.328 21.572 1.00 44.57 83 ALA E CA 1
ATOM 10903 C C . ALA E 1 103 ? 36.221 -51.803 22.969 1.00 42.12 83 ALA E C 1
ATOM 10904 O O . ALA E 1 103 ? 36.029 -51.098 23.955 1.00 41.99 83 ALA E O 1
ATOM 10906 N N . GLN E 1 104 ? 36.797 -52.993 23.037 1.00 41.32 84 GLN E N 1
ATOM 10907 C CA . GLN E 1 104 ? 37.297 -53.525 24.294 1.00 44.43 84 GLN E CA 1
ATOM 10908 C C . GLN E 1 104 ? 38.410 -52.659 24.895 1.00 46.67 84 GLN E C 1
ATOM 10909 O O . GLN E 1 104 ? 38.467 -52.460 26.111 1.00 51.43 84 GLN E O 1
ATOM 10915 N N . VAL E 1 105 ? 39.295 -52.149 24.043 1.00 45.70 85 VAL E N 1
ATOM 10916 C CA . VAL E 1 105 ? 40.420 -51.351 24.506 1.00 40.53 85 VAL E CA 1
ATOM 10917 C C . VAL E 1 105 ? 39.932 -50.035 25.083 1.00 40.02 85 VAL E C 1
ATOM 10918 O O . VAL E 1 105 ? 40.411 -49.583 26.115 1.00 44.24 85 VAL E O 1
ATOM 10922 N N . ILE E 1 106 ? 38.970 -49.423 24.412 1.00 40.64 86 ILE E N 1
ATOM 10923 C CA . ILE E 1 106 ? 38.414 -48.163 24.864 1.00 42.58 86 ILE E CA 1
ATOM 10924 C C . ILE E 1 106 ? 37.630 -48.357 26.157 1.00 47.63 86 ILE E C 1
ATOM 10925 O O . ILE E 1 106 ? 37.692 -47.534 27.073 1.00 54.15 86 ILE E O 1
ATOM 10930 N N . ALA E 1 107 ? 36.899 -49.462 26.227 1.00 45.20 87 ALA E N 1
ATOM 10931 C CA . ALA E 1 107 ? 36.089 -49.753 27.398 1.00 46.59 87 ALA E CA 1
ATOM 10932 C C . ALA E 1 107 ? 36.983 -50.008 28.613 1.00 46.64 87 ALA E C 1
ATOM 10933 O O . ALA E 1 107 ? 36.570 -49.781 29.742 1.00 52.23 87 ALA E O 1
ATOM 10935 N N . ALA E 1 108 ? 38.213 -50.457 28.365 1.00 41.88 88 ALA E N 1
ATOM 10936 C CA . ALA E 1 108 ? 39.203 -50.653 29.422 1.00 35.92 88 ALA E CA 1
ATOM 10937 C C . ALA E 1 108 ? 39.971 -49.380 29.737 1.00 38.02 88 ALA E C 1
ATOM 10938 O O . ALA E 1 108 ? 40.969 -49.419 30.439 1.00 38.75 88 ALA E O 1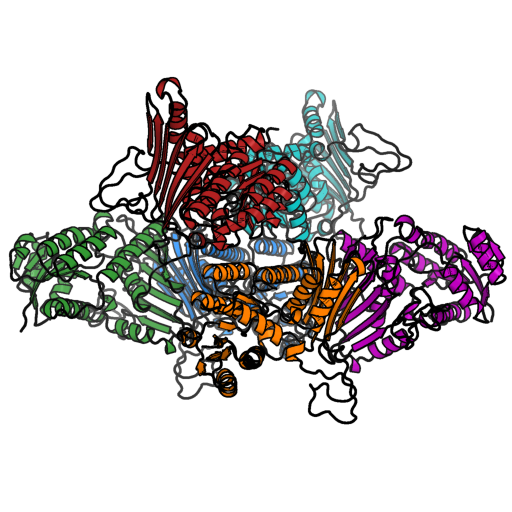
ATOM 10940 N N . GLY E 1 109 ? 39.516 -48.254 29.202 1.00 39.41 89 GLY E N 1
ATOM 10941 C CA . GLY E 1 109 ? 40.143 -46.973 29.479 1.00 40.71 89 GLY E CA 1
ATOM 10942 C C . GLY E 1 109 ? 41.510 -46.763 28.854 1.00 38.31 89 GLY E C 1
ATOM 10943 O O . GLY E 1 109 ? 42.342 -46.039 29.392 1.00 36.70 89 GLY E O 1
ATOM 10944 N N . ARG E 1 110 ? 41.745 -47.387 27.707 1.00 38.28 90 ARG E N 1
ATOM 10945 C CA . ARG E 1 110 ? 43.016 -47.220 27.011 1.00 40.68 90 ARG E CA 1
ATOM 10946 C C . ARG E 1 110 ? 42.913 -46.338 25.763 1.00 38.51 90 ARG E C 1
ATOM 10947 O O . ARG E 1 110 ? 41.865 -46.235 25.138 1.00 38.28 90 ARG E O 1
ATOM 10955 N N . ASN E 1 111 ? 44.018 -45.690 25.424 1.00 35.75 91 ASN E N 1
ATOM 10956 C CA . ASN E 1 111 ? 44.146 -45.012 24.153 1.00 31.76 91 ASN E CA 1
ATOM 10957 C C . ASN E 1 111 ? 44.413 -46.051 23.100 1.00 31.26 91 ASN E C 1
ATOM 10958 O O . ASN E 1 111 ? 45.090 -47.042 23.375 1.00 34.05 91 ASN E O 1
ATOM 10963 N N . VAL E 1 112 ? 43.885 -45.855 21.895 1.00 29.18 92 VAL E N 1
ATOM 10964 C CA . VAL E 1 112 ? 44.093 -46.872 20.894 1.00 26.78 92 VAL E CA 1
ATOM 10965 C C . VAL E 1 112 ? 44.405 -46.273 19.518 1.00 28.33 92 VAL E C 1
ATOM 10966 O O . VAL E 1 112 ? 43.868 -45.240 19.121 1.00 28.81 92 VAL E O 1
ATOM 10970 N N . LEU E 1 113 ? 45.333 -46.914 18.821 1.00 29.25 93 LEU E N 1
ATOM 10971 C CA . LEU E 1 113 ? 45.596 -46.608 17.428 1.00 26.98 93 LEU E CA 1
ATOM 10972 C C . LEU E 1 113 ? 45.159 -47.800 16.616 1.00 27.27 93 LEU E C 1
ATOM 10973 O O . LEU E 1 113 ? 45.702 -48.887 16.770 1.00 30.23 93 LEU E O 1
ATOM 10978 N N . VAL E 1 114 ? 44.167 -47.594 15.762 1.00 27.07 94 VAL E N 1
ATOM 10979 C CA . VAL E 1 114 ? 43.618 -48.671 14.942 1.00 29.21 94 VAL E CA 1
ATOM 10980 C C . VAL E 1 114 ? 44.063 -48.565 13.490 1.00 27.88 94 VAL E C 1
ATOM 10981 O O . VAL E 1 114 ? 43.868 -47.548 12.855 1.00 26.30 94 VAL E O 1
ATOM 10985 N N . GLU E 1 115 ? 44.664 -49.622 12.969 1.00 30.20 95 GLU E N 1
ATOM 10986 C CA . GLU E 1 115 ? 45.125 -49.614 11.590 1.00 33.47 95 GLU E CA 1
ATOM 10987 C C . GLU E 1 115 ? 43.960 -49.482 10.627 1.00 36.42 95 GLU E C 1
ATOM 10988 O O . GLU E 1 115 ? 42.818 -49.766 10.980 1.00 35.90 95 GLU E O 1
ATOM 10994 N N . LYS E 1 116 ? 44.261 -49.025 9.418 1.00 36.23 96 LYS E N 1
ATOM 10995 C CA . LYS E 1 116 ? 43.303 -49.002 8.318 1.00 37.49 96 LYS E CA 1
ATOM 10996 C C . LYS E 1 116 ? 42.801 -50.410 7.990 1.00 37.22 96 LYS E C 1
ATOM 10997 O O . LYS E 1 116 ? 43.521 -51.390 8.173 1.00 42.83 96 LYS E O 1
ATOM 11003 N N . PRO E 1 117 ? 41.541 -50.526 7.552 1.00 37.14 97 PRO E N 1
ATOM 11004 C CA . PRO E 1 117 ? 40.526 -49.479 7.641 1.00 40.98 97 PRO E CA 1
ATOM 11005 C C . PRO E 1 117 ? 39.986 -49.472 9.056 1.00 42.21 97 PRO E C 1
ATOM 11006 O O . PRO E 1 117 ? 39.969 -50.539 9.674 1.00 45.96 97 PRO E O 1
ATOM 11010 N N . LEU E 1 118 ? 39.585 -48.312 9.567 1.00 43.50 98 LEU E N 1
ATOM 11011 C CA . LEU E 1 118 ? 39.154 -48.204 10.958 1.00 40.68 98 LEU E CA 1
ATOM 11012 C C . LEU E 1 118 ? 38.132 -49.283 11.275 1.00 39.97 98 LEU E C 1
ATOM 11013 O O . LEU E 1 118 ? 38.434 -50.246 11.974 1.00 40.68 98 LEU E O 1
ATOM 11018 N N . VAL E 1 119 ? 36.930 -49.122 10.740 1.00 38.12 99 VAL E N 1
ATOM 11019 C CA . VAL E 1 119 ? 35.925 -50.167 10.788 1.00 43.14 99 VAL E CA 1
ATOM 11020 C C . VAL E 1 119 ? 35.262 -50.249 9.430 1.00 44.21 99 VAL E C 1
ATOM 11021 O O . VAL E 1 119 ? 35.692 -49.587 8.501 1.00 48.74 99 VAL E O 1
ATOM 11025 N N . LEU E 1 120 ? 34.208 -51.044 9.315 1.00 50.34 100 LEU E N 1
ATOM 11026 C CA . LEU E 1 120 ? 33.620 -51.316 8.009 1.00 50.03 100 LEU E CA 1
ATOM 11027 C C . LEU E 1 120 ? 32.283 -50.618 7.799 1.00 49.81 100 LEU E C 1
ATOM 11028 O O . LEU E 1 120 ? 31.872 -50.380 6.670 1.00 50.66 100 LEU E O 1
ATOM 11033 N N . SER E 1 121 ? 31.601 -50.282 8.882 1.00 48.00 101 SER E N 1
ATOM 11034 C CA . SER E 1 121 ? 30.330 -49.586 8.756 1.00 45.39 101 SER E CA 1
ATOM 11035 C C . SER E 1 121 ? 30.466 -48.214 9.362 1.00 38.64 101 SER E C 1
ATOM 11036 O O . SER E 1 121 ? 31.268 -48.013 10.268 1.00 36.12 101 SER E O 1
ATOM 11039 N N . THR E 1 122 ? 29.681 -47.272 8.860 1.00 38.11 102 THR E N 1
ATOM 11040 C CA . THR E 1 122 ? 29.759 -45.893 9.315 1.00 43.56 102 THR E CA 1
ATOM 11041 C C . THR E 1 122 ? 29.284 -45.746 10.751 1.00 47.73 102 THR E C 1
ATOM 11042 O O . THR E 1 122 ? 29.846 -44.968 11.526 1.00 48.00 102 THR E O 1
ATOM 11046 N N . GLY E 1 123 ? 28.252 -46.506 11.102 1.00 46.39 103 GLY E N 1
ATOM 11047 C CA . GLY E 1 123 ? 27.679 -46.441 12.432 1.00 47.46 103 GLY E CA 1
ATOM 11048 C C . GLY E 1 123 ? 28.672 -46.836 13.503 1.00 48.12 103 GLY E C 1
ATOM 11049 O O . GLY E 1 123 ? 28.853 -46.117 14.485 1.00 47.19 103 GLY E O 1
ATOM 11050 N N . HIS E 1 124 ? 29.314 -47.984 13.310 1.00 48.28 104 HIS E N 1
ATOM 11051 C CA . HIS E 1 124 ? 30.329 -48.454 14.240 1.00 50.53 104 HIS E CA 1
ATOM 11052 C C . HIS E 1 124 ? 31.440 -47.436 14.391 1.00 48.96 104 HIS E C 1
ATOM 11053 O O . HIS E 1 124 ? 31.895 -47.172 15.491 1.00 50.49 104 HIS E O 1
ATOM 11060 N N . ALA E 1 125 ? 31.849 -46.851 13.273 1.00 48.63 105 ALA E N 1
ATOM 11061 C CA . ALA E 1 125 ? 32.828 -45.783 13.271 1.00 44.39 105 ALA E CA 1
ATOM 11062 C C . ALA E 1 125 ? 32.398 -44.653 14.189 1.00 44.00 105 ALA E C 1
ATOM 11063 O O . ALA E 1 125 ? 33.203 -44.122 14.948 1.00 44.14 105 ALA E O 1
ATOM 11065 N N . ARG E 1 126 ? 31.123 -44.289 14.135 1.00 48.73 106 ARG E N 1
ATOM 11066 C CA . ARG E 1 126 ? 30.648 -43.182 14.960 1.00 49.12 106 ARG E CA 1
ATOM 11067 C C . ARG E 1 126 ? 30.541 -43.573 16.429 1.00 45.75 106 ARG E C 1
ATOM 11068 O O . ARG E 1 126 ? 30.755 -42.747 17.308 1.00 43.85 106 ARG E O 1
ATOM 11076 N N . GLN E 1 127 ? 30.225 -44.835 16.691 1.00 46.63 107 GLN E N 1
ATOM 11077 C CA . GLN E 1 127 ? 30.086 -45.304 18.065 1.00 49.56 107 GLN E CA 1
ATOM 11078 C C . GLN E 1 127 ? 31.442 -45.382 18.727 1.00 49.38 107 GLN E C 1
ATOM 11079 O O . GLN E 1 127 ? 31.627 -44.939 19.860 1.00 50.72 107 GLN E O 1
ATOM 11085 N N . LEU E 1 128 ? 32.390 -45.947 17.996 1.00 43.88 108 LEU E N 1
ATOM 11086 C CA . LEU E 1 128 ? 33.774 -45.997 18.427 1.00 40.81 108 LEU E CA 1
ATOM 11087 C C . LEU E 1 128 ? 34.289 -44.612 18.790 1.00 37.98 108 LEU E C 1
ATOM 11088 O O . LEU E 1 128 ? 35.032 -44.450 19.749 1.00 39.30 108 LEU E O 1
ATOM 11093 N N . ALA E 1 129 ? 33.882 -43.606 18.031 1.00 38.33 109 ALA E N 1
ATOM 11094 C CA . ALA E 1 129 ? 34.384 -42.263 18.270 1.00 38.20 109 ALA E CA 1
ATOM 11095 C C . ALA E 1 129 ? 33.700 -41.648 19.478 1.00 43.22 109 ALA E C 1
ATOM 11096 O O . ALA E 1 129 ? 34.332 -40.955 20.278 1.00 46.78 109 ALA E O 1
ATOM 11098 N N . ALA E 1 130 ? 32.404 -41.903 19.605 1.00 44.21 110 ALA E N 1
ATOM 11099 C CA . ALA E 1 130 ? 31.653 -41.393 20.741 1.00 42.76 110 ALA E CA 1
ATOM 11100 C C . ALA E 1 130 ? 32.135 -42.040 22.036 1.00 40.32 110 ALA E C 1
ATOM 11101 O O . ALA E 1 130 ? 32.249 -41.374 23.060 1.00 44.64 110 ALA E O 1
ATOM 11103 N N . ALA E 1 131 ? 32.435 -43.333 21.985 1.00 38.47 111 ALA E N 1
ATOM 11104 C CA . ALA E 1 131 ? 32.910 -44.038 23.173 1.00 39.24 111 ALA E CA 1
ATOM 11105 C C . ALA E 1 131 ? 34.209 -43.441 23.681 1.00 44.89 111 ALA E C 1
ATOM 11106 O O . ALA E 1 131 ? 34.314 -43.059 24.842 1.00 48.10 111 ALA E O 1
ATOM 11108 N N . ALA E 1 132 ? 35.197 -43.367 22.798 1.00 46.26 112 ALA E N 1
ATOM 11109 C CA . ALA E 1 132 ? 36.504 -42.821 23.140 1.00 46.43 112 ALA E CA 1
ATOM 11110 C C . ALA E 1 132 ? 36.387 -41.427 23.719 1.00 47.99 112 ALA E C 1
ATOM 11111 O O . ALA E 1 132 ? 37.075 -41.089 24.676 1.00 52.95 112 ALA E O 1
ATOM 11113 N N . HIS E 1 133 ? 35.507 -40.619 23.141 1.00 50.79 113 HIS E N 1
ATOM 11114 C CA . HIS E 1 133 ? 35.320 -39.266 23.631 1.00 53.92 113 HIS E CA 1
ATOM 11115 C C . HIS E 1 133 ? 34.766 -39.261 25.054 1.00 57.08 113 HIS E C 1
ATOM 11116 O O . HIS E 1 133 ? 35.241 -38.514 25.908 1.00 60.22 113 HIS E O 1
ATOM 11123 N N . GLU E 1 134 ? 33.762 -40.097 25.301 1.00 58.55 114 GLU E N 1
ATOM 11124 C CA . GLU E 1 134 ? 33.170 -40.210 26.628 1.00 61.69 114 GLU E CA 1
ATOM 11125 C C . GLU E 1 134 ? 34.245 -40.527 27.669 1.00 56.82 114 GLU E C 1
ATOM 11126 O O . GLU E 1 134 ? 34.351 -39.861 28.697 1.00 55.53 114 GLU E O 1
ATOM 11132 N N . ARG E 1 135 ? 35.050 -41.541 27.366 1.00 53.34 115 ARG E N 1
ATOM 11133 C CA . ARG E 1 135 ? 36.090 -42.033 28.259 1.00 48.25 115 ARG E CA 1
ATOM 11134 C C . ARG E 1 135 ? 37.300 -41.103 28.315 1.00 48.82 115 ARG E C 1
ATOM 11135 O O . ARG E 1 135 ? 38.210 -41.310 29.109 1.00 48.93 115 ARG E O 1
ATOM 11143 N N . GLY E 1 136 ? 37.319 -40.095 27.451 1.00 50.18 116 GLY E N 1
ATOM 11144 C CA . GLY E 1 136 ? 38.404 -39.131 27.422 1.00 52.66 116 GLY E CA 1
ATOM 11145 C C . GLY E 1 136 ? 39.744 -39.646 26.924 1.00 52.14 116 GLY E C 1
ATOM 11146 O O . GLY E 1 136 ? 40.781 -39.069 27.243 1.00 55.98 116 GLY E O 1
ATOM 11147 N N . VAL E 1 137 ? 39.733 -40.721 26.141 1.00 51.01 117 VAL E N 1
ATOM 11148 C CA . VAL E 1 137 ? 40.969 -41.262 25.587 1.00 49.92 117 VAL E CA 1
ATOM 11149 C C . VAL E 1 137 ? 41.131 -40.885 24.107 1.00 44.87 117 VAL E C 1
ATOM 11150 O O . VAL E 1 137 ? 40.190 -40.416 23.461 1.00 41.73 117 VAL E O 1
ATOM 11154 N N . VAL E 1 138 ? 42.336 -41.080 23.580 1.00 43.09 118 VAL E N 1
ATOM 11155 C CA . VAL E 1 138 ? 42.593 -40.810 22.172 1.00 35.57 118 VAL E CA 1
ATOM 11156 C C . VAL E 1 138 ? 42.258 -42.012 21.305 1.00 33.78 118 VAL E C 1
ATOM 11157 O O . VAL E 1 138 ? 42.706 -43.126 21.564 1.00 32.87 118 VAL E O 1
ATOM 11161 N N . LEU E 1 139 ? 41.441 -41.767 20.290 1.00 34.65 119 LEU E N 1
ATOM 11162 C CA . LEU E 1 139 ? 41.183 -42.733 19.234 1.00 32.64 119 LEU E CA 1
ATOM 11163 C C . LEU E 1 139 ? 41.855 -42.264 17.956 1.00 33.85 119 LEU E C 1
ATOM 11164 O O . LEU E 1 139 ? 41.524 -41.212 17.428 1.00 33.63 119 LEU E O 1
ATOM 11169 N N . ALA E 1 140 ? 42.804 -43.040 17.464 1.00 32.37 120 ALA E N 1
ATOM 11170 C CA . ALA E 1 140 ? 43.546 -42.641 16.286 1.00 25.09 120 ALA E CA 1
ATOM 11171 C C . ALA E 1 140 ? 43.477 -43.727 15.224 1.00 26.00 120 ALA E C 1
ATOM 11172 O O . ALA E 1 140 ? 43.252 -44.896 15.533 1.00 28.97 120 ALA E O 1
ATOM 11174 N N . HIS E 1 141 ? 43.681 -43.350 13.971 1.00 23.38 121 HIS E N 1
ATOM 11175 C CA . HIS E 1 141 ? 43.581 -44.326 12.902 1.00 29.19 121 HIS E CA 1
ATOM 11176 C C . HIS E 1 141 ? 44.812 -44.291 12.019 1.00 28.88 121 HIS E C 1
ATOM 11177 O O . HIS E 1 141 ? 45.493 -43.278 11.941 1.00 29.82 121 HIS E O 1
ATOM 11184 N N . GLY E 1 142 ? 45.090 -45.405 11.352 1.00 30.59 122 GLY E N 1
ATOM 11185 C CA . GLY E 1 142 ? 46.358 -45.596 10.674 1.00 37.44 122 GLY E CA 1
ATOM 11186 C C . GLY E 1 142 ? 46.556 -45.089 9.252 1.00 39.00 122 GLY E C 1
ATOM 11187 O O . GLY E 1 142 ? 47.174 -45.771 8.439 1.00 43.91 122 GLY E O 1
ATOM 11188 N N . GLY E 1 143 ? 46.072 -43.889 8.948 1.00 34.00 123 GLY E N 1
ATOM 11189 C CA . GLY E 1 143 ? 46.340 -43.300 7.651 1.00 27.44 123 GLY E CA 1
ATOM 11190 C C . GLY E 1 143 ? 47.698 -42.637 7.558 1.00 26.62 123 GLY E C 1
ATOM 11191 O O . GLY E 1 143 ? 47.801 -41.433 7.723 1.00 31.88 123 GLY E O 1
ATOM 11192 N N . ASN E 1 144 ? 48.741 -43.409 7.277 1.00 23.32 124 ASN E N 1
ATOM 11193 C CA . ASN E 1 144 ? 50.112 -42.892 7.393 1.00 23.06 124 ASN E CA 1
ATOM 11194 C C . ASN E 1 144 ? 50.571 -41.908 6.307 1.00 22.92 124 ASN E C 1
ATOM 11195 O O . ASN E 1 144 ? 51.357 -41.017 6.600 1.00 22.98 124 ASN E O 1
ATOM 11200 N N . PHE E 1 145 ? 50.095 -42.060 5.073 1.00 22.73 125 PHE E N 1
ATOM 11201 C CA . PHE E 1 145 ? 50.636 -41.257 3.978 1.00 22.62 125 PHE E CA 1
ATOM 11202 C C . PHE E 1 145 ? 50.307 -39.767 4.089 1.00 26.13 125 PHE E C 1
ATOM 11203 O O . PHE E 1 145 ? 51.024 -38.939 3.553 1.00 24.93 125 PHE E O 1
ATOM 11211 N N . VAL E 1 146 ? 49.286 -39.400 4.849 1.00 22.48 126 VAL E N 1
ATOM 11212 C CA . VAL E 1 146 ? 49.065 -37.978 5.076 1.00 22.41 126 VAL E CA 1
ATOM 11213 C C . VAL E 1 146 ? 50.105 -37.423 6.046 1.00 25.52 126 VAL E C 1
ATOM 11214 O O . VAL E 1 146 ? 50.150 -36.217 6.289 1.00 25.61 126 VAL E O 1
ATOM 11218 N N . TYR E 1 147 ? 50.957 -38.290 6.583 1.00 22.78 127 TYR E N 1
ATOM 11219 C CA . TYR E 1 147 ? 52.107 -37.823 7.361 1.00 22.96 127 TYR E CA 1
ATOM 11220 C C . TYR E 1 147 ? 53.447 -37.942 6.612 1.00 23.00 127 TYR E C 1
ATOM 11221 O O . TYR E 1 147 ? 54.486 -37.585 7.156 1.00 23.24 127 TYR E O 1
ATOM 11230 N N . ALA E 1 148 ? 53.440 -38.467 5.389 1.00 22.89 128 ALA E N 1
ATOM 11231 C CA . ALA E 1 148 ? 54.688 -38.603 4.632 1.00 22.93 128 ALA E CA 1
ATOM 11232 C C . ALA E 1 148 ? 55.252 -37.223 4.314 1.00 22.87 128 ALA E C 1
ATOM 11233 O O . ALA E 1 148 ? 54.561 -36.397 3.753 1.00 25.34 128 ALA E O 1
ATOM 11235 N N . PRO E 1 149 ? 56.509 -36.976 4.690 1.00 23.02 129 PRO E N 1
ATOM 11236 C CA . PRO E 1 149 ? 57.145 -35.656 4.576 1.00 22.99 129 PRO E CA 1
ATOM 11237 C C . PRO E 1 149 ? 57.082 -35.079 3.165 1.00 24.17 129 PRO E C 1
ATOM 11238 O O . PRO E 1 149 ? 56.917 -33.881 3.009 1.00 28.36 129 PRO E O 1
ATOM 11242 N N . LYS E 1 150 ? 57.204 -35.922 2.151 1.00 22.75 130 LYS E N 1
ATOM 11243 C CA . LYS E 1 150 ? 57.109 -35.452 0.782 1.00 24.20 130 LYS E CA 1
ATOM 11244 C C . LYS E 1 150 ? 55.684 -34.977 0.461 1.00 25.48 130 LYS E C 1
ATOM 11245 O O . LYS E 1 150 ? 55.490 -33.964 -0.201 1.00 27.31 130 LYS E O 1
ATOM 11251 N N . PHE E 1 151 ? 54.689 -35.705 0.940 1.00 22.36 131 PHE E N 1
ATOM 11252 C CA . PHE E 1 151 ? 53.307 -35.357 0.665 1.00 22.18 131 PHE E CA 1
ATOM 11253 C C . PHE E 1 151 ? 52.876 -34.171 1.535 1.00 22.16 131 PHE E C 1
ATOM 11254 O O . PHE E 1 151 ? 52.016 -33.394 1.153 1.00 22.34 131 PHE E O 1
ATOM 11262 N N . VAL E 1 152 ? 53.466 -34.045 2.715 1.00 22.33 132 VAL E N 1
ATOM 11263 C CA . VAL E 1 152 ? 53.187 -32.907 3.564 1.00 22.33 132 VAL E CA 1
ATOM 11264 C C . VAL E 1 152 ? 53.682 -31.624 2.869 1.00 22.91 132 VAL E C 1
ATOM 11265 O O . VAL E 1 152 ? 53.000 -30.604 2.850 1.00 24.44 132 VAL E O 1
ATOM 11269 N N . ARG E 1 153 ? 54.865 -31.690 2.280 1.00 22.28 133 ARG E N 1
ATOM 11270 C CA . ARG E 1 153 ? 55.340 -30.605 1.451 1.00 22.18 133 ARG E CA 1
ATOM 11271 C C . ARG E 1 153 ? 54.394 -30.314 0.266 1.00 21.95 133 ARG E C 1
ATOM 11272 O O . ARG E 1 153 ? 54.101 -29.161 -0.021 1.00 21.83 133 ARG E O 1
ATOM 11280 N N . ALA E 1 154 ? 53.910 -31.352 -0.406 1.00 21.90 134 ALA E N 1
ATOM 11281 C CA . ALA E 1 154 ? 53.036 -31.149 -1.566 1.00 21.70 134 ALA E CA 1
ATOM 11282 C C . ALA E 1 154 ? 51.756 -30.445 -1.149 1.00 21.59 134 ALA E C 1
ATOM 11283 O O . ALA E 1 154 ? 51.276 -29.550 -1.829 1.00 23.07 134 ALA E O 1
ATOM 11285 N N . HIS E 1 155 ? 51.233 -30.865 -0.010 1.00 21.67 135 HIS E N 1
ATOM 11286 C CA . HIS E 1 155 ? 50.028 -30.320 0.572 1.00 21.59 135 HIS E CA 1
ATOM 11287 C C . HIS E 1 155 ? 50.166 -28.817 0.847 1.00 23.84 135 HIS E C 1
ATOM 11288 O O . HIS E 1 155 ? 49.287 -28.032 0.518 1.00 26.44 135 HIS E O 1
ATOM 11295 N N . GLU E 1 156 ? 51.301 -28.434 1.411 1.00 21.68 136 GLU E N 1
ATOM 11296 C CA . GLU E 1 156 ? 51.638 -27.044 1.645 1.00 27.76 136 GLU E CA 1
ATOM 11297 C C . GLU E 1 156 ? 51.619 -26.201 0.354 1.00 25.71 136 GLU E C 1
ATOM 11298 O O . GLU E 1 156 ? 51.037 -25.116 0.316 1.00 25.43 136 GLU E O 1
ATOM 11304 N N . LEU E 1 157 ? 52.217 -26.708 -0.714 1.00 21.46 137 LEU E N 1
ATOM 11305 C CA . LEU E 1 157 ? 52.170 -26.001 -1.987 1.00 21.30 137 LEU E CA 1
ATOM 11306 C C . LEU E 1 157 ? 50.749 -25.910 -2.541 1.00 23.23 137 LEU E C 1
ATOM 11307 O O . LEU E 1 157 ? 50.362 -24.884 -3.071 1.00 23.94 137 LEU E O 1
ATOM 11312 N N . ALA E 1 158 ? 49.981 -26.990 -2.429 1.00 23.02 138 ALA E N 1
ATOM 11313 C CA . ALA E 1 158 ? 48.639 -27.039 -3.002 1.00 20.97 138 ALA E CA 1
ATOM 11314 C C . ALA E 1 158 ? 47.652 -26.187 -2.211 1.00 23.23 138 ALA E C 1
ATOM 11315 O O . ALA E 1 158 ? 46.515 -26.005 -2.620 1.00 26.37 138 ALA E O 1
ATOM 11317 N N . ALA E 1 159 ? 48.086 -25.672 -1.071 1.00 27.48 139 ALA E N 1
ATOM 11318 C CA . ALA E 1 159 ? 47.235 -24.813 -0.260 1.00 24.98 139 ALA E CA 1
ATOM 11319 C C . ALA E 1 159 ? 47.482 -23.347 -0.576 1.00 28.56 139 ALA E C 1
ATOM 11320 O O . ALA E 1 159 ? 46.762 -22.491 -0.112 1.00 32.71 139 ALA E O 1
ATOM 11322 N N . ASP E 1 160 ? 48.505 -23.060 -1.369 1.00 31.20 140 ASP E N 1
ATOM 11323 C CA . ASP E 1 160 ? 48.756 -21.701 -1.825 1.00 29.67 140 ASP E CA 1
ATOM 11324 C C . ASP E 1 160 ? 47.699 -21.313 -2.864 1.00 34.03 140 ASP E C 1
ATOM 11325 O O . ASP E 1 160 ? 47.788 -21.674 -4.046 1.00 33.33 140 ASP E O 1
ATOM 11330 N N . ARG E 1 161 ? 46.699 -20.565 -2.417 1.00 36.51 141 ARG E N 1
ATOM 11331 C CA . ARG E 1 161 ? 45.555 -20.262 -3.260 1.00 34.66 141 ARG E CA 1
ATOM 11332 C C . ARG E 1 161 ? 45.897 -19.324 -4.401 1.00 28.51 141 ARG E C 1
ATOM 11333 O O . ARG E 1 161 ? 45.352 -19.464 -5.484 1.00 26.99 141 ARG E O 1
ATOM 11341 N N . GLU E 1 162 ? 46.821 -18.396 -4.187 1.00 26.49 142 GLU E N 1
ATOM 11342 C CA . GLU E 1 162 ? 47.224 -17.499 -5.271 1.00 27.37 142 GLU E CA 1
ATOM 11343 C C . GLU E 1 162 ? 47.980 -18.248 -6.361 1.00 27.43 142 GLU E C 1
ATOM 11344 O O . GLU E 1 162 ? 47.898 -17.901 -7.542 1.00 31.13 142 GLU E O 1
ATOM 11346 N N . ALA E 1 163 ? 48.718 -19.280 -5.968 1.00 25.52 143 ALA E N 1
ATOM 11347 C CA . ALA E 1 163 ? 49.567 -19.996 -6.922 1.00 22.47 143 ALA E CA 1
ATOM 11348 C C . ALA E 1 163 ? 48.760 -20.993 -7.756 1.00 20.31 143 ALA E C 1
ATOM 11349 O O . ALA E 1 163 ? 49.045 -21.195 -8.929 1.00 22.93 143 ALA E O 1
ATOM 11351 N N . LEU E 1 164 ? 47.734 -21.587 -7.165 1.00 21.06 144 LEU E N 1
ATOM 11352 C CA . LEU E 1 164 ? 46.947 -22.586 -7.873 1.00 23.69 144 LEU E CA 1
ATOM 11353 C C . LEU E 1 164 ? 45.649 -22.058 -8.440 1.00 27.73 144 LEU E C 1
ATOM 11354 O O . LEU E 1 164 ? 45.092 -22.652 -9.357 1.00 29.33 144 LEU E O 1
ATOM 11359 N N . GLY E 1 165 ? 45.163 -20.950 -7.889 1.00 29.73 145 GLY E N 1
ATOM 11360 C CA . GLY E 1 165 ? 43.834 -20.476 -8.217 1.00 28.42 145 GLY E CA 1
ATOM 11361 C C . GLY E 1 165 ? 42.787 -21.476 -7.769 1.00 34.85 145 GLY E C 1
ATOM 11362 O O . GLY E 1 165 ? 42.892 -22.066 -6.702 1.00 40.89 145 GLY E O 1
ATOM 11363 N N . THR E 1 166 ? 41.775 -21.695 -8.590 1.00 33.35 146 THR E N 1
ATOM 11364 C CA . THR E 1 166 ? 40.686 -22.555 -8.168 1.00 33.97 146 THR E CA 1
ATOM 11365 C C . THR E 1 166 ? 41.012 -23.996 -8.480 1.00 28.45 146 THR E C 1
ATOM 11366 O O . THR E 1 166 ? 41.309 -24.324 -9.610 1.00 30.39 146 THR E O 1
ATOM 11370 N N . VAL E 1 167 ? 40.964 -24.851 -7.471 1.00 23.63 147 VAL E N 1
ATOM 11371 C CA . VAL E 1 167 ? 41.284 -26.253 -7.663 1.00 22.34 147 VAL E CA 1
ATOM 11372 C C . VAL E 1 167 ? 40.089 -27.015 -8.195 1.00 23.69 147 VAL E C 1
ATOM 11373 O O . VAL E 1 167 ? 39.005 -26.955 -7.625 1.00 27.58 147 VAL E O 1
ATOM 11377 N N . HIS E 1 168 ? 40.281 -27.741 -9.285 1.00 24.07 148 HIS E N 1
ATOM 11378 C CA . HIS E 1 168 ? 39.180 -28.489 -9.863 1.00 25.05 148 HIS E CA 1
ATOM 11379 C C . HIS E 1 168 ? 39.433 -29.994 -9.942 1.00 25.56 148 HIS E C 1
ATOM 11380 O O . HIS E 1 168 ? 38.557 -30.748 -10.355 1.00 32.53 148 HIS E O 1
ATOM 11387 N N . SER E 1 169 ? 40.606 -30.447 -9.526 1.00 21.58 149 SER E N 1
ATOM 11388 C CA . SER E 1 169 ? 40.965 -31.818 -9.818 1.00 25.65 149 SER E CA 1
ATOM 11389 C C . SER E 1 169 ? 42.032 -32.374 -8.901 1.00 25.27 149 SER E C 1
ATOM 11390 O O . SER E 1 169 ? 43.041 -31.725 -8.665 1.00 24.52 149 SER E O 1
ATOM 11393 N N . VAL E 1 170 ? 41.780 -33.573 -8.370 1.00 21.81 150 VAL E N 1
ATOM 11394 C CA . VAL E 1 170 ? 42.731 -34.302 -7.551 1.00 20.53 150 VAL E CA 1
ATOM 11395 C C . VAL E 1 170 ? 42.774 -35.704 -8.056 1.00 20.92 150 VAL E C 1
ATOM 11396 O O . VAL E 1 170 ? 41.730 -36.291 -8.308 1.00 22.98 150 VAL E O 1
ATOM 11400 N N . ARG E 1 171 ? 43.964 -36.260 -8.183 1.00 20.69 151 ARG E N 1
ATOM 11401 C CA . ARG E 1 171 ? 44.060 -37.661 -8.520 1.00 20.75 151 ARG E CA 1
ATOM 11402 C C . ARG E 1 171 ? 45.061 -38.330 -7.618 1.00 20.93 151 ARG E C 1
ATOM 11403 O O . ARG E 1 171 ? 46.149 -37.830 -7.399 1.00 24.68 151 ARG E O 1
ATOM 11411 N N . VAL E 1 172 ? 44.670 -39.462 -7.078 1.00 20.99 152 VAL E N 1
ATOM 11412 C CA . VAL E 1 172 ? 45.596 -40.276 -6.332 1.00 21.17 152 VAL E CA 1
ATOM 11413 C C . VAL E 1 172 ? 45.621 -41.640 -6.965 1.00 21.20 152 VAL E C 1
ATOM 11414 O O . VAL E 1 172 ? 44.586 -42.254 -7.130 1.00 21.97 152 VAL E O 1
ATOM 11418 N N . ALA E 1 173 ? 46.804 -42.101 -7.337 1.00 21.31 153 ALA E N 1
ATOM 11419 C CA . ALA E 1 173 ? 46.949 -43.428 -7.911 1.00 23.07 153 ALA E CA 1
ATOM 11420 C C . ALA E 1 173 ? 47.778 -44.333 -7.002 1.00 21.55 153 ALA E C 1
ATOM 11421 O O . ALA E 1 173 ? 48.885 -43.985 -6.621 1.00 21.66 153 ALA E O 1
ATOM 11423 N N . PHE E 1 174 ? 47.228 -45.489 -6.647 1.00 21.59 154 PHE E N 1
ATOM 11424 C CA . PHE E 1 174 ? 47.911 -46.414 -5.742 1.00 21.77 154 PHE E CA 1
ATOM 11425 C C . PHE E 1 174 ? 47.843 -47.828 -6.311 1.00 21.81 154 PHE E C 1
ATOM 11426 O O . PHE E 1 174 ? 46.817 -48.497 -6.290 1.00 21.75 154 PHE E O 1
ATOM 11434 N N . ARG E 1 175 ? 48.970 -48.268 -6.835 1.00 21.91 155 ARG E N 1
ATOM 11435 C CA . ARG E 1 175 ? 49.039 -49.546 -7.521 1.00 25.31 155 ARG E CA 1
ATOM 11436 C C . ARG E 1 175 ? 50.005 -50.439 -6.808 1.00 26.40 155 ARG E C 1
ATOM 11437 O O . ARG E 1 175 ? 51.069 -50.005 -6.378 1.00 29.11 155 ARG E O 1
ATOM 11445 N N . THR E 1 176 ? 49.672 -51.709 -6.738 1.00 25.84 156 THR E N 1
ATOM 11446 C CA . THR E 1 176 ? 50.490 -52.621 -5.970 1.00 27.78 156 THR E CA 1
ATOM 11447 C C . THR E 1 176 ? 50.412 -53.980 -6.648 1.00 28.69 156 THR E C 1
ATOM 11448 O O . THR E 1 176 ? 49.618 -54.156 -7.571 1.00 23.96 156 THR E O 1
ATOM 11452 N N . SER E 1 177 ? 51.238 -54.930 -6.231 1.00 30.98 157 SER E N 1
ATOM 11453 C CA . SER E 1 177 ? 51.156 -56.263 -6.823 1.00 31.83 157 SER E CA 1
ATOM 11454 C C . SER E 1 177 ? 50.265 -57.180 -5.980 1.00 32.37 157 SER E C 1
ATOM 11455 O O . SER E 1 177 ? 50.155 -58.364 -6.249 1.00 36.96 157 SER E O 1
ATOM 11458 N N . GLY E 1 178 ? 49.616 -56.617 -4.975 1.00 31.80 158 GLY E N 1
ATOM 11459 C CA . GLY E 1 178 ? 48.669 -57.353 -4.167 1.00 34.21 158 GLY E CA 1
ATOM 11460 C C . GLY E 1 178 ? 49.269 -57.820 -2.856 1.00 39.51 158 GLY E C 1
ATOM 11461 O O . GLY E 1 178 ? 50.491 -57.893 -2.716 1.00 43.42 158 GLY E O 1
ATOM 11462 N N . PRO E 1 179 ? 48.406 -58.134 -1.884 1.00 43.12 159 PRO E N 1
ATOM 11463 C CA . PRO E 1 179 ? 48.770 -58.672 -0.574 1.00 46.58 159 PRO E CA 1
ATOM 11464 C C . PRO E 1 179 ? 49.013 -60.163 -0.699 1.00 51.60 159 PRO E C 1
ATOM 11465 O O . PRO E 1 179 ? 48.656 -60.724 -1.736 1.00 54.46 159 PRO E O 1
ATOM 11469 N N . ASP E 1 180 ? 49.592 -60.819 0.300 1.00 62.36 160 ASP E N 1
ATOM 11470 C CA . ASP E 1 180 ? 49.745 -62.262 0.136 1.00 69.49 160 ASP E CA 1
ATOM 11471 C C . ASP E 1 180 ? 49.306 -63.091 1.333 1.00 64.94 160 ASP E C 1
ATOM 11472 O O . ASP E 1 180 ? 49.195 -64.313 1.226 1.00 69.56 160 ASP E O 1
ATOM 11477 N N . THR E 1 181 ? 49.032 -62.451 2.458 1.00 59.32 161 THR E N 1
ATOM 11478 C CA . THR E 1 181 ? 48.331 -63.163 3.511 1.00 55.72 161 THR E CA 1
ATOM 11479 C C . THR E 1 181 ? 46.869 -63.287 3.061 1.00 57.32 161 THR E C 1
ATOM 11480 O O . THR E 1 181 ? 46.309 -62.361 2.474 1.00 56.01 161 THR E O 1
ATOM 11484 N N . ASP E 1 182 ? 46.261 -64.438 3.328 1.00 61.04 162 ASP E N 1
ATOM 11485 C CA . ASP E 1 182 ? 45.001 -64.810 2.687 1.00 58.29 162 ASP E CA 1
ATOM 11486 C C . ASP E 1 182 ? 43.782 -63.996 3.096 1.00 49.12 162 ASP E C 1
ATOM 11487 O O . ASP E 1 182 ? 42.852 -63.846 2.304 1.00 48.73 162 ASP E O 1
ATOM 11492 N N . TRP E 1 183 ? 43.775 -63.461 4.310 1.00 41.40 163 TRP E N 1
ATOM 11493 C CA . TRP E 1 183 ? 42.564 -62.825 4.824 1.00 40.39 163 TRP E CA 1
ATOM 11494 C C . TRP E 1 183 ? 42.177 -61.576 4.047 1.00 40.65 163 TRP E C 1
ATOM 11495 O O . TRP E 1 183 ? 41.017 -61.160 4.074 1.00 41.50 163 TRP E O 1
ATOM 11506 N N . PHE E 1 184 ? 43.139 -60.981 3.352 1.00 42.82 164 PHE E N 1
ATOM 11507 C CA . PHE E 1 184 ? 42.869 -59.804 2.535 1.00 42.64 164 PHE E CA 1
ATOM 11508 C C . PHE E 1 184 ? 41.838 -60.096 1.456 1.00 42.67 164 PHE E C 1
ATOM 11509 O O . PHE E 1 184 ? 41.061 -59.221 1.072 1.00 42.49 164 PHE E O 1
ATOM 11517 N N . ARG E 1 185 ? 41.823 -61.334 0.973 1.00 45.84 165 ARG E N 1
ATOM 11518 C CA . ARG E 1 185 ? 40.978 -61.673 -0.164 1.00 47.94 165 ARG E CA 1
ATOM 11519 C C . ARG E 1 185 ? 39.630 -62.287 0.212 1.00 45.47 165 ARG E C 1
ATOM 11520 O O . ARG E 1 185 ? 38.878 -62.709 -0.665 1.00 45.71 165 ARG E O 1
ATOM 11528 N N . SER E 1 186 ? 39.323 -62.327 1.506 1.00 45.47 166 SER E N 1
ATOM 11529 C CA . SER E 1 186 ? 37.997 -62.741 1.966 1.00 46.23 166 SER E CA 1
ATOM 11530 C C . SER E 1 186 ? 37.225 -61.533 2.459 1.00 44.00 166 SER E C 1
ATOM 11531 O O . SER E 1 186 ? 37.693 -60.809 3.335 1.00 48.21 166 SER E O 1
ATOM 11534 N N . LYS E 1 187 ? 36.043 -61.308 1.901 1.00 41.18 167 LYS E N 1
ATOM 11535 C CA . LYS E 1 187 ? 35.245 -60.144 2.262 1.00 41.31 167 LYS E CA 1
ATOM 11536 C C . LYS E 1 187 ? 34.805 -60.208 3.719 1.00 45.18 167 LYS E C 1
ATOM 11537 O O . LYS E 1 187 ? 34.504 -59.187 4.336 1.00 49.11 167 LYS E O 1
ATOM 11543 N N . ALA E 1 188 ? 34.774 -61.418 4.263 1.00 45.14 168 ALA E N 1
ATOM 11544 C CA . ALA E 1 188 ? 34.336 -61.633 5.632 1.00 49.59 168 ALA E CA 1
ATOM 11545 C C . ALA E 1 188 ? 35.312 -61.019 6.623 1.00 51.11 168 ALA E C 1
ATOM 11546 O O . ALA E 1 188 ? 34.911 -60.437 7.629 1.00 52.93 168 ALA E O 1
ATOM 11548 N N . THR E 1 189 ? 36.598 -61.157 6.325 1.00 52.64 169 THR E N 1
ATOM 11549 C CA . THR E 1 189 ? 37.642 -60.740 7.242 1.00 48.50 169 THR E CA 1
ATOM 11550 C C . THR E 1 189 ? 38.301 -59.420 6.837 1.00 50.68 169 THR E C 1
ATOM 11551 O O . THR E 1 189 ? 38.919 -58.760 7.671 1.00 51.71 169 THR E O 1
ATOM 11555 N N . ALA E 1 190 ? 38.143 -59.026 5.574 1.00 47.11 170 ALA E N 1
ATOM 11556 C CA . ALA E 1 190 ? 38.798 -57.828 5.050 1.00 44.62 170 ALA E CA 1
ATOM 11557 C C . ALA E 1 190 ? 37.816 -56.687 4.840 1.00 45.29 170 ALA E C 1
ATOM 11558 O O . ALA E 1 190 ? 38.185 -55.519 4.879 1.00 47.50 170 ALA E O 1
ATOM 11560 N N . GLY E 1 191 ? 36.562 -57.036 4.594 1.00 43.51 171 GLY E N 1
ATOM 11561 C CA . GLY E 1 191 ? 35.534 -56.043 4.353 1.00 43.59 171 GLY E CA 1
ATOM 11562 C C . GLY E 1 191 ? 35.520 -55.549 2.920 1.00 42.45 171 GLY E C 1
ATOM 11563 O O . GLY E 1 191 ? 34.629 -54.809 2.513 1.00 43.75 171 GLY E O 1
ATOM 11564 N N . GLY E 1 192 ? 36.519 -55.952 2.148 1.00 40.81 172 GLY E N 1
ATOM 11565 C CA . GLY E 1 192 ? 36.632 -55.474 0.787 1.00 38.68 172 GLY E CA 1
ATOM 11566 C C . GLY E 1 192 ? 37.981 -55.777 0.193 1.00 34.50 172 GLY E C 1
ATOM 11567 O O . GLY E 1 192 ? 38.855 -56.294 0.866 1.00 34.40 172 GLY E O 1
ATOM 11568 N N . GLY E 1 193 ? 38.144 -55.451 -1.081 1.00 35.81 173 GLY E N 1
ATOM 11569 C CA . GLY E 1 193 ? 39.394 -55.699 -1.766 1.00 37.12 173 GLY E CA 1
ATOM 11570 C C . GLY E 1 193 ? 40.235 -54.452 -1.884 1.00 31.93 173 GLY E C 1
ATOM 11571 O O . GLY E 1 193 ? 40.362 -53.675 -0.937 1.00 33.08 173 GLY E O 1
ATOM 11572 N N . ALA E 1 194 ? 40.798 -54.264 -3.069 1.00 27.62 174 ALA E N 1
ATOM 11573 C CA . ALA E 1 194 ? 41.709 -53.167 -3.332 1.00 26.17 174 ALA E CA 1
ATOM 11574 C C . ALA E 1 194 ? 41.098 -51.818 -2.985 1.00 25.07 174 ALA E C 1
ATOM 11575 O O . ALA E 1 194 ? 41.805 -50.902 -2.611 1.00 30.60 174 ALA E O 1
ATOM 11577 N N . LEU E 1 195 ? 39.781 -51.707 -3.097 1.00 25.54 175 LEU E N 1
ATOM 11578 C CA . LEU E 1 195 ? 39.080 -50.453 -2.844 1.00 28.13 175 LEU E CA 1
ATOM 11579 C C . LEU E 1 195 ? 39.087 -50.124 -1.361 1.00 32.41 175 LEU E C 1
ATOM 11580 O O . LEU E 1 195 ? 38.993 -48.964 -0.970 1.00 36.04 175 LEU E O 1
ATOM 11585 N N . THR E 1 196 ? 39.187 -51.162 -0.542 1.00 29.17 176 THR E N 1
ATOM 11586 C CA . THR E 1 196 ? 39.268 -51.004 0.902 1.00 32.08 176 THR E CA 1
ATOM 11587 C C . THR E 1 196 ? 40.710 -50.814 1.317 1.00 32.07 176 THR E C 1
ATOM 11588 O O . THR E 1 196 ? 41.069 -49.834 1.960 1.00 35.49 176 THR E O 1
ATOM 11592 N N . ASP E 1 197 ? 41.536 -51.775 0.928 1.00 30.53 177 ASP E N 1
ATOM 11593 C CA . ASP E 1 197 ? 42.902 -51.855 1.403 1.00 27.75 177 ASP E CA 1
ATOM 11594 C C . ASP E 1 197 ? 43.772 -50.712 0.872 1.00 27.86 177 ASP E C 1
ATOM 11595 O O . ASP E 1 197 ? 44.567 -50.163 1.606 1.00 28.98 177 ASP E O 1
ATOM 11600 N N . LEU E 1 198 ? 43.621 -50.355 -0.401 1.00 28.75 178 LEU E N 1
ATOM 11601 C CA . LEU E 1 198 ? 44.374 -49.247 -0.970 1.00 21.99 178 LEU E CA 1
ATOM 11602 C C . LEU E 1 198 ? 43.505 -48.008 -1.041 1.00 21.83 178 LEU E C 1
ATOM 11603 O O . LEU E 1 198 ? 43.976 -46.879 -0.926 1.00 26.59 178 LEU E O 1
ATOM 11608 N N . GLY E 1 199 ? 42.213 -48.221 -1.240 1.00 21.71 179 GLY E N 1
ATOM 11609 C CA . GLY E 1 199 ? 41.314 -47.110 -1.461 1.00 21.55 179 GLY E CA 1
ATOM 11610 C C . GLY E 1 199 ? 41.143 -46.260 -0.222 1.00 21.60 179 GLY E C 1
ATOM 11611 O O . GLY E 1 199 ? 40.785 -45.089 -0.318 1.00 29.32 179 GLY E O 1
ATOM 11612 N N . TRP E 1 200 ? 41.370 -46.848 0.949 1.00 22.59 180 TRP E N 1
ATOM 11613 C CA . TRP E 1 200 ? 41.332 -46.072 2.172 1.00 25.49 180 TRP E CA 1
ATOM 11614 C C . TRP E 1 200 ? 42.333 -44.912 2.084 1.00 27.08 180 TRP E C 1
ATOM 11615 O O . TRP E 1 200 ? 41.974 -43.757 2.291 1.00 26.46 180 TRP E O 1
ATOM 11626 N N . HIS E 1 201 ? 43.581 -45.236 1.772 1.00 22.86 181 HIS E N 1
ATOM 11627 C CA . HIS E 1 201 ? 44.625 -44.233 1.636 1.00 21.98 181 HIS E CA 1
ATOM 11628 C C . HIS E 1 201 ? 44.322 -43.205 0.556 1.00 21.79 181 HIS E C 1
ATOM 11629 O O . HIS E 1 201 ? 44.498 -42.018 0.747 1.00 31.06 181 HIS E O 1
ATOM 11636 N N . ALA E 1 202 ? 43.876 -43.679 -0.591 1.00 21.67 182 ALA E N 1
ATOM 11637 C CA . ALA E 1 202 ? 43.679 -42.816 -1.733 1.00 21.50 182 ALA E CA 1
ATOM 11638 C C . ALA E 1 202 ? 42.581 -41.809 -1.442 1.00 26.36 182 ALA E C 1
ATOM 11639 O O . ALA E 1 202 ? 42.715 -40.631 -1.759 1.00 30.17 182 ALA E O 1
ATOM 11641 N N . VAL E 1 203 ? 41.510 -42.262 -0.804 1.00 21.37 183 VAL E N 1
ATOM 11642 C CA . VAL E 1 203 ? 40.435 -41.347 -0.432 1.00 24.64 183 VAL E CA 1
ATOM 11643 C C . VAL E 1 203 ? 40.904 -40.364 0.641 1.00 21.35 183 VAL E C 1
ATOM 11644 O O . VAL E 1 203 ? 40.598 -39.174 0.572 1.00 26.92 183 VAL E O 1
ATOM 11648 N N . GLU E 1 204 ? 41.677 -40.836 1.610 1.00 21.53 184 GLU E N 1
ATOM 11649 C CA . GLU E 1 204 ? 42.178 -39.918 2.635 1.00 30.16 184 GLU E CA 1
ATOM 11650 C C . GLU E 1 204 ? 43.105 -38.848 2.045 1.00 27.28 184 GLU E C 1
ATOM 11651 O O . GLU E 1 204 ? 43.039 -37.680 2.410 1.00 26.96 184 GLU E O 1
ATOM 11657 N N . LEU E 1 205 ? 43.952 -39.251 1.115 1.00 21.60 185 LEU E N 1
ATOM 11658 C CA . LEU E 1 205 ? 44.858 -38.328 0.454 1.00 22.74 185 LEU E CA 1
ATOM 11659 C C . LEU E 1 205 ? 44.119 -37.309 -0.427 1.00 25.58 185 LEU E C 1
ATOM 11660 O O . LEU E 1 205 ? 44.492 -36.143 -0.443 1.00 26.85 185 LEU E O 1
ATOM 11665 N N . CYS E 1 206 ? 43.075 -37.743 -1.140 1.00 24.09 186 CYS E N 1
ATOM 11666 C CA . CYS E 1 206 ? 42.278 -36.832 -1.977 1.00 23.05 186 CYS E CA 1
ATOM 11667 C C . CYS E 1 206 ? 41.625 -35.749 -1.140 1.00 24.81 186 CYS E C 1
ATOM 11668 O O . CYS E 1 206 ? 41.730 -34.581 -1.461 1.00 29.30 186 CYS E O 1
ATOM 11671 N N . ARG E 1 207 ? 40.932 -36.162 -0.077 1.00 23.49 187 ARG E N 1
ATOM 11672 C CA . ARG E 1 207 ? 40.272 -35.243 0.839 1.00 24.48 187 ARG E CA 1
ATOM 11673 C C . ARG E 1 207 ? 41.234 -34.196 1.334 1.00 21.13 187 ARG E C 1
ATOM 11674 O O . ARG E 1 207 ? 40.977 -33.003 1.291 1.00 21.94 187 ARG E O 1
ATOM 11682 N N . TRP E 1 208 ? 42.353 -34.693 1.828 1.00 21.30 188 TRP E N 1
ATOM 11683 C CA . TRP E 1 208 ? 43.339 -33.889 2.514 1.00 23.04 188 TRP E CA 1
ATOM 11684 C C . TRP E 1 208 ? 43.993 -32.857 1.604 1.00 22.86 188 TRP E C 1
ATOM 11685 O O . TRP E 1 208 ? 44.100 -31.698 1.965 1.00 23.45 188 TRP E O 1
ATOM 11696 N N . MET E 1 209 ? 44.409 -33.276 0.415 1.00 23.81 189 MET E N 1
ATOM 11697 C CA . MET E 1 209 ? 45.062 -32.363 -0.521 1.00 26.80 189 MET E CA 1
ATOM 11698 C C . MET E 1 209 ? 44.151 -31.182 -0.873 1.00 29.75 189 MET E C 1
ATOM 11699 O O . MET E 1 209 ? 44.626 -30.103 -1.199 1.00 30.95 189 MET E O 1
ATOM 11704 N N . LEU E 1 210 ? 42.842 -31.391 -0.773 1.00 28.75 190 LEU E N 1
ATOM 11705 C CA . LEU E 1 210 ? 41.873 -30.333 -1.021 1.00 28.71 190 LEU E CA 1
ATOM 11706 C C . LEU E 1 210 ? 41.515 -29.467 0.191 1.00 30.58 190 LEU E C 1
ATOM 11707 O O . LEU E 1 210 ? 40.743 -28.536 0.056 1.00 32.09 190 LEU E O 1
ATOM 11712 N N . GLY E 1 211 ? 42.063 -29.769 1.364 1.00 29.88 191 GLY E N 1
ATOM 11713 C CA . GLY E 1 211 ? 41.695 -29.052 2.578 1.00 31.97 191 GLY E CA 1
ATOM 11714 C C . GLY E 1 211 ? 40.440 -29.600 3.248 1.00 34.66 191 GLY E C 1
ATOM 11715 O O . GLY E 1 211 ? 39.690 -28.862 3.884 1.00 36.71 191 GLY E O 1
ATOM 11716 N N . LYS E 1 212 ? 40.225 -30.904 3.079 1.00 38.64 192 LYS E N 1
ATOM 11717 C CA . LYS E 1 212 ? 39.102 -31.664 3.649 1.00 32.71 192 LYS E CA 1
ATOM 11718 C C . LYS E 1 212 ? 37.694 -31.085 3.448 1.00 33.94 192 LYS E C 1
ATOM 11719 O O . LYS E 1 212 ? 36.963 -30.915 4.417 1.00 35.32 192 LYS E O 1
ATOM 11725 N N . PRO E 1 213 ? 37.296 -30.820 2.191 1.00 31.45 193 PRO E N 1
ATOM 11726 C CA . PRO E 1 213 ? 35.925 -30.365 1.961 1.00 29.84 193 PRO E CA 1
ATOM 11727 C C . PRO E 1 213 ? 34.938 -31.517 2.057 1.00 29.70 193 PRO E C 1
ATOM 11728 O O . PRO E 1 213 ? 35.341 -32.676 2.048 1.00 28.46 193 PRO E O 1
ATOM 11732 N N . ALA E 1 214 ? 33.656 -31.193 2.147 1.00 28.16 194 ALA E N 1
ATOM 11733 C CA . ALA E 1 214 ? 32.626 -32.215 2.214 1.00 29.63 194 ALA E CA 1
ATOM 11734 C C . ALA E 1 214 ? 32.514 -32.911 0.870 1.00 28.38 194 ALA E C 1
ATOM 11735 O O . ALA E 1 214 ? 32.697 -32.296 -0.166 1.00 25.38 194 ALA E O 1
ATOM 11737 N N . ILE E 1 215 ? 32.236 -34.206 0.911 1.00 31.56 195 ILE E N 1
ATOM 11738 C CA . ILE E 1 215 ? 32.019 -35.006 -0.279 1.00 31.54 195 ILE E CA 1
ATOM 11739 C C . ILE E 1 215 ? 30.540 -35.133 -0.626 1.00 39.20 195 ILE E C 1
ATOM 11740 O O . ILE E 1 215 ? 29.765 -35.690 0.148 1.00 40.81 195 ILE E O 1
ATOM 11745 N N . ARG E 1 216 ? 30.172 -34.633 -1.806 1.00 39.76 196 ARG E N 1
ATOM 11746 C CA . ARG E 1 216 ? 28.790 -34.604 -2.263 1.00 43.94 196 ARG E CA 1
ATOM 11747 C C . ARG E 1 216 ? 28.341 -35.910 -2.910 1.00 43.60 196 ARG E C 1
ATOM 11748 O O . ARG E 1 216 ? 27.218 -36.352 -2.696 1.00 45.56 196 ARG E O 1
ATOM 11756 N N . ALA E 1 217 ? 29.199 -36.537 -3.703 1.00 39.29 197 ALA E N 1
ATOM 11757 C CA . ALA E 1 217 ? 28.772 -37.754 -4.374 1.00 32.90 197 ALA E CA 1
ATOM 11758 C C . ALA E 1 217 ? 29.923 -38.628 -4.819 1.00 30.63 197 ALA E C 1
ATOM 11759 O O . ALA E 1 217 ? 31.056 -38.180 -4.988 1.00 33.47 197 ALA E O 1
ATOM 11761 N N . VAL E 1 218 ? 29.605 -39.893 -5.028 1.00 30.05 198 VAL E N 1
ATOM 11762 C CA . VAL E 1 218 ? 30.586 -40.872 -5.413 1.00 29.81 198 VAL E CA 1
ATOM 11763 C C . VAL E 1 218 ? 30.108 -41.730 -6.581 1.00 30.91 198 VAL E C 1
ATOM 11764 O O . VAL E 1 218 ? 28.983 -42.219 -6.581 1.00 31.08 198 VAL E O 1
ATOM 11768 N N . THR E 1 219 ? 30.970 -41.901 -7.578 1.00 31.22 199 THR E N 1
ATOM 11769 C CA . THR E 1 219 ? 30.761 -42.914 -8.609 1.00 34.37 199 THR E CA 1
ATOM 11770 C C . THR E 1 219 ? 31.944 -43.872 -8.609 1.00 30.40 199 THR E C 1
ATOM 11771 O O . THR E 1 219 ? 33.076 -43.432 -8.470 1.00 36.82 199 THR E O 1
ATOM 11775 N N . ALA E 1 220 ? 31.704 -45.171 -8.756 1.00 23.61 200 ALA E N 1
ATOM 11776 C CA . ALA E 1 220 ? 32.810 -46.126 -8.748 1.00 22.21 200 ALA E CA 1
ATOM 11777 C C . ALA E 1 220 ? 32.625 -47.360 -9.641 1.00 29.05 200 ALA E C 1
ATOM 11778 O O . ALA E 1 220 ? 31.508 -47.771 -9.945 1.00 29.97 200 ALA E O 1
ATOM 11780 N N . CYS E 1 221 ? 33.750 -47.952 -10.034 1.00 28.57 201 CYS E N 1
ATOM 11781 C CA . CYS E 1 221 ? 33.761 -49.177 -10.810 1.00 31.12 201 CYS E CA 1
ATOM 11782 C C . CYS E 1 221 ? 34.793 -50.118 -10.224 1.00 30.04 201 CYS E C 1
ATOM 11783 O O . CYS E 1 221 ? 35.900 -49.705 -9.921 1.00 36.51 201 CYS E O 1
ATOM 11786 N N . THR E 1 222 ? 34.432 -51.383 -10.067 1.00 29.32 202 THR E N 1
ATOM 11787 C CA . THR E 1 222 ? 35.338 -52.373 -9.513 1.00 32.64 202 THR E CA 1
ATOM 11788 C C . THR E 1 222 ? 35.408 -53.597 -10.396 1.00 31.50 202 THR E C 1
ATOM 11789 O O . THR E 1 222 ? 34.544 -53.828 -11.231 1.00 39.79 202 THR E O 1
ATOM 11793 N N . ARG E 1 223 ? 36.431 -54.403 -10.197 1.00 27.30 203 ARG E N 1
ATOM 11794 C CA . ARG E 1 223 ? 36.568 -55.596 -10.984 1.00 32.34 203 ARG E CA 1
ATOM 11795 C C . ARG E 1 223 ? 37.380 -56.631 -10.247 1.00 32.90 203 ARG E C 1
ATOM 11796 O O . ARG E 1 223 ? 38.425 -56.323 -9.686 1.00 37.30 203 ARG E O 1
ATOM 11804 N N . GLN E 1 224 ? 36.904 -57.863 -10.237 1.00 29.75 204 GLN E N 1
ATOM 11805 C CA . GLN E 1 224 ? 37.718 -58.934 -9.727 1.00 36.07 204 GLN E CA 1
ATOM 11806 C C . GLN E 1 224 ? 38.474 -59.539 -10.895 1.00 46.20 204 GLN E C 1
ATOM 11807 O O . GLN E 1 224 ? 37.918 -59.729 -11.974 1.00 56.02 204 GLN E O 1
ATOM 11813 N N . LEU E 1 225 ? 39.754 -59.808 -10.680 1.00 47.21 205 LEU E N 1
ATOM 11814 C CA . LEU E 1 225 ? 40.621 -60.323 -11.727 1.00 50.43 205 LEU E CA 1
ATOM 11815 C C . LEU E 1 225 ? 41.133 -61.687 -11.330 1.00 51.67 205 LEU E C 1
ATOM 11816 O O . LEU E 1 225 ? 41.066 -62.639 -12.097 1.00 52.84 205 LEU E O 1
ATOM 11821 N N . SER E 1 226 ? 41.643 -61.767 -10.110 1.00 56.59 206 SER E N 1
ATOM 11822 C CA . SER E 1 226 ? 42.128 -63.016 -9.557 1.00 61.35 206 SER E CA 1
ATOM 11823 C C . SER E 1 226 ? 40.986 -64.014 -9.417 1.00 64.91 206 SER E C 1
ATOM 11824 O O . SER E 1 226 ? 39.867 -63.653 -9.045 1.00 63.96 206 SER E O 1
ATOM 11827 N N . ALA E 1 227 ? 41.274 -65.273 -9.723 1.00 77.17 207 ALA E N 1
ATOM 11828 C CA . ALA E 1 227 ? 40.290 -66.331 -9.564 1.00 81.83 207 ALA E CA 1
ATOM 11829 C C . ALA E 1 227 ? 40.184 -66.734 -8.093 1.00 77.89 207 ALA E C 1
ATOM 11830 O O . ALA E 1 227 ? 39.303 -67.505 -7.710 1.00 80.29 207 ALA E O 1
ATOM 11832 N N . ALA E 1 228 ? 41.082 -66.192 -7.275 1.00 69.79 208 ALA E N 1
ATOM 11833 C CA . ALA E 1 228 ? 41.095 -66.451 -5.839 1.00 63.15 208 ALA E CA 1
ATOM 11834 C C . ALA E 1 228 ? 40.353 -65.375 -5.043 1.00 58.09 208 ALA E C 1
ATOM 11835 O O . ALA E 1 228 ? 40.403 -64.189 -5.370 1.00 61.67 208 ALA E O 1
ATOM 11837 N N . GLY E 1 229 ? 39.671 -65.806 -3.988 1.00 49.88 209 GLY E N 1
ATOM 11838 C CA . GLY E 1 229 ? 38.969 -64.898 -3.108 1.00 45.71 209 GLY E CA 1
ATOM 11839 C C . GLY E 1 229 ? 37.661 -64.419 -3.701 1.00 44.11 209 GLY E C 1
ATOM 11840 O O . GLY E 1 229 ? 37.237 -64.877 -4.755 1.00 45.30 209 GLY E O 1
ATOM 11841 N N . ASP E 1 230 ? 37.017 -63.488 -3.012 1.00 47.57 210 ASP E N 1
ATOM 11842 C CA . ASP E 1 230 ? 35.755 -62.953 -3.476 1.00 47.52 210 ASP E CA 1
ATOM 11843 C C . ASP E 1 230 ? 35.743 -61.432 -3.402 1.00 44.37 210 ASP E C 1
ATOM 11844 O O . ASP E 1 230 ? 34.684 -60.824 -3.285 1.00 42.33 210 ASP E O 1
ATOM 11849 N N . VAL E 1 231 ? 36.920 -60.816 -3.474 1.00 41.47 211 VAL E N 1
ATOM 11850 C CA . VAL E 1 231 ? 36.998 -59.356 -3.477 1.00 34.52 211 VAL E CA 1
ATOM 11851 C C . VAL E 1 231 ? 37.638 -58.816 -4.751 1.00 31.18 211 VAL E C 1
ATOM 11852 O O . VAL E 1 231 ? 38.346 -59.526 -5.444 1.00 35.90 211 VAL E O 1
ATOM 11856 N N . GLU E 1 232 ? 37.395 -57.541 -5.030 1.00 27.74 212 GLU E N 1
ATOM 11857 C CA . GLU E 1 232 ? 37.884 -56.873 -6.236 1.00 28.79 212 GLU E CA 1
ATOM 11858 C C . GLU E 1 232 ? 39.393 -56.621 -6.220 1.00 33.11 212 GLU E C 1
ATOM 11859 O O . GLU E 1 232 ? 39.989 -56.422 -5.164 1.00 34.41 212 GLU E O 1
ATOM 11865 N N . ASP E 1 233 ? 39.995 -56.623 -7.404 1.00 33.81 213 ASP E N 1
ATOM 11866 C CA . ASP E 1 233 ? 41.417 -56.378 -7.556 1.00 36.96 213 ASP E CA 1
ATOM 11867 C C . ASP E 1 233 ? 41.710 -54.941 -7.973 1.00 31.45 213 ASP E C 1
ATOM 11868 O O . ASP E 1 233 ? 42.811 -54.437 -7.774 1.00 32.01 213 ASP E O 1
ATOM 11873 N N . GLN E 1 234 ? 40.743 -54.284 -8.587 1.00 27.89 214 GLN E N 1
ATOM 11874 C CA . GLN E 1 234 ? 40.961 -52.915 -9.009 1.00 31.71 214 GLN E CA 1
ATOM 11875 C C . GLN E 1 234 ? 39.744 -52.069 -8.763 1.00 27.63 214 GLN E C 1
ATOM 11876 O O . GLN E 1 234 ? 38.641 -52.580 -8.609 1.00 27.32 214 GLN E O 1
ATOM 11882 N N . GLY E 1 235 ? 39.957 -50.764 -8.703 1.00 25.90 215 GLY E N 1
ATOM 11883 C CA . GLY E 1 235 ? 38.867 -49.845 -8.486 1.00 23.39 215 GLY E CA 1
ATOM 11884 C C . GLY E 1 235 ? 39.191 -48.428 -8.881 1.00 21.94 215 GLY E C 1
ATOM 11885 O O . GLY E 1 235 ? 40.302 -47.953 -8.693 1.00 25.57 215 GLY E O 1
ATOM 11886 N N . VAL E 1 236 ? 38.197 -47.753 -9.434 1.00 22.20 216 VAL E N 1
ATOM 11887 C CA . VAL E 1 236 ? 38.288 -46.339 -9.711 1.00 25.45 216 VAL E CA 1
ATOM 11888 C C . VAL E 1 236 ? 37.096 -45.640 -9.105 1.00 27.81 216 VAL E C 1
ATOM 11889 O O . VAL E 1 236 ? 35.969 -46.055 -9.313 1.00 30.70 216 VAL E O 1
ATOM 11893 N N . VAL E 1 237 ? 37.355 -44.589 -8.339 1.00 28.81 217 VAL E N 1
ATOM 11894 C CA . VAL E 1 237 ? 36.303 -43.817 -7.700 1.00 28.64 217 VAL E CA 1
ATOM 11895 C C . VAL E 1 237 ? 36.330 -42.376 -8.196 1.00 33.95 217 VAL E C 1
ATOM 11896 O O . VAL E 1 237 ? 37.383 -41.754 -8.246 1.00 44.57 217 VAL E O 1
ATOM 11900 N N . LEU E 1 238 ? 35.176 -41.859 -8.596 1.00 32.24 218 LEU E N 1
ATOM 11901 C CA . LEU E 1 238 ? 35.070 -40.456 -8.948 1.00 28.50 218 LEU E CA 1
ATOM 11902 C C . LEU E 1 238 ? 34.377 -39.740 -7.822 1.00 26.11 218 LEU E C 1
ATOM 11903 O O . LEU E 1 238 ? 33.212 -39.973 -7.543 1.00 27.59 218 LEU E O 1
ATOM 11908 N N . ILE E 1 239 ? 35.105 -38.868 -7.161 1.00 25.01 219 ILE E N 1
ATOM 11909 C CA . ILE E 1 239 ? 34.541 -38.159 -6.048 1.00 26.15 219 ILE E CA 1
ATOM 11910 C C . ILE E 1 239 ? 34.129 -36.775 -6.469 1.00 29.28 219 ILE E C 1
ATOM 11911 O O . ILE E 1 239 ? 34.933 -36.024 -7.005 1.00 29.00 219 ILE E O 1
ATOM 11916 N N . GLU E 1 240 ? 32.865 -36.448 -6.228 1.00 31.12 220 GLU E N 1
ATOM 11917 C CA . GLU E 1 240 ? 32.383 -35.089 -6.418 1.00 31.80 220 GLU E CA 1
ATOM 11918 C C . GLU E 1 240 ? 32.417 -34.367 -5.064 1.00 28.64 220 GLU E C 1
ATOM 11919 O O . GLU E 1 240 ? 31.731 -34.750 -4.134 1.00 22.63 220 GLU E O 1
ATOM 11925 N N . PHE E 1 241 ? 33.255 -33.346 -4.949 1.00 30.74 221 PHE E N 1
ATOM 11926 C CA . PHE E 1 241 ? 33.338 -32.580 -3.719 1.00 31.25 221 PHE E CA 1
ATOM 11927 C C . PHE E 1 241 ? 32.317 -31.450 -3.738 1.00 35.90 221 PHE E C 1
ATOM 11928 O O . PHE E 1 241 ? 31.729 -31.165 -4.771 1.00 40.07 221 PHE E O 1
ATOM 11936 N N . ALA E 1 242 ? 32.117 -30.811 -2.591 1.00 33.67 222 ALA E N 1
ATOM 11937 C CA . ALA E 1 242 ? 31.086 -29.791 -2.443 1.00 33.18 222 ALA E CA 1
ATOM 11938 C C . ALA E 1 242 ? 31.263 -28.624 -3.416 1.00 41.04 222 ALA E C 1
ATOM 11939 O O . ALA E 1 242 ? 30.310 -28.218 -4.082 1.00 44.09 222 ALA E O 1
ATOM 11941 N N . ASP E 1 243 ? 32.480 -28.100 -3.512 1.00 45.46 223 ASP E N 1
ATOM 11942 C CA . ASP E 1 243 ? 32.758 -26.965 -4.393 1.00 49.57 223 ASP E CA 1
ATOM 11943 C C . ASP E 1 243 ? 32.768 -27.363 -5.874 1.00 49.03 223 ASP E C 1
ATOM 11944 O O . ASP E 1 243 ? 32.925 -26.516 -6.751 1.00 48.68 223 ASP E O 1
ATOM 11949 N N . GLY E 1 244 ? 32.611 -28.652 -6.151 1.00 46.13 224 GLY E N 1
ATOM 11950 C CA . GLY E 1 244 ? 32.579 -29.129 -7.521 1.00 41.84 224 GLY E CA 1
ATOM 11951 C C . GLY E 1 244 ? 33.865 -29.741 -8.058 1.00 42.28 224 GLY E C 1
ATOM 11952 O O . GLY E 1 244 ? 33.884 -30.249 -9.168 1.00 47.38 224 GLY E O 1
ATOM 11953 N N . ALA E 1 245 ? 34.947 -29.694 -7.292 1.00 35.31 225 ALA E N 1
ATOM 11954 C CA . ALA E 1 245 ? 36.170 -30.359 -7.716 1.00 30.71 225 ALA E CA 1
ATOM 11955 C C . ALA E 1 245 ? 35.940 -31.863 -7.841 1.00 28.65 225 ALA E C 1
ATOM 11956 O O . ALA E 1 245 ? 35.205 -32.456 -7.063 1.00 31.59 225 ALA E O 1
ATOM 11958 N N . ILE E 1 246 ? 36.553 -32.469 -8.845 1.00 26.71 226 ILE E N 1
ATOM 11959 C CA . ILE E 1 246 ? 36.478 -33.907 -9.019 1.00 27.98 226 ILE E CA 1
ATOM 11960 C C . ILE E 1 246 ? 37.757 -34.582 -8.538 1.00 28.07 226 ILE E C 1
ATOM 11961 O O . ILE E 1 246 ? 38.844 -34.214 -8.941 1.00 31.20 226 ILE E O 1
ATOM 11966 N N . GLY E 1 247 ? 37.612 -35.556 -7.658 1.00 27.07 227 GLY E N 1
ATOM 11967 C CA . GLY E 1 247 ? 38.727 -36.349 -7.212 1.00 24.46 227 GLY E CA 1
ATOM 11968 C C . GLY E 1 247 ? 38.697 -37.700 -7.898 1.00 27.85 227 GLY E C 1
ATOM 11969 O O . GLY E 1 247 ? 37.625 -38.263 -8.149 1.00 25.53 227 GLY E O 1
ATOM 11970 N N . GLN E 1 248 ? 39.877 -38.205 -8.233 1.00 24.46 228 GLN E N 1
ATOM 11971 C CA . GLN E 1 248 ? 39.979 -39.530 -8.792 1.00 22.82 228 GLN E CA 1
ATOM 11972 C C . GLN E 1 248 ? 40.814 -40.403 -7.881 1.00 26.63 228 GLN E C 1
ATOM 11973 O O . GLN E 1 248 ? 41.867 -39.991 -7.405 1.00 31.43 228 GLN E O 1
ATOM 11979 N N . CYS E 1 249 ? 40.336 -41.613 -7.640 1.00 27.87 229 CYS E N 1
ATOM 11980 C CA . CYS E 1 249 ? 41.107 -42.603 -6.918 1.00 27.13 229 CYS E CA 1
ATOM 11981 C C . CYS E 1 249 ? 41.202 -43.830 -7.777 1.00 29.94 229 CYS E C 1
ATOM 11982 O O . CYS E 1 249 ? 40.206 -44.387 -8.201 1.00 33.69 229 CYS E O 1
ATOM 11985 N N . ASP E 1 250 ? 42.420 -44.233 -8.061 1.00 30.24 230 ASP E N 1
ATOM 11986 C CA . ASP E 1 250 ? 42.665 -45.311 -8.974 1.00 27.70 230 ASP E CA 1
ATOM 11987 C C . ASP E 1 250 ? 43.536 -46.297 -8.224 1.00 27.63 230 ASP E C 1
ATOM 11988 O O . ASP E 1 250 ? 44.663 -45.982 -7.878 1.00 30.58 230 ASP E O 1
ATOM 11993 N N . VAL E 1 251 ? 43.015 -47.476 -7.924 1.00 21.24 231 VAL E N 1
ATOM 11994 C CA . VAL E 1 251 ? 43.805 -48.433 -7.158 1.00 21.41 231 VAL E CA 1
ATOM 11995 C C . VAL E 1 251 ? 43.784 -49.834 -7.756 1.00 24.53 231 VAL E C 1
ATOM 11996 O O . VAL E 1 251 ? 42.829 -50.214 -8.420 1.00 28.83 231 VAL E O 1
ATOM 12000 N N . SER E 1 252 ? 44.829 -50.612 -7.490 1.00 23.27 232 SER E N 1
ATOM 12001 C CA . SER E 1 252 ? 44.969 -51.906 -8.117 1.00 23.99 232 SER E CA 1
ATOM 12002 C C . SER E 1 252 ? 45.926 -52.839 -7.393 1.00 25.87 232 SER E C 1
ATOM 12003 O O . SER E 1 252 ? 46.974 -52.416 -6.916 1.00 29.13 232 SER E O 1
ATOM 12006 N N . TRP E 1 253 ? 45.557 -54.116 -7.343 1.00 28.10 233 TRP E N 1
ATOM 12007 C CA . TRP E 1 253 ? 46.399 -55.174 -6.800 1.00 26.11 233 TRP E CA 1
ATOM 12008 C C . TRP E 1 253 ? 47.127 -55.918 -7.902 1.00 25.47 233 TRP E C 1
ATOM 12009 O O . TRP E 1 253 ? 47.863 -56.853 -7.633 1.00 27.88 233 TRP E O 1
ATOM 12020 N N . ALA E 1 254 ? 46.907 -55.532 -9.150 1.00 24.79 234 ALA E N 1
ATOM 12021 C CA . ALA E 1 254 ? 47.436 -56.328 -10.251 1.00 29.79 234 ALA E CA 1
ATOM 12022 C C . ALA E 1 254 ? 48.466 -55.576 -11.057 1.00 33.76 234 ALA E C 1
ATOM 12023 O O . ALA E 1 254 ? 48.588 -55.776 -12.260 1.00 39.11 234 ALA E O 1
ATOM 12025 N N . CYS E 1 255 ? 49.213 -54.704 -10.402 1.00 33.18 235 CYS E N 1
ATOM 12026 C CA . CYS E 1 255 ? 50.185 -53.907 -11.118 1.00 30.26 235 CYS E CA 1
ATOM 12027 C C . CYS E 1 255 ? 51.587 -54.420 -10.873 1.00 30.90 235 CYS E C 1
ATOM 12028 O O . CYS E 1 255 ? 52.024 -54.496 -9.730 1.00 36.42 235 CYS E O 1
ATOM 12031 N N . PRO E 1 256 ? 52.306 -54.761 -11.949 1.00 22.36 236 PRO E N 1
ATOM 12032 C CA . PRO E 1 256 ? 53.656 -55.312 -11.824 1.00 23.77 236 PRO E CA 1
ATOM 12033 C C . PRO E 1 256 ? 54.696 -54.202 -11.778 1.00 26.34 236 PRO E C 1
ATOM 12034 O O . PRO E 1 256 ? 54.354 -53.036 -11.985 1.00 24.54 236 PRO E O 1
ATOM 12038 N N . GLY E 1 257 ? 55.938 -54.553 -11.471 1.00 22.76 237 GLY E N 1
ATOM 12039 C CA . GLY E 1 257 ? 57.038 -53.616 -11.612 1.00 25.63 237 GLY E CA 1
ATOM 12040 C C . GLY E 1 257 ? 57.445 -52.815 -10.386 1.00 26.80 237 GLY E C 1
ATOM 12041 O O . GLY E 1 257 ? 58.434 -52.087 -10.430 1.00 26.26 237 GLY E O 1
ATOM 12042 N N . GLY E 1 258 ? 56.700 -52.958 -9.296 1.00 25.77 238 GLY E N 1
ATOM 12043 C CA . GLY E 1 258 ? 56.950 -52.176 -8.104 1.00 22.90 238 GLY E CA 1
ATOM 12044 C C . GLY E 1 258 ? 55.786 -51.269 -7.760 1.00 26.51 238 GLY E C 1
ATOM 12045 O O . GLY E 1 258 ? 55.080 -50.773 -8.634 1.00 30.92 238 GLY E O 1
ATOM 12046 N N . GLU E 1 259 ? 55.599 -51.062 -6.466 1.00 25.12 239 GLU E N 1
ATOM 12047 C CA . GLU E 1 259 ? 54.545 -50.225 -5.907 1.00 26.46 239 GLU E CA 1
ATOM 12048 C C . GLU E 1 259 ? 54.545 -48.776 -6.422 1.00 25.39 239 GLU E C 1
ATOM 12049 O O . GLU E 1 259 ? 55.598 -48.164 -6.554 1.00 26.73 239 GLU E O 1
ATOM 12055 N N . GLN E 1 260 ? 53.366 -48.235 -6.719 1.00 22.35 240 GLN E N 1
ATOM 12056 C CA . GLN E 1 260 ? 53.255 -46.846 -7.189 1.00 27.22 240 GLN E CA 1
ATOM 12057 C C . GLN E 1 260 ? 52.320 -46.035 -6.293 1.00 28.58 240 GLN E C 1
ATOM 12058 O O . GLN E 1 260 ? 51.236 -46.495 -5.948 1.00 27.85 240 GLN E O 1
ATOM 12064 N N . LEU E 1 261 ? 52.701 -44.814 -5.947 1.00 22.13 241 LEU E N 1
ATOM 12065 C CA . LEU E 1 261 ? 51.782 -43.951 -5.216 1.00 22.04 241 LEU E CA 1
ATOM 12066 C C . LEU E 1 261 ? 52.011 -42.510 -5.619 1.00 21.94 241 LEU E C 1
ATOM 12067 O O . LEU E 1 261 ? 53.034 -41.929 -5.330 1.00 22.03 241 LEU E O 1
ATOM 12072 N N . THR E 1 262 ? 51.040 -41.938 -6.304 1.00 21.76 242 THR E N 1
ATOM 12073 C CA . THR E 1 262 ? 51.174 -40.594 -6.819 1.00 21.66 242 THR E CA 1
ATOM 12074 C C . THR E 1 262 ? 50.000 -39.727 -6.411 1.00 21.53 242 THR E C 1
ATOM 12075 O O . THR E 1 262 ? 48.906 -40.203 -6.152 1.00 21.47 242 THR E O 1
ATOM 12079 N N . VAL E 1 263 ? 50.248 -38.433 -6.355 1.00 21.48 243 VAL E N 1
ATOM 12080 C CA . VAL E 1 263 ? 49.224 -37.470 -5.996 1.00 21.36 243 VAL E CA 1
ATOM 12081 C C . VAL E 1 263 ? 49.323 -36.315 -6.959 1.00 21.23 243 VAL E C 1
ATOM 12082 O O . VAL E 1 263 ? 50.420 -35.891 -7.305 1.00 21.29 243 VAL E O 1
ATOM 12086 N N . GLU E 1 264 ? 48.180 -35.795 -7.372 1.00 25.20 244 GLU E N 1
ATOM 12087 C CA . GLU E 1 264 ? 48.134 -34.702 -8.332 1.00 20.95 244 GLU E CA 1
ATOM 12088 C C . GLU E 1 264 ? 46.967 -33.782 -8.009 1.00 20.82 244 GLU E C 1
ATOM 12089 O O . GLU E 1 264 ? 45.852 -34.238 -7.856 1.00 24.09 244 GLU E O 1
ATOM 12095 N N . VAL E 1 265 ? 47.247 -32.494 -7.885 1.00 20.78 245 VAL E N 1
ATOM 12096 C CA . VAL E 1 265 ? 46.244 -31.469 -7.663 1.00 20.66 245 VAL E CA 1
ATOM 12097 C C . VAL E 1 265 ? 46.362 -30.423 -8.763 1.00 22.78 245 VAL E C 1
ATOM 12098 O O . VAL E 1 265 ? 47.408 -29.806 -8.929 1.00 20.59 245 VAL E O 1
ATOM 12102 N N . ILE E 1 266 ? 45.297 -30.231 -9.525 1.00 24.03 246 ILE E N 1
ATOM 12103 C CA . ILE E 1 266 ? 45.306 -29.260 -10.607 1.00 24.13 246 ILE E CA 1
ATOM 12104 C C . ILE E 1 266 ? 44.315 -28.130 -10.382 1.00 24.60 246 ILE E C 1
ATOM 12105 O O . ILE E 1 266 ? 43.154 -28.356 -10.087 1.00 20.11 246 ILE E O 1
ATOM 12110 N N . GLY E 1 267 ? 44.795 -26.904 -10.520 1.00 22.45 247 GLY E N 1
ATOM 12111 C CA . GLY E 1 267 ? 43.929 -25.747 -10.456 1.00 20.02 247 GLY E CA 1
ATOM 12112 C C . GLY E 1 267 ? 44.069 -24.921 -11.716 1.00 24.41 247 GLY E C 1
ATOM 12113 O O . GLY E 1 267 ? 44.840 -25.255 -12.602 1.00 23.77 247 GLY E O 1
ATOM 12114 N N . THR E 1 268 ? 43.334 -23.825 -11.792 1.00 26.61 248 THR E N 1
ATOM 12115 C CA . THR E 1 268 ? 43.366 -22.984 -12.975 1.00 23.66 248 THR E CA 1
ATOM 12116 C C . THR E 1 268 ? 44.673 -22.194 -13.141 1.00 22.45 248 THR E C 1
ATOM 12117 O O . THR E 1 268 ? 45.070 -21.887 -14.253 1.00 23.61 248 THR E O 1
ATOM 12121 N N . GLU E 1 269 ? 45.370 -21.877 -12.058 1.00 20.74 249 GLU E N 1
ATOM 12122 C CA . GLU E 1 269 ? 46.596 -21.109 -12.237 1.00 27.15 249 GLU E CA 1
ATOM 12123 C C . GLU E 1 269 ? 47.833 -21.952 -12.023 1.00 20.04 249 GLU E C 1
ATOM 12124 O O . GLU E 1 269 ? 48.930 -21.536 -12.361 1.00 24.50 249 GLU E O 1
ATOM 12130 N N . GLY E 1 270 ? 47.661 -23.145 -11.476 1.00 20.12 250 GLY E N 1
ATOM 12131 C CA . GLY E 1 270 ? 48.807 -23.947 -11.101 1.00 20.27 250 GLY E CA 1
ATOM 12132 C C . GLY E 1 270 ? 48.463 -25.389 -10.822 1.00 25.10 250 GLY E C 1
ATOM 12133 O O . GLY E 1 270 ? 47.296 -25.778 -10.883 1.00 23.26 250 GLY E O 1
ATOM 12134 N N . LEU E 1 271 ? 49.490 -26.181 -10.530 1.00 21.00 251 LEU E N 1
ATOM 12135 C CA . LEU E 1 271 ? 49.327 -27.599 -10.218 1.00 20.55 251 LEU E CA 1
ATOM 12136 C C . LEU E 1 271 ? 50.487 -28.077 -9.356 1.00 21.05 251 LEU E C 1
ATOM 12137 O O . LEU E 1 271 ? 51.552 -27.485 -9.377 1.00 20.78 251 LEU E O 1
ATOM 12142 N N . VAL E 1 272 ? 50.269 -29.166 -8.621 1.00 23.08 252 VAL E N 1
ATOM 12143 C CA . VAL E 1 272 ? 51.295 -29.809 -7.808 1.00 20.99 252 VAL E CA 1
ATOM 12144 C C . VAL E 1 272 ? 51.213 -31.319 -7.952 1.00 21.06 252 VAL E C 1
ATOM 12145 O O . VAL E 1 272 ? 50.134 -31.880 -7.912 1.00 20.99 252 VAL E O 1
ATOM 12149 N N . THR E 1 273 ? 52.352 -31.975 -8.136 1.00 21.18 253 THR E N 1
ATOM 12150 C CA . THR E 1 273 ? 52.389 -33.430 -8.206 1.00 21.26 253 THR E CA 1
ATOM 12151 C C . THR E 1 273 ? 53.442 -33.979 -7.271 1.00 21.46 253 THR E C 1
ATOM 12152 O O . THR E 1 273 ? 54.425 -33.328 -6.987 1.00 21.53 253 THR E O 1
ATOM 12156 N N . ALA E 1 274 ? 53.220 -35.195 -6.798 1.00 21.54 254 ALA E N 1
ATOM 12157 C CA . ALA E 1 274 ? 54.152 -35.849 -5.909 1.00 21.73 254 ALA E CA 1
ATOM 12158 C C . ALA E 1 274 ? 54.133 -37.346 -6.161 1.00 21.80 254 ALA E C 1
ATOM 12159 O O . ALA E 1 274 ? 53.074 -37.971 -6.295 1.00 21.72 254 ALA E O 1
ATOM 12161 N N . ASP E 1 275 ? 55.334 -37.905 -6.235 1.00 21.94 255 ASP E N 1
ATOM 12162 C CA . ASP E 1 275 ? 55.536 -39.303 -6.545 1.00 31.73 255 ASP E CA 1
ATOM 12163 C C . ASP E 1 275 ? 56.358 -39.928 -5.434 1.00 28.53 255 ASP E C 1
ATOM 12164 O O . ASP E 1 275 ? 57.536 -39.626 -5.278 1.00 25.17 255 ASP E O 1
ATOM 12169 N N . LEU E 1 276 ? 55.740 -40.801 -4.659 1.00 22.28 256 LEU E N 1
ATOM 12170 C CA . LEU E 1 276 ? 56.435 -41.398 -3.528 1.00 23.55 256 LEU E CA 1
ATOM 12171 C C . LEU E 1 276 ? 57.527 -42.397 -3.950 1.00 24.89 256 LEU E C 1
ATOM 12172 O O . LEU E 1 276 ? 58.694 -42.188 -3.647 1.00 30.27 256 LEU E O 1
ATOM 12177 N N . TRP E 1 277 ? 57.156 -43.473 -4.636 1.00 22.60 257 TRP E N 1
ATOM 12178 C CA . TRP E 1 277 ? 58.088 -44.584 -4.883 1.00 22.75 257 TRP E CA 1
ATOM 12179 C C . TRP E 1 277 ? 58.954 -44.436 -6.135 1.00 22.74 257 TRP E C 1
ATOM 12180 O O . TRP E 1 277 ? 59.997 -45.055 -6.235 1.00 25.91 257 TRP E O 1
ATOM 12191 N N . GLN E 1 278 ? 58.533 -43.605 -7.073 1.00 22.57 258 GLN E N 1
ATOM 12192 C CA . GLN E 1 278 ? 59.314 -43.378 -8.276 1.00 22.56 258 GLN E CA 1
ATOM 12193 C C . GLN E 1 278 ? 59.967 -42.012 -8.233 1.00 25.21 258 GLN E C 1
ATOM 12194 O O . GLN E 1 278 ? 60.668 -41.628 -9.163 1.00 25.96 258 GLN E O 1
ATOM 12200 N N . GLY E 1 279 ? 59.744 -41.290 -7.140 1.00 22.54 259 GLY E N 1
ATOM 12201 C CA . GLY E 1 279 ? 60.421 -40.027 -6.926 1.00 22.55 259 GLY E CA 1
ATOM 12202 C C . GLY E 1 279 ? 61.467 -40.034 -5.815 1.00 22.74 259 GLY E C 1
ATOM 12203 O O . GLY E 1 279 ? 61.640 -39.037 -5.133 1.00 31.11 259 GLY E O 1
ATOM 12204 N N . MET E 1 280 ? 62.188 -41.137 -5.645 1.00 22.90 260 MET E N 1
ATOM 12205 C CA . MET E 1 280 ? 63.149 -41.239 -4.560 1.00 23.10 260 MET E CA 1
ATOM 12206 C C . MET E 1 280 ? 64.518 -40.731 -4.987 1.00 23.19 260 MET E C 1
ATOM 12207 O O . MET E 1 280 ? 65.394 -40.553 -4.155 1.00 23.34 260 MET E O 1
ATOM 12212 N N . GLY E 1 281 ? 64.704 -40.503 -6.288 1.00 23.09 261 GLY E N 1
ATOM 12213 C CA . GLY E 1 281 ? 65.936 -39.934 -6.803 1.00 23.16 261 GLY E CA 1
ATOM 12214 C C . GLY E 1 281 ? 67.120 -40.880 -6.940 1.00 23.35 261 GLY E C 1
ATOM 12215 O O . GLY E 1 281 ? 68.219 -40.450 -7.223 1.00 23.42 261 GLY E O 1
ATOM 12216 N N . VAL E 1 282 ? 66.914 -42.170 -6.733 1.00 23.43 262 VAL E N 1
ATOM 12217 C CA . VAL E 1 282 ? 67.990 -43.119 -6.918 1.00 23.61 262 VAL E CA 1
ATOM 12218 C C . VAL E 1 282 ? 67.643 -44.041 -8.074 1.00 23.56 262 VAL E C 1
ATOM 12219 O O . VAL E 1 282 ? 66.525 -44.543 -8.162 1.00 23.45 262 VAL E O 1
ATOM 12223 N N . GLU E 1 283 ? 68.607 -44.255 -8.965 1.00 23.63 263 GLU E N 1
ATOM 12224 C CA . GLU E 1 283 ? 68.432 -45.186 -10.079 1.00 31.06 263 GLU E CA 1
ATOM 12225 C C . GLU E 1 283 ? 69.570 -46.203 -10.093 1.00 29.43 263 GLU E C 1
ATOM 12226 O O . GLU E 1 283 ? 70.703 -45.889 -9.724 1.00 23.96 263 GLU E O 1
ATOM 12232 N N . ALA E 1 284 ? 69.280 -47.423 -10.512 1.00 23.85 264 ALA E N 1
ATOM 12233 C CA . ALA E 1 284 ? 70.341 -48.417 -10.619 1.00 24.98 264 ALA E CA 1
ATOM 12234 C C . ALA E 1 284 ? 70.073 -49.391 -11.754 1.00 24.03 264 ALA E C 1
ATOM 12235 O O . ALA E 1 284 ? 68.933 -49.608 -12.145 1.00 23.89 264 ALA E O 1
ATOM 12237 N N . TYR E 1 285 ? 71.146 -49.957 -12.284 1.00 24.18 265 TYR E N 1
ATOM 12238 C CA . TYR E 1 285 ? 71.040 -51.032 -13.238 1.00 24.20 265 TYR E CA 1
ATOM 12239 C C . TYR E 1 285 ? 71.983 -52.164 -12.871 1.00 24.43 265 TYR E C 1
ATOM 12240 O O . TYR E 1 285 ? 73.085 -51.916 -12.412 1.00 24.97 265 TYR E O 1
ATOM 12249 N N . THR E 1 286 ? 71.560 -53.404 -13.079 1.00 24.46 266 THR E N 1
ATOM 12250 C CA . THR E 1 286 ? 72.490 -54.522 -13.013 1.00 24.67 266 THR E CA 1
ATOM 12251 C C . THR E 1 286 ? 72.133 -55.671 -13.956 1.00 24.68 266 THR E C 1
ATOM 12252 O O . THR E 1 286 ? 70.966 -55.985 -14.167 1.00 24.54 266 THR E O 1
ATOM 12256 N N . ASN E 1 287 ? 73.170 -56.291 -14.505 1.00 24.84 267 ASN E N 1
ATOM 12257 C CA . ASN E 1 287 ? 73.041 -57.482 -15.334 1.00 24.89 267 ASN E CA 1
ATOM 12258 C C . ASN E 1 287 ? 72.703 -58.706 -14.514 1.00 24.97 267 ASN E C 1
ATOM 12259 O O . ASN E 1 287 ? 72.085 -59.644 -15.015 1.00 42.76 267 ASN E O 1
ATOM 12264 N N . THR E 1 288 ? 73.092 -58.687 -13.245 1.00 30.20 268 THR E N 1
ATOM 12265 C CA . THR E 1 288 ? 72.763 -59.764 -12.319 1.00 25.16 268 THR E CA 1
ATOM 12266 C C . THR E 1 288 ? 71.669 -59.351 -11.345 1.00 26.36 268 THR E C 1
ATOM 12267 O O . THR E 1 288 ? 70.497 -59.269 -11.714 1.00 28.41 268 THR E O 1
ATOM 12271 N N . LYS E 1 289 ? 72.051 -59.078 -10.100 1.00 30.63 269 LYS E N 1
ATOM 12272 C CA . LYS E 1 289 ? 71.079 -58.804 -9.037 1.00 31.63 269 LYS E CA 1
ATOM 12273 C C . LYS E 1 289 ? 71.627 -57.865 -7.969 1.00 26.83 269 LYS E C 1
ATOM 12274 O O . LYS E 1 289 ? 72.816 -57.884 -7.693 1.00 28.05 269 LYS E O 1
ATOM 12280 N N . PHE E 1 290 ? 70.765 -57.037 -7.383 1.00 25.43 270 PHE E N 1
ATOM 12281 C CA . PHE E 1 290 ? 71.109 -56.298 -6.165 1.00 28.45 270 PHE E CA 1
ATOM 12282 C C . PHE E 1 290 ? 70.506 -57.003 -4.951 1.00 32.36 270 PHE E C 1
ATOM 12283 O O . PHE E 1 290 ? 69.294 -57.029 -4.794 1.00 37.41 270 PHE E O 1
ATOM 12291 N N . GLY E 1 291 ? 71.346 -57.563 -4.090 1.00 34.54 271 GLY E N 1
ATOM 12292 C CA . GLY E 1 291 ? 70.871 -58.205 -2.878 1.00 37.36 271 GLY E CA 1
ATOM 12293 C C . GLY E 1 291 ? 70.063 -57.326 -1.929 1.00 40.37 271 GLY E C 1
ATOM 12294 O O . GLY E 1 291 ? 69.118 -57.793 -1.297 1.00 45.78 271 GLY E O 1
ATOM 12295 N N . ALA E 1 292 ? 70.424 -56.053 -1.828 1.00 38.17 272 ALA E N 1
ATOM 12296 C CA . ALA E 1 292 ? 69.804 -55.163 -0.848 1.00 36.43 272 ALA E CA 1
ATOM 12297 C C . ALA E 1 292 ? 68.561 -54.460 -1.372 1.00 38.60 272 ALA E C 1
ATOM 12298 O O . ALA E 1 292 ? 68.157 -53.433 -0.830 1.00 37.78 272 ALA E O 1
ATOM 12300 N N . VAL E 1 293 ? 67.954 -55.007 -2.419 1.00 36.80 273 VAL E N 1
ATOM 12301 C CA . VAL E 1 293 ? 66.780 -54.386 -3.018 1.00 35.69 273 VAL E CA 1
ATOM 12302 C C . VAL E 1 293 ? 65.613 -55.357 -3.100 1.00 38.77 273 VAL E C 1
ATOM 12303 O O . VAL E 1 293 ? 65.799 -56.528 -3.394 1.00 43.31 273 VAL E O 1
ATOM 12307 N N . TRP E 1 294 ? 64.417 -54.859 -2.801 1.00 43.46 274 TRP E N 1
ATOM 12308 C CA . TRP E 1 294 ? 63.164 -55.581 -3.020 1.00 50.58 274 TRP E CA 1
ATOM 12309 C C . TRP E 1 294 ? 63.028 -56.067 -4.469 1.00 51.73 274 TRP E C 1
ATOM 12310 O O . TRP E 1 294 ? 63.613 -55.491 -5.375 1.00 52.33 274 TRP E O 1
ATOM 12321 N N . GLU E 1 295 ? 62.230 -57.103 -4.694 1.00 57.47 275 GLU E N 1
ATOM 12322 C CA . GLU E 1 295 ? 61.894 -57.515 -6.057 1.00 64.91 275 GLU E CA 1
ATOM 12323 C C . GLU E 1 295 ? 60.948 -56.499 -6.711 1.00 65.46 275 GLU E C 1
ATOM 12324 O O . GLU E 1 295 ? 59.992 -56.057 -6.076 1.00 68.69 275 GLU E O 1
ATOM 12330 N N . PRO E 1 296 ? 61.208 -56.111 -7.978 1.00 64.52 276 PRO E N 1
ATOM 12331 C CA . PRO E 1 296 ? 62.306 -56.523 -8.863 1.00 61.51 276 PRO E CA 1
ATOM 12332 C C . PRO E 1 296 ? 63.659 -55.970 -8.435 1.00 50.24 276 PRO E C 1
ATOM 12333 O O . PRO E 1 296 ? 63.766 -54.804 -8.071 1.00 48.66 276 PRO E O 1
ATOM 12337 N N . ASN E 1 297 ? 64.682 -56.810 -8.477 1.00 41.81 277 ASN E N 1
ATOM 12338 C CA . ASN E 1 297 ? 66.027 -56.359 -8.186 1.00 37.32 277 ASN E CA 1
ATOM 12339 C C . ASN E 1 297 ? 67.000 -56.658 -9.320 1.00 30.90 277 ASN E C 1
ATOM 12340 O O . ASN E 1 297 ? 68.188 -56.819 -9.080 1.00 29.10 277 ASN E O 1
ATOM 12345 N N . GLN E 1 298 ? 66.482 -56.744 -10.549 1.00 33.59 278 GLN E N 1
ATOM 12346 C CA . GLN E 1 298 ? 67.296 -56.988 -11.739 1.00 31.54 278 GLN E CA 1
ATOM 12347 C C . GLN E 1 298 ? 66.968 -55.991 -12.841 1.00 26.41 278 GLN E C 1
ATOM 12348 O O . GLN E 1 298 ? 65.841 -55.534 -12.949 1.00 27.18 278 GLN E O 1
ATOM 12354 N N . GLY E 1 299 ? 67.950 -55.662 -13.664 1.00 24.15 279 GLY E N 1
ATOM 12355 C CA . GLY E 1 299 ? 67.755 -54.660 -14.688 1.00 24.01 279 GLY E CA 1
ATOM 12356 C C . GLY E 1 299 ? 67.699 -53.263 -14.103 1.00 23.92 279 GLY E C 1
ATOM 12357 O O . GLY E 1 299 ? 68.398 -52.964 -13.145 1.00 24.02 279 GLY E O 1
ATOM 12358 N N . TRP E 1 300 ? 66.870 -52.405 -14.684 1.00 23.73 280 TRP E N 1
ATOM 12359 C CA . TRP E 1 300 ? 66.759 -51.027 -14.224 1.00 23.63 280 TRP E CA 1
ATOM 12360 C C . TRP E 1 300 ? 65.848 -50.931 -13.017 1.00 26.67 280 TRP E C 1
ATOM 12361 O O . TRP E 1 300 ? 64.758 -51.502 -13.002 1.00 23.48 280 TRP E O 1
ATOM 12372 N N . LEU E 1 301 ? 66.310 -50.219 -11.994 1.00 23.62 281 LEU E N 1
ATOM 12373 C CA . LEU E 1 301 ? 65.593 -50.146 -10.727 1.00 23.59 281 LEU E CA 1
ATOM 12374 C C . LEU E 1 301 ? 65.487 -48.727 -10.205 1.00 23.51 281 LEU E C 1
ATOM 12375 O O . LEU E 1 301 ? 66.368 -47.921 -10.427 1.00 23.54 281 LEU E O 1
ATOM 12380 N N . ARG E 1 302 ? 64.422 -48.436 -9.475 1.00 23.40 282 ARG E N 1
ATOM 12381 C CA . ARG E 1 302 ? 64.341 -47.187 -8.732 1.00 23.35 282 ARG E CA 1
ATOM 12382 C C . ARG E 1 302 ? 64.163 -47.495 -7.243 1.00 23.45 282 ARG E C 1
ATOM 12383 O O . ARG E 1 302 ? 63.053 -47.449 -6.724 1.00 27.77 282 ARG E O 1
ATOM 12391 N N . PRO E 1 303 ? 65.266 -47.824 -6.550 1.00 23.65 283 PRO E N 1
ATOM 12392 C CA . PRO E 1 303 ? 65.204 -48.351 -5.181 1.00 23.78 283 PRO E CA 1
ATOM 12393 C C . PRO E 1 303 ? 64.776 -47.327 -4.147 1.00 29.95 283 PRO E C 1
ATOM 12394 O O . PRO E 1 303 ? 65.084 -46.147 -4.241 1.00 25.03 283 PRO E O 1
ATOM 12398 N N . GLU E 1 304 ? 64.064 -47.804 -3.143 1.00 28.63 284 GLU E N 1
ATOM 12399 C CA . GLU E 1 304 ? 63.644 -46.958 -2.050 1.00 23.76 284 GLU E CA 1
ATOM 12400 C C . GLU E 1 304 ? 64.791 -46.685 -1.064 1.00 23.96 284 GLU E C 1
ATOM 12401 O O . GLU E 1 304 ? 65.761 -47.444 -0.971 1.00 24.14 284 GLU E O 1
ATOM 12407 N N . TRP E 1 305 ? 64.683 -45.587 -0.335 1.00 23.94 285 TRP E N 1
ATOM 12408 C CA . TRP E 1 305 ? 65.525 -45.366 0.835 1.00 24.14 285 TRP E CA 1
ATOM 12409 C C . TRP E 1 305 ? 64.595 -44.913 1.950 1.00 24.11 285 TRP E C 1
ATOM 12410 O O . TRP E 1 305 ? 63.584 -44.259 1.687 1.00 23.92 285 TRP E O 1
ATOM 12421 N N . GLU E 1 306 ? 64.923 -45.297 3.180 1.00 24.31 286 GLU E N 1
ATOM 12422 C CA . GLU E 1 306 ? 64.113 -44.987 4.363 1.00 24.32 286 GLU E CA 1
ATOM 12423 C C . GLU E 1 306 ? 62.609 -45.138 4.152 1.00 24.14 286 GLU E C 1
ATOM 12424 O O . GLU E 1 306 ? 61.847 -44.209 4.426 1.00 24.02 286 GLU E O 1
ATOM 12430 N N . TRP E 1 307 ? 62.178 -46.307 3.685 1.00 24.12 287 TRP E N 1
ATOM 12431 C CA . TRP E 1 307 ? 60.793 -46.455 3.272 1.00 23.92 287 TRP E CA 1
ATOM 12432 C C . TRP E 1 307 ? 59.788 -46.276 4.407 1.00 23.92 287 TRP E C 1
ATOM 12433 O O . TRP E 1 307 ? 58.700 -45.769 4.178 1.00 23.75 287 TRP E O 1
ATOM 12444 N N . ILE E 1 308 ? 60.151 -46.658 5.624 1.00 24.13 288 ILE E N 1
ATOM 12445 C CA . ILE E 1 308 ? 59.256 -46.496 6.765 1.00 24.16 288 ILE E CA 1
ATOM 12446 C C . ILE E 1 308 ? 59.032 -45.022 7.077 1.00 24.08 288 ILE E C 1
ATOM 12447 O O . ILE E 1 308 ? 57.896 -44.582 7.205 1.00 24.63 288 ILE E O 1
ATOM 12452 N N . ARG E 1 309 ? 60.108 -44.248 7.179 1.00 24.16 289 ARG E N 1
ATOM 12453 C CA . ARG E 1 309 ? 59.959 -42.819 7.447 1.00 24.08 289 ARG E CA 1
ATOM 12454 C C . ARG E 1 309 ? 59.297 -42.074 6.285 1.00 24.46 289 ARG E C 1
ATOM 12455 O O . ARG E 1 309 ? 58.476 -41.184 6.498 1.00 23.70 289 ARG E O 1
ATOM 12463 N N . ASN E 1 310 ? 59.649 -42.437 5.054 1.00 23.73 290 ASN E N 1
ATOM 12464 C CA . ASN E 1 310 ? 59.120 -41.723 3.910 1.00 23.50 290 ASN E CA 1
ATOM 12465 C C . ASN E 1 310 ? 57.654 -42.072 3.661 1.00 23.34 290 ASN E C 1
ATOM 12466 O O . ASN E 1 310 ? 56.937 -41.313 3.011 1.00 23.14 290 ASN E O 1
ATOM 12471 N N . SER E 1 311 ? 57.215 -43.207 4.194 1.00 23.42 291 SER E N 1
ATOM 12472 C CA . SER E 1 311 ? 55.806 -43.608 4.133 1.00 23.29 291 SER E CA 1
ATOM 12473 C C . SER E 1 311 ? 54.952 -42.900 5.172 1.00 23.28 291 SER E C 1
ATOM 12474 O O . SER E 1 311 ? 53.737 -43.015 5.153 1.00 23.16 291 SER E O 1
ATOM 12477 N N . GLY E 1 312 ? 55.599 -42.212 6.106 1.00 23.41 292 GLY E N 1
ATOM 12478 C CA . GLY E 1 312 ? 54.902 -41.478 7.142 1.00 23.42 292 GLY E CA 1
ATOM 12479 C C . GLY E 1 312 ? 54.638 -42.212 8.453 1.00 23.61 292 GLY E C 1
ATOM 12480 O O . GLY E 1 312 ? 53.958 -41.691 9.307 1.00 23.62 292 GLY E O 1
ATOM 12481 N N . TYR E 1 313 ? 55.162 -43.419 8.623 1.00 23.76 293 TYR E N 1
ATOM 12482 C CA . TYR E 1 313 ? 54.876 -44.165 9.845 1.00 23.93 293 TYR E CA 1
ATOM 12483 C C . TYR E 1 313 ? 55.512 -43.513 11.058 1.00 24.80 293 TYR E C 1
ATOM 12484 O O . TYR E 1 313 ? 54.934 -43.520 12.144 1.00 24.22 293 TYR E O 1
ATOM 12493 N N . VAL E 1 314 ? 56.692 -42.936 10.865 1.00 24.19 294 VAL E N 1
ATOM 12494 C CA . VAL E 1 314 ? 57.409 -42.337 11.971 1.00 24.38 294 VAL E CA 1
ATOM 12495 C C . VAL E 1 314 ? 56.674 -41.083 12.444 1.00 24.30 294 VAL E C 1
ATOM 12496 O O . VAL E 1 314 ? 56.516 -40.868 13.632 1.00 24.44 294 VAL E O 1
ATOM 12500 N N . HIS E 1 315 ? 56.192 -40.265 11.522 1.00 24.06 295 HIS E N 1
ATOM 12501 C CA . HIS E 1 315 ? 55.555 -39.020 11.929 1.00 24.06 295 HIS E CA 1
ATOM 12502 C C . HIS E 1 315 ? 54.165 -39.256 12.497 1.00 23.94 295 HIS E C 1
ATOM 12503 O O . HIS E 1 315 ? 53.735 -38.566 13.406 1.00 27.52 295 HIS E O 1
ATOM 12510 N N . GLN E 1 316 ? 53.474 -40.242 11.956 1.00 23.85 296 GLN E N 1
ATOM 12511 C CA . GLN E 1 316 ? 52.173 -40.619 12.455 1.00 23.81 296 GLN E CA 1
ATOM 12512 C C . GLN E 1 316 ? 52.294 -41.029 13.909 1.00 30.59 296 GLN E C 1
ATOM 12513 O O . GLN E 1 316 ? 51.685 -40.436 14.793 1.00 31.30 296 GLN E O 1
ATOM 12519 N N . ASP E 1 317 ? 53.113 -42.042 14.143 1.00 32.08 297 ASP E N 1
ATOM 12520 C CA . ASP E 1 317 ? 53.233 -42.629 15.460 1.00 27.57 297 ASP E CA 1
ATOM 12521 C C . ASP E 1 317 ? 53.822 -41.649 16.470 1.00 24.65 297 ASP E C 1
ATOM 12522 O O . ASP E 1 317 ? 53.545 -41.757 17.657 1.00 28.21 297 ASP E O 1
ATOM 12527 N N . ARG E 1 318 ? 54.603 -40.680 16.007 1.00 24.60 298 ARG E N 1
ATOM 12528 C CA . ARG E 1 318 ? 55.128 -39.662 16.900 1.00 24.74 298 ARG E CA 1
ATOM 12529 C C . ARG E 1 318 ? 54.023 -38.730 17.375 1.00 28.46 298 ARG E C 1
ATOM 12530 O O . ARG E 1 318 ? 53.912 -38.459 18.560 1.00 36.64 298 ARG E O 1
ATOM 12538 N N . GLN E 1 319 ? 53.208 -38.240 16.456 1.00 30.54 299 GLN E N 1
ATOM 12539 C CA . GLN E 1 319 ? 52.094 -37.364 16.810 1.00 33.08 299 GLN E CA 1
ATOM 12540 C C . GLN E 1 319 ? 51.006 -38.052 17.630 1.00 29.70 299 GLN E C 1
ATOM 12541 O O . GLN E 1 319 ? 50.319 -37.423 18.421 1.00 34.80 299 GLN E O 1
ATOM 12547 N N . VAL E 1 320 ? 50.825 -39.342 17.425 1.00 24.37 300 VAL E N 1
ATOM 12548 C CA . VAL E 1 320 ? 49.831 -40.060 18.186 1.00 28.78 300 VAL E CA 1
ATOM 12549 C C . VAL E 1 320 ? 50.307 -40.133 19.640 1.00 30.62 300 VAL E C 1
ATOM 12550 O O . VAL E 1 320 ? 49.556 -39.849 20.566 1.00 35.19 300 VAL E O 1
ATOM 12554 N N . VAL E 1 321 ? 51.568 -40.486 19.824 1.00 24.92 301 VAL E N 1
ATOM 12555 C CA . VAL E 1 321 ? 52.170 -40.508 21.140 1.00 27.57 301 VAL E CA 1
ATOM 12556 C C . VAL E 1 321 ? 52.187 -39.117 21.789 1.00 32.15 301 VAL E C 1
ATOM 12557 O O . VAL E 1 321 ? 51.983 -38.993 22.994 1.00 30.73 301 VAL E O 1
ATOM 12561 N N . ASP E 1 322 ? 52.396 -38.073 20.998 1.00 30.60 302 ASP E N 1
ATOM 12562 C CA . ASP E 1 322 ? 52.299 -36.715 21.515 1.00 34.88 302 ASP E CA 1
ATOM 12563 C C . ASP E 1 322 ? 50.894 -36.465 22.065 1.00 33.30 302 ASP E C 1
ATOM 12564 O O . ASP E 1 322 ? 50.721 -35.812 23.093 1.00 32.48 302 ASP E O 1
ATOM 12569 N N . ALA E 1 323 ? 49.890 -36.985 21.368 1.00 33.24 303 ALA E N 1
ATOM 12570 C CA . ALA E 1 323 ? 48.507 -36.733 21.741 1.00 31.22 303 ALA E CA 1
ATOM 12571 C C . ALA E 1 323 ? 48.185 -37.360 23.084 1.00 32.55 303 ALA E C 1
ATOM 12572 O O . ALA E 1 323 ? 47.498 -36.766 23.904 1.00 36.44 303 ALA E O 1
ATOM 12574 N N . VAL E 1 324 ? 48.695 -38.560 23.308 1.00 35.35 304 VAL E N 1
ATOM 12575 C CA . VAL E 1 324 ? 48.425 -39.270 24.546 1.00 38.80 304 VAL E CA 1
ATOM 12576 C C . VAL E 1 324 ? 49.211 -38.688 25.728 1.00 42.76 304 VAL E C 1
ATOM 12577 O O . VAL E 1 324 ? 48.651 -38.474 26.795 1.00 46.63 304 VAL E O 1
ATOM 12581 N N . LEU E 1 325 ? 50.496 -38.410 25.530 1.00 45.44 305 LEU E N 1
ATOM 12582 C CA . LEU E 1 325 ? 51.358 -37.938 26.617 1.00 44.79 305 LEU E CA 1
ATOM 12583 C C . LEU E 1 325 ? 51.249 -36.453 26.904 1.00 51.98 305 LEU E C 1
ATOM 12584 O O . LEU E 1 325 ? 51.557 -36.018 28.011 1.00 58.45 305 LEU E O 1
ATOM 12589 N N . ASP E 1 326 ? 50.823 -35.670 25.922 1.00 48.62 306 ASP E N 1
ATOM 12590 C CA . ASP E 1 326 ? 50.932 -34.222 26.035 1.00 51.65 306 ASP E CA 1
ATOM 12591 C C . ASP E 1 326 ? 49.659 -33.497 25.672 1.00 47.62 306 ASP E C 1
ATOM 12592 O O . ASP E 1 326 ? 49.642 -32.274 25.618 1.00 50.94 306 ASP E O 1
ATOM 12597 N N . GLY E 1 327 ? 48.599 -34.244 25.402 1.00 49.83 307 GLY E N 1
ATOM 12598 C CA . GLY E 1 327 ? 47.348 -33.656 24.968 1.00 51.25 307 GLY E CA 1
ATOM 12599 C C . GLY E 1 327 ? 47.465 -32.818 23.705 1.00 53.43 307 GLY E C 1
ATOM 12600 O O . GLY E 1 327 ? 46.533 -32.082 23.373 1.00 56.00 307 GLY E O 1
ATOM 12601 N N . ARG E 1 328 ? 48.604 -32.918 23.016 1.00 59.99 308 ARG E N 1
ATOM 12602 C CA . ARG E 1 328 ? 48.826 -32.194 21.770 1.00 68.73 308 ARG E CA 1
ATOM 12603 C C . ARG E 1 328 ? 47.870 -32.684 20.681 1.00 72.71 308 ARG E C 1
ATOM 12604 O O . ARG E 1 328 ? 47.991 -33.817 20.223 1.00 74.41 308 ARG E O 1
ATOM 12612 N N . PRO E 1 329 ? 46.922 -31.824 20.261 1.00 66.55 309 PRO E N 1
ATOM 12613 C CA . PRO E 1 329 ? 45.763 -32.170 19.421 1.00 62.60 309 PRO E CA 1
ATOM 12614 C C . PRO E 1 329 ? 46.170 -32.703 18.060 1.00 55.01 309 PRO E C 1
ATOM 12615 O O . PRO E 1 329 ? 47.190 -32.299 17.507 1.00 56.01 309 PRO E O 1
ATOM 12619 N N . MET E 1 330 ? 45.381 -33.614 17.519 1.00 47.03 310 MET E N 1
ATOM 12620 C CA . MET E 1 330 ? 45.792 -34.253 16.285 1.00 42.84 310 MET E CA 1
ATOM 12621 C C . MET E 1 330 ? 45.246 -33.590 15.012 1.00 39.34 310 MET E C 1
ATOM 12622 O O . MET E 1 330 ? 44.089 -33.180 14.930 1.00 36.79 310 MET E O 1
ATOM 12627 N N . THR E 1 331 ? 46.130 -33.486 14.031 1.00 39.11 311 THR E N 1
ATOM 12628 C CA . THR E 1 331 ? 45.805 -33.005 12.709 1.00 41.75 311 THR E CA 1
ATOM 12629 C C . THR E 1 331 ? 44.660 -33.813 12.107 1.00 42.29 311 THR E C 1
ATOM 12630 O O . THR E 1 331 ? 43.742 -33.260 11.502 1.00 46.36 311 THR E O 1
ATOM 12634 N N . HIS E 1 332 ? 44.715 -35.127 12.289 1.00 35.63 312 HIS E N 1
ATOM 12635 C CA . HIS E 1 332 ? 43.747 -36.021 11.681 1.00 30.60 312 HIS E CA 1
ATOM 12636 C C . HIS E 1 332 ? 42.942 -36.752 12.749 1.00 33.40 312 HIS E C 1
ATOM 12637 O O . HIS E 1 332 ? 43.469 -37.525 13.540 1.00 35.29 312 HIS E O 1
ATOM 12644 N N . THR E 1 333 ? 41.645 -36.507 12.742 1.00 31.58 313 THR E N 1
ATOM 12645 C CA . THR E 1 333 ? 40.774 -36.912 13.827 1.00 40.60 313 THR E CA 1
ATOM 12646 C C . THR E 1 333 ? 39.905 -38.099 13.444 1.00 45.38 313 THR E C 1
ATOM 12647 O O . THR E 1 333 ? 39.880 -38.493 12.279 1.00 56.97 313 THR E O 1
ATOM 12651 N N . PRO E 1 334 ? 39.191 -38.681 14.425 1.00 40.70 314 PRO E N 1
ATOM 12652 C CA . PRO E 1 334 ? 38.142 -39.657 14.118 1.00 37.90 314 PRO E CA 1
ATOM 12653 C C . PRO E 1 334 ? 37.123 -39.162 13.082 1.00 34.54 314 PRO E C 1
ATOM 12654 O O . PRO E 1 334 ? 36.603 -39.970 12.327 1.00 34.08 314 PRO E O 1
ATOM 12658 N N . ASP E 1 335 ? 36.848 -37.863 13.053 1.00 36.39 315 ASP E N 1
ATOM 12659 C CA . ASP E 1 335 ? 35.934 -37.297 12.066 1.00 42.07 315 ASP E CA 1
ATOM 12660 C C . ASP E 1 335 ? 36.439 -37.543 10.643 1.00 39.77 315 ASP E C 1
ATOM 12661 O O . ASP E 1 335 ? 35.659 -37.789 9.725 1.00 37.29 315 ASP E O 1
ATOM 12666 N N . ASP E 1 336 ? 37.752 -37.473 10.460 1.00 36.13 316 ASP E N 1
ATOM 12667 C CA . ASP E 1 336 ? 38.329 -37.757 9.162 1.00 34.21 316 ASP E CA 1
ATOM 12668 C C . ASP E 1 336 ? 38.165 -39.234 8.813 1.00 30.64 316 ASP E C 1
ATOM 12669 O O . ASP E 1 336 ? 37.913 -39.578 7.649 1.00 30.29 316 ASP E O 1
ATOM 12674 N N . ALA E 1 337 ? 38.305 -40.098 9.822 1.00 24.78 317 ALA E N 1
ATOM 12675 C CA . ALA E 1 337 ? 38.099 -41.530 9.635 1.00 25.71 317 ALA E CA 1
ATOM 12676 C C . ALA E 1 337 ? 36.669 -41.828 9.202 1.00 30.03 317 ALA E C 1
ATOM 12677 O O . ALA E 1 337 ? 36.449 -42.588 8.261 1.00 33.20 317 ALA E O 1
ATOM 12679 N N . VAL E 1 338 ? 35.701 -41.214 9.873 1.00 29.45 318 VAL E N 1
ATOM 12680 C CA . VAL E 1 338 ? 34.302 -41.441 9.540 1.00 30.43 318 VAL E CA 1
ATOM 12681 C C . VAL E 1 338 ? 33.983 -41.039 8.102 1.00 33.50 318 VAL E C 1
ATOM 12682 O O . VAL E 1 338 ? 33.259 -41.755 7.412 1.00 38.20 318 VAL E O 1
ATOM 12686 N N . ALA E 1 339 ? 34.528 -39.913 7.640 1.00 33.06 319 ALA E N 1
ATOM 12687 C CA . ALA E 1 339 ? 34.304 -39.480 6.251 1.00 29.23 319 ALA E CA 1
ATOM 12688 C C . ALA E 1 339 ? 34.830 -40.510 5.269 1.00 29.38 319 ALA E C 1
ATOM 12689 O O . ALA E 1 339 ? 34.205 -40.774 4.261 1.00 30.69 319 ALA E O 1
ATOM 12691 N N . VAL E 1 340 ? 35.970 -41.112 5.575 1.00 26.44 320 VAL E N 1
ATOM 12692 C CA . VAL E 1 340 ? 36.529 -42.131 4.696 1.00 27.57 320 VAL E CA 1
ATOM 12693 C C . VAL E 1 340 ? 35.680 -43.404 4.720 1.00 30.28 320 VAL E C 1
ATOM 12694 O O . VAL E 1 340 ? 35.456 -44.018 3.684 1.00 30.26 320 VAL E O 1
ATOM 12698 N N . VAL E 1 341 ? 35.197 -43.798 5.894 1.00 32.43 321 VAL E N 1
ATOM 12699 C CA . VAL E 1 341 ? 34.329 -44.968 5.989 1.00 30.88 321 VAL E CA 1
ATOM 12700 C C . VAL E 1 341 ? 33.036 -44.775 5.176 1.00 28.33 321 VAL E C 1
ATOM 12701 O O . VAL E 1 341 ? 32.626 -45.656 4.434 1.00 30.23 321 VAL E O 1
ATOM 12705 N N . GLU E 1 342 ? 32.419 -43.608 5.308 1.00 33.43 322 GLU E N 1
ATOM 12706 C CA . GLU E 1 342 ? 31.201 -43.302 4.574 1.00 38.99 322 GLU E CA 1
ATOM 12707 C C . GLU E 1 342 ? 31.434 -43.357 3.052 1.00 35.65 322 GLU E C 1
ATOM 12708 O O . GLU E 1 342 ? 30.628 -43.915 2.300 1.00 34.92 322 GLU E O 1
ATOM 12714 N N . THR E 1 343 ? 32.563 -42.805 2.624 1.00 30.42 323 THR E N 1
ATOM 12715 C CA . THR E 1 343 ? 32.903 -42.706 1.216 1.00 26.42 323 THR E CA 1
ATOM 12716 C C . THR E 1 343 ? 33.155 -44.067 0.580 1.00 24.69 323 THR E C 1
ATOM 12717 O O . THR E 1 343 ? 32.743 -44.311 -0.555 1.00 31.07 323 THR E O 1
ATOM 12721 N N . LEU E 1 344 ? 33.811 -44.957 1.314 1.00 24.90 324 LEU E N 1
ATOM 12722 C CA . LEU E 1 344 ? 34.054 -46.299 0.819 1.00 27.19 324 LEU E CA 1
ATOM 12723 C C . LEU E 1 344 ? 32.769 -47.109 0.667 1.00 35.79 324 LEU E C 1
ATOM 12724 O O . LEU E 1 344 ? 32.635 -47.892 -0.278 1.00 38.48 324 LEU E O 1
ATOM 12729 N N . GLU E 1 345 ? 31.819 -46.934 1.584 1.00 35.82 325 GLU E N 1
ATOM 12730 C CA . GLU E 1 345 ? 30.606 -47.739 1.506 1.00 39.36 325 GLU E CA 1
ATOM 12731 C C . GLU E 1 345 ? 29.704 -47.200 0.398 1.00 33.41 325 GLU E C 1
ATOM 12732 O O . GLU E 1 345 ? 28.991 -47.957 -0.247 1.00 30.73 325 GLU E O 1
ATOM 12738 N N . ALA E 1 346 ? 29.773 -45.898 0.156 1.00 27.71 326 ALA E N 1
ATOM 12739 C CA . ALA E 1 346 ? 29.030 -45.299 -0.935 1.00 25.92 326 ALA E CA 1
ATOM 12740 C C . ALA E 1 346 ? 29.596 -45.767 -2.266 1.00 28.05 326 ALA E C 1
ATOM 12741 O O . ALA E 1 346 ? 28.854 -46.095 -3.184 1.00 34.97 326 ALA E O 1
ATOM 12743 N N . ALA E 1 347 ? 30.919 -45.800 -2.351 1.00 30.22 327 ALA E N 1
ATOM 12744 C CA . ALA E 1 347 ? 31.612 -46.308 -3.520 1.00 29.89 327 ALA E CA 1
ATOM 12745 C C . ALA E 1 347 ? 31.237 -47.753 -3.832 1.00 30.29 327 ALA E C 1
ATOM 12746 O O . ALA E 1 347 ? 31.062 -48.106 -4.995 1.00 30.71 327 ALA E O 1
ATOM 12748 N N . TYR E 1 348 ? 31.125 -48.589 -2.807 1.00 28.66 328 TYR E N 1
ATOM 12749 C CA . TYR E 1 348 ? 30.740 -49.980 -3.027 1.00 30.65 328 TYR E CA 1
ATOM 12750 C C . TYR E 1 348 ? 29.280 -50.100 -3.462 1.00 34.39 328 TYR E C 1
ATOM 12751 O O . TYR E 1 348 ? 28.936 -50.977 -4.245 1.00 37.92 328 TYR E O 1
ATOM 12760 N N . ARG E 1 349 ? 28.431 -49.219 -2.948 1.00 32.79 329 ARG E N 1
ATOM 12761 C CA . ARG E 1 349 ? 27.036 -49.193 -3.337 1.00 35.65 329 ARG E CA 1
ATOM 12762 C C . ARG E 1 349 ? 26.942 -48.751 -4.788 1.00 39.44 329 ARG E C 1
ATOM 12763 O O . ARG E 1 349 ? 26.189 -49.325 -5.571 1.00 38.32 329 ARG E O 1
ATOM 12771 N N . SER E 1 350 ? 27.731 -47.741 -5.147 1.00 39.83 330 SER E N 1
ATOM 12772 C CA . SER E 1 350 ? 27.749 -47.229 -6.512 1.00 35.72 330 SER E CA 1
ATOM 12773 C C . SER E 1 350 ? 28.244 -48.257 -7.517 1.00 34.61 330 SER E C 1
ATOM 12774 O O . SER E 1 350 ? 27.760 -48.335 -8.651 1.00 35.51 330 SER E O 1
ATOM 12777 N N . ALA E 1 351 ? 29.219 -49.043 -7.098 1.00 31.44 331 ALA E N 1
ATOM 12778 C CA . ALA E 1 351 ? 29.798 -50.049 -7.964 1.00 32.78 331 ALA E CA 1
ATOM 12779 C C . ALA E 1 351 ? 28.795 -51.160 -8.201 1.00 34.78 331 ALA E C 1
ATOM 12780 O O . ALA E 1 351 ? 28.763 -51.761 -9.270 1.00 39.22 331 ALA E O 1
ATOM 12782 N N . ALA E 1 352 ? 27.971 -51.415 -7.193 1.00 34.03 332 ALA E N 1
ATOM 12783 C CA . ALA E 1 352 ? 26.961 -52.458 -7.259 1.00 36.03 332 ALA E CA 1
ATOM 12784 C C . ALA E 1 352 ? 25.761 -52.058 -8.122 1.00 37.94 332 ALA E C 1
ATOM 12785 O O . ALA E 1 352 ? 25.228 -52.880 -8.843 1.00 36.87 332 ALA E O 1
ATOM 12787 N N . ASP E 1 353 ? 25.368 -50.792 -8.051 1.00 38.55 333 ASP E N 1
ATOM 12788 C CA . ASP E 1 353 ? 24.145 -50.303 -8.680 1.00 42.77 333 ASP E CA 1
ATOM 12789 C C . ASP E 1 353 ? 24.373 -49.634 -10.029 1.00 41.33 333 ASP E C 1
ATOM 12790 O O . ASP E 1 353 ? 23.413 -49.310 -10.733 1.00 41.98 333 ASP E O 1
ATOM 12795 N N . GLY E 1 354 ? 25.635 -49.397 -10.372 1.00 37.96 334 GLY E N 1
ATOM 12796 C CA . GLY E 1 354 ? 25.965 -48.699 -11.601 1.00 30.61 334 GLY E CA 1
ATOM 12797 C C . GLY E 1 354 ? 25.394 -47.293 -11.650 1.00 31.73 334 GLY E C 1
ATOM 12798 O O . GLY E 1 354 ? 24.938 -46.825 -12.699 1.00 35.44 334 GLY E O 1
ATOM 12799 N N . ARG E 1 355 ? 25.417 -46.605 -10.515 1.00 28.40 335 ARG E N 1
ATOM 12800 C CA . ARG E 1 355 ? 24.889 -45.256 -10.449 1.00 29.40 335 ARG E CA 1
ATOM 12801 C C . ARG E 1 355 ? 25.724 -44.357 -9.556 1.00 31.65 335 ARG E C 1
ATOM 12802 O O . ARG E 1 355 ? 26.506 -44.837 -8.740 1.00 33.86 335 ARG E O 1
ATOM 12810 N N . LYS E 1 356 ? 25.515 -43.054 -9.690 1.00 25.84 336 LYS E N 1
ATOM 12811 C CA . LYS E 1 356 ? 26.058 -42.071 -8.775 1.00 29.38 336 LYS E CA 1
ATOM 12812 C C . LYS E 1 356 ? 25.302 -42.074 -7.441 1.00 36.45 336 LYS E C 1
ATOM 12813 O O . LYS E 1 356 ? 24.084 -41.891 -7.416 1.00 40.54 336 LYS E O 1
ATOM 12819 N N . VAL E 1 357 ? 26.030 -42.294 -6.342 1.00 39.70 337 VAL E N 1
ATOM 12820 C CA . VAL E 1 357 ? 25.478 -42.285 -4.981 1.00 34.32 337 VAL E CA 1
ATOM 12821 C C . VAL E 1 357 ? 25.712 -40.935 -4.314 1.00 36.02 337 VAL E C 1
ATOM 12822 O O . VAL E 1 357 ? 26.854 -40.493 -4.214 1.00 38.66 337 VAL E O 1
ATOM 12826 N N . GLU E 1 358 ? 24.647 -40.292 -3.835 1.00 37.71 338 GLU E N 1
ATOM 12827 C CA . GLU E 1 358 ? 24.720 -38.865 -3.496 1.00 40.98 338 GLU E CA 1
ATOM 12828 C C . GLU E 1 358 ? 24.912 -38.449 -2.015 1.00 60.32 338 GLU E C 1
ATOM 12829 O O . GLU E 1 358 ? 24.695 -37.286 -1.695 1.00 64.53 338 GLU E O 1
ATOM 12835 N N . MET E 1 359 ? 25.327 -39.351 -1.126 1.00 56.48 339 MET E N 1
ATOM 12836 C CA . MET E 1 359 ? 25.857 -38.939 0.210 1.00 65.14 339 MET E CA 1
ATOM 12837 C C . MET E 1 359 ? 25.020 -37.923 1.003 1.00 71.86 339 MET E C 1
ATOM 12838 O O . MET E 1 359 ? 25.279 -36.726 0.893 1.00 76.38 339 MET E O 1
ATOM 12843 N N . ASN E 1 360 ? 24.137 -38.425 1.865 1.00 85.00 340 ASN E N 1
ATOM 12844 C CA . ASN E 1 360 ? 22.821 -37.863 2.179 1.00 87.37 340 ASN E CA 1
ATOM 12845 C C . ASN E 1 360 ? 22.691 -36.430 1.680 1.00 89.33 340 ASN E C 1
ATOM 12846 O O . ASN E 1 360 ? 21.938 -36.101 0.771 1.00 89.12 340 ASN E O 1
ATOM 12851 N N . VAL F 1 22 ? -5.596 -65.184 -32.529 1.00 98.38 2 VAL F N 1
ATOM 12852 C CA . VAL F 1 22 ? -4.465 -64.320 -32.832 1.00 98.27 2 VAL F CA 1
ATOM 12853 C C . VAL F 1 22 ? -4.647 -62.992 -32.044 1.00 80.66 2 VAL F C 1
ATOM 12854 O O . VAL F 1 22 ? -4.415 -61.896 -32.560 1.00 81.56 2 VAL F O 1
ATOM 12858 N N . GLU F 1 23 ? -5.035 -63.123 -30.768 1.00 72.34 3 GLU F N 1
ATOM 12859 C CA . GLU F 1 23 ? -5.547 -61.998 -29.958 1.00 66.52 3 GLU F CA 1
ATOM 12860 C C . GLU F 1 23 ? -4.563 -61.400 -28.946 1.00 59.90 3 GLU F C 1
ATOM 12861 O O . GLU F 1 23 ? -4.321 -61.977 -27.895 1.00 57.27 3 GLU F O 1
ATOM 12863 N N . ARG F 1 24 ? -4.039 -60.217 -29.253 1.00 54.97 4 ARG F N 1
ATOM 12864 C CA . ARG F 1 24 ? -3.012 -59.593 -28.428 1.00 48.65 4 ARG F CA 1
ATOM 12865 C C . ARG F 1 24 ? -3.422 -58.255 -27.822 1.00 41.28 4 ARG F C 1
ATOM 12866 O O . ARG F 1 24 ? -4.291 -57.551 -28.325 1.00 50.26 4 ARG F O 1
ATOM 12874 N N . LEU F 1 25 ? -2.778 -57.923 -26.718 1.00 31.83 5 LEU F N 1
ATOM 12875 C CA . LEU F 1 25 ? -3.056 -56.704 -25.997 1.00 26.17 5 LEU F CA 1
ATOM 12876 C C . LEU F 1 25 ? -1.743 -55.995 -25.683 1.00 24.12 5 LEU F C 1
ATOM 12877 O O . LEU F 1 25 ? -0.927 -56.477 -24.890 1.00 23.74 5 LEU F O 1
ATOM 12882 N N . GLY F 1 26 ? -1.542 -54.855 -26.328 1.00 20.72 6 GLY F N 1
ATOM 12883 C CA . GLY F 1 26 ? -0.356 -54.056 -26.119 1.00 18.42 6 GLY F CA 1
ATOM 12884 C C . GLY F 1 26 ? -0.505 -53.303 -24.832 1.00 18.38 6 GLY F C 1
ATOM 12885 O O . GLY F 1 26 ? -1.523 -52.655 -24.610 1.00 18.49 6 GLY F O 1
ATOM 12886 N N . VAL F 1 27 ? 0.516 -53.399 -23.990 1.00 18.41 7 VAL F N 1
ATOM 12887 C CA . VAL F 1 27 ? 0.476 -52.880 -22.625 1.00 18.38 7 VAL F CA 1
ATOM 12888 C C . VAL F 1 27 ? 1.675 -51.961 -22.346 1.00 18.40 7 VAL F C 1
ATOM 12889 O O . VAL F 1 27 ? 2.781 -52.234 -22.779 1.00 18.45 7 VAL F O 1
ATOM 12893 N N . ALA F 1 28 ? 1.447 -50.867 -21.636 1.00 18.35 8 ALA F N 1
ATOM 12894 C CA . ALA F 1 28 ? 2.548 -50.090 -21.081 1.00 18.37 8 ALA F CA 1
ATOM 12895 C C . ALA F 1 28 ? 2.442 -50.092 -19.564 1.00 18.38 8 ALA F C 1
ATOM 12896 O O . ALA F 1 28 ? 1.341 -50.033 -19.017 1.00 18.34 8 ALA F O 1
ATOM 12898 N N . VAL F 1 29 ? 3.587 -50.176 -18.895 1.00 18.43 9 VAL F N 1
ATOM 12899 C CA . VAL F 1 29 ? 3.638 -50.011 -17.449 1.00 18.45 9 VAL F CA 1
ATOM 12900 C C . VAL F 1 29 ? 4.285 -48.670 -17.121 1.00 18.44 9 VAL F C 1
ATOM 12901 O O . VAL F 1 29 ? 5.372 -48.371 -17.588 1.00 18.46 9 VAL F O 1
ATOM 12905 N N . VAL F 1 30 ? 3.593 -47.859 -16.339 1.00 18.40 10 VAL F N 1
ATOM 12906 C CA . VAL F 1 30 ? 4.128 -46.596 -15.870 1.00 21.78 10 VAL F CA 1
ATOM 12907 C C . VAL F 1 30 ? 4.550 -46.702 -14.410 1.00 21.45 10 VAL F C 1
ATOM 12908 O O . VAL F 1 30 ? 3.721 -46.933 -13.536 1.00 18.68 10 VAL F O 1
ATOM 12912 N N . GLY F 1 31 ? 5.839 -46.494 -14.163 1.00 24.26 11 GLY F N 1
ATOM 12913 C CA . GLY F 1 31 ? 6.423 -46.648 -12.849 1.00 18.58 11 GLY F CA 1
ATOM 12914 C C . GLY F 1 31 ? 7.082 -48.009 -12.814 1.00 25.57 11 GLY F C 1
ATOM 12915 O O . GLY F 1 31 ? 6.413 -49.026 -12.724 1.00 28.45 11 GLY F O 1
ATOM 12916 N N . GLY F 1 32 ? 8.401 -48.044 -12.905 1.00 18.71 12 GLY F N 1
ATOM 12917 C CA . GLY F 1 32 ? 9.083 -49.315 -12.950 1.00 18.78 12 GLY F CA 1
ATOM 12918 C C . GLY F 1 32 ? 9.685 -49.731 -11.635 1.00 20.34 12 GLY F C 1
ATOM 12919 O O . GLY F 1 32 ? 10.723 -50.363 -11.617 1.00 27.59 12 GLY F O 1
ATOM 12920 N N . GLY F 1 33 ? 9.032 -49.376 -10.535 1.00 18.88 13 GLY F N 1
ATOM 12921 C CA . GLY F 1 33 ? 9.552 -49.664 -9.216 1.00 18.98 13 GLY F CA 1
ATOM 12922 C C . GLY F 1 33 ? 9.088 -51.024 -8.729 1.00 22.86 13 GLY F C 1
ATOM 12923 O O . GLY F 1 33 ? 8.964 -51.960 -9.513 1.00 19.02 13 GLY F O 1
ATOM 12924 N N . PHE F 1 34 ? 8.815 -51.130 -7.435 1.00 19.10 14 PHE F N 1
ATOM 12925 C CA . PHE F 1 34 ? 8.342 -52.382 -6.884 1.00 20.80 14 PHE F CA 1
ATOM 12926 C C . PHE F 1 34 ? 7.087 -52.920 -7.566 1.00 19.72 14 PHE F C 1
ATOM 12927 O O . PHE F 1 34 ? 7.105 -54.028 -8.079 1.00 19.08 14 PHE F O 1
ATOM 12935 N N . MET F 1 35 ? 6.003 -52.149 -7.567 1.00 18.99 15 MET F N 1
ATOM 12936 C CA . MET F 1 35 ? 4.717 -52.669 -8.044 1.00 22.83 15 MET F CA 1
ATOM 12937 C C . MET F 1 35 ? 4.639 -52.764 -9.570 1.00 21.03 15 MET F C 1
ATOM 12938 O O . MET F 1 35 ? 3.921 -53.590 -10.102 1.00 21.58 15 MET F O 1
ATOM 12943 N N . GLY F 1 36 ? 5.403 -51.938 -10.275 1.00 20.95 16 GLY F N 1
ATOM 12944 C CA . GLY F 1 36 ? 5.525 -52.077 -11.712 1.00 18.76 16 GLY F CA 1
ATOM 12945 C C . GLY F 1 36 ? 6.199 -53.380 -12.081 1.00 18.82 16 GLY F C 1
ATOM 12946 O O . GLY F 1 36 ? 5.816 -54.045 -13.045 1.00 18.79 16 GLY F O 1
ATOM 12947 N N . GLY F 1 37 ? 7.212 -53.741 -11.297 1.00 22.52 17 GLY F N 1
ATOM 12948 C CA . GLY F 1 37 ? 7.893 -55.016 -11.443 1.00 18.99 17 GLY F CA 1
ATOM 12949 C C . GLY F 1 37 ? 6.928 -56.177 -11.259 1.00 18.99 17 GLY F C 1
ATOM 12950 O O . GLY F 1 37 ? 6.903 -57.100 -12.062 1.00 18.99 17 GLY F O 1
ATOM 12951 N N . VAL F 1 38 ? 6.115 -56.120 -10.211 1.00 20.62 18 VAL F N 1
ATOM 12952 C CA . VAL F 1 38 ? 5.131 -57.164 -9.959 1.00 19.00 18 VAL F CA 1
ATOM 12953 C C . VAL F 1 38 ? 4.117 -57.299 -11.092 1.00 18.90 18 VAL F C 1
ATOM 12954 O O . VAL F 1 38 ? 3.873 -58.402 -11.572 1.00 18.91 18 VAL F O 1
ATOM 12958 N N . HIS F 1 39 ? 3.531 -56.191 -11.530 1.00 18.82 19 HIS F N 1
ATOM 12959 C CA . HIS F 1 39 ? 2.565 -56.249 -12.620 1.00 18.74 19 HIS F CA 1
ATOM 12960 C C . HIS F 1 39 ? 3.213 -56.722 -13.916 1.00 21.69 19 HIS F C 1
ATOM 12961 O O . HIS F 1 39 ? 2.624 -57.489 -14.667 1.00 23.04 19 HIS F O 1
ATOM 12968 N N . ALA F 1 40 ? 4.428 -56.261 -14.173 1.00 18.77 20 ALA F N 1
ATOM 12969 C CA . ALA F 1 40 ? 5.154 -56.712 -15.345 1.00 24.55 20 ALA F CA 1
ATOM 12970 C C . ALA F 1 40 ? 5.314 -58.238 -15.312 1.00 23.33 20 ALA F C 1
ATOM 12971 O O . ALA F 1 40 ? 5.100 -58.908 -16.311 1.00 29.92 20 ALA F O 1
ATOM 12973 N N . GLU F 1 41 ? 5.677 -58.780 -14.157 1.00 20.85 21 GLU F N 1
ATOM 12974 C CA . GLU F 1 41 ? 5.827 -60.227 -14.003 1.00 29.06 21 GLU F CA 1
ATOM 12975 C C . GLU F 1 41 ? 4.503 -60.978 -14.222 1.00 18.94 21 GLU F C 1
ATOM 12976 O O . GLU F 1 41 ? 4.471 -62.006 -14.883 1.00 26.87 21 GLU F O 1
ATOM 12982 N N . VAL F 1 42 ? 3.422 -60.444 -13.669 1.00 18.88 22 VAL F N 1
ATOM 12983 C CA . VAL F 1 42 ? 2.078 -61.019 -13.785 1.00 18.84 22 VAL F CA 1
ATOM 12984 C C . VAL F 1 42 ? 1.509 -60.923 -15.202 1.00 19.46 22 VAL F C 1
ATOM 12985 O O . VAL F 1 42 ? 0.959 -61.884 -15.733 1.00 18.91 22 VAL F O 1
ATOM 12989 N N . LEU F 1 43 ? 1.629 -59.745 -15.802 1.00 19.64 23 LEU F N 1
ATOM 12990 C CA . LEU F 1 43 ? 1.085 -59.505 -17.132 1.00 20.32 23 LEU F CA 1
ATOM 12991 C C . LEU F 1 43 ? 1.788 -60.311 -18.224 1.00 22.29 23 LEU F C 1
ATOM 12992 O O . LEU F 1 43 ? 1.140 -60.843 -19.117 1.00 20.08 23 LEU F O 1
ATOM 12997 N N . THR F 1 44 ? 3.109 -60.415 -18.152 1.00 24.69 24 THR F N 1
ATOM 12998 C CA . THR F 1 44 ? 3.821 -61.151 -19.185 1.00 22.39 24 THR F CA 1
ATOM 12999 C C . THR F 1 44 ? 3.593 -62.657 -19.082 1.00 25.40 24 THR F C 1
ATOM 13000 O O . THR F 1 44 ? 3.835 -63.377 -20.040 1.00 26.86 24 THR F O 1
ATOM 13004 N N . ALA F 1 45 ? 3.119 -63.129 -17.935 1.00 22.87 25 ALA F N 1
ATOM 13005 C CA . ALA F 1 45 ? 2.774 -64.544 -17.788 1.00 24.87 25 ALA F CA 1
ATOM 13006 C C . ALA F 1 45 ? 1.486 -64.867 -18.522 1.00 27.08 25 ALA F C 1
ATOM 13007 O O . ALA F 1 45 ? 1.211 -66.024 -18.817 1.00 28.17 25 ALA F O 1
ATOM 13009 N N . ASP F 1 46 ? 0.701 -63.836 -18.801 1.00 26.66 26 ASP F N 1
ATOM 13010 C CA . ASP F 1 46 ? -0.551 -63.957 -19.557 1.00 27.14 26 ASP F CA 1
ATOM 13011 C C . ASP F 1 46 ? -0.267 -63.948 -21.068 1.00 33.71 26 ASP F C 1
ATOM 13012 O O . ASP F 1 46 ? 0.218 -62.959 -21.598 1.00 30.00 26 ASP F O 1
ATOM 13017 N N . PRO F 1 47 ? -0.560 -65.058 -21.763 1.00 34.58 27 PRO F N 1
ATOM 13018 C CA . PRO F 1 47 ? -0.206 -65.186 -23.187 1.00 30.68 27 PRO F CA 1
ATOM 13019 C C . PRO F 1 47 ? -0.959 -64.216 -24.103 1.00 31.26 27 PRO F C 1
ATOM 13020 O O . PRO F 1 47 ? -0.511 -63.962 -25.209 1.00 34.56 27 PRO F O 1
ATOM 13024 N N . ARG F 1 48 ? -2.073 -63.669 -23.643 1.00 29.57 28 ARG F N 1
ATOM 13025 C CA . ARG F 1 48 ? -2.783 -62.652 -24.411 1.00 30.21 28 ARG F CA 1
ATOM 13026 C C . ARG F 1 48 ? -2.078 -61.287 -24.398 1.00 31.75 28 ARG F C 1
ATOM 13027 O O . ARG F 1 48 ? -2.457 -60.389 -25.145 1.00 35.81 28 ARG F O 1
ATOM 13035 N N . VAL F 1 49 ? -1.056 -61.137 -23.560 1.00 26.78 29 VAL F N 1
ATOM 13036 C CA . VAL F 1 49 ? -0.448 -59.833 -23.334 1.00 22.21 29 VAL F CA 1
ATOM 13037 C C . VAL F 1 49 ? 0.910 -59.653 -23.977 1.00 24.71 29 VAL F C 1
ATOM 13038 O O . VAL F 1 49 ? 1.773 -60.521 -23.894 1.00 28.13 29 VAL F O 1
ATOM 13042 N N . ASP F 1 50 ? 1.076 -58.495 -24.607 1.00 25.87 30 ASP F N 1
ATOM 13043 C CA . ASP F 1 50 ? 2.356 -58.015 -25.108 1.00 26.44 30 ASP F CA 1
ATOM 13044 C C . ASP F 1 50 ? 2.787 -56.732 -24.365 1.00 23.45 30 ASP F C 1
ATOM 13045 O O . ASP F 1 50 ? 2.246 -55.647 -24.586 1.00 24.12 30 ASP F O 1
ATOM 13050 N N . LEU F 1 51 ? 3.756 -56.872 -23.471 1.00 24.10 31 LEU F N 1
ATOM 13051 C CA . LEU F 1 51 ? 4.333 -55.738 -22.748 1.00 21.34 31 LEU F CA 1
ATOM 13052 C C . LEU F 1 51 ? 5.279 -54.945 -23.641 1.00 21.05 31 LEU F C 1
ATOM 13053 O O . LEU F 1 51 ? 6.388 -55.373 -23.917 1.00 19.79 31 LEU F O 1
ATOM 13058 N N . ARG F 1 52 ? 4.840 -53.775 -24.077 1.00 19.39 32 ARG F N 1
ATOM 13059 C CA . ARG F 1 52 ? 5.601 -53.020 -25.056 1.00 18.60 32 ARG F CA 1
ATOM 13060 C C . ARG F 1 52 ? 6.488 -51.944 -24.456 1.00 23.10 32 ARG F C 1
ATOM 13061 O O . ARG F 1 52 ? 7.566 -51.665 -24.977 1.00 24.81 32 ARG F O 1
ATOM 13069 N N . TRP F 1 53 ? 6.035 -51.344 -23.363 1.00 18.55 33 TRP F N 1
ATOM 13070 C CA . TRP F 1 53 ? 6.704 -50.181 -22.825 1.00 18.54 33 TRP F CA 1
ATOM 13071 C C . TRP F 1 53 ? 6.832 -50.200 -21.308 1.00 27.13 33 TRP F C 1
ATOM 13072 O O . TRP F 1 53 ? 5.929 -50.612 -20.598 1.00 18.52 33 TRP F O 1
ATOM 13083 N N . VAL F 1 54 ? 7.976 -49.732 -20.836 1.00 18.58 34 VAL F N 1
ATOM 13084 C CA . VAL F 1 54 ? 8.141 -49.326 -19.460 1.00 18.58 34 VAL F CA 1
ATOM 13085 C C . VAL F 1 54 ? 8.366 -47.822 -19.450 1.00 20.38 34 VAL F C 1
ATOM 13086 O O . VAL F 1 54 ? 9.213 -47.330 -20.181 1.00 21.24 34 VAL F O 1
ATOM 13090 N N . VAL F 1 55 ? 7.574 -47.101 -18.660 1.00 18.49 35 VAL F N 1
ATOM 13091 C CA . VAL F 1 55 ? 7.686 -45.656 -18.549 1.00 18.45 35 VAL F CA 1
ATOM 13092 C C . VAL F 1 55 ? 8.103 -45.326 -17.124 1.00 18.48 35 VAL F C 1
ATOM 13093 O O . VAL F 1 55 ? 7.425 -45.697 -16.182 1.00 18.49 35 VAL F O 1
ATOM 13097 N N . ASP F 1 56 ? 9.237 -44.659 -16.964 1.00 18.55 36 ASP F N 1
ATOM 13098 C CA . ASP F 1 56 ? 9.712 -44.269 -15.643 1.00 18.55 36 ASP F CA 1
ATOM 13099 C C . ASP F 1 56 ? 10.552 -43.021 -15.764 1.00 20.36 36 ASP F C 1
ATOM 13100 O O . ASP F 1 56 ? 11.397 -42.933 -16.657 1.00 21.54 36 ASP F O 1
ATOM 13105 N N . ARG F 1 57 ? 10.330 -42.059 -14.870 1.00 18.53 37 ARG F N 1
ATOM 13106 C CA . ARG F 1 57 ? 11.062 -40.805 -14.924 1.00 24.81 37 ARG F CA 1
ATOM 13107 C C . ARG F 1 57 ? 12.546 -41.075 -14.614 1.00 24.01 37 ARG F C 1
ATOM 13108 O O . ARG F 1 57 ? 13.425 -40.324 -15.042 1.00 18.60 37 ARG F O 1
ATOM 13116 N N . ASP F 1 58 ? 12.800 -42.162 -13.881 1.00 21.61 38 ASP F N 1
ATOM 13117 C CA . ASP F 1 58 ? 14.153 -42.631 -13.591 1.00 18.76 38 ASP F CA 1
ATOM 13118 C C . ASP F 1 58 ? 14.603 -43.640 -14.645 1.00 21.04 38 ASP F C 1
ATOM 13119 O O . ASP F 1 58 ? 14.160 -44.787 -14.659 1.00 20.48 38 ASP F O 1
ATOM 13124 N N . GLU F 1 59 ? 15.523 -43.228 -15.506 1.00 23.95 39 GLU F N 1
ATOM 13125 C CA . GLU F 1 59 ? 15.827 -44.023 -16.681 1.00 28.28 39 GLU F CA 1
ATOM 13126 C C . GLU F 1 59 ? 16.544 -45.315 -16.320 1.00 29.82 39 GLU F C 1
ATOM 13127 O O . GLU F 1 59 ? 16.322 -46.352 -16.933 1.00 30.41 39 GLU F O 1
ATOM 13133 N N . ARG F 1 60 ? 17.399 -45.255 -15.318 1.00 26.65 40 ARG F N 1
ATOM 13134 C CA . ARG F 1 60 ? 18.111 -46.446 -14.870 1.00 29.44 40 ARG F CA 1
ATOM 13135 C C . ARG F 1 60 ? 17.135 -47.532 -14.412 1.00 28.11 40 ARG F C 1
ATOM 13136 O O . ARG F 1 60 ? 17.245 -48.694 -14.791 1.00 27.37 40 ARG F O 1
ATOM 13144 N N . VAL F 1 61 ? 16.169 -47.137 -13.602 1.00 24.13 41 VAL F N 1
ATOM 13145 C CA . VAL F 1 61 ? 15.198 -48.082 -13.091 1.00 20.14 41 VAL F CA 1
ATOM 13146 C C . VAL F 1 61 ? 14.319 -48.614 -14.221 1.00 18.97 41 VAL F C 1
ATOM 13147 O O . VAL F 1 61 ? 14.036 -49.804 -14.283 1.00 19.00 41 VAL F O 1
ATOM 13151 N N . GLY F 1 62 ? 13.923 -47.726 -15.130 1.00 18.89 42 GLY F N 1
ATOM 13152 C CA . GLY F 1 62 ? 13.112 -48.085 -16.272 1.00 18.83 42 GLY F CA 1
ATOM 13153 C C . GLY F 1 62 ? 13.804 -49.035 -17.234 1.00 27.32 42 GLY F C 1
ATOM 13154 O O . GLY F 1 62 ? 13.193 -49.958 -17.760 1.00 28.12 42 GLY F O 1
ATOM 13155 N N . THR F 1 63 ? 15.093 -48.816 -17.461 1.00 26.39 43 THR F N 1
ATOM 13156 C CA . THR F 1 63 ? 15.840 -49.649 -18.386 1.00 21.35 43 THR F CA 1
ATOM 13157 C C . THR F 1 63 ? 16.089 -51.039 -17.815 1.00 19.07 43 THR F C 1
ATOM 13158 O O . THR F 1 63 ? 16.029 -52.019 -18.536 1.00 27.19 43 THR F O 1
ATOM 13162 N N . ASP F 1 64 ? 16.356 -51.119 -16.521 1.00 22.49 44 ASP F N 1
ATOM 13163 C CA . ASP F 1 64 ? 16.485 -52.403 -15.832 1.00 26.99 44 ASP F CA 1
ATOM 13164 C C . ASP F 1 64 ? 15.229 -53.238 -15.970 1.00 26.53 44 ASP F C 1
ATOM 13165 O O . ASP F 1 64 ? 15.300 -54.437 -16.176 1.00 26.86 44 ASP F O 1
ATOM 13170 N N . LEU F 1 65 ? 14.070 -52.612 -15.831 1.00 19.06 45 LEU F N 1
ATOM 13171 C CA . LEU F 1 65 ? 12.837 -53.372 -15.890 1.00 19.03 45 LEU F CA 1
ATOM 13172 C C . LEU F 1 65 ? 12.542 -53.783 -17.336 1.00 21.91 45 LEU F C 1
ATOM 13173 O O . LEU F 1 65 ? 12.177 -54.927 -17.609 1.00 20.80 45 LEU F O 1
ATOM 13178 N N . ALA F 1 66 ? 12.718 -52.852 -18.263 1.00 18.95 46 ALA F N 1
ATOM 13179 C CA . ALA F 1 66 ? 12.428 -53.126 -19.665 1.00 18.93 46 ALA F CA 1
ATOM 13180 C C . ALA F 1 66 ? 13.289 -54.261 -20.189 1.00 22.07 46 ALA F C 1
ATOM 13181 O O . ALA F 1 66 ? 12.794 -55.163 -20.847 1.00 27.08 46 ALA F O 1
ATOM 13183 N N . THR F 1 67 ? 14.580 -54.202 -19.890 1.00 21.75 47 THR F N 1
ATOM 13184 C CA . THR F 1 67 ? 15.525 -55.246 -20.264 1.00 25.26 47 THR F CA 1
ATOM 13185 C C . THR F 1 67 ? 15.110 -56.610 -19.748 1.00 27.98 47 THR F C 1
ATOM 13186 O O . THR F 1 67 ? 15.193 -57.602 -20.452 1.00 33.12 47 THR F O 1
ATOM 13190 N N . ARG F 1 68 ? 14.662 -56.658 -18.506 1.00 27.99 48 ARG F N 1
ATOM 13191 C CA . ARG F 1 68 ? 14.251 -57.914 -17.901 1.00 30.08 48 ARG F CA 1
ATOM 13192 C C . ARG F 1 68 ? 13.089 -58.544 -18.673 1.00 24.79 48 ARG F C 1
ATOM 13193 O O . ARG F 1 68 ? 13.008 -59.759 -18.790 1.00 23.45 48 ARG F O 1
ATOM 13201 N N . PHE F 1 69 ? 12.203 -57.715 -19.215 1.00 22.90 49 PHE F N 1
ATOM 13202 C CA . PHE F 1 69 ? 11.025 -58.238 -19.903 1.00 24.73 49 PHE F CA 1
ATOM 13203 C C . PHE F 1 69 ? 10.976 -57.959 -21.415 1.00 23.78 49 PHE F C 1
ATOM 13204 O O . PHE F 1 69 ? 9.960 -58.187 -22.032 1.00 22.15 49 PHE F O 1
ATOM 13212 N N . GLY F 1 70 ? 12.064 -57.460 -21.995 1.00 19.07 50 GLY F N 1
ATOM 13213 C CA . GLY F 1 70 ? 12.146 -57.225 -23.432 1.00 19.06 50 GLY F CA 1
ATOM 13214 C C . GLY F 1 70 ? 11.275 -56.105 -23.969 1.00 25.04 50 GLY F C 1
ATOM 13215 O O . GLY F 1 70 ? 10.761 -56.187 -25.065 1.00 29.36 50 GLY F O 1
ATOM 13216 N N . ALA F 1 71 ? 11.098 -55.049 -23.191 1.00 22.45 51 ALA F N 1
ATOM 13217 C CA . ALA F 1 71 ? 10.228 -53.966 -23.608 1.00 19.75 51 ALA F CA 1
ATOM 13218 C C . ALA F 1 71 ? 11.049 -52.763 -24.022 1.00 18.84 51 ALA F C 1
ATOM 13219 O O . ALA F 1 71 ? 12.245 -52.707 -23.772 1.00 23.17 51 ALA F O 1
ATOM 13221 N N . ARG F 1 72 ? 10.399 -51.811 -24.670 1.00 18.80 52 ARG F N 1
ATOM 13222 C CA . ARG F 1 72 ? 11.006 -50.516 -24.944 1.00 18.76 52 ARG F CA 1
ATOM 13223 C C . ARG F 1 72 ? 10.999 -49.735 -23.650 1.00 18.72 52 ARG F C 1
ATOM 13224 O O . ARG F 1 72 ? 10.166 -49.985 -22.789 1.00 18.68 52 ARG F O 1
ATOM 13232 N N . VAL F 1 73 ? 11.915 -48.788 -23.509 1.00 18.72 53 VAL F N 1
ATOM 13233 C CA . VAL F 1 73 ? 11.950 -47.960 -22.321 1.00 23.48 53 VAL F CA 1
ATOM 13234 C C . VAL F 1 73 ? 11.804 -46.488 -22.700 1.00 18.63 53 VAL F C 1
ATOM 13235 O O . VAL F 1 73 ? 12.273 -46.070 -23.733 1.00 18.64 53 VAL F O 1
ATOM 13239 N N . THR F 1 74 ? 11.138 -45.706 -21.861 1.00 24.18 54 THR F N 1
ATOM 13240 C CA . THR F 1 74 ? 11.049 -44.273 -22.094 1.00 20.35 54 THR F CA 1
ATOM 13241 C C . THR F 1 74 ? 10.843 -43.550 -20.781 1.00 21.36 54 THR F C 1
ATOM 13242 O O . THR F 1 74 ? 10.312 -44.125 -19.846 1.00 21.77 54 THR F O 1
ATOM 13246 N N . THR F 1 75 ? 11.263 -42.286 -20.734 1.00 18.46 55 THR F N 1
ATOM 13247 C CA . THR F 1 75 ? 10.993 -41.420 -19.601 1.00 22.06 55 THR F CA 1
ATOM 13248 C C . THR F 1 75 ? 9.716 -40.580 -19.792 1.00 20.58 55 THR F C 1
ATOM 13249 O O . THR F 1 75 ? 9.334 -39.845 -18.896 1.00 25.87 55 THR F O 1
ATOM 13253 N N . THR F 1 76 ? 9.052 -40.706 -20.938 1.00 22.74 56 THR F N 1
ATOM 13254 C CA . THR F 1 76 ? 7.826 -39.940 -21.202 1.00 28.82 56 THR F CA 1
ATOM 13255 C C . THR F 1 76 ? 6.604 -40.802 -21.508 1.00 22.11 56 THR F C 1
ATOM 13256 O O . THR F 1 76 ? 6.618 -41.623 -22.421 1.00 21.67 56 THR F O 1
ATOM 13260 N N . LEU F 1 77 ? 5.528 -40.583 -20.769 1.00 22.03 57 LEU F N 1
ATOM 13261 C CA . LEU F 1 77 ? 4.288 -41.295 -21.046 1.00 22.30 57 LEU F CA 1
ATOM 13262 C C . LEU F 1 77 ? 3.787 -41.002 -22.465 1.00 24.25 57 LEU F C 1
ATOM 13263 O O . LEU F 1 77 ? 3.182 -41.875 -23.082 1.00 26.93 57 LEU F O 1
ATOM 13268 N N . ASP F 1 78 ? 4.069 -39.805 -22.989 1.00 25.70 58 ASP F N 1
ATOM 13269 C CA . ASP F 1 78 ? 3.640 -39.415 -24.346 1.00 29.37 58 ASP F CA 1
ATOM 13270 C C . ASP F 1 78 ? 4.163 -40.377 -25.416 1.00 24.78 58 ASP F C 1
ATOM 13271 O O . ASP F 1 78 ? 3.472 -40.690 -26.372 1.00 24.88 58 ASP F O 1
ATOM 13276 N N . GLU F 1 79 ? 5.397 -40.831 -25.251 1.00 18.20 59 GLU F N 1
ATOM 13277 C CA . GLU F 1 79 ? 6.014 -41.694 -26.240 1.00 25.33 59 GLU F CA 1
ATOM 13278 C C . GLU F 1 79 ? 5.320 -43.051 -26.305 1.00 25.86 59 GLU F C 1
ATOM 13279 O O . GLU F 1 79 ? 5.208 -43.645 -27.377 1.00 29.88 59 GLU F O 1
ATOM 13285 N N . ALA F 1 80 ? 4.830 -43.531 -25.165 1.00 21.80 60 ALA F N 1
ATOM 13286 C CA . ALA F 1 80 ? 4.182 -44.838 -25.114 1.00 20.07 60 ALA F CA 1
ATOM 13287 C C . ALA F 1 80 ? 2.761 -44.777 -25.664 1.00 19.49 60 ALA F C 1
ATOM 13288 O O . ALA F 1 80 ? 2.319 -45.707 -26.308 1.00 21.73 60 ALA F O 1
ATOM 13290 N N . LEU F 1 81 ? 2.062 -43.677 -25.392 1.00 18.18 61 LEU F N 1
ATOM 13291 C CA . LEU F 1 81 ? 0.717 -43.434 -25.911 1.00 25.45 61 LEU F CA 1
ATOM 13292 C C . LEU F 1 81 ? 0.750 -43.116 -27.412 1.00 24.98 61 LEU F C 1
ATOM 13293 O O . LEU F 1 81 ? -0.251 -43.232 -28.089 1.00 23.02 61 LEU F O 1
ATOM 13298 N N . ALA F 1 82 ? 1.916 -42.730 -27.919 1.00 25.01 62 ALA F N 1
ATOM 13299 C CA . ALA F 1 82 ? 2.060 -42.456 -29.339 1.00 27.76 62 ALA F CA 1
ATOM 13300 C C . ALA F 1 82 ? 2.079 -43.785 -30.106 1.00 29.96 62 ALA F C 1
ATOM 13301 O O . ALA F 1 82 ? 1.902 -43.807 -31.308 1.00 32.15 62 ALA F O 1
ATOM 13303 N N . ASP F 1 83 ? 2.291 -44.881 -29.380 1.00 28.46 63 ASP F N 1
ATOM 13304 C CA . ASP F 1 83 ? 2.240 -46.231 -29.930 1.00 24.90 63 ASP F CA 1
ATOM 13305 C C . ASP F 1 83 ? 0.797 -46.737 -29.897 1.00 28.91 63 ASP F C 1
ATOM 13306 O O . ASP F 1 83 ? 0.253 -47.055 -28.839 1.00 32.19 63 ASP F O 1
ATOM 13311 N N . ASP F 1 84 ? 0.185 -46.821 -31.067 1.00 27.33 64 ASP F N 1
ATOM 13312 C CA . ASP F 1 84 ? -1.230 -47.158 -31.167 1.00 30.53 64 ASP F CA 1
ATOM 13313 C C . ASP F 1 84 ? -1.505 -48.618 -30.849 1.00 25.98 64 ASP F C 1
ATOM 13314 O O . ASP F 1 84 ? -2.644 -49.009 -30.702 1.00 28.92 64 ASP F O 1
ATOM 13319 N N . THR F 1 85 ? -0.465 -49.424 -30.737 1.00 21.09 65 THR F N 1
ATOM 13320 C CA . THR F 1 85 ? -0.627 -50.808 -30.293 1.00 26.48 65 THR F CA 1
ATOM 13321 C C . THR F 1 85 ? -0.966 -50.898 -28.791 1.00 25.56 65 THR F C 1
ATOM 13322 O O . THR F 1 85 ? -1.631 -51.823 -28.354 1.00 27.33 65 THR F O 1
ATOM 13326 N N . VAL F 1 86 ? -0.513 -49.920 -28.012 1.00 24.82 66 VAL F N 1
ATOM 13327 C CA . VAL F 1 86 ? -0.815 -49.864 -26.580 1.00 20.35 66 VAL F CA 1
ATOM 13328 C C . VAL F 1 86 ? -2.288 -49.560 -26.317 1.00 18.23 66 VAL F C 1
ATOM 13329 O O . VAL F 1 86 ? -2.754 -48.474 -26.596 1.00 21.07 66 VAL F O 1
ATOM 13333 N N . ARG F 1 87 ? -3.009 -50.533 -25.773 1.00 19.38 67 ARG F N 1
ATOM 13334 C CA . ARG F 1 87 ? -4.438 -50.406 -25.504 1.00 18.61 67 ARG F CA 1
ATOM 13335 C C . ARG F 1 87 ? -4.713 -50.332 -24.018 1.00 19.36 67 ARG F C 1
ATOM 13336 O O . ARG F 1 87 ? -5.834 -50.053 -23.605 1.00 25.07 67 ARG F O 1
ATOM 13344 N N . PHE F 1 88 ? -3.695 -50.619 -23.215 1.00 18.18 68 PHE F N 1
ATOM 13345 C CA . PHE F 1 88 ? -3.874 -50.793 -21.784 1.00 18.18 68 PHE F CA 1
ATOM 13346 C C . PHE F 1 88 ? -2.621 -50.334 -21.034 1.00 18.20 68 PHE F C 1
ATOM 13347 O O . PHE F 1 88 ? -1.512 -50.783 -21.307 1.00 18.25 68 PHE F O 1
ATOM 13355 N N . VAL F 1 89 ? -2.813 -49.415 -20.102 1.00 18.17 69 VAL F N 1
ATOM 13356 C CA . VAL F 1 89 ? -1.741 -48.893 -19.287 1.00 18.20 69 VAL F CA 1
ATOM 13357 C C . VAL F 1 89 ? -1.944 -49.222 -17.810 1.00 18.22 69 VAL F C 1
ATOM 13358 O O . VAL F 1 89 ? -3.024 -49.019 -17.260 1.00 21.59 69 VAL F O 1
ATOM 13362 N N . VAL F 1 90 ? -0.899 -49.748 -17.183 1.00 19.59 70 VAL F N 1
ATOM 13363 C CA . VAL F 1 90 ? -0.855 -49.936 -15.751 1.00 18.32 70 VAL F CA 1
ATOM 13364 C C . VAL F 1 90 ? -0.106 -48.764 -15.132 1.00 18.33 70 VAL F C 1
ATOM 13365 O O . VAL F 1 90 ? 1.005 -48.446 -15.545 1.00 18.35 70 VAL F O 1
ATOM 13369 N N . VAL F 1 91 ? -0.711 -48.146 -14.122 1.00 19.98 71 VAL F N 1
ATOM 13370 C CA . VAL F 1 91 ? -0.133 -46.993 -13.451 1.00 18.33 71 VAL F CA 1
ATOM 13371 C C . VAL F 1 91 ? 0.303 -47.311 -12.017 1.00 23.08 71 VAL F C 1
ATOM 13372 O O . VAL F 1 91 ? -0.520 -47.448 -11.123 1.00 26.70 71 VAL F O 1
ATOM 13376 N N . ALA F 1 92 ? 1.610 -47.411 -11.811 1.00 18.46 72 ALA F N 1
ATOM 13377 C CA . ALA F 1 92 ? 2.176 -47.744 -10.505 1.00 18.55 72 ALA F CA 1
ATOM 13378 C C . ALA F 1 92 ? 3.284 -46.756 -10.104 1.00 18.58 72 ALA F C 1
ATOM 13379 O O . ALA F 1 92 ? 4.455 -47.101 -9.989 1.00 18.64 72 ALA F O 1
ATOM 13381 N N . THR F 1 93 ? 2.873 -45.517 -9.895 1.00 18.54 73 THR F N 1
ATOM 13382 C CA . THR F 1 93 ? 3.763 -44.418 -9.576 1.00 20.28 73 THR F CA 1
ATOM 13383 C C . THR F 1 93 ? 3.361 -43.940 -8.182 1.00 18.60 73 THR F C 1
ATOM 13384 O O . THR F 1 93 ? 2.400 -44.450 -7.649 1.00 18.72 73 THR F O 1
ATOM 13388 N N . PRO F 1 94 ? 4.082 -42.966 -7.594 1.00 21.89 74 PRO F N 1
ATOM 13389 C CA . PRO F 1 94 ? 3.617 -42.370 -6.332 1.00 18.98 74 PRO F CA 1
ATOM 13390 C C . PRO F 1 94 ? 2.190 -41.854 -6.423 1.00 20.54 74 PRO F C 1
ATOM 13391 O O . PRO F 1 94 ? 1.757 -41.402 -7.482 1.00 18.51 74 PRO F O 1
ATOM 13395 N N . ALA F 1 95 ? 1.477 -41.911 -5.304 1.00 18.65 75 ALA F N 1
ATOM 13396 C CA . ALA F 1 95 ? 0.033 -41.694 -5.299 1.00 18.60 75 ALA F CA 1
ATOM 13397 C C . ALA F 1 95 ? -0.421 -40.370 -5.943 1.00 20.89 75 ALA F C 1
ATOM 13398 O O . ALA F 1 95 ? -1.424 -40.353 -6.635 1.00 22.91 75 ALA F O 1
ATOM 13400 N N . ALA F 1 96 ? 0.304 -39.271 -5.731 1.00 20.57 76 ALA F N 1
ATOM 13401 C CA . ALA F 1 96 ? -0.175 -37.963 -6.207 1.00 18.44 76 ALA F CA 1
ATOM 13402 C C . ALA F 1 96 ? -0.147 -37.836 -7.711 1.00 19.42 76 ALA F C 1
ATOM 13403 O O . ALA F 1 96 ? -0.808 -36.971 -8.261 1.00 23.70 76 ALA F O 1
ATOM 13405 N N . THR F 1 97 ? 0.628 -38.688 -8.373 1.00 18.36 77 THR F N 1
ATOM 13406 C CA . THR F 1 97 ? 0.714 -38.646 -9.812 1.00 18.28 77 THR F CA 1
ATOM 13407 C C . THR F 1 97 ? -0.382 -39.461 -10.483 1.00 18.24 77 THR F C 1
ATOM 13408 O O . THR F 1 97 ? -0.547 -39.388 -11.695 1.00 19.71 77 THR F O 1
ATOM 13412 N N . HIS F 1 98 ? -1.113 -40.256 -9.706 1.00 18.67 78 HIS F N 1
ATOM 13413 C CA . HIS F 1 98 ? -2.101 -41.154 -10.288 1.00 18.24 78 HIS F CA 1
ATOM 13414 C C . HIS F 1 98 ? -3.135 -40.365 -11.108 1.00 20.97 78 HIS F C 1
ATOM 13415 O O . HIS F 1 98 ? -3.372 -40.685 -12.264 1.00 22.00 78 HIS F O 1
ATOM 13422 N N . GLU F 1 99 ? -3.716 -39.320 -10.518 1.00 18.15 79 GLU F N 1
ATOM 13423 C CA . GLU F 1 99 ? -4.747 -38.518 -11.193 1.00 18.08 79 GLU F CA 1
ATOM 13424 C C . GLU F 1 99 ? -4.275 -37.922 -12.537 1.00 18.02 79 GLU F C 1
ATOM 13425 O O . GLU F 1 99 ? -4.898 -38.191 -13.559 1.00 21.00 79 GLU F O 1
ATOM 13431 N N . PRO F 1 100 ? -3.186 -37.120 -12.543 1.00 18.03 80 PRO F N 1
ATOM 13432 C CA . PRO F 1 100 ? -2.780 -36.576 -13.844 1.00 17.98 80 PRO F CA 1
ATOM 13433 C C . PRO F 1 100 ? -2.337 -37.645 -14.848 1.00 22.32 80 PRO F C 1
ATOM 13434 O O . PRO F 1 100 ? -2.526 -37.458 -16.043 1.00 23.62 80 PRO F O 1
ATOM 13438 N N . ILE F 1 101 ? -1.774 -38.756 -14.389 1.00 25.73 81 ILE F N 1
ATOM 13439 C CA . ILE F 1 101 ? -1.406 -39.802 -15.330 1.00 18.04 81 ILE F CA 1
ATOM 13440 C C . ILE F 1 101 ? -2.639 -40.522 -15.899 1.00 20.56 81 ILE F C 1
ATOM 13441 O O . ILE F 1 101 ? -2.770 -40.655 -17.113 1.00 23.51 81 ILE F O 1
ATOM 13446 N N . ALA F 1 102 ? -3.552 -40.963 -15.042 1.00 18.03 82 ALA F N 1
ATOM 13447 C CA . ALA F 1 102 ? -4.765 -41.620 -15.522 1.00 18.00 82 ALA F CA 1
ATOM 13448 C C . ALA F 1 102 ? -5.555 -40.711 -16.447 1.00 21.02 82 ALA F C 1
ATOM 13449 O O . ALA F 1 102 ? -6.104 -41.169 -17.454 1.00 23.10 82 ALA F O 1
ATOM 13451 N N . ALA F 1 103 ? -5.629 -39.430 -16.090 1.00 19.58 83 ALA F N 1
ATOM 13452 C CA . ALA F 1 103 ? -6.356 -38.466 -16.902 1.00 17.94 83 ALA F CA 1
ATOM 13453 C C . ALA F 1 103 ? -5.748 -38.442 -18.301 1.00 17.85 83 ALA F C 1
ATOM 13454 O O . ALA F 1 103 ? -6.461 -38.443 -19.286 1.00 18.15 83 ALA F O 1
ATOM 13456 N N . GLN F 1 104 ? -4.422 -38.467 -18.378 1.00 18.55 84 GLN F N 1
ATOM 13457 C CA . GLN F 1 104 ? -3.756 -38.458 -19.665 1.00 17.88 84 GLN F CA 1
ATOM 13458 C C . GLN F 1 104 ? -4.011 -39.752 -20.440 1.00 18.45 84 GLN F C 1
ATOM 13459 O O . GLN F 1 104 ? -4.261 -39.714 -21.631 1.00 22.53 84 GLN F O 1
ATOM 13465 N N . VAL F 1 105 ? -3.955 -40.891 -19.763 1.00 17.93 85 VAL F N 1
ATOM 13466 C CA . VAL F 1 105 ? -4.208 -42.167 -20.415 1.00 17.95 85 VAL F CA 1
ATOM 13467 C C . VAL F 1 105 ? -5.617 -42.234 -20.999 1.00 17.92 85 VAL F C 1
ATOM 13468 O O . VAL F 1 105 ? -5.800 -42.628 -22.130 1.00 26.13 85 VAL F O 1
ATOM 13472 N N . ILE F 1 106 ? -6.606 -41.853 -20.206 1.00 17.89 86 ILE F N 1
ATOM 13473 C CA . ILE F 1 106 ? -8.001 -41.860 -20.609 1.00 18.73 86 ILE F CA 1
ATOM 13474 C C . ILE F 1 106 ? -8.279 -40.866 -21.739 1.00 24.59 86 ILE F C 1
ATOM 13475 O O . ILE F 1 106 ? -9.065 -41.145 -22.641 1.00 25.40 86 ILE F O 1
ATOM 13480 N N . ALA F 1 107 ? -7.620 -39.715 -21.701 1.00 22.73 87 ALA F N 1
ATOM 13481 C CA . ALA F 1 107 ? -7.801 -38.740 -22.749 1.00 18.26 87 ALA F CA 1
ATOM 13482 C C . ALA F 1 107 ? -7.274 -39.311 -24.069 1.00 24.50 87 ALA F C 1
ATOM 13483 O O . ALA F 1 107 ? -7.848 -39.046 -25.118 1.00 25.07 87 ALA F O 1
ATOM 13485 N N . ALA F 1 108 ? -6.226 -40.134 -24.009 1.00 24.25 88 ALA F N 1
ATOM 13486 C CA . ALA F 1 108 ? -5.708 -40.784 -25.215 1.00 17.90 88 ALA F CA 1
ATOM 13487 C C . ALA F 1 108 ? -6.564 -41.969 -25.660 1.00 18.21 88 ALA F C 1
ATOM 13488 O O . ALA F 1 108 ? -6.237 -42.649 -26.613 1.00 25.73 88 ALA F O 1
ATOM 13490 N N . GLY F 1 109 ? -7.653 -42.225 -24.950 1.00 19.72 89 GLY F N 1
ATOM 13491 C CA . GLY F 1 109 ? -8.514 -43.358 -25.252 1.00 19.10 89 GLY F CA 1
ATOM 13492 C C . GLY F 1 109 ? -7.974 -44.750 -24.916 1.00 21.15 89 GLY F C 1
ATOM 13493 O O . GLY F 1 109 ? -8.378 -45.718 -25.544 1.00 20.81 89 GLY F O 1
ATOM 13494 N N . ARG F 1 110 ? -7.070 -44.872 -23.941 1.00 19.46 90 ARG F N 1
ATOM 13495 C CA . ARG F 1 110 ? -6.633 -46.207 -23.514 1.00 18.60 90 ARG F CA 1
ATOM 13496 C C . ARG F 1 110 ? -7.330 -46.678 -22.227 1.00 17.98 90 ARG F C 1
ATOM 13497 O O . ARG F 1 110 ? -7.792 -45.896 -21.412 1.00 18.11 90 ARG F O 1
ATOM 13505 N N . ASN F 1 111 ? -7.385 -47.985 -22.057 1.00 23.27 91 ASN F N 1
ATOM 13506 C CA . ASN F 1 111 ? -7.783 -48.581 -20.797 1.00 18.02 91 ASN F CA 1
ATOM 13507 C C . ASN F 1 111 ? -6.674 -48.440 -19.771 1.00 18.05 91 ASN F C 1
ATOM 13508 O O . ASN F 1 111 ? -5.513 -48.493 -20.120 1.00 19.44 91 ASN F O 1
ATOM 13513 N N . VAL F 1 112 ? -7.037 -48.235 -18.509 1.00 21.91 92 VAL F N 1
ATOM 13514 C CA . VAL F 1 112 ? -6.038 -47.993 -17.472 1.00 18.08 92 VAL F CA 1
ATOM 13515 C C . VAL F 1 112 ? -6.343 -48.740 -16.157 1.00 18.12 92 VAL F C 1
ATOM 13516 O O . VAL F 1 112 ? -7.490 -48.859 -15.718 1.00 20.86 92 VAL F O 1
ATOM 13520 N N . LEU F 1 113 ? -5.296 -49.301 -15.574 1.00 18.17 93 LEU F N 1
ATOM 13521 C CA . LEU F 1 113 ? -5.340 -49.862 -14.238 1.00 18.22 93 LEU F CA 1
ATOM 13522 C C . LEU F 1 113 ? -4.492 -48.955 -13.358 1.00 18.25 93 LEU F C 1
ATOM 13523 O O . LEU F 1 113 ? -3.312 -48.767 -13.613 1.00 18.27 93 LEU F O 1
ATOM 13528 N N . VAL F 1 114 ? -5.115 -48.376 -12.340 1.00 18.25 94 VAL F N 1
ATOM 13529 C CA . VAL F 1 114 ? -4.446 -47.435 -11.465 1.00 18.28 94 VAL F CA 1
ATOM 13530 C C . VAL F 1 114 ? -4.263 -48.089 -10.123 1.00 20.41 94 VAL F C 1
ATOM 13531 O O . VAL F 1 114 ? -5.211 -48.601 -9.556 1.00 21.48 94 VAL F O 1
ATOM 13535 N N . GLU F 1 115 ? -3.029 -48.120 -9.647 1.00 18.42 95 GLU F N 1
ATOM 13536 C CA . GLU F 1 115 ? -2.735 -48.733 -8.375 1.00 18.51 95 GLU F CA 1
ATOM 13537 C C . GLU F 1 115 ? -3.413 -47.940 -7.261 1.00 20.32 95 GLU F C 1
ATOM 13538 O O . GLU F 1 115 ? -3.669 -46.746 -7.409 1.00 19.46 95 GLU F O 1
ATOM 13544 N N . LYS F 1 116 ? -3.712 -48.616 -6.158 1.00 18.61 96 LYS F N 1
ATOM 13545 C CA . LYS F 1 116 ? -4.376 -47.989 -5.036 1.00 18.64 96 LYS F CA 1
ATOM 13546 C C . LYS F 1 116 ? -3.560 -46.839 -4.469 1.00 22.00 96 LYS F C 1
ATOM 13547 O O . LYS F 1 116 ? -2.342 -46.792 -4.666 1.00 21.01 96 LYS F O 1
ATOM 13553 N N . PRO F 1 117 ? -4.183 -46.103 -3.550 1.00 27.70 97 PRO F N 1
ATOM 13554 C CA . PRO F 1 117 ? -4.844 -44.808 -3.617 1.00 27.72 97 PRO F CA 1
ATOM 13555 C C . PRO F 1 117 ? -5.114 -44.488 -5.074 1.00 29.67 97 PRO F C 1
ATOM 13556 O O . PRO F 1 117 ? -4.191 -44.103 -5.784 1.00 31.65 97 PRO F O 1
ATOM 13560 N N . LEU F 1 118 ? -6.351 -44.707 -5.513 1.00 25.68 98 LEU F N 1
ATOM 13561 C CA . LEU F 1 118 ? -6.757 -44.289 -6.851 1.00 26.55 98 LEU F CA 1
ATOM 13562 C C . LEU F 1 118 ? -6.379 -42.812 -7.026 1.00 25.54 98 LEU F C 1
ATOM 13563 O O . LEU F 1 118 ? -5.548 -42.471 -7.848 1.00 22.62 98 LEU F O 1
ATOM 13568 N N . VAL F 1 119 ? -6.987 -41.962 -6.205 1.00 23.46 99 VAL F N 1
ATOM 13569 C CA . VAL F 1 119 ? -6.716 -40.540 -6.135 1.00 18.86 99 VAL F CA 1
ATOM 13570 C C . VAL F 1 119 ? -6.947 -40.132 -4.688 1.00 22.76 99 VAL F C 1
ATOM 13571 O O . VAL F 1 119 ? -7.414 -40.930 -3.908 1.00 28.08 99 VAL F O 1
ATOM 13575 N N . LEU F 1 120 ? -6.631 -38.890 -4.338 1.00 27.49 100 LEU F N 1
ATOM 13576 C CA . LEU F 1 120 ? -6.855 -38.387 -2.985 1.00 27.01 100 LEU F CA 1
ATOM 13577 C C . LEU F 1 120 ? -8.278 -37.833 -2.773 1.00 26.39 100 LEU F C 1
ATOM 13578 O O . LEU F 1 120 ? -8.908 -38.100 -1.753 1.00 23.95 100 LEU F O 1
ATOM 13583 N N . SER F 1 121 ? -8.783 -37.058 -3.727 1.00 23.73 101 SER F N 1
ATOM 13584 C CA . SER F 1 121 ? -10.062 -36.391 -3.518 1.00 21.38 101 SER F CA 1
ATOM 13585 C C . SER F 1 121 ? -11.227 -37.127 -4.198 1.00 24.29 101 SER F C 1
ATOM 13586 O O . SER F 1 121 ? -11.084 -37.703 -5.264 1.00 26.79 101 SER F O 1
ATOM 13589 N N . THR F 1 122 ? -12.382 -37.094 -3.559 1.00 18.36 102 THR F N 1
ATOM 13590 C CA . THR F 1 122 ? -13.563 -37.741 -4.085 1.00 26.38 102 THR F CA 1
ATOM 13591 C C . THR F 1 122 ? -14.002 -37.104 -5.384 1.00 24.98 102 THR F C 1
ATOM 13592 O O . THR F 1 122 ? -14.467 -37.787 -6.280 1.00 32.43 102 THR F O 1
ATOM 13596 N N . GLY F 1 123 ? -13.843 -35.795 -5.491 1.00 25.39 103 GLY F N 1
ATOM 13597 C CA . GLY F 1 123 ? -14.188 -35.096 -6.715 1.00 24.40 103 GLY F CA 1
ATOM 13598 C C . GLY F 1 123 ? -13.436 -35.619 -7.930 1.00 27.53 103 GLY F C 1
ATOM 13599 O O . GLY F 1 123 ? -14.054 -35.925 -8.947 1.00 30.89 103 GLY F O 1
ATOM 13600 N N . HIS F 1 124 ? -12.112 -35.728 -7.819 1.00 23.88 104 HIS F N 1
ATOM 13601 C CA . HIS F 1 124 ? -11.275 -36.310 -8.870 1.00 25.64 104 HIS F CA 1
ATOM 13602 C C . HIS F 1 124 ? -11.597 -37.770 -9.188 1.00 23.84 104 HIS F C 1
ATOM 13603 O O . HIS F 1 124 ? -11.469 -38.207 -10.321 1.00 22.22 104 HIS F O 1
ATOM 13610 N N . ALA F 1 125 ? -12.000 -38.541 -8.190 1.00 21.05 105 ALA F N 1
ATOM 13611 C CA . ALA F 1 125 ? -12.353 -39.920 -8.479 1.00 21.68 105 ALA F CA 1
ATOM 13612 C C . ALA F 1 125 ? -13.610 -39.988 -9.357 1.00 23.67 105 ALA F C 1
ATOM 13613 O O . ALA F 1 125 ? -13.657 -40.735 -10.330 1.00 23.81 105 ALA F O 1
ATOM 13615 N N . ARG F 1 126 ? -14.628 -39.205 -9.027 1.00 26.62 106 ARG F N 1
ATOM 13616 C CA . ARG F 1 126 ? -15.824 -39.181 -9.868 1.00 25.23 106 ARG F CA 1
ATOM 13617 C C . ARG F 1 126 ? -15.492 -38.646 -11.258 1.00 22.29 106 ARG F C 1
ATOM 13618 O O . ARG F 1 126 ? -16.017 -39.124 -12.257 1.00 22.34 106 ARG F O 1
ATOM 13626 N N . GLN F 1 127 ? -14.596 -37.669 -11.312 1.00 24.05 107 GLN F N 1
ATOM 13627 C CA . GLN F 1 127 ? -14.139 -37.091 -12.575 1.00 28.55 107 GLN F CA 1
ATOM 13628 C C . GLN F 1 127 ? -13.477 -38.121 -13.502 1.00 29.46 107 GLN F C 1
ATOM 13629 O O . GLN F 1 127 ? -13.777 -38.185 -14.698 1.00 31.77 107 GLN F O 1
ATOM 13635 N N . LEU F 1 128 ? -12.579 -38.932 -12.954 1.00 22.35 108 LEU F N 1
ATOM 13636 C CA . LEU F 1 128 ? -11.932 -39.964 -13.749 1.00 19.56 108 LEU F CA 1
ATOM 13637 C C . LEU F 1 128 ? -12.916 -41.025 -14.205 1.00 19.90 108 LEU F C 1
ATOM 13638 O O . LEU F 1 128 ? -12.840 -41.514 -15.326 1.00 19.95 108 LEU F O 1
ATOM 13643 N N . ALA F 1 129 ? -13.819 -41.405 -13.311 1.00 17.90 109 ALA F N 1
ATOM 13644 C CA . ALA F 1 129 ? -14.851 -42.371 -13.646 1.00 18.15 109 ALA F CA 1
ATOM 13645 C C . ALA F 1 129 ? -15.723 -41.871 -14.792 1.00 21.70 109 ALA F C 1
ATOM 13646 O O . ALA F 1 129 ? -15.993 -42.615 -15.728 1.00 27.48 109 ALA F O 1
ATOM 13648 N N . ALA F 1 130 ? -16.151 -40.613 -14.720 1.00 20.80 110 ALA F N 1
ATOM 13649 C CA . ALA F 1 130 ? -16.981 -40.039 -15.776 1.00 20.34 110 ALA F CA 1
ATOM 13650 C C . ALA F 1 130 ? -16.201 -39.965 -17.076 1.00 26.02 110 ALA F C 1
ATOM 13651 O O . ALA F 1 130 ? -16.734 -40.259 -18.138 1.00 33.67 110 ALA F O 1
ATOM 13653 N N . ALA F 1 131 ? -14.927 -39.598 -16.995 1.00 26.80 111 ALA F N 1
ATOM 13654 C CA . ALA F 1 131 ? -14.123 -39.483 -18.206 1.00 21.65 111 ALA F CA 1
ATOM 13655 C C . ALA F 1 131 ? -13.964 -40.848 -18.870 1.00 24.74 111 ALA F C 1
ATOM 13656 O O . ALA F 1 131 ? -14.088 -40.978 -20.077 1.00 25.91 111 ALA F O 1
ATOM 13658 N N . ALA F 1 132 ? -13.718 -41.874 -18.072 1.00 24.11 112 ALA F N 1
ATOM 13659 C CA . ALA F 1 132 ? -13.509 -43.209 -18.621 1.00 21.97 112 ALA F CA 1
ATOM 13660 C C . ALA F 1 132 ? -14.793 -43.780 -19.222 1.00 24.89 112 ALA F C 1
ATOM 13661 O O . ALA F 1 132 ? -14.771 -44.467 -20.250 1.00 26.44 112 ALA F O 1
ATOM 13663 N N . HIS F 1 133 ? -15.909 -43.504 -18.565 1.00 25.63 113 HIS F N 1
ATOM 13664 C CA . HIS F 1 133 ? -17.202 -43.944 -19.052 1.00 31.47 113 HIS F CA 1
ATOM 13665 C C . HIS F 1 133 ? -17.536 -43.246 -20.374 1.00 31.73 113 HIS F C 1
ATOM 13666 O O . HIS F 1 133 ? -18.083 -43.849 -21.288 1.00 29.87 113 HIS F O 1
ATOM 13673 N N . GLU F 1 134 ? -17.175 -41.973 -20.468 1.00 33.00 114 GLU F N 1
ATOM 13674 C CA . GLU F 1 134 ? -17.439 -41.199 -21.669 1.00 37.81 114 GLU F CA 1
ATOM 13675 C C . GLU F 1 134 ? -16.672 -41.717 -22.885 1.00 35.92 114 GLU F C 1
ATOM 13676 O O . GLU F 1 134 ? -17.244 -41.876 -23.964 1.00 38.61 114 GLU F O 1
ATOM 13682 N N . ARG F 1 135 ? -15.379 -41.983 -22.703 1.00 27.63 115 ARG F N 1
ATOM 13683 C CA . ARG F 1 135 ? -14.555 -42.437 -23.807 1.00 24.16 115 ARG F CA 1
ATOM 13684 C C . ARG F 1 135 ? -14.672 -43.937 -24.012 1.00 24.22 115 ARG F C 1
ATOM 13685 O O . ARG F 1 135 ? -14.026 -44.501 -24.882 1.00 29.74 115 ARG F O 1
ATOM 13693 N N . GLY F 1 136 ? -15.522 -44.585 -23.227 1.00 23.88 116 GLY F N 1
ATOM 13694 C CA . GLY F 1 136 ? -15.732 -46.015 -23.361 1.00 20.44 116 GLY F CA 1
ATOM 13695 C C . GLY F 1 136 ? -14.568 -46.942 -23.015 1.00 24.89 116 GLY F C 1
ATOM 13696 O O . GLY F 1 136 ? -14.472 -48.037 -23.555 1.00 27.65 116 GLY F O 1
ATOM 13697 N N . VAL F 1 137 ? -13.693 -46.540 -22.098 1.00 26.10 117 VAL F N 1
ATOM 13698 C CA . VAL F 1 137 ? -12.585 -47.416 -21.722 1.00 20.33 117 VAL F CA 1
ATOM 13699 C C . VAL F 1 137 ? -12.736 -47.962 -20.311 1.00 19.91 117 VAL F C 1
ATOM 13700 O O . VAL F 1 137 ? -13.481 -47.434 -19.506 1.00 21.45 117 VAL F O 1
ATOM 13704 N N . VAL F 1 138 ? -12.014 -49.032 -20.015 1.00 23.61 118 VAL F N 1
ATOM 13705 C CA . VAL F 1 138 ? -12.009 -49.579 -18.663 1.00 20.83 118 VAL F CA 1
ATOM 13706 C C . VAL F 1 138 ? -11.120 -48.753 -17.738 1.00 21.58 118 VAL F C 1
ATOM 13707 O O . VAL F 1 138 ? -9.969 -48.477 -18.053 1.00 24.23 118 VAL F O 1
ATOM 13711 N N . LEU F 1 139 ? -11.686 -48.325 -16.617 1.00 21.76 119 LEU F N 1
ATOM 13712 C CA . LEU F 1 139 ? -10.927 -47.739 -15.519 1.00 24.07 119 LEU F CA 1
ATOM 13713 C C . LEU F 1 139 ? -10.963 -48.712 -14.335 1.00 27.38 119 LEU F C 1
ATOM 13714 O O . LEU F 1 139 ? -12.003 -48.925 -13.731 1.00 34.12 119 LEU F O 1
ATOM 13719 N N . ALA F 1 140 ? -9.831 -49.325 -14.031 1.00 23.21 120 ALA F N 1
ATOM 13720 C CA . ALA F 1 140 ? -9.758 -50.267 -12.935 1.00 18.16 120 ALA F CA 1
ATOM 13721 C C . ALA F 1 140 ? -8.820 -49.758 -11.847 1.00 18.21 120 ALA F C 1
ATOM 13722 O O . ALA F 1 140 ? -7.943 -48.943 -12.102 1.00 23.28 120 ALA F O 1
ATOM 13724 N N . HIS F 1 141 ? -9.020 -50.222 -10.623 1.00 18.27 121 HIS F N 1
ATOM 13725 C CA . HIS F 1 141 ? -8.133 -49.844 -9.532 1.00 18.33 121 HIS F CA 1
ATOM 13726 C C . HIS F 1 141 ? -7.513 -51.071 -8.894 1.00 18.62 121 HIS F C 1
ATOM 13727 O O . HIS F 1 141 ? -8.070 -52.158 -8.929 1.00 20.32 121 HIS F O 1
ATOM 13734 N N . GLY F 1 142 ? -6.346 -50.878 -8.300 1.00 18.46 122 GLY F N 1
ATOM 13735 C CA . GLY F 1 142 ? -5.537 -51.991 -7.861 1.00 25.19 122 GLY F CA 1
ATOM 13736 C C . GLY F 1 142 ? -5.756 -52.528 -6.460 1.00 26.65 122 GLY F C 1
ATOM 13737 O O . GLY F 1 142 ? -4.794 -52.736 -5.730 1.00 29.47 122 GLY F O 1
ATOM 13738 N N . GLY F 1 143 ? -7.005 -52.780 -6.088 1.00 22.61 123 GLY F N 1
ATOM 13739 C CA . GLY F 1 143 ? -7.289 -53.430 -4.815 1.00 23.26 123 GLY F CA 1
ATOM 13740 C C . GLY F 1 143 ? -7.218 -54.945 -4.915 1.00 23.03 123 GLY F C 1
ATOM 13741 O O . GLY F 1 143 ? -8.232 -55.606 -5.061 1.00 23.97 123 GLY F O 1
ATOM 13742 N N . ASN F 1 144 ? -6.009 -55.488 -4.813 1.00 18.80 124 ASN F N 1
ATOM 13743 C CA . ASN F 1 144 ? -5.743 -56.871 -5.151 1.00 18.82 124 ASN F CA 1
ATOM 13744 C C . ASN F 1 144 ? -6.245 -57.897 -4.136 1.00 18.90 124 ASN F C 1
ATOM 13745 O O . ASN F 1 144 ? -6.547 -59.029 -4.511 1.00 18.89 124 ASN F O 1
ATOM 13750 N N . PHE F 1 145 ? -6.334 -57.517 -2.863 1.00 18.98 125 PHE F N 1
ATOM 13751 C CA . PHE F 1 145 ? -6.651 -58.506 -1.831 1.00 19.07 125 PHE F CA 1
ATOM 13752 C C . PHE F 1 145 ? -8.088 -59.000 -1.914 1.00 19.03 125 PHE F C 1
ATOM 13753 O O . PHE F 1 145 ? -8.371 -60.083 -1.432 1.00 19.09 125 PHE F O 1
ATOM 13761 N N . VAL F 1 146 ? -8.992 -58.259 -2.559 1.00 18.93 126 VAL F N 1
ATOM 13762 C CA . VAL F 1 146 ? -10.337 -58.811 -2.776 1.00 18.89 126 VAL F CA 1
ATOM 13763 C C . VAL F 1 146 ? -10.322 -59.863 -3.891 1.00 18.84 126 VAL F C 1
ATOM 13764 O O . VAL F 1 146 ? -11.350 -60.436 -4.208 1.00 21.06 126 VAL F O 1
ATOM 13768 N N . TYR F 1 147 ? -9.162 -60.129 -4.476 1.00 20.32 127 TYR F N 1
ATOM 13769 C CA . TYR F 1 147 ? -9.051 -61.183 -5.492 1.00 18.81 127 TYR F CA 1
ATOM 13770 C C . TYR F 1 147 ? -8.214 -62.346 -4.984 1.00 21.09 127 TYR F C 1
ATOM 13771 O O . TYR F 1 147 ? -8.017 -63.337 -5.689 1.00 22.23 127 TYR F O 1
ATOM 13780 N N . ALA F 1 148 ? -7.674 -62.197 -3.785 1.00 22.20 128 ALA F N 1
ATOM 13781 C CA . ALA F 1 148 ? -6.820 -63.228 -3.210 1.00 20.49 128 ALA F CA 1
ATOM 13782 C C . ALA F 1 148 ? -7.673 -64.467 -2.990 1.00 20.10 128 ALA F C 1
ATOM 13783 O O . ALA F 1 148 ? -8.717 -64.379 -2.385 1.00 22.64 128 ALA F O 1
ATOM 13785 N N . PRO F 1 149 ? -7.241 -65.619 -3.510 1.00 23.10 129 PRO F N 1
ATOM 13786 C CA . PRO F 1 149 ? -8.056 -66.846 -3.466 1.00 19.13 129 PRO F CA 1
ATOM 13787 C C . PRO F 1 149 ? -8.528 -67.258 -2.051 1.00 19.23 129 PRO F C 1
ATOM 13788 O O . PRO F 1 149 ? -9.657 -67.716 -1.906 1.00 24.93 129 PRO F O 1
ATOM 13792 N N . LYS F 1 150 ? -7.695 -67.074 -1.035 1.00 19.33 130 LYS F N 1
ATOM 13793 C CA . LYS F 1 150 ? -8.073 -67.399 0.330 1.00 22.39 130 LYS F CA 1
ATOM 13794 C C . LYS F 1 150 ? -9.203 -66.483 0.788 1.00 19.41 130 LYS F C 1
ATOM 13795 O O . LYS F 1 150 ? -10.139 -66.913 1.452 1.00 20.08 130 LYS F O 1
ATOM 13801 N N . PHE F 1 151 ? -9.115 -65.212 0.416 1.00 26.04 131 PHE F N 1
ATOM 13802 C CA . PHE F 1 151 ? -10.105 -64.234 0.858 1.00 19.33 131 PHE F CA 1
ATOM 13803 C C . PHE F 1 151 ? -11.440 -64.398 0.125 1.00 19.22 131 PHE F C 1
ATOM 13804 O O . PHE F 1 151 ? -12.488 -64.203 0.706 1.00 23.30 131 PHE F O 1
ATOM 13812 N N . VAL F 1 152 ? -11.393 -64.789 -1.138 1.00 19.13 132 VAL F N 1
ATOM 13813 C CA . VAL F 1 152 ? -12.591 -65.018 -1.935 1.00 19.04 132 VAL F CA 1
ATOM 13814 C C . VAL F 1 152 ? -13.426 -66.122 -1.289 1.00 19.09 132 VAL F C 1
ATOM 13815 O O . VAL F 1 152 ? -14.647 -66.063 -1.240 1.00 24.13 132 VAL F O 1
ATOM 13819 N N . ARG F 1 153 ? -12.737 -67.120 -0.769 1.00 19.18 133 ARG F N 1
ATOM 13820 C CA . ARG F 1 153 ? -13.383 -68.249 -0.136 1.00 19.24 133 ARG F CA 1
ATOM 13821 C C . ARG F 1 153 ? -14.018 -67.832 1.170 1.00 19.32 133 ARG F C 1
ATOM 13822 O O . ARG F 1 153 ? -15.155 -68.196 1.453 1.00 27.11 133 ARG F O 1
ATOM 13830 N N . ALA F 1 154 ? -13.288 -67.046 1.948 1.00 19.39 134 ALA F N 1
ATOM 13831 C CA . ALA F 1 154 ? -13.794 -66.495 3.198 1.00 19.48 134 ALA F CA 1
ATOM 13832 C C . ALA F 1 154 ? -15.029 -65.642 2.955 1.00 23.15 134 ALA F C 1
ATOM 13833 O O . ALA F 1 154 ? -15.990 -65.692 3.712 1.00 24.51 134 ALA F O 1
ATOM 13835 N N . HIS F 1 155 ? -14.990 -64.853 1.890 1.00 22.22 135 HIS F N 1
ATOM 13836 C CA . HIS F 1 155 ? -16.102 -64.005 1.527 1.00 19.98 135 HIS F CA 1
ATOM 13837 C C . HIS F 1 155 ? -17.343 -64.814 1.180 1.00 19.50 135 HIS F C 1
ATOM 13838 O O . HIS F 1 155 ? -18.437 -64.456 1.565 1.00 25.22 135 HIS F O 1
ATOM 13845 N N . GLU F 1 156 ? -17.170 -65.902 0.449 1.00 19.77 136 GLU F N 1
ATOM 13846 C CA . GLU F 1 156 ? -18.291 -66.784 0.149 1.00 30.09 136 GLU F CA 1
ATOM 13847 C C . GLU F 1 156 ? -18.940 -67.310 1.427 1.00 29.88 136 GLU F C 1
ATOM 13848 O O . GLU F 1 156 ? -20.159 -67.335 1.551 1.00 31.97 136 GLU F O 1
ATOM 13854 N N . LEU F 1 157 ? -18.114 -67.730 2.378 1.00 28.97 137 LEU F N 1
ATOM 13855 C CA . LEU F 1 157 ? -18.616 -68.228 3.640 1.00 19.59 137 LEU F CA 1
ATOM 13856 C C . LEU F 1 157 ? -19.270 -67.133 4.467 1.00 19.46 137 LEU F C 1
ATOM 13857 O O . LEU F 1 157 ? -20.278 -67.372 5.123 1.00 25.66 137 LEU F O 1
ATOM 13862 N N . ALA F 1 158 ? -18.703 -65.932 4.436 1.00 19.45 138 ALA F N 1
ATOM 13863 C CA . ALA F 1 158 ? -19.278 -64.816 5.171 1.00 19.49 138 ALA F CA 1
ATOM 13864 C C . ALA F 1 158 ? -20.619 -64.390 4.591 1.00 29.06 138 ALA F C 1
ATOM 13865 O O . ALA F 1 158 ? -21.342 -63.628 5.212 1.00 29.74 138 ALA F O 1
ATOM 13867 N N . ALA F 1 159 ? -20.950 -64.863 3.398 1.00 30.05 139 ALA F N 1
ATOM 13868 C CA . ALA F 1 159 ? -22.191 -64.445 2.758 1.00 34.48 139 ALA F CA 1
ATOM 13869 C C . ALA F 1 159 ? -23.308 -65.458 3.001 1.00 38.21 139 ALA F C 1
ATOM 13870 O O . ALA F 1 159 ? -24.420 -65.281 2.523 1.00 43.69 139 ALA F O 1
ATOM 13872 N N . ASP F 1 160 ? -22.999 -66.519 3.742 1.00 35.21 140 ASP F N 1
ATOM 13873 C CA . ASP F 1 160 ? -23.986 -67.533 4.096 1.00 33.81 140 ASP F CA 1
ATOM 13874 C C . ASP F 1 160 ? -24.793 -67.031 5.293 1.00 28.76 140 ASP F C 1
ATOM 13875 O O . ASP F 1 160 ? -24.389 -67.180 6.440 1.00 28.86 140 ASP F O 1
ATOM 13880 N N . ARG F 1 161 ? -25.941 -66.434 5.006 1.00 29.88 141 ARG F N 1
ATOM 13881 C CA . ARG F 1 161 ? -26.721 -65.747 6.019 1.00 34.14 141 ARG F CA 1
ATOM 13882 C C . ARG F 1 161 ? -27.280 -66.700 7.071 1.00 31.12 141 ARG F C 1
ATOM 13883 O O . ARG F 1 161 ? -27.409 -66.341 8.235 1.00 31.15 141 ARG F O 1
ATOM 13891 N N . GLU F 1 162 ? -27.582 -67.922 6.661 1.00 30.47 142 GLU F N 1
ATOM 13892 C CA . GLU F 1 162 ? -28.055 -68.925 7.594 1.00 33.98 142 GLU F CA 1
ATOM 13893 C C . GLU F 1 162 ? -26.958 -69.324 8.588 1.00 33.73 142 GLU F C 1
ATOM 13894 O O . GLU F 1 162 ? -27.231 -69.502 9.770 1.00 39.00 142 GLU F O 1
ATOM 13896 N N . ALA F 1 163 ? -25.724 -69.453 8.109 1.00 28.56 143 ALA F N 1
ATOM 13897 C CA . ALA F 1 163 ? -24.614 -69.825 8.973 1.00 23.60 143 ALA F CA 1
ATOM 13898 C C . ALA F 1 163 ? -24.190 -68.712 9.921 1.00 25.63 143 ALA F C 1
ATOM 13899 O O . ALA F 1 163 ? -23.801 -68.992 11.050 1.00 25.39 143 ALA F O 1
ATOM 13901 N N . LEU F 1 164 ? -24.266 -67.459 9.480 1.00 23.11 144 LEU F N 1
ATOM 13902 C CA . LEU F 1 164 ? -23.683 -66.380 10.263 1.00 25.87 144 LEU F CA 1
ATOM 13903 C C . LEU F 1 164 ? -24.687 -65.617 11.087 1.00 31.95 144 LEU F C 1
ATOM 13904 O O . LEU F 1 164 ? -24.315 -64.975 12.057 1.00 37.86 144 LEU F O 1
ATOM 13909 N N . GLY F 1 165 ? -25.957 -65.681 10.710 1.00 30.89 145 GLY F N 1
ATOM 13910 C CA . GLY F 1 165 ? -26.959 -64.838 11.335 1.00 31.00 145 GLY F CA 1
ATOM 13911 C C . GLY F 1 165 ? -26.755 -63.358 11.045 1.00 36.03 145 GLY F C 1
ATOM 13912 O O . GLY F 1 165 ? -26.307 -62.961 9.968 1.00 38.30 145 GLY F O 1
ATOM 13913 N N . THR F 1 166 ? -27.085 -62.526 12.018 1.00 36.71 146 THR F N 1
ATOM 13914 C CA . THR F 1 166 ? -26.962 -61.084 11.855 1.00 37.60 146 THR F CA 1
ATOM 13915 C C . THR F 1 166 ? -25.503 -60.705 12.002 1.00 31.92 146 THR F C 1
ATOM 13916 O O . THR F 1 166 ? -24.946 -60.841 13.079 1.00 32.53 146 THR F O 1
ATOM 13920 N N . VAL F 1 167 ? -24.881 -60.245 10.922 1.00 31.59 147 VAL F N 1
ATOM 13921 C CA . VAL F 1 167 ? -23.470 -59.859 10.965 1.00 28.70 147 VAL F CA 1
ATOM 13922 C C . VAL F 1 167 ? -23.275 -58.505 11.649 1.00 28.38 147 VAL F C 1
ATOM 13923 O O . VAL F 1 167 ? -23.832 -57.518 11.215 1.00 29.91 147 VAL F O 1
ATOM 13927 N N . HIS F 1 168 ? -22.480 -58.448 12.711 1.00 24.52 148 HIS F N 1
ATOM 13928 C CA . HIS F 1 168 ? -22.346 -57.201 13.443 1.00 20.29 148 HIS F CA 1
ATOM 13929 C C . HIS F 1 168 ? -20.921 -56.678 13.517 1.00 30.14 148 HIS F C 1
ATOM 13930 O O . HIS F 1 168 ? -20.690 -55.541 13.907 1.00 27.36 148 HIS F O 1
ATOM 13937 N N . SER F 1 169 ? -19.956 -57.508 13.152 1.00 31.83 149 SER F N 1
ATOM 13938 C CA . SER F 1 169 ? -18.563 -57.114 13.279 1.00 28.63 149 SER F CA 1
ATOM 13939 C C . SER F 1 169 ? -17.719 -57.534 12.095 1.00 24.78 149 SER F C 1
ATOM 13940 O O . SER F 1 169 ? -17.810 -58.651 11.599 1.00 20.15 149 SER F O 1
ATOM 13943 N N . VAL F 1 170 ? -16.867 -56.625 11.664 1.00 20.14 150 VAL F N 1
ATOM 13944 C CA . VAL F 1 170 ? -15.822 -56.994 10.752 1.00 20.06 150 VAL F CA 1
ATOM 13945 C C . VAL F 1 170 ? -14.571 -56.272 11.194 1.00 20.13 150 VAL F C 1
ATOM 13946 O O . VAL F 1 170 ? -14.616 -55.140 11.651 1.00 20.17 150 VAL F O 1
ATOM 13950 N N . ARG F 1 171 ? -13.448 -56.956 11.101 1.00 20.16 151 ARG F N 1
ATOM 13951 C CA . ARG F 1 171 ? -12.188 -56.354 11.443 1.00 20.22 151 ARG F CA 1
ATOM 13952 C C . ARG F 1 171 ? -11.104 -56.732 10.444 1.00 20.14 151 ARG F C 1
ATOM 13953 O O . ARG F 1 171 ? -10.918 -57.895 10.119 1.00 20.13 151 ARG F O 1
ATOM 13961 N N . VAL F 1 172 ? -10.376 -55.742 9.965 1.00 20.08 152 VAL F N 1
ATOM 13962 C CA . VAL F 1 172 ? -9.225 -56.038 9.148 1.00 20.02 152 VAL F CA 1
ATOM 13963 C C . VAL F 1 172 ? -8.002 -55.430 9.784 1.00 20.12 152 VAL F C 1
ATOM 13964 O O . VAL F 1 172 ? -7.990 -54.257 10.077 1.00 22.18 152 VAL F O 1
ATOM 13968 N N . ALA F 1 173 ? -6.975 -56.241 9.997 1.00 20.20 153 ALA F N 1
ATOM 13969 C CA . ALA F 1 173 ? -5.714 -55.758 10.524 1.00 20.30 153 ALA F CA 1
ATOM 13970 C C . ALA F 1 173 ? -4.654 -55.895 9.465 1.00 20.20 153 ALA F C 1
ATOM 13971 O O . ALA F 1 173 ? -4.521 -56.943 8.840 1.00 21.90 153 ALA F O 1
ATOM 13973 N N . PHE F 1 174 ? -3.918 -54.821 9.226 1.00 20.17 154 PHE F N 1
ATOM 13974 C CA . PHE F 1 174 ? -2.865 -54.837 8.209 1.00 20.09 154 PHE F CA 1
ATOM 13975 C C . PHE F 1 174 ? -1.600 -54.245 8.816 1.00 20.20 154 PHE F C 1
ATOM 13976 O O . PHE F 1 174 ? -1.534 -53.047 9.041 1.00 20.65 154 PHE F O 1
ATOM 13984 N N . ARG F 1 175 ? -0.595 -55.074 9.059 1.00 20.29 155 ARG F N 1
ATOM 13985 C CA . ARG F 1 175 ? 0.644 -54.606 9.658 1.00 20.40 155 ARG F CA 1
ATOM 13986 C C . ARG F 1 175 ? 1.879 -54.925 8.852 1.00 20.37 155 ARG F C 1
ATOM 13987 O O . ARG F 1 175 ? 2.055 -56.045 8.385 1.00 20.35 155 ARG F O 1
ATOM 13995 N N . THR F 1 176 ? 2.720 -53.906 8.693 1.00 20.35 156 THR F N 1
ATOM 13996 C CA . THR F 1 176 ? 4.009 -54.018 8.036 1.00 20.34 156 THR F CA 1
ATOM 13997 C C . THR F 1 176 ? 5.094 -53.304 8.834 1.00 20.46 156 THR F C 1
ATOM 13998 O O . THR F 1 176 ? 4.820 -52.636 9.819 1.00 20.55 156 THR F O 1
ATOM 14002 N N . SER F 1 177 ? 6.334 -53.416 8.383 1.00 21.57 157 SER F N 1
ATOM 14003 C CA . SER F 1 177 ? 7.413 -52.667 9.009 1.00 21.06 157 SER F CA 1
ATOM 14004 C C . SER F 1 177 ? 7.684 -51.406 8.215 1.00 20.45 157 SER F C 1
ATOM 14005 O O . SER F 1 177 ? 8.696 -50.758 8.392 1.00 22.34 157 SER F O 1
ATOM 14008 N N . GLY F 1 178 ? 6.771 -51.052 7.325 1.00 20.29 158 GLY F N 1
ATOM 14009 C CA . GLY F 1 178 ? 6.840 -49.740 6.733 1.00 20.18 158 GLY F CA 1
ATOM 14010 C C . GLY F 1 178 ? 7.543 -49.727 5.397 1.00 27.66 158 GLY F C 1
ATOM 14011 O O . GLY F 1 178 ? 8.231 -50.681 5.027 1.00 28.70 158 GLY F O 1
ATOM 14012 N N . PRO F 1 179 ? 7.375 -48.628 4.665 1.00 27.39 159 PRO F N 1
ATOM 14013 C CA . PRO F 1 179 ? 7.866 -48.510 3.297 1.00 30.05 159 PRO F CA 1
ATOM 14014 C C . PRO F 1 179 ? 9.353 -48.212 3.264 1.00 32.19 159 PRO F C 1
ATOM 14015 O O . PRO F 1 179 ? 9.905 -47.653 4.205 1.00 31.90 159 PRO F O 1
ATOM 14019 N N . ASP F 1 180 ? 10.001 -48.587 2.178 1.00 38.91 160 ASP F N 1
ATOM 14020 C CA . ASP F 1 180 ? 11.436 -48.383 2.043 1.00 47.31 160 ASP F CA 1
ATOM 14021 C C . ASP F 1 180 ? 11.794 -47.181 1.157 1.00 42.56 160 ASP F C 1
ATOM 14022 O O . ASP F 1 180 ? 12.939 -46.752 1.131 1.00 46.94 160 ASP F O 1
ATOM 14027 N N . THR F 1 181 ? 10.812 -46.645 0.437 1.00 36.76 161 THR F N 1
ATOM 14028 C CA . THR F 1 181 ? 11.021 -45.493 -0.444 1.00 31.17 161 THR F CA 1
ATOM 14029 C C . THR F 1 181 ? 10.579 -44.189 0.217 1.00 27.74 161 THR F C 1
ATOM 14030 O O . THR F 1 181 ? 9.633 -44.170 0.997 1.00 29.49 161 THR F O 1
ATOM 14034 N N . ASP F 1 182 ? 11.244 -43.095 -0.126 1.00 30.02 162 ASP F N 1
ATOM 14035 C CA . ASP F 1 182 ? 11.003 -41.810 0.523 1.00 33.27 162 ASP F CA 1
ATOM 14036 C C . ASP F 1 182 ? 9.627 -41.224 0.281 1.00 29.82 162 ASP F C 1
ATOM 14037 O O . ASP F 1 182 ? 9.028 -40.688 1.201 1.00 30.06 162 ASP F O 1
ATOM 14042 N N . TRP F 1 183 ? 9.114 -41.329 -0.940 1.00 22.38 163 TRP F N 1
ATOM 14043 C CA . TRP F 1 183 ? 7.890 -40.603 -1.273 1.00 24.19 163 TRP F CA 1
ATOM 14044 C C . TRP F 1 183 ? 6.672 -41.035 -0.435 1.00 23.86 163 TRP F C 1
ATOM 14045 O O . TRP F 1 183 ? 5.728 -40.264 -0.283 1.00 27.96 163 TRP F O 1
ATOM 14056 N N . PHE F 1 184 ? 6.689 -42.252 0.102 1.00 22.16 164 PHE F N 1
ATOM 14057 C CA . PHE F 1 184 ? 5.591 -42.752 0.947 1.00 19.32 164 PHE F CA 1
ATOM 14058 C C . PHE F 1 184 ? 5.374 -41.897 2.183 1.00 19.40 164 PHE F C 1
ATOM 14059 O O . PHE F 1 184 ? 4.281 -41.856 2.730 1.00 19.41 164 PHE F O 1
ATOM 14067 N N . ARG F 1 185 ? 6.429 -41.233 2.635 1.00 19.47 165 ARG F N 1
ATOM 14068 C CA . ARG F 1 185 ? 6.364 -40.492 3.880 1.00 22.30 165 ARG F CA 1
ATOM 14069 C C . ARG F 1 185 ? 6.227 -38.980 3.704 1.00 23.66 165 ARG F C 1
ATOM 14070 O O . ARG F 1 185 ? 6.361 -38.223 4.657 1.00 25.98 165 ARG F O 1
ATOM 14078 N N . SER F 1 186 ? 5.924 -38.548 2.494 1.00 19.36 166 SER F N 1
ATOM 14079 C CA . SER F 1 186 ? 5.701 -37.141 2.227 1.00 19.29 166 SER F CA 1
ATOM 14080 C C . SER F 1 186 ? 4.246 -36.959 1.866 1.00 19.20 166 SER F C 1
ATOM 14081 O O . SER F 1 186 ? 3.759 -37.614 0.963 1.00 21.50 166 SER F O 1
ATOM 14084 N N . LYS F 1 187 ? 3.538 -36.091 2.577 1.00 23.17 167 LYS F N 1
ATOM 14085 C CA . LYS F 1 187 ? 2.102 -35.962 2.357 1.00 26.09 167 LYS F CA 1
ATOM 14086 C C . LYS F 1 187 ? 1.760 -35.437 0.959 1.00 26.92 167 LYS F C 1
ATOM 14087 O O . LYS F 1 187 ? 0.719 -35.782 0.405 1.00 27.52 167 LYS F O 1
ATOM 14093 N N . ALA F 1 188 ? 2.645 -34.629 0.385 1.00 26.14 168 ALA F N 1
ATOM 14094 C CA . ALA F 1 188 ? 2.404 -34.058 -0.933 1.00 25.87 168 ALA F CA 1
ATOM 14095 C C . ALA F 1 188 ? 2.390 -35.131 -2.015 1.00 30.34 168 ALA F C 1
ATOM 14096 O O . ALA F 1 188 ? 1.554 -35.095 -2.906 1.00 35.82 168 ALA F O 1
ATOM 14098 N N . THR F 1 189 ? 3.311 -36.086 -1.937 1.00 27.26 169 THR F N 1
ATOM 14099 C CA . THR F 1 189 ? 3.385 -37.109 -2.966 1.00 23.84 169 THR F CA 1
ATOM 14100 C C . THR F 1 189 ? 2.595 -38.386 -2.633 1.00 22.73 169 THR F C 1
ATOM 14101 O O . THR F 1 189 ? 2.264 -39.163 -3.520 1.00 23.74 169 THR F O 1
ATOM 14105 N N . ALA F 1 190 ? 2.263 -38.597 -1.369 1.00 18.89 170 ALA F N 1
ATOM 14106 C CA . ALA F 1 190 ? 1.664 -39.871 -0.984 1.00 18.93 170 ALA F CA 1
ATOM 14107 C C . ALA F 1 190 ? 0.209 -39.727 -0.565 1.00 18.92 170 ALA F C 1
ATOM 14108 O O . ALA F 1 190 ? -0.520 -40.702 -0.532 1.00 19.76 170 ALA F O 1
ATOM 14110 N N . GLY F 1 191 ? -0.211 -38.505 -0.248 1.00 18.90 171 GLY F N 1
ATOM 14111 C CA . GLY F 1 191 ? -1.568 -38.257 0.219 1.00 18.90 171 GLY F CA 1
ATOM 14112 C C . GLY F 1 191 ? -1.819 -38.522 1.698 1.00 26.40 171 GLY F C 1
ATOM 14113 O O . GLY F 1 191 ? -2.763 -38.007 2.274 1.00 29.09 171 GLY F O 1
ATOM 14114 N N . GLY F 1 192 ? -0.974 -39.346 2.308 1.00 27.78 172 GLY F N 1
ATOM 14115 C CA . GLY F 1 192 ? -1.132 -39.730 3.697 1.00 19.28 172 GLY F CA 1
ATOM 14116 C C . GLY F 1 192 ? -0.211 -40.894 3.994 1.00 19.36 172 GLY F C 1
ATOM 14117 O O . GLY F 1 192 ? 0.471 -41.400 3.103 1.00 21.42 172 GLY F O 1
ATOM 14118 N N . GLY F 1 193 ? -0.207 -41.334 5.246 1.00 20.86 173 GLY F N 1
ATOM 14119 C CA . GLY F 1 193 ? 0.676 -42.391 5.683 1.00 19.61 173 GLY F CA 1
ATOM 14120 C C . GLY F 1 193 ? 0.014 -43.748 5.656 1.00 19.62 173 GLY F C 1
ATOM 14121 O O . GLY F 1 193 ? -0.617 -44.103 4.671 1.00 19.50 173 GLY F O 1
ATOM 14122 N N . ALA F 1 194 ? 0.153 -44.488 6.753 1.00 19.76 174 ALA F N 1
ATOM 14123 C CA . ALA F 1 194 ? -0.321 -45.862 6.838 1.00 19.79 174 ALA F CA 1
ATOM 14124 C C . ALA F 1 194 ? -1.814 -45.997 6.582 1.00 19.71 174 ALA F C 1
ATOM 14125 O O . ALA F 1 194 ? -2.267 -47.001 6.055 1.00 24.38 174 ALA F O 1
ATOM 14127 N N . LEU F 1 195 ? -2.573 -44.982 6.957 1.00 19.71 175 LEU F N 1
ATOM 14128 C CA . LEU F 1 195 ? -4.015 -44.994 6.759 1.00 20.88 175 LEU F CA 1
ATOM 14129 C C . LEU F 1 195 ? -4.374 -44.954 5.277 1.00 22.20 175 LEU F C 1
ATOM 14130 O O . LEU F 1 195 ? -5.414 -45.448 4.869 1.00 24.46 175 LEU F O 1
ATOM 14135 N N . THR F 1 196 ? -3.507 -44.355 4.473 1.00 21.88 176 THR F N 1
ATOM 14136 C CA . THR F 1 196 ? -3.690 -44.343 3.031 1.00 19.24 176 THR F CA 1
ATOM 14137 C C . THR F 1 196 ? -3.094 -45.601 2.423 1.00 23.65 176 THR F C 1
ATOM 14138 O O . THR F 1 196 ? -3.774 -46.359 1.757 1.00 27.20 176 THR F O 1
ATOM 14142 N N . ASP F 1 197 ? -1.818 -45.825 2.701 1.00 19.69 177 ASP F N 1
ATOM 14143 C CA . ASP F 1 197 ? -1.065 -46.917 2.121 1.00 19.30 177 ASP F CA 1
ATOM 14144 C C . ASP F 1 197 ? -1.654 -48.289 2.435 1.00 19.34 177 ASP F C 1
ATOM 14145 O O . ASP F 1 197 ? -1.852 -49.093 1.554 1.00 25.15 177 ASP F O 1
ATOM 14150 N N . LEU F 1 198 ? -1.944 -48.545 3.694 1.00 21.93 178 LEU F N 1
ATOM 14151 C CA . LEU F 1 198 ? -2.500 -49.821 4.107 1.00 19.52 178 LEU F CA 1
ATOM 14152 C C . LEU F 1 198 ? -3.999 -49.697 4.305 1.00 19.49 178 LEU F C 1
ATOM 14153 O O . LEU F 1 198 ? -4.756 -50.634 4.101 1.00 19.47 178 LEU F O 1
ATOM 14158 N N . GLY F 1 199 ? -4.427 -48.531 4.752 1.00 19.49 179 GLY F N 1
ATOM 14159 C CA . GLY F 1 199 ? -5.818 -48.357 5.115 1.00 19.49 179 GLY F CA 1
ATOM 14160 C C . GLY F 1 199 ? -6.763 -48.512 3.947 1.00 24.28 179 GLY F C 1
ATOM 14161 O O . GLY F 1 199 ? -7.920 -48.873 4.141 1.00 23.76 179 GLY F O 1
ATOM 14162 N N . TRP F 1 200 ? -6.271 -48.222 2.742 1.00 21.77 180 TRP F N 1
ATOM 14163 C CA . TRP F 1 200 ? -7.032 -48.456 1.523 1.00 19.10 180 TRP F CA 1
ATOM 14164 C C . TRP F 1 200 ? -7.542 -49.864 1.471 1.00 19.11 180 TRP F C 1
ATOM 14165 O O . TRP F 1 200 ? -8.737 -50.089 1.313 1.00 19.07 180 TRP F O 1
ATOM 14176 N N . HIS F 1 201 ? -6.607 -50.808 1.563 1.00 19.17 181 HIS F N 1
ATOM 14177 C CA . HIS F 1 201 ? -6.916 -52.226 1.548 1.00 19.19 181 HIS F CA 1
ATOM 14178 C C . HIS F 1 201 ? -7.838 -52.617 2.718 1.00 19.28 181 HIS F C 1
ATOM 14179 O O . HIS F 1 201 ? -8.784 -53.368 2.540 1.00 21.10 181 HIS F O 1
ATOM 14186 N N . ALA F 1 202 ? -7.551 -52.097 3.909 1.00 19.40 182 ALA F N 1
ATOM 14187 C CA . ALA F 1 202 ? -8.340 -52.444 5.076 1.00 21.37 182 ALA F CA 1
ATOM 14188 C C . ALA F 1 202 ? -9.799 -52.048 4.842 1.00 19.43 182 ALA F C 1
ATOM 14189 O O . ALA F 1 202 ? -10.709 -52.836 5.060 1.00 19.44 182 ALA F O 1
ATOM 14191 N N . VAL F 1 203 ? -10.009 -50.839 4.348 1.00 21.56 183 VAL F N 1
ATOM 14192 C CA . VAL F 1 203 ? -11.365 -50.351 4.132 1.00 19.72 183 VAL F CA 1
ATOM 14193 C C . VAL F 1 203 ? -12.057 -51.097 3.011 1.00 19.17 183 VAL F C 1
ATOM 14194 O O . VAL F 1 203 ? -13.197 -51.505 3.154 1.00 26.70 183 VAL F O 1
ATOM 14198 N N . GLU F 1 204 ? -11.363 -51.314 1.908 1.00 19.08 184 GLU F N 1
ATOM 14199 C CA . GLU F 1 204 ? -11.986 -52.028 0.809 1.00 18.99 184 GLU F CA 1
ATOM 14200 C C . GLU F 1 204 ? -12.347 -53.446 1.238 1.00 19.04 184 GLU F C 1
ATOM 14201 O O . GLU F 1 204 ? -13.421 -53.930 0.893 1.00 19.00 184 GLU F O 1
ATOM 14207 N N . LEU F 1 205 ? -11.475 -54.094 2.021 1.00 19.15 185 LEU F N 1
ATOM 14208 C CA . LEU F 1 205 ? -11.751 -55.450 2.515 1.00 19.22 185 LEU F CA 1
ATOM 14209 C C . LEU F 1 205 ? -12.949 -55.496 3.483 1.00 23.79 185 LEU F C 1
ATOM 14210 O O . LEU F 1 205 ? -13.805 -56.358 3.335 1.00 26.08 185 LEU F O 1
ATOM 14215 N N . CYS F 1 206 ? -13.003 -54.586 4.464 1.00 20.53 186 CYS F N 1
ATOM 14216 C CA . CYS F 1 206 ? -14.157 -54.504 5.379 1.00 23.60 186 CYS F CA 1
ATOM 14217 C C . CYS F 1 206 ? -15.475 -54.425 4.611 1.00 25.70 186 CYS F C 1
ATOM 14218 O O . CYS F 1 206 ? -16.362 -55.252 4.781 1.00 28.02 186 CYS F O 1
ATOM 14221 N N . ARG F 1 207 ? -15.563 -53.409 3.763 1.00 21.56 187 ARG F N 1
ATOM 14222 C CA . ARG F 1 207 ? -16.729 -53.125 2.957 1.00 19.10 187 ARG F CA 1
ATOM 14223 C C . ARG F 1 207 ? -17.169 -54.328 2.122 1.00 19.04 187 ARG F C 1
ATOM 14224 O O . ARG F 1 207 ? -18.334 -54.708 2.122 1.00 27.34 187 ARG F O 1
ATOM 14232 N N . TRP F 1 208 ? -16.219 -54.950 1.446 1.00 19.01 188 TRP F N 1
ATOM 14233 C CA . TRP F 1 208 ? -16.474 -56.136 0.623 1.00 18.95 188 TRP F CA 1
ATOM 14234 C C . TRP F 1 208 ? -16.968 -57.345 1.417 1.00 19.03 188 TRP F C 1
ATOM 14235 O O . TRP F 1 208 ? -17.871 -58.052 0.978 1.00 20.52 188 TRP F O 1
ATOM 14246 N N . MET F 1 209 ? -16.378 -57.588 2.587 1.00 21.42 189 MET F N 1
ATOM 14247 C CA . MET F 1 209 ? -16.751 -58.749 3.397 1.00 23.66 189 MET F CA 1
ATOM 14248 C C . MET F 1 209 ? -18.195 -58.659 3.906 1.00 27.26 189 MET F C 1
ATOM 14249 O O . MET F 1 209 ? -18.824 -59.671 4.145 1.00 40.84 189 MET F O 1
ATOM 14254 N N . LEU F 1 210 ? -18.721 -57.447 4.044 1.00 23.34 190 LEU F N 1
ATOM 14255 C CA . LEU F 1 210 ? -20.094 -57.256 4.496 1.00 21.53 190 LEU F CA 1
ATOM 14256 C C . LEU F 1 210 ? -21.110 -57.245 3.373 1.00 22.00 190 LEU F C 1
ATOM 14257 O O . LEU F 1 210 ? -22.291 -56.983 3.605 1.00 28.73 190 LEU F O 1
ATOM 14262 N N . GLY F 1 211 ? -20.664 -57.518 2.154 1.00 22.04 191 GLY F N 1
ATOM 14263 C CA . GLY F 1 211 ? -21.518 -57.375 0.984 1.00 23.80 191 GLY F CA 1
ATOM 14264 C C . GLY F 1 211 ? -21.731 -55.934 0.533 1.00 31.10 191 GLY F C 1
ATOM 14265 O O . GLY F 1 211 ? -22.772 -55.597 0.010 1.00 30.35 191 GLY F O 1
ATOM 14266 N N . LYS F 1 212 ? -20.728 -55.093 0.744 1.00 28.79 192 LYS F N 1
ATOM 14267 C CA . LYS F 1 212 ? -20.715 -53.693 0.315 1.00 26.30 192 LYS F CA 1
ATOM 14268 C C . LYS F 1 212 ? -21.905 -52.841 0.740 1.00 26.15 192 LYS F C 1
ATOM 14269 O O . LYS F 1 212 ? -22.494 -52.159 -0.080 1.00 28.51 192 LYS F O 1
ATOM 14275 N N . PRO F 1 213 ? -22.238 -52.843 2.035 1.00 26.84 193 PRO F N 1
ATOM 14276 C CA . PRO F 1 213 ? -23.226 -51.873 2.507 1.00 25.65 193 PRO F CA 1
ATOM 14277 C C . PRO F 1 213 ? -22.669 -50.447 2.497 1.00 27.20 193 PRO F C 1
ATOM 14278 O O . PRO F 1 213 ? -21.469 -50.252 2.334 1.00 30.57 193 PRO F O 1
ATOM 14282 N N . ALA F 1 214 ? -23.536 -49.461 2.696 1.00 27.25 194 ALA F N 1
ATOM 14283 C CA . ALA F 1 214 ? -23.109 -48.076 2.768 1.00 26.04 194 ALA F CA 1
ATOM 14284 C C . ALA F 1 214 ? -22.378 -47.731 4.069 1.00 22.88 194 ALA F C 1
ATOM 14285 O O . ALA F 1 214 ? -22.681 -48.239 5.124 1.00 26.01 194 ALA F O 1
ATOM 14287 N N . ILE F 1 215 ? -21.426 -46.826 3.979 1.00 22.36 195 ILE F N 1
ATOM 14288 C CA . ILE F 1 215 ? -20.729 -46.335 5.147 1.00 22.11 195 ILE F CA 1
ATOM 14289 C C . ILE F 1 215 ? -21.364 -45.032 5.621 1.00 20.27 195 ILE F C 1
ATOM 14290 O O . ILE F 1 215 ? -21.531 -44.088 4.859 1.00 21.55 195 ILE F O 1
ATOM 14295 N N . ARG F 1 216 ? -21.728 -45.001 6.893 1.00 19.76 196 ARG F N 1
ATOM 14296 C CA . ARG F 1 216 ? -22.576 -43.945 7.424 1.00 19.38 196 ARG F CA 1
ATOM 14297 C C . ARG F 1 216 ? -21.830 -43.063 8.403 1.00 22.44 196 ARG F C 1
ATOM 14298 O O . ARG F 1 216 ? -22.218 -41.935 8.645 1.00 22.37 196 ARG F O 1
ATOM 14306 N N . ALA F 1 217 ? -20.735 -43.575 8.950 1.00 22.88 197 ALA F N 1
ATOM 14307 C CA . ALA F 1 217 ? -19.960 -42.818 9.915 1.00 21.74 197 ALA F CA 1
ATOM 14308 C C . ALA F 1 217 ? -18.571 -43.403 10.034 1.00 22.21 197 ALA F C 1
ATOM 14309 O O . ALA F 1 217 ? -18.382 -44.597 9.867 1.00 21.95 197 ALA F O 1
ATOM 14311 N N . VAL F 1 218 ? -17.608 -42.549 10.332 1.00 22.15 198 VAL F N 1
ATOM 14312 C CA . VAL F 1 218 ? -16.226 -42.953 10.504 1.00 26.18 198 VAL F CA 1
ATOM 14313 C C . VAL F 1 218 ? -15.618 -42.244 11.723 1.00 28.28 198 VAL F C 1
ATOM 14314 O O . VAL F 1 218 ? -15.795 -41.046 11.902 1.00 31.69 198 VAL F O 1
ATOM 14318 N N . THR F 1 219 ? -14.921 -42.994 12.570 1.00 24.67 199 THR F N 1
ATOM 14319 C CA . THR F 1 219 ? -14.121 -42.425 13.652 1.00 23.21 199 THR F CA 1
ATOM 14320 C C . THR F 1 219 ? -12.708 -42.960 13.533 1.00 25.14 199 THR F C 1
ATOM 14321 O O . THR F 1 219 ? -12.522 -44.160 13.378 1.00 27.34 199 THR F O 1
ATOM 14325 N N . ALA F 1 220 ? -11.711 -42.092 13.643 1.00 22.28 200 ALA F N 1
ATOM 14326 C CA . ALA F 1 220 ? -10.351 -42.515 13.374 1.00 22.92 200 ALA F CA 1
ATOM 14327 C C . ALA F 1 220 ? -9.313 -41.907 14.311 1.00 25.00 200 ALA F C 1
ATOM 14328 O O . ALA F 1 220 ? -9.415 -40.760 14.712 1.00 20.47 200 ALA F O 1
ATOM 14330 N N . CYS F 1 221 ? -8.293 -42.693 14.623 1.00 24.40 201 CYS F N 1
ATOM 14331 C CA . CYS F 1 221 ? -7.154 -42.216 15.384 1.00 26.30 201 CYS F CA 1
ATOM 14332 C C . CYS F 1 221 ? -5.867 -42.493 14.635 1.00 20.55 201 CYS F C 1
ATOM 14333 O O . CYS F 1 221 ? -5.725 -43.531 14.023 1.00 27.31 201 CYS F O 1
ATOM 14336 N N . THR F 1 222 ? -4.931 -41.557 14.689 1.00 20.57 202 THR F N 1
ATOM 14337 C CA . THR F 1 222 ? -3.642 -41.703 14.037 1.00 20.51 202 THR F CA 1
ATOM 14338 C C . THR F 1 222 ? -2.488 -41.138 14.847 1.00 23.11 202 THR F C 1
ATOM 14339 O O . THR F 1 222 ? -2.668 -40.221 15.645 1.00 28.00 202 THR F O 1
ATOM 14343 N N . ARG F 1 223 ? -1.297 -41.681 14.616 1.00 24.57 203 ARG F N 1
ATOM 14344 C CA . ARG F 1 223 ? -0.064 -41.244 15.266 1.00 28.79 203 ARG F CA 1
ATOM 14345 C C . ARG F 1 223 ? 1.085 -41.290 14.293 1.00 20.69 203 ARG F C 1
ATOM 14346 O O . ARG F 1 223 ? 1.165 -42.202 13.490 1.00 26.09 203 ARG F O 1
ATOM 14354 N N . GLN F 1 224 ? 2.000 -40.339 14.395 1.00 21.64 204 GLN F N 1
ATOM 14355 C CA . GLN F 1 224 ? 3.278 -40.461 13.721 1.00 27.56 204 GLN F CA 1
ATOM 14356 C C . GLN F 1 224 ? 4.312 -40.917 14.765 1.00 27.52 204 GLN F C 1
ATOM 14357 O O . GLN F 1 224 ? 4.380 -40.365 15.850 1.00 26.70 204 GLN F O 1
ATOM 14363 N N . LEU F 1 225 ? 5.086 -41.948 14.441 1.00 30.91 205 LEU F N 1
ATOM 14364 C CA . LEU F 1 225 ? 6.171 -42.426 15.307 1.00 31.74 205 LEU F CA 1
ATOM 14365 C C . LEU F 1 225 ? 7.512 -42.042 14.733 1.00 34.59 205 LEU F C 1
ATOM 14366 O O . LEU F 1 225 ? 8.406 -41.597 15.445 1.00 33.61 205 LEU F O 1
ATOM 14371 N N . SER F 1 226 ? 7.645 -42.253 13.432 1.00 35.14 206 SER F N 1
ATOM 14372 C CA . SER F 1 226 ? 8.880 -41.976 12.728 1.00 44.27 206 SER F CA 1
ATOM 14373 C C . SER F 1 226 ? 9.289 -40.510 12.845 1.00 47.96 206 SER F C 1
ATOM 14374 O O . SER F 1 226 ? 8.455 -39.611 12.745 1.00 49.52 206 SER F O 1
ATOM 14377 N N . ALA F 1 227 ? 10.582 -40.284 13.053 1.00 46.93 207 ALA F N 1
ATOM 14378 C CA . ALA F 1 227 ? 11.140 -38.939 13.078 1.00 45.25 207 ALA F CA 1
ATOM 14379 C C . ALA F 1 227 ? 11.118 -38.323 11.683 1.00 45.99 207 ALA F C 1
ATOM 14380 O O . ALA F 1 227 ? 11.078 -37.103 11.522 1.00 51.75 207 ALA F O 1
ATOM 14382 N N . ALA F 1 228 ? 11.136 -39.187 10.676 1.00 41.29 208 ALA F N 1
ATOM 14383 C CA . ALA F 1 228 ? 11.194 -38.761 9.287 1.00 35.48 208 ALA F CA 1
ATOM 14384 C C . ALA F 1 228 ? 9.810 -38.621 8.692 1.00 33.72 208 ALA F C 1
ATOM 14385 O O . ALA F 1 228 ? 8.911 -39.395 8.995 1.00 37.63 208 ALA F O 1
ATOM 14387 N N . GLY F 1 229 ? 9.648 -37.624 7.839 1.00 31.08 209 GLY F N 1
ATOM 14388 C CA . GLY F 1 229 ? 8.425 -37.474 7.079 1.00 29.22 209 GLY F CA 1
ATOM 14389 C C . GLY F 1 229 ? 7.396 -36.678 7.841 1.00 26.08 209 GLY F C 1
ATOM 14390 O O . GLY F 1 229 ? 7.676 -36.169 8.905 1.00 28.22 209 GLY F O 1
ATOM 14391 N N . ASP F 1 230 ? 6.196 -36.593 7.294 1.00 25.85 210 ASP F N 1
ATOM 14392 C CA . ASP F 1 230 ? 5.133 -35.801 7.883 1.00 29.29 210 ASP F CA 1
ATOM 14393 C C . ASP F 1 230 ? 3.807 -36.545 7.845 1.00 25.12 210 ASP F C 1
ATOM 14394 O O . ASP F 1 230 ? 2.745 -35.934 7.963 1.00 25.84 210 ASP F O 1
ATOM 14399 N N . VAL F 1 231 ? 3.859 -37.859 7.657 1.00 19.83 211 VAL F N 1
ATOM 14400 C CA . VAL F 1 231 ? 2.628 -38.654 7.674 1.00 19.81 211 VAL F CA 1
ATOM 14401 C C . VAL F 1 231 ? 2.624 -39.644 8.841 1.00 20.95 211 VAL F C 1
ATOM 14402 O O . VAL F 1 231 ? 3.653 -39.910 9.447 1.00 20.09 211 VAL F O 1
ATOM 14406 N N . GLU F 1 232 ? 1.454 -40.200 9.123 1.00 19.98 212 GLU F N 1
ATOM 14407 C CA . GLU F 1 232 ? 1.263 -41.094 10.258 1.00 20.14 212 GLU F CA 1
ATOM 14408 C C . GLU F 1 232 ? 1.776 -42.500 9.985 1.00 20.69 212 GLU F C 1
ATOM 14409 O O . GLU F 1 232 ? 1.756 -42.956 8.855 1.00 20.03 212 GLU F O 1
ATOM 14415 N N . ASP F 1 233 ? 2.210 -43.184 11.042 1.00 22.62 213 ASP F N 1
ATOM 14416 C CA . ASP F 1 233 ? 2.688 -44.556 10.954 1.00 20.37 213 ASP F CA 1
ATOM 14417 C C . ASP F 1 233 ? 1.663 -45.591 11.386 1.00 20.42 213 ASP F C 1
ATOM 14418 O O . ASP F 1 233 ? 1.840 -46.780 11.161 1.00 23.66 213 ASP F O 1
ATOM 14423 N N . GLN F 1 234 ? 0.625 -45.162 12.080 1.00 20.46 214 GLN F N 1
ATOM 14424 C CA . GLN F 1 234 ? -0.356 -46.116 12.564 1.00 25.32 214 GLN F CA 1
ATOM 14425 C C . GLN F 1 234 ? -1.722 -45.481 12.591 1.00 24.22 214 GLN F C 1
ATOM 14426 O O . GLN F 1 234 ? -1.847 -44.273 12.683 1.00 20.43 214 GLN F O 1
ATOM 14432 N N . GLY F 1 235 ? -2.753 -46.299 12.483 1.00 20.61 215 GLY F N 1
ATOM 14433 C CA . GLY F 1 235 ? -4.088 -45.759 12.519 1.00 20.37 215 GLY F CA 1
ATOM 14434 C C . GLY F 1 235 ? -5.121 -46.799 12.817 1.00 20.48 215 GLY F C 1
ATOM 14435 O O . GLY F 1 235 ? -4.938 -47.961 12.493 1.00 25.39 215 GLY F O 1
ATOM 14436 N N . VAL F 1 236 ? -6.190 -46.374 13.477 1.00 20.46 216 VAL F N 1
ATOM 14437 C CA . VAL F 1 236 ? -7.365 -47.197 13.669 1.00 20.47 216 VAL F CA 1
ATOM 14438 C C . VAL F 1 236 ? -8.592 -46.431 13.190 1.00 23.14 216 VAL F C 1
ATOM 14439 O O . VAL F 1 236 ? -8.768 -45.263 13.508 1.00 25.82 216 VAL F O 1
ATOM 14443 N N . VAL F 1 237 ? -9.429 -47.081 12.400 1.00 22.92 217 VAL F N 1
ATOM 14444 C CA . VAL F 1 237 ? -10.671 -46.473 11.956 1.00 20.14 217 VAL F CA 1
ATOM 14445 C C . VAL F 1 237 ? -11.837 -47.331 12.389 1.00 22.01 217 VAL F C 1
ATOM 14446 O O . VAL F 1 237 ? -11.856 -48.521 12.117 1.00 22.96 217 VAL F O 1
ATOM 14450 N N . LEU F 1 238 ? -12.799 -46.724 13.074 1.00 22.42 218 LEU F N 1
ATOM 14451 C CA . LEU F 1 238 ? -14.063 -47.388 13.360 1.00 23.75 218 LEU F CA 1
ATOM 14452 C C . LEU F 1 238 ? -15.104 -46.964 12.326 1.00 23.15 218 LEU F C 1
ATOM 14453 O O . LEU F 1 238 ? -15.393 -45.792 12.155 1.00 21.75 218 LEU F O 1
ATOM 14458 N N . ILE F 1 239 ? -15.651 -47.935 11.622 1.00 20.27 219 ILE F N 1
ATOM 14459 C CA . ILE F 1 239 ? -16.635 -47.656 10.601 1.00 23.33 219 ILE F CA 1
ATOM 14460 C C . ILE F 1 239 ? -18.013 -48.107 11.027 1.00 24.99 219 ILE F C 1
ATOM 14461 O O . ILE F 1 239 ? -18.202 -49.233 11.456 1.00 27.49 219 ILE F O 1
ATOM 14466 N N . GLU F 1 240 ? -18.987 -47.225 10.897 1.00 27.53 220 GLU F N 1
ATOM 14467 C CA . GLU F 1 240 ? -20.361 -47.615 11.133 1.00 28.09 220 GLU F CA 1
ATOM 14468 C C . GLU F 1 240 ? -21.046 -47.854 9.794 1.00 26.46 220 GLU F C 1
ATOM 14469 O O . GLU F 1 240 ? -21.150 -46.963 8.980 1.00 26.95 220 GLU F O 1
ATOM 14475 N N . PHE F 1 241 ? -21.492 -49.075 9.558 1.00 23.83 221 PHE F N 1
ATOM 14476 C CA . PHE F 1 241 ? -22.212 -49.374 8.337 1.00 23.41 221 PHE F CA 1
ATOM 14477 C C . PHE F 1 241 ? -23.699 -49.206 8.532 1.00 32.31 221 PHE F C 1
ATOM 14478 O O . PHE F 1 241 ? -24.175 -49.180 9.657 1.00 40.58 221 PHE F O 1
ATOM 14486 N N . ALA F 1 242 ? -24.434 -49.100 7.431 1.00 35.83 222 ALA F N 1
ATOM 14487 C CA . ALA F 1 242 ? -25.875 -48.872 7.490 1.00 41.09 222 ALA F CA 1
ATOM 14488 C C . ALA F 1 242 ? -26.615 -50.012 8.182 1.00 45.42 222 ALA F C 1
ATOM 14489 O O . ALA F 1 242 ? -27.579 -49.785 8.911 1.00 48.77 222 ALA F O 1
ATOM 14491 N N . ASP F 1 243 ? -26.153 -51.237 7.967 1.00 50.17 223 ASP F N 1
ATOM 14492 C CA . ASP F 1 243 ? -26.811 -52.405 8.544 1.00 56.26 223 ASP F CA 1
ATOM 14493 C C . ASP F 1 243 ? -26.549 -52.569 10.038 1.00 58.21 223 ASP F C 1
ATOM 14494 O O . ASP F 1 243 ? -26.911 -53.584 10.618 1.00 63.71 223 ASP F O 1
ATOM 14499 N N . GLY F 1 244 ? -25.919 -51.574 10.657 1.00 52.04 224 GLY F N 1
ATOM 14500 C CA . GLY F 1 244 ? -25.592 -51.637 12.069 1.00 45.34 224 GLY F CA 1
ATOM 14501 C C . GLY F 1 244 ? -24.166 -52.082 12.382 1.00 39.97 224 GLY F C 1
ATOM 14502 O O . GLY F 1 244 ? -23.590 -51.656 13.383 1.00 41.62 224 GLY F O 1
ATOM 14503 N N . ALA F 1 245 ? -23.597 -52.926 11.524 1.00 31.72 225 ALA F N 1
ATOM 14504 C CA . ALA F 1 245 ? -22.290 -53.528 11.780 1.00 28.23 225 ALA F CA 1
ATOM 14505 C C . ALA F 1 245 ? -21.196 -52.494 12.018 1.00 28.20 225 ALA F C 1
ATOM 14506 O O . ALA F 1 245 ? -21.243 -51.386 11.495 1.00 27.69 225 ALA F O 1
ATOM 14508 N N . ILE F 1 246 ? -20.239 -52.870 12.853 1.00 27.81 226 ILE F N 1
ATOM 14509 C CA . ILE F 1 246 ? -19.088 -52.049 13.160 1.00 25.61 226 ILE F CA 1
ATOM 14510 C C . ILE F 1 246 ? -17.851 -52.677 12.554 1.00 24.42 226 ILE F C 1
ATOM 14511 O O . ILE F 1 246 ? -17.532 -53.815 12.836 1.00 27.15 226 ILE F O 1
ATOM 14516 N N . GLY F 1 247 ? -17.179 -51.925 11.696 1.00 23.51 227 GLY F N 1
ATOM 14517 C CA . GLY F 1 247 ? -15.934 -52.349 11.100 1.00 21.86 227 GLY F CA 1
ATOM 14518 C C . GLY F 1 247 ? -14.750 -51.729 11.805 1.00 25.50 227 GLY F C 1
ATOM 14519 O O . GLY F 1 247 ? -14.782 -50.568 12.186 1.00 28.20 227 GLY F O 1
ATOM 14520 N N . GLN F 1 248 ? -13.703 -52.511 11.998 1.00 25.30 228 GLN F N 1
ATOM 14521 C CA . GLN F 1 248 ? -12.452 -51.966 12.506 1.00 23.83 228 GLN F CA 1
ATOM 14522 C C . GLN F 1 248 ? -11.338 -52.144 11.482 1.00 25.27 228 GLN F C 1
ATOM 14523 O O . GLN F 1 248 ? -11.170 -53.220 10.920 1.00 25.93 228 GLN F O 1
ATOM 14529 N N . CYS F 1 249 ? -10.614 -51.064 11.221 1.00 23.53 229 CYS F N 1
ATOM 14530 C CA . CYS F 1 249 ? -9.443 -51.095 10.360 1.00 20.05 229 CYS F CA 1
ATOM 14531 C C . CYS F 1 249 ? -8.244 -50.691 11.182 1.00 20.18 229 CYS F C 1
ATOM 14532 O O . CYS F 1 249 ? -8.169 -49.574 11.676 1.00 28.82 229 CYS F O 1
ATOM 14535 N N . ASP F 1 250 ? -7.321 -51.622 11.345 1.00 26.58 230 ASP F N 1
ATOM 14536 C CA . ASP F 1 250 ? -6.158 -51.444 12.205 1.00 28.35 230 ASP F CA 1
ATOM 14537 C C . ASP F 1 250 ? -4.915 -51.525 11.340 1.00 20.32 230 ASP F C 1
ATOM 14538 O O . ASP F 1 250 ? -4.547 -52.597 10.897 1.00 20.31 230 ASP F O 1
ATOM 14543 N N . VAL F 1 251 ? -4.260 -50.404 11.093 1.00 20.29 231 VAL F N 1
ATOM 14544 C CA . VAL F 1 251 ? -3.081 -50.441 10.250 1.00 20.22 231 VAL F CA 1
ATOM 14545 C C . VAL F 1 251 ? -1.856 -49.852 10.923 1.00 20.34 231 VAL F C 1
ATOM 14546 O O . VAL F 1 251 ? -1.971 -48.984 11.779 1.00 29.67 231 VAL F O 1
ATOM 14550 N N . SER F 1 252 ? -0.683 -50.322 10.508 1.00 20.34 232 SER F N 1
ATOM 14551 C CA . SER F 1 252 ? 0.581 -49.911 11.103 1.00 20.45 232 SER F CA 1
ATOM 14552 C C . SER F 1 252 ? 1.786 -50.146 10.199 1.00 20.39 232 SER F C 1
ATOM 14553 O O . SER F 1 252 ? 1.912 -51.191 9.589 1.00 20.35 232 SER F O 1
ATOM 14556 N N . TRP F 1 253 ? 2.665 -49.156 10.150 1.00 20.39 233 TRP F N 1
ATOM 14557 C CA . TRP F 1 253 ? 3.966 -49.250 9.516 1.00 20.37 233 TRP F CA 1
ATOM 14558 C C . TRP F 1 253 ? 5.072 -49.595 10.505 1.00 20.55 233 TRP F C 1
ATOM 14559 O O . TRP F 1 253 ? 6.239 -49.569 10.160 1.00 20.56 233 TRP F O 1
ATOM 14570 N N . ALA F 1 254 ? 4.721 -49.846 11.754 1.00 20.71 234 ALA F N 1
ATOM 14571 C CA . ALA F 1 254 ? 5.746 -49.959 12.774 1.00 20.90 234 ALA F CA 1
ATOM 14572 C C . ALA F 1 254 ? 5.753 -51.310 13.424 1.00 21.03 234 ALA F C 1
ATOM 14573 O O . ALA F 1 254 ? 6.172 -51.433 14.567 1.00 33.76 234 ALA F O 1
ATOM 14575 N N . CYS F 1 255 ? 5.291 -52.323 12.711 1.00 20.94 235 CYS F N 1
ATOM 14576 C CA . CYS F 1 255 ? 5.168 -53.649 13.287 1.00 22.32 235 CYS F CA 1
ATOM 14577 C C . CYS F 1 255 ? 6.249 -54.586 12.757 1.00 24.70 235 CYS F C 1
ATOM 14578 O O . CYS F 1 255 ? 6.349 -54.818 11.547 1.00 25.30 235 CYS F O 1
ATOM 14581 N N . PRO F 1 256 ? 7.059 -55.142 13.668 1.00 21.91 236 PRO F N 1
ATOM 14582 C CA . PRO F 1 256 ? 8.215 -55.952 13.276 1.00 21.28 236 PRO F CA 1
ATOM 14583 C C . PRO F 1 256 ? 7.829 -57.409 13.088 1.00 25.83 236 PRO F C 1
ATOM 14584 O O . PRO F 1 256 ? 6.717 -57.785 13.428 1.00 25.31 236 PRO F O 1
ATOM 14588 N N . GLY F 1 257 ? 8.735 -58.214 12.552 1.00 24.09 237 GLY F N 1
ATOM 14589 C CA . GLY F 1 257 ? 8.572 -59.651 12.562 1.00 21.33 237 GLY F CA 1
ATOM 14590 C C . GLY F 1 257 ? 7.926 -60.256 11.339 1.00 21.16 237 GLY F C 1
ATOM 14591 O O . GLY F 1 257 ? 7.711 -61.464 11.281 1.00 26.23 237 GLY F O 1
ATOM 14592 N N . GLY F 1 258 ? 7.604 -59.426 10.359 1.00 20.98 238 GLY F N 1
ATOM 14593 C CA . GLY F 1 258 ? 6.901 -59.896 9.181 1.00 20.81 238 GLY F CA 1
ATOM 14594 C C . GLY F 1 258 ? 5.491 -59.342 9.053 1.00 23.85 238 GLY F C 1
ATOM 14595 O O . GLY F 1 258 ? 4.783 -59.134 10.033 1.00 25.66 238 GLY F O 1
ATOM 14596 N N . GLU F 1 259 ? 5.102 -59.103 7.817 1.00 20.53 239 GLU F N 1
ATOM 14597 C CA . GLU F 1 259 ? 3.792 -58.620 7.443 1.00 26.55 239 GLU F CA 1
ATOM 14598 C C . GLU F 1 259 ? 2.616 -59.448 8.013 1.00 24.84 239 GLU F C 1
ATOM 14599 O O . GLU F 1 259 ? 2.693 -60.657 8.102 1.00 23.50 239 GLU F O 1
ATOM 14605 N N . GLN F 1 260 ? 1.531 -58.783 8.397 1.00 20.41 240 GLN F N 1
ATOM 14606 C CA . GLN F 1 260 ? 0.315 -59.467 8.864 1.00 20.43 240 GLN F CA 1
ATOM 14607 C C . GLN F 1 260 ? -0.899 -58.876 8.203 1.00 20.28 240 GLN F C 1
ATOM 14608 O O . GLN F 1 260 ? -1.036 -57.663 8.177 1.00 20.62 240 GLN F O 1
ATOM 14614 N N . LEU F 1 261 ? -1.785 -59.727 7.697 1.00 20.21 241 LEU F N 1
ATOM 14615 C CA . LEU F 1 261 ? -3.051 -59.278 7.138 1.00 20.08 241 LEU F CA 1
ATOM 14616 C C . LEU F 1 261 ? -4.128 -60.294 7.451 1.00 20.10 241 LEU F C 1
ATOM 14617 O O . LEU F 1 261 ? -4.102 -61.411 6.955 1.00 20.08 241 LEU F O 1
ATOM 14622 N N . THR F 1 262 ? -5.077 -59.892 8.283 1.00 20.15 242 THR F N 1
ATOM 14623 C CA . THR F 1 262 ? -6.113 -60.784 8.715 1.00 20.19 242 THR F CA 1
ATOM 14624 C C . THR F 1 262 ? -7.483 -60.149 8.510 1.00 20.10 242 THR F C 1
ATOM 14625 O O . THR F 1 262 ? -7.623 -58.939 8.558 1.00 20.07 242 THR F O 1
ATOM 14629 N N . VAL F 1 263 ? -8.480 -60.998 8.282 1.00 20.06 243 VAL F N 1
ATOM 14630 C CA . VAL F 1 263 ? -9.878 -60.598 8.131 1.00 25.26 243 VAL F CA 1
ATOM 14631 C C . VAL F 1 263 ? -10.757 -61.388 9.092 1.00 20.09 243 VAL F C 1
ATOM 14632 O O . VAL F 1 263 ? -10.549 -62.567 9.317 1.00 21.74 243 VAL F O 1
ATOM 14636 N N . GLU F 1 264 ? -11.761 -60.735 9.644 1.00 20.11 244 GLU F N 1
ATOM 14637 C CA . GLU F 1 264 ? -12.607 -61.358 10.649 1.00 23.69 244 GLU F CA 1
ATOM 14638 C C . GLU F 1 264 ? -14.023 -60.822 10.508 1.00 20.15 244 GLU F C 1
ATOM 14639 O O . GLU F 1 264 ? -14.236 -59.618 10.526 1.00 20.82 244 GLU F O 1
ATOM 14645 N N . VAL F 1 265 ? -14.975 -61.724 10.323 1.00 20.12 245 VAL F N 1
ATOM 14646 C CA . VAL F 1 265 ? -16.383 -61.374 10.239 1.00 21.61 245 VAL F CA 1
ATOM 14647 C C . VAL F 1 265 ? -17.183 -62.146 11.278 1.00 24.01 245 VAL F C 1
ATOM 14648 O O . VAL F 1 265 ? -17.119 -63.377 11.331 1.00 20.97 245 VAL F O 1
ATOM 14652 N N . ILE F 1 266 ? -17.920 -61.423 12.114 1.00 24.11 246 ILE F N 1
ATOM 14653 C CA . ILE F 1 266 ? -18.647 -62.023 13.233 1.00 23.29 246 ILE F CA 1
ATOM 14654 C C . ILE F 1 266 ? -20.146 -61.722 13.235 1.00 20.37 246 ILE F C 1
ATOM 14655 O O . ILE F 1 266 ? -20.566 -60.567 13.238 1.00 20.51 246 ILE F O 1
ATOM 14660 N N . GLY F 1 267 ? -20.947 -62.780 13.248 1.00 20.37 247 GLY F N 1
ATOM 14661 C CA . GLY F 1 267 ? -22.386 -62.657 13.342 1.00 20.96 247 GLY F CA 1
ATOM 14662 C C . GLY F 1 267 ? -22.946 -63.263 14.615 1.00 26.18 247 GLY F C 1
ATOM 14663 O O . GLY F 1 267 ? -22.206 -63.682 15.506 1.00 26.76 247 GLY F O 1
ATOM 14664 N N . THR F 1 268 ? -24.265 -63.323 14.707 1.00 27.63 248 THR F N 1
ATOM 14665 C CA . THR F 1 268 ? -24.898 -63.863 15.898 1.00 27.63 248 THR F CA 1
ATOM 14666 C C . THR F 1 268 ? -24.773 -65.392 15.957 1.00 28.05 248 THR F C 1
ATOM 14667 O O . THR F 1 268 ? -24.665 -65.967 17.032 1.00 28.71 248 THR F O 1
ATOM 14671 N N . GLU F 1 269 ? -24.756 -66.038 14.798 1.00 26.06 249 GLU F N 1
ATOM 14672 C CA . GLU F 1 269 ? -24.780 -67.495 14.731 1.00 24.47 249 GLU F CA 1
ATOM 14673 C C . GLU F 1 269 ? -23.469 -68.098 14.253 1.00 26.40 249 GLU F C 1
ATOM 14674 O O . GLU F 1 269 ? -23.241 -69.304 14.375 1.00 27.42 249 GLU F O 1
ATOM 14680 N N . GLY F 1 270 ? -22.600 -67.281 13.685 1.00 20.48 250 GLY F N 1
ATOM 14681 C CA . GLY F 1 270 ? -21.354 -67.826 13.195 1.00 20.45 250 GLY F CA 1
ATOM 14682 C C . GLY F 1 270 ? -20.309 -66.768 12.986 1.00 21.23 250 GLY F C 1
ATOM 14683 O O . GLY F 1 270 ? -20.570 -65.594 13.199 1.00 20.43 250 GLY F O 1
ATOM 14684 N N . LEU F 1 271 ? -19.118 -67.189 12.581 1.00 20.41 251 LEU F N 1
ATOM 14685 C CA . LEU F 1 271 ? -18.068 -66.248 12.273 1.00 20.38 251 LEU F CA 1
ATOM 14686 C C . LEU F 1 271 ? -17.132 -66.837 11.248 1.00 20.28 251 LEU F C 1
ATOM 14687 O O . LEU F 1 271 ? -17.063 -68.050 11.098 1.00 20.29 251 LEU F O 1
ATOM 14692 N N . VAL F 1 272 ? -16.430 -65.964 10.525 1.00 20.19 252 VAL F N 1
ATOM 14693 C CA . VAL F 1 272 ? -15.394 -66.398 9.605 1.00 20.14 252 VAL F CA 1
ATOM 14694 C C . VAL F 1 272 ? -14.106 -65.584 9.778 1.00 20.16 252 VAL F C 1
ATOM 14695 O O . VAL F 1 272 ? -14.128 -64.378 9.973 1.00 20.42 252 VAL F O 1
ATOM 14699 N N . THR F 1 273 ? -12.980 -66.266 9.680 1.00 20.20 253 THR F N 1
ATOM 14700 C CA . THR F 1 273 ? -11.662 -65.657 9.865 1.00 27.88 253 THR F CA 1
ATOM 14701 C C . THR F 1 273 ? -10.753 -66.091 8.727 1.00 20.16 253 THR F C 1
ATOM 14702 O O . THR F 1 273 ? -10.883 -67.191 8.231 1.00 27.57 253 THR F O 1
ATOM 14706 N N . ALA F 1 274 ? -9.844 -65.228 8.301 1.00 20.12 254 ALA F N 1
ATOM 14707 C CA . ALA F 1 274 ? -8.862 -65.637 7.316 1.00 20.05 254 ALA F CA 1
ATOM 14708 C C . ALA F 1 274 ? -7.589 -64.895 7.558 1.00 20.11 254 ALA F C 1
ATOM 14709 O O . ALA F 1 274 ? -7.600 -63.726 7.917 1.00 20.12 254 ALA F O 1
ATOM 14711 N N . ASP F 1 275 ? -6.490 -65.598 7.344 1.00 20.15 255 ASP F N 1
ATOM 14712 C CA . ASP F 1 275 ? -5.164 -65.109 7.656 1.00 22.03 255 ASP F CA 1
ATOM 14713 C C . ASP F 1 275 ? -4.229 -65.320 6.454 1.00 20.13 255 ASP F C 1
ATOM 14714 O O . ASP F 1 275 ? -3.942 -66.460 6.083 1.00 28.00 255 ASP F O 1
ATOM 14719 N N . LEU F 1 276 ? -3.729 -64.245 5.863 1.00 20.06 256 LEU F N 1
ATOM 14720 C CA . LEU F 1 276 ? -2.947 -64.394 4.633 1.00 22.36 256 LEU F CA 1
ATOM 14721 C C . LEU F 1 276 ? -1.532 -64.928 4.862 1.00 25.12 256 LEU F C 1
ATOM 14722 O O . LEU F 1 276 ? -1.196 -66.008 4.390 1.00 27.38 256 LEU F O 1
ATOM 14727 N N . TRP F 1 277 ? -0.709 -64.176 5.583 1.00 20.16 257 TRP F N 1
ATOM 14728 C CA . TRP F 1 277 ? 0.700 -64.533 5.749 1.00 20.26 257 TRP F CA 1
ATOM 14729 C C . TRP F 1 277 ? 1.017 -65.525 6.869 1.00 20.75 257 TRP F C 1
ATOM 14730 O O . TRP F 1 277 ? 1.998 -66.257 6.763 1.00 23.43 257 TRP F O 1
ATOM 14741 N N . GLN F 1 278 ? 0.218 -65.540 7.931 1.00 20.51 258 GLN F N 1
ATOM 14742 C CA . GLN F 1 278 ? 0.415 -66.504 9.009 1.00 23.26 258 GLN F CA 1
ATOM 14743 C C . GLN F 1 278 ? -0.467 -67.722 8.821 1.00 24.16 258 GLN F C 1
ATOM 14744 O O . GLN F 1 278 ? -0.519 -68.581 9.684 1.00 23.09 258 GLN F O 1
ATOM 14750 N N . GLY F 1 279 ? -1.161 -67.794 7.693 1.00 20.49 259 GLY F N 1
ATOM 14751 C CA . GLY F 1 279 ? -1.988 -68.950 7.400 1.00 20.45 259 GLY F CA 1
ATOM 14752 C C . GLY F 1 279 ? -1.582 -69.703 6.141 1.00 20.36 259 GLY F C 1
ATOM 14753 O O . GLY F 1 279 ? -2.430 -70.228 5.423 1.00 21.35 259 GLY F O 1
ATOM 14754 N N . MET F 1 280 ? -0.287 -69.760 5.875 1.00 20.40 260 MET F N 1
ATOM 14755 C CA . MET F 1 280 ? 0.193 -70.403 4.670 1.00 22.17 260 MET F CA 1
ATOM 14756 C C . MET F 1 280 ? 0.474 -71.882 4.913 1.00 22.44 260 MET F C 1
ATOM 14757 O O . MET F 1 280 ? 0.609 -72.654 3.974 1.00 23.61 260 MET F O 1
ATOM 14762 N N . GLY F 1 281 ? 0.569 -72.272 6.175 1.00 20.56 261 GLY F N 1
ATOM 14763 C CA . GLY F 1 281 ? 0.674 -73.673 6.524 1.00 20.65 261 GLY F CA 1
ATOM 14764 C C . GLY F 1 281 ? 2.064 -74.264 6.408 1.00 20.74 261 GLY F C 1
ATOM 14765 O O . GLY F 1 281 ? 2.224 -75.474 6.387 1.00 22.54 261 GLY F O 1
ATOM 14766 N N . VAL F 1 282 ? 3.074 -73.414 6.305 1.00 22.13 262 VAL F N 1
ATOM 14767 C CA . VAL F 1 282 ? 4.450 -73.892 6.279 1.00 20.85 262 VAL F CA 1
ATOM 14768 C C . VAL F 1 282 ? 5.202 -73.286 7.443 1.00 21.00 262 VAL F C 1
ATOM 14769 O O . VAL F 1 282 ? 5.158 -72.089 7.645 1.00 20.98 262 VAL F O 1
ATOM 14773 N N . GLU F 1 283 ? 5.896 -74.119 8.203 1.00 21.17 263 GLU F N 1
ATOM 14774 C CA . GLU F 1 283 ? 6.762 -73.642 9.281 1.00 31.14 263 GLU F CA 1
ATOM 14775 C C . GLU F 1 283 ? 8.173 -74.130 9.061 1.00 21.41 263 GLU F C 1
ATOM 14776 O O . GLU F 1 283 ? 8.382 -75.212 8.522 1.00 21.41 263 GLU F O 1
ATOM 14782 N N . ALA F 1 284 ? 9.145 -73.353 9.510 1.00 21.50 264 ALA F N 1
ATOM 14783 C CA . ALA F 1 284 ? 10.511 -73.813 9.430 1.00 21.60 264 ALA F CA 1
ATOM 14784 C C . ALA F 1 284 ? 11.321 -73.248 10.573 1.00 25.76 264 ALA F C 1
ATOM 14785 O O . ALA F 1 284 ? 10.994 -72.210 11.127 1.00 21.78 264 ALA F O 1
ATOM 14787 N N . TYR F 1 285 ? 12.367 -73.962 10.943 1.00 21.93 265 TYR F N 1
ATOM 14788 C CA . TYR F 1 285 ? 13.304 -73.460 11.916 1.00 22.10 265 TYR F CA 1
ATOM 14789 C C . TYR F 1 285 ? 14.700 -73.723 11.405 1.00 22.14 265 TYR F C 1
ATOM 14790 O O . TYR F 1 285 ? 14.934 -74.737 10.779 1.00 22.12 265 TYR F O 1
ATOM 14799 N N . THR F 1 286 ? 15.623 -72.802 11.670 1.00 22.20 266 THR F N 1
ATOM 14800 C CA . THR F 1 286 ? 17.028 -73.061 11.441 1.00 22.29 266 THR F CA 1
ATOM 14801 C C . THR F 1 286 ? 17.941 -72.338 12.451 1.00 24.45 266 THR F C 1
ATOM 14802 O O . THR F 1 286 ? 17.675 -71.207 12.848 1.00 24.56 266 THR F O 1
ATOM 14806 N N . ASN F 1 287 ? 19.017 -73.006 12.861 1.00 22.63 267 ASN F N 1
ATOM 14807 C CA . ASN F 1 287 ? 20.067 -72.355 13.650 1.00 26.87 267 ASN F CA 1
ATOM 14808 C C . ASN F 1 287 ? 20.903 -71.362 12.841 1.00 25.81 267 ASN F C 1
ATOM 14809 O O . ASN F 1 287 ? 21.527 -70.482 13.404 1.00 28.01 267 ASN F O 1
ATOM 14814 N N . THR F 1 288 ? 20.925 -71.514 11.523 1.00 29.78 268 THR F N 1
ATOM 14815 C CA . THR F 1 288 ? 21.711 -70.623 10.678 1.00 28.41 268 THR F CA 1
ATOM 14816 C C . THR F 1 288 ? 20.769 -69.673 9.955 1.00 31.28 268 THR F C 1
ATOM 14817 O O . THR F 1 288 ? 20.228 -68.768 10.574 1.00 33.10 268 THR F O 1
ATOM 14821 N N . LYS F 1 289 ? 20.555 -69.877 8.659 1.00 30.94 269 LYS F N 1
ATOM 14822 C CA . LYS F 1 289 ? 19.494 -69.158 7.959 1.00 34.14 269 LYS F CA 1
ATOM 14823 C C . LYS F 1 289 ? 19.014 -69.900 6.720 1.00 29.47 269 LYS F C 1
ATOM 14824 O O . LYS F 1 289 ? 19.673 -70.804 6.236 1.00 30.80 269 LYS F O 1
ATOM 14830 N N . PHE F 1 290 ? 17.840 -69.525 6.231 1.00 29.92 270 PHE F N 1
ATOM 14831 C CA . PHE F 1 290 ? 17.337 -70.036 4.964 1.00 32.09 270 PHE F CA 1
ATOM 14832 C C . PHE F 1 290 ? 17.573 -69.004 3.864 1.00 36.37 270 PHE F C 1
ATOM 14833 O O . PHE F 1 290 ? 16.973 -67.935 3.879 1.00 41.35 270 PHE F O 1
ATOM 14841 N N . GLY F 1 291 ? 18.434 -69.323 2.908 1.00 40.40 271 GLY F N 1
ATOM 14842 C CA . GLY F 1 291 ? 18.653 -68.454 1.761 1.00 42.53 271 GLY F CA 1
ATOM 14843 C C . GLY F 1 291 ? 17.430 -67.995 0.968 1.00 42.91 271 GLY F C 1
ATOM 14844 O O . GLY F 1 291 ? 17.387 -66.856 0.521 1.00 43.86 271 GLY F O 1
ATOM 14845 N N . ALA F 1 292 ? 16.435 -68.863 0.806 1.00 42.73 272 ALA F N 1
ATOM 14846 C CA . ALA F 1 292 ? 15.319 -68.594 -0.094 1.00 43.33 272 ALA F CA 1
ATOM 14847 C C . ALA F 1 292 ? 14.067 -68.036 0.593 1.00 43.32 272 ALA F C 1
ATOM 14848 O O . ALA F 1 292 ? 12.956 -68.165 0.067 1.00 44.77 272 ALA F O 1
ATOM 14850 N N . VAL F 1 293 ? 14.245 -67.421 1.762 1.00 40.84 273 VAL F N 1
ATOM 14851 C CA . VAL F 1 293 ? 13.120 -66.866 2.531 1.00 46.24 273 VAL F CA 1
ATOM 14852 C C . VAL F 1 293 ? 13.364 -65.389 2.827 1.00 48.06 273 VAL F C 1
ATOM 14853 O O . VAL F 1 293 ? 14.455 -65.032 3.206 1.00 49.18 273 VAL F O 1
ATOM 14857 N N . TRP F 1 294 ? 12.327 -64.567 2.643 1.00 52.87 274 TRP F N 1
ATOM 14858 C CA . TRP F 1 294 ? 12.340 -63.135 2.921 1.00 61.64 274 TRP F CA 1
ATOM 14859 C C . TRP F 1 294 ? 13.025 -62.894 4.252 1.00 68.32 274 TRP F C 1
ATOM 14860 O O . TRP F 1 294 ? 12.625 -63.460 5.262 1.00 70.93 274 TRP F O 1
ATOM 14871 N N . GLU F 1 295 ? 14.030 -62.024 4.219 1.00 84.58 275 GLU F N 1
ATOM 14872 C CA . GLU F 1 295 ? 15.169 -62.112 5.104 1.00 94.43 275 GLU F CA 1
ATOM 14873 C C . GLU F 1 295 ? 15.026 -61.523 6.503 1.00 94.78 275 GLU F C 1
ATOM 14874 O O . GLU F 1 295 ? 15.990 -60.972 7.038 1.00 100.60 275 GLU F O 1
ATOM 14880 N N . PRO F 1 296 ? 13.819 -61.581 7.085 1.00 78.04 276 PRO F N 1
ATOM 14881 C CA . PRO F 1 296 ? 13.940 -61.991 8.491 1.00 66.27 276 PRO F CA 1
ATOM 14882 C C . PRO F 1 296 ? 13.889 -63.527 8.530 1.00 54.61 276 PRO F C 1
ATOM 14883 O O . PRO F 1 296 ? 12.813 -64.093 8.693 1.00 55.59 276 PRO F O 1
ATOM 14887 N N . ASN F 1 297 ? 15.038 -64.182 8.356 1.00 49.10 277 ASN F N 1
ATOM 14888 C CA . ASN F 1 297 ? 15.079 -65.599 7.977 1.00 43.27 277 ASN F CA 1
ATOM 14889 C C . ASN F 1 297 ? 15.938 -66.535 8.856 1.00 32.11 277 ASN F C 1
ATOM 14890 O O . ASN F 1 297 ? 16.507 -67.531 8.385 1.00 30.61 277 ASN F O 1
ATOM 14895 N N . GLN F 1 298 ? 16.028 -66.209 10.134 1.00 32.33 278 GLN F N 1
ATOM 14896 C CA . GLN F 1 298 ? 16.698 -67.074 11.080 1.00 32.73 278 GLN F CA 1
ATOM 14897 C C . GLN F 1 298 ? 15.703 -67.482 12.148 1.00 26.32 278 GLN F C 1
ATOM 14898 O O . GLN F 1 298 ? 14.694 -66.806 12.340 1.00 24.98 278 GLN F O 1
ATOM 14904 N N . GLY F 1 299 ? 15.975 -68.584 12.833 1.00 24.93 279 GLY F N 1
ATOM 14905 C CA . GLY F 1 299 ? 15.101 -69.044 13.894 1.00 22.31 279 GLY F CA 1
ATOM 14906 C C . GLY F 1 299 ? 13.802 -69.570 13.320 1.00 26.39 279 GLY F C 1
ATOM 14907 O O . GLY F 1 299 ? 13.809 -70.200 12.273 1.00 22.04 279 GLY F O 1
ATOM 14908 N N . TRP F 1 300 ? 12.699 -69.316 14.012 1.00 22.17 280 TRP F N 1
ATOM 14909 C CA . TRP F 1 300 ? 11.394 -69.811 13.600 1.00 22.04 280 TRP F CA 1
ATOM 14910 C C . TRP F 1 300 ? 10.760 -68.913 12.569 1.00 21.82 280 TRP F C 1
ATOM 14911 O O . TRP F 1 300 ? 10.694 -67.709 12.757 1.00 21.79 280 TRP F O 1
ATOM 14922 N N . LEU F 1 301 ? 10.289 -69.524 11.484 1.00 21.67 281 LEU F N 1
ATOM 14923 C CA . LEU F 1 301 ? 9.776 -68.810 10.342 1.00 21.46 281 LEU F CA 1
ATOM 14924 C C . LEU F 1 301 ? 8.439 -69.361 9.920 1.00 24.74 281 LEU F C 1
ATOM 14925 O O . LEU F 1 301 ? 8.191 -70.545 10.062 1.00 21.39 281 LEU F O 1
ATOM 14930 N N . ARG F 1 302 ? 7.589 -68.498 9.376 1.00 21.19 282 ARG F N 1
ATOM 14931 C CA . ARG F 1 302 ? 6.444 -68.972 8.631 1.00 23.86 282 ARG F CA 1
ATOM 14932 C C . ARG F 1 302 ? 6.512 -68.505 7.161 1.00 22.55 282 ARG F C 1
ATOM 14933 O O . ARG F 1 302 ? 5.889 -67.538 6.788 1.00 25.57 282 ARG F O 1
ATOM 14941 N N . PRO F 1 303 ? 7.293 -69.209 6.332 1.00 20.85 283 PRO F N 1
ATOM 14942 C CA . PRO F 1 303 ? 7.594 -68.820 4.946 1.00 20.70 283 PRO F CA 1
ATOM 14943 C C . PRO F 1 303 ? 6.374 -68.775 4.056 1.00 20.53 283 PRO F C 1
ATOM 14944 O O . PRO F 1 303 ? 5.469 -69.593 4.186 1.00 20.52 283 PRO F O 1
ATOM 14948 N N . GLU F 1 304 ? 6.365 -67.819 3.139 1.00 22.24 284 GLU F N 1
ATOM 14949 C CA . GLU F 1 304 ? 5.287 -67.726 2.185 1.00 21.22 284 GLU F CA 1
ATOM 14950 C C . GLU F 1 304 ? 5.540 -68.683 1.019 1.00 20.19 284 GLU F C 1
ATOM 14951 O O . GLU F 1 304 ? 6.669 -69.124 0.780 1.00 22.38 284 GLU F O 1
ATOM 14957 N N . TRP F 1 305 ? 4.468 -69.042 0.332 1.00 20.08 285 TRP F N 1
ATOM 14958 C CA . TRP F 1 305 ? 4.555 -69.730 -0.949 1.00 20.01 285 TRP F CA 1
ATOM 14959 C C . TRP F 1 305 ? 3.638 -69.013 -1.920 1.00 19.85 285 TRP F C 1
ATOM 14960 O O . TRP F 1 305 ? 2.596 -68.490 -1.526 1.00 19.81 285 TRP F O 1
ATOM 14971 N N . GLU F 1 306 ? 4.034 -68.986 -3.188 1.00 23.88 286 GLU F N 1
ATOM 14972 C CA . GLU F 1 306 ? 3.287 -68.275 -4.246 1.00 19.63 286 GLU F CA 1
ATOM 14973 C C . GLU F 1 306 ? 2.699 -66.937 -3.819 1.00 19.58 286 GLU F C 1
ATOM 14974 O O . GLU F 1 306 ? 1.506 -66.704 -3.988 1.00 19.50 286 GLU F O 1
ATOM 14980 N N . TRP F 1 307 ? 3.536 -66.040 -3.301 1.00 19.63 287 TRP F N 1
ATOM 14981 C CA . TRP F 1 307 ? 3.022 -64.836 -2.647 1.00 19.61 287 TRP F CA 1
ATOM 14982 C C . TRP F 1 307 ? 2.286 -63.896 -3.610 1.00 21.27 287 TRP F C 1
ATOM 14983 O O . TRP F 1 307 ? 1.351 -63.205 -3.207 1.00 26.29 287 TRP F O 1
ATOM 14994 N N . ILE F 1 308 ? 2.674 -63.893 -4.879 1.00 19.40 288 ILE F N 1
ATOM 14995 C CA . ILE F 1 308 ? 2.016 -63.037 -5.854 1.00 19.28 288 ILE F CA 1
ATOM 14996 C C . ILE F 1 308 ? 0.600 -63.507 -6.162 1.00 23.38 288 ILE F C 1
ATOM 14997 O O . ILE F 1 308 ? -0.356 -62.738 -6.066 1.00 19.15 288 ILE F O 1
ATOM 15002 N N . ARG F 1 309 ? 0.464 -64.771 -6.526 1.00 19.22 289 ARG F N 1
ATOM 15003 C CA . ARG F 1 309 ? -0.845 -65.318 -6.785 1.00 19.17 289 ARG F CA 1
ATOM 15004 C C . ARG F 1 309 ? -1.720 -65.282 -5.524 1.00 19.20 289 ARG F C 1
ATOM 15005 O O . ARG F 1 309 ? -2.903 -64.945 -5.583 1.00 22.46 289 ARG F O 1
ATOM 15013 N N . ASN F 1 310 ? -1.136 -65.613 -4.380 1.00 19.32 290 ASN F N 1
ATOM 15014 C CA . ASN F 1 310 ? -1.896 -65.641 -3.140 1.00 19.37 290 ASN F CA 1
ATOM 15015 C C . ASN F 1 310 ? -2.313 -64.238 -2.655 1.00 19.34 290 ASN F C 1
ATOM 15016 O O . ASN F 1 310 ? -3.311 -64.094 -1.964 1.00 19.35 290 ASN F O 1
ATOM 15021 N N . SER F 1 311 ? -1.577 -63.201 -3.048 1.00 19.31 291 SER F N 1
ATOM 15022 C CA . SER F 1 311 ? -2.011 -61.837 -2.738 1.00 19.27 291 SER F CA 1
ATOM 15023 C C . SER F 1 311 ? -3.126 -61.331 -3.655 1.00 19.15 291 SER F C 1
ATOM 15024 O O . SER F 1 311 ? -3.680 -60.254 -3.439 1.00 20.30 291 SER F O 1
ATOM 15027 N N . GLY F 1 312 ? -3.434 -62.098 -4.690 1.00 19.09 292 GLY F N 1
ATOM 15028 C CA . GLY F 1 312 ? -4.505 -61.751 -5.599 1.00 18.97 292 GLY F CA 1
ATOM 15029 C C . GLY F 1 312 ? -4.105 -60.982 -6.847 1.00 18.89 292 GLY F C 1
ATOM 15030 O O . GLY F 1 312 ? -4.966 -60.598 -7.619 1.00 19.58 292 GLY F O 1
ATOM 15031 N N . TYR F 1 313 ? -2.812 -60.750 -7.050 1.00 18.92 293 TYR F N 1
ATOM 15032 C CA . TYR F 1 313 ? -2.366 -59.957 -8.204 1.00 21.07 293 TYR F CA 1
ATOM 15033 C C . TYR F 1 313 ? -2.659 -60.638 -9.538 1.00 18.80 293 TYR F C 1
ATOM 15034 O O . TYR F 1 313 ? -3.052 -59.984 -10.493 1.00 18.72 293 TYR F O 1
ATOM 15043 N N . VAL F 1 314 ? -2.468 -61.952 -9.585 1.00 18.84 294 VAL F N 1
ATOM 15044 C CA . VAL F 1 314 ? -2.753 -62.737 -10.775 1.00 18.80 294 VAL F CA 1
ATOM 15045 C C . VAL F 1 314 ? -4.238 -62.657 -11.154 1.00 20.69 294 VAL F C 1
ATOM 15046 O O . VAL F 1 314 ? -4.566 -62.387 -12.297 1.00 24.08 294 VAL F O 1
ATOM 15050 N N . HIS F 1 315 ? -5.142 -62.862 -10.201 1.00 19.69 295 HIS F N 1
ATOM 15051 C CA . HIS F 1 315 ? -6.573 -62.884 -10.533 1.00 18.67 295 HIS F CA 1
ATOM 15052 C C . HIS F 1 315 ? -7.101 -61.508 -10.873 1.00 18.60 295 HIS F C 1
ATOM 15053 O O . HIS F 1 315 ? -7.973 -61.380 -11.727 1.00 23.75 295 HIS F O 1
ATOM 15060 N N . GLN F 1 316 ? -6.587 -60.491 -10.190 1.00 18.62 296 GLN F N 1
ATOM 15061 C CA . GLN F 1 316 ? -6.916 -59.106 -10.504 1.00 18.55 296 GLN F CA 1
ATOM 15062 C C . GLN F 1 316 ? -6.565 -58.774 -11.936 1.00 18.50 296 GLN F C 1
ATOM 15063 O O . GLN F 1 316 ? -7.409 -58.305 -12.694 1.00 19.22 296 GLN F O 1
ATOM 15069 N N . ASP F 1 317 ? -5.313 -59.032 -12.302 1.00 20.06 297 ASP F N 1
ATOM 15070 C CA . ASP F 1 317 ? -4.820 -58.612 -13.613 1.00 25.02 297 ASP F CA 1
ATOM 15071 C C . ASP F 1 317 ? -5.485 -59.399 -14.734 1.00 18.46 297 ASP F C 1
ATOM 15072 O O . ASP F 1 317 ? -5.751 -58.858 -15.795 1.00 19.94 297 ASP F O 1
ATOM 15077 N N . ARG F 1 318 ? -5.818 -60.654 -14.473 1.00 20.08 298 ARG F N 1
ATOM 15078 C CA . ARG F 1 318 ? -6.552 -61.455 -15.447 1.00 25.30 298 ARG F CA 1
ATOM 15079 C C . ARG F 1 318 ? -7.961 -60.899 -15.682 1.00 19.96 298 ARG F C 1
ATOM 15080 O O . ARG F 1 318 ? -8.444 -60.897 -16.792 1.00 20.32 298 ARG F O 1
ATOM 15088 N N . GLN F 1 319 ? -8.610 -60.419 -14.627 1.00 18.75 299 GLN F N 1
ATOM 15089 C CA . GLN F 1 319 ? -9.956 -59.882 -14.752 1.00 18.33 299 GLN F CA 1
ATOM 15090 C C . GLN F 1 319 ? -9.972 -58.535 -15.473 1.00 21.52 299 GLN F C 1
ATOM 15091 O O . GLN F 1 319 ? -10.927 -58.215 -16.156 1.00 25.18 299 GLN F O 1
ATOM 15097 N N . VAL F 1 320 ? -8.928 -57.736 -15.301 1.00 19.68 300 VAL F N 1
ATOM 15098 C CA . VAL F 1 320 ? -8.861 -56.455 -15.991 1.00 22.23 300 VAL F CA 1
ATOM 15099 C C . VAL F 1 320 ? -8.586 -56.704 -17.478 1.00 21.74 300 VAL F C 1
ATOM 15100 O O . VAL F 1 320 ? -9.141 -56.048 -18.334 1.00 26.34 300 VAL F O 1
ATOM 15104 N N . VAL F 1 321 ? -7.751 -57.681 -17.776 1.00 18.43 301 VAL F N 1
ATOM 15105 C CA . VAL F 1 321 ? -7.472 -58.032 -19.148 1.00 26.34 301 VAL F CA 1
ATOM 15106 C C . VAL F 1 321 ? -8.712 -58.631 -19.796 1.00 29.37 301 VAL F C 1
ATOM 15107 O O . VAL F 1 321 ? -9.016 -58.318 -20.950 1.00 32.31 301 VAL F O 1
ATOM 15111 N N . ASP F 1 322 ? -9.448 -59.456 -19.053 1.00 28.47 302 ASP F N 1
ATOM 15112 C CA . ASP F 1 322 ? -10.719 -59.987 -19.550 1.00 30.18 302 ASP F CA 1
ATOM 15113 C C . ASP F 1 322 ? -11.674 -58.851 -19.907 1.00 28.43 302 ASP F C 1
ATOM 15114 O O . ASP F 1 322 ? -12.301 -58.863 -20.952 1.00 26.48 302 ASP F O 1
ATOM 15119 N N . ALA F 1 323 ? -11.756 -57.861 -19.030 1.00 18.16 303 ALA F N 1
ATOM 15120 C CA . ALA F 1 323 ? -12.632 -56.730 -19.221 1.00 20.27 303 ALA F CA 1
ATOM 15121 C C . ALA F 1 323 ? -12.313 -55.930 -20.489 1.00 24.93 303 ALA F C 1
ATOM 15122 O O . ALA F 1 323 ? -13.208 -55.558 -21.223 1.00 28.54 303 ALA F O 1
ATOM 15124 N N . VAL F 1 324 ? -11.036 -55.655 -20.712 1.00 25.04 304 VAL F N 1
ATOM 15125 C CA . VAL F 1 324 ? -10.568 -54.949 -21.890 1.00 24.47 304 VAL F CA 1
ATOM 15126 C C . VAL F 1 324 ? -10.792 -55.773 -23.165 1.00 27.25 304 VAL F C 1
ATOM 15127 O O . VAL F 1 324 ? -11.238 -55.242 -24.170 1.00 31.01 304 VAL F O 1
ATOM 15131 N N . LEU F 1 325 ? -10.493 -57.071 -23.113 1.00 27.87 305 LEU F N 1
ATOM 15132 C CA . LEU F 1 325 ? -10.489 -57.919 -24.302 1.00 27.76 305 LEU F CA 1
ATOM 15133 C C . LEU F 1 325 ? -11.805 -58.580 -24.640 1.00 39.10 305 LEU F C 1
ATOM 15134 O O . LEU F 1 325 ? -12.028 -58.950 -25.789 1.00 51.77 305 LEU F O 1
ATOM 15139 N N . ASP F 1 326 ? -12.668 -58.762 -23.652 1.00 40.09 306 ASP F N 1
ATOM 15140 C CA . ASP F 1 326 ? -13.858 -59.579 -23.857 1.00 43.23 306 ASP F CA 1
ATOM 15141 C C . ASP F 1 326 ? -15.125 -58.895 -23.396 1.00 41.48 306 ASP F C 1
ATOM 15142 O O . ASP F 1 326 ? -16.193 -59.492 -23.431 1.00 44.22 306 ASP F O 1
ATOM 15147 N N . GLY F 1 327 ? -15.008 -57.649 -22.953 1.00 36.54 307 GLY F N 1
ATOM 15148 C CA . GLY F 1 327 ? -16.136 -56.952 -22.367 1.00 39.32 307 GLY F CA 1
ATOM 15149 C C . GLY F 1 327 ? -16.636 -57.610 -21.086 1.00 44.10 307 GLY F C 1
ATOM 15150 O O . GLY F 1 327 ? -17.693 -57.245 -20.575 1.00 51.94 307 GLY F O 1
ATOM 15151 N N . ARG F 1 328 ? -15.878 -58.578 -20.571 1.00 40.86 308 ARG F N 1
ATOM 15152 C CA . ARG F 1 328 ? -16.209 -59.265 -19.320 1.00 48.36 308 ARG F CA 1
ATOM 15153 C C . ARG F 1 328 ? -16.397 -58.306 -18.142 1.00 53.18 308 ARG F C 1
ATOM 15154 O O . ARG F 1 328 ? -15.423 -57.755 -17.636 1.00 53.89 308 ARG F O 1
ATOM 15162 N N . PRO F 1 329 ? -17.650 -58.131 -17.687 1.00 60.04 309 PRO F N 1
ATOM 15163 C CA . PRO F 1 329 ? -17.985 -57.160 -16.636 1.00 57.76 309 PRO F CA 1
ATOM 15164 C C . PRO F 1 329 ? -17.156 -57.374 -15.384 1.00 50.69 309 PRO F C 1
ATOM 15165 O O . PRO F 1 329 ? -16.953 -58.514 -14.980 1.00 52.41 309 PRO F O 1
ATOM 15169 N N . MET F 1 330 ? -16.676 -56.296 -14.784 1.00 43.63 310 MET F N 1
ATOM 15170 C CA . MET F 1 330 ? -15.823 -56.436 -13.623 1.00 39.47 310 MET F CA 1
ATOM 15171 C C . MET F 1 330 ? -16.628 -56.418 -12.337 1.00 37.87 310 MET F C 1
ATOM 15172 O O . MET F 1 330 ? -17.601 -55.677 -12.206 1.00 37.94 310 MET F O 1
ATOM 15177 N N . THR F 1 331 ? -16.211 -57.265 -11.405 1.00 36.81 311 THR F N 1
ATOM 15178 C CA . THR F 1 331 ? -16.817 -57.371 -10.087 1.00 36.85 311 THR F CA 1
ATOM 15179 C C . THR F 1 331 ? -16.659 -56.098 -9.284 1.00 34.61 311 THR F C 1
ATOM 15180 O O . THR F 1 331 ? -17.610 -55.607 -8.688 1.00 34.14 311 THR F O 1
ATOM 15184 N N . HIS F 1 332 ? -15.439 -55.576 -9.268 1.00 35.96 312 HIS F N 1
ATOM 15185 C CA . HIS F 1 332 ? -15.140 -54.343 -8.553 1.00 29.12 312 HIS F CA 1
ATOM 15186 C C . HIS F 1 332 ? -14.920 -53.199 -9.548 1.00 27.86 312 HIS F C 1
ATOM 15187 O O . HIS F 1 332 ? -14.244 -53.350 -10.546 1.00 28.12 312 HIS F O 1
ATOM 15194 N N . THR F 1 333 ? -15.526 -52.059 -9.247 1.00 28.71 313 THR F N 1
ATOM 15195 C CA . THR F 1 333 ? -15.767 -50.989 -10.202 1.00 26.53 313 THR F CA 1
ATOM 15196 C C . THR F 1 333 ? -15.314 -49.645 -9.646 1.00 28.13 313 THR F C 1
ATOM 15197 O O . THR F 1 333 ? -14.991 -49.551 -8.472 1.00 28.32 313 THR F O 1
ATOM 15201 N N . PRO F 1 334 ? -15.282 -48.596 -10.487 1.00 27.76 314 PRO F N 1
ATOM 15202 C CA . PRO F 1 334 ? -14.984 -47.250 -9.988 1.00 28.62 314 PRO F CA 1
ATOM 15203 C C . PRO F 1 334 ? -15.869 -46.811 -8.815 1.00 28.49 314 PRO F C 1
ATOM 15204 O O . PRO F 1 334 ? -15.421 -46.043 -7.968 1.00 30.88 314 PRO F O 1
ATOM 15208 N N . ASP F 1 335 ? -17.103 -47.298 -8.771 1.00 27.94 315 ASP F N 1
ATOM 15209 C CA . ASP F 1 335 ? -17.999 -47.017 -7.653 1.00 31.86 315 ASP F CA 1
ATOM 15210 C C . ASP F 1 335 ? -17.435 -47.460 -6.303 1.00 24.23 315 ASP F C 1
ATOM 15211 O O . ASP F 1 335 ? -17.612 -46.792 -5.301 1.00 22.83 315 ASP F O 1
ATOM 15216 N N . ASP F 1 336 ? -16.754 -48.594 -6.284 1.00 21.62 316 ASP F N 1
ATOM 15217 C CA . ASP F 1 336 ? -16.146 -49.087 -5.061 1.00 25.06 316 ASP F CA 1
ATOM 15218 C C . ASP F 1 336 ? -14.968 -48.216 -4.661 1.00 22.61 316 ASP F C 1
ATOM 15219 O O . ASP F 1 336 ? -14.780 -47.898 -3.484 1.00 19.94 316 ASP F O 1
ATOM 15224 N N . ALA F 1 337 ? -14.194 -47.811 -5.657 1.00 24.97 317 ALA F N 1
ATOM 15225 C CA . ALA F 1 337 ? -13.021 -46.989 -5.431 1.00 23.57 317 ALA F CA 1
ATOM 15226 C C . ALA F 1 337 ? -13.414 -45.623 -4.876 1.00 23.95 317 ALA F C 1
ATOM 15227 O O . ALA F 1 337 ? -12.785 -45.130 -3.949 1.00 26.63 317 ALA F O 1
ATOM 15229 N N . VAL F 1 338 ? -14.475 -45.036 -5.431 1.00 21.77 318 VAL F N 1
ATOM 15230 C CA . VAL F 1 338 ? -15.011 -43.763 -4.952 1.00 18.34 318 VAL F CA 1
ATOM 15231 C C . VAL F 1 338 ? -15.466 -43.839 -3.475 1.00 18.43 318 VAL F C 1
ATOM 15232 O O . VAL F 1 338 ? -15.204 -42.932 -2.683 1.00 19.34 318 VAL F O 1
ATOM 15236 N N . ALA F 1 339 ? -16.108 -44.940 -3.103 1.00 18.47 319 ALA F N 1
ATOM 15237 C CA . ALA F 1 339 ? -16.539 -45.161 -1.724 1.00 20.54 319 ALA F CA 1
ATOM 15238 C C . ALA F 1 339 ? -15.357 -45.271 -0.757 1.00 18.67 319 ALA F C 1
ATOM 15239 O O . ALA F 1 339 ? -15.409 -44.771 0.344 1.00 21.07 319 ALA F O 1
ATOM 15241 N N . VAL F 1 340 ? -14.288 -45.921 -1.175 1.00 18.66 320 VAL F N 1
ATOM 15242 C CA . VAL F 1 340 ? -13.089 -45.974 -0.356 1.00 18.75 320 VAL F CA 1
ATOM 15243 C C . VAL F 1 340 ? -12.402 -44.617 -0.271 1.00 18.74 320 VAL F C 1
ATOM 15244 O O . VAL F 1 340 ? -11.939 -44.229 0.783 1.00 21.37 320 VAL F O 1
ATOM 15248 N N . VAL F 1 341 ? -12.342 -43.884 -1.375 1.00 18.64 321 VAL F N 1
ATOM 15249 C CA . VAL F 1 341 ? -11.700 -42.565 -1.349 1.00 18.63 321 VAL F CA 1
ATOM 15250 C C . VAL F 1 341 ? -12.398 -41.653 -0.346 1.00 23.01 321 VAL F C 1
ATOM 15251 O O . VAL F 1 341 ? -11.759 -40.934 0.414 1.00 26.89 321 VAL F O 1
ATOM 15255 N N . GLU F 1 342 ? -13.721 -41.698 -0.349 1.00 24.88 322 GLU F N 1
ATOM 15256 C CA . GLU F 1 342 ? -14.498 -40.838 0.530 1.00 30.34 322 GLU F CA 1
ATOM 15257 C C . GLU F 1 342 ? -14.324 -41.266 1.991 1.00 18.86 322 GLU F C 1
ATOM 15258 O O . GLU F 1 342 ? -14.208 -40.441 2.867 1.00 19.48 322 GLU F O 1
ATOM 15264 N N . THR F 1 343 ? -14.274 -42.565 2.237 1.00 19.64 323 THR F N 1
ATOM 15265 C CA . THR F 1 343 ? -14.080 -43.071 3.584 1.00 19.04 323 THR F CA 1
ATOM 15266 C C . THR F 1 343 ? -12.717 -42.660 4.143 1.00 21.44 323 THR F C 1
ATOM 15267 O O . THR F 1 343 ? -12.597 -42.333 5.319 1.00 19.23 323 THR F O 1
ATOM 15271 N N . LEU F 1 344 ? -11.699 -42.634 3.287 1.00 19.05 324 LEU F N 1
ATOM 15272 C CA . LEU F 1 344 ? -10.384 -42.213 3.729 1.00 19.11 324 LEU F CA 1
ATOM 15273 C C . LEU F 1 344 ? -10.363 -40.715 4.035 1.00 24.46 324 LEU F C 1
ATOM 15274 O O . LEU F 1 344 ? -9.756 -40.298 5.020 1.00 24.78 324 LEU F O 1
ATOM 15279 N N . GLU F 1 345 ? -11.020 -39.905 3.212 1.00 24.75 325 GLU F N 1
ATOM 15280 C CA . GLU F 1 345 ? -11.094 -38.473 3.502 1.00 26.87 325 GLU F CA 1
ATOM 15281 C C . GLU F 1 345 ? -11.801 -38.239 4.843 1.00 24.50 325 GLU F C 1
ATOM 15282 O O . GLU F 1 345 ? -11.353 -37.444 5.649 1.00 21.62 325 GLU F O 1
ATOM 15288 N N . ALA F 1 346 ? -12.893 -38.952 5.081 1.00 19.15 326 ALA F N 1
ATOM 15289 C CA . ALA F 1 346 ? -13.621 -38.847 6.347 1.00 19.28 326 ALA F CA 1
ATOM 15290 C C . ALA F 1 346 ? -12.749 -39.233 7.547 1.00 20.20 326 ALA F C 1
ATOM 15291 O O . ALA F 1 346 ? -12.747 -38.543 8.551 1.00 26.76 326 ALA F O 1
ATOM 15293 N N . ALA F 1 347 ? -11.991 -40.316 7.419 1.00 19.45 327 ALA F N 1
ATOM 15294 C CA . ALA F 1 347 ? -11.068 -40.761 8.468 1.00 20.03 327 ALA F CA 1
ATOM 15295 C C . ALA F 1 347 ? -10.034 -39.713 8.855 1.00 23.40 327 ALA F C 1
ATOM 15296 O O . ALA F 1 347 ? -9.797 -39.475 10.034 1.00 26.62 327 ALA F O 1
ATOM 15298 N N . TYR F 1 348 ? -9.411 -39.085 7.874 1.00 19.52 328 TYR F N 1
ATOM 15299 C CA . TYR F 1 348 ? -8.436 -38.054 8.176 1.00 22.70 328 TYR F CA 1
ATOM 15300 C C . TYR F 1 348 ? -9.085 -36.831 8.829 1.00 22.99 328 TYR F C 1
ATOM 15301 O O . TYR F 1 348 ? -8.500 -36.196 9.702 1.00 24.31 328 TYR F O 1
ATOM 15310 N N . ARG F 1 349 ? -10.315 -36.533 8.439 1.00 22.36 329 ARG F N 1
ATOM 15311 C CA . ARG F 1 349 ? -11.043 -35.415 9.024 1.00 26.54 329 ARG F CA 1
ATOM 15312 C C . ARG F 1 349 ? -11.339 -35.713 10.489 1.00 27.01 329 ARG F C 1
ATOM 15313 O O . ARG F 1 349 ? -11.104 -34.885 11.353 1.00 22.41 329 ARG F O 1
ATOM 15321 N N . SER F 1 350 ? -11.841 -36.917 10.746 1.00 19.80 330 SER F N 1
ATOM 15322 C CA . SER F 1 350 ? -12.144 -37.369 12.092 1.00 19.98 330 SER F CA 1
ATOM 15323 C C . SER F 1 350 ? -10.932 -37.372 13.006 1.00 22.47 330 SER F C 1
ATOM 15324 O O . SER F 1 350 ? -11.018 -36.958 14.149 1.00 25.49 330 SER F O 1
ATOM 15327 N N . ALA F 1 351 ? -9.800 -37.843 12.501 1.00 26.34 331 ALA F N 1
ATOM 15328 C CA . ALA F 1 351 ? -8.595 -37.949 13.317 1.00 30.60 331 ALA F CA 1
ATOM 15329 C C . ALA F 1 351 ? -8.039 -36.576 13.635 1.00 33.16 331 ALA F C 1
ATOM 15330 O O . ALA F 1 351 ? -7.293 -36.401 14.600 1.00 36.99 331 ALA F O 1
ATOM 15332 N N . ALA F 1 352 ? -8.390 -35.611 12.793 1.00 34.08 332 ALA F N 1
ATOM 15333 C CA . ALA F 1 352 ? -7.943 -34.240 12.961 1.00 32.46 332 ALA F CA 1
ATOM 15334 C C . ALA F 1 352 ? -8.853 -33.488 13.932 1.00 33.83 332 ALA F C 1
ATOM 15335 O O . ALA F 1 352 ? -8.371 -32.761 14.773 1.00 33.11 332 ALA F O 1
ATOM 15337 N N . ASP F 1 353 ? -10.164 -33.687 13.819 1.00 39.34 333 ASP F N 1
ATOM 15338 C CA . ASP F 1 353 ? -11.134 -33.003 14.672 1.00 43.19 333 ASP F CA 1
ATOM 15339 C C . ASP F 1 353 ? -11.430 -33.727 15.990 1.00 39.93 333 ASP F C 1
ATOM 15340 O O . ASP F 1 353 ? -12.041 -33.157 16.883 1.00 46.77 333 ASP F O 1
ATOM 15345 N N . GLY F 1 354 ? -11.016 -34.985 16.097 1.00 34.54 334 GLY F N 1
ATOM 15346 C CA . GLY F 1 354 ? -11.384 -35.811 17.223 1.00 25.75 334 GLY F CA 1
ATOM 15347 C C . GLY F 1 354 ? -12.889 -36.037 17.271 1.00 29.15 334 GLY F C 1
ATOM 15348 O O . GLY F 1 354 ? -13.496 -36.045 18.349 1.00 31.37 334 GLY F O 1
ATOM 15349 N N . ARG F 1 355 ? -13.510 -36.211 16.110 1.00 22.16 335 ARG F N 1
ATOM 15350 C CA . ARG F 1 355 ? -14.958 -36.341 16.065 1.00 26.48 335 ARG F CA 1
ATOM 15351 C C . ARG F 1 355 ? -15.439 -37.411 15.096 1.00 22.12 335 ARG F C 1
ATOM 15352 O O . ARG F 1 355 ? -14.814 -37.665 14.082 1.00 23.13 335 ARG F O 1
ATOM 15360 N N . LYS F 1 356 ? -16.568 -38.029 15.405 1.00 20.40 336 LYS F N 1
ATOM 15361 C CA . LYS F 1 356 ? -17.236 -38.869 14.443 1.00 28.61 336 LYS F CA 1
ATOM 15362 C C . LYS F 1 356 ? -17.602 -38.025 13.214 1.00 31.89 336 LYS F C 1
ATOM 15363 O O . LYS F 1 356 ? -18.060 -36.896 13.343 1.00 39.13 336 LYS F O 1
ATOM 15369 N N . VAL F 1 357 ? -17.357 -38.573 12.030 1.00 27.78 337 VAL F N 1
ATOM 15370 C CA . VAL F 1 357 ? -17.758 -37.959 10.774 1.00 23.00 337 VAL F CA 1
ATOM 15371 C C . VAL F 1 357 ? -18.903 -38.750 10.159 1.00 25.32 337 VAL F C 1
ATOM 15372 O O . VAL F 1 357 ? -18.757 -39.939 9.912 1.00 26.27 337 VAL F O 1
ATOM 15376 N N . GLU F 1 358 ? -20.051 -38.109 9.940 1.00 28.14 338 GLU F N 1
ATOM 15377 C CA . GLU F 1 358 ? -21.203 -38.800 9.352 1.00 31.47 338 GLU F CA 1
ATOM 15378 C C . GLU F 1 358 ? -21.256 -38.575 7.847 1.00 19.38 338 GLU F C 1
ATOM 15379 O O . GLU F 1 358 ? -20.949 -37.493 7.354 1.00 19.88 338 GLU F O 1
ATOM 15385 N N . MET F 1 359 ? -21.641 -39.610 7.117 1.00 25.52 339 MET F N 1
ATOM 15386 C CA . MET F 1 359 ? -21.530 -39.593 5.664 1.00 24.35 339 MET F CA 1
ATOM 15387 C C . MET F 1 359 ? -22.453 -40.631 5.037 1.00 28.08 339 MET F C 1
ATOM 15388 O O . MET F 1 359 ? -23.217 -41.298 5.727 1.00 31.21 339 MET F O 1
ATOM 15393 N N . ASN F 1 360 ? -22.375 -40.754 3.723 1.00 27.67 340 ASN F N 1
ATOM 15394 C CA . ASN F 1 360 ? -23.090 -41.781 2.996 1.00 29.90 340 ASN F CA 1
ATOM 15395 C C . ASN F 1 360 ? -22.303 -42.100 1.736 1.00 32.78 340 ASN F C 1
ATOM 15396 O O . ASN F 1 360 ? -22.328 -41.333 0.780 1.00 38.50 340 ASN F O 1
ATOM 15401 N N . ALA F 1 361 ? -21.579 -43.214 1.753 1.00 32.33 341 ALA F N 1
ATOM 15402 C CA . ALA F 1 361 ? -20.740 -43.617 0.623 1.00 36.44 341 ALA F CA 1
ATOM 15403 C C . ALA F 1 361 ? -20.949 -45.077 0.239 1.00 33.72 341 ALA F C 1
ATOM 15404 O O . ALA F 1 361 ? -21.079 -45.937 1.107 1.00 36.99 341 ALA F O 1
#

Radius of gyration: 42.22 Å; Cα contacts (8 Å, |Δi|>4): 4733; chains: 6; bounding box: 101×102×127 Å

Organism: Micromonospora echinospora (NCBI:txid1877)

InterPro domains:
  IPR000683 Gfo/Idh/MocA-like oxidoreductase, N-terminal [PF01408] (6-120)
  IPR036291 NAD(P)-binding domain superfamily [SSF51735] (4-154)
  IPR050463 Gfo/Idh/MocA family oxidoreductases and glycosidases [PTHR43818] (3-338)
  IPR055170 GFO/IDH/MocA-like oxidoreductase domain [PF22725] (140-251)

Nearest PDB structures (foldseek):
  6nor-assembly1_A  TM=9.995E-01  e=8.676E-69  Micromonospora echinospora
  6jw7-assembly1_A  TM=9.764E-01  e=1.012E-46  Streptomyces kanamyceticus
  3q2k-assembly2_L  TM=8.373E-01  e=2.089E-23  Bordetella pertussis Tohama I
  3moi-assembly1_A-2  TM=7.962E-01  e=1.301E-19  Bordetella bronchiseptica
  5b3v-assembly3_C  TM=8.244E-01  e=3.264E-19  Synechocystis sp. PCC 6803 substr. Kazusa

B-factor: mean 34.29, std 15.9, range [17.23, 127.26]